Protein 7MVY (pdb70)

Nearest PDB structures (foldseek):
  7tbi-assembly1_F1  TM=1.000E+00  e=0.000E+00  Saccharomyces cerevisiae
  7mvz-assembly1_A  TM=1.000E+00  e=0.000E+00  Thermochaetoides thermophila DSM 1495
  7mvx-assembly1_A  TM=9.741E-01  e=0.000E+00  Thermochaetoides thermophila DSM 1495
  7mvw-assembly1_A  TM=9.801E-01  e=2.510E-97  Thermochaetoides thermophila DSM 1495
  4kf7-assembly1_A  TM=9.604E-01  e=2.585E-64  Thermothelomyces thermophilus

Structure (mmCIF, N/CA/C/O backbone):
data_7MVY
#
_entry.id   7MVY
#
_cell.length_a   1.00
_cell.length_b   1.00
_cell.length_c   1.00
_cell.angle_alpha   90.00
_cell.angle_beta   90.00
_cell.angle_gamma   90.00
#
_symmetry.space_group_name_H-M   'P 1'
#
loop_
_entity.id
_entity.type
_entity.pdbx_description
1 polymer 'Nucleoporin NUP188'
2 polymer 'Nucleoporin NIC96'
#
loop_
_atom_site.group_PDB
_atom_site.id
_atom_site.type_symbol
_atom_site.label_atom_id
_atom_site.label_alt_id
_atom_site.label_comp_id
_atom_site.label_asym_id
_atom_site.label_entity_id
_atom_site.label_seq_id
_atom_site.pdbx_PDB_ins_code
_atom_site.Cartn_x
_atom_site.Cartn_y
_atom_site.Cartn_z
_atom_site.occupancy
_atom_site.B_iso_or_equiv
_atom_site.auth_seq_id
_atom_site.auth_comp_id
_atom_site.auth_asym_id
_atom_site.auth_atom_id
_atom_site.pdbx_PDB_model_num
ATOM 1 N N . THR A 1 7 ? 186.17500 131.86900 153.15200 1.000 60.69000 3 THR A N 1
ATOM 2 C CA . THR A 1 7 ? 186.10800 132.20100 154.57100 1.000 60.69000 3 THR A CA 1
ATOM 3 C C . THR A 1 7 ? 185.09000 133.31000 154.81800 1.000 60.69000 3 THR A C 1
ATOM 4 O O . THR A 1 7 ? 185.28800 134.16600 155.68000 1.000 60.69000 3 THR A O 1
ATOM 14 N N . LEU A 1 8 ? 184.00000 133.28800 154.05500 1.000 58.65000 4 LEU A N 1
ATOM 15 C CA . LEU A 1 8 ? 182.92500 134.27300 154.15600 1.000 58.65000 4 LEU A CA 1
ATOM 16 C C . LEU A 1 8 ? 181.66000 133.53400 154.58500 1.000 58.65000 4 LEU A C 1
ATOM 17 O O . LEU A 1 8 ? 180.91700 133.01400 153.74900 1.000 58.65000 4 LEU A O 1
ATOM 33 N N . THR A 1 9 ? 181.42000 133.49100 155.89300 1.000 56.02000 5 THR A N 1
ATOM 34 C CA . THR A 1 9 ? 180.26700 132.81100 156.45700 1.000 56.02000 5 THR A CA 1
ATOM 35 C C . THR A 1 9 ? 179.18400 133.82600 156.81700 1.000 56.02000 5 THR A C 1
ATOM 36 O O . THR A 1 9 ? 179.34300 135.03700 156.64900 1.000 56.02000 5 THR A O 1
ATOM 47 N N . ASP A 1 10 ? 178.06600 133.31600 157.32000 1.000 56.41000 6 ASP A N 1
ATOM 48 C CA . ASP A 1 10 ? 176.92600 134.14100 157.72600 1.000 56.41000 6 ASP A CA 1
ATOM 49 C C . ASP A 1 10 ? 176.83600 134.24400 159.24400 1.000 56.41000 6 ASP A C 1
ATOM 50 O O . ASP A 1 10 ? 175.74900 134.26200 159.82100 1.000 56.41000 6 ASP A O 1
ATOM 59 N N . ARG A 1 11 ? 177.99200 134.30900 159.90800 1.000 57.50000 7 ARG A N 1
ATOM 60 C CA . ARG A 1 11 ? 178.00400 134.39900 161.36500 1.000 57.50000 7 ARG A CA 1
ATOM 61 C C . ARG A 1 11 ? 177.24500 135.62800 161.85000 1.000 57.50000 7 ARG A C 1
ATOM 62 O O . ARG A 1 11 ? 176.48200 135.55000 162.82000 1.000 57.50000 7 ARG A O 1
ATOM 83 N N . THR A 1 12 ? 177.44100 136.77100 161.19000 1.000 56.64000 8 THR A N 1
ATOM 84 C CA . THR A 1 12 ? 176.74100 137.99800 161.55000 1.000 56.64000 8 THR A CA 1
ATOM 85 C C . THR A 1 12 ? 175.49800 138.24500 160.70700 1.000 56.64000 8 THR A C 1
ATOM 86 O O . THR A 1 12 ? 174.58500 138.93900 161.16900 1.000 56.64000 8 THR A O 1
ATOM 97 N N . TYR A 1 13 ? 175.44100 137.69900 159.49200 1.000 53.69000 9 TYR A N 1
ATOM 98 C CA . TYR A 1 13 ? 174.26500 137.88100 158.64700 1.000 53.69000 9 TYR A CA 1
ATOM 99 C C . TYR A 1 13 ? 173.07600 137.10200 159.19500 1.000 53.69000 9 TYR A C 1
ATOM 100 O O . TYR A 1 13 ? 171.98100 137.65100 159.36700 1.000 53.69000 9 TYR A O 1
ATOM 118 N N . LEU A 1 14 ? 173.27400 135.81300 159.47400 1.000 54.04000 10 LEU A N 1
ATOM 119 C CA . LEU A 1 14 ? 172.24200 134.93900 160.03100 1.000 54.04000 10 LEU A CA 1
ATOM 120 C C . LEU A 1 14 ? 172.76100 134.37000 161.34500 1.000 54.04000 10 LEU A C 1
ATOM 121 O O . LEU A 1 14 ? 173.31700 133.26000 161.37300 1.000 54.04000 10 LEU A O 1
ATOM 137 N N . PRO A 1 15 ? 172.61000 135.09000 162.45300 1.000 54.97000 11 PRO A N 1
ATOM 138 C CA . PRO A 1 15 ? 173.10400 134.58800 163.74100 1.000 54.97000 11 PRO A CA 1
ATOM 139 C C . PRO A 1 15 ? 172.46000 133.26100 164.09600 1.000 54.97000 11 PRO A C 1
ATOM 140 O O . PRO A 1 15 ? 171.47600 132.84900 163.46400 1.000 54.97000 11 PRO A O 1
ATOM 151 N N . PRO A 1 16 ? 172.98700 132.55900 165.10000 1.000 55.92000 12 PRO A N 1
ATOM 152 C CA . PRO A 1 16 ? 172.39200 131.27600 165.48900 1.000 55.92000 12 PRO A CA 1
ATOM 153 C C . PRO A 1 16 ? 170.92500 131.42700 165.86100 1.000 55.92000 12 PRO A C 1
ATOM 154 O O . PRO A 1 16 ? 170.48200 132.48100 166.32300 1.000 55.92000 12 PRO A O 1
ATOM 165 N N . LEU A 1 17 ? 170.16800 130.34700 165.65300 1.000 56.21000 13 LEU A N 1
ATOM 166 C CA . LEU A 1 17 ? 168.74200 130.37600 165.96000 1.000 56.21000 13 LEU A CA 1
ATOM 167 C C . LEU A 1 17 ? 168.49000 130.55700 167.45200 1.000 56.21000 13 LEU A C 1
ATOM 168 O O . LEU A 1 17 ? 167.43700 131.07500 167.84100 1.000 56.21000 13 LEU A O 1
ATOM 184 N N . GLU A 1 18 ? 169.43500 130.14000 168.29800 1.000 58.01000 14 GLU A N 1
ATOM 185 C CA . GLU A 1 18 ? 169.24100 130.26900 169.73900 1.000 58.01000 14 GLU A CA 1
ATOM 186 C C . GLU A 1 18 ? 169.11200 131.73100 170.14800 1.000 58.01000 14 GLU A C 1
ATOM 187 O O . GLU A 1 18 ? 168.27600 132.07500 170.99200 1.000 58.01000 14 GLU A O 1
ATOM 199 N N . ASP A 1 19 ? 169.93000 132.60600 169.56100 1.000 58.79000 15 ASP A N 1
ATOM 200 C CA . ASP A 1 19 ? 169.85700 134.02300 169.90200 1.000 58.79000 15 ASP A CA 1
ATOM 201 C C . ASP A 1 19 ? 168.58800 134.65900 169.34800 1.000 58.79000 15 ASP A C 1
ATOM 202 O O . ASP A 1 19 ? 167.98800 135.52700 169.99300 1.000 58.79000 15 ASP A O 1
ATOM 211 N N . CYS A 1 20 ? 168.16400 134.24200 168.15300 1.000 55.08000 16 CYS A N 1
ATOM 212 C CA . CYS A 1 20 ? 166.96700 134.82000 167.55100 1.000 55.08000 16 CYS A CA 1
ATOM 213 C C . CYS A 1 20 ? 165.72200 134.47900 168.36100 1.000 55.08000 16 CYS A C 1
ATOM 214 O O . CYS A 1 20 ? 164.83100 135.32000 168.52600 1.000 55.08000 16 CYS A O 1
ATOM 222 N N . LEU A 1 21 ? 165.64300 133.25100 168.87400 1.000 56.16000 17 LEU A N 1
ATOM 223 C CA . LEU A 1 21 ? 164.48000 132.84500 169.65600 1.000 56.16000 17 LEU A CA 1
ATOM 224 C C . LEU A 1 21 ? 164.52900 133.43100 171.06300 1.000 56.16000 17 LEU A C 1
ATOM 225 O O . LEU A 1 21 ? 163.54300 134.00300 171.53900 1.000 56.16000 17 LEU A O 1
ATOM 241 N N . THR A 1 22 ? 165.67000 133.29800 171.74100 1.000 59.19000 18 THR A N 1
ATOM 242 C CA . THR A 1 22 ? 165.80100 133.83300 173.09100 1.000 59.19000 18 THR A CA 1
ATOM 243 C C . THR A 1 22 ? 165.79200 135.35500 173.11400 1.000 59.19000 18 THR A C 1
ATOM 244 O O . THR A 1 22 ? 165.50800 135.94400 174.16300 1.000 59.19000 18 THR A O 1
ATOM 255 N N . GLY A 1 23 ? 166.09300 136.00200 171.99200 1.000 58.78000 19 GLY A N 1
ATOM 256 C CA . GLY A 1 23 ? 166.10600 137.44800 171.92300 1.000 58.78000 19 GLY A CA 1
ATOM 257 C C . GLY A 1 23 ? 167.41100 138.09900 172.31800 1.000 58.78000 19 GLY A C 1
ATOM 258 O O . GLY A 1 23 ? 167.47000 139.33300 172.38400 1.000 58.78000 19 GLY A O 1
ATOM 262 N N . ARG A 1 24 ? 168.45900 137.31600 172.58400 1.000 61.33000 20 ARG A N 1
ATOM 263 C CA . ARG A 1 24 ? 169.73900 137.89600 172.97300 1.000 61.33000 20 ARG A CA 1
ATOM 264 C C . ARG A 1 24 ? 170.36300 138.71600 171.85200 1.000 61.33000 20 ARG A C 1
ATOM 265 O O . ARG A 1 24 ? 171.21800 139.56600 172.12400 1.000 61.33000 20 ARG A O 1
ATOM 286 N N . THR A 1 25 ? 169.95900 138.48400 170.60400 1.000 58.76000 21 THR A N 1
ATOM 287 C CA . THR A 1 25 ? 170.49400 139.23600 169.47100 1.000 58.76000 21 THR A CA 1
ATOM 288 C C . THR A 1 25 ? 169.43300 139.25300 168.38000 1.000 58.76000 21 THR A C 1
ATOM 289 O O . THR A 1 25 ? 169.23100 138.24600 167.69500 1.000 58.76000 21 THR A O 1
ATOM 300 N N . VAL A 1 26 ? 168.76200 140.38900 168.22100 1.000 55.10000 22 VAL A N 1
ATOM 301 C CA . VAL A 1 26 ? 167.72800 140.53200 167.20400 1.000 55.10000 22 VAL A CA 1
ATOM 302 C C . VAL A 1 26 ? 168.39000 140.67200 165.84000 1.000 55.10000 22 VAL A C 1
ATOM 303 O O . VAL A 1 26 ? 169.37200 141.40800 165.68500 1.000 55.10000 22 VAL A O 1
ATOM 316 N N . ILE A 1 27 ? 167.85400 139.96000 164.84700 1.000 51.29000 23 ILE A N 1
ATOM 317 C CA . ILE A 1 27 ? 168.40600 140.03000 163.50000 1.000 51.29000 23 ILE A CA 1
ATOM 318 C C . ILE A 1 27 ? 168.32900 141.46300 162.99700 1.000 51.29000 23 ILE A C 1
ATOM 319 O O . ILE A 1 27 ? 167.29200 142.12800 163.11800 1.000 51.29000 23 ILE A O 1
ATOM 335 N N . LEU A 1 28 ? 169.43200 141.94700 162.42700 1.000 52.05000 24 LEU A N 1
ATOM 336 C CA . LEU A 1 28 ? 169.47000 143.27500 161.81500 1.000 52.05000 24 LEU A CA 1
ATOM 337 C C . LEU A 1 28 ? 168.80000 143.18200 160.44700 1.000 52.05000 24 LEU A C 1
ATOM 338 O O . LEU A 1 28 ? 169.43900 143.23200 159.39300 1.000 52.05000 24 LEU A O 1
ATOM 354 N N . SER A 1 29 ? 167.47700 143.04100 160.47500 1.000 51.83000 25 SER A N 1
ATOM 355 C CA . SER A 1 29 ? 166.71300 142.90100 159.24600 1.000 51.83000 25 SER A CA 1
ATOM 356 C C . SER A 1 29 ? 166.89500 144.12900 158.35900 1.000 51.83000 25 SER A C 1
ATOM 357 O O . SER A 1 29 ? 167.28900 145.20800 158.81100 1.000 51.83000 25 SER A O 1
ATOM 365 N N . TRP A 1 30 ? 166.59500 143.95200 157.07100 1.000 49.99000 26 TRP A N 1
ATOM 366 C CA . TRP A 1 30 ? 166.75000 145.04000 156.11400 1.000 49.99000 26 TRP A CA 1
ATOM 367 C C . TRP A 1 30 ? 165.80600 146.19900 156.40300 1.000 49.99000 26 TRP A C 1
ATOM 368 O O . TRP A 1 30 ? 166.09500 147.33100 156.00000 1.000 49.99000 26 TRP A O 1
ATOM 389 N N . ARG A 1 31 ? 164.68700 145.94200 157.08200 1.000 52.65000 27 ARG A N 1
ATOM 390 C CA . ARG A 1 31 ? 163.77200 147.01500 157.45400 1.000 52.65000 27 ARG A CA 1
ATOM 391 C C . ARG A 1 31 ? 164.50000 148.10000 158.24000 1.000 52.65000 27 ARG A C 1
ATOM 392 O O . ARG A 1 31 ? 164.37900 149.29400 157.94400 1.000 52.65000 27 ARG A O 1
ATOM 413 N N . LEU A 1 32 ? 165.26800 147.69400 159.25200 1.000 52.03000 28 LEU A N 1
ATOM 414 C CA . LEU A 1 32 ? 166.01100 148.66200 160.05200 1.000 52.03000 28 LEU A CA 1
ATOM 415 C C . LEU A 1 32 ? 167.15100 149.27800 159.25100 1.000 52.03000 28 LEU A C 1
ATOM 416 O O . LEU A 1 32 ? 167.39900 150.48700 159.33700 1.000 52.03000 28 LEU A O 1
ATOM 432 N N . VAL A 1 33 ? 167.85700 148.46300 158.46400 1.000 50.80000 29 VAL A N 1
ATOM 433 C CA . VAL A 1 33 ? 168.97900 148.97500 157.68200 1.000 50.80000 29 VAL A CA 1
ATOM 434 C C . VAL A 1 33 ? 168.49400 150.00300 156.66800 1.000 50.80000 29 VAL A C 1
ATOM 435 O O . VAL A 1 33 ? 169.12500 151.04900 156.47100 1.000 50.80000 29 VAL A O 1
ATOM 448 N N . ALA A 1 34 ? 167.36800 149.72400 156.00800 1.000 50.62000 30 ALA A N 1
ATOM 449 C CA . ALA A 1 34 ? 166.83800 150.66600 155.02800 1.000 50.62000 30 ALA A CA 1
ATOM 450 C C . ALA A 1 34 ? 166.47500 151.99300 155.68200 1.000 50.62000 30 ALA A C 1
ATOM 451 O O . ALA A 1 34 ? 166.72900 153.06300 155.11600 1.000 50.62000 30 ALA A O 1
ATOM 458 N N . SER A 1 35 ? 165.88100 151.94500 156.87600 1.000 53.48000 31 SER A N 1
ATOM 459 C CA . SER A 1 35 ? 165.52500 153.17700 157.57200 1.000 53.48000 31 SER A CA 1
ATOM 460 C C . SER A 1 35 ? 166.76800 153.96200 157.97100 1.000 53.48000 31 SER A C 1
ATOM 461 O O . SER A 1 35 ? 166.80700 155.19000 157.83200 1.000 53.48000 31 SER A O 1
ATOM 469 N N . ALA A 1 36 ? 167.79500 153.27000 158.46900 1.000 54.66000 32 ALA A N 1
ATOM 470 C CA . ALA A 1 36 ? 169.01700 153.95600 158.87700 1.000 54.66000 32 ALA A CA 1
ATOM 471 C C . ALA A 1 36 ? 169.71000 154.60300 157.68500 1.000 54.66000 32 ALA A C 1
ATOM 472 O O . ALA A 1 36 ? 170.21400 155.72800 157.78500 1.000 54.66000 32 ALA A O 1
ATOM 479 N N . LEU A 1 37 ? 169.74800 153.90700 156.54700 1.000 51.82000 33 LEU A N 1
ATOM 480 C CA . LEU A 1 37 ? 170.38900 154.46600 155.36200 1.000 51.82000 33 LEU A CA 1
ATOM 481 C C . LEU A 1 37 ? 169.53600 155.55400 154.72200 1.000 51.82000 33 LEU A C 1
ATOM 482 O O . LEU A 1 37 ? 170.07200 156.45100 154.06100 1.000 51.82000 33 LEU A O 1
ATOM 498 N N . GLU A 1 38 ? 168.21600 155.49600 154.90500 1.000 55.03000 34 GLU A N 1
ATOM 499 C CA . GLU A 1 38 ? 167.34100 156.50400 154.31700 1.000 55.03000 34 GLU A CA 1
ATOM 500 C C . GLU A 1 38 ? 167.35000 157.79200 155.13100 1.000 55.03000 34 GLU A C 1
ATOM 501 O O . GLU A 1 38 ? 167.44500 158.88700 154.56400 1.000 55.03000 34 GLU A O 1
ATOM 513 N N . ASP A 1 39 ? 167.25200 157.68300 156.45700 1.000 57.02000 35 ASP A N 1
ATOM 514 C CA . ASP A 1 39 ? 167.26000 158.85500 157.32200 1.000 57.02000 35 ASP A CA 1
ATOM 515 C C . ASP A 1 39 ? 168.65800 159.41100 157.55800 1.000 57.02000 35 ASP A C 1
ATOM 516 O O . ASP A 1 39 ? 168.78200 160.54100 158.04200 1.000 57.02000 35 ASP A O 1
ATOM 525 N N . ALA A 1 40 ? 169.70500 158.65100 157.23300 1.000 56.10000 36 ALA A N 1
ATOM 526 C CA . ALA A 1 40 ? 171.08400 159.10100 157.41700 1.000 56.10000 36 ALA A CA 1
ATOM 527 C C . ALA A 1 40 ? 171.36800 159.42200 158.88200 1.000 56.10000 36 ALA A C 1
ATOM 528 O O . ALA A 1 40 ? 172.09300 160.36600 159.20200 1.000 56.10000 36 ALA A O 1
ATOM 535 N N . ASP A 1 41 ? 170.79200 158.62800 159.78100 1.000 57.62000 37 ASP A N 1
ATOM 536 C CA . ASP A 1 41 ? 171.01100 158.83100 161.20600 1.000 57.62000 37 ASP A CA 1
ATOM 537 C C . ASP A 1 41 ? 172.45900 158.52100 161.56700 1.000 5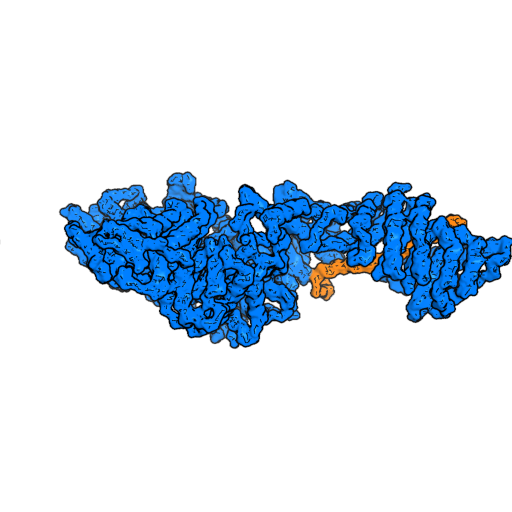7.62000 37 ASP A C 1
ATOM 538 O O . ASP A 1 41 ? 173.02400 157.51400 161.13200 1.000 57.62000 37 ASP A O 1
ATOM 547 N N . LEU A 1 42 ? 173.06000 159.39600 162.37400 1.000 58.15000 38 LEU A N 1
ATOM 548 C CA . LEU A 1 42 ? 174.45700 159.21300 162.75400 1.000 58.15000 38 LEU A CA 1
ATOM 549 C C . LEU A 1 42 ? 174.61000 158.07100 163.75200 1.000 58.15000 38 LEU A C 1
ATOM 550 O O . LEU A 1 42 ? 175.46200 157.19200 163.57900 1.000 58.15000 38 LEU A O 1
ATOM 566 N N . ALA A 1 43 ? 173.78900 158.06700 164.80400 1.000 57.16000 39 ALA A N 1
ATOM 567 C CA . ALA A 1 43 ? 173.93700 157.06900 165.85800 1.000 57.16000 39 ALA A CA 1
ATOM 568 C C . ALA A 1 43 ? 173.75400 155.65800 165.31300 1.000 57.16000 39 ALA A C 1
ATOM 569 O O . ALA A 1 43 ? 174.59200 154.77800 165.54100 1.000 57.16000 39 ALA A O 1
ATOM 576 N N . ARG A 1 44 ? 172.65800 155.42100 164.58900 1.000 55.28000 40 ARG A N 1
ATOM 577 C CA . ARG A 1 44 ? 172.38500 154.08100 164.07900 1.000 55.28000 40 ARG A CA 1
ATOM 578 C C . ARG A 1 44 ? 173.46300 153.63400 163.09900 1.000 55.28000 40 ARG A C 1
ATOM 579 O O . ARG A 1 44 ? 173.94300 152.49600 163.16100 1.000 55.28000 40 ARG A O 1
ATOM 600 N N . LEU A 1 45 ? 173.85900 154.52100 162.18200 1.000 55.62000 41 LEU A N 1
ATOM 601 C CA . LEU A 1 45 ? 174.87200 154.15500 161.19800 1.000 55.62000 41 LEU A CA 1
ATOM 602 C C . LEU A 1 45 ? 176.23300 153.93000 161.84500 1.000 55.62000 41 LEU A C 1
ATOM 603 O O . LEU A 1 45 ? 177.06700 153.20700 161.28800 1.000 55.62000 41 LEU A O 1
ATOM 619 N N . THR A 1 46 ? 176.47700 154.53200 163.00800 1.000 56.96000 42 THR A N 1
ATOM 620 C CA . THR A 1 46 ? 177.73500 154.37000 163.72300 1.000 56.96000 42 THR A CA 1
ATOM 621 C C . THR A 1 46 ? 177.61900 153.41400 164.90300 1.000 56.96000 42 THR A C 1
ATOM 622 O O . THR A 1 46 ? 178.48700 153.42200 165.78200 1.000 56.96000 42 THR A O 1
ATOM 633 N N . SER A 1 47 ? 176.57400 152.59300 164.94500 1.000 54.18000 43 SER A N 1
ATOM 634 C CA . SER A 1 47 ? 176.39700 151.65500 166.03900 1.000 54.18000 43 SER A CA 1
ATOM 635 C C . SER A 1 47 ? 177.28900 150.43100 165.84500 1.000 54.18000 43 SER A C 1
ATOM 636 O O . SER A 1 47 ? 177.63100 150.07200 164.71600 1.000 54.18000 43 SER A O 1
ATOM 644 N N . PRO A 1 48 ? 177.68500 149.76800 166.93800 1.000 53.14000 44 PRO A N 1
ATOM 645 C CA . PRO A 1 48 ? 178.54200 148.57900 166.78400 1.000 53.14000 44 PRO A CA 1
ATOM 646 C C . PRO A 1 48 ? 177.88900 147.46500 165.98600 1.000 53.14000 44 PRO A C 1
ATOM 647 O O . PRO A 1 48 ? 178.54400 146.85200 165.13400 1.000 53.14000 44 PRO A O 1
ATOM 658 N N . ALA A 1 49 ? 176.61000 147.18400 166.24000 1.000 53.77000 45 ALA A N 1
ATOM 659 C CA . ALA A 1 49 ? 175.94200 146.07400 165.56700 1.000 53.77000 45 ALA A CA 1
ATOM 660 C C . ALA A 1 49 ? 175.91100 146.28600 164.05800 1.000 53.77000 45 ALA A C 1
ATOM 661 O O . ALA A 1 49 ? 176.39700 145.45000 163.28700 1.000 53.77000 45 ALA A O 1
ATOM 668 N N . LEU A 1 50 ? 175.33100 147.40500 163.61500 1.000 52.87000 46 LEU A N 1
ATOM 669 C CA . LEU A 1 50 ? 175.24500 147.67100 162.18400 1.000 52.87000 46 LEU A CA 1
ATOM 670 C C . LEU A 1 50 ? 176.62300 147.86000 161.56700 1.000 52.87000 46 LEU A C 1
ATOM 671 O O . LEU A 1 50 ? 176.84000 147.49000 160.40700 1.000 52.87000 46 LEU A O 1
ATOM 687 N N . SER A 1 51 ? 177.56600 148.43100 162.31900 1.000 53.48000 47 SER A N 1
ATOM 688 C CA . SER A 1 51 ? 178.92300 148.58800 161.80700 1.000 53.48000 47 SER A CA 1
ATOM 689 C C . SER A 1 51 ? 179.54400 147.23200 161.49400 1.000 53.48000 47 SER A C 1
ATOM 690 O O . SER A 1 51 ? 180.08700 147.02000 160.40300 1.000 53.48000 47 SER A O 1
ATOM 698 N N . THR A 1 52 ? 179.46700 146.29600 162.44200 1.000 54.68000 48 THR A N 1
ATOM 699 C CA . THR A 1 52 ? 179.99700 144.95900 162.20000 1.000 54.68000 48 THR A CA 1
ATOM 700 C C . THR A 1 52 ? 179.22500 144.24400 161.09900 1.000 54.68000 48 THR A C 1
ATOM 701 O O . THR A 1 52 ? 179.81200 143.46800 160.33600 1.000 54.68000 48 THR A O 1
ATOM 712 N N . PHE A 1 53 ? 177.91700 144.48900 160.99900 1.000 54.13000 49 PHE A N 1
ATOM 713 C CA . PHE A 1 53 ? 177.12200 143.84200 159.96000 1.000 54.13000 49 PHE A CA 1
ATOM 714 C C . PHE A 1 53 ? 177.55400 144.30100 158.57200 1.000 54.13000 49 PHE A C 1
ATOM 715 O O . PHE A 1 53 ? 177.71300 143.48300 157.65800 1.000 54.13000 49 PHE A O 1
ATOM 732 N N . LEU A 1 54 ? 177.75000 145.60800 158.39600 1.000 53.57000 50 LEU A N 1
ATOM 733 C CA . LEU A 1 54 ? 178.12400 146.13500 157.08800 1.000 53.57000 50 LEU A CA 1
ATOM 734 C C . LEU A 1 54 ? 179.59300 145.89200 156.76800 1.000 53.57000 50 LEU A C 1
ATOM 735 O O . LEU A 1 54 ? 179.93800 145.66600 155.60300 1.000 53.57000 50 LEU A O 1
ATOM 751 N N . ARG A 1 55 ? 180.46800 145.93300 157.77400 1.000 53.97000 51 ARG A N 1
ATOM 752 C CA . ARG A 1 55 ? 181.89300 145.73100 157.54200 1.000 53.97000 51 ARG A CA 1
ATOM 753 C C . ARG A 1 55 ? 182.23700 144.29200 157.18000 1.000 53.97000 51 ARG A C 1
ATOM 754 O O . ARG A 1 55 ? 183.38200 144.02900 156.79600 1.000 53.97000 51 ARG A O 1
ATOM 775 N N . ASP A 1 56 ? 181.29100 143.36400 157.28900 1.000 54.34000 52 ASP A N 1
ATOM 776 C CA . ASP A 1 56 ? 181.55400 141.97200 156.95800 1.000 54.34000 52 ASP A CA 1
ATOM 777 C C . ASP A 1 56 ? 181.60500 141.78400 155.44700 1.000 54.34000 52 ASP A C 1
ATOM 778 O O . ASP A 1 56 ? 180.85000 142.41400 154.70100 1.000 54.34000 52 ASP A O 1
ATOM 787 N N . GLY A 1 57 ? 182.50800 140.90900 154.99900 1.000 55.29000 53 GLY A N 1
ATOM 788 C CA . GLY A 1 57 ? 182.62200 140.63900 153.57700 1.000 55.29000 53 GLY A CA 1
ATOM 789 C C . GLY A 1 57 ? 181.45500 139.84800 153.02400 1.000 55.29000 53 GLY A C 1
ATOM 790 O O . GLY A 1 57 ? 181.14500 139.94400 151.83300 1.000 55.29000 53 GLY A O 1
ATOM 794 N N . PHE A 1 58 ? 180.79600 139.05400 153.87000 1.000 54.02000 54 PHE A N 1
ATOM 795 C CA . PHE A 1 58 ? 179.64600 138.27900 153.41700 1.000 54.02000 54 PHE A CA 1
ATOM 796 C C . PHE A 1 58 ? 178.51600 139.19700 152.96600 1.000 54.02000 54 PHE A C 1
ATOM 797 O O . PHE A 1 58 ? 177.92200 138.99500 151.90000 1.000 54.02000 54 PHE A O 1
ATOM 814 N N . VAL A 1 59 ? 178.20400 140.21500 153.77000 1.000 53.07000 55 VAL A N 1
ATOM 815 C CA . VAL A 1 59 ? 177.15500 141.15900 153.39700 1.000 53.07000 55 VAL A CA 1
ATOM 816 C C . VAL A 1 59 ? 177.54500 141.91000 152.13100 1.000 53.07000 55 VAL A C 1
ATOM 817 O O . VAL A 1 59 ? 176.69300 142.22900 151.29300 1.000 53.07000 55 VAL A O 1
ATOM 830 N N . HIS A 1 60 ? 178.83700 142.20300 151.96900 1.000 53.51000 56 HIS A N 1
ATOM 831 C CA . HIS A 1 60 ? 179.29700 142.87100 150.75600 1.000 53.51000 56 HIS A CA 1
ATOM 832 C C . HIS A 1 60 ? 179.05900 141.99700 149.53100 1.000 53.51000 56 HIS A C 1
ATOM 833 O O . HIS A 1 60 ? 178.52200 142.45800 148.51700 1.000 53.51000 56 HIS A O 1
ATOM 847 N N . GLU A 1 61 ? 179.45700 140.72500 149.60600 1.000 55.61000 57 GLU A N 1
ATOM 848 C CA . GLU A 1 61 ? 179.23300 139.81800 148.48600 1.000 55.61000 57 GLU A CA 1
ATOM 849 C C . GLU A 1 61 ? 177.74800 139.63500 148.20700 1.000 55.61000 57 GLU A C 1
ATOM 850 O O . GLU A 1 61 ? 177.35000 139.47700 147.04700 1.000 55.61000 57 GLU A O 1
ATOM 862 N N . LEU A 1 62 ? 176.91500 139.65200 149.24900 1.000 53.10000 58 LEU A N 1
ATOM 863 C CA . LEU A 1 62 ? 175.47800 139.49200 149.04500 1.000 53.10000 58 LEU A CA 1
ATOM 864 C C . LEU A 1 62 ? 174.88000 140.71000 148.35100 1.000 53.10000 58 LEU A C 1
ATOM 865 O O . LEU A 1 62 ? 174.12100 140.57400 147.38400 1.000 53.10000 58 LEU A O 1
ATOM 881 N N . LEU A 1 63 ? 175.20900 141.91300 148.82900 1.000 53.00000 59 LEU A N 1
ATOM 882 C CA . LEU A 1 63 ? 174.66200 143.12100 148.22300 1.000 53.00000 59 LEU A CA 1
ATOM 883 C C . LEU A 1 63 ? 175.22900 143.37400 146.83300 1.000 53.00000 59 LEU A C 1
ATOM 884 O O . LEU A 1 63 ? 174.56700 144.02700 146.01900 1.000 53.00000 59 LEU A O 1
ATOM 900 N N . LYS A 1 64 ? 176.43100 142.87600 146.54000 1.000 55.20000 60 LYS A N 1
ATOM 901 C CA . LYS A 1 64 ? 176.97700 142.96600 145.19300 1.000 55.20000 60 LYS A CA 1
ATOM 902 C C . LYS A 1 64 ? 176.39100 141.92200 144.25300 1.000 55.20000 60 LYS A C 1
ATOM 903 O O . LYS A 1 64 ? 176.57300 142.03600 143.03600 1.000 55.20000 60 LYS A O 1
ATOM 922 N N . HIS A 1 65 ? 175.69900 140.91600 144.78300 1.000 56.72000 61 HIS A N 1
ATOM 923 C CA . HIS A 1 65 ? 175.06400 139.87200 143.97800 1.000 56.72000 61 HIS A CA 1
ATOM 924 C C . HIS A 1 65 ? 173.71800 139.53400 144.60300 1.000 56.72000 61 HIS A C 1
ATOM 925 O O . HIS A 1 65 ? 173.53100 138.45700 145.18000 1.000 56.72000 61 HIS A O 1
ATOM 939 N N . PRO A 1 66 ? 172.74700 140.44600 144.50600 1.000 54.61000 62 PRO A N 1
ATOM 940 C CA . PRO A 1 66 ? 171.43500 140.17300 145.11300 1.000 54.61000 62 PRO A CA 1
ATOM 941 C C . PRO A 1 66 ? 170.75000 138.94700 144.53900 1.000 54.61000 62 PRO A C 1
ATOM 942 O O . PRO A 1 66 ? 169.91300 138.34100 145.22000 1.000 54.61000 62 PRO A O 1
ATOM 953 N N . ALA A 1 67 ? 171.07800 138.56200 143.30400 1.000 57.35000 63 ALA A N 1
ATOM 954 C CA . ALA A 1 67 ? 170.49000 137.35700 142.73000 1.000 57.35000 63 ALA A CA 1
ATOM 955 C C . ALA A 1 67 ? 170.81900 136.12600 143.56200 1.000 57.35000 63 ALA A C 1
ATOM 956 O O . ALA A 1 67 ? 170.05100 135.15800 143.56700 1.000 57.35000 63 ALA A O 1
ATOM 963 N N . ARG A 1 68 ? 171.94900 136.14400 144.27400 1.000 57.59000 64 ARG A N 1
ATOM 964 C CA . ARG A 1 68 ? 172.33200 135.00400 145.09800 1.000 57.59000 64 ARG A CA 1
ATOM 965 C C . ARG A 1 68 ? 171.52800 134.93500 146.39000 1.000 57.59000 64 ARG A C 1
ATOM 966 O O . ARG A 1 68 ? 171.37400 133.85000 146.96100 1.000 57.59000 64 ARG A O 1
ATOM 987 N N . VAL A 1 69 ? 171.01300 136.07200 146.86400 1.000 54.50000 65 VAL A N 1
ATOM 988 C CA . VAL A 1 69 ? 170.27400 136.08300 148.12400 1.000 54.50000 65 VAL A CA 1
ATOM 989 C C . VAL A 1 69 ? 169.01300 135.23500 148.01000 1.000 54.50000 65 VAL A C 1
ATOM 990 O O . VAL A 1 69 ? 168.67800 134.47000 148.92200 1.000 54.50000 65 VAL A O 1
ATOM 1003 N N . PHE A 1 70 ? 168.29600 135.35600 146.89200 1.000 54.43000 66 PHE A N 1
ATOM 1004 C CA . PHE A 1 70 ? 167.03900 134.64700 146.67900 1.000 54.43000 66 PHE A CA 1
ATOM 1005 C C . PHE A 1 70 ? 167.11900 133.71600 145.47300 1.000 54.43000 66 PHE A C 1
ATOM 1006 O O . PHE A 1 70 ? 166.12700 133.51200 144.77100 1.000 54.43000 66 PHE A O 1
ATOM 1023 N N . GLU A 1 71 ? 168.29400 133.14200 145.22300 1.000 57.88000 67 GLU A N 1
ATOM 1024 C CA . GLU A 1 71 ? 168.47300 132.23400 144.10400 1.000 57.88000 67 GLU A CA 1
ATOM 1025 C C . GLU A 1 71 ? 167.99900 130.83500 144.48900 1.000 57.88000 67 GLU A C 1
ATOM 1026 O O . GLU A 1 71 ? 167.98700 130.47400 145.66700 1.000 57.88000 67 GLU A O 1
ATOM 1038 N N . PRO A 1 72 ? 167.59500 130.01300 143.50800 1.000 59.45000 68 PRO A N 1
ATOM 1039 C CA . PRO A 1 72 ? 167.27700 128.61400 143.82000 1.000 59.45000 68 PRO A CA 1
ATOM 1040 C C . PRO A 1 72 ? 168.51800 127.73500 143.80100 1.000 59.45000 68 PRO A C 1
ATOM 1041 O O . PRO A 1 72 ? 169.21000 127.65300 142.78200 1.000 59.45000 68 PRO A O 1
ATOM 1052 N N . LYS A 1 73 ? 168.80400 127.07000 144.91700 1.000 58.28000 69 LYS A N 1
ATOM 1053 C CA . LYS A 1 73 ? 169.96900 126.20200 145.02100 1.000 58.28000 69 LYS A CA 1
ATOM 1054 C C . LYS A 1 73 ? 169.71300 125.18400 146.12200 1.000 58.28000 69 LYS A C 1
ATOM 1055 O O . LYS A 1 73 ? 168.83300 125.36800 146.96800 1.000 58.28000 69 LYS A O 1
ATOM 1074 N N . ASP A 1 74 ? 170.49400 124.10600 146.09800 1.000 60.99000 70 ASP A N 1
ATOM 1075 C CA . ASP A 1 74 ? 170.35100 123.01500 147.06200 1.000 60.99000 70 ASP A CA 1
ATOM 1076 C C . ASP A 1 74 ? 171.15500 123.35800 148.31000 1.000 60.99000 70 ASP A C 1
ATOM 1077 O O . ASP A 1 74 ? 172.35700 123.10200 148.39500 1.000 60.99000 70 ASP A O 1
ATOM 1086 N N . LEU A 1 75 ? 170.47800 123.95100 149.29400 1.000 57.97000 71 LEU A N 1
ATOM 1087 C CA . LEU A 1 75 ? 171.07300 124.26900 150.58700 1.000 57.97000 71 LEU A CA 1
ATOM 1088 C C . LEU A 1 75 ? 170.46200 123.43200 151.70800 1.000 57.97000 71 LEU A C 1
ATOM 1089 O O . LEU A 1 75 ? 170.33000 123.90100 152.84100 1.000 57.97000 71 LEU A O 1
ATOM 1105 N N . LYS A 1 76 ? 170.08700 122.18800 151.40400 1.000 59.88000 72 LYS A N 1
ATOM 1106 C CA . LYS A 1 76 ? 169.47500 121.33500 152.41700 1.000 59.88000 72 LYS A CA 1
ATOM 1107 C C . LYS A 1 76 ? 170.43800 121.06700 153.56700 1.000 59.88000 72 LYS A C 1
ATOM 1108 O O . LYS A 1 76 ? 170.02900 121.04200 154.73400 1.000 59.88000 72 LYS A O 1
ATOM 1127 N N . GLN A 1 77 ? 171.71900 120.86100 153.25900 1.000 60.92000 73 GLN A N 1
ATOM 1128 C CA . GLN A 1 77 ? 172.72500 120.60600 154.28300 1.000 60.92000 73 GLN A CA 1
ATOM 1129 C C . GLN A 1 77 ? 172.79000 121.76300 155.27200 1.000 60.92000 73 GLN A C 1
ATOM 1130 O O . GLN A 1 77 ? 172.71600 121.55500 156.48800 1.000 60.92000 73 GLN A O 1
ATOM 1144 N N . GLU A 1 78 ? 172.93900 122.98600 154.75600 1.000 60.15000 74 GLU A N 1
ATOM 1145 C CA . GLU A 1 78 ? 173.04100 124.15000 155.63000 1.000 60.15000 74 GLU A CA 1
ATOM 1146 C C . GLU A 1 78 ? 171.76600 124.34600 156.43800 1.000 60.15000 74 GLU A C 1
ATOM 1147 O O . GLU A 1 78 ? 171.82000 124.68200 157.62700 1.000 60.15000 74 GLU A O 1
ATOM 1159 N N . PHE A 1 79 ? 170.60700 124.14100 155.81000 1.000 57.35000 75 PHE A N 1
ATOM 1160 C CA . PHE A 1 79 ? 169.34400 124.30000 156.52300 1.000 57.35000 75 PHE A CA 1
ATOM 1161 C C . PHE A 1 79 ? 169.23100 123.30300 157.66900 1.000 57.35000 75 PHE A C 1
ATOM 1162 O O . PHE A 1 79 ? 168.83500 123.66700 158.78300 1.000 57.35000 75 PHE A O 1
ATOM 1179 N N . GLU A 1 80 ? 169.57800 122.03800 157.41700 1.000 59.33000 76 GLU A N 1
ATOM 1180 C CA . GLU A 1 80 ? 169.49100 121.02700 158.46500 1.000 59.33000 76 GLU A CA 1
ATOM 1181 C C . GLU A 1 80 ? 170.51300 121.28100 159.56600 1.000 59.33000 76 GLU A C 1
ATOM 1182 O O . GLU A 1 80 ? 170.24200 121.01500 160.74300 1.000 59.33000 76 GLU A O 1
ATOM 1194 N N . THR A 1 81 ? 171.69200 121.79700 159.20900 1.000 60.06000 77 THR A N 1
ATOM 1195 C CA . THR A 1 81 ? 172.70100 122.07800 160.22400 1.000 60.06000 77 THR A CA 1
ATOM 1196 C C . THR A 1 81 ? 172.32200 123.28500 161.07400 1.000 60.06000 77 THR A C 1
ATOM 1197 O O . THR A 1 81 ? 172.65400 123.33100 162.26400 1.000 60.06000 77 THR A O 1
ATOM 1208 N N . LYS A 1 82 ? 171.63100 124.26500 160.48800 1.000 58.15000 78 LYS A N 1
ATOM 1209 C CA . LYS A 1 82 ? 171.22800 125.44300 161.24800 1.000 58.15000 78 LYS A CA 1
ATOM 1210 C C . LYS A 1 82 ? 170.00900 125.16100 162.11800 1.000 58.15000 78 LYS A C 1
ATOM 1211 O O . LYS A 1 82 ? 169.97400 125.55900 163.28700 1.000 58.15000 78 LYS A O 1
ATOM 1230 N N . THR A 1 83 ? 169.00200 124.47700 161.57000 1.000 58.41000 79 THR A N 1
ATOM 1231 C CA . THR A 1 83 ? 167.79800 124.17800 162.33500 1.000 58.41000 79 THR A CA 1
ATOM 1232 C C . THR A 1 83 ? 168.04000 123.17100 163.45100 1.000 58.41000 79 THR A C 1
ATOM 1233 O O . THR A 1 83 ? 167.15700 122.98800 164.29600 1.000 58.41000 79 THR A O 1
ATOM 1244 N N . SER A 1 84 ? 169.20000 122.51900 163.47700 1.000 60.88000 80 SER A N 1
ATOM 1245 C CA . SER A 1 84 ? 169.54200 121.54300 164.50500 1.000 60.88000 80 SER A CA 1
ATOM 1246 C C . SER A 1 84 ? 170.77200 122.03400 165.25200 1.000 60.88000 80 SER A C 1
ATOM 1247 O O . SER A 1 84 ? 171.81900 122.27200 164.64000 1.000 60.88000 80 SER A O 1
ATOM 1255 N N . SER A 1 85 ? 170.64500 122.18400 166.56700 1.000 61.27000 81 SER A N 1
ATOM 1256 C CA . SER A 1 85 ? 171.74700 122.65300 167.40000 1.000 61.27000 81 SER A CA 1
ATOM 1257 C C . SER A 1 85 ? 172.25900 124.00500 166.91400 1.000 61.27000 81 SER A C 1
ATOM 1258 O O . SER A 1 85 ? 173.21900 124.07700 166.14700 1.000 61.27000 81 SER A O 1
ATOM 1266 N N . GLY A 1 92 ? 160.21800 126.89000 170.37000 1.000 61.94000 88 GLY A N 1
ATOM 1267 C CA . GLY A 1 92 ? 159.38000 126.70100 169.20000 1.000 61.94000 88 GLY A CA 1
ATOM 1268 C C . GLY A 1 92 ? 160.17700 126.65600 167.91100 1.000 61.94000 88 GLY A C 1
ATOM 1269 O O . GLY A 1 92 ? 160.25200 127.64500 167.18200 1.000 61.94000 88 GLY A O 1
ATOM 1272 N N . VAL A 1 93 ? 160.77500 125.49800 167.63100 1.000 59.74000 89 VAL A N 1
ATOM 1273 C CA . VAL A 1 93 ? 161.57100 125.31500 166.43000 1.000 59.74000 89 VAL A CA 1
ATOM 1274 C C . VAL A 1 93 ? 160.84600 124.49100 165.37100 1.000 59.74000 89 VAL A C 1
ATOM 1275 O O . VAL A 1 93 ? 161.12000 124.66400 164.17700 1.000 59.74000 89 VAL A O 1
ATOM 1288 N N . ASP A 1 94 ? 159.93300 123.60200 165.76600 1.000 60.30000 90 ASP A N 1
ATOM 1289 C CA . ASP A 1 94 ? 159.22100 122.78700 164.78700 1.000 60.30000 90 ASP A CA 1
ATOM 1290 C C . ASP A 1 94 ? 158.37500 123.65500 163.86400 1.000 60.30000 90 ASP A C 1
ATOM 1291 O O . ASP A 1 94 ? 158.37200 123.46500 162.64200 1.000 60.30000 90 ASP A O 1
ATOM 1300 N N . THR A 1 95 ? 157.64700 124.61800 164.43400 1.000 57.49000 91 THR A N 1
ATOM 1301 C CA . THR A 1 95 ? 156.81700 125.49600 163.61600 1.000 57.49000 91 THR A CA 1
ATOM 1302 C C . THR A 1 95 ? 157.67000 126.35100 162.68700 1.000 57.49000 91 THR A C 1
ATOM 1303 O O . THR A 1 95 ? 157.31500 126.55300 161.51900 1.000 57.49000 91 THR A O 1
ATOM 1314 N N . ILE A 1 96 ? 158.79500 126.86600 163.18800 1.000 54.73000 92 ILE A N 1
ATOM 1315 C CA . ILE A 1 96 ? 159.68300 127.66500 162.34900 1.000 54.73000 92 ILE A CA 1
ATOM 1316 C C . ILE A 1 96 ? 160.21000 126.82800 161.19100 1.000 54.73000 92 ILE A C 1
ATOM 1317 O O . ILE A 1 96 ? 160.24400 127.28300 160.04100 1.000 54.73000 92 ILE A O 1
ATOM 1333 N N . LYS A 1 97 ? 160.63300 125.59400 161.47500 1.000 57.11000 93 LYS A N 1
ATOM 1334 C CA . LYS A 1 97 ? 161.14000 124.72500 160.41800 1.000 57.11000 93 LYS A CA 1
ATOM 1335 C C . LYS A 1 97 ? 160.05500 124.41800 159.39400 1.000 57.11000 93 LYS A C 1
ATOM 1336 O O . LYS A 1 97 ? 160.31200 124.42400 158.18400 1.000 57.11000 93 LYS A O 1
ATOM 1355 N N . LYS A 1 98 ? 158.83500 124.14200 159.85900 1.000 55.81000 94 LYS A N 1
ATOM 1356 C CA . LYS A 1 98 ? 157.74100 123.84700 158.94000 1.000 55.81000 94 LYS A CA 1
ATOM 1357 C C . LYS A 1 98 ? 157.44600 125.04400 158.04500 1.000 55.81000 94 LYS A C 1
ATOM 1358 O O . LYS A 1 98 ? 157.26300 124.89700 156.83000 1.000 55.81000 94 LYS A O 1
ATOM 1377 N N . ASP A 1 99 ? 157.39200 126.24200 158.63100 1.000 54.64000 95 ASP A N 1
ATOM 1378 C CA . ASP A 1 99 ? 157.13000 127.43900 157.83900 1.000 54.64000 95 ASP A CA 1
ATOM 1379 C C . ASP A 1 99 ? 158.24400 127.68300 156.82900 1.000 54.64000 95 ASP A C 1
ATOM 1380 O O . ASP A 1 99 ? 157.97900 128.04000 155.67500 1.000 54.64000 95 ASP A O 1
ATOM 1389 N N . ALA A 1 100 ? 159.49900 127.49300 157.24300 1.000 54.38000 96 ALA A N 1
ATOM 1390 C CA . ALA A 1 100 ? 160.61500 127.69100 156.32500 1.000 54.38000 96 ALA A CA 1
ATOM 1391 C C . ALA A 1 100 ? 160.55600 126.70200 155.17000 1.000 54.38000 96 ALA A C 1
ATOM 1392 O O . ALA A 1 100 ? 160.77200 127.07600 154.01100 1.000 54.38000 96 ALA A O 1
ATOM 1399 N N . LEU A 1 101 ? 160.26100 125.43400 155.46400 1.000 55.46000 97 LEU A N 1
ATOM 1400 C CA . LEU A 1 101 ? 160.16600 124.43600 154.40300 1.000 55.46000 97 LEU A CA 1
ATOM 1401 C C . LEU A 1 101 ? 159.01300 124.74900 153.45900 1.000 55.46000 97 LEU A C 1
ATOM 1402 O O . LEU A 1 101 ? 159.14800 124.61700 152.23700 1.000 55.46000 97 LEU A O 1
ATOM 1418 N N . TRP A 1 102 ? 157.86900 125.17000 154.00400 1.000 54.34000 98 TRP A N 1
ATOM 1419 C CA . TRP A 1 102 ? 156.73500 125.51300 153.15300 1.000 54.34000 98 TRP A CA 1
ATOM 1420 C C . TRP A 1 102 ? 157.06700 126.69400 152.24900 1.000 54.34000 98 TRP A C 1
ATOM 1421 O O . TRP A 1 102 ? 156.72700 126.69000 151.06000 1.000 54.34000 98 TRP A O 1
ATOM 1442 N N . LEU A 1 103 ? 157.73400 127.71400 152.79400 1.000 53.53000 99 LEU A N 1
ATOM 1443 C CA . LEU A 1 103 ? 158.09300 128.87100 151.98200 1.000 53.53000 99 LEU A CA 1
ATOM 1444 C C . LEU A 1 103 ? 159.11200 128.49800 150.91200 1.000 53.53000 99 LEU A C 1
ATOM 1445 O O . LEU A 1 103 ? 159.03000 128.97800 149.77500 1.000 53.53000 99 LEU A O 1
ATOM 1461 N N . ALA A 1 104 ? 160.07900 127.64300 151.25500 1.000 55.04000 100 ALA A N 1
ATOM 1462 C CA . ALA A 1 104 ? 161.06900 127.21800 150.27200 1.000 55.04000 100 ALA A CA 1
ATOM 1463 C C . ALA A 1 104 ? 160.44500 126.35600 149.18300 1.000 55.04000 100 ALA A C 1
ATOM 1464 O O . ALA A 1 104 ? 160.90800 126.37600 148.03700 1.000 55.04000 100 ALA A O 1
ATOM 1471 N N . ASP A 1 105 ? 159.40500 125.59100 149.51800 1.000 57.45000 101 ASP A N 1
ATOM 1472 C CA . ASP A 1 105 ? 158.72000 124.79300 148.50900 1.000 57.45000 101 ASP A CA 1
ATOM 1473 C C . ASP A 1 105 ? 157.83300 125.65900 147.62300 1.000 57.45000 101 ASP A C 1
ATOM 1474 O O . ASP A 1 105 ? 157.71700 125.40500 146.41900 1.000 57.45000 101 ASP A O 1
ATOM 1483 N N . ALA A 1 106 ? 157.20300 126.68500 148.19900 1.000 56.51000 102 ALA A N 1
ATOM 1484 C CA . ALA A 1 106 ? 156.34500 127.56600 147.41400 1.000 56.51000 102 ALA A CA 1
ATOM 1485 C C . ALA A 1 106 ? 157.17200 128.44900 146.48700 1.000 56.51000 102 ALA A C 1
ATOM 1486 O O . ALA A 1 106 ? 157.02600 128.39400 145.26000 1.000 56.51000 102 ALA A O 1
ATOM 1493 N N . VAL A 1 107 ? 158.04900 129.27200 147.05700 1.000 54.65000 103 VAL A N 1
ATOM 1494 C CA . VAL A 1 107 ? 158.89500 130.17000 146.28100 1.000 54.65000 103 VAL A CA 1
ATOM 1495 C C . VAL A 1 107 ? 160.21000 129.46600 145.97900 1.000 54.65000 103 VAL A C 1
ATOM 1496 O O . VAL A 1 107 ? 160.64100 128.56700 146.70700 1.000 54.65000 103 VAL A O 1
ATOM 1509 N N . ALA A 1 108 ? 160.85800 129.88100 144.89200 1.000 56.00000 104 ALA A N 1
ATOM 1510 C CA . ALA A 1 108 ? 162.10700 129.26900 144.45700 1.000 56.00000 104 ALA A CA 1
ATOM 1511 C C . ALA A 1 108 ? 163.30400 129.67800 145.30600 1.000 56.00000 104 ALA A C 1
ATOM 1512 O O . ALA A 1 108 ? 164.42800 129.26700 144.99600 1.000 56.00000 104 ALA A O 1
ATOM 1519 N N . ILE A 1 109 ? 163.10100 130.47000 146.36100 1.000 53.15000 105 ILE A N 1
ATOM 1520 C CA . ILE A 1 109 ? 164.22400 130.89100 147.19100 1.000 53.15000 105 ILE A CA 1
ATOM 1521 C C . ILE A 1 109 ? 164.83600 129.68600 147.89900 1.000 53.15000 105 ILE A C 1
ATOM 1522 O O . ILE A 1 109 ? 164.22500 128.61800 148.02800 1.000 53.15000 105 ILE A O 1
ATOM 1538 N N . ASN A 1 110 ? 166.06900 129.86600 148.36400 1.000 55.41000 106 ASN A N 1
ATOM 1539 C CA . ASN A 1 110 ? 166.74800 128.82300 149.11400 1.000 55.41000 106 ASN A CA 1
ATOM 1540 C C . ASN A 1 110 ? 166.08600 128.63300 150.47700 1.000 55.41000 106 ASN A C 1
ATOM 1541 O O . ASN A 1 110 ? 165.26400 129.43900 150.92400 1.000 55.41000 106 ASN A O 1
ATOM 1552 N N . GLN A 1 111 ? 166.45800 127.54000 151.14600 1.000 55.81000 107 GLN A N 1
ATOM 1553 C CA . GLN A 1 111 ? 165.90000 127.25800 152.46300 1.000 55.81000 107 GLN A CA 1
ATOM 1554 C C . GLN A 1 111 ? 166.46900 128.19200 153.52400 1.000 55.81000 107 GLN A C 1
ATOM 1555 O O . GLN A 1 111 ? 165.76800 128.53800 154.48200 1.000 55.81000 107 GLN A O 1
ATOM 1569 N N . VAL A 1 112 ? 167.72700 128.61100 153.37400 1.000 54.77000 108 VAL A N 1
ATOM 1570 C CA . VAL A 1 112 ? 168.32700 129.51700 154.34800 1.000 54.77000 108 VAL A CA 1
ATOM 1571 C C . VAL A 1 112 ? 167.61800 130.86600 154.32800 1.000 54.77000 108 VAL A C 1
ATOM 1572 O O . VAL A 1 112 ? 167.31300 131.43800 155.38200 1.000 54.77000 108 VAL A O 1
ATOM 1585 N N . ALA A 1 113 ? 167.35100 131.40000 153.13400 1.000 51.94000 109 ALA A N 1
ATOM 1586 C CA . ALA A 1 113 ? 166.64600 132.67300 153.03800 1.000 51.94000 109 ALA A CA 1
ATOM 1587 C C . ALA A 1 113 ? 165.23800 132.56400 153.60800 1.000 51.94000 109 ALA A C 1
ATOM 1588 O O . ALA A 1 113 ? 164.76500 133.47700 154.29500 1.000 51.94000 109 ALA A O 1
ATOM 1595 N N . ALA A 1 114 ? 164.55100 131.45400 153.33200 1.000 52.56000 110 ALA A N 1
ATOM 1596 C CA . ALA A 1 114 ? 163.21300 131.26200 153.87900 1.000 52.56000 110 ALA A CA 1
ATOM 1597 C C . ALA A 1 114 ? 163.24600 131.20500 155.40000 1.000 52.56000 110 ALA A C 1
ATOM 1598 O O . ALA A 1 114 ? 162.40000 131.80700 156.07100 1.000 52.56000 110 ALA A O 1
ATOM 1605 N N . LEU A 1 115 ? 164.22000 130.48600 155.96400 1.000 53.70000 111 LEU A N 1
ATOM 1606 C CA . LEU A 1 115 ? 164.33900 130.41800 157.41600 1.000 53.70000 111 LEU A CA 1
ATOM 1607 C C . LEU A 1 115 ? 164.62800 131.79200 158.00600 1.000 53.70000 111 LEU A C 1
ATOM 1608 O O . LEU A 1 115 ? 164.06600 132.16100 159.04400 1.000 53.70000 111 LEU A O 1
ATOM 1624 N N . ARG A 1 116 ? 165.50300 132.56400 157.35800 1.000 51.49000 112 ARG A N 1
ATOM 1625 C CA . ARG A 1 116 ? 165.80600 133.90400 157.85100 1.000 51.49000 112 ARG A CA 1
ATOM 1626 C C . ARG A 1 116 ? 164.56900 134.79100 157.82000 1.000 51.49000 112 ARG A C 1
ATOM 1627 O O . ARG A 1 116 ? 164.30600 135.53900 158.76900 1.000 51.49000 112 ARG A O 1
ATOM 1648 N N . ILE A 1 117 ? 163.79400 134.72200 156.73600 1.000 50.24000 113 ILE A N 1
ATOM 1649 C CA . ILE A 1 117 ? 162.58600 135.53600 156.63700 1.000 50.24000 113 ILE A CA 1
ATOM 1650 C C . ILE A 1 117 ? 161.57200 135.11500 157.69300 1.000 50.24000 113 ILE A C 1
ATOM 1651 O O . ILE A 1 117 ? 160.89700 135.95900 158.29500 1.000 50.24000 113 ILE A O 1
ATOM 1667 N N . VAL A 1 118 ? 161.44800 133.80900 157.94000 1.000 50.97000 114 VAL A N 1
ATOM 1668 C CA . VAL A 1 118 ? 160.51000 133.33700 158.95500 1.000 50.97000 114 VAL A CA 1
ATOM 1669 C C . VAL A 1 118 ? 160.93700 133.81800 160.33600 1.000 50.97000 114 VAL A C 1
ATOM 1670 O O . VAL A 1 118 ? 160.10300 134.23000 161.15100 1.000 50.97000 114 VAL A O 1
ATOM 1683 N N . LEU A 1 119 ? 162.24000 133.77700 160.62100 1.000 52.41000 115 LEU A N 1
ATOM 1684 C CA . LEU A 1 119 ? 162.72400 134.26200 161.91000 1.000 52.41000 115 LEU A CA 1
ATOM 1685 C C . LEU A 1 119 ? 162.48300 135.75900 162.05900 1.000 52.41000 115 LEU A C 1
ATOM 1686 O O . LEU A 1 119 ? 162.09200 136.22900 163.13400 1.000 52.41000 115 LEU A O 1
ATOM 1702 N N . ILE A 1 120 ? 162.71000 136.52500 160.99000 1.000 50.79000 116 ILE A N 1
ATOM 1703 C CA . ILE A 1 120 ? 162.46900 137.96400 161.04700 1.000 50.79000 116 ILE A CA 1
ATOM 1704 C C . ILE A 1 120 ? 160.99200 138.24400 161.29500 1.000 50.79000 116 ILE A C 1
ATOM 1705 O O . ILE A 1 120 ? 160.63600 139.12300 162.08900 1.000 50.79000 116 ILE A O 1
ATOM 1721 N N . GLU A 1 121 ? 160.11000 137.50300 160.62100 1.000 50.79000 117 GLU A N 1
ATOM 1722 C CA . GLU A 1 121 ? 158.67800 137.67800 160.84500 1.000 50.79000 117 GLU A CA 1
ATOM 1723 C C . GLU A 1 121 ? 158.30500 137.32900 162.28000 1.000 50.79000 117 GLU A C 1
ATOM 1724 O O . GLU A 1 121 ? 157.49300 138.02200 162.90600 1.000 50.79000 117 GLU A O 1
ATOM 1736 N N . TYR A 1 122 ? 158.88600 136.25400 162.81800 1.000 50.36000 118 TYR A N 1
ATOM 1737 C CA . TYR A 1 122 ? 158.62500 135.88900 164.20600 1.000 50.36000 118 TYR A CA 1
ATOM 1738 C C . TYR A 1 122 ? 159.06100 136.99900 165.15400 1.000 50.36000 118 TYR A C 1
ATOM 1739 O O . TYR A 1 122 ? 158.35100 137.32200 166.11300 1.000 50.36000 118 TYR A O 1
ATOM 1757 N N . GLN A 1 123 ? 160.22800 137.59400 164.90000 1.000 51.65000 119 GLN A N 1
ATOM 1758 C CA . GLN A 1 123 ? 160.71000 138.68000 165.74500 1.000 51.65000 119 GLN A CA 1
ATOM 1759 C C . GLN A 1 123 ? 159.91000 139.96200 165.55600 1.000 51.65000 119 GLN A C 1
ATOM 1760 O O . GLN A 1 123 ? 159.93800 140.82900 166.43700 1.000 51.65000 119 GLN A O 1
ATOM 1774 N N . THR A 1 124 ? 159.20000 140.10400 164.43600 1.000 49.97000 120 THR A N 1
ATOM 1775 C CA . THR A 1 124 ? 158.44000 141.30900 164.12700 1.000 49.97000 120 THR A CA 1
ATOM 1776 C C . THR A 1 124 ? 156.93500 141.05500 164.12900 1.000 49.97000 120 THR A C 1
ATOM 1777 O O . THR A 1 124 ? 156.18500 141.73000 163.42100 1.000 49.97000 120 THR A O 1
ATOM 1788 N N . ARG A 1 125 ? 156.47700 140.08300 164.92200 1.000 52.24000 121 ARG A N 1
ATOM 1789 C CA . ARG A 1 125 ? 155.04400 139.82700 165.01200 1.000 52.24000 121 ARG A CA 1
ATOM 1790 C C . ARG A 1 125 ? 154.31100 140.98000 165.68400 1.000 52.24000 121 ARG A C 1
ATOM 1791 O O . ARG A 1 125 ? 153.13200 141.21600 165.39400 1.000 52.24000 121 ARG A O 1
ATOM 1812 N N . ALA A 1 126 ? 154.98500 141.70500 166.58000 1.000 50.55000 122 ALA A N 1
ATOM 1813 C CA . ALA A 1 126 ? 154.34600 142.83100 167.25300 1.000 50.55000 122 ALA A CA 1
ATOM 1814 C C . ALA A 1 126 ? 153.86400 143.86600 166.24500 1.000 50.55000 122 ALA A C 1
ATOM 1815 O O . ALA A 1 126 ? 152.72500 144.34100 166.32000 1.000 50.55000 122 ALA A O 1
ATOM 1822 N N . HIS A 1 127 ? 154.72100 144.22900 165.28900 1.000 50.65000 123 HIS A N 1
ATOM 1823 C CA . HIS A 1 127 ? 154.33500 145.21400 164.28400 1.000 50.65000 123 HIS A CA 1
ATOM 1824 C C . HIS A 1 127 ? 153.21400 144.68000 163.40100 1.000 50.65000 123 HIS A C 1
ATOM 1825 O O . HIS A 1 127 ? 152.22900 145.37800 163.13400 1.000 50.65000 123 HIS A O 1
ATOM 1839 N N . SER A 1 128 ? 153.35200 143.43800 162.93000 1.000 52.25000 124 SER A N 1
ATOM 1840 C CA . SER A 1 128 ? 152.32600 142.85400 162.07300 1.000 52.25000 124 SER A CA 1
ATOM 1841 C C . SER A 1 128 ? 150.97700 142.79400 162.77600 1.000 52.25000 124 SER A C 1
ATOM 1842 O O . SER A 1 128 ? 149.93200 142.85800 162.11900 1.000 52.25000 124 SER A O 1
ATOM 1850 N N . HIS A 1 129 ? 150.97600 142.66900 164.10500 1.000 54.23000 125 HIS A N 1
ATOM 1851 C CA . HIS A 1 129 ? 149.71900 142.62600 164.84500 1.000 54.23000 125 HIS A CA 1
ATOM 1852 C C . HIS A 1 129 ? 149.18400 144.02600 165.11900 1.000 54.23000 125 HIS A C 1
ATOM 1853 O O . HIS A 1 129 ? 147.96600 144.23900 165.11600 1.000 54.23000 125 HIS A O 1
ATOM 1867 N N . LEU A 1 130 ? 150.07400 144.99100 165.35800 1.000 52.52000 126 LEU A N 1
ATOM 1868 C CA . LEU A 1 130 ? 149.64900 146.35600 165.63900 1.000 52.52000 126 LEU A CA 1
ATOM 1869 C C . LEU A 1 130 ? 149.22000 147.10900 164.38700 1.000 52.52000 126 LEU A C 1
ATOM 1870 O O . LEU A 1 130 ? 148.54100 148.13500 164.50200 1.000 52.52000 126 LEU A O 1
ATOM 1886 N N . VAL A 1 131 ? 149.59500 146.63000 163.20100 1.000 53.01000 127 VAL A N 1
ATOM 1887 C CA . VAL A 1 131 ? 149.20100 147.28300 161.95600 1.000 53.01000 127 VAL A CA 1
ATOM 1888 C C . VAL A 1 131 ? 147.87400 146.71000 161.47300 1.000 53.01000 127 VAL A C 1
ATOM 1889 O O . VAL A 1 131 ? 147.44200 146.98400 160.34700 1.000 53.01000 127 VAL A O 1
ATOM 1902 N N . LEU A 1 132 ? 147.21800 145.91200 162.31500 1.000 56.56000 128 LEU A N 1
ATOM 1903 C CA . LEU A 1 132 ? 145.93200 145.33000 161.96900 1.000 56.56000 128 LEU A CA 1
ATOM 1904 C C . LEU A 1 132 ? 144.80100 146.28400 162.32800 1.000 56.56000 128 LEU A C 1
ATOM 1905 O O . LEU A 1 132 ? 144.99600 147.24200 163.08200 1.000 56.56000 128 LEU A O 1
ATOM 1921 N N . PRO A 1 133 ? 143.60000 146.05500 161.79600 1.000 58.47000 129 PRO A N 1
ATOM 1922 C CA . PRO A 1 133 ? 142.46700 146.91300 162.15700 1.000 58.47000 129 PRO A CA 1
ATOM 1923 C C . PRO A 1 133 ? 142.23000 146.91700 163.65900 1.000 58.47000 129 PRO A C 1
ATOM 1924 O O . PRO A 1 133 ? 142.47500 145.92900 164.35500 1.000 58.47000 129 PRO A O 1
ATOM 1935 N N . LEU A 1 134 ? 141.74500 148.05200 164.15700 1.000 58.13000 130 LEU A N 1
ATOM 1936 C CA . LEU A 1 134 ? 141.50400 148.20100 165.58200 1.000 58.13000 130 LEU A CA 1
ATOM 1937 C C . LEU A 1 134 ? 140.23600 147.45000 165.98900 1.000 58.13000 130 LEU A C 1
ATOM 1938 O O . LEU A 1 134 ? 139.43500 147.01800 165.15500 1.000 58.13000 130 LEU A O 1
ATOM 1954 N N . SER A 1 135 ? 140.06100 147.29700 167.30000 1.000 61.08000 131 SER A N 1
ATOM 1955 C CA . SER A 1 135 ? 138.92300 146.57900 167.84800 1.000 61.08000 131 SER A CA 1
ATOM 1956 C C . SER A 1 135 ? 137.71500 147.50900 167.95900 1.000 61.08000 131 SER A C 1
ATOM 1957 O O . SER A 1 135 ? 137.74500 148.66700 167.53700 1.000 61.08000 131 SER A O 1
ATOM 1965 N N . THR A 1 136 ? 136.63200 146.99100 168.54300 1.000 61.67000 132 THR A N 1
ATOM 1966 C CA . THR A 1 136 ? 135.41300 147.77800 168.68600 1.000 61.67000 132 THR A CA 1
ATOM 1967 C C . THR A 1 136 ? 135.54100 148.83500 169.77500 1.000 61.67000 132 THR A C 1
ATOM 1968 O O . THR A 1 136 ? 134.94000 149.90900 169.66200 1.000 61.67000 132 THR A O 1
ATOM 1979 N N . GLN A 1 137 ? 136.30500 148.55200 170.83100 1.000 60.44000 133 GLN A N 1
ATOM 1980 C CA . GLN A 1 137 ? 136.50200 149.53100 171.89400 1.000 60.44000 133 GLN A CA 1
ATOM 1981 C C . GLN A 1 137 ? 137.17300 150.78800 171.35300 1.000 60.44000 133 GLN A C 1
ATOM 1982 O O . GLN A 1 137 ? 136.78400 151.91300 171.68300 1.000 60.44000 133 GLN A O 1
ATOM 1996 N N . ASP A 1 138 ? 138.19600 150.60700 170.51500 1.000 60.06000 134 ASP A N 1
ATOM 1997 C CA . ASP A 1 138 ? 138.87400 151.75400 169.92000 1.000 60.06000 134 ASP A CA 1
ATOM 1998 C C . ASP A 1 138 ? 137.93100 152.54500 169.02400 1.000 60.06000 134 ASP A C 1
ATOM 1999 O O . ASP A 1 138 ? 137.94900 153.78100 169.02800 1.000 60.06000 134 ASP A O 1
ATOM 2008 N N . VAL A 1 139 ? 137.10100 151.85100 168.24200 1.000 61.80000 135 VAL A N 1
ATOM 2009 C CA . VAL A 1 139 ? 136.15100 152.54500 167.37500 1.000 61.80000 135 VAL A CA 1
ATOM 2010 C C . VAL A 1 139 ? 135.16900 153.35600 168.21000 1.000 61.80000 135 VAL A C 1
ATOM 2011 O O . VAL A 1 139 ? 134.84500 154.50200 167.87600 1.000 61.80000 135 VAL A O 1
ATOM 2024 N N . ALA A 1 140 ? 134.68100 152.77600 169.30900 1.000 61.73000 136 ALA A N 1
ATOM 2025 C CA . ALA A 1 140 ? 133.76000 153.50400 170.17600 1.000 61.73000 136 ALA A CA 1
ATOM 2026 C C . ALA A 1 140 ? 134.43700 154.71800 170.79800 1.000 61.73000 136 ALA A C 1
ATOM 2027 O O . ALA A 1 140 ? 133.83600 155.79500 170.89000 1.000 61.73000 136 ALA A O 1
ATOM 2034 N N . ASN A 1 141 ? 135.69100 154.56600 171.22800 1.000 61.65000 137 ASN A N 1
ATOM 2035 C CA . ASN A 1 141 ? 136.41300 155.69600 171.80500 1.000 61.65000 137 ASN A CA 1
ATOM 2036 C C . ASN A 1 141 ? 136.59800 156.80700 170.78000 1.000 61.65000 137 ASN A C 1
ATOM 2037 O O . ASN A 1 141 ? 136.44700 157.99200 171.10200 1.000 61.65000 137 ASN A O 1
ATOM 2048 N N . ILE A 1 142 ? 136.91900 156.44500 169.53700 1.000 60.30000 138 ILE A N 1
ATOM 2049 C CA . ILE A 1 142 ? 137.10500 157.45500 168.49800 1.000 60.30000 138 ILE A CA 1
ATOM 2050 C C . ILE A 1 142 ? 135.78500 158.15300 168.19400 1.000 60.30000 138 ILE A C 1
ATOM 2051 O O . ILE A 1 142 ? 135.74000 159.37600 168.01500 1.000 60.30000 138 ILE A O 1
ATOM 2067 N N . GLN A 1 143 ? 134.69100 157.39000 168.13200 1.000 62.66000 139 GLN A N 1
ATOM 2068 C CA . GLN A 1 143 ? 133.38900 157.99500 167.87300 1.000 62.66000 139 GLN A CA 1
ATOM 2069 C C . GLN A 1 143 ? 132.96300 158.91600 169.00900 1.000 62.66000 139 GLN A C 1
ATOM 2070 O O . GLN A 1 143 ? 132.31000 159.93700 168.76500 1.000 62.66000 139 GLN A O 1
ATOM 2084 N N . GLU A 1 144 ? 133.32000 158.57800 170.24900 1.000 64.07000 140 GLU A N 1
ATOM 2085 C CA . GLU A 1 144 ? 133.00600 159.45000 171.37500 1.000 64.07000 140 GLU A CA 1
ATOM 2086 C C . GLU A 1 144 ? 133.87700 160.70000 171.38300 1.000 64.07000 140 GLU A C 1
ATOM 2087 O O . GLU A 1 144 ? 133.40200 161.77800 171.75700 1.000 64.07000 140 GLU A O 1
ATOM 2099 N N . ALA A 1 145 ? 135.14300 160.57800 170.97800 1.000 61.26000 141 ALA A N 1
ATOM 2100 C CA . ALA A 1 145 ? 136.00900 161.75000 170.90700 1.000 61.26000 141 ALA A CA 1
ATOM 2101 C C . ALA A 1 145 ? 135.57200 162.68900 169.79000 1.000 61.26000 141 ALA A C 1
ATOM 2102 O O . ALA A 1 145 ? 135.65900 163.91400 169.93200 1.000 61.26000 141 ALA A O 1
ATOM 2109 N N . ALA A 1 146 ? 135.10200 162.13400 168.67100 1.000 62.08000 142 ALA A N 1
ATOM 2110 C CA . ALA A 1 146 ? 134.65500 162.95600 167.55400 1.000 62.08000 142 ALA A CA 1
ATOM 2111 C C . ALA A 1 146 ? 133.38000 163.73000 167.86100 1.000 62.08000 142 ALA A C 1
ATOM 2112 O O . ALA A 1 146 ? 132.99700 164.59500 167.06600 1.000 62.08000 142 ALA A O 1
ATOM 2119 N N . GLY A 1 147 ? 132.72000 163.44700 168.98000 1.000 60.34000 143 GLY A N 1
ATOM 2120 C CA . GLY A 1 147 ? 131.50000 164.14400 169.34500 1.000 60.34000 143 GLY A CA 1
ATOM 2121 C C . GLY A 1 147 ? 130.25800 163.47800 168.78700 1.000 60.34000 143 GLY A C 1
ATOM 2122 O O . GLY A 1 147 ? 130.02400 162.29000 169.01300 1.000 60.34000 143 GLY A O 1
ATOM 2126 N N . ILE A 1 156 ? 134.89900 164.94400 157.64800 1.000 59.21000 152 ILE A N 1
ATOM 2127 C CA . ILE A 1 156 ? 136.18100 165.07000 158.32900 1.000 59.21000 152 ILE A CA 1
ATOM 2128 C C . ILE A 1 156 ? 136.25300 164.06300 159.47000 1.000 59.21000 152 ILE A C 1
ATOM 2129 O O . ILE A 1 156 ? 135.25600 163.80200 160.14400 1.000 59.21000 152 ILE A O 1
ATOM 2144 N N . LEU A 1 157 ? 137.44000 163.49700 159.68100 1.000 59.73000 153 LEU A N 1
ATOM 2145 C CA . LEU A 1 157 ? 137.70900 162.51900 160.73000 1.000 59.73000 153 LEU A CA 1
ATOM 2146 C C . LEU A 1 157 ? 136.97200 161.20600 160.50100 1.000 59.73000 153 LEU A C 1
ATOM 2147 O O . LEU A 1 157 ? 136.82800 160.41100 161.43800 1.000 59.73000 153 LEU A O 1
ATOM 2163 N N . SER A 1 158 ? 136.50100 160.95200 159.28000 1.000 64.34000 154 SER A N 1
ATOM 2164 C CA . SER A 1 158 ? 135.76200 159.73800 158.95700 1.000 64.34000 154 SER A CA 1
ATOM 2165 C C . SER A 1 158 ? 136.54900 158.79600 158.05600 1.000 64.34000 154 SER A C 1
ATOM 2166 O O . SER A 1 158 ? 135.97300 157.84500 157.51700 1.000 64.34000 154 SER A O 1
ATOM 2174 N N . LEU A 1 159 ? 137.85100 159.03200 157.87800 1.000 65.34000 155 LEU A N 1
ATOM 2175 C CA . LEU A 1 159 ? 138.66700 158.14500 157.05900 1.000 65.34000 155 LEU A CA 1
ATOM 2176 C C . LEU A 1 159 ? 138.78200 156.74500 157.64700 1.000 65.34000 155 LEU A C 1
ATOM 2177 O O . LEU A 1 159 ? 139.04600 155.79900 156.89800 1.000 65.34000 155 LEU A O 1
ATOM 2193 N N . LEU A 1 160 ? 138.59300 156.59100 158.95400 1.000 63.78000 156 LEU A N 1
ATOM 2194 C CA . LEU A 1 160 ? 138.62200 155.27100 159.56400 1.000 63.78000 156 LEU A CA 1
ATOM 2195 C C . LEU A 1 160 ? 137.35800 154.49800 159.20600 1.000 63.78000 156 LEU A C 1
ATOM 2196 O O . LEU A 1 160 ? 136.33900 155.07400 158.81500 1.000 63.78000 156 LEU A O 1
ATOM 2212 N N . ASN A 1 161 ? 137.43500 153.17400 159.33400 1.000 68.06000 157 ASN A N 1
ATOM 2213 C CA . ASN A 1 161 ? 136.30800 152.30500 159.01900 1.000 68.06000 157 ASN A CA 1
ATOM 2214 C C . ASN A 1 161 ? 135.65200 151.80500 160.30100 1.000 68.06000 157 ASN A C 1
ATOM 2215 O O . ASN A 1 161 ? 136.02300 150.74100 160.81300 1.000 68.06000 157 ASN A O 1
ATOM 2226 N N . PRO A 1 162 ? 134.67500 152.53500 160.85000 1.000 67.32000 158 PRO A N 1
ATOM 2227 C CA . PRO A 1 162 ? 134.00300 152.03200 162.05900 1.000 67.32000 158 PRO A CA 1
ATOM 2228 C C . PRO A 1 162 ? 133.01200 150.91900 161.77000 1.000 67.32000 158 PRO A C 1
ATOM 2229 O O . PRO A 1 162 ? 132.82100 150.03500 162.61400 1.000 67.32000 158 PRO A O 1
ATOM 2240 N N . ALA A 1 163 ? 132.36800 150.94100 160.60100 1.000 68.44000 159 ALA A N 1
ATOM 2241 C CA . ALA A 1 163 ? 131.39800 149.90200 160.26600 1.000 68.44000 159 ALA A CA 1
ATOM 2242 C C . ALA A 1 163 ? 132.02700 148.51700 160.35200 1.000 68.44000 159 ALA A C 1
ATOM 2243 O O . ALA A 1 163 ? 131.50400 147.62400 161.02900 1.000 68.44000 159 ALA A O 1
ATOM 2250 N N . SER A 1 164 ? 133.15200 148.31900 159.66900 1.000 69.43000 160 SER A N 1
ATOM 2251 C CA . SER A 1 164 ? 133.84700 147.03900 159.67000 1.000 69.43000 160 SER A CA 1
ATOM 2252 C C . SER A 1 164 ? 134.81600 146.99800 160.84600 1.000 69.43000 160 SER A C 1
ATOM 2253 O O . SER A 1 164 ? 135.86100 147.65700 160.82000 1.000 69.43000 160 SER A O 1
ATOM 2261 N N . ALA A 1 165 ? 134.46900 146.22600 161.87300 1.000 65.27000 161 ALA A N 1
ATOM 2262 C CA . ALA A 1 165 ? 135.30300 146.10500 163.05900 1.000 65.27000 161 ALA A CA 1
ATOM 2263 C C . ALA A 1 165 ? 134.77800 144.96300 163.91400 1.000 65.27000 161 ALA A C 1
ATOM 2264 O O . ALA A 1 165 ? 133.56700 144.74000 163.97900 1.000 65.27000 161 ALA A O 1
ATOM 2271 N N . VAL A 1 166 ? 135.69600 144.24600 164.56200 1.000 62.32000 162 VAL A N 1
ATOM 2272 C CA . VAL A 1 166 ? 135.36200 143.12300 165.42500 1.000 62.32000 162 VAL A CA 1
ATOM 2273 C C . VAL A 1 166 ? 136.06100 143.31700 166.76500 1.000 62.32000 162 VAL A C 1
ATOM 2274 O O . VAL A 1 166 ? 136.88700 144.21300 166.93900 1.000 62.32000 162 VAL A O 1
ATOM 2287 N N . ASP A 1 167 ? 135.71500 142.45600 167.71800 1.000 62.66000 163 ASP A N 1
ATOM 2288 C CA . ASP A 1 167 ? 136.30700 142.53000 169.04300 1.000 62.66000 163 ASP A CA 1
ATOM 2289 C C . ASP A 1 167 ? 137.76100 142.06300 169.00400 1.000 62.66000 163 ASP A C 1
ATOM 2290 O O . ASP A 1 167 ? 138.27100 141.59500 167.98100 1.000 62.66000 163 ASP A O 1
ATOM 2299 N N . ALA A 1 168 ? 138.43500 142.19600 170.14800 1.000 61.53000 164 ALA A N 1
ATOM 2300 C CA . ALA A 1 168 ? 139.83200 141.79200 170.23900 1.000 61.53000 164 ALA A CA 1
ATOM 2301 C C . ALA A 1 168 ? 139.98400 140.28000 170.33700 1.000 61.53000 164 ALA A C 1
ATOM 2302 O O . ALA A 1 168 ? 140.96800 139.72600 169.83300 1.000 61.53000 164 ALA A O 1
ATOM 2309 N N . GLU A 1 169 ? 139.03000 139.59800 170.97400 1.000 63.31000 165 GLU A N 1
ATOM 2310 C CA . GLU A 1 169 ? 139.11300 138.14600 171.09500 1.000 63.31000 165 GLU A CA 1
ATOM 2311 C C . GLU A 1 169 ? 139.06400 137.48100 169.72500 1.000 63.31000 165 GLU A C 1
ATOM 2312 O O . GLU A 1 169 ? 139.90600 136.63500 169.40100 1.000 63.31000 165 GLU A O 1
ATOM 2324 N N . THR A 1 170 ? 138.07600 137.85000 168.90600 1.000 62.00000 166 THR A N 1
ATOM 2325 C CA . THR A 1 170 ? 137.97200 137.27100 167.57100 1.000 62.00000 166 THR A CA 1
ATOM 2326 C C . THR A 1 170 ? 139.15400 137.66700 166.69500 1.000 62.00000 166 THR A C 1
ATOM 2327 O O . THR A 1 170 ? 139.53700 136.91100 165.79500 1.000 62.00000 166 THR A O 1
ATOM 2338 N N . MET A 1 171 ? 139.74100 138.84100 166.93900 1.000 61.07000 167 MET A N 1
ATOM 2339 C CA . MET A 1 171 ? 140.89100 139.26700 166.15000 1.000 61.07000 167 MET A CA 1
ATOM 2340 C C . MET A 1 171 ? 142.13600 138.46900 166.51800 1.000 61.07000 167 MET A C 1
ATOM 2341 O O . MET A 1 171 ? 142.95400 138.14900 165.64900 1.000 61.07000 167 MET A O 1
ATOM 2355 N N . TRP A 1 172 ? 142.29500 138.13900 167.80100 1.000 60.34000 168 TRP A N 1
ATOM 2356 C CA . TRP A 1 172 ? 143.45600 137.36600 168.22800 1.000 60.34000 168 TRP A CA 1
ATOM 2357 C C . TRP A 1 172 ? 143.30900 135.89300 167.86700 1.000 60.34000 168 TRP A C 1
ATOM 2358 O O . TRP A 1 172 ? 144.28500 135.25100 167.46300 1.000 60.34000 168 TRP A O 1
ATOM 2379 N N . CYS A 1 173 ? 142.10000 135.34100 168.00500 1.000 64.20000 169 CYS A N 1
ATOM 2380 C CA . CYS A 1 173 ? 141.88700 133.94500 167.63800 1.000 64.20000 169 CYS A CA 1
ATOM 2381 C C . CYS A 1 173 ? 142.12900 133.71700 166.15200 1.000 64.20000 169 CYS A C 1
ATOM 2382 O O . CYS A 1 173 ? 142.59500 132.64200 165.75700 1.000 64.20000 169 CYS A O 1
ATOM 2390 N N . ASP A 1 174 ? 141.82100 134.71000 165.31600 1.000 60.03000 170 ASP A N 1
ATOM 2391 C CA . ASP A 1 174 ? 142.07400 134.59800 163.88600 1.000 60.03000 170 ASP A CA 1
ATOM 2392 C C . ASP A 1 174 ? 143.52400 134.89300 163.52700 1.000 60.03000 170 ASP A C 1
ATOM 2393 O O . ASP A 1 174 ? 143.98200 134.47200 162.45900 1.000 60.03000 170 ASP A O 1
ATOM 2402 N N . PHE A 1 175 ? 144.25400 135.60000 164.39200 1.000 57.28000 171 PHE A N 1
ATOM 2403 C CA . PHE A 1 175 ? 145.64900 135.91500 164.10100 1.000 57.28000 171 PHE A CA 1
ATOM 2404 C C . PHE A 1 175 ? 146.52800 134.67500 164.19900 1.000 57.28000 171 PHE A C 1
ATOM 2405 O O . PHE A 1 175 ? 147.49400 134.53000 163.44100 1.000 57.28000 171 PHE A O 1
ATOM 2422 N N . GLU A 1 176 ? 146.21100 133.77000 165.12300 1.000 59.30000 172 GLU A N 1
ATOM 2423 C CA . GLU A 1 176 ? 146.99700 132.56100 165.33300 1.000 59.30000 172 GLU A CA 1
ATOM 2424 C C . GLU A 1 176 ? 146.63000 131.43700 164.37100 1.000 59.30000 172 GLU A C 1
ATOM 2425 O O . GLU A 1 176 ? 147.15900 130.32900 164.51000 1.000 59.30000 172 GLU A O 1
ATOM 2437 N N . THR A 1 177 ? 145.74700 131.68900 163.40700 1.000 59.15000 173 THR A N 1
ATOM 2438 C CA . THR A 1 177 ? 145.35600 130.65900 162.45800 1.000 59.15000 173 THR A CA 1
ATOM 2439 C C . THR A 1 177 ? 146.51000 130.35800 161.50200 1.000 59.15000 173 THR A C 1
ATOM 2440 O O . THR A 1 177 ? 147.57400 130.98300 161.54400 1.000 59.15000 173 THR A O 1
ATOM 2451 N N . GLU A 1 178 ? 146.29200 129.37900 160.62500 1.000 58.34000 174 GLU A N 1
ATOM 2452 C CA . GLU A 1 178 ? 147.31100 128.95800 159.67200 1.000 58.34000 174 GLU A CA 1
ATOM 2453 C C . GLU A 1 178 ? 147.29800 129.81200 158.40700 1.000 58.34000 174 GLU A C 1
ATOM 2454 O O . GLU A 1 178 ? 148.34800 130.28900 157.96700 1.000 58.34000 174 GLU A O 1
ATOM 2466 N N . ALA A 1 179 ? 146.12000 130.00800 157.81100 1.000 56.68000 175 ALA A N 1
ATOM 2467 C CA . ALA A 1 179 ? 146.03300 130.80100 156.58900 1.000 56.68000 175 ALA A CA 1
ATOM 2468 C C . ALA A 1 179 ? 146.49200 132.23300 156.83200 1.000 56.68000 175 ALA A C 1
ATOM 2469 O O . ALA A 1 179 ? 147.27100 132.79100 156.04900 1.000 56.68000 175 ALA A O 1
ATOM 2476 N N . ARG A 1 180 ? 146.01100 132.85000 157.91400 1.000 58.29000 176 ARG A N 1
ATOM 2477 C CA . ARG A 1 180 ? 146.41900 134.21500 158.22600 1.000 58.29000 176 ARG A CA 1
ATOM 2478 C C . ARG A 1 180 ? 147.91200 134.28700 158.51600 1.000 58.29000 176 ARG A C 1
ATOM 2479 O O . ARG A 1 180 ? 148.58500 135.24200 158.11200 1.000 58.29000 176 ARG A O 1
ATOM 2500 N N . ARG A 1 181 ? 148.44900 133.28600 159.21700 1.000 56.12000 177 ARG A N 1
ATOM 2501 C CA . ARG A 1 181 ? 149.87800 133.28000 159.50800 1.000 56.12000 177 ARG A CA 1
ATOM 2502 C C . ARG A 1 181 ? 150.69800 133.19100 158.22800 1.000 56.12000 177 ARG A C 1
ATOM 2503 O O . ARG A 1 181 ? 151.70100 133.89700 158.07800 1.000 56.12000 177 ARG A O 1
ATOM 2524 N N . ARG A 1 182 ? 150.28600 132.33700 157.28900 1.000 55.55000 178 ARG A N 1
ATOM 2525 C CA . ARG A 1 182 ? 151.01400 132.22400 156.02900 1.000 55.55000 178 ARG A CA 1
ATOM 2526 C C . ARG A 1 182 ? 150.90100 133.50600 155.21200 1.000 55.55000 178 ARG A C 1
ATOM 2527 O O . ARG A 1 182 ? 151.87500 133.93600 154.58100 1.000 55.55000 178 ARG A O 1
ATOM 2548 N N . GLU A 1 183 ? 149.72100 134.13000 155.20800 1.000 56.49000 179 GLU A N 1
ATOM 2549 C CA . GLU A 1 183 ? 149.56600 135.39800 154.50200 1.000 56.49000 179 GLU A CA 1
ATOM 2550 C C . GLU A 1 183 ? 150.47900 136.46500 155.09000 1.000 56.49000 179 GLU A C 1
ATOM 2551 O O . GLU A 1 183 ? 151.13000 137.21500 154.35200 1.000 56.49000 179 GLU A O 1
ATOM 2563 N N . ARG A 1 184 ? 150.54600 136.54500 156.42100 1.000 53.86000 180 ARG A N 1
ATOM 2564 C CA . ARG A 1 184 ? 151.43000 137.51500 157.05700 1.000 53.86000 180 ARG A CA 1
ATOM 2565 C C . ARG A 1 184 ? 152.89400 137.19600 156.78900 1.000 53.86000 180 ARG A C 1
ATOM 2566 O O . ARG A 1 184 ? 153.70600 138.11300 156.63500 1.000 53.86000 180 ARG A O 1
ATOM 2587 N N . ILE A 1 185 ? 153.25000 135.91200 156.71700 1.000 52.43000 181 ILE A N 1
ATOM 2588 C CA . ILE A 1 185 ? 154.62900 135.54600 156.41200 1.000 52.43000 181 ILE A CA 1
ATOM 2589 C C . ILE A 1 185 ? 154.99000 135.96900 154.99400 1.000 52.43000 181 ILE A C 1
ATOM 2590 O O . ILE A 1 185 ? 156.08900 136.47300 154.74400 1.000 52.43000 181 ILE A O 1
ATOM 2606 N N . LEU A 1 186 ? 154.07100 135.78000 154.04500 1.000 51.63000 182 LEU A N 1
ATOM 2607 C CA . LEU A 1 186 ? 154.33400 136.21500 152.67600 1.000 51.63000 182 LEU A CA 1
ATOM 2608 C C . LEU A 1 186 ? 154.43100 137.73500 152.59100 1.000 51.63000 182 LEU A C 1
ATOM 2609 O O . LEU A 1 186 ? 155.28700 138.27200 151.87400 1.000 51.63000 182 LEU A O 1
ATOM 2625 N N . ALA A 1 187 ? 153.56200 138.44400 153.31500 1.000 51.58000 183 ALA A N 1
ATOM 2626 C CA . ALA A 1 187 ? 153.64100 139.90100 153.33600 1.000 51.58000 183 ALA A CA 1
ATOM 2627 C C . ALA A 1 187 ? 154.96900 140.36800 153.91900 1.000 51.58000 183 ALA A C 1
ATOM 2628 O O . ALA A 1 187 ? 155.58500 141.30900 153.40600 1.000 51.58000 183 ALA A O 1
ATOM 2635 N N . THR A 1 188 ? 155.42900 139.71500 154.98900 1.000 51.30000 184 THR A N 1
ATOM 2636 C CA . THR A 1 188 ? 156.71300 140.07300 155.58000 1.000 51.30000 184 THR A CA 1
ATOM 2637 C C . THR A 1 188 ? 157.86100 139.74900 154.63300 1.000 51.30000 184 THR A C 1
ATOM 2638 O O . THR A 1 188 ? 158.85300 140.47900 154.58400 1.000 51.30000 184 THR A O 1
ATOM 2649 N N . TYR A 1 189 ? 157.74300 138.66000 153.87300 1.000 51.18000 185 TYR A N 1
ATOM 2650 C CA . TYR A 1 189 ? 158.76300 138.33000 152.88200 1.000 51.18000 185 TYR A CA 1
ATOM 2651 C C . TYR A 1 189 ? 158.85700 139.41700 151.81700 1.000 51.18000 185 TYR A C 1
ATOM 2652 O O . TYR A 1 189 ? 159.95400 139.86500 151.45900 1.000 51.18000 185 TYR A O 1
ATOM 2670 N N . LEU A 1 190 ? 157.70700 139.85400 151.30000 1.000 50.97000 186 LEU A N 1
ATOM 2671 C CA . LEU A 1 190 ? 157.70700 140.93200 150.31400 1.000 50.97000 186 LEU A CA 1
ATOM 2672 C C . LEU A 1 190 ? 158.27000 142.21900 150.90700 1.000 50.97000 186 LEU A C 1
ATOM 2673 O O . LEU A 1 190 ? 159.05000 142.92900 150.25500 1.000 50.97000 186 LEU A O 1
ATOM 2689 N N . SER A 1 191 ? 157.88200 142.54000 152.14400 1.000 51.12000 187 SER A N 1
ATOM 2690 C CA . SER A 1 191 ? 158.38400 143.74800 152.78800 1.000 51.12000 187 SER A CA 1
ATOM 2691 C C . SER A 1 191 ? 159.89100 143.67700 152.98800 1.000 51.12000 187 SER A C 1
ATOM 2692 O O . SER A 1 191 ? 160.59200 144.68100 152.83400 1.000 51.12000 187 SER A O 1
ATOM 2700 N N . GLU A 1 192 ? 160.41200 142.49400 153.32100 1.000 52.52000 188 GLU A N 1
ATOM 2701 C CA . GLU A 1 192 ? 161.84900 142.34900 153.51600 1.000 52.52000 188 GLU A CA 1
ATOM 2702 C C . GLU A 1 192 ? 162.59500 142.44900 152.19400 1.000 52.52000 188 GLU A C 1
ATOM 2703 O O . GLU A 1 192 ? 163.70000 142.99700 152.14300 1.000 52.52000 188 GLU A O 1
ATOM 2715 N N . ARG A 1 193 ? 162.01000 141.93300 151.11200 1.000 52.52000 189 ARG A N 1
ATOM 2716 C CA . ARG A 1 193 ? 162.61200 142.13300 149.79600 1.000 52.52000 189 ARG A CA 1
ATOM 2717 C C . ARG A 1 193 ? 162.68800 143.61700 149.45600 1.000 52.52000 189 ARG A C 1
ATOM 2718 O O . ARG A 1 193 ? 163.73700 144.12100 149.02600 1.000 52.52000 189 ARG A O 1
ATOM 2739 N N . ARG A 1 194 ? 161.57400 144.33300 149.63400 1.000 50.36000 190 ARG A N 1
ATOM 2740 C CA . ARG A 1 194 ? 161.57100 145.76800 149.36400 1.000 50.36000 190 ARG A CA 1
ATOM 2741 C C . ARG A 1 194 ? 162.58900 146.49300 150.23600 1.000 50.36000 190 ARG A C 1
ATOM 2742 O O . ARG A 1 194 ? 163.29000 147.39800 149.76700 1.000 50.36000 190 ARG A O 1
ATOM 2763 N N . SER A 1 195 ? 162.68700 146.10500 151.51000 1.000 51.58000 191 SER A N 1
ATOM 2764 C CA . SER A 1 195 ? 163.62100 146.76000 152.41700 1.000 51.58000 191 SER A CA 1
ATOM 2765 C C . SER A 1 195 ? 165.06300 146.48700 152.01500 1.000 51.58000 191 SER A C 1
ATOM 2766 O O . SER A 1 195 ? 165.90600 147.38500 152.07600 1.000 51.58000 191 SER A O 1
ATOM 2774 N N . PHE A 1 196 ? 165.36800 145.25400 151.60400 1.000 49.96000 192 PHE A N 1
ATOM 2775 C CA . PHE A 1 196 ? 166.71300 144.93900 151.13500 1.000 49.96000 192 PHE A CA 1
ATOM 2776 C C . PHE A 1 196 ? 167.06800 145.76800 149.90900 1.000 49.96000 192 PHE A C 1
ATOM 2777 O O . PHE A 1 196 ? 168.17200 146.31900 149.81400 1.000 49.96000 192 PHE A O 1
ATOM 2794 N N . THR A 1 197 ? 166.14200 145.86100 148.95200 1.000 49.75000 193 THR A N 1
ATOM 2795 C CA . THR A 1 197 ? 166.40700 146.65200 147.75400 1.000 49.75000 193 THR A CA 1
ATOM 2796 C C . THR A 1 197 ? 166.64500 148.11600 148.11000 1.000 49.75000 193 THR A C 1
ATOM 2797 O O . THR A 1 197 ? 167.61600 148.73200 147.65000 1.000 49.75000 193 THR A O 1
ATOM 2808 N N . ALA A 1 198 ? 165.76700 148.69100 148.93600 1.000 49.78000 194 ALA A N 1
ATOM 2809 C CA . ALA A 1 198 ? 165.92500 150.08800 149.32400 1.000 49.78000 194 ALA A CA 1
ATOM 2810 C C . ALA A 1 198 ? 167.22800 150.30500 150.08300 1.000 49.78000 194 ALA A C 1
ATOM 2811 O O . ALA A 1 198 ? 167.90200 151.32500 149.89600 1.000 49.78000 194 ALA A O 1
ATOM 2818 N N . ALA A 1 199 ? 167.60400 149.35300 150.93900 1.000 49.74000 195 ALA A N 1
ATOM 2819 C CA . ALA A 1 199 ? 168.81900 149.50000 151.72900 1.000 49.74000 195 ALA A CA 1
ATOM 2820 C C . ALA A 1 199 ? 170.05800 149.45300 150.84800 1.000 49.74000 195 ALA A C 1
ATOM 2821 O O . ALA A 1 199 ? 170.97100 150.26800 151.01500 1.000 49.74000 195 ALA A O 1
ATOM 2828 N N . VAL A 1 200 ? 170.11500 148.50900 149.90700 1.000 50.43000 196 VAL A N 1
ATOM 2829 C CA . VAL A 1 200 ? 171.27300 148.44700 149.02000 1.000 50.43000 196 VAL A CA 1
ATOM 2830 C C . VAL A 1 200 ? 171.33200 149.69100 148.14100 1.000 50.43000 196 VAL A C 1
ATOM 2831 O O . VAL A 1 200 ? 172.41600 150.22500 147.87100 1.000 50.43000 196 VAL A O 1
ATOM 2844 N N . ASP A 1 201 ? 170.17300 150.19100 147.70100 1.000 50.95000 197 ASP A N 1
ATOM 2845 C CA . ASP A 1 201 ? 170.15900 151.41200 146.90100 1.000 50.95000 197 ASP A CA 1
ATOM 2846 C C . ASP A 1 201 ? 170.70200 152.59200 147.69900 1.000 50.95000 197 ASP A C 1
ATOM 2847 O O . ASP A 1 201 ? 171.55500 153.34600 147.21400 1.000 50.95000 197 ASP A O 1
ATOM 2856 N N . ALA A 1 202 ? 170.21700 152.76600 148.93000 1.000 50.61000 198 ALA A N 1
ATOM 2857 C CA . ALA A 1 202 ? 170.68000 153.87400 149.75800 1.000 50.61000 198 ALA A CA 1
ATOM 2858 C C . ALA A 1 202 ? 172.15800 153.72900 150.09500 1.000 50.61000 198 ALA A C 1
ATOM 2859 O O . ALA A 1 202 ? 172.88500 154.72600 150.17500 1.000 50.61000 198 ALA A O 1
ATOM 2866 N N . LEU A 1 203 ? 172.62500 152.49400 150.28900 1.000 50.92000 199 LEU A N 1
ATOM 2867 C CA . LEU A 1 203 ? 174.03700 152.27500 150.57800 1.000 50.92000 199 LEU A CA 1
ATOM 2868 C C . LEU A 1 203 ? 174.90100 152.67100 149.38800 1.000 50.92000 199 LEU A C 1
ATOM 2869 O O . LEU A 1 203 ? 175.91500 153.36000 149.54700 1.000 50.92000 199 LEU A O 1
ATOM 2885 N N . VAL A 1 204 ? 174.51700 152.24000 148.18500 1.000 52.06000 200 VAL A N 1
ATOM 2886 C CA . VAL A 1 204 ? 175.26300 152.63300 146.99200 1.000 52.06000 200 VAL A CA 1
ATOM 2887 C C . VAL A 1 204 ? 175.24800 154.14800 146.83600 1.000 52.06000 200 VAL A C 1
ATOM 2888 O O . VAL A 1 204 ? 176.26600 154.76400 146.49600 1.000 52.06000 200 VAL A O 1
ATOM 2901 N N . THR A 1 205 ? 174.09600 154.77400 147.08800 1.000 52.43000 201 THR A N 1
ATOM 2902 C CA . THR A 1 205 ? 174.00000 156.22500 146.96300 1.000 52.43000 201 THR A CA 1
ATOM 2903 C C . THR A 1 205 ? 174.94600 156.92000 147.93400 1.000 52.43000 201 THR A C 1
ATOM 2904 O O . THR A 1 205 ? 175.67700 157.84200 147.55600 1.000 52.43000 201 THR A O 1
ATOM 2915 N N . PHE A 1 206 ? 174.94700 156.48700 149.19700 1.000 53.50000 202 PHE A N 1
ATOM 2916 C CA . PHE A 1 206 ? 175.79400 157.12400 150.19800 1.000 53.50000 202 PHE A CA 1
ATOM 2917 C C . PHE A 1 206 ? 177.27000 156.85400 149.94300 1.000 53.50000 202 PHE A C 1
ATOM 2918 O O . PHE A 1 206 ? 178.11800 157.68400 150.28900 1.000 53.50000 202 PHE A O 1
ATOM 2935 N N . LEU A 1 207 ? 177.60000 155.70800 149.34300 1.000 53.11000 203 LEU A N 1
ATOM 2936 C CA . LEU A 1 207 ? 178.99700 155.39200 149.07300 1.000 53.11000 203 LEU A CA 1
ATOM 2937 C C . LEU A 1 207 ? 179.52000 156.11100 147.83700 1.000 53.11000 203 LEU A C 1
ATOM 2938 O O . LEU A 1 207 ? 180.71800 156.40400 147.76000 1.000 53.11000 203 LEU A O 1
ATOM 2954 N N . LEU A 1 208 ? 178.65100 156.40600 146.86800 1.000 54.27000 204 LEU A N 1
ATOM 2955 C CA . LEU A 1 208 ? 179.09200 157.06200 145.64300 1.000 54.27000 204 LEU A CA 1
ATOM 2956 C C . LEU A 1 208 ? 179.02100 158.58200 145.73300 1.000 54.27000 204 LEU A C 1
ATOM 2957 O O . LEU A 1 208 ? 179.92600 159.27000 145.24600 1.000 54.27000 204 LEU A O 1
ATOM 2973 N N . HIS A 1 209 ? 177.97000 159.12400 146.34300 1.000 54.00000 205 HIS A N 1
ATOM 2974 C CA . HIS A 1 209 ? 177.75200 160.56300 146.43500 1.000 54.00000 205 HIS A CA 1
ATOM 2975 C C . HIS A 1 209 ? 177.77200 161.02600 147.88800 1.000 54.00000 205 HIS A C 1
ATOM 2976 O O . HIS A 1 209 ? 176.93000 161.81700 148.31900 1.000 54.00000 205 HIS A O 1
ATOM 2990 N N . SER A 1 210 ? 178.73500 160.52900 148.66200 1.000 56.08000 206 SER A N 1
ATOM 2991 C CA . SER A 1 210 ? 178.84100 160.91100 150.06400 1.000 56.08000 206 SER A CA 1
ATOM 2992 C C . SER A 1 210 ? 178.97500 162.42300 150.19700 1.000 56.08000 206 SER A C 1
ATOM 2993 O O . SER A 1 210 ? 179.73900 163.05900 149.46600 1.000 56.08000 206 SER A O 1
ATOM 3001 N N . ALA A 1 211 ? 178.22500 162.99700 151.13700 1.000 56.27000 207 ALA A N 1
ATOM 3002 C CA . ALA A 1 211 ? 178.26500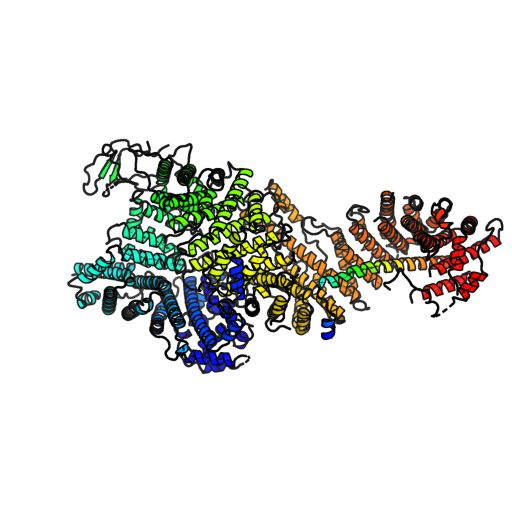 164.43300 151.35300 1.000 56.27000 207 ALA A CA 1
ATOM 3003 C C . ALA A 1 211 ? 179.46200 164.81200 152.22400 1.000 56.27000 207 ALA A C 1
ATOM 3004 O O . ALA A 1 211 ? 179.89900 164.02600 153.06900 1.000 56.27000 207 ALA A O 1
ATOM 3011 N N . PRO A 1 212 ? 180.01000 166.00800 152.04000 1.000 55.14000 208 PRO A N 1
ATOM 3012 C CA . PRO A 1 212 ? 181.16200 166.44000 152.83500 1.000 55.14000 208 PRO A CA 1
ATOM 3013 C C . PRO A 1 212 ? 180.72700 166.91600 154.21800 1.000 55.14000 208 PRO A C 1
ATOM 3014 O O . PRO A 1 212 ? 179.54200 166.99100 154.53700 1.000 55.14000 208 PRO A O 1
ATOM 3025 N N . GLY A 1 213 ? 181.72100 167.24100 155.04200 1.000 58.75000 209 GLY A N 1
ATOM 3026 C CA . GLY A 1 213 ? 181.45000 167.73900 156.37700 1.000 58.75000 209 GLY A CA 1
ATOM 3027 C C . GLY A 1 213 ? 180.73700 166.76100 157.27900 1.000 58.75000 209 GLY A C 1
ATOM 3028 O O . GLY A 1 213 ? 180.13600 167.17400 158.27400 1.000 58.75000 209 GLY A O 1
ATOM 3032 N N . GLN A 1 214 ? 180.78500 165.47000 156.96300 1.000 58.80000 210 GLN A N 1
ATOM 3033 C CA . GLN A 1 214 ? 180.14100 164.46600 157.79200 1.000 58.80000 210 GLN A CA 1
ATOM 3034 C C . GLN A 1 214 ? 181.03400 164.10200 158.97800 1.000 58.80000 210 GLN A C 1
ATOM 3035 O O . GLN A 1 214 ? 182.20200 164.49000 159.05800 1.000 58.80000 210 GLN A O 1
ATOM 3049 N N . HIS A 1 215 ? 180.46300 163.34400 159.91100 1.000 61.40000 211 HIS A N 1
ATOM 3050 C CA . HIS A 1 215 ? 181.20900 162.92800 161.08900 1.000 61.40000 211 HIS A CA 1
ATOM 3051 C C . HIS A 1 215 ? 182.37700 162.03400 160.68800 1.000 61.40000 211 HIS A C 1
ATOM 3052 O O . HIS A 1 215 ? 182.31500 161.29600 159.70100 1.000 61.40000 211 HIS A O 1
ATOM 3066 N N . LYS A 1 216 ? 183.45800 162.11100 161.46800 1.000 62.43000 212 LYS A N 1
ATOM 3067 C CA . LYS A 1 216 ? 184.63800 161.30300 161.17500 1.000 62.43000 212 LYS A CA 1
ATOM 3068 C C . LYS A 1 216 ? 184.29500 159.81900 161.14000 1.000 62.43000 212 LYS A C 1
ATOM 3069 O O . LYS A 1 216 ? 184.84000 159.06700 160.32400 1.000 62.43000 212 LYS A O 1
ATOM 3088 N N . ASP A 1 217 ? 183.39500 159.37800 162.02200 1.000 59.59000 213 ASP A N 1
ATOM 3089 C CA . ASP A 1 217 ? 183.01000 157.97100 162.03800 1.000 59.59000 213 ASP A CA 1
ATOM 3090 C C . ASP A 1 217 ? 182.34200 157.56900 160.73000 1.000 59.59000 213 ASP A C 1
ATOM 3091 O O . ASP A 1 217 ? 182.59600 156.47900 160.20300 1.000 59.59000 213 ASP A O 1
ATOM 3100 N N . LEU A 1 218 ? 181.48100 158.43500 160.18900 1.000 57.66000 214 LEU A N 1
ATOM 3101 C CA . LEU A 1 218 ? 180.81800 158.12200 158.92800 1.000 57.66000 214 LEU A CA 1
ATOM 3102 C C . LEU A 1 218 ? 181.82700 157.98500 157.79600 1.000 57.66000 214 LEU A C 1
ATOM 3103 O O . LEU A 1 218 ? 181.75100 157.04300 156.99800 1.000 57.66000 214 LEU A O 1
ATOM 3119 N N . ASP A 1 219 ? 182.78000 158.91600 157.70700 1.000 58.22000 215 ASP A N 1
ATOM 3120 C CA . ASP A 1 219 ? 183.79100 158.83900 156.65800 1.000 58.22000 215 ASP A CA 1
ATOM 3121 C C . ASP A 1 219 ? 184.65400 157.59400 156.81700 1.000 58.22000 215 ASP A C 1
ATOM 3122 O O . ASP A 1 219 ? 184.99200 156.93200 155.82800 1.000 58.22000 215 ASP A O 1
ATOM 3131 N N . SER A 1 220 ? 185.02700 157.26300 158.05500 1.000 57.19000 216 SER A N 1
ATOM 3132 C CA . SER A 1 220 ? 185.82800 156.06600 158.28700 1.000 57.19000 216 SER A CA 1
ATOM 3133 C C . SER A 1 220 ? 185.07400 154.81200 157.86600 1.000 57.19000 216 SER A C 1
ATOM 3134 O O . SER A 1 220 ? 185.63800 153.93100 157.20600 1.000 57.19000 216 SER A O 1
ATOM 3142 N N . LEU A 1 221 ? 183.79500 154.71400 158.23900 1.000 55.95000 217 LEU A N 1
ATOM 3143 C CA . LEU A 1 221 ? 182.99900 153.55600 157.84700 1.000 55.95000 217 LEU A CA 1
ATOM 3144 C C . LEU A 1 221 ? 182.85300 153.48000 156.33300 1.000 55.95000 217 LEU A C 1
ATOM 3145 O O . LEU A 1 221 ? 182.92900 152.39400 155.74800 1.000 55.95000 217 LEU A O 1
ATOM 3161 N N . ARG A 1 222 ? 182.64000 154.62500 155.68000 1.000 56.45000 218 ARG A N 1
ATOM 3162 C CA . ARG A 1 222 ? 182.52600 154.63900 154.22600 1.000 56.45000 218 ARG A CA 1
ATOM 3163 C C . ARG A 1 222 ? 183.80600 154.13100 153.57600 1.000 56.45000 218 ARG A C 1
ATOM 3164 O O . ARG A 1 222 ? 183.76800 153.27300 152.68700 1.000 56.45000 218 ARG A O 1
ATOM 3185 N N . ARG A 1 223 ? 184.95400 154.65900 154.00600 1.000 57.03000 219 ARG A N 1
ATOM 3186 C CA . ARG A 1 223 ? 186.22200 154.22900 153.43000 1.000 57.03000 219 ARG A CA 1
ATOM 3187 C C . ARG A 1 223 ? 186.48200 152.75100 153.69000 1.000 57.03000 219 ARG A C 1
ATOM 3188 O O . ARG A 1 223 ? 186.98400 152.04900 152.80500 1.000 57.03000 219 ARG A O 1
ATOM 3209 N N . ALA A 1 224 ? 186.14300 152.26000 154.88300 1.000 56.67000 220 ALA A N 1
ATOM 3210 C CA . ALA A 1 224 ? 186.34400 150.84600 155.18200 1.000 56.67000 220 ALA A CA 1
ATOM 3211 C C . ALA A 1 224 ? 185.47300 149.97100 154.28900 1.000 56.67000 220 ALA A C 1
ATOM 3212 O O . ALA A 1 224 ? 185.95500 148.99800 153.69500 1.000 56.67000 220 ALA A O 1
ATOM 3219 N N . LEU A 1 225 ? 184.18200 150.29900 154.18600 1.000 55.89000 221 LEU A N 1
ATOM 3220 C CA . LEU A 1 225 ? 183.29200 149.53100 153.32300 1.000 55.89000 221 LEU A CA 1
ATOM 3221 C C . LEU A 1 225 ? 183.77900 149.54200 151.88100 1.000 55.89000 221 LEU A C 1
ATOM 3222 O O . LEU A 1 225 ? 183.75000 148.51000 151.20100 1.000 55.89000 221 LEU A O 1
ATOM 3238 N N . LEU A 1 226 ? 184.22900 150.70000 151.39400 1.000 56.94000 222 LEU A N 1
ATOM 3239 C CA . LEU A 1 226 ? 184.72600 150.77700 150.02500 1.000 56.94000 222 LEU A CA 1
ATOM 3240 C C . LEU A 1 226 ? 185.95100 149.89000 149.84000 1.000 56.94000 222 LEU A C 1
ATOM 3241 O O . LEU A 1 226 ? 185.99400 149.05100 148.93200 1.000 56.94000 222 LEU A O 1
ATOM 3257 N N . LYS A 1 227 ? 186.95800 150.05700 150.70100 1.000 59.33000 223 LYS A N 1
ATOM 3258 C CA . LYS A 1 227 ? 188.17600 149.26300 150.58000 1.000 59.33000 223 LYS A CA 1
ATOM 3259 C C . LYS A 1 227 ? 187.89100 147.77200 150.69900 1.000 59.33000 223 LYS A C 1
ATOM 3260 O O . LYS A 1 227 ? 188.62300 146.95500 150.12900 1.000 59.33000 223 LYS A O 1
ATOM 3279 N N . ASP A 1 228 ? 186.83900 147.39500 151.42900 1.000 58.47000 224 ASP A N 1
ATOM 3280 C CA . ASP A 1 228 ? 186.55500 145.97800 151.62500 1.000 58.47000 224 ASP A CA 1
ATOM 3281 C C . ASP A 1 228 ? 185.75300 145.39200 150.46800 1.000 58.47000 224 ASP A C 1
ATOM 3282 O O . ASP A 1 228 ? 185.96000 144.23200 150.09500 1.000 58.47000 224 ASP A O 1
ATOM 3291 N N . ALA A 1 229 ? 184.84000 146.17000 149.88700 1.000 57.26000 225 ALA A N 1
ATOM 3292 C CA . ALA A 1 229 ? 183.95500 145.65600 148.84600 1.000 57.26000 225 ALA A CA 1
ATOM 3293 C C . ALA A 1 229 ? 184.50300 145.92200 147.44500 1.000 57.26000 225 ALA A C 1
ATOM 3294 O O . ALA A 1 229 ? 184.73600 144.98500 146.67600 1.000 57.26000 225 ALA A O 1
ATOM 3301 N N . PHE A 1 230 ? 184.71400 147.19300 147.10400 1.000 56.76000 226 PHE A N 1
ATOM 3302 C CA . PHE A 1 230 ? 185.09100 147.58400 145.75400 1.000 56.76000 226 PHE A CA 1
ATOM 3303 C C . PHE A 1 230 ? 186.51300 148.12000 145.65900 1.000 56.76000 226 PHE A C 1
ATOM 3304 O O . PHE A 1 230 ? 186.93500 148.52300 144.56900 1.000 56.76000 226 PHE A O 1
ATOM 3321 N N . ALA A 1 231 ? 187.26200 148.13600 146.76100 1.000 59.48000 227 ALA A N 1
ATOM 3322 C CA . ALA A 1 231 ? 188.63500 148.63800 146.76800 1.000 59.48000 227 ALA A CA 1
ATOM 3323 C C . ALA A 1 231 ? 188.70900 150.08300 146.28300 1.000 59.48000 227 ALA A C 1
ATOM 3324 O O . ALA A 1 231 ? 189.74500 150.53000 145.78500 1.000 59.48000 227 ALA A O 1
ATOM 3331 N N . PHE A 1 232 ? 187.61300 150.82400 146.42400 1.000 59.41000 228 PHE A N 1
ATOM 3332 C CA . PHE A 1 232 ? 187.55600 152.22000 145.99600 1.000 59.41000 228 PHE A CA 1
ATOM 3333 C C . PHE A 1 232 ? 188.19000 153.08100 147.08200 1.000 59.41000 228 PHE A C 1
ATOM 3334 O O . PHE A 1 232 ? 187.52100 153.50400 148.02700 1.000 59.41000 228 PHE A O 1
ATOM 3351 N N . ASP A 1 233 ? 189.48600 153.34200 146.94800 1.000 62.88000 229 ASP A N 1
ATOM 3352 C CA . ASP A 1 233 ? 190.23300 154.13800 147.91200 1.000 62.88000 229 ASP A CA 1
ATOM 3353 C C . ASP A 1 233 ? 190.35900 155.56600 147.39700 1.000 62.88000 229 ASP A C 1
ATOM 3354 O O . ASP A 1 233 ? 190.79900 155.78600 146.26400 1.000 62.88000 229 ASP A O 1
ATOM 3363 N N . GLU A 1 234 ? 189.97200 156.53200 148.23400 1.000 62.40000 230 GLU A N 1
ATOM 3364 C CA . GLU A 1 234 ? 190.05600 157.93400 147.84200 1.000 62.40000 230 GLU A CA 1
ATOM 3365 C C . GLU A 1 234 ? 191.49400 158.42700 147.76500 1.000 62.40000 230 GLU A C 1
ATOM 3366 O O . GLU A 1 234 ? 191.76700 159.39000 147.04200 1.000 62.40000 230 GLU A O 1
ATOM 3378 N N . ASP A 1 235 ? 192.41700 157.79200 148.49200 1.000 65.11000 231 ASP A N 1
ATOM 3379 C CA . ASP A 1 235 ? 193.81300 158.21100 148.45100 1.000 65.11000 231 ASP A CA 1
ATOM 3380 C C . ASP A 1 235 ? 194.47600 157.88100 147.12000 1.000 65.11000 231 ASP A C 1
ATOM 3381 O O . ASP A 1 235 ? 195.46700 158.52500 146.76000 1.000 65.11000 231 ASP A O 1
ATOM 3390 N N . LEU A 1 236 ? 193.95600 156.90100 146.38600 1.000 63.78000 232 LEU A N 1
ATOM 3391 C CA . LEU A 1 236 ? 194.52300 156.53500 145.09700 1.000 63.78000 232 LEU A CA 1
ATOM 3392 C C . LEU A 1 236 ? 194.03500 157.48600 144.01300 1.000 63.78000 232 LEU A C 1
ATOM 3393 O O . LEU A 1 236 ? 192.85400 157.84200 143.96200 1.000 63.78000 232 LEU A O 1
ATOM 3409 N N . ASP A 1 237 ? 194.95700 157.89800 143.14000 1.000 64.95000 233 ASP A N 1
ATOM 3410 C CA . ASP A 1 237 ? 194.59700 158.82000 142.06800 1.000 64.95000 233 ASP A CA 1
ATOM 3411 C C . ASP A 1 237 ? 193.62300 158.18500 141.08400 1.000 64.95000 233 ASP A C 1
ATOM 3412 O O . ASP A 1 237 ? 192.86500 158.89700 140.41600 1.000 64.95000 233 ASP A O 1
ATOM 3421 N N . VAL A 1 238 ? 193.62800 156.85900 140.97900 1.000 64.09000 234 VAL A N 1
ATOM 3422 C CA . VAL A 1 238 ? 192.74600 156.14800 140.05600 1.000 64.09000 234 VAL A CA 1
ATOM 3423 C C . VAL A 1 238 ? 192.16000 154.93800 140.77500 1.000 64.09000 234 VAL A C 1
ATOM 3424 O O . VAL A 1 238 ? 192.73900 153.84400 140.71300 1.000 64.09000 234 VAL A O 1
ATOM 3437 N N . PRO A 1 239 ? 191.02600 155.07500 141.45900 1.000 61.36000 235 PRO A N 1
ATOM 3438 C CA . PRO A 1 239 ? 190.44500 153.92500 142.16200 1.000 61.36000 235 PRO A CA 1
ATOM 3439 C C . PRO A 1 239 ? 189.92400 152.88100 141.18600 1.000 61.36000 235 PRO A C 1
ATOM 3440 O O . PRO A 1 239 ? 189.79400 153.11000 139.98200 1.000 61.36000 235 PRO A O 1
ATOM 3451 N N . ASP A 1 240 ? 189.62100 151.70600 141.73500 1.000 60.53000 236 ASP A N 1
ATOM 3452 C CA . ASP A 1 240 ? 189.14000 150.57200 140.94800 1.000 60.53000 236 ASP A CA 1
ATOM 3453 C C . ASP A 1 240 ? 187.63300 150.70900 140.77100 1.000 60.53000 236 ASP A C 1
ATOM 3454 O O . ASP A 1 240 ? 186.84300 150.34500 141.64300 1.000 60.53000 236 ASP A O 1
ATOM 3463 N N . ARG A 1 241 ? 187.22900 151.24500 139.61700 1.000 59.27000 237 ARG A N 1
ATOM 3464 C CA . ARG A 1 241 ? 185.80900 151.39800 139.32100 1.000 59.27000 237 ARG A CA 1
ATOM 3465 C C . ARG A 1 241 ? 185.20000 150.13500 138.72600 1.000 59.27000 237 ARG A C 1
ATOM 3466 O O . ARG A 1 241 ? 183.98200 150.08600 138.52900 1.000 59.27000 237 ARG A O 1
ATOM 3487 N N . SER A 1 242 ? 186.01600 149.12000 138.43400 1.000 56.61000 238 SER A N 1
ATOM 3488 C CA . SER A 1 242 ? 185.50900 147.90000 137.81600 1.000 56.61000 238 SER A CA 1
ATOM 3489 C C . SER A 1 242 ? 184.39200 147.28000 138.65000 1.000 56.61000 238 SER A C 1
ATOM 3490 O O . SER A 1 242 ? 183.29100 147.02100 138.15000 1.000 56.61000 238 SER A O 1
ATOM 3498 N N . LYS A 1 243 ? 184.66600 147.02600 139.93100 1.000 55.09000 239 LYS A N 1
ATOM 3499 C CA . LYS A 1 243 ? 183.66800 146.40900 140.79600 1.000 55.09000 239 LYS A CA 1
ATOM 3500 C C . LYS A 1 243 ? 182.46000 147.30900 141.02000 1.000 55.09000 239 LYS A C 1
ATOM 3501 O O . LYS A 1 243 ? 181.39900 146.81200 141.41300 1.000 55.09000 239 LYS A O 1
ATOM 3520 N N . LEU A 1 244 ? 182.59400 148.61300 140.78200 1.000 55.59000 240 LEU A N 1
ATOM 3521 C CA . LEU A 1 244 ? 181.47800 149.53800 140.93100 1.000 55.59000 240 LEU A CA 1
ATOM 3522 C C . LEU A 1 244 ? 180.64000 149.63700 139.66200 1.000 55.59000 240 LEU A C 1
ATOM 3523 O O . LEU A 1 244 ? 179.41700 149.79700 139.74100 1.000 55.59000 240 LEU A O 1
ATOM 3539 N N . LEU A 1 245 ? 181.27100 149.54400 138.49400 1.000 56.13000 241 LEU A N 1
ATOM 3540 C CA . LEU A 1 245 ? 180.56200 149.59800 137.22400 1.000 56.13000 241 LEU A CA 1
ATOM 3541 C C . LEU A 1 245 ? 180.01600 148.24200 136.79700 1.000 56.13000 241 LEU A C 1
ATOM 3542 O O . LEU A 1 245 ? 179.16800 148.18700 135.90100 1.000 56.13000 241 LEU A O 1
ATOM 3558 N N . THR A 1 246 ? 180.47600 147.15300 137.41100 1.000 55.78000 242 THR A N 1
ATOM 3559 C CA . THR A 1 246 ? 179.95100 145.82600 137.11300 1.000 55.78000 242 THR A CA 1
ATOM 3560 C C . THR A 1 246 ? 178.64100 145.53200 137.83200 1.000 55.78000 242 THR A C 1
ATOM 3561 O O . THR A 1 246 ? 178.12400 144.41600 137.70900 1.000 55.78000 242 THR A O 1
ATOM 3572 N N . MET A 1 247 ? 178.09300 146.49400 138.57400 1.000 54.78000 243 MET A N 1
ATOM 3573 C CA . MET A 1 247 ? 176.83400 146.30200 139.28000 1.000 54.78000 243 MET A CA 1
ATOM 3574 C C . MET A 1 247 ? 175.61600 146.55000 138.40000 1.000 54.78000 243 MET A C 1
ATOM 3575 O O . MET A 1 247 ? 174.51400 146.12500 138.76300 1.000 54.78000 243 MET A O 1
ATOM 3589 N N . ALA A 1 248 ? 175.78600 147.22400 137.25400 1.000 56.69000 244 ALA A N 1
ATOM 3590 C CA . ALA A 1 248 ? 174.64100 147.46900 136.37700 1.000 56.69000 244 ALA A CA 1
ATOM 3591 C C . ALA A 1 248 ? 174.05700 146.16800 135.84300 1.000 56.69000 244 ALA A C 1
ATOM 3592 O O . ALA A 1 248 ? 172.84900 145.93200 136.02000 1.000 56.69000 244 ALA A O 1
ATOM 3599 N N . PRO A 1 249 ? 174.82700 145.29000 135.19400 1.000 57.80000 245 PRO A N 1
ATOM 3600 C CA . PRO A 1 249 ? 174.22500 144.05000 134.67800 1.000 57.80000 245 PRO A CA 1
ATOM 3601 C C . PRO A 1 249 ? 173.66400 143.15600 135.76800 1.000 57.80000 245 PRO A C 1
ATOM 3602 O O . PRO A 1 249 ? 172.67700 142.44900 135.52800 1.000 57.80000 245 PRO A O 1
ATOM 3613 N N . THR A 1 250 ? 174.25600 143.17100 136.96400 1.000 56.86000 246 THR A N 1
ATOM 3614 C CA . THR A 1 250 ? 173.75700 142.32800 138.04600 1.000 56.86000 246 THR A CA 1
ATOM 3615 C C . THR A 1 250 ? 172.29100 142.62200 138.34000 1.000 56.86000 246 THR A C 1
ATOM 3616 O O . THR A 1 250 ? 171.52400 141.71300 138.68100 1.000 56.86000 246 THR A O 1
ATOM 3627 N N . TYR A 1 251 ? 171.88200 143.88400 138.21400 1.000 54.14000 247 TYR A N 1
ATOM 3628 C CA . TYR A 1 251 ? 170.49000 144.26100 138.42600 1.000 54.14000 247 TYR A CA 1
ATOM 3629 C C . TYR A 1 251 ? 169.67600 144.24100 137.14100 1.000 54.14000 247 TYR A C 1
ATOM 3630 O O . TYR A 1 251 ? 168.47100 143.96300 137.18400 1.000 54.14000 247 TYR A O 1
ATOM 3648 N N . MET A 1 252 ? 170.30100 144.52700 135.99600 1.000 59.24000 248 MET A N 1
ATOM 3649 C CA . MET A 1 252 ? 169.57600 144.45400 134.73300 1.000 59.24000 248 MET A CA 1
ATOM 3650 C C . MET A 1 252 ? 169.14300 143.02700 134.42500 1.000 59.24000 248 MET A C 1
ATOM 3651 O O 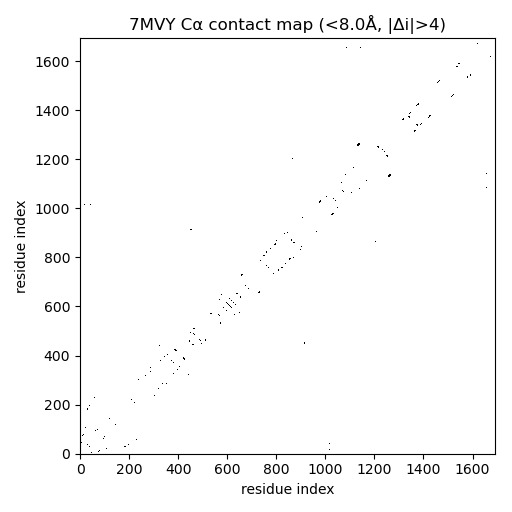. MET A 1 252 ? 168.15000 142.81900 133.71800 1.000 59.24000 248 MET A O 1
ATOM 3665 N N . ASN A 1 253 ? 169.87000 142.03500 134.94300 1.000 61.03000 249 ASN A N 1
ATOM 3666 C CA . ASN A 1 253 ? 169.46600 140.64500 134.77000 1.000 61.03000 249 ASN A CA 1
ATOM 3667 C C . ASN A 1 253 ? 168.41600 140.23100 135.79200 1.000 61.03000 249 ASN A C 1
ATOM 3668 O O . ASN A 1 253 ? 167.54400 139.41100 135.48000 1.000 61.03000 249 ASN A O 1
ATOM 3679 N N . LEU A 1 254 ? 168.47900 140.77900 137.00800 1.000 59.89000 250 LEU A N 1
ATOM 3680 C CA . LEU A 1 254 ? 167.46300 140.47400 138.00900 1.000 59.89000 250 LEU A CA 1
ATOM 3681 C C . LEU A 1 254 ? 166.12700 141.11600 137.65900 1.000 59.89000 250 LEU A C 1
ATOM 3682 O O . LEU A 1 254 ? 165.07200 140.61400 138.06700 1.000 59.89000 250 LEU A O 1
ATOM 3698 N N . VAL A 1 255 ? 166.15100 142.22700 136.91900 1.000 59.91000 251 VAL A N 1
ATOM 3699 C CA . VAL A 1 255 ? 164.90700 142.83300 136.45300 1.000 59.91000 251 VAL A CA 1
ATOM 3700 C C . VAL A 1 255 ? 164.12400 141.85000 135.59700 1.000 59.91000 251 VAL A C 1
ATOM 3701 O O . VAL A 1 255 ? 162.88800 141.88900 135.56400 1.000 59.91000 251 VAL A O 1
ATOM 3714 N N . GLU A 1 256 ? 164.82000 140.95200 134.89400 1.000 62.14000 252 GLU A N 1
ATOM 3715 C CA . GLU A 1 256 ? 164.13200 139.93500 134.10500 1.000 62.14000 252 GLU A CA 1
ATOM 3716 C C . GLU A 1 256 ? 163.26300 139.05500 134.99500 1.000 62.14000 252 GLU A C 1
ATOM 3717 O O . GLU A 1 256 ? 162.06500 138.88100 134.74000 1.000 62.14000 252 GLU A O 1
ATOM 3729 N N . ASP A 1 257 ? 163.85500 138.48500 136.04700 1.000 62.01000 253 ASP A N 1
ATOM 3730 C CA . ASP A 1 257 ? 163.08000 137.66800 136.97500 1.000 62.01000 253 ASP A CA 1
ATOM 3731 C C . ASP A 1 257 ? 162.00500 138.48900 137.67200 1.000 62.01000 253 ASP A C 1
ATOM 3732 O O . ASP A 1 257 ? 160.91700 137.97500 137.95500 1.000 62.01000 253 ASP A O 1
ATOM 3741 N N . CYS A 1 258 ? 162.28600 139.76300 137.95400 1.000 61.52000 254 CYS A N 1
ATOM 3742 C CA . CYS A 1 258 ? 161.28400 140.61500 138.58800 1.000 61.52000 254 CYS A CA 1
ATOM 3743 C C . CYS A 1 258 ? 160.04600 140.74600 137.70900 1.000 61.52000 254 CYS A C 1
ATOM 3744 O O . CYS A 1 258 ? 158.91700 140.53600 138.16900 1.000 61.52000 254 CYS A O 1
ATOM 3752 N N . ILE A 1 259 ? 160.23800 141.09000 136.43400 1.000 61.20000 255 ILE A N 1
ATOM 3753 C CA . ILE A 1 259 ? 159.09400 141.24500 135.54000 1.000 61.20000 255 ILE A CA 1
ATOM 3754 C C . ILE A 1 259 ? 158.43300 139.89800 135.27600 1.000 61.20000 255 ILE A C 1
ATOM 3755 O O . ILE A 1 259 ? 157.21400 139.82800 135.07500 1.000 61.20000 255 ILE A O 1
ATOM 3771 N N . ALA A 1 260 ? 159.20800 138.81000 135.27800 1.000 60.67000 256 ALA A N 1
ATOM 3772 C CA . ALA A 1 260 ? 158.61400 137.49000 135.09400 1.000 60.67000 256 ALA A CA 1
ATOM 3773 C C . ALA A 1 260 ? 157.68000 137.14600 136.24700 1.000 60.67000 256 ALA A C 1
ATOM 3774 O O . ALA A 1 260 ? 156.56800 136.65100 136.03000 1.000 60.67000 256 ALA A O 1
ATOM 3781 N N . ARG A 1 261 ? 158.11700 137.40300 137.48200 1.000 58.23000 257 ARG A N 1
ATOM 3782 C CA . ARG A 1 261 ? 157.25100 137.17400 138.63300 1.000 58.23000 257 ARG A CA 1
ATOM 3783 C C . ARG A 1 261 ? 156.06300 138.12800 138.63500 1.000 58.23000 257 ARG A C 1
ATOM 3784 O O . ARG A 1 261 ? 154.96700 137.74800 139.06000 1.000 58.23000 257 ARG A O 1
ATOM 3805 N N . ALA A 1 262 ? 156.25900 139.36300 138.16800 1.000 58.32000 258 ALA A N 1
ATOM 3806 C CA . ALA A 1 262 ? 155.15100 140.31000 138.10600 1.000 58.32000 258 ALA A CA 1
ATOM 3807 C C . ALA A 1 262 ? 154.08400 139.84700 137.12300 1.000 58.32000 258 ALA A C 1
ATOM 3808 O O . ALA A 1 262 ? 152.88400 139.96100 137.40100 1.000 58.32000 258 ALA A O 1
ATOM 3815 N N . GLN A 1 263 ? 154.49900 139.32300 135.96900 1.000 60.96000 259 GLN A N 1
ATOM 3816 C CA . GLN A 1 263 ? 153.55700 138.85100 134.96300 1.000 60.96000 259 GLN A CA 1
ATOM 3817 C C . GLN A 1 263 ? 153.05200 137.44000 135.23500 1.000 60.96000 259 GLN A C 1
ATOM 3818 O O . GLN A 1 263 ? 152.17800 136.96300 134.50300 1.000 60.96000 259 GLN A O 1
ATOM 3832 N N . ALA A 1 264 ? 153.57200 136.76500 136.25800 1.000 58.41000 260 ALA A N 1
ATOM 3833 C CA . ALA A 1 264 ? 153.13500 135.40900 136.57900 1.000 58.41000 260 ALA A CA 1
ATOM 3834 C C . ALA A 1 264 ? 153.49000 135.11800 138.02700 1.000 58.41000 260 ALA A C 1
ATOM 3835 O O . ALA A 1 264 ? 154.66800 135.16500 138.39500 1.000 58.41000 260 ALA A O 1
ATOM 3842 N N . LEU A 1 265 ? 152.48300 134.81900 138.84000 1.000 55.41000 261 LEU A N 1
ATOM 3843 C CA . LEU A 1 265 ? 152.70200 134.51300 140.24200 1.000 55.41000 261 LEU A CA 1
ATOM 3844 C C . LEU A 1 265 ? 153.23100 133.09100 140.40300 1.000 55.41000 261 LEU A C 1
ATOM 3845 O O . LEU A 1 265 ? 153.16600 132.28400 139.47200 1.000 55.41000 261 LEU A O 1
ATOM 3861 N N . PRO A 1 266 ? 153.76800 132.75900 141.57700 1.000 53.95000 262 PRO A N 1
ATOM 3862 C CA . PRO A 1 266 ? 154.26500 131.39400 141.79600 1.000 53.95000 262 PRO A CA 1
ATOM 3863 C C . PRO A 1 266 ? 153.17300 130.36200 141.55100 1.000 53.95000 262 PRO A C 1
ATOM 3864 O O . PRO A 1 266 ? 152.03400 130.51700 141.99500 1.000 53.95000 262 PRO A O 1
ATOM 3875 N N . ALA A 1 267 ? 153.53500 129.29600 140.83300 1.000 55.60000 263 ALA A N 1
ATOM 3876 C CA . ALA A 1 267 ? 152.56700 128.25500 140.50800 1.000 55.60000 263 ALA A CA 1
ATOM 3877 C C . ALA A 1 267 ? 152.33300 127.31700 141.68600 1.000 55.60000 263 ALA A C 1
ATOM 3878 O O . ALA A 1 267 ? 151.19300 126.91300 141.94200 1.000 55.60000 263 ALA A O 1
ATOM 3885 N N . LYS A 1 268 ? 153.39400 126.96000 142.41100 1.000 57.22000 264 LYS A N 1
ATOM 3886 C CA . LYS A 1 268 ? 153.26300 126.04500 143.53900 1.000 57.22000 264 LYS A CA 1
ATOM 3887 C C . LYS A 1 268 ? 152.54600 126.67100 144.72800 1.000 57.22000 264 LYS A C 1
ATOM 3888 O O . LYS A 1 268 ? 152.21800 125.95000 145.67700 1.000 57.22000 264 LYS A O 1
ATOM 3907 N N . LEU A 1 269 ? 152.29500 127.97700 144.70300 1.000 54.43000 265 LEU A N 1
ATOM 3908 C CA . LEU A 1 269 ? 151.60200 128.62400 145.80800 1.000 54.43000 265 LEU A CA 1
ATOM 3909 C C . LEU A 1 269 ? 150.13800 128.20400 145.83300 1.000 54.43000 265 LEU A C 1
ATOM 3910 O O . LEU A 1 269 ? 149.52000 127.97900 144.78800 1.000 54.43000 265 LEU A O 1
ATOM 3926 N N . GLY A 1 270 ? 149.58400 128.09700 147.03800 1.000 55.85000 266 GLY A N 1
ATOM 3927 C CA . GLY A 1 270 ? 148.19600 127.69500 147.16900 1.000 55.85000 266 GLY A CA 1
ATOM 3928 C C . GLY A 1 270 ? 147.25600 128.68800 146.51400 1.000 55.85000 266 GLY A C 1
ATOM 3929 O O . GLY A 1 270 ? 147.46900 129.90200 146.54800 1.000 55.85000 266 GLY A O 1
ATOM 3933 N N . GLU A 1 271 ? 146.19300 128.15400 145.90800 1.000 59.29000 267 GLU A N 1
ATOM 3934 C CA . GLU A 1 271 ? 145.22400 129.00800 145.22900 1.000 59.29000 267 GLU A CA 1
ATOM 3935 C C . GLU A 1 271 ? 144.40700 129.82600 146.22100 1.000 59.29000 267 GLU A C 1
ATOM 3936 O O . GLU A 1 271 ? 143.95100 130.92600 145.88800 1.000 59.29000 267 GLU A O 1
ATOM 3948 N N . SER A 1 272 ? 144.21100 129.31200 147.43900 1.000 58.14000 268 SER A N 1
ATOM 3949 C CA . SER A 1 272 ? 143.42900 130.04300 148.42900 1.000 58.14000 268 SER A CA 1
ATOM 3950 C C . SER A 1 272 ? 144.07500 131.37600 148.78100 1.000 58.14000 268 SER A C 1
ATOM 3951 O O . SER A 1 272 ? 143.37000 132.35000 149.06900 1.000 58.14000 268 SER A O 1
ATOM 3959 N N . PHE A 1 273 ? 145.40700 131.44200 148.76500 1.000 54.29000 269 PHE A N 1
ATOM 3960 C CA . PHE A 1 273 ? 146.10400 132.68100 149.08400 1.000 54.29000 269 PHE A CA 1
ATOM 3961 C C . PHE A 1 273 ? 146.16600 133.64100 147.90400 1.000 54.29000 269 PHE A C 1
ATOM 3962 O O . PHE A 1 273 ? 146.36800 134.84300 148.11100 1.000 54.29000 269 PHE A O 1
ATOM 3979 N N . LYS A 1 274 ? 145.99900 133.14400 146.67700 1.000 55.68000 270 LYS A N 1
ATOM 3980 C CA . LYS A 1 274 ? 146.04900 133.98500 145.48200 1.000 55.68000 270 LYS A CA 1
ATOM 3981 C C . LYS A 1 274 ? 144.73200 134.75000 145.36800 1.000 55.68000 270 LYS A C 1
ATOM 3982 O O . LYS A 1 274 ? 143.86200 134.45000 144.54700 1.000 55.68000 270 LYS A O 1
ATOM 4001 N N . THR A 1 275 ? 144.59200 135.76100 146.21800 1.000 55.39000 271 THR A N 1
ATOM 4002 C CA . THR A 1 275 ? 143.42300 136.62900 146.23600 1.000 55.39000 271 THR A CA 1
ATOM 4003 C C . THR A 1 275 ? 143.78300 137.99500 145.66500 1.000 55.39000 271 THR A C 1
ATOM 4004 O O . THR A 1 275 ? 144.95100 138.30500 145.41300 1.000 55.39000 271 THR A O 1
ATOM 4015 N N . GLU A 1 276 ? 142.75200 138.81700 145.46000 1.000 55.81000 272 GLU A N 1
ATOM 4016 C CA . GLU A 1 276 ? 142.96200 140.14400 144.89100 1.000 55.81000 272 GLU A CA 1
ATOM 4017 C C . GLU A 1 276 ? 143.97100 140.93800 145.71200 1.000 55.81000 272 GLU A C 1
ATOM 4018 O O . GLU A 1 276 ? 144.87400 141.57900 145.16000 1.000 55.81000 272 GLU A O 1
ATOM 4030 N N . ALA A 1 277 ? 143.83200 140.90800 147.03900 1.000 54.59000 273 ALA A N 1
ATOM 4031 C CA . ALA A 1 277 ? 144.76200 141.63400 147.89700 1.000 54.59000 273 ALA A CA 1
ATOM 4032 C C . ALA A 1 277 ? 146.18400 141.11500 147.72200 1.000 54.59000 273 ALA A C 1
ATOM 4033 O O . ALA A 1 277 ? 147.13400 141.89800 147.60100 1.000 54.59000 273 ALA A O 1
ATOM 4040 N N . PHE A 1 278 ? 146.35000 139.79000 147.70300 1.000 53.87000 274 PHE A N 1
ATOM 4041 C CA . PHE A 1 278 ? 147.68200 139.21800 147.54200 1.000 53.87000 274 PHE A CA 1
ATOM 4042 C C . PHE A 1 278 ? 148.26400 139.52800 146.17000 1.000 53.87000 274 PHE A C 1
ATOM 4043 O O . PHE A 1 278 ? 149.46100 139.81600 146.05900 1.000 53.87000 274 PHE A O 1
ATOM 4060 N N . GLU A 1 279 ? 147.44300 139.47700 145.11900 1.000 54.54000 275 GLU A N 1
ATOM 4061 C CA . GLU A 1 279 ? 147.93200 139.81100 143.78600 1.000 54.54000 275 GLU A CA 1
ATOM 4062 C C . GLU A 1 279 ? 148.37800 141.26700 143.72100 1.000 54.54000 275 GLU A C 1
ATOM 4063 O O . GLU A 1 279 ? 149.42800 141.58400 143.14900 1.000 54.54000 275 GLU A O 1
ATOM 4075 N N . LEU A 1 280 ? 147.58800 142.17000 144.30700 1.000 53.29000 276 LEU A N 1
ATOM 4076 C CA . LEU A 1 280 ? 147.96400 143.58000 144.31700 1.000 53.29000 276 LEU A CA 1
ATOM 4077 C C . LEU A 1 280 ? 149.25100 143.79800 145.10200 1.000 53.29000 276 LEU A C 1
ATOM 4078 O O . LEU A 1 280 ? 150.11900 144.57400 144.68400 1.000 53.29000 276 LEU A O 1
ATOM 4094 N N . ASP A 1 281 ? 149.39300 143.12300 146.24600 1.000 51.06000 277 ASP A N 1
ATOM 4095 C CA . ASP A 1 281 ? 150.61200 143.26100 147.03500 1.000 51.06000 277 ASP A CA 1
ATOM 4096 C C . ASP A 1 281 ? 151.82300 142.75400 146.26200 1.000 51.06000 277 ASP A C 1
ATOM 4097 O O . ASP A 1 281 ? 152.88300 143.39000 146.26700 1.000 51.06000 277 ASP A O 1
ATOM 4106 N N . TRP A 1 282 ? 151.68400 141.60800 145.59100 1.000 51.76000 278 TRP A N 1
ATOM 4107 C CA . TRP A 1 282 ? 152.79000 141.07300 144.80500 1.000 51.76000 278 TRP A CA 1
ATOM 4108 C C . TRP A 1 282 ? 153.15800 142.01500 143.66600 1.000 51.76000 278 TRP A C 1
ATOM 4109 O O . TRP A 1 282 ? 154.34300 142.23500 143.38900 1.000 51.76000 278 TRP A O 1
ATOM 4130 N N . LEU A 1 283 ? 152.15400 142.58300 142.99300 1.000 54.01000 279 LEU A N 1
ATOM 4131 C CA . LEU A 1 283 ? 152.43100 143.51700 141.90800 1.000 54.01000 279 LEU A CA 1
ATOM 4132 C C . LEU A 1 283 ? 153.15300 144.75600 142.42200 1.000 54.01000 279 LEU A C 1
ATOM 4133 O O . LEU A 1 283 ? 154.12300 145.21800 141.81000 1.000 54.01000 279 LEU A O 1
ATOM 4149 N N . ARG A 1 284 ? 152.69200 145.31000 143.54700 1.000 51.96000 280 ARG A N 1
ATOM 4150 C CA . ARG A 1 284 ? 153.34800 146.48600 144.11000 1.000 51.96000 280 ARG A CA 1
ATOM 4151 C C . ARG A 1 284 ? 154.78000 146.17100 144.52100 1.000 51.96000 280 ARG A C 1
ATOM 4152 O O . ARG A 1 284 ? 155.68900 146.98100 144.30300 1.000 51.96000 280 ARG A O 1
ATOM 4173 N N . THR A 1 285 ? 155.00400 144.99500 145.11300 1.000 50.74000 281 THR A N 1
ATOM 4174 C CA . THR A 1 285 ? 156.35600 144.62000 145.51200 1.000 50.74000 281 THR A CA 1
ATOM 4175 C C . THR A 1 285 ? 157.26300 144.46600 144.29900 1.000 50.74000 281 THR A C 1
ATOM 4176 O O . THR A 1 285 ? 158.41700 144.90900 144.31600 1.000 50.74000 281 THR A O 1
ATOM 4187 N N . ALA A 1 286 ? 156.76100 143.83400 143.23500 1.000 52.53000 282 ALA A N 1
ATOM 4188 C CA . ALA A 1 286 ? 157.56000 143.68900 142.02400 1.000 52.53000 282 ALA A CA 1
ATOM 4189 C C . ALA A 1 286 ? 157.88300 145.04700 141.41600 1.000 52.53000 282 ALA A C 1
ATOM 4190 O O . ALA A 1 286 ? 159.00900 145.28100 140.96100 1.000 52.53000 282 ALA A O 1
ATOM 4197 N N . ILE A 1 287 ? 156.90800 145.95900 141.40300 1.000 54.17000 283 ILE A N 1
ATOM 4198 C CA . ILE A 1 287 ? 157.14900 147.29300 140.86000 1.000 54.17000 283 ILE A CA 1
ATOM 4199 C C . ILE A 1 287 ? 158.20200 148.01900 141.68700 1.000 54.17000 283 ILE A C 1
ATOM 4200 O O . ILE A 1 287 ? 159.09400 148.67900 141.14100 1.000 54.17000 283 ILE A O 1
ATOM 4216 N N . THR A 1 288 ? 158.11800 147.91100 143.01500 1.000 51.47000 284 THR A N 1
ATOM 4217 C CA . THR A 1 288 ? 159.09700 148.57300 143.87100 1.000 51.47000 284 THR A CA 1
ATOM 4218 C C . THR A 1 288 ? 160.49100 147.99500 143.66000 1.000 51.47000 284 THR A C 1
ATOM 4219 O O . THR A 1 288 ? 161.47900 148.73800 143.60000 1.000 51.47000 284 THR A O 1
ATOM 4230 N N . GLU A 1 289 ? 160.59200 146.66800 143.55100 1.000 52.53000 285 GLU A N 1
ATOM 4231 C CA . GLU A 1 289 ? 161.88800 146.04400 143.30600 1.000 52.53000 285 GLU A CA 1
ATOM 4232 C C . GLU A 1 289 ? 162.46200 146.48200 141.96600 1.000 52.53000 285 GLU A C 1
ATOM 4233 O O . GLU A 1 289 ? 163.66100 146.76200 141.85700 1.000 52.53000 285 GLU A O 1
ATOM 4245 N N . ALA A 1 290 ? 161.62100 146.54400 140.93100 1.000 52.47000 286 ALA A N 1
ATOM 4246 C CA . ALA A 1 290 ? 162.09200 146.99900 139.62700 1.000 52.47000 286 ALA A CA 1
ATOM 4247 C C . ALA A 1 290 ? 162.56100 148.44600 139.69000 1.000 52.47000 286 ALA A C 1
ATOM 4248 O O . ALA A 1 290 ? 163.58600 148.80000 139.09800 1.000 52.47000 286 ALA A O 1
ATOM 4255 N N . VAL A 1 291 ? 161.82500 149.29800 140.40700 1.000 52.20000 287 VAL A N 1
ATOM 4256 C CA . VAL A 1 291 ? 162.21900 150.69800 140.53200 1.000 52.20000 287 VAL A CA 1
ATOM 4257 C C . VAL A 1 291 ? 163.56200 150.81100 141.24000 1.000 52.20000 287 VAL A C 1
ATOM 4258 O O . VAL A 1 291 ? 164.43600 151.58400 140.82900 1.000 52.20000 287 VAL A O 1
ATOM 4271 N N . HIS A 1 292 ? 163.75100 150.04200 142.31400 1.000 51.14000 288 HIS A N 1
ATOM 4272 C CA . HIS A 1 292 ? 165.01200 150.10600 143.04600 1.000 51.14000 288 HIS A CA 1
ATOM 4273 C C . HIS A 1 292 ? 166.16800 149.57900 142.20300 1.000 51.14000 288 HIS A C 1
ATOM 4274 O O . HIS A 1 292 ? 167.27300 150.13500 142.23700 1.000 51.14000 288 HIS A O 1
ATOM 4288 N N . SER A 1 293 ? 165.93400 148.51100 141.43700 1.000 52.68000 289 SER A N 1
ATOM 4289 C CA . SER A 1 293 ? 166.97500 148.00100 140.55100 1.000 52.68000 289 SER A CA 1
ATOM 4290 C C . SER A 1 293 ? 167.33800 149.02800 139.48700 1.000 52.68000 289 SER A C 1
ATOM 4291 O O . SER A 1 293 ? 168.52000 149.23300 139.18600 1.000 52.68000 289 SER A O 1
ATOM 4299 N N . LEU A 1 294 ? 166.33200 149.68600 138.90500 1.000 53.74000 290 LEU A N 1
ATOM 4300 C CA . LEU A 1 294 ? 166.60000 150.72100 137.91300 1.000 53.74000 290 LEU A CA 1
ATOM 4301 C C . LEU A 1 294 ? 167.37700 151.87800 138.52500 1.000 53.74000 290 LEU A C 1
ATOM 4302 O O . LEU A 1 294 ? 168.26900 152.44400 137.88500 1.000 53.74000 290 LEU A O 1
ATOM 4318 N N . SER A 1 295 ? 167.05500 152.24400 139.76800 1.000 50.88000 291 SER A N 1
ATOM 4319 C CA . SER A 1 295 ? 167.77800 153.32900 140.42300 1.000 50.88000 291 SER A CA 1
ATOM 4320 C C . SER A 1 295 ? 169.23000 152.94500 140.67800 1.000 50.88000 291 SER A C 1
ATOM 4321 O O . SER A 1 295 ? 170.14100 153.75400 140.46200 1.000 50.88000 291 SER A O 1
ATOM 4329 N N . ILE A 1 296 ? 169.46400 151.71500 141.13900 1.000 50.56000 292 ILE A N 1
ATOM 4330 C CA . ILE A 1 296 ? 170.83300 151.25900 141.36700 1.000 50.56000 292 ILE A CA 1
ATOM 4331 C C . ILE A 1 296 ? 171.60800 151.23600 140.05700 1.000 50.56000 292 ILE A C 1
ATOM 4332 O O . ILE A 1 296 ? 172.78700 151.61000 140.00700 1.000 50.56000 292 ILE A O 1
ATOM 4348 N N . ALA A 1 297 ? 170.96000 150.80000 138.97400 1.000 52.55000 293 ALA A N 1
ATOM 4349 C CA . ALA A 1 297 ? 171.62200 150.79100 137.67300 1.000 52.55000 293 ALA A CA 1
ATOM 4350 C C . ALA A 1 297 ? 171.94700 152.20700 137.21400 1.000 52.55000 293 ALA A C 1
ATOM 4351 O O . ALA A 1 297 ? 173.03800 152.46400 136.69200 1.000 52.55000 293 ALA A O 1
ATOM 4358 N N . PHE A 1 298 ? 171.01200 153.14100 137.40100 1.000 53.16000 294 PHE A N 1
ATOM 4359 C CA . PHE A 1 298 ? 171.26300 154.52500 137.01500 1.000 53.16000 294 PHE A CA 1
ATOM 4360 C C . PHE A 1 298 ? 172.41800 155.11200 137.81400 1.000 53.16000 294 PHE A C 1
ATOM 4361 O O . PHE A 1 298 ? 173.22500 155.87900 137.27800 1.000 53.16000 294 PHE A O 1
ATOM 4378 N N . GLN A 1 299 ? 172.50800 154.77100 139.10000 1.000 51.16000 295 GLN A N 1
ATOM 4379 C CA . GLN A 1 299 ? 173.62200 155.25000 139.91300 1.000 51.16000 295 GLN A CA 1
ATOM 4380 C C . GLN A 1 299 ? 174.94200 154.66500 139.42500 1.000 51.16000 295 GLN A C 1
ATOM 4381 O O . GLN A 1 299 ? 175.93700 155.38400 139.26800 1.000 51.16000 295 GLN A O 1
ATOM 4395 N N . ALA A 1 300 ? 174.97100 153.35200 139.18400 1.000 53.22000 296 ALA A N 1
ATOM 4396 C CA . ALA A 1 300 ? 176.18900 152.72400 138.68300 1.000 53.22000 296 ALA A CA 1
ATOM 4397 C C . ALA A 1 300 ? 176.59800 153.29900 137.33400 1.000 53.22000 296 ALA A C 1
ATOM 4398 O O . ALA A 1 300 ? 177.79100 153.33900 137.01100 1.000 53.22000 296 ALA A O 1
ATOM 4405 N N . LEU A 1 301 ? 175.62800 153.74900 136.53600 1.000 54.77000 297 LEU A N 1
ATOM 4406 C CA . LEU A 1 301 ? 175.94800 154.32800 135.23500 1.000 54.77000 297 LEU A CA 1
ATOM 4407 C C . LEU A 1 301 ? 176.47800 155.74900 135.38000 1.000 54.77000 297 LEU A C 1
ATOM 4408 O O . LEU A 1 301 ? 177.53600 156.08600 134.83600 1.000 54.77000 297 LEU A O 1
ATOM 4424 N N . ASP A 1 302 ? 175.75700 156.60000 136.11300 1.000 55.90000 298 ASP A N 1
ATOM 4425 C CA . ASP A 1 302 ? 176.17200 157.98800 136.27300 1.000 55.90000 298 ASP A CA 1
ATOM 4426 C C . ASP A 1 302 ? 177.44000 158.12700 137.10500 1.000 55.90000 298 ASP A C 1
ATOM 4427 O O . ASP A 1 302 ? 178.05300 159.20000 137.08700 1.000 55.90000 298 ASP A O 1
ATOM 4436 N N . LEU A 1 303 ? 177.84400 157.08200 137.83300 1.000 55.83000 299 LEU A N 1
ATOM 4437 C CA . LEU A 1 303 ? 179.14500 157.11500 138.49100 1.000 55.83000 299 LEU A CA 1
ATOM 4438 C C . LEU A 1 303 ? 180.25600 157.39500 137.48700 1.000 55.83000 299 LEU A C 1
ATOM 4439 O O . LEU A 1 303 ? 181.23800 158.07500 137.80600 1.000 55.83000 299 LEU A O 1
ATOM 4455 N N . ASP A 1 304 ? 180.11600 156.87900 136.26800 1.000 60.46000 300 ASP A N 1
ATOM 4456 C CA . ASP A 1 304 ? 181.05600 157.11500 135.17400 1.000 60.46000 300 ASP A CA 1
ATOM 4457 C C . ASP A 1 304 ? 180.26100 157.74600 134.03400 1.000 60.46000 300 ASP A C 1
ATOM 4458 O O . ASP A 1 304 ? 179.76700 157.05000 133.14300 1.000 60.46000 300 ASP A O 1
ATOM 4467 N N . THR A 1 305 ? 180.13900 159.07100 134.06800 1.000 60.72000 301 THR A N 1
ATOM 4468 C CA . THR A 1 305 ? 179.31800 159.80500 133.11300 1.000 60.72000 301 THR A CA 1
ATOM 4469 C C . THR A 1 305 ? 179.99900 159.92900 131.75300 1.000 60.72000 301 THR A C 1
ATOM 4470 O O . THR A 1 305 ? 179.40300 159.55800 130.73400 1.000 60.72000 301 THR A O 1
ATOM 4481 N N . PRO A 1 306 ? 181.23400 160.44100 131.68100 1.000 61.97000 302 PRO A N 1
ATOM 4482 C CA . PRO A 1 306 ? 181.81200 160.70400 130.35100 1.000 61.97000 302 PRO A CA 1
ATOM 4483 C C . PRO A 1 306 ? 182.03300 159.44700 129.52900 1.000 61.97000 302 PRO A C 1
ATOM 4484 O O . PRO A 1 306 ? 181.79400 159.46100 128.31500 1.000 61.97000 302 PRO A O 1
ATOM 4495 N N . TYR A 1 307 ? 182.48200 158.36000 130.14900 1.000 65.48000 303 TYR A N 1
ATOM 4496 C CA . TYR A 1 307 ? 182.73800 157.13400 129.41200 1.000 65.48000 303 TYR A CA 1
ATOM 4497 C C . TYR A 1 307 ? 181.43100 156.40800 129.10700 1.000 65.48000 303 TYR A C 1
ATOM 4498 O O . TYR A 1 307 ? 180.41500 156.58200 129.78600 1.000 65.48000 303 TYR A O 1
ATOM 4516 N N . PHE A 1 308 ? 181.46900 155.58400 128.06500 1.000 64.21000 304 PHE A N 1
ATOM 4517 C CA . PHE A 1 308 ? 180.30400 154.83100 127.62900 1.000 64.21000 304 PHE A CA 1
ATOM 4518 C C . PHE A 1 308 ? 180.19800 153.51100 128.38500 1.000 64.21000 304 PHE A C 1
ATOM 4519 O O . PHE A 1 308 ? 181.13300 153.07100 129.05900 1.000 64.21000 304 PHE A O 1
ATOM 4536 N N . ALA A 1 309 ? 179.03500 152.88000 128.26000 1.000 60.12000 305 ALA A N 1
ATOM 4537 C CA . ALA A 1 309 ? 178.76600 151.59000 128.87000 1.000 60.12000 305 ALA A CA 1
ATOM 4538 C C . ALA A 1 309 ? 178.96900 150.47000 127.85900 1.000 60.12000 305 ALA A C 1
ATOM 4539 O O . ALA A 1 309 ? 178.90200 150.69400 126.64600 1.000 60.12000 305 ALA A O 1
ATOM 4546 N N . PRO A 1 310 ? 179.22300 149.24600 128.32200 1.000 60.89000 306 PRO A N 1
ATOM 4547 C CA . PRO A 1 310 ? 179.41800 148.13100 127.38200 1.000 60.89000 306 PRO A CA 1
ATOM 4548 C C . PRO A 1 310 ? 178.15900 147.86900 126.57000 1.000 60.89000 306 PRO A C 1
ATOM 4549 O O . PRO A 1 310 ? 177.08500 147.61200 127.11900 1.000 60.89000 306 PRO A O 1
ATOM 4560 N N . HIS A 1 311 ? 178.30100 147.93300 125.24400 1.000 62.87000 307 HIS A N 1
ATOM 4561 C CA . HIS A 1 311 ? 177.15200 147.73600 124.36600 1.000 62.87000 307 HIS A CA 1
ATOM 4562 C C . HIS A 1 311 ? 176.56800 146.33700 124.50800 1.000 62.87000 307 HIS A C 1
ATOM 4563 O O . HIS A 1 311 ? 175.38100 146.13000 124.23100 1.000 62.87000 307 HIS A O 1
ATOM 4577 N N . GLU A 1 312 ? 177.38100 145.36600 124.93200 1.000 63.75000 308 GLU A N 1
ATOM 4578 C CA . GLU A 1 312 ? 176.87700 144.00800 125.10800 1.000 63.75000 308 GLU A CA 1
ATOM 4579 C C . GLU A 1 312 ? 175.72900 143.96400 126.10800 1.000 63.75000 308 GLU A C 1
ATOM 4580 O O . GLU A 1 312 ? 174.83300 143.12000 125.98900 1.000 63.75000 308 GLU A O 1
ATOM 4592 N N . LEU A 1 313 ? 175.73700 144.86000 127.09400 1.000 60.62000 309 LEU A N 1
ATOM 4593 C CA . LEU A 1 313 ? 174.66100 144.93200 128.07400 1.000 60.62000 309 LEU A CA 1
ATOM 4594 C C . LEU A 1 313 ? 173.52300 145.83500 127.62300 1.000 60.62000 309 LEU A C 1
ATOM 4595 O O . LEU A 1 313 ? 172.35500 145.53300 127.89800 1.000 60.62000 309 LEU A O 1
ATOM 4611 N N . LEU A 1 314 ? 173.83700 146.93900 126.94000 1.000 60.86000 310 LEU A N 1
ATOM 4612 C CA . LEU A 1 314 ? 172.78700 147.82400 126.44700 1.000 60.86000 310 LEU A CA 1
ATOM 4613 C C . LEU A 1 314 ? 171.90200 147.11300 125.43200 1.000 60.86000 310 LEU A C 1
ATOM 4614 O O . LEU A 1 314 ? 170.68200 147.30700 125.41900 1.000 60.86000 310 LEU A O 1
ATOM 4630 N N . SER A 1 315 ? 172.49800 146.28800 124.56900 1.000 64.27000 311 SER A N 1
ATOM 4631 C CA . SER A 1 315 ? 171.70500 145.54500 123.59400 1.000 64.27000 311 SER A CA 1
ATOM 4632 C C . SER A 1 315 ? 170.72700 144.60700 124.29100 1.000 64.27000 311 SER A C 1
ATOM 4633 O O . SER A 1 315 ? 169.54300 144.54500 123.93600 1.000 64.27000 311 SER A O 1
ATOM 4641 N N . GLU A 1 316 ? 171.20900 143.86300 125.29000 1.000 63.98000 312 GLU A N 1
ATOM 4642 C CA . GLU A 1 316 ? 170.33400 142.95500 126.02400 1.000 63.98000 312 GLU A CA 1
ATOM 4643 C C . GLU A 1 316 ? 169.23600 143.72000 126.75200 1.000 63.98000 312 GLU A C 1
ATOM 4644 O O . GLU A 1 316 ? 168.08100 143.28000 126.78700 1.000 63.98000 312 GLU A O 1
ATOM 4656 N N . TRP A 1 317 ? 169.57600 144.87000 127.34000 1.000 60.12000 313 TRP A N 1
ATOM 4657 C CA . TRP A 1 317 ? 168.56500 145.65200 128.04400 1.000 60.12000 313 TRP A CA 1
ATOM 4658 C C . TRP A 1 317 ? 167.50600 146.17700 127.08400 1.000 60.12000 313 TRP A C 1
ATOM 4659 O O . TRP A 1 317 ? 166.31300 146.17200 127.40500 1.000 60.12000 313 TRP A O 1
ATOM 4680 N N . PHE A 1 318 ? 167.92000 146.63800 125.90200 1.000 63.89000 314 PHE A N 1
ATOM 4681 C CA . PHE A 1 318 ? 166.95000 147.12200 124.92600 1.000 63.89000 314 PHE A CA 1
ATOM 4682 C C . PHE A 1 318 ? 166.07400 145.98600 124.41500 1.000 63.89000 314 PHE A C 1
ATOM 4683 O O . PHE A 1 318 ? 164.87400 146.17400 124.18500 1.000 63.89000 314 PHE A O 1
ATOM 4700 N N . GLU A 1 319 ? 166.65000 144.79500 124.23800 1.000 66.42000 315 GLU A N 1
ATOM 4701 C CA . GLU A 1 319 ? 165.84000 143.64400 123.85400 1.000 66.42000 315 GLU A CA 1
ATOM 4702 C C . GLU A 1 319 ? 164.81700 143.31400 124.93400 1.000 66.42000 315 GLU A C 1
ATOM 4703 O O . GLU A 1 319 ? 163.65000 143.03300 124.63100 1.000 66.42000 315 GLU A O 1
ATOM 4715 N N . LEU A 1 320 ? 165.23600 143.34800 126.20100 1.000 64.39000 316 LEU A N 1
ATOM 4716 C CA . LEU A 1 320 ? 164.30900 143.08500 127.29600 1.000 64.39000 316 LEU A CA 1
ATOM 4717 C C . LEU A 1 320 ? 163.19500 144.12400 127.33100 1.000 64.39000 316 LEU A C 1
ATOM 4718 O O . LEU A 1 320 ? 162.02500 143.78500 127.54500 1.000 64.39000 316 LEU A O 1
ATOM 4734 N N . MET A 1 321 ? 163.54200 145.39700 127.13300 1.000 63.31000 317 MET A N 1
ATOM 4735 C CA . MET A 1 321 ? 162.52700 146.44600 127.11900 1.000 63.31000 317 MET A CA 1
ATOM 4736 C C . MET A 1 321 ? 161.55500 146.25000 125.96300 1.000 63.31000 317 MET A C 1
ATOM 4737 O O . MET A 1 321 ? 160.34300 146.42200 126.12700 1.000 63.31000 317 MET A O 1
ATOM 4751 N N . ASN A 1 322 ? 162.06800 145.89900 124.78200 1.000 66.25000 318 ASN A N 1
ATOM 4752 C CA . ASN A 1 322 ? 161.19000 145.63800 123.64700 1.000 66.25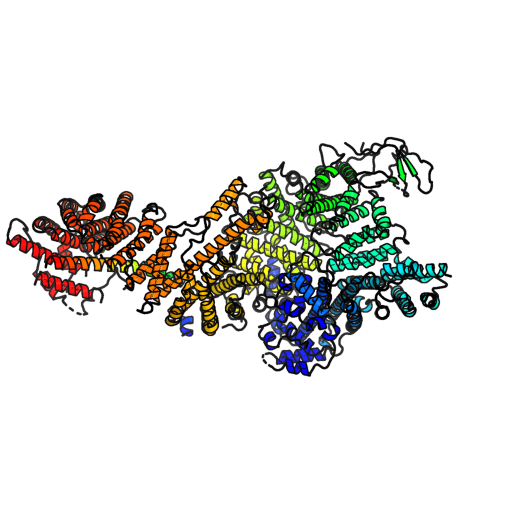000 318 ASN A CA 1
ATOM 4753 C C . ASN A 1 322 ? 160.24800 144.47900 123.94300 1.000 66.25000 318 ASN A C 1
ATOM 4754 O O . ASN A 1 322 ? 159.06300 144.52300 123.59100 1.000 66.25000 318 ASN A O 1
ATOM 4765 N N . SER A 1 323 ? 160.75700 143.43100 124.59500 1.000 64.45000 319 SER A N 1
ATOM 4766 C CA . SER A 1 323 ? 159.92100 142.27300 124.89200 1.000 64.45000 319 SER A CA 1
ATOM 4767 C C . SER A 1 323 ? 158.86600 142.60000 125.94400 1.000 64.45000 319 SER A C 1
ATOM 4768 O O . SER A 1 323 ? 157.73500 142.10700 125.86800 1.000 64.45000 319 SER A O 1
ATOM 4776 N N . SER A 1 324 ? 159.21400 143.42700 126.92900 1.000 62.53000 320 SER A N 1
ATOM 4777 C CA . SER A 1 324 ? 158.32300 143.71200 128.04600 1.000 62.53000 320 SER A CA 1
ATOM 4778 C C . SER A 1 324 ? 157.42900 144.92500 127.81900 1.000 62.53000 320 SER A C 1
ATOM 4779 O O . SER A 1 324 ? 156.54700 145.18300 128.64600 1.000 62.53000 320 SER A O 1
ATOM 4787 N N . LEU A 1 325 ? 157.63200 145.67700 126.73700 1.000 63.35000 321 LEU A N 1
ATOM 4788 C CA . LEU A 1 325 ? 156.82300 146.86100 126.44700 1.000 63.35000 321 LEU A CA 1
ATOM 4789 C C . LEU A 1 325 ? 157.05800 147.93900 127.50500 1.000 63.35000 321 LEU A C 1
ATOM 4790 O O . LEU A 1 325 ? 156.12500 148.57100 128.00500 1.000 63.35000 321 LEU A O 1
ATOM 4806 N N . PHE A 1 326 ? 158.33000 148.14400 127.84400 1.000 61.18000 322 PHE A N 1
ATOM 4807 C CA . PHE A 1 326 ? 158.73400 149.13200 128.84500 1.000 61.18000 322 PHE A CA 1
ATOM 4808 C C . PHE A 1 326 ? 157.91600 148.97900 130.12600 1.000 61.18000 322 PHE A C 1
ATOM 4809 O O . PHE A 1 326 ? 157.45000 149.95400 130.72000 1.000 61.18000 322 PHE A O 1
ATOM 4826 N N . LEU A 1 327 ? 157.74200 147.72900 130.55100 1.000 61.17000 323 LEU A N 1
ATOM 4827 C CA . LEU A 1 327 ? 157.02400 147.39100 131.77700 1.000 61.17000 323 LEU A CA 1
ATOM 4828 C C . LEU A 1 327 ? 155.58700 147.90500 131.76900 1.000 61.17000 323 LEU A C 1
ATOM 4829 O O . LEU A 1 327 ? 154.94800 147.98500 132.82300 1.000 61.17000 323 LEU A O 1
ATOM 4845 N N . GLU A 1 328 ? 155.05800 148.25800 130.59500 1.000 62.80000 324 GLU A N 1
ATOM 4846 C CA . GLU A 1 328 ? 153.68600 148.74400 130.51800 1.000 62.80000 324 GLU A CA 1
ATOM 4847 C C . GLU A 1 328 ? 152.66700 147.62700 130.69900 1.000 62.80000 324 GLU A C 1
ATOM 4848 O O . GLU A 1 328 ? 151.51600 147.90700 131.04900 1.000 62.80000 324 GLU A O 1
ATOM 4860 N N . SER A 1 329 ? 153.06200 146.37300 130.47000 1.000 63.71000 325 SER A N 1
ATOM 4861 C CA . SER A 1 329 ? 152.13600 145.26300 130.67200 1.000 63.71000 325 SER A CA 1
ATOM 4862 C C . SER A 1 329 ? 151.78700 145.10000 132.14600 1.000 63.71000 325 SER A C 1
ATOM 4863 O O . SER A 1 329 ? 150.62600 144.85000 132.49100 1.000 63.71000 325 SER A O 1
ATOM 4871 N N . ILE A 1 330 ? 152.77400 145.23900 133.02800 1.000 59.86000 326 ILE A N 1
ATOM 4872 C CA . ILE A 1 330 ? 152.52000 145.12900 134.45900 1.000 59.86000 326 ILE A CA 1
ATOM 4873 C C . ILE A 1 330 ? 152.05400 146.45600 135.05300 1.000 59.86000 326 ILE A C 1
ATOM 4874 O O . ILE A 1 330 ? 151.30100 146.46300 136.03100 1.000 59.86000 326 ILE A O 1
ATOM 4890 N N . LEU A 1 331 ? 152.48400 147.58000 134.48400 1.000 58.46000 327 LEU A N 1
ATOM 4891 C CA . LEU A 1 331 ? 152.07700 148.89900 134.94900 1.000 58.46000 327 LEU A CA 1
ATOM 4892 C C . LEU A 1 331 ? 150.81600 149.40500 134.26200 1.000 58.46000 327 LEU A C 1
ATOM 4893 O O . LEU A 1 331 ? 150.33100 150.48700 134.60900 1.000 58.46000 327 LEU A O 1
ATOM 4909 N N . GLY A 1 332 ? 150.27400 148.65500 133.30000 1.000 62.68000 328 GLY A N 1
ATOM 4910 C CA . GLY A 1 332 ? 149.07600 149.08900 132.60500 1.000 62.68000 328 GLY A CA 1
ATOM 4911 C C . GLY A 1 332 ? 147.86200 149.21700 133.50100 1.000 62.68000 328 GLY A C 1
ATOM 4912 O O . GLY A 1 332 ? 146.92700 149.95000 133.16200 1.000 62.68000 328 GLY A O 1
ATOM 4916 N N . PHE A 1 333 ? 147.85100 148.52100 134.63500 1.000 59.69000 329 PHE A N 1
ATOM 4917 C CA . PHE A 1 333 ? 146.71700 148.59900 135.54400 1.000 59.69000 329 PHE A CA 1
ATOM 4918 C C . PHE A 1 333 ? 146.56200 150.01700 136.08300 1.000 59.69000 329 PHE A C 1
ATOM 4919 O O . PHE A 1 333 ? 147.52600 150.78000 136.18100 1.000 59.69000 329 PHE A O 1
ATOM 4936 N N . GLU A 1 334 ? 145.32700 150.36600 136.43400 1.000 60.96000 330 GLU A N 1
ATOM 4937 C CA . GLU A 1 334 ? 145.00800 151.68500 136.96400 1.000 60.96000 330 GLU A CA 1
ATOM 4938 C C . GLU A 1 334 ? 145.14500 151.76400 138.47800 1.000 60.96000 330 GLU A C 1
ATOM 4939 O O . GLU A 1 334 ? 144.97900 152.85100 139.04300 1.000 60.96000 330 GLU A O 1
ATOM 4951 N N . VAL A 1 335 ? 145.44100 150.64500 139.15000 1.000 56.53000 331 VAL A N 1
ATOM 4952 C CA . VAL A 1 335 ? 145.57700 150.63900 140.60300 1.000 56.53000 331 VAL A CA 1
ATOM 4953 C C . VAL A 1 335 ? 147.02100 150.80800 141.05300 1.000 56.53000 331 VAL A C 1
ATOM 4954 O O . VAL A 1 335 ? 147.27500 150.92100 142.26000 1.000 56.53000 331 VAL A O 1
ATOM 4967 N N . VAL A 1 336 ? 147.97600 150.84000 140.12300 1.000 57.13000 332 VAL A N 1
ATOM 4968 C CA . VAL A 1 336 ? 149.38600 150.99000 140.46400 1.000 57.13000 332 VAL A CA 1
ATOM 4969 C C . VAL A 1 336 ? 149.93600 152.24200 139.79300 1.000 57.13000 332 VAL A C 1
ATOM 4970 O O . VAL A 1 336 ? 151.12800 152.31700 139.47500 1.000 57.13000 332 VAL A O 1
ATOM 4983 N N . ALA A 1 337 ? 149.07000 153.23500 139.57500 1.000 58.89000 333 ALA A N 1
ATOM 4984 C CA . ALA A 1 337 ? 149.51500 154.47500 138.94900 1.000 58.89000 333 ALA A CA 1
ATOM 4985 C C . ALA A 1 337 ? 150.53700 155.19600 139.82000 1.000 58.89000 333 ALA A C 1
ATOM 4986 O O . ALA A 1 337 ? 151.54600 155.70300 139.31400 1.000 58.89000 333 ALA A O 1
ATOM 4993 N N . ASP A 1 338 ? 150.29200 155.25400 141.13200 1.000 56.40000 334 ASP A N 1
ATOM 4994 C CA . ASP A 1 338 ? 151.23000 155.89300 142.04800 1.000 56.40000 334 ASP A CA 1
ATOM 4995 C C . ASP A 1 338 ? 152.62900 155.30900 141.90200 1.000 56.40000 334 ASP A C 1
ATOM 4996 O O . ASP A 1 338 ? 153.62900 156.03300 141.95700 1.000 56.40000 334 ASP A O 1
ATOM 5005 N N . LEU A 1 339 ? 152.71700 153.99200 141.72200 1.000 55.21000 335 LEU A N 1
ATOM 5006 C CA . LEU A 1 339 ? 153.99300 153.32000 141.52300 1.000 55.21000 335 LEU A CA 1
ATOM 5007 C C . LEU A 1 339 ? 154.38400 153.21200 140.05500 1.000 55.21000 335 LEU A C 1
ATOM 5008 O O . LEU A 1 339 ? 155.55900 152.96500 139.76100 1.000 55.21000 335 LEU A O 1
ATOM 5024 N N . ALA A 1 340 ? 153.43800 153.39000 139.13200 1.000 58.13000 336 ALA A N 1
ATOM 5025 C CA . ALA A 1 340 ? 153.75600 153.29500 137.71100 1.000 58.13000 336 ALA A CA 1
ATOM 5026 C C . ALA A 1 340 ? 154.42900 154.56700 137.21000 1.000 58.13000 336 ALA A C 1
ATOM 5027 O O . ALA A 1 340 ? 155.44000 154.50500 136.50300 1.000 58.13000 336 ALA A O 1
ATOM 5034 N N . MET A 1 341 ? 153.87900 155.72800 137.56400 1.000 59.75000 337 MET A N 1
ATOM 5035 C CA . MET A 1 341 ? 154.47100 156.99800 137.14700 1.000 59.75000 337 MET A CA 1
ATOM 5036 C C . MET A 1 341 ? 155.94800 157.10500 137.50400 1.000 59.75000 337 MET A C 1
ATOM 5037 O O . MET A 1 341 ? 156.76200 157.35700 136.59900 1.000 59.75000 337 MET A O 1
ATOM 5051 N N . PRO A 1 342 ? 156.36500 156.93000 138.76100 1.000 56.28000 338 PRO A N 1
ATOM 5052 C CA . PRO A 1 342 ? 157.80700 156.96200 139.05000 1.000 56.28000 338 PRO A CA 1
ATOM 5053 C C . PRO A 1 342 ? 158.57300 155.85200 138.35800 1.000 56.28000 338 PRO A C 1
ATOM 5054 O O . PRO A 1 342 ? 159.72800 156.05900 137.96700 1.000 56.28000 338 PRO A O 1
ATOM 5065 N N . ALA A 1 343 ? 157.96200 154.67900 138.18500 1.000 56.84000 339 ALA A N 1
ATOM 5066 C CA . ALA A 1 343 ? 158.62300 153.60400 137.45400 1.000 56.84000 339 ALA A CA 1
ATOM 5067 C C . ALA A 1 343 ? 158.91400 154.02400 136.01900 1.000 56.84000 339 ALA A C 1
ATOM 5068 O O . ALA A 1 343 ? 160.03000 153.84200 135.52000 1.000 56.84000 339 ALA A O 1
ATOM 5075 N N . ARG A 1 344 ? 157.91500 154.59000 135.33700 1.000 60.32000 340 ARG A N 1
ATOM 5076 C CA . ARG A 1 344 ? 158.12300 155.04800 133.96700 1.000 60.32000 340 ARG A CA 1
ATOM 5077 C C . ARG A 1 344 ? 159.15800 156.16500 133.91300 1.000 60.32000 340 ARG A C 1
ATOM 5078 O O . ARG A 1 344 ? 159.99800 156.20100 133.00500 1.000 60.32000 340 ARG A O 1
ATOM 5099 N N . SER A 1 345 ? 159.11200 157.09000 134.87600 1.000 56.21000 341 SER A N 1
ATOM 5100 C CA . SER A 1 345 ? 160.09000 158.17200 134.89600 1.000 56.21000 341 SER A CA 1
ATOM 5101 C C . SER A 1 345 ? 161.50600 157.62800 135.03900 1.000 56.21000 341 SER A C 1
ATOM 5102 O O . SER A 1 345 ? 162.42300 158.06300 134.33300 1.000 56.21000 341 SER A O 1
ATOM 5110 N N . LEU A 1 346 ? 161.70100 156.66700 135.94300 1.000 54.29000 342 LEU A N 1
ATOM 5111 C CA . LEU A 1 346 ? 163.03300 156.11200 136.15600 1.000 54.29000 342 LEU A CA 1
ATOM 5112 C C . LEU A 1 346 ? 163.48500 155.28700 134.95700 1.000 54.29000 342 LEU A C 1
ATOM 5113 O O . LEU A 1 346 ? 164.67500 155.27400 134.61800 1.000 54.29000 342 LEU A O 1
ATOM 5129 N N . VAL A 1 347 ? 162.55300 154.59100 134.30200 1.000 56.03000 343 VAL A N 1
ATOM 5130 C CA . VAL A 1 347 ? 162.89300 153.86300 133.08200 1.000 56.03000 343 VAL A CA 1
ATOM 5131 C C . VAL A 1 347 ? 163.38200 154.83100 132.01400 1.000 56.03000 343 VAL A C 1
ATOM 5132 O O . VAL A 1 347 ? 164.40400 154.59900 131.35700 1.000 56.03000 343 VAL A O 1
ATOM 5145 N N . SER A 1 348 ? 162.65400 155.93400 131.82100 1.000 58.89000 344 SER A N 1
ATOM 5146 C CA . SER A 1 348 ? 163.08400 156.93900 130.85500 1.000 58.89000 344 SER A CA 1
ATOM 5147 C C . SER A 1 348 ? 164.44100 157.51900 131.23500 1.000 58.89000 344 SER A C 1
ATOM 5148 O O . SER A 1 348 ? 165.28900 157.76100 130.36700 1.000 58.89000 344 SER A O 1
ATOM 5156 N N . ALA A 1 349 ? 164.66500 157.74400 132.53000 1.000 55.99000 345 ALA A N 1
ATOM 5157 C CA . ALA A 1 349 ? 165.93600 158.30600 132.97700 1.000 55.99000 345 ALA A CA 1
ATOM 5158 C C . ALA A 1 349 ? 167.09200 157.36700 132.65400 1.000 55.99000 345 ALA A C 1
ATOM 5159 O O . ALA A 1 349 ? 168.11700 157.79100 132.10800 1.000 55.99000 345 ALA A O 1
ATOM 5166 N N . ILE A 1 350 ? 166.94600 156.08300 132.98700 1.000 55.44000 346 ILE A N 1
ATOM 5167 C CA . ILE A 1 350 ? 168.02400 155.13500 132.72200 1.000 55.44000 346 ILE A CA 1
ATOM 5168 C C . ILE A 1 350 ? 168.21800 154.94300 131.22200 1.000 55.44000 346 ILE A C 1
ATOM 5169 O O . ILE A 1 350 ? 169.34800 154.74900 130.75700 1.000 55.44000 346 ILE A O 1
ATOM 5185 N N . CYS A 1 351 ? 167.13700 155.00200 130.43900 1.000 58.61000 347 CYS A N 1
ATOM 5186 C CA . CYS A 1 351 ? 167.27800 154.90200 128.99000 1.000 58.61000 347 CYS A CA 1
ATOM 5187 C C . CYS A 1 351 ? 168.08000 156.07500 128.44100 1.000 58.61000 347 CYS A C 1
ATOM 5188 O O . CYS A 1 351 ? 169.01000 155.89000 127.64700 1.000 58.61000 347 CYS A O 1
ATOM 5196 N N . LEU A 1 352 ? 167.73400 157.29600 128.85700 1.000 57.05000 348 LEU A N 1
ATOM 5197 C CA . LEU A 1 352 ? 168.48400 158.46400 128.40700 1.000 57.05000 348 LEU A CA 1
ATOM 5198 C C . LEU A 1 352 ? 169.92900 158.41400 128.88300 1.000 57.05000 348 LEU A C 1
ATOM 5199 O O . LEU A 1 352 ? 170.83100 158.88700 128.18200 1.000 57.05000 348 LEU A O 1
ATOM 5215 N N . LYS A 1 353 ? 170.17000 157.85000 130.06800 1.000 54.81000 349 LYS A N 1
ATOM 5216 C CA . LYS A 1 353 ? 171.53700 157.71800 130.56100 1.000 54.81000 349 LYS A CA 1
ATOM 5217 C C . LYS A 1 353 ? 172.34300 156.76700 129.68500 1.000 54.81000 349 LYS A C 1
ATOM 5218 O O . LYS A 1 353 ? 173.44700 157.10200 129.23900 1.000 54.81000 349 LYS A O 1
ATOM 5237 N N . MET A 1 354 ? 171.80600 155.57200 129.42800 1.000 56.98000 350 MET A N 1
ATOM 5238 C CA . MET A 1 354 ? 172.52900 154.61000 128.60300 1.000 56.98000 350 MET A CA 1
ATOM 5239 C C . MET A 1 354 ? 172.70400 155.11600 127.17800 1.000 56.98000 350 MET A C 1
ATOM 5240 O O . MET A 1 354 ? 173.70700 154.80000 126.52700 1.000 56.98000 350 MET A O 1
ATOM 5254 N N . LEU A 1 355 ? 171.74600 155.89700 126.67300 1.000 61.21000 351 LEU A N 1
ATOM 5255 C CA . LEU A 1 355 ? 171.90400 156.48200 125.34600 1.000 61.21000 351 LEU A CA 1
ATOM 5256 C C . LEU A 1 355 ? 173.06800 157.46500 125.32000 1.000 61.21000 351 LEU A C 1
ATOM 5257 O O . LEU A 1 355 ? 173.85000 157.48900 124.36300 1.000 61.21000 351 LEU A O 1
ATOM 5273 N N . ASN A 1 356 ? 173.20000 158.28000 126.36600 1.000 61.76000 352 ASN A N 1
ATOM 5274 C CA . ASN A 1 356 ? 174.29600 159.23900 126.48100 1.000 61.76000 352 ASN A CA 1
ATOM 5275 C C . ASN A 1 356 ? 174.34900 160.14600 125.25400 1.000 61.76000 352 ASN A C 1
ATOM 5276 O O . ASN A 1 356 ? 175.32200 160.16100 124.49600 1.000 61.76000 352 ASN A O 1
ATOM 5287 N N . ILE A 1 357 ? 173.27400 160.91400 125.06000 1.000 62.70000 353 ILE A N 1
ATOM 5288 C CA . ILE A 1 357 ? 173.18200 161.78800 123.89400 1.000 62.70000 353 ILE A CA 1
ATOM 5289 C C . ILE A 1 357 ? 174.34500 162.77300 123.87200 1.000 62.70000 353 ILE A C 1
ATOM 5290 O O . ILE A 1 357 ? 174.89900 163.07800 122.80800 1.000 62.70000 353 ILE A O 1
ATOM 5306 N N . ASP A 1 358 ? 174.73700 163.27800 125.04400 1.000 62.98000 354 ASP A N 1
ATOM 5307 C CA . ASP A 1 358 ? 175.81600 164.25900 125.10700 1.000 62.98000 354 ASP A CA 1
ATOM 5308 C C . ASP A 1 358 ? 177.09000 163.71400 124.47200 1.000 62.98000 354 ASP A C 1
ATOM 5309 O O . ASP A 1 358 ? 177.64800 164.32100 123.55100 1.000 62.98000 354 ASP A O 1
ATOM 5318 N N . ARG A 1 359 ? 177.56500 162.56400 124.95200 1.000 64.78000 355 ARG A N 1
ATOM 5319 C CA . ARG A 1 359 ? 178.76000 161.95300 124.38600 1.000 64.78000 355 ARG A CA 1
ATOM 5320 C C . ARG A 1 359 ? 178.50000 161.31700 123.02800 1.000 64.78000 355 ARG A C 1
ATOM 5321 O O . ARG A 1 359 ? 179.41900 161.24800 122.20500 1.000 64.78000 355 ARG A O 1
ATOM 5342 N N . THR A 1 360 ? 177.27400 160.85500 122.77500 1.000 65.65000 356 THR A N 1
ATOM 5343 C CA . THR A 1 360 ? 176.96400 160.24000 121.48900 1.000 65.65000 356 THR A CA 1
ATOM 5344 C C . THR A 1 360 ? 177.12600 161.24000 120.35200 1.000 65.65000 356 THR A C 1
ATOM 5345 O O . THR A 1 360 ? 177.73900 160.93400 119.32300 1.000 65.65000 356 THR A O 1
ATOM 5356 N N . ILE A 1 361 ? 176.58000 162.44700 120.51800 1.000 65.12000 357 ILE A N 1
ATOM 5357 C CA . ILE A 1 361 ? 176.69300 163.45700 119.47100 1.000 65.12000 357 ILE A CA 1
ATOM 5358 C C . ILE A 1 361 ? 178.14500 163.88400 119.29700 1.000 65.12000 357 ILE A C 1
ATOM 5359 O O . ILE A 1 361 ? 178.60700 164.12300 118.17500 1.000 65.12000 357 ILE A O 1
ATOM 5375 N N . GLN A 1 362 ? 178.88700 163.99400 120.40200 1.000 66.13000 358 GLN A N 1
ATOM 5376 C CA . GLN A 1 362 ? 180.30200 164.33700 120.30400 1.000 66.13000 358 GLN A CA 1
ATOM 5377 C C . GLN A 1 362 ? 181.06500 163.28900 119.50500 1.000 66.13000 358 GLN A C 1
ATOM 5378 O O . GLN A 1 362 ? 181.88300 163.62800 118.64200 1.000 66.13000 358 GLN A O 1
ATOM 5392 N N . PHE A 1 363 ? 180.80900 162.00800 119.77600 1.000 69.83000 359 PHE A N 1
ATOM 5393 C CA . PHE A 1 363 ? 181.49000 160.94800 119.04000 1.000 69.83000 359 PHE A CA 1
ATOM 5394 C C . PHE A 1 363 ? 181.07500 160.94300 117.57400 1.000 69.83000 359 PHE A C 1
ATOM 5395 O O . PHE A 1 363 ? 181.90800 160.71600 116.68900 1.000 69.83000 359 PHE A O 1
ATOM 5412 N N . LEU A 1 364 ? 179.79600 161.19000 117.29700 1.000 69.13000 360 LEU A N 1
ATOM 5413 C CA . LEU A 1 364 ? 179.30600 161.22000 115.92400 1.000 69.13000 360 LEU A CA 1
ATOM 5414 C C . LEU A 1 364 ? 179.97800 162.33400 115.13100 1.000 69.13000 360 LEU A C 1
ATOM 5415 O O . LEU A 1 364 ? 180.57800 162.08100 114.08200 1.000 69.13000 360 LEU A O 1
ATOM 5431 N N . HIS A 1 365 ? 179.88100 163.57000 115.62300 1.000 71.27000 361 HIS A N 1
ATOM 5432 C CA . HIS A 1 365 ? 180.41700 164.70600 114.88000 1.000 71.27000 361 HIS A CA 1
ATOM 5433 C C . HIS A 1 365 ? 181.94000 164.73700 114.93800 1.000 71.27000 361 HIS A C 1
ATOM 5434 O O . HIS A 1 365 ? 182.61200 164.77300 113.90100 1.000 71.27000 361 HIS A O 1
ATOM 5448 N N . ASP A 1 366 ? 182.50400 164.72800 116.14800 1.000 73.19000 362 ASP A N 1
ATOM 5449 C CA . ASP A 1 366 ? 183.95100 164.87000 116.28700 1.000 73.19000 362 ASP A CA 1
ATOM 5450 C C . ASP A 1 366 ? 184.68300 163.62400 115.80200 1.000 73.19000 362 ASP A C 1
ATOM 5451 O O . ASP A 1 366 ? 185.83700 163.70800 115.36400 1.000 73.19000 362 ASP A O 1
ATOM 5460 N N . PHE A 1 367 ? 184.03500 162.46100 115.87200 1.000 74.21000 363 PHE A N 1
ATOM 5461 C CA . PHE A 1 367 ? 184.66700 161.19300 115.50500 1.000 74.21000 363 PHE A CA 1
ATOM 5462 C C . PHE A 1 367 ? 185.90600 160.93600 116.35900 1.000 74.21000 363 PHE A C 1
ATOM 5463 O O . PHE A 1 367 ? 186.91200 160.40400 115.88500 1.000 74.21000 363 PHE A O 1
ATOM 5480 N N . ASP A 1 368 ? 185.83200 161.31700 117.63100 1.000 75.36000 364 ASP A N 1
ATOM 5481 C CA . ASP A 1 368 ? 186.91900 161.13400 118.58400 1.000 75.36000 364 ASP A CA 1
ATOM 5482 C C . ASP A 1 368 ? 186.54500 160.00800 119.53800 1.000 75.36000 364 ASP A C 1
ATOM 5483 O O . ASP A 1 368 ? 185.47800 160.04500 120.16000 1.000 75.36000 364 ASP A O 1
ATOM 5492 N N . TYR A 1 369 ? 187.42100 159.01300 119.65100 1.000 75.29000 365 TYR A N 1
ATOM 5493 C CA . TYR A 1 369 ? 187.14100 157.87600 120.51000 1.000 75.29000 365 TYR A CA 1
ATOM 5494 C C . TYR A 1 369 ? 187.11900 158.30800 121.97600 1.000 75.29000 365 TYR A C 1
ATOM 5495 O O . TYR A 1 369 ? 187.85000 159.21900 122.37500 1.000 75.29000 365 TYR A O 1
ATOM 5513 N N . PRO A 1 370 ? 186.28500 157.66900 122.80300 1.000 71.39000 366 PRO A N 1
ATOM 5514 C CA . PRO A 1 370 ? 186.25500 158.03100 124.22800 1.000 71.39000 366 PRO A CA 1
ATOM 5515 C C . PRO A 1 370 ? 187.43300 157.48700 125.01500 1.000 71.39000 366 PRO A C 1
ATOM 5516 O O . PRO A 1 370 ? 187.75900 158.04500 126.07100 1.000 71.39000 366 PRO A O 1
ATOM 5527 N N . ASP A 1 371 ? 188.07800 156.42100 124.54100 1.000 75.16000 367 ASP A N 1
ATOM 5528 C CA . ASP A 1 371 ? 189.22600 155.82800 125.22700 1.000 75.16000 367 ASP A CA 1
ATOM 5529 C C . ASP A 1 371 ? 188.82300 155.25500 126.58500 1.000 75.16000 367 ASP A C 1
ATOM 5530 O O . ASP A 1 371 ? 189.66500 155.00900 127.45100 1.000 75.16000 367 ASP A O 1
ATOM 5539 N N . GLY A 1 372 ? 187.52200 155.04300 126.77600 1.000 71.44000 368 GLY A N 1
ATOM 5540 C CA . GLY A 1 372 ? 187.02000 154.49400 128.02000 1.000 71.44000 368 GLY A CA 1
ATOM 5541 C C . GLY A 1 372 ? 186.20500 153.23400 127.81500 1.000 71.44000 368 GLY A C 1
ATOM 5542 O O . GLY A 1 372 ? 186.14400 152.37500 128.69900 1.000 71.44000 368 GLY A O 1
ATOM 5546 N N . GLU A 1 373 ? 185.58300 153.11100 126.64500 1.000 67.35000 369 GLU A N 1
ATOM 5547 C CA . GLU A 1 373 ? 184.76500 151.95000 126.32900 1.000 67.35000 369 GLU A CA 1
ATOM 5548 C C . GLU A 1 373 ? 184.31500 152.05200 124.88000 1.000 67.35000 369 GLU A C 1
ATOM 5549 O O . GLU A 1 373 ? 184.20200 153.14900 124.32800 1.000 67.35000 369 GLU A O 1
ATOM 5561 N N . GLU A 1 374 ? 184.06100 150.90000 124.27600 1.000 68.43000 370 GLU A N 1
ATOM 5562 C CA . GLU A 1 374 ? 183.58200 150.85800 122.89900 1.000 68.43000 370 GLU A CA 1
ATOM 5563 C C . GLU A 1 374 ? 182.09300 151.17900 122.86500 1.000 68.43000 370 GLU A C 1
ATOM 5564 O O . GLU A 1 374 ? 181.30200 150.45500 123.48400 1.000 68.43000 370 GLU A O 1
ATOM 5576 N N . PRO A 1 375 ? 181.66200 152.22900 122.17100 1.000 69.14000 371 PRO A N 1
ATOM 5577 C CA . PRO A 1 375 ? 180.23500 152.56400 122.15200 1.000 69.14000 371 PRO A CA 1
ATOM 5578 C C . PRO A 1 375 ? 179.43300 151.60200 121.28700 1.000 69.14000 371 PRO A C 1
ATOM 5579 O O . PRO A 1 375 ? 179.96800 150.86400 120.45800 1.000 69.14000 371 PRO A O 1
ATOM 5590 N N . TYR A 1 376 ? 178.11600 151.62600 121.50200 1.000 67.51000 372 TYR A N 1
ATOM 5591 C CA . TYR A 1 376 ? 177.21000 150.77200 120.74300 1.000 67.51000 372 TYR A CA 1
ATOM 5592 C C . TYR A 1 376 ? 177.05700 151.21300 119.29400 1.000 67.51000 372 TYR A C 1
ATOM 5593 O O . TYR A 1 376 ? 176.41000 150.50400 118.51600 1.000 67.51000 372 TYR A O 1
ATOM 5611 N N . LEU A 1 377 ? 177.63000 152.35700 118.91200 1.000 69.83000 373 LEU A N 1
ATOM 5612 C CA . LEU A 1 377 ? 177.52200 152.82100 117.53400 1.000 69.83000 373 LEU A CA 1
ATOM 5613 C C . LEU A 1 377 ? 178.30200 151.94200 116.56600 1.000 69.83000 373 LEU A C 1
ATOM 5614 O O . LEU A 1 377 ? 178.06600 152.01500 115.35600 1.000 69.83000 373 LEU A O 1
ATOM 5630 N N . LEU A 1 378 ? 179.22100 151.11900 117.06600 1.000 71.55000 374 LEU A N 1
ATOM 5631 C CA . LEU A 1 378 ? 180.02400 150.24200 116.22500 1.000 71.55000 374 LEU A CA 1
ATOM 5632 C C . LEU A 1 378 ? 179.34100 148.91200 115.93200 1.000 71.55000 374 LEU A C 1
ATOM 5633 O O . LEU A 1 378 ? 179.93300 148.06700 115.25200 1.000 71.55000 374 LEU A O 1
ATOM 5649 N N . SER A 1 379 ? 178.12100 148.70500 116.42400 1.000 69.34000 375 SER A N 1
ATOM 5650 C CA . SER A 1 379 ? 177.37100 147.47100 116.20700 1.000 69.34000 375 SER A CA 1
ATOM 5651 C C . SER A 1 379 ? 176.03900 147.82700 115.55900 1.000 69.34000 375 SER A C 1
ATOM 5652 O O . SER A 1 379 ? 175.20400 148.49900 116.17500 1.000 69.34000 375 SER A O 1
ATOM 5660 N N . SER A 1 380 ? 175.84200 147.37600 114.31800 1.000 73.54000 376 SER A N 1
ATOM 5661 C CA . SER A 1 380 ? 174.59400 147.66300 113.61900 1.000 73.54000 376 SER A CA 1
ATOM 5662 C C . SER A 1 380 ? 173.42700 146.88200 114.21000 1.000 73.54000 376 SER A C 1
ATOM 5663 O O . SER A 1 380 ? 172.28100 147.34200 114.14700 1.000 73.54000 376 SER A O 1
ATOM 5671 N N . GLN A 1 381 ? 173.69300 145.70500 114.78200 1.000 71.24000 377 GLN A N 1
ATOM 5672 C CA . GLN A 1 381 ? 172.62000 144.92000 115.38300 1.000 71.24000 377 GLN A CA 1
ATOM 5673 C C . GLN A 1 381 ? 171.98600 145.66300 116.55200 1.000 71.24000 377 GLN A C 1
ATOM 5674 O O . GLN A 1 381 ? 170.75800 145.67700 116.69700 1.000 71.24000 377 GLN A O 1
ATOM 5688 N N . THR A 1 382 ? 172.80900 146.28400 117.40000 1.000 68.01000 378 THR A N 1
ATOM 5689 C CA . THR A 1 382 ? 172.27200 147.04000 118.52600 1.000 68.01000 378 THR A CA 1
ATOM 5690 C C . THR A 1 382 ? 171.42400 148.21000 118.04400 1.000 68.01000 378 THR A C 1
ATOM 5691 O O . THR A 1 382 ? 170.36400 148.49600 118.61300 1.000 68.01000 378 THR A O 1
ATOM 5702 N N . LEU A 1 383 ? 171.87400 148.90000 116.99400 1.000 69.97000 379 LEU A N 1
ATOM 5703 C CA . LEU A 1 383 ? 171.10100 150.01700 116.46100 1.000 69.97000 379 LEU A CA 1
ATOM 5704 C C . LEU A 1 383 ? 169.77000 149.53900 115.89500 1.000 69.97000 379 LEU A C 1
ATOM 5705 O O . LEU A 1 383 ? 168.73000 150.16900 116.12000 1.000 69.97000 379 LEU A O 1
ATOM 5721 N N . ASN A 1 384 ? 169.78200 148.42900 115.15300 1.000 73.61000 380 ASN A N 1
ATOM 5722 C CA . ASN A 1 384 ? 168.53600 147.87900 114.62900 1.000 73.61000 380 ASN A CA 1
ATOM 5723 C C . ASN A 1 384 ? 167.58700 147.50000 115.75800 1.000 73.61000 380 ASN A C 1
ATOM 5724 O O . ASN A 1 384 ? 166.37900 147.76100 115.68000 1.000 73.61000 380 ASN A O 1
ATOM 5735 N N . LYS A 1 385 ? 168.11400 146.87700 116.81400 1.000 69.59000 381 LYS A N 1
ATOM 5736 C CA . LYS A 1 385 ? 167.27300 146.49300 117.94300 1.000 69.59000 381 LYS A CA 1
ATOM 5737 C C . LYS A 1 385 ? 166.66900 147.71800 118.61800 1.000 69.59000 381 LYS A C 1
ATOM 5738 O O . LYS A 1 385 ? 165.47300 147.73700 118.93100 1.000 69.59000 381 LYS A O 1
ATOM 5757 N N . ILE A 1 386 ? 167.48000 148.75300 118.84800 1.000 68.13000 382 ILE A N 1
ATOM 5758 C CA . ILE A 1 386 ? 166.96700 149.97200 119.46700 1.000 68.13000 382 ILE A CA 1
ATOM 5759 C C . ILE A 1 386 ? 165.88600 150.59500 118.59400 1.000 68.13000 382 ILE A C 1
ATOM 5760 O O . ILE A 1 386 ? 164.84400 151.04100 119.09200 1.000 68.13000 382 ILE A O 1
ATOM 5776 N N . HIS A 1 387 ? 166.11300 150.63700 117.27900 1.000 71.62000 383 HIS A N 1
ATOM 5777 C CA . HIS A 1 387 ? 165.14300 151.25800 116.38500 1.000 71.62000 383 HIS A CA 1
ATOM 5778 C C . HIS A 1 387 ? 163.82700 150.49100 116.37800 1.000 71.62000 383 HIS A C 1
ATOM 5779 O O . HIS A 1 387 ? 162.75200 151.09700 116.45600 1.000 71.62000 383 HIS A O 1
ATOM 5793 N N . THR A 1 388 ? 163.88500 149.16000 116.28200 1.000 71.19000 384 THR A N 1
ATOM 5794 C CA . THR A 1 388 ? 162.64900 148.38400 116.27100 1.000 71.19000 384 THR A CA 1
ATOM 5795 C C . THR A 1 388 ? 161.93500 148.47400 117.61400 1.000 71.19000 384 THR A C 1
ATOM 5796 O O . THR A 1 388 ? 160.69900 148.49400 117.66400 1.000 71.19000 384 THR A O 1
ATOM 5807 N N . ALA A 1 389 ? 162.68900 148.55200 118.71400 1.000 69.39000 385 ALA A N 1
ATOM 5808 C CA . ALA A 1 389 ? 162.06500 148.71200 120.02200 1.000 69.39000 385 ALA A CA 1
ATOM 5809 C C . ALA A 1 389 ? 161.33700 150.04600 120.11700 1.000 69.39000 385 ALA A C 1
ATOM 5810 O O . ALA A 1 389 ? 160.19800 150.11400 120.59500 1.000 69.39000 385 ALA A O 1
ATOM 5817 N N . VAL A 1 390 ? 161.98200 151.12300 119.66200 1.000 68.28000 386 VAL A N 1
ATOM 5818 C CA . VAL A 1 390 ? 161.33900 152.43400 119.68800 1.000 68.28000 386 VAL A CA 1
ATOM 5819 C C . VAL A 1 390 ? 160.10800 152.43900 118.79100 1.000 68.28000 386 VAL A C 1
ATOM 5820 O O . VAL A 1 390 ? 159.07400 153.02600 119.13300 1.000 68.28000 386 VAL A O 1
ATOM 5833 N N . THR A 1 391 ? 160.19500 151.78300 117.63200 1.000 69.45000 387 THR A N 1
ATOM 5834 C CA . THR A 1 391 ? 159.05300 151.72900 116.72500 1.000 69.45000 387 THR A CA 1
ATOM 5835 C C . THR A 1 391 ? 157.88400 150.99300 117.36800 1.000 69.45000 387 THR A C 1
ATOM 5836 O O . THR A 1 391 ? 156.73600 151.44900 117.30300 1.000 69.45000 387 THR A O 1
ATOM 5847 N N . ASN A 1 392 ? 158.15700 149.84700 117.99500 1.000 69.34000 388 ASN A N 1
ATOM 5848 C CA . ASN A 1 392 ? 157.09600 149.09900 118.66000 1.000 69.34000 388 ASN A CA 1
ATOM 5849 C C . ASN A 1 392 ? 156.49600 149.90200 119.80700 1.000 69.34000 388 ASN A C 1
ATOM 5850 O O . ASN A 1 392 ? 155.27700 149.88600 120.01600 1.000 69.34000 388 ASN A O 1
ATOM 5861 N N . ALA A 1 393 ? 157.33600 150.61700 120.55900 1.000 67.32000 389 ALA A N 1
ATOM 5862 C CA . ALA A 1 393 ? 156.82900 151.42100 121.66600 1.000 67.32000 389 ALA A CA 1
ATOM 5863 C C . ALA A 1 393 ? 155.93600 152.54800 121.16500 1.000 67.32000 389 ALA A C 1
ATOM 5864 O O . ALA A 1 393 ? 154.89300 152.83500 121.76500 1.000 67.32000 389 ALA A O 1
ATOM 5871 N N . VAL A 1 394 ? 156.32600 153.19900 120.06700 1.000 68.56000 390 VAL A N 1
ATOM 5872 C CA . VAL A 1 394 ? 155.51300 154.28700 119.53300 1.000 68.56000 390 VAL A CA 1
ATOM 5873 C C . VAL A 1 394 ? 154.22400 153.75000 118.92500 1.000 68.56000 390 VAL A C 1
ATOM 5874 O O . VAL A 1 394 ? 153.18400 154.41700 118.97200 1.000 68.56000 390 VAL A O 1
ATOM 5887 N N . ASN A 1 395 ? 154.26200 152.54700 118.34600 1.000 68.18000 391 ASN A N 1
ATOM 5888 C CA . ASN A 1 395 ? 153.05400 151.97900 117.75800 1.000 68.18000 391 ASN A CA 1
ATOM 5889 C C . ASN A 1 395 ? 152.09300 151.47500 118.82700 1.000 68.18000 391 ASN A C 1
ATOM 5890 O O . ASN A 1 395 ? 150.87500 151.48100 118.61400 1.000 68.18000 391 ASN A O 1
ATOM 5901 N N . SER A 1 396 ? 152.61400 151.03800 119.97600 1.000 67.00000 392 SER A N 1
ATOM 5902 C CA . SER A 1 396 ? 151.75100 150.55600 121.04700 1.000 67.00000 392 SER A CA 1
ATOM 5903 C C . SER A 1 396 ? 150.94700 151.67600 121.69200 1.000 67.00000 392 SER A C 1
ATOM 5904 O O . SER A 1 396 ? 149.93200 151.39900 122.34000 1.000 67.00000 392 SER A O 1
ATOM 5912 N N . GLY A 1 397 ? 151.37200 152.92700 121.53300 1.000 66.65000 393 GLY A N 1
ATOM 5913 C CA . GLY A 1 397 ? 150.65800 154.04600 122.11500 1.000 66.65000 393 GLY A CA 1
ATOM 5914 C C . GLY A 1 397 ? 150.90600 154.19300 123.60100 1.000 66.65000 393 GLY A C 1
ATOM 5915 O O . GLY A 1 397 ? 149.97500 154.08900 124.40600 1.000 66.65000 393 GLY A O 1
ATOM 5919 N N . VAL A 1 398 ? 152.16000 154.43500 123.97800 1.000 65.29000 394 VAL A N 1
ATOM 5920 C CA . VAL A 1 398 ? 152.55600 154.59700 125.37100 1.000 65.29000 394 VAL A CA 1
ATOM 5921 C C . VAL A 1 398 ? 153.25800 155.93800 125.52100 1.000 65.29000 394 VAL A C 1
ATOM 5922 O O . VAL A 1 398 ? 154.00500 156.36300 124.63300 1.000 65.29000 394 VAL A O 1
ATOM 5935 N N . ALA A 1 399 ? 153.01600 156.60500 126.65200 1.000 64.08000 395 ALA A N 1
ATOM 5936 C CA . ALA A 1 399 ? 153.61200 157.91000 126.90100 1.000 64.08000 395 ALA A CA 1
ATOM 5937 C C . ALA A 1 399 ? 155.01000 157.81600 127.49800 1.000 64.08000 395 ALA A C 1
ATOM 5938 O O . ALA A 1 399 ? 155.77400 158.78200 127.40400 1.000 64.08000 395 ALA A O 1
ATOM 5945 N N . ALA A 1 400 ? 155.36000 156.68100 128.10800 1.000 65.10000 396 ALA A N 1
ATOM 5946 C CA . ALA A 1 400 ? 156.68000 156.54900 128.71500 1.000 65.10000 396 ALA A CA 1
ATOM 5947 C C . ALA A 1 400 ? 157.78900 156.63100 127.67500 1.000 65.10000 396 ALA A C 1
ATOM 5948 O O . ALA A 1 400 ? 158.89100 157.10100 127.98000 1.000 65.10000 396 ALA A O 1
ATOM 5955 N N . SER A 1 401 ? 157.52300 156.18300 126.45000 1.000 65.22000 397 SER A N 1
ATOM 5956 C CA . SER A 1 401 ? 158.52400 156.17100 125.39100 1.000 65.22000 397 SER A CA 1
ATOM 5957 C C . SER A 1 401 ? 158.65100 157.51000 124.67400 1.000 65.22000 397 SER A C 1
ATOM 5958 O O . SER A 1 401 ? 159.40200 157.60000 123.69700 1.000 65.22000 397 SER A O 1
ATOM 5966 N N . LEU A 1 402 ? 157.94600 158.54800 125.13100 1.000 63.68000 398 LEU A N 1
ATOM 5967 C CA . LEU A 1 402 ? 158.02400 159.84700 124.46300 1.000 63.68000 398 LEU A CA 1
ATOM 5968 C C . LEU A 1 402 ? 159.42900 160.43200 124.51000 1.000 63.68000 398 LEU A C 1
ATOM 5969 O O . LEU A 1 402 ? 159.99200 160.73500 123.44300 1.000 63.68000 398 LEU A O 1
ATOM 5985 N N . PRO A 1 403 ? 160.05100 160.62100 125.67800 1.000 60.87000 399 PRO A N 1
ATOM 5986 C CA . PRO A 1 403 ? 161.40900 161.19200 125.68200 1.000 60.87000 399 PRO A CA 1
ATOM 5987 C C . PRO A 1 403 ? 162.43800 160.29000 125.02300 1.000 60.87000 399 PRO A C 1
ATOM 5988 O O . PRO A 1 403 ? 163.31000 160.77900 124.29400 1.000 60.87000 399 PRO A O 1
ATOM 5999 N N . VAL A 1 404 ? 162.36200 158.97900 125.26100 1.000 61.62000 400 VAL A N 1
ATOM 6000 C CA . VAL A 1 404 ? 163.30400 158.05800 124.63200 1.000 61.62000 400 VAL A CA 1
ATOM 6001 C C . VAL A 1 404 ? 163.12400 158.06900 123.12000 1.000 61.62000 400 VAL A C 1
ATOM 6002 O O . VAL A 1 404 ? 164.10200 158.06700 122.36200 1.000 61.62000 400 VAL A O 1
ATOM 6015 N N . ALA A 1 405 ? 161.87100 158.08100 122.65700 1.000 65.29000 401 ALA A N 1
ATOM 6016 C CA . ALA A 1 405 ? 161.62000 158.12600 121.22100 1.000 65.29000 401 ALA A CA 1
ATOM 6017 C C . ALA A 1 405 ? 162.13200 159.42600 120.61500 1.000 65.29000 401 ALA A C 1
ATOM 6018 O O . ALA A 1 405 ? 162.69200 159.42400 119.51400 1.000 65.29000 401 ALA A O 1
ATOM 6025 N N . PHE A 1 406 ? 161.95900 160.54500 121.32100 1.000 64.10000 402 PHE A N 1
ATOM 6026 C CA . PHE A 1 406 ? 162.45400 161.82300 120.81900 1.000 64.10000 402 PHE A CA 1
ATOM 6027 C C . PHE A 1 406 ? 163.97600 161.82300 120.73300 1.000 64.10000 402 PHE A C 1
ATOM 6028 O O . PHE A 1 406 ? 164.55800 162.29900 119.75000 1.000 64.10000 402 PHE A O 1
ATOM 6045 N N . ALA A 1 407 ? 164.64000 161.28700 121.76000 1.000 63.29000 403 ALA A N 1
ATOM 6046 C CA . ALA A 1 407 ? 166.09700 161.20900 121.73500 1.000 63.29000 403 ALA A CA 1
ATOM 6047 C C . ALA A 1 407 ? 166.57900 160.32400 120.59300 1.000 63.29000 403 ALA A C 1
ATOM 6048 O O . ALA A 1 407 ? 167.54100 160.66600 119.89400 1.000 63.29000 403 ALA A O 1
ATOM 6055 N N . TRP A 1 408 ? 165.92200 159.18000 120.38500 1.000 68.31000 404 TRP A N 1
ATOM 6056 C CA . TRP A 1 408 ? 166.31700 158.29700 119.29400 1.000 68.31000 404 TRP A CA 1
ATOM 6057 C C . TRP A 1 408 ? 166.07400 158.95400 117.94100 1.000 68.31000 404 TRP A C 1
ATOM 6058 O O . TRP A 1 408 ? 166.86400 158.77900 117.00700 1.000 68.31000 404 TRP A O 1
ATOM 6079 N N . SER A 1 409 ? 164.98600 159.71600 117.81700 1.000 68.57000 405 SER A N 1
ATOM 6080 C CA . SER A 1 409 ? 164.72600 160.43300 116.57400 1.000 68.57000 405 SER A CA 1
ATOM 6081 C C . SER A 1 409 ? 165.80900 161.46800 116.30500 1.000 68.57000 405 SER A C 1
ATOM 6082 O O . SER A 1 409 ? 166.27700 161.60700 115.17000 1.000 68.57000 405 SER A O 1
ATOM 6090 N N . LEU A 1 410 ? 166.22000 162.20600 117.33900 1.000 66.73000 406 LEU A N 1
ATOM 6091 C CA . LEU A 1 410 ? 167.30400 163.16900 117.16400 1.000 66.73000 406 LEU A CA 1
ATOM 6092 C C . LEU A 1 410 ? 168.60000 162.47000 116.77200 1.000 66.73000 406 LEU A C 1
ATOM 6093 O O . LEU A 1 410 ? 169.34200 162.95600 115.90800 1.000 66.73000 406 LEU A O 1
ATOM 6109 N N . ILE A 1 411 ? 168.89200 161.32800 117.39800 1.000 67.45000 407 ILE A N 1
ATOM 6110 C CA . ILE A 1 411 ? 170.11100 160.59300 117.06700 1.000 67.45000 407 ILE A CA 1
ATOM 6111 C C . ILE A 1 411 ? 170.07600 160.13100 115.61600 1.000 67.45000 407 ILE A C 1
ATOM 6112 O O . ILE A 1 411 ? 171.07300 160.23400 114.89100 1.000 67.45000 407 ILE A O 1
ATOM 6128 N N . VAL A 1 412 ? 168.93000 159.61500 115.16900 1.000 72.33000 408 VAL A N 1
ATOM 6129 C CA . VAL A 1 412 ? 168.81700 159.14400 113.79200 1.000 72.33000 408 VAL A CA 1
ATOM 6130 C C . VAL A 1 412 ? 168.92800 160.31000 112.81900 1.000 72.33000 408 VAL A C 1
ATOM 6131 O O . VAL A 1 412 ? 169.52600 160.18300 111.74500 1.000 72.33000 408 VAL A O 1
ATOM 6144 N N . HIS A 1 413 ? 168.35800 161.46300 113.17500 1.000 73.54000 409 HIS A N 1
ATOM 6145 C CA . HIS A 1 413 ? 168.47400 162.63700 112.31600 1.000 73.54000 409 HIS A CA 1
ATOM 6146 C C . HIS A 1 413 ? 169.92600 163.07800 112.19100 1.000 73.54000 409 HIS A C 1
ATOM 6147 O O . HIS A 1 413 ? 170.39400 163.40200 111.09200 1.000 73.54000 409 HIS A O 1
ATOM 6161 N N . GLN A 1 414 ? 170.65800 163.09600 113.30700 1.000 73.40000 410 GLN A N 1
ATOM 6162 C CA . GLN A 1 414 ? 172.06700 163.47100 113.25400 1.000 73.40000 410 GLN A CA 1
ATOM 6163 C C . GLN A 1 414 ? 172.87200 162.46800 112.43700 1.000 73.40000 410 GLN A C 1
ATOM 6164 O O . GLN A 1 414 ? 173.75800 162.85500 111.66500 1.000 73.40000 410 GLN A O 1
ATOM 6178 N N . MET A 1 415 ? 172.57500 161.17500 112.58700 1.000 72.28000 411 MET A N 1
ATOM 6179 C CA . MET A 1 415 ? 173.28000 160.16400 111.80600 1.000 72.28000 411 MET A CA 1
ATOM 6180 C C . MET A 1 415 ? 172.99900 160.32600 110.31700 1.000 72.28000 411 MET A C 1
ATOM 6181 O O . MET A 1 415 ? 173.90600 160.19400 109.48800 1.000 72.28000 411 MET A O 1
ATOM 6195 N N . HIS A 1 416 ? 171.74700 160.61600 109.95800 1.000 79.04000 412 HIS A N 1
ATOM 6196 C CA . HIS A 1 416 ? 171.41200 160.82200 108.55300 1.000 79.04000 412 HIS A CA 1
ATOM 6197 C C . HIS A 1 416 ? 172.10600 162.06000 108.00000 1.000 79.04000 412 HIS A C 1
ATOM 6198 O O . HIS A 1 416 ? 172.61000 162.04400 106.87100 1.000 79.04000 412 HIS A O 1
ATOM 6212 N N . LEU A 1 417 ? 172.13800 163.14400 108.77800 1.000 78.90000 413 LEU A N 1
ATOM 6213 C CA . LEU A 1 417 ? 172.85400 164.34100 108.34700 1.000 78.90000 413 LEU A CA 1
ATOM 6214 C C . LEU A 1 417 ? 174.33000 164.03900 108.12100 1.000 78.90000 413 LEU A C 1
ATOM 6215 O O . LEU A 1 417 ? 174.91800 164.46700 107.12200 1.000 78.90000 413 LEU A O 1
ATOM 6231 N N . GLY A 1 418 ? 174.94600 163.29800 109.04400 1.000 81.39000 414 GLY A N 1
ATOM 6232 C CA . GLY A 1 418 ? 176.34300 162.93300 108.86700 1.000 81.39000 414 GLY A CA 1
ATOM 6233 C C . GLY A 1 418 ? 176.56600 162.06600 107.64300 1.000 81.39000 414 GLY A C 1
ATOM 6234 O O . GLY A 1 418 ? 177.56300 162.21900 106.93300 1.000 81.39000 414 GLY A O 1
ATOM 6238 N N . TYR A 1 419 ? 175.64000 161.14100 107.37900 1.000 82.84000 415 TYR A N 1
ATOM 6239 C CA . TYR A 1 419 ? 175.76700 160.27100 106.21400 1.000 82.84000 415 TYR A CA 1
ATOM 6240 C C . TYR A 1 419 ? 175.66400 161.06900 104.92000 1.000 82.84000 415 TYR A C 1
ATOM 6241 O O . TYR A 1 419 ? 176.44900 160.86500 103.98700 1.000 82.84000 415 TYR A O 1
ATOM 6259 N N . GLN A 1 420 ? 174.69500 161.98400 104.84500 1.000 82.77000 416 GLN A N 1
ATOM 6260 C CA . GLN A 1 420 ? 174.52700 162.77500 103.63000 1.000 82.77000 416 GLN A CA 1
ATOM 6261 C C . GLN A 1 420 ? 175.76000 163.62700 103.35300 1.000 82.77000 416 GLN A C 1
ATOM 6262 O O . GLN A 1 420 ? 176.19500 163.74700 102.20100 1.000 82.77000 416 GLN A O 1
ATOM 6276 N N . GLU A 1 421 ? 176.33700 164.22900 104.39500 1.000 84.46000 417 GLU A N 1
ATOM 6277 C CA . GLU A 1 421 ? 177.55600 165.00900 104.20900 1.000 84.46000 417 GLU A CA 1
ATOM 6278 C C . GLU A 1 421 ? 178.70300 164.12700 103.73400 1.000 84.46000 417 GLU A C 1
ATOM 6279 O O . GLU A 1 421 ? 179.48500 164.52600 102.86300 1.000 84.46000 417 GLU A O 1
ATOM 6291 N N . ARG A 1 422 ? 178.82000 162.92100 104.29400 1.000 84.93000 418 ARG A N 1
ATOM 6292 C CA . ARG A 1 422 ? 179.87200 162.00500 103.86500 1.000 84.93000 418 ARG A CA 1
ATOM 6293 C C . ARG A 1 422 ? 179.58700 161.44900 102.47600 1.000 84.93000 418 ARG A C 1
ATOM 6294 O O . ARG A 1 422 ? 180.50500 161.29900 101.66100 1.000 84.93000 418 ARG A O 1
ATOM 6315 N N . ALA A 1 423 ? 178.32700 161.13800 102.18900 1.000 85.03000 419 ALA A N 1
ATOM 6316 C CA . ALA A 1 423 ? 177.94700 160.59700 100.89000 1.000 85.03000 419 ALA A CA 1
ATOM 6317 C C . ALA A 1 423 ? 178.04500 161.66900 99.81000 1.000 85.03000 419 ALA A C 1
ATOM 6318 O O . ALA A 1 423 ? 178.52900 161.41200 98.70800 1.000 85.03000 419 ALA A O 1
ATOM 6325 N N . SER A 1 466 ? 181.30700 154.62400 110.57800 1.000 82.63000 462 SER A N 1
ATOM 6326 C CA . SER A 1 466 ? 181.05900 153.91400 109.32800 1.000 82.63000 462 SER A CA 1
ATOM 6327 C C . SER A 1 466 ? 180.09300 152.73700 109.50500 1.000 82.63000 462 SER A C 1
ATOM 6328 O O . SER A 1 466 ? 179.20300 152.54800 108.67800 1.000 82.63000 462 SER A O 1
ATOM 6335 N N . PRO A 1 467 ? 180.25800 151.94600 110.57200 1.000 80.21000 463 PRO A N 1
ATOM 6336 C CA . PRO A 1 467 ? 179.34900 150.80200 110.76200 1.000 80.21000 463 PRO A CA 1
ATOM 6337 C C . PRO A 1 467 ? 177.88200 151.19300 110.82400 1.000 80.21000 463 PRO A C 1
ATOM 6338 O O . PRO A 1 467 ? 177.01400 150.34000 110.59900 1.000 80.21000 463 PRO A O 1
ATOM 6349 N N . TYR A 1 468 ? 177.57600 152.45700 111.12400 1.000 81.84000 464 TYR A N 1
ATOM 6350 C CA . TYR A 1 468 ? 176.18000 152.87300 111.22300 1.000 81.84000 464 TYR A CA 1
ATOM 6351 C C . TYR A 1 468 ? 175.48500 152.84800 109.86700 1.000 81.84000 464 TYR A C 1
ATOM 6352 O O . TYR A 1 468 ? 174.25000 152.88500 109.80300 1.000 81.84000 464 TYR A O 1
ATOM 6370 N N . ASP A 1 469 ? 176.25400 152.79500 108.77600 1.000 83.54000 465 ASP A N 1
ATOM 6371 C CA . ASP A 1 469 ? 175.64400 152.73000 107.45300 1.000 83.54000 465 ASP A CA 1
ATOM 6372 C C . ASP A 1 469 ? 174.84600 151.44700 107.27100 1.000 83.54000 465 ASP A C 1
ATOM 6373 O O . ASP A 1 469 ? 173.78700 151.45900 106.63300 1.000 83.54000 465 ASP A O 1
ATOM 6382 N N . ASP A 1 470 ? 175.33500 150.33200 107.81700 1.000 80.74000 466 ASP A N 1
ATOM 6383 C CA . ASP A 1 470 ? 174.59200 149.08000 107.72900 1.000 80.74000 466 ASP A CA 1
ATOM 6384 C C . ASP A 1 470 ? 173.22000 149.21900 108.37800 1.000 80.74000 466 ASP A C 1
ATOM 6385 O O . ASP A 1 470 ? 172.20600 148.79600 107.81200 1.000 80.74000 466 ASP A O 1
ATOM 6394 N N . PHE A 1 471 ? 173.17300 149.80900 109.57400 1.000 75.69000 467 PHE A N 1
ATOM 6395 C CA . PHE A 1 471 ? 171.89500 150.03400 110.24100 1.000 75.69000 467 PHE A CA 1
ATOM 6396 C C . PHE A 1 471 ? 171.01400 150.97500 109.43000 1.000 75.69000 467 PHE A C 1
ATOM 6397 O O . PHE A 1 471 ? 169.81700 150.72400 109.24700 1.000 75.69000 467 PHE A O 1
ATOM 6414 N N . LEU A 1 472 ? 171.59300 152.07200 108.93500 1.000 81.08000 468 LEU A N 1
ATOM 6415 C CA . LEU A 1 472 ? 170.80900 153.04600 108.18400 1.000 81.08000 468 LEU A CA 1
ATOM 6416 C C . LEU A 1 472 ? 170.22500 152.44100 106.91300 1.000 81.08000 468 LEU A C 1
ATOM 6417 O O . LEU A 1 472 ? 169.14900 152.85700 106.46700 1.000 81.08000 468 LEU A O 1
ATOM 6433 N N . ARG A 1 473 ? 170.91100 151.46600 106.32000 1.000 83.27000 469 ARG A N 1
ATOM 6434 C CA . ARG A 1 473 ? 170.47800 150.89500 105.05000 1.000 83.27000 469 ARG A CA 1
ATOM 6435 C C . ARG A 1 473 ? 169.59100 149.66700 105.21400 1.000 83.27000 469 ARG A C 1
ATOM 6436 O O . ARG A 1 473 ? 168.77700 149.38300 104.32800 1.000 83.27000 469 ARG A O 1
ATOM 6457 N N . GLU A 1 474 ? 169.72400 148.93100 106.32000 1.000 82.13000 470 GLU A N 1
ATOM 6458 C CA . GLU A 1 474 ? 168.95300 147.70100 106.47700 1.000 82.13000 470 GLU A CA 1
ATOM 6459 C C . GLU A 1 474 ? 167.47100 147.99300 106.67500 1.000 82.13000 470 GLU A C 1
ATOM 6460 O O . GLU A 1 474 ? 166.61600 147.25800 106.16800 1.000 82.13000 470 GLU A O 1
ATOM 6472 N N . GLN A 1 475 ? 167.14600 149.05900 107.40500 1.000 77.49000 471 GLN A N 1
ATOM 6473 C CA . GLN A 1 475 ? 165.76800 149.38400 107.74600 1.000 77.49000 471 GLN A CA 1
ATOM 6474 C C . GLN A 1 475 ? 165.14600 150.40100 106.79600 1.000 77.49000 471 GLN A C 1
ATOM 6475 O O . GLN A 1 475 ? 164.07800 150.94200 107.09800 1.000 77.49000 471 GLN A O 1
ATOM 6489 N N . ARG A 1 476 ? 165.78500 150.67300 105.66000 1.000 82.32000 472 ARG A N 1
ATOM 6490 C CA . ARG A 1 476 ? 165.31800 151.53900 104.58500 1.000 82.32000 472 ARG A CA 1
ATOM 6491 C C . ARG A 1 476 ? 165.36500 153.01700 104.96900 1.000 82.32000 472 ARG A C 1
ATOM 6492 O O . ARG A 1 476 ? 165.01700 153.85800 104.14000 1.000 82.32000 472 ARG A O 1
ATOM 6513 N N . LEU A 1 477 ? 165.78400 153.36900 106.18700 1.000 80.13000 473 LEU A N 1
ATOM 6514 C CA . LEU A 1 477 ? 165.84100 154.77200 106.58200 1.000 80.13000 473 LEU A CA 1
ATOM 6515 C C . LEU A 1 477 ? 166.85900 155.57200 105.78100 1.000 80.13000 473 LEU A C 1
ATOM 6516 O O . LEU A 1 477 ? 166.85500 156.80500 105.86900 1.000 80.13000 473 LEU A O 1
ATOM 6532 N N . ASP A 1 478 ? 167.72600 154.91200 105.01200 1.000 83.24000 474 ASP A N 1
ATOM 6533 C CA . ASP A 1 478 ? 168.70900 155.63400 104.21200 1.000 83.24000 474 ASP A CA 1
ATOM 6534 C C . ASP A 1 478 ? 168.02300 156.53100 103.18700 1.000 83.24000 474 ASP A C 1
ATOM 6535 O O . ASP A 1 478 ? 168.36800 157.70900 103.04000 1.000 83.24000 474 ASP A O 1
ATOM 6544 N N . ASN A 1 479 ? 167.04300 155.98500 102.46600 1.000 86.84000 475 ASN A N 1
ATOM 6545 C CA . ASN A 1 479 ? 166.38300 156.73100 101.40200 1.000 86.84000 475 ASN A CA 1
ATOM 6546 C C . ASN A 1 479 ? 165.32100 157.69400 101.91700 1.000 86.84000 475 ASN A C 1
ATOM 6547 O O . ASN A 1 479 ? 165.06700 158.71400 101.26800 1.000 86.84000 475 ASN A O 1
ATOM 6558 N N . ASP A 1 480 ? 164.69800 157.40100 103.05800 1.000 84.05000 476 ASP A N 1
ATOM 6559 C CA . ASP A 1 480 ? 163.63000 158.23400 103.58900 1.000 84.05000 476 ASP A CA 1
ATOM 6560 C C . ASP A 1 480 ? 163.83500 158.44300 105.08200 1.000 84.05000 476 ASP A C 1
ATOM 6561 O O . ASP A 1 480 ? 164.37500 157.58000 105.77900 1.000 84.05000 476 ASP A O 1
ATOM 6570 N N . ILE A 1 481 ? 163.39100 159.60400 105.56300 1.000 77.92000 477 ILE A N 1
ATOM 6571 C CA . ILE A 1 481 ? 163.49000 159.95900 106.97500 1.000 77.92000 477 ILE A CA 1
ATOM 6572 C C . ILE A 1 481 ? 162.08200 160.20600 107.50200 1.000 77.92000 477 ILE A C 1
ATOM 6573 O O . ILE A 1 481 ? 161.87500 161.01000 108.41800 1.000 77.92000 477 ILE A O 1
ATOM 6589 N N . ALA A 1 482 ? 161.10100 159.50500 106.92300 1.000 78.25000 478 ALA A N 1
ATOM 6590 C CA . ALA A 1 482 ? 159.70800 159.74000 107.30000 1.000 78.25000 478 ALA A CA 1
ATOM 6591 C C . ALA A 1 482 ? 159.38300 159.22900 108.69800 1.000 78.25000 478 ALA A C 1
ATOM 6592 O O . ALA A 1 482 ? 158.71600 159.95500 109.45600 1.000 78.25000 478 ALA A O 1
ATOM 6599 N N . PRO A 1 483 ? 159.78900 158.02100 109.10600 1.000 76.16000 479 PRO A N 1
ATOM 6600 C CA . PRO A 1 483 ? 159.29800 157.50600 110.39900 1.000 76.16000 479 PRO A CA 1
ATOM 6601 C C . PRO A 1 483 ? 159.78000 158.30900 111.59600 1.000 76.16000 479 PRO A C 1
ATOM 6602 O O . PRO A 1 483 ? 158.96900 158.68900 112.45100 1.000 76.16000 479 PRO A O 1
ATOM 6613 N N . VAL A 1 484 ? 161.08500 158.57400 111.69000 1.000 73.53000 480 VAL A N 1
ATOM 6614 C CA . VAL A 1 484 ? 161.59800 159.32900 112.82900 1.000 73.53000 480 VAL A CA 1
ATOM 6615 C C . VAL A 1 484 ? 161.05400 160.75200 112.81100 1.000 73.53000 480 VAL A C 1
ATOM 6616 O O . VAL A 1 484 ? 160.78300 161.34100 113.86500 1.000 73.53000 480 VAL A O 1
ATOM 6629 N N . GLU A 1 485 ? 160.88000 161.32700 111.61900 1.000 74.71000 481 GLU A N 1
ATOM 6630 C CA . GLU A 1 485 ? 160.31000 162.66600 111.52600 1.000 74.71000 481 GLU A CA 1
ATOM 6631 C C . GLU A 1 485 ? 158.88500 162.69100 112.06200 1.000 74.71000 481 GLU A C 1
ATOM 6632 O O . GLU A 1 485 ? 158.51900 163.58600 112.83300 1.000 74.71000 481 GLU A O 1
ATOM 6644 N N . GLN A 1 486 ? 158.06600 161.71200 111.67000 1.000 74.16000 482 GLN A N 1
ATOM 6645 C CA . GLN A 1 486 ? 156.69800 161.64900 112.17200 1.000 74.16000 482 GLN A CA 1
ATOM 6646 C C . GLN A 1 486 ? 156.67600 161.40800 113.67600 1.000 74.16000 482 GLN A C 1
ATOM 6647 O O . GLN A 1 486 ? 155.82600 161.95700 114.38700 1.000 74.16000 482 GLN A O 1
ATOM 6661 N N . ILE A 1 487 ? 157.60200 160.58800 114.17800 1.000 71.63000 483 ILE A N 1
ATOM 6662 C CA . ILE A 1 487 ? 157.66900 160.33600 115.61600 1.000 71.63000 483 ILE A CA 1
ATOM 6663 C C . ILE A 1 487 ? 157.97400 161.62900 116.36200 1.000 71.63000 483 ILE A C 1
ATOM 6664 O O . ILE A 1 487 ? 157.31700 161.96800 117.35300 1.000 71.63000 483 ILE A O 1
ATOM 6680 N N . ALA A 1 488 ? 158.98100 162.37100 115.89500 1.000 71.22000 484 ALA A N 1
ATOM 6681 C CA . ALA A 1 488 ? 159.31700 163.64100 116.53000 1.000 71.22000 484 ALA A CA 1
ATOM 6682 C C . ALA A 1 488 ? 158.15300 164.62000 116.44700 1.000 71.22000 484 ALA A C 1
ATOM 6683 O O . ALA A 1 488 ? 157.88200 165.35800 117.40200 1.000 71.22000 484 ALA A O 1
ATOM 6690 N N . MET A 1 489 ? 157.45100 164.64000 115.31200 1.000 73.70000 485 MET A N 1
ATOM 6691 C CA . MET A 1 489 ? 156.32600 165.55500 115.15200 1.000 73.70000 485 MET A CA 1
ATOM 6692 C C . MET A 1 489 ? 155.21700 165.23800 116.14800 1.000 73.70000 485 MET A C 1
ATOM 6693 O O . MET A 1 489 ? 154.70400 166.13300 116.83000 1.000 73.70000 485 MET A O 1
ATOM 6707 N N . LEU A 1 490 ? 154.82500 163.96500 116.23800 1.000 71.82000 486 LEU A N 1
ATOM 6708 C CA . LEU A 1 490 ? 153.77200 163.57600 117.16600 1.000 71.82000 486 LEU A CA 1
ATOM 6709 C C . LEU A 1 490 ? 154.21300 163.67800 118.61900 1.000 71.82000 486 LEU A C 1
ATOM 6710 O O . LEU A 1 490 ? 153.35800 163.77300 119.50600 1.000 71.82000 486 LEU A O 1
ATOM 6726 N N . ALA A 1 491 ? 155.52200 163.66400 118.88400 1.000 69.10000 487 ALA A N 1
ATOM 6727 C CA . ALA A 1 491 ? 155.99400 163.84800 120.25100 1.000 69.10000 487 ALA A CA 1
ATOM 6728 C C . ALA A 1 491 ? 155.97600 165.31900 120.64600 1.000 69.10000 487 ALA A C 1
ATOM 6729 O O . ALA A 1 491 ? 155.61400 165.65900 121.77900 1.000 69.10000 487 ALA A O 1
ATOM 6736 N N . THR A 1 492 ? 156.36100 166.20700 119.72900 1.000 70.29000 488 THR A N 1
ATOM 6737 C CA . THR A 1 492 ? 156.39000 167.63400 120.02100 1.000 70.29000 488 THR A CA 1
ATOM 6738 C C . THR A 1 492 ? 155.02400 168.29600 119.90300 1.000 70.29000 488 THR A C 1
ATOM 6739 O O . THR A 1 492 ? 154.83800 169.39400 120.44000 1.000 70.29000 488 THR A O 1
ATOM 6750 N N . SER A 1 493 ? 154.07100 167.66600 119.21700 1.000 68.83000 489 SER A N 1
ATOM 6751 C CA . SER A 1 493 ? 152.73700 168.23800 119.09300 1.000 68.83000 489 SER A CA 1
ATOM 6752 C C . SER A 1 493 ? 152.12000 168.47100 120.46500 1.000 68.83000 489 SER A C 1
ATOM 6753 O O . SER A 1 493 ? 152.05400 167.56100 121.29600 1.000 68.83000 489 SER A O 1
ATOM 6761 N N . ARG A 1 494 ? 151.66600 169.70300 120.69600 1.000 68.89000 490 ARG A N 1
ATOM 6762 C CA . ARG A 1 494 ? 151.03700 170.08300 121.96100 1.000 68.89000 490 ARG A CA 1
ATOM 6763 C C . ARG A 1 494 ? 151.95800 169.79300 123.14300 1.000 68.89000 490 ARG A C 1
ATOM 6764 O O . ARG A 1 494 ? 151.50800 169.54400 124.26400 1.000 68.89000 490 ARG A O 1
ATOM 6785 N N . GLY A 1 495 ? 153.26500 169.83300 122.88800 1.000 65.19000 491 GLY A N 1
ATOM 6786 C CA . GLY A 1 495 ? 154.26200 169.63900 123.92300 1.000 65.19000 491 GLY A CA 1
ATOM 6787 C C . GLY A 1 495 ? 153.99700 168.46100 124.83900 1.000 65.19000 491 GLY A C 1
ATOM 6788 O O . GLY A 1 495 ? 154.20200 168.55700 126.05200 1.000 65.19000 491 GLY A O 1
ATOM 6792 N N . GLN A 1 496 ? 153.54200 167.34100 124.27500 1.000 63.25000 492 GLN A N 1
ATOM 6793 C CA . GLN A 1 496 ? 153.32000 166.14600 125.08400 1.000 63.25000 492 GLN A CA 1
ATOM 6794 C C . GLN A 1 496 ? 154.63000 165.64300 125.67900 1.000 63.25000 492 GLN A C 1
ATOM 6795 O O . GLN A 1 496 ? 154.68600 165.25200 126.85300 1.000 63.25000 492 GLN A O 1
ATOM 6809 N N . VAL A 1 497 ? 155.69700 165.63900 124.87600 1.000 61.86000 493 VAL A N 1
ATOM 6810 C CA . VAL A 1 497 ? 156.99900 165.20500 125.37200 1.000 61.86000 493 VAL A CA 1
ATOM 6811 C C . VAL A 1 497 ? 157.46500 166.11300 126.50200 1.000 61.86000 493 VAL A C 1
ATOM 6812 O O . VAL A 1 497 ? 157.97300 165.64400 127.52800 1.000 61.86000 493 VAL A O 1
ATOM 6825 N N . TYR A 1 498 ? 157.28900 167.42600 126.34000 1.000 59.86000 494 TYR A N 1
ATOM 6826 C CA . TYR A 1 498 ? 157.69800 168.35800 127.38500 1.000 59.86000 494 TYR A CA 1
ATOM 6827 C C . TYR A 1 498 ? 156.88100 168.15500 128.65500 1.000 59.86000 494 TYR A C 1
ATOM 6828 O O . TYR A 1 498 ? 157.42400 168.20300 129.76400 1.000 59.86000 494 TYR A O 1
ATOM 6846 N N . GLN A 1 499 ? 155.57500 167.91700 128.51300 1.000 59.79000 495 GLN A N 1
ATOM 6847 C CA . GLN A 1 499 ? 154.73000 167.70600 129.68400 1.000 59.79000 495 GLN A CA 1
ATOM 6848 C C . GLN A 1 499 ? 155.13800 166.44200 130.43000 1.000 59.79000 495 GLN A C 1
ATOM 6849 O O . GLN A 1 499 ? 155.24100 166.43900 131.66300 1.000 59.79000 495 GLN A O 1
ATOM 6863 N N . VAL A 1 500 ? 155.37400 165.35000 129.69800 1.000 58.65000 496 VAL A N 1
ATOM 6864 C CA . VAL A 1 500 ? 155.75700 164.10900 130.36400 1.000 58.65000 496 VAL A CA 1
ATOM 6865 C C . VAL A 1 500 ? 157.13800 164.24300 130.99400 1.000 58.65000 496 VAL A C 1
ATOM 6866 O O . VAL A 1 500 ? 157.38900 163.69100 132.07100 1.000 58.65000 496 VAL A O 1
ATOM 6879 N N . MET A 1 501 ? 158.05100 164.98100 130.35600 1.000 57.08000 497 MET A N 1
ATOM 6880 C CA . MET A 1 501 ? 159.36100 165.20200 130.95900 1.000 57.08000 497 MET A CA 1
ATOM 6881 C C . MET A 1 501 ? 159.24300 166.01900 132.23900 1.000 57.08000 497 MET A C 1
ATOM 6882 O O . MET A 1 501 ? 159.92000 165.73200 133.23300 1.000 57.08000 497 MET A O 1
ATOM 6896 N N . SER A 1 502 ? 158.38600 167.04300 132.23500 1.000 55.90000 498 SER A N 1
ATOM 6897 C CA . SER A 1 502 ? 158.17200 167.82900 133.44400 1.000 55.90000 498 SER A CA 1
ATOM 6898 C C . SER A 1 502 ? 157.57700 166.97200 134.55400 1.000 55.90000 498 SER A C 1
ATOM 6899 O O . SER A 1 502 ? 157.97000 167.09200 135.72000 1.000 55.90000 498 SER A O 1
ATOM 6907 N N . GLU A 1 503 ? 156.62800 166.09900 134.21000 1.000 57.29000 499 GLU A N 1
ATOM 6908 C CA . GLU A 1 503 ? 156.05400 165.20700 135.21400 1.000 57.29000 499 GLU A CA 1
ATOM 6909 C C . GLU A 1 503 ? 157.11100 164.26700 135.78100 1.000 57.29000 499 GLU A C 1
ATOM 6910 O O . GLU A 1 503 ? 157.18200 164.06100 137.00000 1.000 57.29000 499 GLU A O 1
ATOM 6922 N N . MET A 1 504 ? 157.94200 163.68600 134.91300 1.000 56.63000 500 MET A N 1
ATOM 6923 C CA . MET A 1 504 ? 159.00400 162.80300 135.38300 1.000 56.63000 500 MET A CA 1
ATOM 6924 C C . MET A 1 504 ? 159.96500 163.54300 136.30400 1.000 56.63000 500 MET A C 1
ATOM 6925 O O . MET A 1 504 ? 160.37300 163.01300 137.34400 1.000 56.63000 500 MET A O 1
ATOM 6939 N N . ALA A 1 505 ? 160.33900 164.77100 135.93900 1.000 54.22000 501 ALA A N 1
ATOM 6940 C CA . ALA A 1 505 ? 161.23300 165.55200 136.78800 1.000 54.22000 501 ALA A CA 1
ATOM 6941 C C . ALA A 1 505 ? 160.58700 165.85400 138.13300 1.000 54.22000 501 ALA A C 1
ATOM 6942 O O . ALA A 1 505 ? 161.24700 165.78700 139.17700 1.000 54.22000 501 ALA A O 1
ATOM 6949 N N . LEU A 1 506 ? 159.29500 166.19300 138.12900 1.000 57.21000 502 LEU A N 1
ATOM 6950 C CA . LEU A 1 506 ? 158.58500 166.39500 139.38700 1.000 57.21000 502 LEU A CA 1
ATOM 6951 C C . LEU A 1 506 ? 158.62900 165.13400 140.24000 1.000 57.21000 502 LEU A C 1
ATOM 6952 O O . LEU A 1 506 ? 158.80600 165.20500 141.46100 1.000 57.21000 502 LEU A O 1
ATOM 6968 N N . CYS A 1 507 ? 158.47400 163.96800 139.61100 1.000 57.72000 503 CYS A N 1
ATOM 6969 C CA . CYS A 1 507 ? 158.59300 162.70100 140.32000 1.000 57.72000 503 CYS A CA 1
ATOM 6970 C C . CYS A 1 507 ? 160.04200 162.29800 140.56600 1.000 57.72000 503 CYS A C 1
ATOM 6971 O O . CYS A 1 507 ? 160.28500 161.38800 141.36500 1.000 57.72000 503 CYS A O 1
ATOM 6979 N N . LEU A 1 508 ? 160.99900 162.94700 139.90600 1.000 55.16000 504 LEU A N 1
ATOM 6980 C CA . LEU A 1 508 ? 162.42200 162.67900 140.07700 1.000 55.16000 504 LEU A CA 1
ATOM 6981 C C . LEU A 1 508 ? 163.17200 163.95800 140.43100 1.000 55.16000 504 LEU A C 1
ATOM 6982 O O . LEU A 1 508 ? 164.26400 164.22200 139.92400 1.000 55.16000 504 LEU A O 1
ATOM 6998 N N . GLY A 1 509 ? 162.58700 164.77100 141.31400 1.000 53.77000 505 GLY A N 1
ATOM 6999 C CA . GLY A 1 509 ? 163.15400 166.03300 141.70900 1.000 53.77000 505 GLY A CA 1
ATOM 7000 C C . GLY A 1 509 ? 163.72700 166.00600 143.11100 1.000 53.77000 505 GLY A C 1
ATOM 7001 O O . GLY A 1 509 ? 163.95700 164.94400 143.70400 1.000 53.77000 505 GLY A O 1
ATOM 7005 N N . THR A 1 510 ? 163.96500 167.20200 143.65100 1.000 54.51000 506 THR A N 1
ATOM 7006 C CA . THR A 1 510 ? 164.49600 167.34800 145.00100 1.000 54.51000 506 THR A CA 1
ATOM 7007 C C . THR A 1 510 ? 163.42200 167.76500 145.99900 1.000 54.51000 506 THR A C 1
ATOM 7008 O O . THR A 1 510 ? 163.54600 167.48100 147.19500 1.000 54.51000 506 THR A O 1
ATOM 7019 N N . THR A 1 511 ? 162.37200 168.43600 145.53100 1.000 54.69000 507 THR A N 1
ATOM 7020 C CA . THR A 1 511 ? 161.30300 168.87000 146.41400 1.000 54.69000 507 THR A CA 1
ATOM 7021 C C . THR A 1 511 ? 160.64400 167.66500 147.08700 1.000 54.69000 507 THR A C 1
ATOM 7022 O O . THR A 1 511 ? 160.85800 166.50900 146.71500 1.000 54.69000 507 THR A O 1
ATOM 7033 N N . HIS A 1 512 ? 159.82600 167.95600 148.10100 1.000 52.56000 508 HIS A N 1
ATOM 7034 C CA . HIS A 1 512 ? 159.14500 166.89500 148.83500 1.000 52.56000 508 HIS A CA 1
ATOM 7035 C C . HIS A 1 512 ? 158.21500 166.08100 147.94500 1.000 52.56000 508 HIS A C 1
ATOM 7036 O O . HIS A 1 512 ? 157.90800 164.93100 148.27900 1.000 52.56000 508 HIS A O 1
ATOM 7050 N N . GLU A 1 513 ? 157.76000 166.64600 146.82600 1.000 54.79000 509 GLU A N 1
ATOM 7051 C CA . GLU A 1 513 ? 156.90600 165.90500 145.90500 1.000 54.79000 509 GLU A CA 1
ATOM 7052 C C . GLU A 1 513 ? 157.66000 164.81700 145.15200 1.000 54.79000 509 GLU A C 1
ATOM 7053 O O . GLU A 1 513 ? 157.01900 163.97000 144.52100 1.000 54.79000 509 GLU A O 1
ATOM 7065 N N . ALA A 1 514 ? 158.98900 164.81900 145.20100 1.000 53.26000 510 ALA A N 1
ATOM 7066 C CA . ALA A 1 514 ? 159.76600 163.82200 144.48300 1.000 53.26000 510 ALA A CA 1
ATOM 7067 C C . ALA A 1 514 ? 159.55600 162.43700 145.08500 1.000 53.26000 510 ALA A C 1
ATOM 7068 O O . ALA A 1 514 ? 159.21000 162.28900 146.26100 1.000 53.26000 510 ALA A O 1
ATOM 7075 N N . ALA A 1 515 ? 159.77100 161.41400 144.25900 1.000 51.94000 511 ALA A N 1
ATOM 7076 C CA . ALA A 1 515 ? 159.60800 160.03300 144.69000 1.000 51.94000 511 ALA A CA 1
ATOM 7077 C C . ALA A 1 515 ? 160.87300 159.44200 145.29400 1.000 51.94000 511 ALA A C 1
ATOM 7078 O O . ALA A 1 515 ? 160.79300 158.41300 145.97500 1.000 51.94000 511 ALA A O 1
ATOM 7085 N N . PHE A 1 516 ? 162.02700 160.05900 145.06700 1.000 51.84000 512 PHE A N 1
ATOM 7086 C CA . PHE A 1 516 ? 163.30700 159.57200 145.56400 1.000 51.84000 512 PHE A CA 1
ATOM 7087 C C . PHE A 1 516 ? 163.97900 160.65300 146.40600 1.000 51.84000 512 PHE A C 1
ATOM 7088 O O . PHE A 1 516 ? 163.45400 161.75500 146.58400 1.000 51.84000 512 PHE A O 1
ATOM 7105 N N . ARG A 1 517 ? 165.15800 160.32200 146.92600 1.000 51.59000 513 ARG A N 1
ATOM 7106 C CA . ARG A 1 517 ? 165.90100 161.24900 147.76000 1.000 51.59000 513 ARG A CA 1
ATOM 7107 C C . ARG A 1 517 ? 166.36400 162.45100 146.93800 1.000 51.59000 513 ARG A C 1
ATOM 7108 O O . ARG A 1 517 ? 166.35000 162.41600 145.70600 1.000 51.59000 513 ARG A O 1
ATOM 7129 N N . PRO A 1 518 ? 166.77700 163.53400 147.60400 1.000 50.47000 514 PRO A N 1
ATOM 7130 C CA . PRO A 1 518 ? 167.23800 164.71200 146.84600 1.000 50.47000 514 PRO A CA 1
ATOM 7131 C C . PRO A 1 518 ? 168.38600 164.40500 145.89900 1.000 50.47000 514 PRO A C 1
ATOM 7132 O O . PRO A 1 518 ? 168.38300 164.87000 144.75200 1.000 50.47000 514 PRO A O 1
ATOM 7143 N N . ALA A 1 519 ? 169.37600 163.63100 146.35000 1.000 51.81000 515 ALA A N 1
ATOM 7144 C CA . ALA A 1 519 ? 170.50700 163.30700 145.48700 1.000 51.81000 515 ALA A CA 1
ATOM 7145 C C . ALA A 1 519 ? 170.06600 162.47100 144.29300 1.000 51.81000 515 ALA A C 1
ATOM 7146 O O . ALA A 1 519 ? 170.58500 162.63700 143.18100 1.000 51.81000 515 ALA A O 1
ATOM 7153 N N . VAL A 1 520 ? 169.10700 161.56600 144.50100 1.000 52.28000 516 VAL A N 1
ATOM 7154 C CA . VAL A 1 520 ? 168.61700 160.74300 143.40000 1.000 52.28000 516 VAL A CA 1
ATOM 7155 C C . VAL A 1 520 ? 168.02900 161.62200 142.30500 1.000 52.28000 516 VAL A C 1
ATOM 7156 O O . VAL A 1 520 ? 168.35100 161.46300 141.12100 1.000 52.28000 516 VAL A O 1
ATOM 7169 N N . GLY A 1 521 ? 167.16600 162.56700 142.67900 1.000 53.94000 517 GLY A N 1
ATOM 7170 C CA . GLY A 1 521 ? 166.59300 163.46100 141.68600 1.000 53.94000 517 GLY A CA 1
ATOM 7171 C C . GLY A 1 521 ? 167.62700 164.37900 141.06200 1.000 53.94000 517 GLY A C 1
ATOM 7172 O O . GLY A 1 521 ? 167.56300 164.67900 139.86600 1.000 53.94000 517 GLY A O 1
ATOM 7176 N N . ALA A 1 522 ? 168.59300 164.83900 141.86000 1.000 52.96000 518 ALA A N 1
ATOM 7177 C CA . ALA A 1 522 ? 169.63500 165.70900 141.32600 1.000 52.96000 518 ALA A CA 1
ATOM 7178 C C . ALA A 1 522 ? 170.45500 164.99300 140.26100 1.000 52.96000 518 ALA A C 1
ATOM 7179 O O . ALA A 1 522 ? 170.82400 165.59100 139.24400 1.000 52.96000 518 ALA A O 1
ATOM 7186 N N . ARG A 1 523 ? 170.74900 163.71000 140.47600 1.000 53.30000 519 ARG A N 1
ATOM 7187 C CA . ARG A 1 523 ? 171.48400 162.93500 139.48500 1.000 53.30000 519 ARG A CA 1
ATOM 7188 C C . ARG A 1 523 ? 170.60200 162.47000 138.33400 1.000 53.30000 519 ARG A C 1
ATOM 7189 O O . ARG A 1 523 ? 171.12000 162.20300 137.24400 1.000 53.30000 519 ARG A O 1
ATOM 7210 N N . ALA A 1 524 ? 169.28800 162.37000 138.54800 1.000 53.84000 520 ALA A N 1
ATOM 7211 C CA . ALA A 1 524 ? 168.38900 161.96000 137.47700 1.000 53.84000 520 ALA A CA 1
ATOM 7212 C C . ALA A 1 524 ? 168.08700 163.10000 136.51400 1.000 53.84000 520 ALA A C 1
ATOM 7213 O O . ALA A 1 524 ? 167.89700 162.85900 135.31700 1.000 53.84000 520 ALA A O 1
ATOM 7220 N N . ARG A 1 525 ? 168.03500 164.33800 137.00900 1.000 53.03000 521 ARG A N 1
ATOM 7221 C CA . ARG A 1 525 ? 167.78100 165.47800 136.13400 1.000 53.03000 521 ARG A CA 1
ATOM 7222 C C . ARG A 1 525 ? 168.89900 165.70500 135.12300 1.000 53.03000 521 ARG A C 1
ATOM 7223 O O . ARG A 1 525 ? 168.70800 166.48300 134.18100 1.000 53.03000 521 ARG A O 1
ATOM 7244 N N . LEU A 1 526 ? 170.05100 165.05300 135.29400 1.000 53.95000 522 LEU A N 1
ATOM 7245 C CA . LEU A 1 526 ? 171.17400 165.28300 134.39100 1.000 53.95000 522 LEU A CA 1
ATOM 7246 C C . LEU A 1 526 ? 170.84600 164.83700 132.97200 1.000 53.95000 522 LEU A C 1
ATOM 7247 O O . LEU A 1 526 ? 171.17500 165.53300 132.00400 1.000 53.95000 522 LEU A O 1
ATOM 7263 N N . VAL A 1 527 ? 170.20200 163.67700 132.82500 1.000 53.86000 523 VAL A N 1
ATOM 7264 C CA . VAL A 1 527 ? 169.88400 163.17700 131.49000 1.000 53.86000 523 VAL A CA 1
ATOM 7265 C C . VAL A 1 527 ? 168.90000 164.10900 130.79500 1.000 53.86000 523 VAL A C 1
ATOM 7266 O O . VAL A 1 527 ? 169.04600 164.41500 129.60600 1.000 53.86000 523 VAL A O 1
ATOM 7279 N N . PHE A 1 528 ? 167.88700 164.58000 131.52500 1.000 54.94000 524 PHE A N 1
ATOM 7280 C CA . PHE A 1 528 ? 166.91800 165.49600 130.93400 1.000 54.94000 524 PHE A CA 1
ATOM 7281 C C . PHE A 1 528 ? 167.57500 166.81600 130.55000 1.000 54.94000 524 PHE A C 1
ATOM 7282 O O . PHE A 1 528 ? 167.28600 167.37300 129.48300 1.000 54.94000 524 PHE A O 1
ATOM 7299 N N . GLN A 1 529 ? 168.46400 167.33100 131.40300 1.000 56.09000 525 GLN A N 1
ATOM 7300 C CA . GLN A 1 529 ? 169.13800 168.58400 131.08400 1.000 56.09000 525 GLN A CA 1
ATOM 7301 C C . GLN A 1 529 ? 170.03300 168.42800 129.86100 1.000 56.09000 525 GLN A C 1
ATOM 7302 O O . GLN A 1 529 ? 170.08900 169.32200 129.01100 1.000 56.09000 525 GLN A O 1
ATOM 7316 N N . ASP A 1 530 ? 170.72700 167.29400 129.74500 1.000 58.06000 526 ASP A N 1
ATOM 7317 C CA . ASP A 1 530 ? 171.56500 167.06300 128.57300 1.000 58.06000 526 ASP A CA 1
ATOM 7318 C C . ASP A 1 530 ? 170.72000 166.92200 127.31300 1.000 58.06000 526 ASP A C 1
ATOM 7319 O O . ASP A 1 530 ? 171.09500 167.42300 126.24600 1.000 58.06000 526 ASP A O 1
ATOM 7328 N N . LEU A 1 531 ? 169.57600 166.23900 127.41500 1.000 57.86000 527 LEU A N 1
ATOM 7329 C CA . LEU A 1 531 ? 168.68300 166.12200 126.26800 1.000 57.86000 527 LEU A CA 1
ATOM 7330 C C . LEU A 1 531 ? 168.19100 167.49100 125.81900 1.000 57.86000 527 LEU A C 1
ATOM 7331 O O . LEU A 1 531 ? 168.17100 167.78900 124.61900 1.000 57.86000 527 LEU A O 1
ATOM 7347 N N . LEU A 1 532 ? 167.79000 168.33900 126.76900 1.000 56.18000 528 LEU A N 1
ATOM 7348 C CA . LEU A 1 532 ? 167.36200 169.68800 126.41300 1.000 56.18000 528 LEU A CA 1
ATOM 7349 C C . LEU A 1 532 ? 168.50800 170.50000 125.82300 1.000 56.18000 528 LEU A C 1
ATOM 7350 O O . LEU A 1 532 ? 168.29100 171.29900 124.90500 1.000 56.18000 528 LEU A O 1
ATOM 7366 N N . LYS A 1 533 ? 169.72600 170.31200 126.33300 1.000 59.04000 529 LYS A N 1
ATOM 7367 C CA . LYS A 1 533 ? 170.88400 171.01000 125.78400 1.000 59.04000 529 LYS A CA 1
ATOM 7368 C C . LYS A 1 533 ? 171.10000 170.63500 124.32400 1.000 59.04000 529 LYS A C 1
ATOM 7369 O O . LYS A 1 533 ? 171.18100 171.50400 123.44800 1.000 59.04000 529 LYS A O 1
ATOM 7388 N N . ARG A 1 534 ? 171.05800 169.33100 124.01700 1.000 61.25000 530 ARG A N 1
ATOM 7389 C CA . ARG A 1 534 ? 171.30200 168.81500 122.63500 1.000 61.25000 530 ARG A CA 1
ATOM 7390 C C . ARG A 1 534 ? 170.05200 169.00200 121.75900 1.000 61.25000 530 ARG A C 1
ATOM 7391 O O . ARG A 1 534 ? 170.20200 168.89900 120.52000 1.000 61.25000 530 ARG A O 1
ATOM 7412 N N . SER A 1 535 ? 168.87500 169.26000 122.34300 1.000 60.67000 531 SER A N 1
ATOM 7413 C CA . SER A 1 535 ? 167.60700 169.51000 121.59800 1.000 60.67000 531 SER A CA 1
ATOM 7414 C C . SER A 1 535 ? 167.25000 170.99900 121.66600 1.000 60.67000 531 SER A C 1
ATOM 7415 O O . SER A 1 535 ? 166.11000 171.32000 121.31200 1.000 60.67000 531 SER A O 1
ATOM 7420 N N . ALA A 1 536 ? 168.15900 171.87200 122.12400 1.000 62.32000 532 ALA A N 1
ATOM 7421 C CA . ALA A 1 536 ? 167.94300 173.34300 122.18500 1.000 62.32000 532 ALA A CA 1
ATOM 7422 C C . ALA A 1 536 ? 168.46800 173.95500 120.88400 1.000 62.32000 532 ALA A C 1
ATOM 7423 O O . ALA A 1 536 ? 167.86900 174.93800 120.39900 1.000 62.32000 532 ALA A O 1
ATOM 7430 N N . TYR A 1 537 ? 169.57800 173.43200 120.35600 1.000 70.77000 533 TYR A N 1
ATOM 7431 C CA . TYR A 1 537 ? 170.17300 173.96700 119.13600 1.000 70.77000 533 TYR A CA 1
ATOM 7432 C C . TYR A 1 537 ? 169.28200 173.72600 117.92400 1.000 70.77000 533 TYR A C 1
ATOM 7433 O O . TYR A 1 537 ? 169.22900 174.56600 117.01800 1.000 70.77000 533 TYR A O 1
ATOM 7451 N N . LEU A 1 538 ? 168.57900 172.59500 117.88700 1.000 66.68000 534 LEU A N 1
ATOM 7452 C CA . LEU A 1 538 ? 167.70900 172.27500 116.76200 1.000 66.68000 534 LEU A CA 1
ATOM 7453 C C . LEU A 1 538 ? 166.30200 172.82800 116.93600 1.000 66.68000 534 LEU A C 1
ATOM 7454 O O . LEU A 1 538 ? 165.72700 173.34700 115.97200 1.000 66.68000 534 LEU A O 1
ATOM 7470 N N . ILE A 1 539 ? 165.73700 172.73400 118.13500 1.000 62.98000 535 ILE A N 1
ATOM 7471 C CA . ILE A 1 539 ? 164.39000 173.23300 118.40100 1.000 62.98000 535 ILE A CA 1
ATOM 7472 C C . ILE A 1 539 ? 164.47300 174.73300 118.66700 1.000 62.98000 535 ILE A C 1
ATOM 7473 O O . ILE A 1 539 ? 165.23700 175.15800 119.54600 1.000 62.98000 535 ILE A O 1
ATOM 7489 N N . PRO A 1 540 ? 163.71900 175.56900 117.95200 1.000 61.77000 536 PRO A N 1
ATOM 7490 C CA . PRO A 1 540 ? 163.80600 177.01300 118.19200 1.000 61.77000 536 PRO A CA 1
ATOM 7491 C C . PRO A 1 540 ? 163.30100 177.38100 119.57900 1.000 61.77000 536 PRO A C 1
ATOM 7492 O O . PRO A 1 540 ? 162.55600 176.63800 120.22100 1.000 61.77000 536 PRO A O 1
ATOM 7503 N N . TYR A 1 541 ? 163.72500 178.55600 120.04100 1.000 60.28000 537 TYR A N 1
ATOM 7504 C CA . TYR A 1 541 ? 163.31900 179.03100 121.35600 1.000 60.28000 537 TYR A CA 1
ATOM 7505 C C . TYR A 1 541 ? 161.80500 179.18800 121.41600 1.000 60.28000 537 TYR A C 1
ATOM 7506 O O . TYR A 1 541 ? 161.20400 179.85900 120.57200 1.000 60.28000 537 TYR A O 1
ATOM 7524 N N . GLN A 1 542 ? 161.19100 178.56500 122.41900 1.000 58.12000 538 GLN A N 1
ATOM 7525 C CA . GLN A 1 542 ? 159.74500 178.60600 122.57400 1.000 58.12000 538 GLN A CA 1
ATOM 7526 C C . GLN A 1 542 ? 159.40600 178.48400 124.05300 1.000 58.12000 538 GLN A C 1
ATOM 7527 O O . GLN A 1 542 ? 160.20100 177.98500 124.85300 1.000 58.12000 538 GLN A O 1
ATOM 7541 N N . ASP A 1 543 ? 158.20600 178.94900 124.40700 1.000 57.98000 539 ASP A N 1
ATOM 7542 C CA . ASP A 1 543 ? 157.79800 178.95300 125.80900 1.000 57.98000 539 ASP A CA 1
ATOM 7543 C C . ASP A 1 543 ? 157.65700 177.54100 126.36500 1.000 57.98000 539 ASP A C 1
ATOM 7544 O O . ASP A 1 543 ? 157.86500 177.32900 127.56500 1.000 57.98000 539 ASP A O 1
ATOM 7553 N N . GLU A 1 544 ? 157.30700 176.56900 125.52000 1.000 58.60000 540 GLU A N 1
ATOM 7554 C CA . GLU A 1 544 ? 157.11900 175.20000 126.00100 1.000 58.60000 540 GLU A CA 1
ATOM 7555 C C . GLU A 1 544 ? 158.40600 174.60400 126.55500 1.000 58.60000 540 GLU A C 1
ATOM 7556 O O . GLU A 1 544 ? 158.41500 174.16500 127.72000 1.000 58.60000 540 GLU A O 1
ATOM 7568 N N . PRO A 1 545 ? 159.50500 174.53400 125.79900 1.000 56.92000 541 PRO A N 1
ATOM 7569 C CA . PRO A 1 545 ? 160.74700 173.99700 126.37800 1.000 56.92000 541 PRO A CA 1
ATOM 7570 C C . PRO A 1 545 ? 161.28000 174.83200 127.52600 1.000 56.92000 541 PRO A C 1
ATOM 7571 O O . PRO A 1 545 ? 161.90600 174.28300 128.44100 1.000 56.92000 541 PRO A O 1
ATOM 7582 N N . VAL A 1 546 ? 161.04700 176.14600 127.51300 1.000 57.01000 542 VAL A N 1
ATOM 7583 C CA . VAL A 1 546 ? 161.47200 176.98300 128.63200 1.000 57.01000 542 VAL A CA 1
ATOM 7584 C C . VAL A 1 546 ? 160.75400 176.55800 129.90700 1.000 57.01000 542 VAL A C 1
ATOM 7585 O O . VAL A 1 546 ? 161.38200 176.32700 130.94700 1.000 57.01000 542 VAL A O 1
ATOM 7598 N N . PHE A 1 547 ? 159.42400 176.45500 129.84500 1.000 55.83000 543 PHE A N 1
ATOM 7599 C CA . PHE A 1 547 ? 158.66600 176.00300 131.00600 1.000 55.83000 543 PHE A CA 1
ATOM 7600 C C . PHE A 1 547 ? 159.05900 174.59000 131.41000 1.000 55.83000 543 PHE A C 1
ATOM 7601 O O . PHE A 1 547 ? 159.07400 174.26700 132.60300 1.000 55.83000 543 PHE A O 1
ATOM 7618 N N . SER A 1 548 ? 159.38000 173.73400 130.43800 1.000 55.59000 544 SER A N 1
ATOM 7619 C CA . SER A 1 548 ? 159.81200 172.37900 130.76500 1.000 55.59000 544 SER A CA 1
ATOM 7620 C C . SER A 1 548 ? 161.10500 172.40200 131.57200 1.000 55.59000 544 SER A C 1
ATOM 7621 O O . SER A 1 548 ? 161.21000 171.75700 132.62200 1.000 55.59000 544 SER A O 1
ATOM 7629 N N . LEU A 1 549 ? 162.10400 173.14600 131.09200 1.000 54.54000 545 LEU A N 1
ATOM 7630 C CA . LEU A 1 549 ? 163.36500 173.24800 131.81700 1.000 54.54000 545 LEU A CA 1
ATOM 7631 C C . LEU A 1 549 ? 163.16800 173.88100 133.18800 1.000 54.54000 545 LEU A C 1
ATOM 7632 O O . LEU A 1 549 ? 163.84000 173.49700 134.15100 1.000 54.54000 545 LEU A O 1
ATOM 7648 N N . LEU A 1 550 ? 162.25300 174.84600 133.29800 1.000 55.18000 546 LEU A N 1
ATOM 7649 C CA . LEU A 1 550 ? 161.98500 175.46300 134.59300 1.000 55.18000 546 LEU A CA 1
ATOM 7650 C C . LEU A 1 550 ? 161.39100 174.45300 135.56600 1.000 55.18000 546 LEU A C 1
ATOM 7651 O O . LEU A 1 550 ? 161.84000 174.33900 136.71200 1.000 55.18000 546 LEU A O 1
ATOM 7667 N N . ALA A 1 551 ? 160.37000 173.71200 135.12700 1.000 55.28000 547 ALA A N 1
ATOM 7668 C CA . ALA A 1 551 ? 159.77100 172.69800 135.98800 1.000 55.28000 547 ALA A CA 1
ATOM 7669 C C . ALA A 1 551 ? 160.77000 171.60500 136.33700 1.000 55.28000 547 ALA A C 1
ATOM 7670 O O . ALA A 1 551 ? 160.66900 170.99000 137.40500 1.000 55.28000 547 ALA A O 1
ATOM 7677 N N . ILE A 1 552 ? 161.73600 171.34600 135.45600 1.000 54.56000 548 ILE A N 1
ATOM 7678 C CA . ILE A 1 552 ? 162.74800 170.33100 135.73900 1.000 54.56000 548 ILE A CA 1
ATOM 7679 C C . ILE A 1 552 ? 163.71200 170.82900 136.81000 1.000 54.56000 548 ILE A C 1
ATOM 7680 O O . ILE A 1 552 ? 163.94800 170.15700 137.82000 1.000 54.56000 548 ILE A O 1
ATOM 7696 N N . LEU A 1 553 ? 164.27900 172.01900 136.60500 1.000 53.45000 549 LEU A N 1
ATOM 7697 C CA . LEU A 1 553 ? 165.27600 172.53600 137.53800 1.000 53.45000 549 LEU A CA 1
ATOM 7698 C C . LEU A 1 553 ? 164.64900 172.88400 138.88300 1.000 53.45000 549 LEU A C 1
ATOM 7699 O O . LEU A 1 553 ? 165.03600 172.33300 139.92000 1.000 53.45000 549 LEU A O 1
ATOM 7715 N N . ALA A 1 554 ? 163.67700 173.79800 138.88600 1.000 52.63000 550 ALA A N 1
ATOM 7716 C CA . ALA A 1 554 ? 163.08800 174.25300 140.14100 1.000 52.63000 550 ALA A CA 1
ATOM 7717 C C . ALA A 1 554 ? 162.26400 173.15500 140.80200 1.000 52.63000 550 ALA A C 1
ATOM 7718 O O . ALA A 1 554 ? 162.33500 172.96400 142.02100 1.000 52.63000 550 ALA A O 1
ATOM 7725 N N . THR A 1 555 ? 161.47500 172.42300 140.01500 1.000 54.91000 551 THR A N 1
ATOM 7726 C CA . THR A 1 555 ? 160.60400 171.36900 140.53500 1.000 54.91000 551 THR A CA 1
ATOM 7727 C C . THR A 1 555 ? 159.54400 171.93300 141.47700 1.000 54.91000 551 THR A C 1
ATOM 7728 O O . THR A 1 555 ? 159.02000 171.22000 142.33700 1.000 54.91000 551 THR A O 1
ATOM 7739 N N . GLY A 1 556 ? 159.21600 173.21000 141.32000 1.000 54.48000 552 GLY A N 1
ATOM 7740 C CA . GLY A 1 556 ? 158.21700 173.82300 142.18700 1.000 54.48000 552 GLY A CA 1
ATOM 7741 C C . GLY A 1 556 ? 158.56700 173.74100 143.65500 1.000 54.48000 552 GLY A C 1
ATOM 7742 O O . GLY A 1 556 ? 157.68500 173.51900 144.49500 1.000 54.48000 552 GLY A O 1
ATOM 7746 N N . ARG A 1 557 ? 159.84300 173.91600 143.98700 1.000 54.32000 553 ARG A N 1
ATOM 7747 C CA . ARG A 1 557 ? 160.26800 173.84500 145.37800 1.000 54.32000 553 ARG A CA 1
ATOM 7748 C C . ARG A 1 557 ? 159.62100 174.96000 146.19100 1.000 54.32000 553 ARG A C 1
ATOM 7749 O O . ARG A 1 557 ? 159.27000 176.02100 145.66700 1.000 54.32000 553 ARG A O 1
ATOM 7770 N N . GLN A 1 558 ? 159.46500 174.71000 147.48800 1.000 52.83000 554 GLN A N 1
ATOM 7771 C CA . GLN A 1 558 ? 158.88300 175.70300 148.37600 1.000 52.83000 554 GLN A CA 1
ATOM 7772 C C . GLN A 1 558 ? 159.93200 176.73000 148.79300 1.000 52.83000 554 GLN A C 1
ATOM 7773 O O . GLN A 1 558 ? 161.14100 176.49100 148.72300 1.000 52.83000 554 GLN A O 1
ATOM 7787 N N . TYR A 1 559 ? 159.44900 177.89400 149.23200 1.000 48.05000 555 TYR A N 1
ATOM 7788 C CA . TYR A 1 559 ? 160.35800 178.94700 149.67300 1.000 48.05000 555 TYR A CA 1
ATOM 7789 C C . TYR A 1 559 ? 161.17100 178.51500 150.88600 1.000 48.05000 555 TYR A C 1
ATOM 7790 O O . TYR A 1 559 ? 162.35300 178.86300 150.99200 1.000 48.05000 555 TYR A O 1
ATOM 7808 N N . TRP A 1 560 ? 160.56600 177.76500 151.80500 1.000 47.95000 556 TRP A N 1
ATOM 7809 C CA . TRP A 1 560 ? 161.26700 177.28500 152.98800 1.000 47.95000 556 TRP A CA 1
ATOM 7810 C C . TRP A 1 560 ? 162.03700 175.99500 152.74000 1.000 47.95000 556 TRP A C 1
ATOM 7811 O O . TRP A 1 560 ? 162.56600 175.41700 153.69600 1.000 47.95000 556 TRP A O 1
ATOM 7832 N N . ASP A 1 561 ? 162.11700 175.53200 151.49200 1.000 53.47000 557 ASP A N 1
ATOM 7833 C CA . ASP A 1 561 ? 162.89500 174.35200 151.13600 1.000 53.47000 557 ASP A CA 1
ATOM 7834 C C . ASP A 1 561 ? 164.30600 174.71600 150.68600 1.000 53.47000 557 ASP A C 1
ATOM 7835 O O . ASP A 1 561 ? 164.92500 173.97800 149.91200 1.000 53.47000 557 ASP A O 1
ATOM 7844 N N . VAL A 1 562 ? 164.82300 175.84700 151.15800 1.000 52.11000 558 VAL A N 1
ATOM 7845 C CA . VAL A 1 562 ? 166.15400 176.32800 150.80600 1.000 52.11000 558 VAL A CA 1
ATOM 7846 C C . VAL A 1 562 ? 166.97000 176.41700 152.08700 1.000 52.11000 558 VAL A C 1
ATOM 7847 O O . VAL A 1 562 ? 166.59600 177.13700 153.02200 1.000 52.11000 558 VAL A O 1
ATOM 7860 N N . THR A 1 563 ? 168.08100 175.68500 152.13300 1.000 55.32000 559 THR A N 1
ATOM 7861 C CA . THR A 1 563 ? 168.95100 175.66500 153.29800 1.000 55.32000 559 THR A CA 1
ATOM 7862 C C . THR A 1 563 ? 170.39900 175.77200 152.84400 1.000 55.32000 559 THR A C 1
ATOM 7863 O O . THR A 1 563 ? 170.74000 175.45700 151.70100 1.000 55.32000 559 THR A O 1
ATOM 7874 N N . ASP A 1 564 ? 171.25300 176.22300 153.76200 1.000 54.38000 560 ASP A N 1
ATOM 7875 C CA . ASP A 1 564 ? 172.67800 176.37500 153.50200 1.000 54.38000 560 ASP A CA 1
ATOM 7876 C C . ASP A 1 564 ? 173.46800 175.10800 153.81000 1.000 54.38000 560 ASP A C 1
ATOM 7877 O O . ASP A 1 564 ? 174.69100 175.17600 153.98100 1.000 54.38000 560 ASP A O 1
ATOM 7886 N N . ALA A 1 565 ? 172.80100 173.95900 153.88600 1.000 54.40000 561 ALA A N 1
ATOM 7887 C CA . ALA A 1 565 ? 173.48500 172.70300 154.16700 1.000 54.40000 561 ALA A CA 1
ATOM 7888 C C . ALA A 1 565 ? 174.42200 172.35600 153.01700 1.000 54.40000 561 ALA A C 1
ATOM 7889 O O . ALA A 1 565 ? 173.97200 172.10800 151.89300 1.000 54.40000 561 ALA A O 1
ATOM 7896 N N . LEU A 1 566 ? 175.72200 172.33800 153.29600 1.000 55.73000 562 LEU A N 1
ATOM 7897 C CA . LEU A 1 566 ? 176.70400 172.01600 152.27100 1.000 55.73000 562 LEU A CA 1
ATOM 7898 C C . LEU A 1 566 ? 176.58500 170.55000 151.87200 1.000 55.73000 562 LEU A C 1
ATOM 7899 O O . LEU A 1 566 ? 176.53300 169.66300 152.73000 1.000 55.73000 562 LEU A O 1
ATOM 7915 N N . SER A 1 567 ? 176.54200 170.29800 150.56900 1.000 55.59000 563 SER A N 1
ATOM 7916 C CA . SER A 1 567 ? 176.42700 168.95700 150.01500 1.000 55.59000 563 SER A CA 1
ATOM 7917 C C . SER A 1 567 ? 177.57400 168.70500 149.04100 1.000 55.59000 563 SER A C 1
ATOM 7918 O O . SER A 1 567 ? 178.37500 169.59400 148.74200 1.000 55.59000 563 SER A O 1
ATOM 7926 N N . ALA A 1 568 ? 177.64500 167.47400 148.54400 1.000 53.95000 564 ALA A N 1
ATOM 7927 C CA . ALA A 1 568 ? 178.69700 167.10100 147.61100 1.000 53.95000 564 ALA A CA 1
ATOM 7928 C C . ALA A 1 568 ? 178.52600 167.83300 146.28500 1.000 53.95000 564 ALA A C 1
ATOM 7929 O O . ALA A 1 568 ? 177.42100 168.22600 145.90100 1.000 53.95000 564 ALA A O 1
ATOM 7936 N N . SER A 1 569 ? 179.64600 168.01600 145.58100 1.000 56.93000 565 SER A N 1
ATOM 7937 C CA . SER A 1 569 ? 179.60800 168.68500 144.28600 1.000 56.93000 565 SER A CA 1
ATOM 7938 C C . SER A 1 569 ? 178.75400 167.93200 143.27500 1.000 56.93000 565 SER A C 1
ATOM 7939 O O . SER A 1 569 ? 178.28400 168.53700 142.30600 1.000 56.93000 565 SER A O 1
ATOM 7947 N N . SER A 1 570 ? 178.54500 166.62900 143.47500 1.000 56.35000 566 SER A N 1
ATOM 7948 C CA . SER A 1 570 ? 177.71500 165.86600 142.54900 1.000 56.35000 566 SER A CA 1
ATOM 7949 C C . SER A 1 570 ? 176.28900 166.40300 142.51700 1.000 56.35000 566 SER A C 1
ATOM 7950 O O . SER A 1 570 ? 175.69800 166.55300 141.44100 1.000 56.35000 566 SER A O 1
ATOM 7958 N N . LEU A 1 571 ? 175.71900 166.69800 143.68700 1.000 54.04000 567 LEU A N 1
ATOM 7959 C CA . LEU A 1 571 ? 174.35000 167.20300 143.73400 1.000 54.04000 567 LEU A CA 1
ATOM 7960 C C . LEU A 1 571 ? 174.24600 168.57900 143.08700 1.000 54.04000 567 LEU A C 1
ATOM 7961 O O . LEU A 1 571 ? 173.25200 168.88100 142.41700 1.000 54.04000 567 LEU A O 1
ATOM 7977 N N . ASN A 1 572 ? 175.25600 169.42500 143.27800 1.000 55.64000 568 ASN A N 1
ATOM 7978 C CA . ASN A 1 572 ? 175.25400 170.76800 142.71000 1.000 55.64000 568 ASN A CA 1
ATOM 7979 C C . ASN A 1 572 ? 175.73400 170.80400 141.26500 1.000 55.64000 568 ASN A C 1
ATOM 7980 O O . ASN A 1 572 ? 175.73400 171.88100 140.65800 1.000 55.64000 568 ASN A O 1
ATOM 7991 N N . GLN A 1 573 ? 176.15300 169.66700 140.70600 1.000 56.25000 569 GLN A N 1
ATOM 7992 C CA . GLN A 1 573 ? 176.60100 169.64700 139.31800 1.000 56.25000 569 GLN A CA 1
ATOM 7993 C C . GLN A 1 573 ? 175.44900 169.95600 138.36900 1.000 56.25000 569 GLN A C 1
ATOM 7994 O O . GLN A 1 573 ? 175.62600 170.65900 137.36700 1.000 56.25000 569 GLN A O 1
ATOM 8008 N N . VAL A 1 574 ? 174.25700 169.43300 138.66600 1.000 53.51000 570 VAL A N 1
ATOM 8009 C CA . VAL A 1 574 ? 173.10500 169.67400 137.80200 1.000 53.51000 570 VAL A CA 1
ATOM 8010 C C . VAL A 1 574 ? 172.79200 171.16100 137.72500 1.000 53.51000 570 VAL A C 1
ATOM 8011 O O . VAL A 1 574 ? 172.29500 171.64700 136.70200 1.000 53.51000 570 VAL A O 1
ATOM 8024 N N . TYR A 1 575 ? 173.07100 171.90500 138.79500 1.000 52.94000 571 TYR A N 1
ATOM 8025 C CA . TYR A 1 575 ? 172.82400 173.34100 138.81500 1.000 52.94000 571 TYR A CA 1
ATOM 8026 C C . TYR A 1 575 ? 173.97700 174.13200 138.20800 1.000 52.94000 571 TYR A C 1
ATOM 8027 O O . TYR A 1 575 ? 173.74500 175.12600 137.51200 1.000 52.94000 571 TYR A O 1
ATOM 8045 N N . THR A 1 576 ? 175.21900 173.71000 138.45800 1.000 53.64000 572 THR A N 1
ATOM 8046 C CA . THR A 1 576 ? 176.36800 174.42100 137.91000 1.000 53.64000 572 THR A CA 1
ATOM 8047 C C . THR A 1 576 ? 176.53000 174.19400 136.41300 1.000 53.64000 572 THR A C 1
ATOM 8048 O O . THR A 1 576 ? 177.18600 175.00100 135.74500 1.000 53.64000 572 THR A O 1
ATOM 8059 N N . ASP A 1 577 ? 175.95300 173.11800 135.87100 1.000 55.38000 573 ASP A N 1
ATOM 8060 C CA . ASP A 1 577 ? 176.05400 172.87200 134.43700 1.000 55.38000 573 ASP A CA 1
ATOM 8061 C C . ASP A 1 577 ? 175.45600 174.01700 133.62900 1.000 55.38000 573 ASP A C 1
ATOM 8062 O O . ASP A 1 577 ? 175.90500 174.28700 132.50900 1.000 55.38000 573 ASP A O 1
ATOM 8071 N N . MET A 1 578 ? 174.44800 174.70100 134.17700 1.000 54.93000 574 MET A N 1
ATOM 8072 C CA . MET A 1 578 ? 173.84100 175.81800 133.46200 1.000 54.93000 574 MET A CA 1
ATOM 8073 C C . MET A 1 578 ? 174.86400 176.90000 133.14000 1.000 54.93000 574 MET A C 1
ATOM 8074 O O . MET A 1 578 ? 174.75300 177.56900 132.10600 1.000 54.93000 574 MET A O 1
ATOM 8088 N N . LEU A 1 579 ? 175.86200 177.08500 134.00400 1.000 53.88000 575 LEU A N 1
ATOM 8089 C CA . LEU A 1 579 ? 176.89600 178.08800 133.79800 1.000 53.88000 575 LEU A CA 1
ATOM 8090 C C . LEU A 1 579 ? 178.21000 177.50000 133.30000 1.000 53.88000 575 LEU A C 1
ATOM 8091 O O . LEU A 1 579 ? 179.07200 178.25700 132.84000 1.000 53.88000 575 LEU A O 1
ATOM 8107 N N . ASP A 1 580 ? 178.38400 176.18100 133.37600 1.000 55.30000 576 ASP A N 1
ATOM 8108 C CA . ASP A 1 580 ? 179.61700 175.54700 132.92500 1.000 55.30000 576 ASP A CA 1
ATOM 8109 C C . ASP A 1 580 ? 179.64300 175.36500 131.41000 1.000 55.30000 576 ASP A C 1
ATOM 8110 O O . ASP A 1 580 ? 180.59400 175.79200 130.74800 1.000 55.30000 576 ASP A O 1
ATOM 8119 N N . ASP A 1 581 ? 178.61300 174.73600 130.85100 1.000 56.41000 577 ASP A N 1
ATOM 8120 C CA . ASP A 1 581 ? 178.55500 174.50800 129.41400 1.000 56.41000 577 ASP A CA 1
ATOM 8121 C C . ASP A 1 581 ? 178.12400 175.77600 128.68900 1.000 56.41000 577 ASP A C 1
ATOM 8122 O O . ASP A 1 581 ? 177.26500 176.52300 129.16600 1.000 56.41000 577 ASP A O 1
ATOM 8131 N N . GLU A 1 582 ? 178.73000 176.01400 127.52400 1.000 59.34000 578 GLU A N 1
ATOM 8132 C CA . GLU A 1 582 ? 178.41200 177.21300 126.75700 1.000 59.34000 578 GLU A CA 1
ATOM 8133 C C . GLU A 1 582 ? 177.02200 177.13500 126.13900 1.000 59.34000 578 GLU A C 1
ATOM 8134 O O . GLU A 1 582 ? 176.37400 178.16900 125.94500 1.000 59.34000 578 GLU A O 1
ATOM 8146 N N . THR A 1 583 ? 176.54600 175.92800 125.82700 1.000 57.91000 579 THR A N 1
ATOM 8147 C CA . THR A 1 583 ? 175.23500 175.79000 125.20000 1.000 57.91000 579 THR A CA 1
ATOM 8148 C C . THR A 1 583 ? 174.12800 176.25200 126.14100 1.000 57.91000 579 THR A C 1
ATOM 8149 O O . THR A 1 583 ? 173.34300 177.14700 125.80400 1.000 57.91000 579 THR A O 1
ATOM 8160 N N . LEU A 1 584 ? 174.04800 175.64900 127.32700 1.000 56.41000 580 LEU A N 1
ATOM 8161 C CA . LEU A 1 584 ? 173.02800 176.00600 128.30500 1.000 56.41000 580 LEU A CA 1
ATOM 8162 C C . LEU A 1 584 ? 173.22100 177.40300 128.88000 1.000 56.41000 580 LEU A C 1
ATOM 8163 O O . LEU A 1 584 ? 172.34200 177.88100 129.60500 1.000 56.41000 580 LEU A O 1
ATOM 8179 N N . PHE A 1 585 ? 174.33700 178.06500 128.57900 1.000 55.26000 581 PHE A N 1
ATOM 8180 C CA . PHE A 1 585 ? 174.59800 179.42300 129.04000 1.000 55.26000 581 PHE A CA 1
ATOM 8181 C C . PHE A 1 585 ? 174.20800 180.46600 128.00100 1.000 55.26000 581 PHE A C 1
ATOM 8182 O O . PHE A 1 585 ? 173.69400 181.53100 128.35400 1.000 55.26000 581 PHE A O 1
ATOM 8199 N N . THR A 1 586 ? 174.44200 180.17900 126.72200 1.000 57.59000 582 THR A N 1
ATOM 8200 C CA . THR A 1 586 ? 174.11600 181.10500 125.64600 1.000 57.59000 582 THR A CA 1
ATOM 8201 C C . THR A 1 586 ? 172.74200 180.85700 125.03800 1.000 57.59000 582 THR A C 1
ATOM 8202 O O . THR A 1 586 ? 172.26600 181.69800 124.26600 1.000 57.59000 582 THR A O 1
ATOM 8213 N N . GLN A 1 587 ? 172.09400 179.73900 125.36000 1.000 56.71000 583 GLN A N 1
ATOM 8214 C CA . GLN A 1 587 ? 170.78000 179.41200 124.81800 1.000 56.71000 583 GLN A CA 1
ATOM 8215 C C . GLN A 1 587 ? 169.64400 179.65400 125.79900 1.000 56.71000 583 GLN A C 1
ATOM 8216 O O . GLN A 1 587 ? 168.55000 180.03800 125.38100 1.000 56.71000 583 GLN A O 1
ATOM 8230 N N . PHE A 1 588 ? 169.87200 179.44000 127.09400 1.000 56.59000 584 PHE A N 1
ATOM 8231 C CA . PHE A 1 588 ? 168.84600 179.61200 128.11500 1.000 56.59000 584 PHE A CA 1
ATOM 8232 C C . PHE A 1 588 ? 169.14200 180.76600 129.06000 1.000 56.59000 584 PHE A C 1
ATOM 8233 O O . PHE A 1 588 ? 168.28100 181.62500 129.27500 1.000 56.59000 584 PHE A O 1
ATOM 8250 N N . THR A 1 589 ? 170.34400 180.80900 129.63600 1.000 56.18000 585 THR A N 1
ATOM 8251 C CA . THR A 1 589 ? 170.67200 181.85800 130.59600 1.000 56.18000 585 THR A CA 1
ATOM 8252 C C . THR A 1 589 ? 170.64500 183.23200 129.93500 1.000 56.18000 585 THR A C 1
ATOM 8253 O O . THR A 1 589 ? 169.92900 184.13700 130.37800 1.000 56.18000 585 THR A O 1
ATOM 8264 N N . MET A 1 590 ? 171.43100 183.40800 128.87000 1.000 58.36000 586 MET A N 1
ATOM 8265 C CA . MET A 1 590 ? 171.47100 184.70000 128.19200 1.000 58.36000 586 MET A CA 1
ATOM 8266 C C . MET A 1 590 ? 170.10400 185.07300 127.63300 1.000 58.36000 586 MET A C 1
ATOM 8267 O O . MET A 1 590 ? 169.67100 186.22500 127.74900 1.000 58.36000 586 MET A O 1
ATOM 8281 N N . GLN A 1 591 ? 169.40700 184.11200 127.02100 1.000 58.88000 587 GLN A N 1
ATOM 8282 C CA . GLN A 1 591 ? 168.08700 184.40000 126.47200 1.000 58.88000 587 GLN A CA 1
ATOM 8283 C C . GLN A 1 591 ? 167.09600 184.75400 127.57400 1.000 58.88000 587 GLN A C 1
ATOM 8284 O O . GLN A 1 591 ? 166.28800 185.67700 127.41700 1.000 58.88000 587 GLN A O 1
ATOM 8298 N N . ALA A 1 592 ? 167.14100 184.03100 128.69600 1.000 56.09000 588 ALA A N 1
ATOM 8299 C CA . ALA A 1 592 ? 166.24400 184.33800 129.80500 1.000 56.09000 588 ALA A CA 1
ATOM 8300 C C . ALA A 1 592 ? 166.52200 185.72600 130.36700 1.000 56.09000 588 ALA A C 1
ATOM 8301 O O . ALA A 1 592 ? 165.59200 186.45800 130.72300 1.000 56.09000 588 ALA A O 1
ATOM 8308 N N . ILE A 1 593 ? 167.79800 186.10500 130.45600 1.000 56.50000 589 ILE A N 1
ATOM 8309 C CA . ILE A 1 593 ? 168.14200 187.43200 130.95700 1.000 56.50000 589 ILE A CA 1
ATOM 8310 C C . ILE A 1 593 ? 167.67300 188.50600 129.98500 1.000 56.50000 589 ILE A C 1
ATOM 8311 O O . ILE A 1 593 ? 167.16900 189.55800 130.39600 1.000 56.50000 589 ILE A O 1
ATOM 8327 N N . ASN A 1 594 ? 167.82900 188.26100 128.68100 1.000 60.94000 590 ASN A N 1
ATOM 8328 C CA . ASN A 1 594 ? 167.40300 189.24400 127.69100 1.000 60.94000 590 ASN A CA 1
ATOM 8329 C C . ASN A 1 594 ? 165.88900 189.41100 127.68200 1.000 60.94000 590 ASN A C 1
ATOM 8330 O O . ASN A 1 594 ? 165.39300 190.53600 127.54900 1.000 60.94000 590 ASN A O 1
ATOM 8341 N N . ARG A 1 595 ? 165.14300 188.31600 127.82100 1.000 59.79000 591 ARG A N 1
ATOM 8342 C CA . ARG A 1 595 ? 163.68000 188.37200 127.84400 1.000 59.79000 591 ARG A CA 1
ATOM 8343 C C . ARG A 1 595 ? 163.21300 188.69100 129.26500 1.000 59.79000 591 ARG A C 1
ATOM 8344 O O . ARG A 1 595 ? 162.68400 187.85100 129.99600 1.000 59.79000 591 ARG A O 1
ATOM 8365 N N . PHE A 1 596 ? 163.42400 189.95300 129.65000 1.000 58.97000 592 PHE A N 1
ATOM 8366 C CA . PHE A 1 596 ? 163.10400 190.41000 130.99400 1.000 58.97000 592 PHE A CA 1
ATOM 8367 C C . PHE A 1 596 ? 162.91500 191.91600 130.96200 1.000 58.97000 592 PHE A C 1
ATOM 8368 O O . PHE A 1 596 ? 163.70900 192.60500 130.30700 1.000 58.97000 592 PHE A O 1
ATOM 8385 N N . PRO A 1 597 ? 161.89400 192.46800 131.64300 1.000 61.20000 593 PRO A N 1
ATOM 8386 C CA . PRO A 1 597 ? 160.85800 191.76900 132.41400 1.000 61.20000 593 PRO A CA 1
ATOM 8387 C C . PRO A 1 597 ? 159.74100 191.19600 131.54300 1.000 61.20000 593 PRO A C 1
ATOM 8388 O O . PRO A 1 597 ? 158.72500 190.75300 132.08000 1.000 61.20000 593 PRO A O 1
ATOM 8399 N N . TYR A 1 598 ? 159.92400 191.21400 130.22100 1.000 63.43000 594 TYR A N 1
ATOM 8400 C CA . TYR A 1 598 ? 158.90400 190.68900 129.31900 1.000 63.43000 594 TYR A CA 1
ATOM 8401 C C . TYR A 1 598 ? 158.52300 189.26500 129.70600 1.000 63.43000 594 TYR A C 1
ATOM 8402 O O . TYR A 1 598 ? 157.36000 188.97400 130.00700 1.000 63.43000 594 TYR A O 1
ATOM 8420 N N . GLU A 1 599 ? 159.50000 188.36100 129.70300 1.000 60.86000 595 GLU A N 1
ATOM 8421 C CA . GLU A 1 599 ? 159.32300 186.99900 130.20700 1.000 60.86000 595 GLU A CA 1
ATOM 8422 C C . GLU A 1 599 ? 159.92000 186.97000 131.60900 1.000 60.86000 595 GLU A C 1
ATOM 8423 O O . GLU A 1 599 ? 161.09700 186.66300 131.80000 1.000 60.86000 595 GLU A O 1
ATOM 8435 N N . PHE A 1 600 ? 159.09100 187.29900 132.60100 1.000 57.13000 596 PHE A N 1
ATOM 8436 C CA . PHE A 1 600 ? 159.58100 187.43200 133.96800 1.000 57.13000 596 PHE A CA 1
ATOM 8437 C C . PHE A 1 600 ? 159.71700 186.08500 134.66500 1.000 57.13000 596 PHE A C 1
ATOM 8438 O O . PHE A 1 600 ? 160.63400 185.90500 135.47400 1.000 57.13000 596 PHE A O 1
ATOM 8455 N N . ASN A 1 601 ? 158.82700 185.13700 134.37400 1.000 57.28000 597 ASN A N 1
ATOM 8456 C CA . ASN A 1 601 ? 158.85200 183.86000 135.08500 1.000 57.28000 597 ASN A CA 1
ATOM 8457 C C . ASN A 1 601 ? 160.14400 183.08900 134.85300 1.000 57.28000 597 ASN A C 1
ATOM 8458 O O . ASN A 1 601 ? 160.71300 182.57400 135.83100 1.000 57.28000 597 ASN A O 1
ATOM 8469 N N . PRO A 1 602 ? 160.65400 182.95200 133.62400 1.000 56.50000 598 PRO A N 1
ATOM 8470 C CA . PRO A 1 602 ? 161.90400 182.18900 133.45000 1.000 56.50000 598 PRO A CA 1
ATOM 8471 C C . PRO A 1 602 ? 163.07800 182.78800 134.20400 1.000 56.50000 598 PRO A C 1
ATOM 8472 O O . PRO A 1 602 ? 163.75700 182.07900 134.95700 1.000 56.50000 598 PRO A O 1
ATOM 8483 N N . PHE A 1 603 ? 163.34400 184.08100 134.00800 1.000 54.34000 599 PHE A N 1
ATOM 8484 C CA . PHE A 1 603 ? 164.4520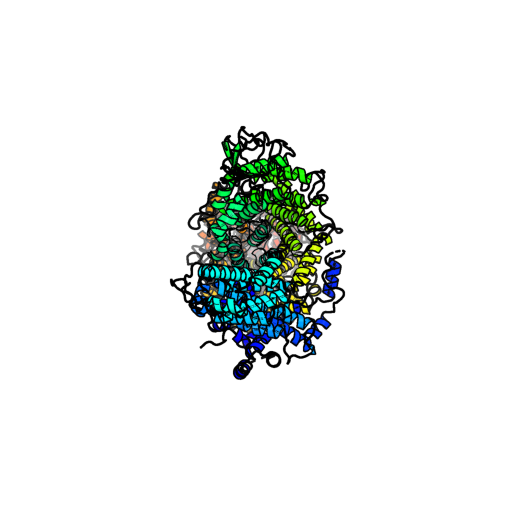0 184.73000 134.70100 1.000 54.34000 599 PHE A CA 1
ATOM 8485 C C . PHE A 1 603 ? 164.27300 184.65000 136.21200 1.000 54.34000 599 PHE A C 1
ATOM 8486 O O . PHE A 1 603 ? 165.23300 184.40500 136.95300 1.000 54.34000 599 PHE A O 1
ATOM 8503 N N . SER A 1 604 ? 163.04100 184.84800 136.68800 1.000 53.80000 600 SER A N 1
ATOM 8504 C CA . SER A 1 604 ? 162.78700 184.80700 138.12300 1.000 53.80000 600 SER A CA 1
ATOM 8505 C C . SER A 1 604 ? 163.08800 183.43000 138.69600 1.000 53.80000 600 SER A C 1
ATOM 8506 O O . SER A 1 604 ? 163.79600 183.30900 139.70200 1.000 53.80000 600 SER A O 1
ATOM 8514 N N . VAL A 1 605 ? 162.55900 182.37700 138.06800 1.000 53.03000 601 VAL A N 1
ATOM 8515 C CA . VAL A 1 605 ? 162.78300 181.02500 138.57100 1.000 53.03000 601 VAL A CA 1
ATOM 8516 C C . VAL A 1 605 ? 164.25900 180.66400 138.48500 1.000 53.03000 601 VAL A C 1
ATOM 8517 O O . VAL A 1 605 ? 164.80100 179.98800 139.36900 1.000 53.03000 601 VAL A O 1
ATOM 8530 N N . LEU A 1 606 ? 164.93700 181.11000 137.42500 1.000 52.97000 602 LEU A N 1
ATOM 8531 C CA . LEU A 1 606 ? 166.36000 180.81900 137.28500 1.000 52.97000 602 LEU A CA 1
ATOM 8532 C C . LEU A 1 606 ? 167.15700 181.45600 138.41500 1.000 52.97000 602 LEU A C 1
ATOM 8533 O O . LEU A 1 606 ? 167.97000 180.79100 139.07000 1.000 52.97000 602 LEU A O 1
ATOM 8549 N N . CYS A 1 607 ? 166.94600 182.75300 138.65200 1.000 52.15000 603 CYS A N 1
ATOM 8550 C CA . CYS A 1 607 ? 167.63900 183.41800 139.75000 1.000 52.15000 603 CYS A CA 1
ATOM 8551 C C . CYS A 1 607 ? 167.30700 182.76200 141.08300 1.000 52.15000 603 CYS A C 1
ATOM 8552 O O . CYS A 1 607 ? 168.18500 182.59500 141.93700 1.000 52.15000 603 CYS A O 1
ATOM 8560 N N . ARG A 1 608 ? 166.04500 182.37200 141.27500 1.000 52.35000 604 ARG A N 1
ATOM 8561 C CA . ARG A 1 608 ? 165.64500 181.75800 142.53600 1.000 52.35000 604 ARG A CA 1
ATOM 8562 C C . ARG A 1 608 ? 166.38600 180.44800 142.77000 1.000 52.35000 604 ARG A C 1
ATOM 8563 O O . ARG A 1 608 ? 166.97100 180.23900 143.84000 1.000 52.35000 604 ARG A O 1
ATOM 8584 N N . VAL A 1 609 ? 166.37400 179.55300 141.77900 1.000 52.69000 605 VAL A N 1
ATOM 8585 C CA . VAL A 1 609 ? 167.03100 178.26000 141.95000 1.000 52.69000 605 VAL A CA 1
ATOM 8586 C C . VAL A 1 609 ? 168.53500 178.44500 142.10700 1.000 52.69000 605 VAL A C 1
ATOM 8587 O O . VAL A 1 609 ? 169.17600 177.76100 142.91400 1.000 52.69000 605 VAL A O 1
ATOM 8600 N N . LEU A 1 610 ? 169.12500 179.37700 141.35300 1.000 51.84000 606 LEU A N 1
ATOM 8601 C CA . LEU A 1 610 ? 170.56200 179.59600 141.46700 1.000 51.84000 606 LEU A CA 1
ATOM 8602 C C . LEU A 1 610 ? 170.94000 180.12600 142.84300 1.000 51.84000 606 LEU A C 1
ATOM 8603 O O . LEU A 1 610 ? 171.94500 179.69000 143.41700 1.000 51.84000 606 LEU A O 1
ATOM 8619 N N . ALA A 1 611 ? 170.15700 181.05900 143.38900 1.000 50.78000 607 ALA A N 1
ATOM 8620 C CA . ALA A 1 611 ? 170.44600 181.57700 144.72100 1.000 50.78000 607 ALA A CA 1
ATOM 8621 C C . ALA A 1 611 ? 170.25100 180.49600 145.77600 1.000 50.78000 607 ALA A C 1
ATOM 8622 O O . ALA A 1 611 ? 171.01200 180.41400 146.74700 1.000 50.78000 607 ALA A O 1
ATOM 8629 N N . ALA A 1 612 ? 169.23000 179.65300 145.60200 1.000 51.14000 608 ALA A N 1
ATOM 8630 C CA . ALA A 1 612 ? 168.99100 178.58400 146.56600 1.000 51.14000 608 ALA A CA 1
ATOM 8631 C C . ALA A 1 612 ? 170.09400 177.53400 146.51500 1.000 51.14000 608 ALA A C 1
ATOM 8632 O O . ALA A 1 612 ? 170.40400 176.90200 147.53200 1.000 51.14000 608 ALA A O 1
ATOM 8639 N N . ALA A 1 613 ? 170.69900 177.33400 145.34400 1.000 52.23000 609 ALA A N 1
ATOM 8640 C CA . ALA A 1 613 ? 171.69900 176.28700 145.17700 1.000 52.23000 609 ALA A CA 1
ATOM 8641 C C . ALA A 1 613 ? 173.11400 176.74300 145.50900 1.000 52.23000 609 ALA A C 1
ATOM 8642 O O . ALA A 1 613 ? 173.90200 175.94600 146.03000 1.000 52.23000 609 ALA A O 1
ATOM 8649 N N . LEU A 1 614 ? 173.46000 178.00100 145.22600 1.000 51.73000 610 LEU A N 1
ATOM 8650 C CA . LEU A 1 614 ? 174.82300 178.49200 145.38500 1.000 51.73000 610 LEU A CA 1
ATOM 8651 C C . LEU A 1 614 ? 175.01200 179.27500 146.68100 1.000 51.73000 610 LEU A C 1
ATOM 8652 O O . LEU A 1 614 ? 175.77400 180.24800 146.71200 1.000 51.73000 610 LEU A O 1
ATOM 8668 N N . ILE A 1 615 ? 174.33300 178.87000 147.75500 1.000 51.56000 611 ILE A N 1
ATOM 8669 C CA . ILE A 1 615 ? 174.50300 179.55400 149.03400 1.000 51.56000 611 ILE A CA 1
ATOM 8670 C C . ILE A 1 615 ? 175.88000 179.26000 149.61500 1.000 51.56000 611 ILE A C 1
ATOM 8671 O O . ILE A 1 615 ? 176.57200 180.16500 150.09500 1.000 51.56000 611 ILE A O 1
ATOM 8687 N N . THR A 1 616 ? 176.30000 177.99500 149.58100 1.000 53.80000 612 THR A N 1
ATOM 8688 C CA . THR A 1 616 ? 177.59300 177.60200 150.12600 1.000 53.80000 612 THR A CA 1
ATOM 8689 C C . THR A 1 616 ? 178.71400 177.65000 149.09800 1.000 53.80000 612 THR A C 1
ATOM 8690 O O . THR A 1 616 ? 179.88800 177.68600 149.48500 1.000 53.80000 612 THR A O 1
ATOM 8701 N N . ASN A 1 617 ? 178.38800 177.65200 147.80800 1.000 53.13000 613 ASN A N 1
ATOM 8702 C CA . ASN A 1 617 ? 179.39900 177.68200 146.75400 1.000 53.13000 613 ASN A CA 1
ATOM 8703 C C . ASN A 1 617 ? 179.99400 179.08300 146.68800 1.000 53.13000 613 ASN A C 1
ATOM 8704 O O . ASN A 1 617 ? 179.43900 179.98000 146.05100 1.000 53.13000 613 ASN A O 1
ATOM 8715 N N . LYS A 1 618 ? 181.13700 179.27400 147.35000 1.000 56.13000 614 LYS A N 1
ATOM 8716 C CA . LYS A 1 618 ? 181.78700 180.58000 147.35500 1.000 56.13000 614 LYS A CA 1
ATOM 8717 C C . LYS A 1 618 ? 182.34600 180.95400 145.98900 1.000 56.13000 614 LYS A C 1
ATOM 8718 O O . LYS A 1 618 ? 182.57400 182.14000 145.73100 1.000 56.13000 614 LYS A O 1
ATOM 8737 N N . ASP A 1 619 ? 182.57100 179.97400 145.11000 1.000 55.69000 615 ASP A N 1
ATOM 8738 C CA . ASP A 1 619 ? 183.11200 180.27800 143.79000 1.000 55.69000 615 ASP A CA 1
ATOM 8739 C C . ASP A 1 619 ? 182.09100 181.00400 142.92200 1.000 55.69000 615 ASP A C 1
ATOM 8740 O O . ASP A 1 619 ? 182.46400 181.87300 142.12600 1.000 55.69000 615 ASP A O 1
ATOM 8749 N N . LYS A 1 620 ? 180.81100 180.67000 143.06400 1.000 53.61000 616 LYS A N 1
ATOM 8750 C CA . LYS A 1 620 ? 179.73500 181.28000 142.29100 1.000 53.61000 616 LYS A CA 1
ATOM 8751 C C . LYS A 1 620 ? 178.66200 181.83400 143.21600 1.000 53.61000 616 LYS A C 1
ATOM 8752 O O . LYS A 1 620 ? 177.46200 181.66900 142.97900 1.000 53.61000 616 LYS A O 1
ATOM 8771 N N . ALA A 1 621 ? 179.08100 182.50400 144.28900 1.000 52.12000 617 ALA A N 1
ATOM 8772 C CA . ALA A 1 621 ? 178.14600 183.07500 145.24800 1.000 52.12000 617 ALA A CA 1
ATOM 8773 C C . ALA A 1 621 ? 177.66300 184.46400 144.85600 1.000 52.12000 617 ALA A C 1
ATOM 8774 O O . ALA A 1 621 ? 176.61000 184.89600 145.33800 1.000 52.12000 617 ALA A O 1
ATOM 8781 N N . ASP A 1 622 ? 178.40100 185.16900 143.99800 1.000 54.18000 618 ASP A N 1
ATOM 8782 C CA . ASP A 1 622 ? 178.04400 186.51400 143.57000 1.000 54.18000 618 ASP A CA 1
ATOM 8783 C C . ASP A 1 622 ? 177.49700 186.54800 142.14700 1.000 54.18000 618 ASP A C 1
ATOM 8784 O O . ASP A 1 622 ? 177.44900 187.61900 141.53400 1.000 54.18000 618 ASP A O 1
ATOM 8793 N N . VAL A 1 623 ? 177.08400 185.39900 141.61000 1.000 52.37000 619 VAL A N 1
ATOM 8794 C CA . VAL A 1 623 ? 176.54900 185.37000 140.25200 1.000 52.37000 619 VAL A CA 1
ATOM 8795 C C . VAL A 1 623 ? 175.13900 185.94800 140.21600 1.000 52.37000 619 VAL A C 1
ATOM 8796 O O . VAL A 1 623 ? 174.80300 186.73700 139.32600 1.000 52.37000 619 VAL A O 1
ATOM 8809 N N . VAL A 1 624 ? 174.29700 185.57700 141.18200 1.000 52.25000 620 VAL A N 1
ATOM 8810 C CA . VAL A 1 624 ? 172.93400 186.09800 141.21900 1.000 52.25000 620 VAL A CA 1
ATOM 8811 C C . VAL A 1 624 ? 172.94800 187.59300 141.51500 1.000 52.25000 620 VAL A C 1
ATOM 8812 O O . VAL A 1 624 ? 172.24200 188.37700 140.87000 1.000 52.25000 620 VAL A O 1
ATOM 8825 N N . THR A 1 625 ? 173.74800 188.00700 142.50000 1.000 52.46000 621 THR A N 1
ATOM 8826 C CA . THR A 1 625 ? 173.85600 189.42800 142.81300 1.000 52.46000 621 THR A CA 1
ATOM 8827 C C . THR A 1 625 ? 174.35100 190.21600 141.60800 1.000 52.46000 621 THR A C 1
ATOM 8828 O O . THR A 1 625 ? 173.84100 191.30400 141.31500 1.000 52.46000 621 THR A O 1
ATOM 8839 N N . GLY A 1 626 ? 175.34800 189.68500 140.89900 1.000 54.66000 622 GLY A N 1
ATOM 8840 C CA . GLY A 1 626 ? 175.84300 190.37000 139.71700 1.000 54.66000 622 GLY A CA 1
ATOM 8841 C C . GLY A 1 626 ? 174.78800 190.48300 138.63400 1.000 54.66000 622 GLY A C 1
ATOM 8842 O O . GLY A 1 626 ? 174.59300 191.55000 138.04700 1.000 54.66000 622 GLY A O 1
ATOM 8846 N N . TRP A 1 627 ? 174.08900 189.38000 138.35600 1.000 53.24000 623 TRP A N 1
ATOM 8847 C CA . TRP A 1 627 ? 173.05500 189.40500 137.32700 1.000 53.24000 623 TRP A CA 1
ATOM 8848 C C . TRP A 1 627 ? 171.92200 190.35500 137.69400 1.000 53.24000 623 TRP A C 1
ATOM 8849 O O . TRP A 1 627 ? 171.29700 190.94500 136.80500 1.000 53.24000 623 TRP A O 1
ATOM 8870 N N . LEU A 1 628 ? 171.64200 190.51600 138.98700 1.000 51.75000 624 LEU A N 1
ATOM 8871 C CA . LEU A 1 628 ? 170.55600 191.38600 139.41900 1.000 51.75000 624 LEU A CA 1
ATOM 8872 C C . LEU A 1 628 ? 170.95800 192.85300 139.48500 1.000 51.75000 624 LEU A C 1
ATOM 8873 O O . LEU A 1 628 ? 170.10800 193.72700 139.28100 1.000 51.75000 624 LEU A O 1
ATOM 8889 N N . TRP A 1 629 ? 172.22900 193.14800 139.76400 1.000 51.63000 625 TRP A N 1
ATOM 8890 C CA . TRP A 1 629 ? 172.66600 194.53100 139.91700 1.000 51.63000 625 TRP A CA 1
ATOM 8891 C C . TRP A 1 629 ? 173.25500 195.11900 138.64200 1.000 51.63000 625 TRP A C 1
ATOM 8892 O O . TRP A 1 629 ? 173.31100 196.34700 138.50800 1.000 51.63000 625 TRP A O 1
ATOM 8913 N N . ARG A 1 630 ? 173.69500 194.28200 137.70500 1.000 55.39000 626 ARG A N 1
ATOM 8914 C CA . ARG A 1 630 ? 174.34000 194.73000 136.47300 1.000 55.39000 626 ARG A CA 1
ATOM 8915 C C . ARG A 1 630 ? 173.75400 194.00100 135.27200 1.000 55.39000 626 ARG A C 1
ATOM 8916 O O . ARG A 1 630 ? 174.47200 193.49700 134.40600 1.000 55.39000 626 ARG A O 1
ATOM 8937 N N . THR A 1 631 ? 172.42900 193.93100 135.21600 1.000 55.67000 627 THR A N 1
ATOM 8938 C CA . THR A 1 631 ? 171.76300 193.27400 134.10000 1.000 55.67000 627 THR A CA 1
ATOM 8939 C C . THR A 1 631 ? 172.27200 193.85500 132.78300 1.000 55.67000 627 THR A C 1
ATOM 8940 O O . THR A 1 631 ? 172.35000 195.08400 132.64400 1.000 55.67000 627 THR A O 1
ATOM 8951 N N . PRO A 1 632 ? 172.62500 193.02100 131.79800 1.000 58.78000 628 PRO A N 1
ATOM 8952 C CA . PRO A 1 632 ? 173.24600 193.55100 130.57600 1.000 58.78000 628 PRO A CA 1
ATOM 8953 C C . PRO A 1 632 ? 172.26200 194.23200 129.63800 1.000 58.78000 628 PRO A C 1
ATOM 8954 O O . PRO A 1 632 ? 172.60000 195.23900 129.00700 1.000 58.78000 628 PRO A O 1
ATOM 8965 N N . THR A 1 633 ? 171.04700 193.69600 129.53500 1.000 61.49000 629 THR A N 1
ATOM 8966 C CA . THR A 1 633 ? 170.06000 194.19800 128.59000 1.000 61.49000 629 THR A CA 1
ATOM 8967 C C . THR A 1 633 ? 168.70900 194.31900 129.28100 1.000 61.49000 629 THR A C 1
ATOM 8968 O O . THR A 1 633 ? 168.50900 193.84000 130.40100 1.000 61.49000 629 THR A O 1
ATOM 8979 N N . LEU A 1 634 ? 167.77500 194.97200 128.59200 1.000 63.42000 630 LEU A N 1
ATOM 8980 C CA . LEU A 1 634 ? 166.42000 195.16800 129.08100 1.000 63.42000 630 LEU A CA 1
ATOM 8981 C C . LEU A 1 634 ? 165.43700 194.89000 127.95300 1.000 63.42000 630 LEU A C 1
ATOM 8982 O O . LEU A 1 634 ? 165.72400 195.14700 126.78100 1.000 63.42000 630 LEU A O 1
ATOM 8998 N N . THR A 1 635 ? 164.27100 194.36000 128.31800 1.000 65.81000 631 THR A N 1
ATOM 8999 C CA . THR A 1 635 ? 163.24100 194.03000 127.33800 1.000 65.81000 631 THR A CA 1
ATOM 9000 C C . THR A 1 635 ? 161.87900 194.20500 127.98900 1.000 65.81000 631 THR A C 1
ATOM 9001 O O . THR A 1 635 ? 161.55500 193.50000 128.94800 1.000 65.81000 631 THR A O 1
ATOM 9012 N N . VAL A 1 636 ? 161.08300 195.13700 127.46100 1.000 68.60000 632 VAL A N 1
ATOM 9013 C CA . VAL A 1 636 ? 159.75500 195.42400 127.98900 1.000 68.60000 632 VAL A CA 1
ATOM 9014 C C . VAL A 1 636 ? 158.83800 195.75000 126.81900 1.000 68.60000 632 VAL A C 1
ATOM 9015 O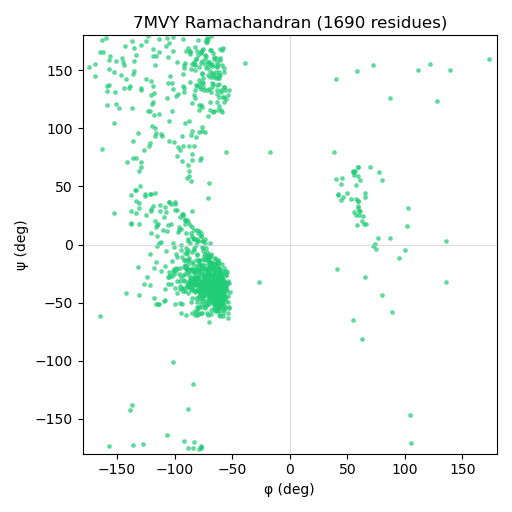 O . VAL A 1 636 ? 159.28300 196.19600 125.75900 1.000 68.60000 632 VAL A O 1
ATOM 9028 N N . ASP A 1 637 ? 157.54200 195.51900 127.01700 1.000 72.80000 633 ASP A N 1
ATOM 9029 C CA . ASP A 1 637 ? 156.57200 195.77000 125.96000 1.000 72.80000 633 ASP A CA 1
ATOM 9030 C C . ASP A 1 637 ? 156.61800 197.23200 125.52900 1.000 72.80000 633 ASP A C 1
ATOM 9031 O O . ASP A 1 637 ? 157.01400 198.11800 126.29200 1.000 72.80000 633 ASP A O 1
ATOM 9040 N N . TRP A 1 638 ? 156.20600 197.47800 124.28900 1.000 78.75000 634 TRP A N 1
ATOM 9041 C CA . TRP A 1 638 ? 156.23400 198.81500 123.71600 1.000 78.75000 634 TRP A CA 1
ATOM 9042 C C . TRP A 1 638 ? 154.90100 199.51500 123.94100 1.000 78.75000 634 TRP A C 1
ATOM 9043 O O . TRP A 1 638 ? 153.83400 198.91900 123.77000 1.000 78.75000 634 TRP A O 1
ATOM 9064 N N . ASN A 1 639 ? 154.97200 200.79200 124.32700 1.000 78.07000 635 ASN A N 1
ATOM 9065 C CA . ASN A 1 639 ? 153.78100 201.59600 124.57200 1.000 78.07000 635 ASN A CA 1
ATOM 9066 C C . ASN A 1 639 ? 153.46600 202.43500 123.34300 1.000 78.07000 635 ASN A C 1
ATOM 9067 O O . ASN A 1 639 ? 154.36300 203.11800 122.82800 1.000 78.07000 635 ASN A O 1
ATOM 9078 N N . PRO A 1 640 ? 152.23000 202.41800 122.83300 1.000 80.51000 636 PRO A N 1
ATOM 9079 C CA . PRO A 1 640 ? 151.91900 203.26100 121.66700 1.000 80.51000 636 PRO A CA 1
ATOM 9080 C C . PRO A 1 640 ? 152.23700 204.73100 121.88100 1.000 80.51000 636 PRO A C 1
ATOM 9081 O O . PRO A 1 640 ? 152.49300 205.44800 120.90600 1.000 80.51000 636 PRO A O 1
ATOM 9092 N N . ALA A 1 641 ? 152.22400 205.20500 123.12900 1.000 80.66000 637 ALA A N 1
ATOM 9093 C CA . ALA A 1 641 ? 152.53300 206.60700 123.38600 1.000 80.66000 637 ALA A CA 1
ATOM 9094 C C . ALA A 1 641 ? 153.96700 206.94500 123.00200 1.000 80.66000 637 ALA A C 1
ATOM 9095 O O . ALA A 1 641 ? 154.27200 208.10600 122.70500 1.000 80.66000 637 ALA A O 1
ATOM 9102 N N . TRP A 1 642 ? 154.85800 205.95500 123.00100 1.000 77.19000 638 TRP A N 1
ATOM 9103 C CA . TRP A 1 642 ? 156.26100 206.16300 122.67100 1.000 77.19000 638 TRP A CA 1
ATOM 9104 C C . TRP A 1 642 ? 156.53300 206.10300 121.17300 1.000 77.19000 638 TRP A C 1
ATOM 9105 O O . TRP A 1 642 ? 157.70000 206.07600 120.76900 1.000 77.19000 638 TRP A O 1
ATOM 9126 N N . ASP A 1 643 ? 155.48900 206.08200 120.34000 1.000 83.02000 639 ASP A N 1
ATOM 9127 C CA . ASP A 1 643 ? 155.70200 206.02700 118.89800 1.000 83.02000 639 ASP A CA 1
ATOM 9128 C C . ASP A 1 643 ? 156.41800 207.27100 118.38900 1.000 83.02000 639 ASP A C 1
ATOM 9129 O O . ASP A 1 643 ? 157.16800 207.19700 117.40900 1.000 83.02000 639 ASP A O 1
ATOM 9138 N N . ARG A 1 644 ? 156.20400 208.41700 119.03600 1.000 87.08000 640 ARG A N 1
ATOM 9139 C CA . ARG A 1 644 ? 156.82400 209.67400 118.64000 1.000 87.08000 640 ARG A CA 1
ATOM 9140 C C . ARG A 1 644 ? 158.09900 209.96600 119.42500 1.000 87.08000 640 ARG A C 1
ATOM 9141 O O . ARG A 1 644 ? 158.49600 211.13100 119.53700 1.000 87.08000 640 ARG A O 1
ATOM 9162 N N . SER A 1 645 ? 158.74500 208.93800 119.96800 1.000 84.71000 641 SER A N 1
ATOM 9163 C CA . SER A 1 645 ? 159.95500 209.09100 120.76800 1.000 84.71000 641 SER A CA 1
ATOM 9164 C C . SER A 1 645 ? 161.01400 208.08600 120.33800 1.000 84.71000 641 SER A C 1
ATOM 9165 O O . SER A 1 645 ? 161.75400 207.54300 121.16400 1.000 84.71000 641 SER A O 1
ATOM 9173 N N . TYR A 1 646 ? 161.10200 207.82200 119.03800 1.000 84.63000 642 TYR A N 1
ATOM 9174 C CA . TYR A 1 646 ? 162.09700 206.89800 118.50800 1.000 84.63000 642 TYR A CA 1
ATOM 9175 C C . TYR A 1 646 ? 162.18300 207.10700 117.00300 1.000 84.63000 642 TYR A C 1
ATOM 9176 O O . TYR A 1 646 ? 161.32200 207.74800 116.39400 1.000 84.63000 642 TYR A O 1
ATOM 9194 N N . GLU A 1 647 ? 163.24000 206.55600 116.41000 1.000 86.19000 643 GLU A N 1
ATOM 9195 C CA . GLU A 1 647 ? 163.44300 206.64200 114.97200 1.000 86.19000 643 GLU A CA 1
ATOM 9196 C C . GLU A 1 647 ? 164.37800 205.52100 114.54700 1.000 86.19000 643 GLU A C 1
ATOM 9197 O O . GLU A 1 647 ? 165.38300 205.25900 115.21200 1.000 86.19000 643 GLU A O 1
ATOM 9209 N N . LEU A 1 648 ? 164.03900 204.86500 113.44000 1.000 86.27000 644 LEU A N 1
ATOM 9210 C CA . LEU A 1 648 ? 164.83700 203.75500 112.94300 1.000 86.27000 644 LEU A CA 1
ATOM 9211 C C . LEU A 1 648 ? 166.11800 204.26700 112.29600 1.000 86.27000 644 LEU A C 1
ATOM 9212 O O . LEU A 1 648 ? 166.09600 205.20900 111.49900 1.000 86.27000 644 LEU A O 1
ATOM 9228 N N . CYS A 1 649 ? 167.23900 203.63700 112.64800 1.000 86.08000 645 CYS A N 1
ATOM 9229 C CA . CYS A 1 649 ? 168.53200 204.01300 112.09100 1.000 86.08000 645 CYS A CA 1
ATOM 9230 C C . CYS A 1 649 ? 168.77800 203.42000 110.71000 1.000 86.08000 645 CYS A C 1
ATOM 9231 O O . CYS A 1 649 ? 169.75900 203.79700 110.06000 1.000 86.08000 645 CYS A O 1
ATOM 9239 N N . PHE A 1 650 ? 167.92200 202.50800 110.24900 1.000 88.68000 646 PHE A N 1
ATOM 9240 C CA . PHE A 1 650 ? 168.06500 201.88800 108.93300 1.000 88.68000 646 PHE A CA 1
ATOM 9241 C C . PHE A 1 650 ? 169.39700 201.15600 108.79800 1.000 88.68000 646 PHE A C 1
ATOM 9242 O O . PHE A 1 650 ? 169.96400 201.07100 107.70500 1.000 88.68000 646 PHE A O 1
ATOM 9259 N N . GLU A 1 651 ? 169.90800 200.62200 109.90800 1.000 88.58000 647 GLU A N 1
ATOM 9260 C CA . GLU A 1 651 ? 171.16800 199.88600 109.87300 1.000 88.58000 647 GLU A CA 1
ATOM 9261 C C . GLU A 1 651 ? 170.96000 198.47100 109.34500 1.000 88.58000 647 GLU A C 1
ATOM 9262 O O . GLU A 1 651 ? 171.54900 198.08000 108.33100 1.000 88.58000 647 GLU A O 1
ATOM 9274 N N . ASP A 1 652 ? 170.12000 197.69000 110.02200 1.000 88.89000 648 ASP A N 1
ATOM 9275 C CA . ASP A 1 652 ? 169.82600 196.31900 109.62100 1.000 88.89000 648 ASP A CA 1
ATOM 9276 C C . ASP A 1 652 ? 168.32800 196.09200 109.74700 1.000 88.89000 648 ASP A C 1
ATOM 9277 O O . ASP A 1 652 ? 167.77800 196.17800 110.84900 1.000 88.89000 648 ASP A O 1
ATOM 9286 N N . GLU A 1 653 ? 167.67200 195.80400 108.62100 1.000 90.94000 649 GLU A N 1
ATOM 9287 C CA . GLU A 1 653 ? 166.22900 195.59100 108.64500 1.000 90.94000 649 GLU A CA 1
ATOM 9288 C C . GLU A 1 653 ? 165.87200 194.31200 109.39100 1.000 90.94000 649 GLU A C 1
ATOM 9289 O O . GLU A 1 653 ? 164.86200 194.26300 110.10200 1.000 90.94000 649 GLU A O 1
ATOM 9301 N N . ASN A 1 654 ? 166.68700 193.26600 109.24200 1.000 88.14000 650 ASN A N 1
ATOM 9302 C CA . ASN A 1 654 ? 166.41100 192.01400 109.93900 1.000 88.14000 650 ASN A CA 1
ATOM 9303 C C . ASN A 1 654 ? 166.52000 192.18800 111.44800 1.000 88.14000 650 ASN A C 1
ATOM 9304 O O . ASN A 1 654 ? 165.71700 191.62800 112.20400 1.000 88.14000 650 ASN A O 1
ATOM 9315 N N . THR A 1 655 ? 167.50700 192.96000 111.90700 1.000 84.32000 651 THR A N 1
ATOM 9316 C CA . THR A 1 655 ? 167.66700 193.19400 113.33700 1.000 84.32000 651 THR A CA 1
ATOM 9317 C C . THR A 1 655 ? 166.70000 194.25100 113.85300 1.000 84.32000 651 THR A C 1
ATOM 9318 O O . THR A 1 655 ? 166.31300 194.21000 115.02700 1.000 84.32000 651 THR A O 1
ATOM 9329 N N . ASN A 1 656 ? 166.30300 195.19800 113.00400 1.000 83.57000 652 ASN A N 1
ATOM 9330 C CA . ASN A 1 656 ? 165.37900 196.26400 113.38500 1.000 83.57000 652 ASN A CA 1
ATOM 9331 C C . ASN A 1 656 ? 165.97400 197.11300 114.51000 1.000 83.57000 652 ASN A C 1
ATOM 9332 O O . ASN A 1 656 ? 165.38700 197.28600 115.58100 1.000 83.57000 652 ASN A O 1
ATOM 9343 N N . SER A 1 657 ? 167.16500 197.64300 114.24500 1.000 84.00000 653 SER A N 1
ATOM 9344 C CA . SER A 1 657 ? 167.85500 198.47600 115.21500 1.000 84.00000 653 SER A CA 1
ATOM 9345 C C . SER A 1 657 ? 167.34200 199.91200 115.14700 1.000 84.00000 653 SER A C 1
ATOM 9346 O O . SER A 1 657 ? 166.80400 200.36400 114.13200 1.000 84.00000 653 SER A O 1
ATOM 9354 N N . PHE A 1 658 ? 167.51700 200.63200 116.25100 1.000 81.65000 654 PHE A N 1
ATOM 9355 C CA . PHE A 1 658 ? 167.07500 202.01600 116.35000 1.000 81.65000 654 PHE A CA 1
ATOM 9356 C C . PHE A 1 658 ? 167.77900 202.66000 117.53800 1.000 81.65000 654 PHE A C 1
ATOM 9357 O O . PHE A 1 658 ? 168.51200 202.00300 118.28200 1.000 81.65000 654 PHE A O 1
ATOM 9374 N N . ARG A 1 659 ? 167.54900 203.96000 117.70900 1.000 80.29000 655 ARG A N 1
ATOM 9375 C CA . ARG A 1 659 ? 168.11600 204.70500 118.82300 1.000 80.29000 655 ARG A CA 1
ATOM 9376 C C . ARG A 1 659 ? 167.13000 205.78400 119.24200 1.000 80.29000 655 ARG A C 1
ATOM 9377 O O . ARG A 1 659 ? 166.42200 206.34700 118.40300 1.000 80.29000 655 ARG A O 1
ATOM 9398 N N . LEU A 1 660 ? 167.09100 206.06500 120.54100 1.000 80.76000 656 LEU A N 1
ATOM 9399 C CA . LEU A 1 660 ? 166.15400 207.04800 121.06500 1.000 80.76000 656 LEU A CA 1
ATOM 9400 C C . LEU A 1 660 ? 166.55400 208.45300 120.63100 1.000 80.76000 656 LEU A C 1
ATOM 9401 O O . LEU A 1 660 ? 167.72300 208.83900 120.71300 1.000 80.76000 656 LEU A O 1
ATOM 9417 N N . THR A 1 661 ? 165.56900 209.21900 120.16400 1.000 84.63000 657 THR A N 1
ATOM 9418 C CA . THR A 1 661 ? 165.78900 210.59500 119.73700 1.000 84.63000 657 THR A CA 1
ATOM 9419 C C . THR A 1 661 ? 165.48100 211.61400 120.82200 1.000 84.63000 657 THR A C 1
ATOM 9420 O O . THR A 1 661 ? 166.11700 212.67300 120.86000 1.000 84.63000 657 THR A O 1
ATOM 9431 N N . ARG A 1 662 ? 164.52500 211.32500 121.70000 1.000 85.15000 658 ARG A N 1
ATOM 9432 C CA . ARG A 1 662 ? 164.15500 212.20900 122.79300 1.000 85.15000 658 ARG A CA 1
ATOM 9433 C C . ARG A 1 662 ? 164.69000 211.66400 124.11100 1.000 85.15000 658 ARG A C 1
ATOM 9434 O O . ARG A 1 662 ? 165.02600 210.48300 124.23400 1.000 85.15000 658 ARG A O 1
ATOM 9455 N N . ASP A 1 663 ? 164.76500 212.55000 125.10600 1.000 84.77000 659 ASP A N 1
ATOM 9456 C CA . ASP A 1 663 ? 165.23000 212.18400 126.44300 1.000 84.77000 659 ASP A CA 1
ATOM 9457 C C . ASP A 1 663 ? 164.05400 211.58200 127.20800 1.000 84.77000 659 ASP A C 1
ATOM 9458 O O . ASP A 1 663 ? 163.34200 212.25200 127.96100 1.000 84.77000 659 ASP A O 1
ATOM 9467 N N . VAL A 1 664 ? 163.85100 210.27900 127.00300 1.000 79.06000 660 VAL A N 1
ATOM 9468 C CA . VAL A 1 664 ? 162.74800 209.58600 127.65600 1.000 79.06000 660 VAL A CA 1
ATOM 9469 C C . VAL A 1 664 ? 162.95000 209.62100 129.16300 1.000 79.06000 660 VAL A C 1
ATOM 9470 O O . VAL A 1 664 ? 164.04500 209.34500 129.66900 1.000 79.06000 660 VAL A O 1
ATOM 9483 N N . ASP A 1 665 ? 161.88900 209.96400 129.88800 1.000 77.68000 661 ASP A N 1
ATOM 9484 C CA . ASP A 1 665 ? 161.90200 210.02500 131.34900 1.000 77.68000 661 ASP A CA 1
ATOM 9485 C C . ASP A 1 665 ? 160.90000 208.99400 131.85900 1.000 77.68000 661 ASP A C 1
ATOM 9486 O O . ASP A 1 665 ? 159.69000 209.24000 131.86100 1.000 77.68000 661 ASP A O 1
ATOM 9495 N N . LEU A 1 666 ? 161.40500 207.84200 132.29100 1.000 73.02000 662 LEU A N 1
ATOM 9496 C CA . LEU A 1 666 ? 160.54600 206.77800 132.78500 1.000 73.02000 662 LEU A CA 1
ATOM 9497 C C . LEU A 1 666 ? 160.05300 207.09600 134.19100 1.000 73.02000 662 LEU A C 1
ATOM 9498 O O . LEU A 1 666 ? 160.75400 207.71800 134.99500 1.000 73.02000 662 LEU A O 1
ATOM 9514 N N . PHE A 1 667 ? 158.82800 206.65900 134.48200 1.000 69.35000 663 PHE A N 1
ATOM 9515 C CA . PHE A 1 667 ? 158.20500 206.87800 135.78600 1.000 69.35000 663 PHE A CA 1
ATOM 9516 C C . PHE A 1 667 ? 158.09000 208.36500 136.10900 1.000 69.35000 663 PHE A C 1
ATOM 9517 O O . PHE A 1 667 ? 158.18300 208.76800 137.27100 1.000 69.35000 663 PHE A O 1
ATOM 9534 N N . GLY A 1 668 ? 157.88800 209.18900 135.08700 1.000 76.39000 664 GLY A N 1
ATOM 9535 C CA . GLY A 1 668 ? 157.76400 210.62300 135.27500 1.000 76.39000 664 GLY A CA 1
ATOM 9536 C C . GLY A 1 668 ? 156.41200 211.02600 135.83000 1.000 76.39000 664 GLY A C 1
ATOM 9537 O O . GLY A 1 668 ? 155.63500 211.70900 135.16300 1.000 76.39000 664 GLY A O 1
ATOM 9541 N N . GLU A 1 682 ? 166.11700 210.47600 143.83400 1.000 72.81000 678 GLU A N 1
ATOM 9542 C CA . GLU A 1 682 ? 166.57700 209.96900 142.54600 1.000 72.81000 678 GLU A CA 1
ATOM 9543 C C . GLU A 1 682 ? 165.49200 209.13000 141.88100 1.000 72.81000 678 GLU A C 1
ATOM 9544 O O . GLU A 1 682 ? 164.61200 208.59100 142.55200 1.000 72.81000 678 GLU A O 1
ATOM 9555 N N . ARG A 1 683 ? 165.56000 209.02400 140.55500 1.000 71.12000 679 ARG A N 1
ATOM 9556 C CA . ARG A 1 683 ? 164.60100 208.24400 139.78900 1.000 71.12000 679 ARG A CA 1
ATOM 9557 C C . ARG A 1 683 ? 165.31200 207.59700 138.60900 1.000 71.12000 679 ARG A C 1
ATOM 9558 O O . ARG A 1 683 ? 166.36000 208.06300 138.15500 1.000 71.12000 679 ARG A O 1
ATOM 9579 N N . PHE A 1 684 ? 164.72300 206.51000 138.11500 1.000 68.04000 680 PHE A N 1
ATOM 9580 C CA . PHE A 1 684 ? 165.29700 205.76700 136.99800 1.000 68.04000 680 PHE A CA 1
ATOM 9581 C C . PHE A 1 684 ? 165.19000 206.60200 135.72700 1.000 68.04000 680 PHE A C 1
ATOM 9582 O O . PHE A 1 684 ? 164.08600 206.89100 135.25500 1.000 68.04000 680 PHE A O 1
ATOM 9599 N N . ILE A 1 685 ? 166.33600 206.99000 135.17200 1.000 74.94000 681 ILE A N 1
ATOM 9600 C CA . ILE A 1 685 ? 166.40000 207.78300 133.95000 1.000 74.94000 681 ILE A CA 1
ATOM 9601 C C . ILE A 1 685 ? 167.35800 207.09700 132.98800 1.000 74.94000 681 ILE A C 1
ATOM 9602 O O . ILE A 1 685 ? 168.44600 206.66900 133.38800 1.000 74.94000 681 ILE A O 1
ATOM 9618 N N . ILE A 1 686 ? 166.95500 206.99200 131.73000 1.000 72.33000 682 ILE A N 1
ATOM 9619 C CA . ILE A 1 686 ? 167.75800 206.35800 130.68600 1.000 72.33000 682 ILE A CA 1
ATOM 9620 C C . ILE A 1 686 ? 168.40600 207.45800 129.85300 1.000 72.33000 682 ILE A C 1
ATOM 9621 O O . ILE A 1 686 ? 167.71500 208.41200 129.46900 1.000 72.33000 682 ILE A O 1
ATOM 9637 N N . PRO A 1 687 ? 169.70100 207.37200 129.55400 1.000 73.79000 683 PRO A N 1
ATOM 9638 C CA . PRO A 1 687 ? 170.33800 208.41900 128.74900 1.000 73.79000 683 PRO A CA 1
ATOM 9639 C C . PRO A 1 687 ? 169.92600 208.33400 127.28700 1.000 73.79000 683 PRO A C 1
ATOM 9640 O O . PRO A 1 687 ? 169.53400 207.28300 126.77600 1.000 73.79000 683 PRO A O 1
ATOM 9651 N N . GLU A 1 688 ? 170.02300 209.47600 126.61200 1.000 78.76000 684 GLU A N 1
ATOM 9652 C CA . GLU A 1 688 ? 169.67900 209.55600 125.20000 1.000 78.76000 684 GLU A CA 1
ATOM 9653 C C . GLU A 1 688 ? 170.77400 208.92200 124.35100 1.000 78.76000 684 GLU A C 1
ATOM 9654 O O . GLU A 1 688 ? 171.96700 209.09600 124.61700 1.000 78.76000 684 GLU A O 1
ATOM 9666 N N . GLY A 1 689 ? 170.36000 208.18500 123.32800 1.000 78.23000 685 GLY A N 1
ATOM 9667 C CA . GLY A 1 689 ? 171.28500 207.52700 122.43100 1.000 78.23000 685 GLY A CA 1
ATOM 9668 C C . GLY A 1 689 ? 171.46900 206.04400 122.66300 1.000 78.23000 685 GLY A C 1
ATOM 9669 O O . GLY A 1 689 ? 172.44000 205.47500 122.15000 1.000 78.23000 685 GLY A O 1
ATOM 9673 N N . THR A 1 690 ? 170.57800 205.40300 123.41300 1.000 74.31000 686 THR A N 1
ATOM 9674 C CA . THR A 1 690 ? 170.70500 203.98100 123.69600 1.000 74.31000 686 THR A CA 1
ATOM 9675 C C . THR A 1 690 ? 170.23000 203.15600 122.50700 1.000 74.31000 686 THR A C 1
ATOM 9676 O O . THR A 1 690 ? 169.21400 203.46900 121.88000 1.000 74.31000 686 THR A O 1
ATOM 9687 N N . LEU A 1 691 ? 170.97400 202.09800 122.20000 1.000 74.32000 687 LEU A N 1
ATOM 9688 C CA . LEU A 1 691 ? 170.61200 201.20600 121.11100 1.000 74.32000 687 LEU A CA 1
ATOM 9689 C C . LEU A 1 691 ? 169.55700 200.20400 121.57200 1.000 74.32000 687 LEU A C 1
ATOM 9690 O O . LEU A 1 691 ? 169.38400 199.94700 122.76700 1.000 74.32000 687 LEU A O 1
ATOM 9706 N N . GLY A 1 692 ? 168.84800 199.63600 120.60200 1.000 75.74000 688 GLY A N 1
ATOM 9707 C CA . GLY A 1 692 ? 167.80700 198.67300 120.90500 1.000 75.74000 688 GLY A CA 1
ATOM 9708 C C . GLY A 1 692 ? 167.53900 197.76500 119.73000 1.000 75.74000 688 GLY A C 1
ATOM 9709 O O . GLY A 1 692 ? 167.85400 198.08900 118.58000 1.000 75.74000 688 GLY A O 1
ATOM 9713 N N . ARG A 1 693 ? 166.94800 196.61100 120.03500 1.000 75.23000 689 ARG A N 1
ATOM 9714 C CA . ARG A 1 693 ? 166.59700 195.61100 119.03600 1.000 75.23000 689 ARG A CA 1
ATOM 9715 C C . ARG A 1 693 ? 165.14300 195.21200 119.22900 1.000 75.23000 689 ARG A C 1
ATOM 9716 O O . ARG A 1 693 ? 164.71500 194.94300 120.35500 1.000 75.23000 689 ARG A O 1
ATOM 9737 N N . PHE A 1 694 ? 164.38800 195.17600 118.13300 1.000 77.33000 690 PHE A N 1
ATOM 9738 C CA . PHE A 1 694 ? 162.97900 194.79900 118.16800 1.000 77.33000 690 PHE A CA 1
ATOM 9739 C C . PHE A 1 694 ? 162.87600 193.29500 117.94000 1.000 77.33000 690 PHE A C 1
ATOM 9740 O O . PHE A 1 694 ? 163.02700 192.81800 116.81000 1.000 77.33000 690 PHE A O 1
ATOM 9757 N N . VAL A 1 695 ? 162.61800 192.54700 119.01600 1.000 73.86000 691 VAL A N 1
ATOM 9758 C CA . VAL A 1 695 ? 162.55800 191.09200 118.93100 1.000 73.86000 691 VAL A CA 1
ATOM 9759 C C . VAL A 1 695 ? 161.32900 190.59000 118.19000 1.000 73.86000 691 VAL A C 1
ATOM 9760 O O . VAL A 1 695 ? 161.27800 189.40700 117.83600 1.000 73.86000 691 VAL A O 1
ATOM 9773 N N . THR A 1 696 ? 160.35000 191.45700 117.94000 1.000 76.05000 692 THR A N 1
ATOM 9774 C CA . THR A 1 696 ? 159.10000 191.08400 117.27200 1.000 76.05000 692 THR A CA 1
ATOM 9775 C C . THR A 1 696 ? 158.60400 189.70600 117.70500 1.000 76.05000 692 THR A C 1
ATOM 9776 O O . THR A 1 696 ? 158.37900 189.46100 118.89000 1.000 76.05000 692 THR A O 1
ATOM 9787 N N . THR A 1 701 ? 157.28100 194.87000 122.01000 1.000 70.48000 697 THR A N 1
ATOM 9788 C CA . THR A 1 701 ? 158.43800 194.68100 122.87700 1.000 70.48000 697 THR A CA 1
ATOM 9789 C C . THR A 1 701 ? 159.73400 194.77600 122.07800 1.000 70.48000 697 THR A C 1
ATOM 9790 O O . THR A 1 701 ? 159.77300 194.42900 120.89700 1.000 70.48000 697 THR A O 1
ATOM 9800 N N . ALA A 1 702 ? 160.79400 195.24900 122.73000 1.000 72.12000 698 ALA A N 1
ATOM 9801 C CA . ALA A 1 702 ? 162.08900 195.39500 122.08400 1.000 72.12000 698 ALA A CA 1
ATOM 9802 C C . ALA A 1 702 ? 163.18400 195.29200 123.13400 1.000 72.12000 698 ALA A C 1
ATOM 9803 O O . ALA A 1 702 ? 162.99500 195.68200 124.29000 1.000 72.12000 698 ALA A O 1
ATOM 9810 N N . ARG A 1 703 ? 164.33100 194.76300 122.71800 1.000 69.26000 699 ARG A N 1
ATOM 9811 C CA . ARG A 1 703 ? 165.47000 194.61800 123.61100 1.000 69.26000 699 ARG A CA 1
ATOM 9812 C C . ARG A 1 703 ? 166.30000 195.89500 123.62300 1.000 69.26000 699 ARG A C 1
ATOM 9813 O O . ARG A 1 703 ? 166.50300 196.53100 122.58400 1.000 69.26000 699 ARG A O 1
ATOM 9834 N N . LEU A 1 704 ? 166.77900 196.26800 124.80700 1.000 67.96000 700 LEU A N 1
ATOM 9835 C CA . LEU A 1 704 ? 167.60400 197.45300 124.99500 1.000 67.96000 700 LEU A CA 1
ATOM 9836 C C . LEU A 1 704 ? 168.95100 197.03700 125.56600 1.000 67.96000 700 LEU A C 1
ATOM 9837 O O . LEU A 1 704 ? 169.00800 196.31400 126.56700 1.000 67.96000 700 LEU A O 1
ATOM 9853 N N . GLU A 1 705 ? 170.03100 197.49500 124.93000 1.000 69.63000 701 GLU A N 1
ATOM 9854 C CA . GLU A 1 705 ? 171.39000 197.17700 125.37000 1.000 69.63000 701 GLU A CA 1
ATOM 9855 C C . GLU A 1 705 ? 171.89200 198.31700 126.25100 1.000 69.63000 701 GLU A C 1
ATOM 9856 O O . GLU A 1 705 ? 172.62800 199.20800 125.82100 1.000 69.63000 701 GLU A O 1
ATOM 9868 N N . PHE A 1 706 ? 171.47900 198.27900 127.51600 1.000 66.44000 702 PHE A N 1
ATOM 9869 C CA . PHE A 1 706 ? 171.85400 199.28800 128.49500 1.000 66.44000 702 PHE A CA 1
ATOM 9870 C C . PHE A 1 706 ? 172.14800 198.61800 129.82900 1.000 66.44000 702 PHE A C 1
ATOM 9871 O O . PHE A 1 706 ? 171.39600 197.74800 130.27700 1.000 66.44000 702 PHE A O 1
ATOM 9888 N N . GLU A 1 707 ? 173.24600 199.03000 130.45800 1.000 63.96000 703 GLU A N 1
ATOM 9889 C CA . GLU A 1 707 ? 173.63300 198.48100 131.75000 1.000 63.96000 703 GLU A CA 1
ATOM 9890 C C . GLU A 1 707 ? 172.87200 199.18900 132.86300 1.000 63.96000 703 GLU A C 1
ATOM 9891 O O . GLU A 1 707 ? 172.85000 200.42200 132.92700 1.000 63.96000 703 GLU A O 1
ATOM 9903 N N . HIS A 1 708 ? 172.24400 198.40800 133.73600 1.000 59.59000 704 HIS A N 1
ATOM 9904 C CA . HIS A 1 708 ? 171.46100 198.95500 134.83600 1.000 59.59000 704 HIS A CA 1
ATOM 9905 C C . HIS A 1 708 ? 171.31100 197.87600 135.90100 1.000 59.59000 704 HIS A C 1
ATOM 9906 O O . HIS A 1 708 ? 171.77300 196.74400 135.73700 1.000 59.59000 704 HIS A O 1
ATOM 9920 N N . SER A 1 709 ? 170.65600 198.24100 137.00000 1.000 53.97000 705 SER A N 1
ATOM 9921 C CA . SER A 1 709 ? 170.37400 197.32200 138.09700 1.000 53.97000 705 SER A CA 1
ATOM 9922 C C . SER A 1 709 ? 168.89900 196.94400 138.03400 1.000 53.97000 705 SER A C 1
ATOM 9923 O O . SER A 1 709 ? 168.02800 197.75500 138.36500 1.000 53.97000 705 SER A O 1
ATOM 9931 N N . ALA A 1 710 ? 168.62000 195.71000 137.60600 1.000 53.60000 706 ALA A N 1
ATOM 9932 C CA . ALA A 1 710 ? 167.23900 195.26000 137.48800 1.000 53.60000 706 ALA A CA 1
ATOM 9933 C C . ALA A 1 710 ? 166.50900 195.28500 138.82300 1.000 53.60000 706 ALA A C 1
ATOM 9934 O O . ALA A 1 710 ? 165.27900 195.40200 138.84100 1.000 53.60000 706 ALA A O 1
ATOM 9941 N N . LEU A 1 711 ? 167.23300 195.18100 139.93900 1.000 52.04000 707 LEU A N 1
ATOM 9942 C CA . LEU A 1 711 ? 166.58400 195.20600 141.24500 1.000 52.04000 707 LEU A CA 1
ATOM 9943 C C . LEU A 1 711 ? 165.89600 196.54400 141.49200 1.000 52.04000 707 LEU A C 1
ATOM 9944 O O . LEU A 1 711 ? 164.75100 196.58600 141.95900 1.000 52.04000 707 LEU A O 1
ATOM 9960 N N . ALA A 1 712 ? 166.57900 197.64800 141.18300 1.000 56.38000 708 ALA A N 1
ATOM 9961 C CA . ALA A 1 712 ? 165.99000 198.96600 141.40000 1.000 56.38000 708 ALA A CA 1
ATOM 9962 C C . ALA A 1 712 ? 164.77400 199.18300 140.50800 1.000 56.38000 708 ALA A C 1
ATOM 9963 O O . ALA A 1 712 ? 163.75300 199.71600 140.95800 1.000 56.38000 708 ALA A O 1
ATOM 9970 N N . LEU A 1 713 ? 164.86500 198.78200 139.23800 1.000 59.58000 709 LEU A N 1
ATOM 9971 C CA . LEU A 1 713 ? 163.72800 198.93700 138.33600 1.000 59.58000 709 LEU A CA 1
ATOM 9972 C C . LEU A 1 713 ? 162.55000 198.08600 138.79200 1.000 59.58000 709 LEU A C 1
ATOM 9973 O O . LEU A 1 713 ? 161.39500 198.52400 138.72800 1.000 59.58000 709 LEU A O 1
ATOM 9989 N N . LEU A 1 714 ? 162.82300 196.86700 139.26200 1.000 55.04000 710 LEU A N 1
ATOM 9990 C CA . LEU A 1 714 ? 161.75200 196.01500 139.76400 1.000 55.04000 710 LEU A CA 1
ATOM 9991 C C . LEU A 1 714 ? 161.09800 196.63000 140.99400 1.000 55.04000 710 LEU A C 1
ATOM 9992 O O . LEU A 1 714 ? 159.86900 196.61300 141.12700 1.000 55.04000 710 LEU A O 1
ATOM 10008 N N . GLY A 1 715 ? 161.90400 197.17800 141.90500 1.000 54.83000 711 GLY A N 1
ATOM 10009 C CA . GLY A 1 715 ? 161.33900 197.84200 143.06700 1.000 54.83000 711 GLY A CA 1
ATOM 10010 C C . GLY A 1 715 ? 160.49100 199.04200 142.69100 1.000 54.83000 711 GLY A C 1
ATOM 10011 O O . GLY A 1 715 ? 159.42600 199.27000 143.27000 1.000 54.83000 711 GLY A O 1
ATOM 10015 N N . LYS A 1 716 ? 160.94900 199.82200 141.70900 1.000 61.29000 712 LYS A N 1
ATOM 10016 C CA . LYS A 1 716 ? 160.17500 200.97700 141.26500 1.000 61.29000 712 LYS A CA 1
ATOM 10017 C C . LYS A 1 716 ? 158.85400 200.54300 140.64200 1.000 61.29000 712 LYS A C 1
ATOM 10018 O O . LYS A 1 716 ? 157.80900 201.15900 140.88800 1.000 61.29000 712 LYS A O 1
ATOM 10037 N N . ARG A 1 717 ? 158.87900 199.48600 139.82800 1.000 60.07000 713 ARG A N 1
ATOM 10038 C CA . ARG A 1 717 ? 157.64300 198.98400 139.23700 1.000 60.07000 713 ARG A CA 1
ATOM 10039 C C . ARG A 1 717 ? 156.68900 198.47700 140.31100 1.000 60.07000 713 ARG A C 1
ATOM 10040 O O . ARG A 1 717 ? 155.47800 198.72000 140.24400 1.000 60.07000 713 ARG A O 1
ATOM 10061 N N . LEU A 1 718 ? 157.21700 197.77200 141.31500 1.000 55.89000 714 LEU A N 1
ATOM 10062 C CA . LEU A 1 718 ? 156.37300 197.30000 142.40700 1.000 55.89000 714 LEU A CA 1
ATOM 10063 C C . LEU A 1 718 ? 155.75800 198.46800 143.16700 1.000 55.89000 714 LEU A C 1
ATOM 10064 O O . LEU A 1 718 ? 154.58100 198.42400 143.54200 1.000 55.89000 714 LEU A O 1
ATOM 10080 N N . GLU A 1 719 ? 156.54100 199.52200 143.40600 1.000 59.88000 715 GLU A N 1
ATOM 10081 C CA . GLU A 1 719 ? 156.01100 200.69700 144.09000 1.000 59.88000 715 GLU A CA 1
ATOM 10082 C C . GLU A 1 719 ? 154.90400 201.34900 143.27000 1.000 59.88000 715 GLU A C 1
ATOM 10083 O O . GLU A 1 719 ? 153.85200 201.71800 143.80600 1.000 59.88000 715 GLU A O 1
ATOM 10095 N N . VAL A 1 720 ? 155.12700 201.50000 141.96300 1.000 62.23000 716 VAL A N 1
ATOM 10096 C CA . VAL A 1 720 ? 154.12300 202.12700 141.10800 1.000 62.23000 716 VAL A CA 1
ATOM 10097 C C . VAL A 1 720 ? 152.85100 201.28900 141.07700 1.000 62.23000 716 VAL A C 1
ATOM 10098 O O . VAL A 1 720 ? 151.73700 201.82500 141.03300 1.000 62.23000 716 VAL A O 1
ATOM 10111 N N . LYS A 1 721 ? 152.99300 199.96100 141.10000 1.000 58.83000 717 LYS A N 1
ATOM 10112 C CA . LYS A 1 721 ? 151.81500 199.10100 141.08000 1.000 58.83000 717 LYS A CA 1
ATOM 10113 C C . LYS A 1 721 ? 151.07300 199.13700 142.41100 1.000 58.83000 717 LYS A C 1
ATOM 10114 O O . LYS A 1 721 ? 149.83800 199.08900 142.43100 1.000 58.83000 717 LYS A O 1
ATOM 10133 N N . ALA A 1 722 ? 151.80300 199.22200 143.52600 1.000 59.19000 718 ALA A N 1
ATOM 10134 C CA . ALA A 1 722 ? 151.15400 199.27700 144.83000 1.000 59.19000 718 ALA A CA 1
ATOM 10135 C C . ALA A 1 722 ? 150.49400 200.62700 145.07200 1.000 59.19000 718 ALA A C 1
ATOM 10136 O O . ALA A 1 722 ? 149.50200 200.70800 145.80600 1.000 59.19000 718 ALA A O 1
ATOM 10143 N N . ALA A 1 723 ? 151.02300 201.69300 144.46900 1.000 63.90000 719 ALA A N 1
ATOM 10144 C CA . ALA A 1 723 ? 150.44000 203.02000 144.62600 1.000 63.90000 719 ALA A CA 1
ATOM 10145 C C . ALA A 1 723 ? 149.12500 203.18400 143.87600 1.000 63.90000 719 ALA A C 1
ATOM 10146 O O . ALA A 1 723 ? 148.50900 204.25100 143.97600 1.000 63.90000 719 ALA A O 1
ATOM 10153 N N . GLU A 1 724 ? 148.68100 202.16900 143.13400 1.000 67.76000 720 GLU A N 1
ATOM 10154 C CA . GLU A 1 724 ? 147.42900 202.23200 142.38000 1.000 67.76000 720 GLU A CA 1
ATOM 10155 C C . GLU A 1 724 ? 147.44700 203.36100 141.35400 1.000 67.76000 720 GLU A C 1
ATOM 10156 O O . GLU A 1 724 ? 146.39600 203.87600 140.96400 1.000 67.76000 720 GLU A O 1
ATOM 10168 N N . GLU A 1 725 ? 148.63700 203.75300 140.91000 1.000 71.06000 721 GLU A N 1
ATOM 10169 C CA . GLU A 1 725 ? 148.80100 204.80100 139.91300 1.000 71.06000 721 GLU A CA 1
ATOM 10170 C C . GLU A 1 725 ? 149.18400 204.18600 138.57400 1.000 71.06000 721 GLU A C 1
ATOM 10171 O O . GLU A 1 725 ? 149.99100 203.25400 138.51400 1.000 71.06000 721 GLU A O 1
ATOM 10183 N N . ILE A 1 726 ? 148.60000 204.71400 137.50100 1.000 73.14000 722 ILE A N 1
ATOM 10184 C CA . ILE A 1 726 ? 148.85600 204.24800 136.14400 1.000 73.14000 722 ILE A CA 1
ATOM 10185 C C . ILE A 1 726 ? 149.39600 205.41500 135.33000 1.000 73.14000 722 ILE A C 1
ATOM 10186 O O . ILE A 1 726 ? 148.93100 206.55100 135.47300 1.000 73.14000 722 ILE A O 1
ATOM 10202 N N . CYS A 1 727 ? 150.37700 205.13000 134.47700 1.000 78.41000 723 CYS A N 1
ATOM 10203 C CA . CYS A 1 727 ? 151.01400 206.13500 133.63100 1.000 78.41000 723 CYS A CA 1
ATOM 10204 C C . CYS A 1 727 ? 150.83100 205.72200 132.17600 1.000 78.41000 723 CYS A C 1
ATOM 10205 O O . CYS A 1 727 ? 151.36200 204.69200 131.74600 1.000 78.41000 723 CYS A O 1
ATOM 10213 N N . ASP A 1 728 ? 150.07800 206.52500 131.42100 1.000 80.43000 724 ASP A N 1
ATOM 10214 C CA . ASP A 1 728 ? 149.86100 206.21900 130.01100 1.000 80.43000 724 ASP A CA 1
ATOM 10215 C C . ASP A 1 728 ? 151.15500 206.34800 129.21700 1.000 80.43000 724 ASP A C 1
ATOM 10216 O O . ASP A 1 728 ? 151.41000 205.55600 128.30200 1.000 80.43000 724 ASP A O 1
ATOM 10225 N N . SER A 1 729 ? 151.98400 207.33400 129.55300 1.000 78.42000 725 SER A N 1
ATOM 10226 C CA . SER A 1 729 ? 153.25500 207.55100 128.87500 1.000 78.42000 725 SER A CA 1
ATOM 10227 C C . SER A 1 729 ? 154.37900 206.68600 129.43300 1.000 78.42000 725 SER A C 1
ATOM 10228 O O . SER A 1 729 ? 155.53000 206.85000 129.01300 1.000 78.42000 725 SER A O 1
ATOM 10236 N N . GLY A 1 730 ? 154.07800 205.78000 130.36300 1.000 75.58000 726 GLY A N 1
ATOM 10237 C CA . GLY A 1 730 ? 155.06300 204.90400 130.95200 1.000 75.58000 726 GLY A CA 1
ATOM 10238 C C . GLY A 1 730 ? 154.84100 203.44600 130.57700 1.000 75.58000 726 GLY A C 1
ATOM 10239 O O . GLY A 1 730 ? 153.88500 203.07600 129.89900 1.000 75.58000 726 GLY A O 1
ATOM 10243 N N . MET A 1 731 ? 155.76700 202.61400 131.04400 1.000 69.83000 727 MET A N 1
ATOM 10244 C CA . MET A 1 731 ? 155.69200 201.18600 130.77900 1.000 69.83000 727 MET A CA 1
ATOM 10245 C C . MET A 1 731 ? 154.44400 200.58800 131.42200 1.000 69.83000 727 MET A C 1
ATOM 10246 O O . MET A 1 731 ? 153.84000 201.16300 132.33200 1.000 69.83000 727 MET A O 1
ATOM 10260 N N . ALA A 1 732 ? 154.05900 199.41200 130.93400 1.000 65.34000 728 ALA A N 1
ATOM 10261 C CA . ALA A 1 732 ? 152.88600 198.74000 131.46200 1.000 65.34000 728 ALA A CA 1
ATOM 10262 C C . ALA A 1 732 ? 153.18100 198.16800 132.84800 1.000 65.34000 728 ALA A C 1
ATOM 10263 O O . ALA A 1 732 ? 154.32800 197.83500 133.16000 1.000 65.34000 728 ALA A O 1
ATOM 10270 N N . PRO A 1 733 ? 152.16700 198.04200 133.69900 1.000 62.33000 729 PRO A N 1
ATOM 10271 C CA . PRO A 1 733 ? 152.39100 197.50700 135.04400 1.000 62.33000 729 PRO A CA 1
ATOM 10272 C C . PRO A 1 733 ? 152.56800 195.99600 135.03300 1.000 62.33000 729 PRO A C 1
ATOM 10273 O O . PRO A 1 733 ? 152.14700 195.29300 134.11300 1.000 62.33000 729 PRO A O 1
ATOM 10284 N N . LEU A 1 734 ? 153.20900 195.50400 136.08900 1.000 59.38000 730 LEU A N 1
ATOM 10285 C CA . LEU A 1 734 ? 153.43500 194.07400 136.22900 1.000 59.38000 730 LEU A CA 1
ATOM 10286 C C . LEU A 1 734 ? 152.11800 193.34100 136.45700 1.000 59.38000 730 LEU A C 1
ATOM 10287 O O . LEU A 1 734 ? 151.19100 193.85900 137.08600 1.000 59.38000 730 LEU A O 1
ATOM 10303 N N . ASP A 1 735 ? 152.04300 192.12100 135.93500 1.000 59.12000 731 ASP A N 1
ATOM 10304 C CA . ASP A 1 735 ? 150.87200 191.28500 136.13900 1.000 59.12000 731 ASP A CA 1
ATOM 10305 C C . ASP A 1 735 ? 150.84200 190.76400 137.57400 1.000 59.12000 731 ASP A C 1
ATOM 10306 O O . ASP A 1 735 ? 151.84600 190.77900 138.29100 1.000 59.12000 731 ASP A O 1
ATOM 10315 N N . VAL A 1 736 ? 149.66200 190.30100 137.99100 1.000 57.91000 732 VAL A N 1
ATOM 10316 C CA . VAL A 1 736 ? 149.50400 189.80300 139.35400 1.000 57.91000 732 VAL A CA 1
ATOM 10317 C C . VAL A 1 736 ? 150.42100 188.60800 139.59000 1.000 57.91000 732 VAL A C 1
ATOM 10318 O O . VAL A 1 736 ? 151.15200 188.55100 140.58500 1.000 57.91000 732 VAL A O 1
ATOM 10331 N N . ASP A 1 737 ? 150.39600 187.63400 138.67700 1.000 59.65000 733 ASP A N 1
ATOM 10332 C CA . ASP A 1 737 ? 151.29100 186.48800 138.77700 1.000 59.65000 733 ASP A CA 1
ATOM 10333 C C . ASP A 1 737 ? 152.74800 186.92600 138.67100 1.000 59.65000 733 ASP A C 1
ATOM 10334 O O . ASP A 1 737 ? 153.62200 186.41800 139.38400 1.000 59.65000 733 ASP A O 1
ATOM 10343 N N . GLU A 1 738 ? 153.02300 187.87500 137.77300 1.000 58.04000 734 GLU A N 1
ATOM 10344 C CA . GLU A 1 738 ? 154.38000 188.39600 137.64800 1.000 58.04000 734 GLU A CA 1
ATOM 10345 C C . GLU A 1 738 ? 154.82300 189.08000 138.93400 1.000 58.04000 734 GLU A C 1
ATOM 10346 O O . GLU A 1 738 ? 155.96700 188.91500 139.36900 1.000 58.04000 734 GLU A O 1
ATOM 10358 N N . GLN A 1 739 ? 153.92700 189.84500 139.56200 1.000 56.08000 735 GLN A N 1
ATOM 10359 C CA . GLN A 1 739 ? 154.26300 190.48400 140.83100 1.000 56.08000 735 GLN A CA 1
ATOM 10360 C C . GLN A 1 739 ? 154.52500 189.44500 141.91400 1.000 56.08000 735 GLN A C 1
ATOM 10361 O O . GLN A 1 739 ? 155.46200 189.58600 142.71000 1.000 56.08000 735 GLN A O 1
ATOM 10375 N N . ALA A 1 740 ? 153.69900 188.39800 141.96700 1.000 54.92000 736 ALA A N 1
ATOM 10376 C CA . ALA A 1 740 ? 153.90400 187.34400 142.95400 1.000 54.92000 736 ALA A CA 1
ATOM 10377 C C . ALA A 1 740 ? 155.26300 186.68300 142.76900 1.000 54.92000 736 ALA A C 1
ATOM 10378 O O . ALA A 1 740 ? 156.01100 186.49300 143.73400 1.000 54.92000 736 ALA A O 1
ATOM 10385 N N . GLU A 1 741 ? 155.60100 186.32900 141.52700 1.000 56.09000 737 GLU A N 1
ATOM 10386 C CA . GLU A 1 741 ? 156.89300 185.70400 141.26300 1.000 56.09000 737 GLU A CA 1
ATOM 10387 C C . GLU A 1 741 ? 158.04700 186.64900 141.57300 1.000 56.09000 737 GLU A C 1
ATOM 10388 O O . GLU A 1 741 ? 159.08600 186.21100 142.08000 1.000 56.09000 737 GLU A O 1
ATOM 10400 N N . ALA A 1 742 ? 157.88400 187.94200 141.28400 1.000 53.57000 738 ALA A N 1
ATOM 10401 C CA . ALA A 1 742 ? 158.92800 188.91200 141.59400 1.000 53.57000 738 ALA A CA 1
ATOM 10402 C C . ALA A 1 742 ? 159.17600 188.98000 143.09400 1.000 53.57000 738 ALA A C 1
ATOM 10403 O O . ALA A 1 742 ? 160.32300 188.91500 143.55400 1.000 53.57000 738 ALA A O 1
ATOM 10410 N N . VAL A 1 743 ? 158.10400 189.11500 143.87700 1.000 50.52000 739 VAL A N 1
ATOM 10411 C CA . VAL A 1 743 ? 158.26100 189.19800 145.32500 1.000 50.52000 739 VAL A CA 1
ATOM 10412 C C . VAL A 1 743 ? 158.83200 187.89800 145.87400 1.000 50.52000 739 VAL A C 1
ATOM 10413 O O . VAL A 1 743 ? 159.65100 187.91500 146.80100 1.000 50.52000 739 VAL A O 1
ATOM 10426 N N . ALA A 1 744 ? 158.43200 186.75600 145.30900 1.000 51.53000 740 ALA A N 1
ATOM 10427 C CA . ALA A 1 744 ? 158.96300 185.47400 145.75300 1.000 51.53000 740 ALA A CA 1
ATOM 10428 C C . ALA A 1 744 ? 160.45500 185.33500 145.48300 1.000 51.53000 740 ALA A C 1
ATOM 10429 O O . ALA A 1 744 ? 161.19500 184.90300 146.37600 1.000 51.53000 740 ALA A O 1
ATOM 10436 N N . MET A 1 745 ? 160.91500 185.68700 144.28200 1.000 52.23000 741 MET A N 1
ATOM 10437 C CA . MET A 1 745 ? 162.34200 185.63400 143.99400 1.000 52.23000 741 MET A CA 1
ATOM 10438 C C . MET A 1 745 ? 163.12300 186.63000 144.84100 1.000 52.23000 741 MET A C 1
ATOM 10439 O O . MET A 1 745 ? 164.23600 186.32400 145.28100 1.000 52.23000 741 MET A O 1
ATOM 10453 N N . LEU A 1 746 ? 162.56100 187.81600 145.09200 1.000 49.55000 742 LEU A N 1
ATOM 10454 C CA . LEU A 1 746 ? 163.23200 188.76700 145.97200 1.000 49.55000 742 LEU A CA 1
ATOM 10455 C C . LEU A 1 746 ? 163.37300 188.20200 147.37900 1.000 49.55000 742 LEU A C 1
ATOM 10456 O O . LEU A 1 746 ? 164.43500 188.32000 148.00200 1.000 49.55000 742 LEU A O 1
ATOM 10472 N N . ALA A 1 747 ? 162.31100 187.57700 147.89500 1.000 48.28000 743 ALA A N 1
ATOM 10473 C CA . ALA A 1 747 ? 162.37900 186.97700 149.22200 1.000 48.28000 743 ALA A CA 1
ATOM 10474 C C . ALA A 1 747 ? 163.41200 185.86000 149.26500 1.000 48.28000 743 ALA A C 1
ATOM 10475 O O . ALA A 1 747 ? 164.17900 185.74900 150.23000 1.000 48.28000 743 ALA A O 1
ATOM 10482 N N . THR A 1 748 ? 163.44700 185.01800 148.23000 1.000 48.93000 744 THR A N 1
ATOM 10483 C CA . THR A 1 748 ? 164.41900 183.93000 148.20000 1.000 48.93000 744 THR A CA 1
ATOM 10484 C C . THR A 1 748 ? 165.84500 184.46500 148.15600 1.000 48.93000 744 THR A C 1
ATOM 10485 O O . THR A 1 748 ? 166.73000 183.95000 148.85100 1.000 48.93000 744 THR A O 1
ATOM 10496 N N . VAL A 1 749 ? 166.08900 185.49800 147.34600 1.000 47.88000 745 VAL A N 1
ATOM 10497 C CA . VAL A 1 749 ? 167.42700 186.07200 147.26300 1.000 47.88000 745 VAL A CA 1
ATOM 10498 C C . VAL A 1 749 ? 167.82400 186.69200 148.59600 1.000 47.88000 745 VAL A C 1
ATOM 10499 O O . VAL A 1 749 ? 168.96700 186.54800 149.04500 1.000 47.88000 745 VAL A O 1
ATOM 10512 N N . LEU A 1 750 ? 166.89300 187.38700 149.25200 1.000 46.63000 746 LEU A N 1
ATOM 10513 C CA . LEU A 1 750 ? 167.20400 187.98800 150.54500 1.000 46.63000 746 LEU A CA 1
ATOM 10514 C C . LEU A 1 750 ? 167.51000 186.91800 151.58500 1.000 46.63000 746 LEU A C 1
ATOM 10515 O O . LEU A 1 750 ? 168.43500 187.07000 152.39100 1.000 46.63000 746 LEU A O 1
ATOM 10531 N N . ARG A 1 751 ? 166.74400 185.82400 151.58000 1.000 49.11000 747 ARG A N 1
ATOM 10532 C CA . ARG A 1 751 ? 167.01100 184.73400 152.51100 1.000 49.11000 747 ARG A CA 1
ATOM 10533 C C . ARG A 1 751 ? 168.37600 184.11100 152.24800 1.000 49.11000 747 ARG A C 1
ATOM 10534 O O . ARG A 1 751 ? 169.12700 183.82300 153.18700 1.000 49.11000 747 ARG A O 1
ATOM 10555 N N . ALA A 1 752 ? 168.71300 183.89000 150.97500 1.000 49.03000 748 ALA A N 1
ATOM 10556 C CA . ALA A 1 752 ? 170.02200 183.33400 150.64800 1.000 49.03000 748 ALA A CA 1
ATOM 10557 C C . ALA A 1 752 ? 171.14000 184.25900 151.10800 1.000 49.03000 748 ALA A C 1
ATOM 10558 O O . ALA A 1 752 ? 172.15200 183.80100 151.65400 1.000 49.03000 748 ALA A O 1
ATOM 10565 N N . GLU A 1 753 ? 170.97800 185.56600 150.89400 1.000 48.10000 749 GLU A N 1
ATOM 10566 C CA . GLU A 1 753 ? 171.99200 186.52000 151.32900 1.000 48.10000 749 GLU A CA 1
ATOM 10567 C C . GLU A 1 753 ? 172.14900 186.49400 152.84500 1.000 48.10000 749 GLU A C 1
ATOM 10568 O O . GLU A 1 753 ? 173.27000 186.48500 153.36600 1.000 48.10000 749 GLU A O 1
ATOM 10580 N N . SER A 1 754 ? 171.02800 186.48300 153.57100 1.000 48.02000 750 SER A N 1
ATOM 10581 C CA . SER A 1 754 ? 171.09500 186.46100 155.02800 1.000 48.02000 750 SER A CA 1
ATOM 10582 C C . SER A 1 754 ? 171.71600 185.16900 155.54000 1.000 48.02000 750 SER A C 1
ATOM 10583 O O . SER A 1 754 ? 172.40400 185.17700 156.56800 1.000 48.02000 750 SER A O 1
ATOM 10591 N N . LEU A 1 755 ? 171.48900 184.05400 154.84400 1.000 49.63000 751 LEU A N 1
ATOM 10592 C CA . LEU A 1 755 ? 172.05500 182.78200 155.28000 1.000 49.63000 751 LEU A CA 1
ATOM 10593 C C . LEU A 1 755 ? 173.54700 182.70000 154.98200 1.000 49.63000 751 LEU A C 1
ATOM 10594 O O . LEU A 1 755 ? 174.30600 182.12100 155.76800 1.000 49.63000 751 LEU A O 1
ATOM 10610 N N . LYS A 1 756 ? 173.98800 183.26800 153.85800 1.000 48.68000 752 LYS A N 1
ATOM 10611 C CA . LYS A 1 756 ? 175.40400 183.22400 153.51600 1.000 48.68000 752 LYS A CA 1
ATOM 10612 C C . LYS A 1 756 ? 176.21800 184.28300 154.24700 1.000 48.68000 752 LYS A C 1
ATOM 10613 O O . LYS A 1 756 ? 177.43600 184.12500 154.37800 1.000 48.68000 752 LYS A O 1
ATOM 10632 N N . SER A 1 757 ? 175.58000 185.35500 154.72600 1.000 49.98000 753 SER A N 1
ATOM 10633 C CA . SER A 1 757 ? 176.31700 186.37300 155.46700 1.000 49.98000 753 SER A CA 1
ATOM 10634 C C . SER A 1 757 ? 176.75000 185.85500 156.83300 1.000 49.98000 753 SER A C 1
ATOM 10635 O O . SER A 1 757 ? 177.86800 186.13400 157.28300 1.000 49.98000 753 SER A O 1
ATOM 10643 N N . THR A 1 758 ? 175.88000 185.10100 157.50800 1.000 50.60000 754 THR A N 1
ATOM 10644 C CA . THR A 1 758 ? 176.23100 184.56800 158.82100 1.000 50.60000 754 THR A CA 1
ATOM 10645 C C . THR A 1 758 ? 177.39300 183.58800 158.72400 1.000 50.60000 754 THR A C 1
ATOM 10646 O O . THR A 1 758 ? 178.24600 183.53400 159.61700 1.000 50.60000 754 THR A O 1
ATOM 10657 N N . ALA A 1 759 ? 177.44200 182.80400 157.64900 1.000 51.76000 755 ALA A N 1
ATOM 10658 C CA . ALA A 1 759 ? 178.52400 181.84700 157.47400 1.000 51.76000 755 ALA A CA 1
ATOM 10659 C C . ALA A 1 759 ? 179.86600 182.56500 157.39400 1.000 51.76000 755 ALA A C 1
ATOM 10660 O O . ALA A 1 759 ? 179.96400 183.70000 156.91900 1.000 51.76000 755 ALA A O 1
ATOM 10667 N N . LYS A 1 760 ? 180.90900 181.88900 157.86900 1.000 55.34000 756 LYS A N 1
ATOM 10668 C CA . LYS A 1 760 ? 182.24400 182.47000 157.85200 1.000 55.34000 756 LYS A CA 1
ATOM 10669 C C . LYS A 1 760 ? 182.70400 182.70700 156.41900 1.000 55.34000 756 LYS A C 1
ATOM 10670 O O . LYS A 1 760 ? 182.41900 181.91500 155.51700 1.000 55.34000 756 LYS A O 1
ATOM 10689 N N . GLY A 1 761 ? 183.42300 183.81100 156.21400 1.000 55.71000 757 GLY A N 1
ATOM 10690 C CA . GLY A 1 761 ? 183.93300 184.16900 154.91000 1.000 55.71000 757 GLY A CA 1
ATOM 10691 C C . GLY A 1 761 ? 183.06200 185.12200 154.12100 1.000 55.71000 757 GLY A C 1
ATOM 10692 O O . GLY A 1 761 ? 183.52000 185.65000 153.09900 1.000 55.71000 757 GLY A O 1
ATOM 10696 N N . GLY A 1 762 ? 181.82600 185.36100 154.55600 1.000 54.64000 758 GLY A N 1
ATOM 10697 C CA . GLY A 1 762 ? 180.92600 186.26000 153.86900 1.000 54.64000 758 GLY A CA 1
ATOM 10698 C C . GLY A 1 762 ? 181.02000 187.68000 154.39400 1.000 54.64000 758 GLY A C 1
ATOM 10699 O O . GLY A 1 762 ? 181.91200 188.03900 155.16400 1.000 54.64000 758 GLY A O 1
ATOM 10703 N N . ASP A 1 763 ? 180.06600 188.50100 153.95800 1.000 51.74000 759 ASP A N 1
ATOM 10704 C CA . ASP A 1 763 ? 179.98500 189.89500 154.35200 1.000 51.74000 759 ASP A CA 1
ATOM 10705 C C . ASP A 1 763 ? 178.68200 190.14200 155.10100 1.000 51.74000 759 ASP A C 1
ATOM 10706 O O . ASP A 1 763 ? 177.61200 189.75300 154.61100 1.000 51.74000 759 ASP A O 1
ATOM 10715 N N . PRO A 1 764 ? 178.71600 190.77700 156.27800 1.000 51.18000 760 PRO A N 1
ATOM 10716 C CA . PRO A 1 764 ? 177.46600 191.01600 157.01700 1.000 51.18000 760 PRO A CA 1
ATOM 10717 C C . PRO A 1 764 ? 176.58500 192.09100 156.40400 1.000 51.18000 760 PRO A C 1
ATOM 10718 O O . PRO A 1 764 ? 175.42800 192.22500 156.82300 1.000 51.18000 760 PRO A O 1
ATOM 10729 N N . GLU A 1 765 ? 177.08500 192.85500 155.43500 1.000 50.88000 761 GLU A N 1
ATOM 10730 C CA . GLU A 1 765 ? 176.32000 193.91800 154.79700 1.000 50.88000 761 GLU A CA 1
ATOM 10731 C C . GLU A 1 765 ? 175.63100 193.45700 153.51800 1.000 50.88000 761 GLU A C 1
ATOM 10732 O O . GLU A 1 765 ? 175.16400 194.29700 152.74200 1.000 50.88000 761 GLU A O 1
ATOM 10744 N N . ALA A 1 766 ? 175.55600 192.14000 153.28100 1.000 49.18000 762 ALA A N 1
ATOM 10745 C CA . ALA A 1 766 ? 174.90800 191.65600 152.06000 1.000 49.18000 762 ALA A CA 1
ATOM 10746 C C . ALA A 1 766 ? 173.42000 191.97500 152.05400 1.000 49.18000 762 ALA A C 1
ATOM 10747 O O . ALA A 1 766 ? 172.94400 192.61600 151.09900 1.000 49.18000 762 ALA A O 1
ATOM 10754 N N . PRO A 1 767 ? 172.63000 191.57300 153.05500 1.000 48.36000 763 PRO A N 1
ATOM 10755 C CA . PRO A 1 767 ? 171.19500 191.89300 152.99900 1.000 48.36000 763 PRO A CA 1
ATOM 10756 C C . PRO A 1 767 ? 170.91500 193.37900 153.11600 1.000 48.36000 763 PRO A C 1
ATOM 10757 O O . PRO A 1 767 ? 169.99200 193.88300 152.46300 1.000 48.36000 763 PRO A O 1
ATOM 10768 N N . LEU A 1 768 ? 171.68500 194.10000 153.93300 1.000 49.00000 764 LEU A N 1
ATOM 10769 C CA . LEU A 1 768 ? 171.51000 195.54600 154.02000 1.000 49.00000 764 LEU A CA 1
ATOM 10770 C C . LEU A 1 768 ? 171.77100 196.20900 152.67300 1.000 49.00000 764 LEU A C 1
ATOM 10771 O O . LEU A 1 768 ? 170.99800 197.07100 152.23600 1.000 49.00000 764 LEU A O 1
ATOM 10787 N N . LYS A 1 769 ? 172.85500 195.81700 151.99900 1.000 50.06000 765 LYS A N 1
ATOM 10788 C CA . LYS A 1 769 ? 173.15200 196.38600 150.68900 1.000 50.06000 765 LYS A CA 1
ATOM 10789 C C . LYS A 1 769 ? 172.07600 196.01700 149.67600 1.000 50.06000 765 LYS A C 1
ATOM 10790 O O . LYS A 1 769 ? 171.70000 196.83900 148.83200 1.000 50.06000 765 LYS A O 1
ATOM 10809 N N . PHE A 1 770 ? 171.56600 194.78600 149.74500 1.000 49.58000 766 PHE A N 1
ATOM 10810 C CA . PHE A 1 770 ? 170.50600 194.37500 148.83100 1.000 49.58000 766 PHE A CA 1
ATOM 10811 C C . PHE A 1 770 ? 169.25600 195.22400 149.03200 1.000 49.58000 766 PHE A C 1
ATOM 10812 O O . PHE A 1 770 ? 168.63900 195.68400 148.06500 1.000 49.58000 766 PHE A O 1
ATOM 10829 N N . LEU A 1 771 ? 168.87000 195.44500 150.29100 1.000 47.98000 767 LEU A N 1
ATOM 10830 C CA . LEU A 1 771 ? 167.69700 196.26700 150.56700 1.000 47.98000 767 LEU A CA 1
ATOM 10831 C C . LEU A 1 771 ? 167.91900 197.70900 150.12800 1.000 47.98000 767 LEU A C 1
ATOM 10832 O O . LEU A 1 771 ? 167.00700 198.35100 149.59400 1.000 47.98000 767 LEU A O 1
ATOM 10848 N N . LYS A 1 772 ? 169.12700 198.23700 150.34100 1.000 49.66000 768 LYS A N 1
ATOM 10849 C CA . LYS A 1 772 ? 169.41300 199.60500 149.91900 1.000 49.66000 768 LYS A CA 1
ATOM 10850 C C . LYS A 1 772 ? 169.34400 199.73800 148.40300 1.000 49.66000 768 LYS A C 1
ATOM 10851 O O . LYS A 1 772 ? 168.84800 200.74500 147.88400 1.000 49.66000 768 LYS A O 1
ATOM 10870 N N . GLU A 1 773 ? 169.83600 198.73300 147.67500 1.000 52.32000 769 GLU A N 1
ATOM 10871 C CA . GLU A 1 773 ? 169.75100 198.77000 146.21900 1.000 52.32000 769 GLU A CA 1
ATOM 10872 C C . GLU A 1 773 ? 168.30800 198.63100 145.75000 1.000 52.32000 769 GLU A C 1
ATOM 10873 O O . GLU A 1 773 ? 167.90700 199.25900 144.76400 1.000 52.32000 769 GLU A O 1
ATOM 10885 N N . ALA A 1 774 ? 167.51400 197.81100 146.44300 1.000 51.67000 770 ALA A N 1
ATOM 10886 C CA . ALA A 1 774 ? 166.11100 197.66000 146.07300 1.000 51.67000 770 ALA A CA 1
ATOM 10887 C C . ALA A 1 774 ? 165.33500 198.94800 146.31900 1.000 51.67000 770 ALA A C 1
ATOM 10888 O O . ALA A 1 774 ? 164.42300 199.28600 145.55600 1.000 51.67000 770 ALA A O 1
ATOM 10895 N N . SER A 1 775 ? 165.68100 199.67900 147.37900 1.000 54.94000 771 SER A N 1
ATOM 10896 C CA . SER A 1 775 ? 165.04300 200.94600 147.70200 1.000 54.94000 771 SER A CA 1
ATOM 10897 C C . SER A 1 775 ? 165.69700 202.12800 146.99400 1.000 54.94000 771 SER A C 1
ATOM 10898 O O . SER A 1 775 ? 165.48600 203.27700 147.39900 1.000 54.94000 771 SER A O 1
ATOM 10906 N N . ARG A 1 776 ? 166.48200 201.87300 145.95100 1.000 56.76000 772 ARG A N 1
ATOM 10907 C CA . ARG A 1 776 ? 167.15300 202.94000 145.22600 1.000 56.76000 772 ARG A CA 1
ATOM 10908 C C . ARG A 1 776 ? 166.22700 203.53100 144.16900 1.000 56.76000 772 ARG A C 1
ATOM 10909 O O . ARG A 1 776 ? 165.29900 202.87500 143.68900 1.000 56.76000 772 ARG A O 1
ATOM 10930 N N . LEU A 1 777 ? 166.49600 204.78600 143.80900 1.000 61.84000 773 LEU A N 1
ATOM 10931 C CA . LEU A 1 777 ? 165.69900 205.53300 142.83300 1.000 61.84000 773 LEU A CA 1
ATOM 10932 C C . LEU A 1 777 ? 164.20100 205.34400 143.07700 1.000 61.84000 773 LEU A C 1
ATOM 10933 O O . LEU A 1 777 ? 163.39600 205.25000 142.14900 1.000 61.84000 773 LEU A O 1
ATOM 10949 N N . LEU A 1 778 ? 163.83100 205.30600 144.35000 1.000 59.65000 774 LEU A N 1
ATOM 10950 C CA . LEU A 1 778 ? 162.44800 205.24100 144.79900 1.000 59.65000 774 LEU A CA 1
ATOM 10951 C C . LEU A 1 778 ? 162.14000 206.47300 145.62600 1.000 59.65000 774 LEU A C 1
ATOM 10952 O O . LEU A 1 778 ? 163.04400 207.23100 145.99500 1.000 59.65000 774 LEU A O 1
ATOM 10968 N N . PRO A 1 779 ? 160.86700 206.71300 145.93300 1.000 61.16000 775 PRO A N 1
ATOM 10969 C CA . PRO A 1 779 ? 160.52300 207.85200 146.79200 1.000 61.16000 775 PRO A CA 1
ATOM 10970 C C . PRO A 1 779 ? 161.26400 207.78200 148.12000 1.000 61.16000 775 PRO A C 1
ATOM 10971 O O . PRO A 1 779 ? 161.31600 206.73600 148.77100 1.000 61.16000 775 PRO A O 1
ATOM 10982 N N . HIS A 1 780 ? 161.84500 208.91500 148.51800 1.000 65.59000 776 HIS A N 1
ATOM 10983 C CA . HIS A 1 780 ? 162.64400 208.94500 149.74000 1.000 65.59000 776 HIS A CA 1
ATOM 10984 C C . HIS A 1 780 ? 161.81500 208.55300 150.95600 1.000 65.59000 776 HIS A C 1
ATOM 10985 O O . HIS A 1 780 ? 162.34000 207.97500 151.91500 1.000 65.59000 776 HIS A O 1
ATOM 10999 N N . ASN A 1 781 ? 160.51500 208.85800 150.93800 1.000 62.39000 777 ASN A N 1
ATOM 11000 C CA . ASN A 1 781 ? 159.68000 208.59400 152.10500 1.000 62.39000 777 ASN A CA 1
ATOM 11001 C C . ASN A 1 781 ? 159.45200 207.10300 152.31700 1.000 62.39000 777 ASN A C 1
ATOM 11002 O O . ASN A 1 781 ? 159.42300 206.63900 153.46300 1.000 62.39000 777 ASN A O 1
ATOM 11013 N N . LYS A 1 782 ? 159.29100 206.33900 151.24000 1.000 60.51000 778 LYS A N 1
ATOM 11014 C CA . LYS A 1 782 ? 158.96500 204.92300 151.31900 1.000 60.51000 778 LYS A CA 1
ATOM 11015 C C . LYS A 1 782 ? 160.12500 204.07900 150.80200 1.000 60.51000 778 LYS A C 1
ATOM 11016 O O . LYS A 1 782 ? 161.05300 204.57500 150.15800 1.000 60.51000 778 LYS A O 1
ATOM 11035 N N . ASP A 1 783 ? 160.05300 202.78300 151.09600 1.000 56.99000 779 ASP A N 1
ATOM 11036 C CA . ASP A 1 783 ? 161.03900 201.81100 150.64200 1.000 56.99000 779 ASP A CA 1
ATOM 11037 C C . ASP A 1 783 ? 160.28900 200.57300 150.15900 1.000 56.99000 779 ASP A C 1
ATOM 11038 O O . ASP A 1 783 ? 159.05800 200.56400 150.07400 1.000 56.99000 779 ASP A O 1
ATOM 11047 N N . ILE A 1 784 ? 161.03900 199.51400 149.84400 1.000 53.34000 780 ILE A N 1
ATOM 11048 C CA . ILE A 1 784 ? 160.41800 198.28800 149.35100 1.000 53.34000 780 ILE A CA 1
ATOM 11049 C C . ILE A 1 784 ? 159.49100 197.70000 150.40700 1.000 53.34000 780 ILE A C 1
ATOM 11050 O O . ILE A 1 784 ? 158.43200 197.14400 150.08700 1.000 53.34000 780 ILE A O 1
ATOM 11066 N N . LEU A 1 785 ? 159.87400 197.80500 151.68200 1.000 52.74000 781 LEU A N 1
ATOM 11067 C CA . LEU A 1 785 ? 159.00300 197.32600 152.75000 1.000 52.74000 781 LEU A CA 1
ATOM 11068 C C . LEU A 1 785 ? 157.68500 198.08700 152.75600 1.000 52.74000 781 LEU A C 1
ATOM 11069 O O . LEU A 1 785 ? 156.61700 197.49600 152.95800 1.000 52.74000 781 LEU A O 1
ATOM 11085 N N . THR A 1 786 ? 157.73600 199.40000 152.52200 1.000 56.72000 782 THR A N 1
ATOM 11086 C CA . THR A 1 786 ? 156.50600 200.18000 152.44200 1.000 56.72000 782 THR A CA 1
ATOM 11087 C C . THR A 1 786 ? 155.68500 199.78400 151.22100 1.000 56.72000 782 THR A C 1
ATOM 11088 O O . THR A 1 786 ? 154.45000 199.80300 151.26100 1.000 56.72000 782 THR A O 1
ATOM 11099 N N . VAL A 1 787 ? 156.35300 199.41900 150.12500 1.000 55.51000 783 VAL A N 1
ATOM 11100 C CA . VAL A 1 787 ? 155.63500 198.94000 148.94700 1.000 55.51000 783 VAL A CA 1
ATOM 11101 C C . VAL A 1 787 ? 154.88800 197.65400 149.27200 1.000 55.51000 783 VAL A C 1
ATOM 11102 O O . VAL A 1 787 ? 153.72100 197.48300 148.89800 1.000 55.51000 783 VAL A O 1
ATOM 11115 N N . ILE A 1 788 ? 155.55000 196.72600 149.96600 1.000 52.43000 784 ILE A N 1
ATOM 11116 C CA . ILE A 1 788 ? 154.89000 195.48400 150.35800 1.000 52.43000 784 ILE A CA 1
ATOM 11117 C C . ILE A 1 788 ? 153.73600 195.77600 151.30800 1.000 52.43000 784 ILE A C 1
ATOM 11118 O O . ILE A 1 788 ? 152.67200 195.14800 151.23100 1.000 52.43000 784 ILE A O 1
ATOM 11134 N N . SER A 1 789 ? 153.92700 196.73000 152.22100 1.000 55.14000 785 SER A N 1
ATOM 11135 C CA . SER A 1 789 ? 152.86000 197.09900 153.14600 1.000 55.14000 785 SER A CA 1
ATOM 11136 C C . SER A 1 789 ? 151.64600 197.62900 152.39400 1.000 55.14000 785 SER A C 1
ATOM 11137 O O . SER A 1 789 ? 150.50500 197.25300 152.68600 1.000 55.14000 785 SER A O 1
ATOM 11145 N N . ASP A 1 790 ? 151.87600 198.51100 151.41900 1.000 57.36000 786 ASP A N 1
ATOM 11146 C CA . ASP A 1 790 ? 150.77500 199.05100 150.63100 1.000 57.36000 786 ASP A CA 1
ATOM 11147 C C . ASP A 1 790 ? 150.09200 197.96700 149.80900 1.000 57.36000 786 ASP A C 1
ATOM 11148 O O . ASP A 1 790 ? 148.86100 197.95900 149.69700 1.000 57.36000 786 ASP A O 1
ATOM 11157 N N . THR A 1 791 ? 150.86600 197.04500 149.23300 1.000 55.55000 787 THR A N 1
ATOM 11158 C CA . THR A 1 791 ? 150.27000 195.94400 148.48300 1.000 55.55000 787 THR A CA 1
ATOM 11159 C C . THR A 1 791 ? 149.38000 195.09600 149.38200 1.000 55.55000 787 THR A C 1
ATOM 11160 O O . THR A 1 791 ? 148.25800 194.73500 149.00700 1.000 55.55000 787 THR A O 1
ATOM 11171 N N . ILE A 1 792 ? 149.86700 194.76800 150.58100 1.000 53.70000 788 ILE A N 1
ATOM 11172 C CA . ILE A 1 792 ? 149.06900 193.98200 151.51800 1.000 53.70000 788 ILE A CA 1
ATOM 11173 C C . ILE A 1 792 ? 147.79400 194.73300 151.88300 1.000 53.70000 788 ILE A C 1
ATOM 11174 O O . ILE A 1 792 ? 146.69400 194.16900 151.86700 1.000 53.70000 788 ILE A O 1
ATOM 11190 N N . ASP A 1 793 ? 147.92400 196.02000 152.21400 1.000 57.65000 789 ASP A N 1
ATOM 11191 C CA . ASP A 1 793 ? 146.75200 196.81300 152.57000 1.000 57.65000 789 ASP A CA 1
ATOM 11192 C C . ASP A 1 793 ? 145.73600 196.83100 151.43500 1.000 57.65000 789 ASP A C 1
ATOM 11193 O O . ASP A 1 793 ? 144.52400 196.77500 151.67400 1.000 57.65000 789 ASP A O 1
ATOM 11202 N N . GLY A 1 794 ? 146.21200 196.91000 150.19200 1.000 57.18000 790 GLY A N 1
ATOM 11203 C CA . GLY A 1 794 ? 145.29700 196.89500 149.06200 1.000 57.18000 790 GLY A CA 1
ATOM 11204 C C . GLY A 1 794 ? 144.59600 195.56000 148.90500 1.000 57.18000 790 GLY A C 1
ATOM 11205 O O . GLY A 1 794 ? 143.37900 195.50100 148.71200 1.000 57.18000 790 GLY A O 1
ATOM 11209 N N . LEU A 1 795 ? 145.35800 194.46600 148.98700 1.000 56.32000 791 LEU A N 1
ATOM 11210 C CA . LEU A 1 795 ? 144.76000 193.14300 148.83900 1.000 56.32000 791 LEU A CA 1
ATOM 11211 C C . LEU A 1 795 ? 143.79500 192.83900 149.97900 1.000 56.32000 791 LEU A C 1
ATOM 11212 O O . LEU A 1 795 ? 142.71500 192.28000 149.75400 1.000 56.32000 791 LEU A O 1
ATOM 11228 N N . VAL A 1 796 ? 144.16500 193.19700 151.21000 1.000 60.14000 792 VAL A N 1
ATOM 11229 C CA . VAL A 1 796 ? 143.30600 192.90700 152.35400 1.000 60.14000 792 VAL A CA 1
ATOM 11230 C C . VAL A 1 796 ? 142.18800 193.92800 152.51200 1.000 60.14000 792 VAL A C 1
ATOM 11231 O O . VAL A 1 796 ? 141.38500 193.81100 153.44700 1.000 60.14000 792 VAL A O 1
ATOM 11244 N N . GLU A 1 797 ? 142.11500 194.93200 151.63400 1.000 62.47000 793 GLU A N 1
ATOM 11245 C CA . GLU A 1 797 ? 141.03600 195.91100 151.71400 1.000 62.47000 793 GLU A CA 1
ATOM 11246 C C . GLU A 1 797 ? 139.67700 195.22200 151.74300 1.000 62.47000 793 GLU A C 1
ATOM 11247 O O . GLU A 1 797 ? 138.85900 195.46500 152.63800 1.000 62.47000 793 GLU A O 1
ATOM 11259 N N . LYS A 1 798 ? 139.42100 194.35500 150.76600 1.000 63.34000 794 LYS A N 1
ATOM 11260 C CA . LYS A 1 798 ? 138.19500 193.57400 150.73500 1.000 63.34000 794 LYS A CA 1
ATOM 11261 C C . LYS A 1 798 ? 138.38600 192.27800 151.52100 1.000 63.34000 794 LYS A C 1
ATOM 11262 O O . LYS A 1 798 ? 139.49900 191.91000 151.90800 1.000 63.34000 794 LYS A O 1
ATOM 11281 N N . GLU A 1 799 ? 137.28400 191.57200 151.76500 1.000 65.61000 795 GLU A N 1
ATOM 11282 C CA . GLU A 1 799 ? 137.35800 190.32700 152.51500 1.000 65.61000 795 GLU A CA 1
ATOM 11283 C C . GLU A 1 799 ? 138.16900 189.29100 151.74200 1.000 65.61000 795 GLU A C 1
ATOM 11284 O O . GLU A 1 799 ? 138.13200 189.23000 150.51000 1.000 65.61000 795 GLU A O 1
ATOM 11296 N N . LEU A 1 800 ? 138.91000 188.46800 152.48700 1.000 63.43000 796 LEU A N 1
ATOM 11297 C CA . LEU A 1 800 ? 139.81700 187.51400 151.85600 1.000 63.43000 796 LEU A CA 1
ATOM 11298 C C . LEU A 1 800 ? 139.06800 186.47100 151.03800 1.000 63.43000 796 LEU A C 1
ATOM 11299 O O . LEU A 1 800 ? 139.65300 185.85300 150.14000 1.000 63.43000 796 LEU A O 1
ATOM 11315 N N . LEU A 1 801 ? 137.78300 186.25700 151.32800 1.000 63.52000 797 LEU A N 1
ATOM 11316 C CA . LEU A 1 801 ? 137.03700 185.21400 150.63100 1.000 63.52000 797 LEU A CA 1
ATOM 11317 C C . LEU A 1 801 ? 136.94300 185.49900 149.13700 1.000 63.52000 797 LEU A C 1
ATOM 11318 O O . LEU A 1 801 ? 137.02500 184.57600 148.31700 1.000 63.52000 797 LEU A O 1
ATOM 11334 N N . GLU A 1 802 ? 136.77500 186.76500 148.76100 1.000 64.88000 798 GLU A N 1
ATOM 11335 C CA . GLU A 1 802 ? 136.62300 187.16300 147.36300 1.000 64.88000 798 GLU A CA 1
ATOM 11336 C C . GLU A 1 802 ? 137.97900 187.64400 146.84900 1.000 64.88000 798 GLU A C 1
ATOM 11337 O O . GLU A 1 802 ? 138.22700 188.84000 146.69900 1.000 64.88000 798 GLU A O 1
ATOM 11349 N N . LEU A 1 803 ? 138.86100 186.68700 146.56900 1.000 61.73000 799 LEU A N 1
ATOM 11350 C CA . LEU A 1 803 ? 140.17900 186.97400 146.02400 1.000 61.73000 799 LEU A CA 1
ATOM 11351 C C . LEU A 1 803 ? 140.55800 185.87900 145.04000 1.000 61.73000 799 LEU A C 1
ATOM 11352 O O . LEU A 1 803 ? 140.38000 184.69100 145.32200 1.000 61.73000 799 LEU A O 1
ATOM 11368 N N . ASP A 1 804 ? 141.08100 186.28500 143.88800 1.000 60.36000 800 ASP A N 1
ATOM 11369 C CA . ASP A 1 804 ? 141.47500 185.34700 142.84900 1.000 60.36000 800 ASP A CA 1
ATOM 11370 C C . ASP A 1 804 ? 142.80600 184.68700 143.20100 1.000 60.36000 800 ASP A C 1
ATOM 11371 O O . ASP A 1 804 ? 143.53800 185.12800 144.09000 1.000 60.36000 800 ASP A O 1
ATOM 11380 N N . GLY A 1 805 ? 143.11400 183.60900 142.48400 1.000 58.38000 801 GLY A N 1
ATOM 11381 C CA . GLY A 1 805 ? 144.33700 182.87100 142.69000 1.000 58.38000 801 GLY A CA 1
ATOM 11382 C C . GLY A 1 805 ? 145.57200 183.74800 142.62900 1.000 58.38000 801 GLY A C 1
ATOM 11383 O O . GLY A 1 805 ? 146.44300 183.69200 143.50200 1.000 58.38000 801 GLY A O 1
ATOM 11387 N N . PRO A 1 806 ? 145.68100 184.56700 141.57800 1.000 58.20000 802 PRO A N 1
ATOM 11388 C CA . PRO A 1 806 ? 146.83700 185.47500 141.48900 1.000 58.20000 802 PRO A CA 1
ATOM 11389 C C . PRO A 1 806 ? 146.97700 186.39600 142.68900 1.000 58.20000 802 PRO A C 1
ATOM 11390 O O . PRO A 1 806 ? 148.09800 186.62500 143.16000 1.000 58.20000 802 PRO A O 1
ATOM 11401 N N . GLN A 1 807 ? 145.86900 186.93400 143.20100 1.000 57.79000 803 GLN A N 1
ATOM 11402 C CA . GLN A 1 807 ? 145.95100 187.82300 144.35600 1.000 57.79000 803 GLN A CA 1
ATOM 11403 C C . GLN A 1 807 ? 146.41900 187.07200 145.59700 1.000 57.79000 803 GLN A C 1
ATOM 11404 O O . GLN A 1 807 ? 147.22400 187.59200 146.38000 1.000 57.79000 803 GLN A O 1
ATOM 11418 N N . ILE A 1 808 ? 145.93000 185.84600 145.79100 1.000 56.63000 804 ILE A N 1
ATOM 11419 C CA . ILE A 1 808 ? 146.36900 185.04700 146.93100 1.000 56.63000 804 ILE A CA 1
ATOM 11420 C C . ILE A 1 808 ? 147.85200 184.72200 146.80500 1.000 56.63000 804 ILE A C 1
ATOM 11421 O O . ILE A 1 808 ? 148.58900 184.71300 147.79900 1.000 56.63000 804 ILE A O 1
ATOM 11437 N N . ALA A 1 809 ? 148.31600 184.46000 145.58100 1.000 54.89000 805 ALA A N 1
ATOM 11438 C CA . ALA A 1 809 ? 149.73600 184.19400 145.37600 1.000 54.89000 805 ALA A CA 1
ATOM 11439 C C . ALA A 1 809 ? 150.57300 185.43300 145.66600 1.000 54.89000 805 ALA A C 1
ATOM 11440 O O . ALA A 1 809 ? 151.65700 185.33400 146.25300 1.000 54.89000 805 ALA A O 1
ATOM 11447 N N . VAL A 1 810 ? 150.08700 186.60900 145.26400 1.000 54.75000 806 VAL A N 1
ATOM 11448 C CA . VAL A 1 810 ? 150.80100 187.84700 145.56300 1.000 54.75000 806 VAL A CA 1
ATOM 11449 C C . VAL A 1 810 ? 150.87300 188.06600 147.06800 1.000 54.75000 806 VAL A C 1
ATOM 11450 O O . VAL A 1 810 ? 151.90500 188.48900 147.60100 1.000 54.75000 806 VAL A O 1
ATOM 11463 N N . LEU A 1 811 ? 149.77900 187.78300 147.77800 1.000 53.22000 807 LEU A N 1
ATOM 11464 C CA . LEU A 1 811 ? 149.78800 187.93900 149.23000 1.000 53.22000 807 LEU A CA 1
ATOM 11465 C C . LEU A 1 811 ? 150.76300 186.96400 149.87900 1.000 53.22000 807 LEU A C 1
ATOM 11466 O O . LEU A 1 811 ? 151.49500 187.32900 150.80900 1.000 53.22000 807 LEU A O 1
ATOM 11482 N N . ALA A 1 812 ? 150.78800 185.71700 149.40300 1.000 52.63000 808 ALA A N 1
ATOM 11483 C CA . ALA A 1 812 ? 151.74000 184.74500 149.93000 1.000 52.63000 808 ALA A CA 1
ATOM 11484 C C . ALA A 1 812 ? 153.17500 185.19300 149.68200 1.000 52.63000 808 ALA A C 1
ATOM 11485 O O . ALA A 1 812 ? 154.03900 185.05400 150.55600 1.000 52.63000 808 ALA A O 1
ATOM 11492 N N . SER A 1 813 ? 153.44800 185.73300 148.49300 1.000 51.09000 809 SER A N 1
ATOM 11493 C CA . SER A 1 813 ? 154.79200 186.21600 148.19700 1.000 51.09000 809 SER A CA 1
ATOM 11494 C C . SER A 1 813 ? 155.15600 187.40200 149.08100 1.000 51.09000 809 SER A C 1
ATOM 11495 O O . SER A 1 813 ? 156.30500 187.52600 149.52100 1.000 51.09000 809 SER A O 1
ATOM 11503 N N . CYS A 1 814 ? 154.19300 188.28300 149.35500 1.000 50.13000 810 CYS A N 1
ATOM 11504 C CA . CYS A 1 814 ? 154.44900 189.40100 150.25800 1.000 50.13000 810 CYS A CA 1
ATOM 11505 C C . CYS A 1 814 ? 154.77500 188.90100 151.66000 1.000 50.13000 810 CYS A C 1
ATOM 11506 O O . CYS A 1 814 ? 155.67300 189.42700 152.33000 1.000 50.13000 810 CYS A O 1
ATOM 11514 N N . LEU A 1 815 ? 154.04900 187.88200 152.12400 1.000 49.55000 811 LEU A N 1
ATOM 11515 C CA . LEU A 1 815 ? 154.35100 187.30200 153.42900 1.000 49.55000 811 LEU A CA 1
ATOM 11516 C C . LEU A 1 815 ? 155.74200 186.67900 153.44000 1.000 49.55000 811 LEU A C 1
ATOM 11517 O O . LEU A 1 815 ? 156.48100 186.80600 154.42400 1.000 49.55000 811 LEU A O 1
ATOM 11533 N N . GLN A 1 816 ? 156.11700 186.00100 152.35400 1.000 48.17000 812 GLN A N 1
ATOM 11534 C CA . GLN A 1 816 ? 157.45800 185.42900 152.26500 1.000 48.17000 812 GLN A CA 1
ATOM 11535 C C . GLN A 1 816 ? 158.52400 186.51800 152.29100 1.000 48.17000 812 GLN A C 1
ATOM 11536 O O . GLN A 1 816 ? 159.58100 186.34800 152.91000 1.000 48.17000 812 GLN A O 1
ATOM 11550 N N . PHE A 1 817 ? 158.26600 187.64400 151.62400 1.000 48.33000 813 PHE A N 1
ATOM 11551 C CA . PHE A 1 817 ? 159.22900 188.74100 151.62600 1.000 48.33000 813 PHE A CA 1
ATOM 11552 C C . PHE A 1 817 ? 159.35100 189.36000 153.01200 1.000 48.33000 813 PHE A C 1
ATOM 11553 O O . PHE A 1 817 ? 160.45100 189.72800 153.43900 1.000 48.33000 813 PHE A O 1
ATOM 11570 N N . LEU A 1 818 ? 158.23000 189.49400 153.72400 1.000 47.40000 814 LEU A N 1
ATOM 11571 C CA . LEU A 1 818 ? 158.29300 189.96000 155.10600 1.000 47.40000 814 LEU A CA 1
ATOM 11572 C C . LEU A 1 818 ? 159.10000 188.99700 155.96700 1.000 47.40000 814 LEU A C 1
ATOM 11573 O O . LEU A 1 818 ? 159.91400 189.42200 156.79600 1.000 47.40000 814 LEU A O 1
ATOM 11589 N N . HIS A 1 819 ? 158.88800 187.69200 155.78200 1.000 45.97000 815 HIS A N 1
ATOM 11590 C CA . HIS A 1 819 ? 159.67600 186.69800 156.50400 1.000 45.97000 815 HIS A CA 1
ATOM 11591 C C . HIS A 1 819 ? 161.16300 186.87200 156.21900 1.000 45.97000 815 HIS A C 1
ATOM 11592 O O . HIS A 1 819 ? 161.99400 186.83400 157.13300 1.000 45.97000 815 HIS A O 1
ATOM 11606 N N . ALA A 1 820 ? 161.51400 187.06300 154.94600 1.000 45.55000 816 ALA A N 1
ATOM 11607 C CA . ALA A 1 820 ? 162.91700 187.23800 154.58300 1.000 45.55000 816 ALA A CA 1
ATOM 11608 C C . ALA A 1 820 ? 163.50100 188.48900 155.22800 1.000 45.55000 816 ALA A C 1
ATOM 11609 O O . ALA A 1 820 ? 164.61100 188.45700 155.77200 1.000 45.55000 816 ALA A O 1
ATOM 11616 N N . ALA A 1 821 ? 162.76600 189.60200 155.17700 1.000 46.14000 817 ALA A N 1
ATOM 11617 C CA . ALA A 1 821 ? 163.25600 190.85000 155.75100 1.000 46.14000 817 ALA A CA 1
ATOM 11618 C C . ALA A 1 821 ? 163.28100 190.81800 157.27300 1.000 46.14000 817 ALA A C 1
ATOM 11619 O O . ALA A 1 821 ? 163.94900 191.65700 157.88600 1.000 46.14000 817 ALA A O 1
ATOM 11626 N N . LEU A 1 822 ? 162.56800 189.87600 157.89500 1.000 45.56000 818 LEU A N 1
ATOM 11627 C CA . LEU A 1 822 ? 162.57200 189.78800 159.35100 1.000 45.56000 818 LEU A CA 1
ATOM 11628 C C . LEU A 1 822 ? 163.97700 189.57600 159.90000 1.000 45.56000 818 LEU A C 1
ATOM 11629 O O . LEU A 1 822 ? 164.26900 189.98400 161.03000 1.000 45.56000 818 LEU A O 1
ATOM 11645 N N . ALA A 1 823 ? 164.85800 188.94300 159.12300 1.000 45.81000 819 ALA A N 1
ATOM 11646 C CA . ALA A 1 823 ? 166.19200 188.63000 159.62300 1.000 45.81000 819 ALA A CA 1
ATOM 11647 C C . ALA A 1 823 ? 167.06400 189.87900 159.69700 1.000 45.81000 819 ALA A C 1
ATOM 11648 O O . ALA A 1 823 ? 167.64700 190.18000 160.74500 1.000 45.81000 819 ALA A O 1
ATOM 11655 N N . VAL A 1 824 ? 167.16500 190.61900 158.59200 1.000 47.36000 820 VAL A N 1
ATOM 11656 C CA . VAL A 1 824 ? 168.09200 191.74600 158.54700 1.000 47.36000 820 VAL A CA 1
ATOM 11657 C C . VAL A 1 824 ? 167.47700 193.00400 159.15300 1.000 47.36000 820 VAL A C 1
ATOM 11658 O O . VAL A 1 824 ? 168.20300 193.86500 159.66200 1.000 47.36000 820 VAL A O 1
ATOM 11671 N N . CYS A 1 825 ? 166.15300 193.14000 159.11400 1.000 46.65000 821 CYS A N 1
ATOM 11672 C CA . CYS A 1 825 ? 165.46700 194.33800 159.60500 1.000 46.65000 821 CYS A CA 1
ATOM 11673 C C . CYS A 1 825 ? 164.24900 193.92300 160.41800 1.000 46.65000 821 CYS A C 1
ATOM 11674 O O . CYS A 1 825 ? 163.10500 194.03600 159.96200 1.000 46.65000 821 CYS A O 1
ATOM 11682 N N . PRO A 1 826 ? 164.46200 193.43100 161.64200 1.000 46.77000 822 PRO A N 1
ATOM 11683 C CA . PRO A 1 826 ? 163.30900 193.08300 162.48800 1.000 46.77000 822 PRO A CA 1
ATOM 11684 C C . PRO A 1 826 ? 162.50400 194.29200 162.93000 1.000 46.77000 822 PRO A C 1
ATOM 11685 O O . PRO A 1 826 ? 161.28200 194.18300 163.08600 1.000 46.77000 822 PRO A O 1
ATOM 11696 N N . GLY A 1 827 ? 163.15200 195.44100 163.13800 1.000 48.94000 823 GLY A N 1
ATOM 11697 C CA . GLY A 1 827 ? 162.44200 196.59300 163.67300 1.000 48.94000 823 GLY A CA 1
ATOM 11698 C C . GLY A 1 827 ? 161.27600 197.02100 162.80300 1.000 48.94000 823 GLY A C 1
ATOM 11699 O O . GLY A 1 827 ? 160.15000 197.17400 163.28200 1.000 48.94000 823 GLY A O 1
ATOM 11703 N N . ARG A 1 828 ? 161.53300 197.22800 161.50900 1.000 50.13000 824 ARG A N 1
ATOM 11704 C CA . ARG A 1 828 ? 160.47200 197.67600 160.61400 1.000 50.13000 824 ARG A CA 1
ATOM 11705 C C . ARG A 1 828 ? 159.39900 196.60800 160.45300 1.000 50.13000 824 ARG A C 1
ATOM 11706 O O . ARG A 1 828 ? 158.20900 196.92700 160.34200 1.000 50.13000 824 ARG A O 1
ATOM 11727 N N . VAL A 1 829 ? 159.79500 195.33400 160.44700 1.000 47.04000 825 VAL A N 1
ATOM 11728 C CA . VAL A 1 829 ? 158.81700 194.25600 160.32200 1.000 47.04000 825 VAL A CA 1
ATOM 11729 C C . VAL A 1 829 ? 157.86700 194.26500 161.51300 1.000 47.04000 825 VAL A C 1
ATOM 11730 O O . VAL A 1 829 ? 156.64700 194.13400 161.35800 1.000 47.04000 825 VAL A O 1
ATOM 11743 N N . TRP A 1 830 ? 158.41200 194.42200 162.72200 1.000 48.74000 826 TRP A N 1
ATOM 11744 C CA . TRP A 1 830 ? 157.55900 194.48800 163.90500 1.000 48.74000 826 TRP A CA 1
ATOM 11745 C C . TRP A 1 830 ? 156.69600 195.74400 163.89100 1.000 48.74000 826 TRP A C 1
ATOM 11746 O O . TRP A 1 830 ? 155.51600 195.69700 164.26000 1.000 48.74000 826 TRP A O 1
ATOM 11767 N N . ALA A 1 831 ? 157.26600 196.87700 163.47300 1.000 51.27000 827 ALA A N 1
ATOM 11768 C CA . ALA A 1 831 ? 156.49100 198.11200 163.41400 1.000 51.27000 827 ALA A CA 1
ATOM 11769 C C . ALA A 1 831 ? 155.31900 197.97800 162.45100 1.000 51.27000 827 ALA A C 1
ATOM 11770 O O . ALA A 1 831 ? 154.24100 198.53500 162.69000 1.000 51.27000 827 ALA A O 1
ATOM 11777 N N . TYR A 1 832 ? 155.51000 197.24400 161.35400 1.000 51.77000 828 TYR A N 1
ATOM 11778 C CA . TYR A 1 832 ? 154.42100 197.03200 160.40700 1.000 51.77000 828 TYR A CA 1
ATOM 11779 C C . TYR A 1 832 ? 153.40200 196.03300 160.94300 1.000 51.77000 828 TYR A C 1
ATOM 11780 O O . TYR A 1 832 ? 152.19200 196.25500 160.82200 1.000 51.77000 828 TYR A O 1
ATOM 11798 N N . MET A 1 833 ? 153.86800 194.93100 161.53500 1.000 50.05000 829 MET A N 1
ATOM 11799 C CA . MET A 1 833 ? 152.94400 193.94900 162.09300 1.000 50.05000 829 MET A CA 1
ATOM 11800 C C . MET A 1 833 ? 152.09700 194.55200 163.20500 1.000 50.05000 829 MET A C 1
ATOM 11801 O O . MET A 1 833 ? 150.96000 194.11700 163.42400 1.000 50.05000 829 MET A O 1
ATOM 11815 N N . SER A 1 834 ? 152.62800 195.54800 163.91700 1.000 50.89000 830 SER A N 1
ATOM 11816 C CA . SER A 1 834 ? 151.84900 196.20400 164.96100 1.000 50.89000 830 SER A CA 1
ATOM 11817 C C . SER A 1 834 ? 150.60600 196.88700 164.40600 1.000 50.89000 830 SER A C 1
ATOM 11818 O O . SER A 1 834 ? 149.64200 197.09500 165.15200 1.000 50.89000 830 SER A O 1
ATOM 11826 N N . ARG A 1 835 ? 150.60500 197.24000 163.11900 1.000 52.33000 831 ARG A N 1
ATOM 11827 C CA . ARG A 1 835 ? 149.47200 197.90200 162.48300 1.000 52.33000 831 ARG A CA 1
ATOM 11828 C C . ARG A 1 835 ? 149.14000 197.25600 161.14300 1.000 52.33000 831 ARG A C 1
ATOM 11829 O O . ARG A 1 835 ? 148.59600 197.91100 160.25000 1.000 52.33000 831 ARG A O 1
ATOM 11850 N N . CYS A 1 836 ? 149.46200 195.97000 160.98700 1.000 56.27000 832 CYS A N 1
ATOM 11851 C CA . CYS A 1 836 ? 149.17700 195.28000 159.73400 1.000 56.27000 832 CYS A CA 1
ATOM 11852 C C . CYS A 1 836 ? 147.68400 195.20100 159.44700 1.000 56.27000 832 CYS A C 1
ATOM 11853 O O . CYS A 1 836 ? 147.29400 195.09500 158.27900 1.000 56.27000 832 CYS A O 1
ATOM 11861 N N . ALA A 1 837 ? 146.84300 195.24900 160.48000 1.000 63.38000 833 ALA A N 1
ATOM 11862 C CA . ALA A 1 837 ? 145.39200 195.18600 160.31600 1.000 63.38000 833 ALA A CA 1
ATOM 11863 C C . ALA A 1 837 ? 144.95700 193.88100 159.65500 1.000 63.38000 833 ALA A C 1
ATOM 11864 O O . ALA A 1 837 ? 143.93400 193.83200 158.96600 1.000 63.38000 833 ALA A O 1
ATOM 11871 N N . LEU A 1 838 ? 145.73100 192.81200 159.86100 1.000 59.94000 834 LEU A N 1
ATOM 11872 C CA . LEU A 1 838 ? 145.42600 191.50900 159.28800 1.000 59.94000 834 LEU A CA 1
ATOM 11873 C C . LEU A 1 838 ? 145.16700 190.43100 160.32900 1.000 59.94000 834 LEU A C 1
ATOM 11874 O O . LEU A 1 838 ? 144.54800 189.41500 159.99700 1.000 59.94000 834 LEU A O 1
ATOM 11890 N N . ILE A 1 839 ? 145.61400 190.62300 161.56900 1.000 56.30000 835 ILE A N 1
ATOM 11891 C CA . ILE A 1 839 ? 145.44200 189.63900 162.63800 1.000 56.30000 835 ILE A CA 1
ATOM 11892 C C . ILE A 1 839 ? 144.89700 190.39400 163.84800 1.000 56.30000 835 ILE A C 1
ATOM 11893 O O . ILE A 1 839 ? 145.65200 190.98200 164.62900 1.000 56.30000 835 ILE A O 1
ATOM 11909 N N . ALA A 1 840 ? 143.57400 190.37800 164.01200 1.000 61.88000 836 ALA A N 1
ATOM 11910 C CA . ALA A 1 840 ? 142.91900 191.02500 165.14800 1.000 61.88000 836 ALA A CA 1
ATOM 11911 C C . ALA A 1 840 ? 143.35100 192.48400 165.27400 1.000 61.88000 836 ALA A C 1
ATOM 11912 O O . ALA A 1 840 ? 143.56100 193.00200 166.37300 1.000 61.88000 836 ALA A O 1
ATOM 11919 N N . GLY A 1 841 ? 143.48400 193.15500 164.13300 1.000 65.87000 837 GLY A N 1
ATOM 11920 C CA . GLY A 1 841 ? 143.90200 194.54200 164.12000 1.000 65.87000 837 GLY A CA 1
ATOM 11921 C C . GLY A 1 841 ? 142.79000 195.49900 164.49600 1.000 65.87000 837 GLY A C 1
ATOM 11922 O O . GLY A 1 841 ? 142.91300 196.25300 165.46600 1.000 65.87000 837 GLY A O 1
ATOM 11926 N N . ASP A 1 842 ? 141.70100 195.47800 163.73700 1.000 70.93000 838 ASP A N 1
ATOM 11927 C CA . ASP A 1 842 ? 140.56500 196.35800 163.98100 1.000 70.93000 838 ASP A CA 1
ATOM 11928 C C . ASP A 1 842 ? 139.32700 195.71800 163.36000 1.000 70.93000 838 ASP A C 1
ATOM 11929 O O . ASP A 1 842 ? 139.37100 194.57900 162.88200 1.000 70.93000 838 ASP A O 1
ATOM 11938 N N . ALA A 1 843 ? 138.21800 196.45400 163.36700 1.000 74.15000 839 ALA A N 1
ATOM 11939 C CA . ALA A 1 843 ? 136.95800 195.97100 162.81600 1.000 74.15000 839 ALA A CA 1
ATOM 11940 C C . ALA A 1 843 ? 136.85600 196.16400 161.30800 1.000 74.15000 839 ALA A C 1
ATOM 11941 O O . ALA A 1 843 ? 135.76200 196.01400 160.75400 1.000 74.15000 839 ALA A O 1
ATOM 11948 N N . ARG A 1 844 ? 137.95800 196.49000 160.63600 1.000 69.37000 840 ARG A N 1
ATOM 11949 C CA . ARG A 1 844 ? 137.91800 196.67500 159.19200 1.000 69.37000 840 ARG A CA 1
ATOM 11950 C C . ARG A 1 844 ? 137.97100 195.31700 158.49100 1.000 69.37000 840 ARG A C 1
ATOM 11951 O O . ARG A 1 844 ? 138.75400 194.44800 158.88300 1.000 69.37000 840 ARG A O 1
ATOM 11972 N N . PRO A 1 845 ? 137.15500 195.10300 157.45700 1.000 68.08000 841 PRO A N 1
ATOM 11973 C CA . PRO A 1 845 ? 137.17000 193.80200 156.77800 1.000 68.08000 841 PRO A CA 1
ATOM 11974 C C . PRO A 1 845 ? 138.52000 193.52600 156.13200 1.000 68.08000 841 PRO A C 1
ATOM 11975 O O . PRO A 1 845 ? 139.12600 194.40400 155.51300 1.000 68.08000 841 PRO A O 1
ATOM 11986 N N . GLY A 1 846 ? 138.98600 192.28900 156.28300 1.000 66.04000 842 GLY A N 1
ATOM 11987 C CA . GLY A 1 846 ? 140.27000 191.88700 155.74500 1.000 66.04000 842 GLY A CA 1
ATOM 11988 C C . GLY A 1 846 ? 141.09300 191.06900 156.71900 1.000 66.04000 842 GLY A C 1
ATOM 11989 O O . GLY A 1 846 ? 142.23500 190.70600 156.42300 1.000 66.04000 842 GLY A O 1
ATOM 11993 N N . ARG A 1 847 ? 140.52500 190.77500 157.88700 1.000 65.45000 843 ARG A N 1
ATOM 11994 C CA . ARG A 1 847 ? 141.23700 189.99600 158.88800 1.000 65.45000 843 ARG A CA 1
ATOM 11995 C C . ARG A 1 847 ? 141.53400 188.59400 158.36200 1.000 65.45000 843 ARG A C 1
ATOM 11996 O O . ARG A 1 847 ? 140.86800 188.08100 157.45900 1.000 65.45000 843 ARG A O 1
ATOM 12017 N N . LEU A 1 848 ? 142.55900 187.97100 158.94700 1.000 60.33000 844 LEU A N 1
ATOM 12018 C CA . LEU A 1 848 ? 142.94700 186.62400 158.55200 1.000 60.33000 844 LEU A CA 1
ATOM 12019 C C . LEU A 1 848 ? 142.04600 185.55500 159.15800 1.000 60.33000 844 LEU A C 1
ATOM 12020 O O . LEU A 1 848 ? 142.03700 184.42200 158.66700 1.000 60.33000 844 LEU A O 1
ATOM 12036 N N . SER A 1 849 ? 141.29000 185.88900 160.20400 1.000 63.95000 845 SER A N 1
ATOM 12037 C CA . SER A 1 849 ? 140.41000 184.92400 160.85000 1.000 63.95000 845 SER A CA 1
ATOM 12038 C C . SER A 1 849 ? 139.09200 184.73100 160.11100 1.000 63.95000 845 SER A C 1
ATOM 12039 O O . SER A 1 849 ? 138.33000 183.82700 160.46900 1.000 63.95000 845 SER A O 1
ATOM 12047 N N . ARG A 1 850 ? 138.80400 185.54800 159.10000 1.000 65.32000 846 ARG A N 1
ATOM 12048 C CA . ARG A 1 850 ? 137.57000 185.43800 158.33500 1.000 65.32000 846 ARG A CA 1
ATOM 12049 C C . ARG A 1 850 ? 137.69100 184.48400 157.15300 1.000 65.32000 846 ARG A C 1
ATOM 12050 O O . ARG A 1 850 ? 136.74700 184.37200 156.36500 1.000 65.32000 846 ARG A O 1
ATOM 12071 N N . ILE A 1 851 ? 138.82300 183.80000 157.01100 1.000 61.41000 847 ILE A N 1
ATOM 12072 C CA . ILE A 1 851 ? 139.02000 182.83600 155.93900 1.000 61.41000 847 ILE A CA 1
ATOM 12073 C C . ILE A 1 851 ? 138.71000 181.41200 156.40900 1.000 61.41000 847 ILE A C 1
ATOM 12074 O O . ILE A 1 851 ? 139.06900 180.44600 155.73800 1.000 61.41000 847 ILE A O 1
ATOM 12090 N N . THR A 1 852 ? 138.04500 181.27100 157.55200 1.000 62.24000 848 THR A N 1
ATOM 12091 C CA . THR A 1 852 ? 137.71800 179.96100 158.09900 1.000 62.24000 848 THR A CA 1
ATOM 12092 C C . THR A 1 852 ? 136.44000 179.44100 157.44200 1.000 62.24000 848 THR A C 1
ATOM 12093 O O . THR A 1 852 ? 135.93900 180.00300 156.46400 1.000 62.24000 848 THR A O 1
ATOM 12104 N N . GLY A 1 853 ? 135.89900 178.35300 157.97700 1.000 61.86000 849 GLY A N 1
ATOM 12105 C CA . GLY A 1 853 ? 134.68500 177.75700 157.45600 1.000 61.86000 849 GLY A CA 1
ATOM 12106 C C . GLY A 1 853 ? 134.95800 176.48400 156.68000 1.000 61.86000 849 GLY A C 1
ATOM 12107 O O . GLY A 1 853 ? 136.06600 175.94100 156.66200 1.000 61.86000 849 GLY A O 1
ATOM 12111 N N . SER A 1 854 ? 133.90200 176.00200 156.02500 1.000 62.44000 850 SER A N 1
ATOM 12112 C CA . SER A 1 854 ? 133.97800 174.78300 155.21800 1.000 62.44000 850 SER A CA 1
ATOM 12113 C C . SER A 1 854 ? 134.27800 175.15400 153.76500 1.000 62.44000 850 SER A C 1
ATOM 12114 O O . SER A 1 854 ? 133.43900 175.05800 152.86800 1.000 62.44000 850 SER A O 1
ATOM 12122 N N . LEU A 1 855 ? 135.51500 175.58800 153.54900 1.000 60.78000 851 LEU A N 1
ATOM 12123 C CA . LEU A 1 855 ? 136.00000 176.00400 152.24200 1.000 60.78000 851 LEU A CA 1
ATOM 12124 C C . LEU A 1 855 ? 136.94400 174.94500 151.68000 1.000 60.78000 851 LEU A C 1
ATOM 12125 O O . LEU A 1 855 ? 137.23400 173.93000 152.31900 1.000 60.78000 851 LEU A O 1
ATOM 12141 N N . ASP A 1 856 ? 137.42500 175.19600 150.46400 1.000 60.62000 852 ASP A N 1
ATOM 12142 C CA . ASP A 1 856 ? 138.34800 174.30400 149.77000 1.000 60.62000 852 ASP A CA 1
ATOM 12143 C C . ASP A 1 856 ? 139.68600 175.02000 149.63000 1.000 60.62000 852 ASP A C 1
ATOM 12144 O O . ASP A 1 856 ? 139.79300 176.01100 148.90000 1.000 60.62000 852 ASP A O 1
ATOM 12153 N N . MET A 1 857 ? 140.70400 174.51400 150.32700 1.000 58.82000 853 MET A N 1
ATOM 12154 C CA . MET A 1 857 ? 142.03700 175.11500 150.31700 1.000 58.82000 853 MET A CA 1
ATOM 12155 C C . MET A 1 857 ? 142.89100 174.37200 149.29400 1.000 58.82000 853 MET A C 1
ATOM 12156 O O . MET A 1 857 ? 143.65200 173.45900 149.61500 1.000 58.82000 853 MET A O 1
ATOM 12170 N N . TYR A 1 858 ? 142.75400 174.78000 148.03500 1.000 60.40000 854 TYR A N 1
ATOM 12171 C CA . TYR A 1 858 ? 143.53500 174.20100 146.95100 1.000 60.40000 854 TYR A CA 1
ATOM 12172 C C . TYR A 1 858 ? 144.95200 174.77400 146.98800 1.000 60.40000 854 TYR A C 1
ATOM 12173 O O . TYR A 1 858 ? 145.32400 175.52400 147.89500 1.000 60.40000 854 TYR A O 1
ATOM 12191 N N . ALA A 1 859 ? 145.76500 174.42000 145.98900 1.000 58.78000 855 ALA A N 1
ATOM 12192 C CA . ALA A 1 859 ? 147.13300 174.92400 145.93900 1.000 58.78000 855 ALA A CA 1
ATOM 12193 C C . ALA A 1 859 ? 147.16900 176.44500 145.87100 1.000 58.78000 855 ALA A C 1
ATOM 12194 O O . ALA A 1 859 ? 148.09500 177.06800 146.40200 1.000 58.78000 855 ALA A O 1
ATOM 12201 N N . GLU A 1 860 ? 146.17600 177.05900 145.22500 1.000 59.90000 856 GLU A N 1
ATOM 12202 C CA . GLU A 1 860 ? 146.15000 178.51500 145.13000 1.000 59.90000 856 GLU A CA 1
ATOM 12203 C C . GLU A 1 860 ? 145.82700 179.15000 146.47700 1.000 59.90000 856 GLU A C 1
ATOM 12204 O O . GLU A 1 860 ? 146.38900 180.19400 146.82900 1.000 59.90000 856 GLU A O 1
ATOM 12216 N N . ARG A 1 861 ? 144.92700 178.53600 147.24400 1.000 57.89000 857 ARG A N 1
ATOM 12217 C CA . ARG A 1 861 ? 144.53400 179.05700 148.54600 1.000 57.89000 857 ARG A CA 1
ATOM 12218 C C . ARG A 1 861 ? 145.36200 178.49100 149.69100 1.000 57.89000 857 ARG A C 1
ATOM 12219 O O . ARG A 1 861 ? 145.29600 179.02600 150.80400 1.000 57.89000 857 ARG A O 1
ATOM 12240 N N . PHE A 1 862 ? 146.13400 177.43100 149.45300 1.000 53.59000 858 PHE A N 1
ATOM 12241 C CA . PHE A 1 862 ? 146.96700 176.84600 150.49600 1.000 53.59000 858 PHE A CA 1
ATOM 12242 C C . PHE A 1 862 ? 148.33100 177.51200 150.60100 1.000 53.59000 858 PHE A C 1
ATOM 12243 O O . PHE A 1 862 ? 148.90500 177.56100 151.69500 1.000 53.59000 858 PHE A O 1
ATOM 12260 N N . ASP A 1 863 ? 148.86400 178.02700 149.49100 1.000 53.97000 859 ASP A N 1
ATOM 12261 C CA . ASP A 1 863 ? 150.16500 178.68500 149.52700 1.000 53.97000 859 ASP A CA 1
ATOM 12262 C C . ASP A 1 863 ? 150.15600 179.92600 150.40900 1.000 53.97000 859 ASP A C 1
ATOM 12263 O O . ASP A 1 863 ? 151.22700 180.39800 150.80700 1.000 53.97000 859 ASP A O 1
ATOM 12272 N N . LEU A 1 864 ? 148.97700 180.46400 150.72600 1.000 53.90000 860 LEU A N 1
ATOM 12273 C CA . LEU A 1 864 ? 148.89900 181.64900 151.57300 1.000 53.90000 860 LEU A CA 1
ATOM 12274 C C . LEU A 1 864 ? 149.07600 181.29200 153.04400 1.000 53.90000 860 LEU A C 1
ATOM 12275 O O . LEU A 1 864 ? 149.92800 181.86500 153.73100 1.000 53.90000 860 LEU A O 1
ATOM 12291 N N . LEU A 1 865 ? 148.27800 180.34700 153.54400 1.000 52.58000 861 LEU A N 1
ATOM 12292 C CA . LEU A 1 865 ? 148.35700 179.99000 154.95700 1.000 52.58000 861 LEU A CA 1
ATOM 12293 C C . LEU A 1 865 ? 149.64300 179.23400 155.26700 1.000 52.58000 861 LEU A C 1
ATOM 12294 O O . LEU A 1 865 ? 150.23300 179.41300 156.34000 1.000 52.58000 861 LEU A O 1
ATOM 12310 N N . SER A 1 866 ? 150.08700 178.37600 154.34400 1.000 53.29000 862 SER A N 1
ATOM 12311 C CA . SER A 1 866 ? 151.33200 177.64600 154.55800 1.000 53.29000 862 SER A CA 1
ATOM 12312 C C . SER A 1 866 ? 152.50500 178.59600 154.75300 1.000 53.29000 862 SER A C 1
ATOM 12313 O O . SER A 1 866 ? 153.46800 178.25900 155.45200 1.000 53.29000 862 SER A O 1
ATOM 12321 N N . SER A 1 867 ? 152.44500 179.78100 154.14700 1.000 49.43000 863 SER A N 1
ATOM 12322 C CA . SER A 1 867 ? 153.48100 180.78700 154.33100 1.000 49.43000 863 SER A CA 1
ATOM 12323 C C . SER A 1 867 ? 153.20700 181.69200 155.52300 1.000 49.43000 863 SER A C 1
ATOM 12324 O O . SER A 1 867 ? 154.15200 182.11900 156.19600 1.000 49.43000 863 SER A O 1
ATOM 12332 N N . ALA A 1 868 ? 151.93600 181.99100 155.80100 1.000 50.45000 864 ALA A N 1
ATOM 12333 C CA . ALA A 1 868 ? 151.60800 182.84700 156.93600 1.000 50.45000 864 ALA A CA 1
ATOM 12334 C C . ALA A 1 868 ? 151.98100 182.18300 158.25500 1.000 50.45000 864 ALA A C 1
ATOM 12335 O O . ALA A 1 868 ? 152.49800 182.84400 159.16500 1.000 50.45000 864 ALA A O 1
ATOM 12342 N N . VAL A 1 869 ? 151.72500 180.88000 158.38300 1.000 48.67000 865 VAL A N 1
ATOM 12343 C CA . VAL A 1 869 ? 152.06300 180.18100 159.62100 1.000 48.67000 865 VAL A CA 1
ATOM 12344 C C . VAL A 1 869 ? 153.57000 180.19700 159.84300 1.000 48.67000 865 VAL A C 1
ATOM 12345 O O . VAL A 1 869 ? 154.04600 180.40400 160.96700 1.000 48.67000 865 VAL A O 1
ATOM 12358 N N . LYS A 1 870 ? 154.34600 179.98800 158.77800 1.000 47.91000 866 LYS A N 1
ATOM 12359 C CA . LYS A 1 870 ? 155.79900 179.99300 158.91800 1.000 47.91000 866 LYS A CA 1
ATOM 12360 C C . LYS A 1 870 ? 156.32200 181.39600 159.20300 1.000 47.91000 866 LYS A C 1
ATOM 12361 O O . LYS A 1 870 ? 157.28500 181.56300 159.96000 1.000 47.91000 866 LYS A O 1
ATOM 12380 N N . LEU A 1 871 ? 155.69800 182.41900 158.61300 1.000 47.44000 867 LEU A N 1
ATOM 12381 C CA . LEU A 1 871 ? 156.05900 183.79200 158.94800 1.000 47.44000 867 LEU A CA 1
ATOM 12382 C C . LEU A 1 871 ? 155.80100 184.07700 160.42100 1.000 47.44000 867 LEU A C 1
ATOM 12383 O O . LEU A 1 871 ? 156.61900 184.71600 161.09200 1.000 47.44000 867 LEU A O 1
ATOM 12399 N N . PHE A 1 872 ? 154.66200 183.61400 160.94000 1.000 49.08000 868 PHE A N 1
ATOM 12400 C CA . PHE A 1 872 ? 154.36800 183.79600 162.35700 1.000 49.08000 868 PHE A CA 1
ATOM 12401 C C . PHE A 1 872 ? 155.37900 183.05800 163.22600 1.000 49.08000 868 PHE A C 1
ATOM 12402 O O . PHE A 1 872 ? 155.82200 183.57700 164.25800 1.000 49.08000 868 PHE A O 1
ATOM 12419 N N . ALA A 1 873 ? 155.75200 181.84000 162.82700 1.000 47.98000 869 ALA A N 1
ATOM 12420 C CA . ALA A 1 873 ? 156.75400 181.09200 163.58000 1.000 47.98000 869 ALA A CA 1
ATOM 12421 C C . ALA A 1 873 ? 158.08600 181.83100 163.60200 1.000 47.98000 869 ALA A C 1
ATOM 12422 O O . ALA A 1 873 ? 158.75000 181.90000 164.64300 1.000 47.98000 869 ALA A O 1
ATOM 12429 N N . ALA A 1 874 ? 158.49400 182.38900 162.46100 1.000 46.92000 870 ALA A N 1
ATOM 12430 C CA . ALA A 1 874 ? 159.74300 183.14400 162.41300 1.000 46.92000 870 ALA A CA 1
ATOM 12431 C C . ALA A 1 874 ? 159.65700 184.40600 163.26200 1.000 46.92000 870 ALA A C 1
ATOM 12432 O O . ALA A 1 874 ? 160.63200 184.78500 163.92100 1.000 46.92000 870 ALA A O 1
ATOM 12439 N N . LEU A 1 875 ? 158.50200 185.07500 163.25300 1.000 47.59000 871 LEU A N 1
ATOM 12440 C CA . LEU A 1 875 ? 158.32100 186.24400 164.10800 1.000 47.59000 871 LEU A CA 1
ATOM 12441 C C . LEU A 1 875 ? 158.45900 185.87100 165.57800 1.000 47.59000 871 LEU A C 1
ATOM 12442 O O . LEU A 1 875 ? 159.09900 186.59200 166.35300 1.000 47.59000 871 LEU A O 1
ATOM 12458 N N . ILE A 1 876 ? 157.86500 184.74600 165.97900 1.000 47.72000 872 ILE A N 1
ATOM 12459 C CA . ILE A 1 876 ? 157.97600 184.30500 167.36700 1.000 47.72000 872 ILE A CA 1
ATOM 12460 C C . ILE A 1 876 ? 159.42200 183.96400 167.70200 1.000 47.72000 872 ILE A C 1
ATOM 12461 O O . ILE A 1 876 ? 159.91800 184.29200 168.78700 1.000 47.72000 872 ILE A O 1
ATOM 12477 N N . ASP A 1 877 ? 160.12100 183.29900 166.77900 1.000 49.97000 873 ASP A N 1
ATOM 12478 C CA . ASP A 1 877 ? 161.52200 182.96600 167.01600 1.000 49.97000 873 ASP A CA 1
ATOM 12479 C C . ASP A 1 877 ? 162.36300 184.22600 167.18300 1.000 49.97000 873 ASP A C 1
ATOM 12480 O O . ASP A 1 877 ? 163.24800 184.28200 168.04500 1.000 49.97000 873 ASP A O 1
ATOM 12489 N N . SER A 1 878 ? 162.10200 185.24700 166.36500 1.000 48.92000 874 SER A N 1
ATOM 12490 C CA . SER A 1 878 ? 162.84900 186.49500 166.47900 1.000 48.92000 874 SER A CA 1
ATOM 12491 C C . SER A 1 878 ? 162.53300 187.20800 167.78700 1.000 48.92000 874 SER A C 1
ATOM 12492 O O . SER A 1 878 ? 163.43300 187.75400 168.43600 1.000 48.92000 874 SER A O 1
ATOM 12500 N N . ALA A 1 879 ? 161.26000 187.21500 168.19200 1.000 49.01000 875 ALA A N 1
ATOM 12501 C CA . ALA A 1 879 ? 160.89400 187.84800 169.45400 1.000 49.01000 875 ALA A CA 1
ATOM 12502 C C . ALA A 1 879 ? 161.49200 187.10900 170.64300 1.000 49.01000 875 ALA A C 1
ATOM 12503 O O . ALA A 1 879 ? 161.76400 187.72400 171.68100 1.000 49.01000 875 ALA A O 1
ATOM 12510 N N . ALA A 1 880 ? 161.70000 185.79600 170.51500 1.000 50.55000 876 ALA A N 1
ATOM 12511 C CA . ALA A 1 880 ? 162.29700 185.03300 171.60600 1.000 50.55000 876 ALA A CA 1
ATOM 12512 C C . ALA A 1 880 ? 163.66100 185.58600 171.99700 1.000 50.55000 876 ALA A C 1
ATOM 12513 O O . ALA A 1 880 ? 164.06100 185.48100 173.16200 1.000 50.55000 876 ALA A O 1
ATOM 12520 N N . CYS A 1 881 ? 164.38700 186.17500 171.04600 1.000 53.40000 877 CYS A N 1
ATOM 12521 C CA . CYS A 1 881 ? 165.70700 186.74700 171.31500 1.000 53.40000 877 CYS A CA 1
ATOM 12522 C C . CYS A 1 881 ? 165.51800 188.16900 171.83500 1.000 53.40000 877 CYS A C 1
ATOM 12523 O O . CYS A 1 881 ? 165.69300 189.16100 171.12300 1.000 53.40000 877 CYS A O 1
ATOM 12531 N N . SER A 1 882 ? 165.15300 188.26100 173.11500 1.000 55.07000 878 SER A N 1
ATOM 12532 C CA . SER A 1 882 ? 164.92100 189.53500 173.78300 1.000 55.07000 878 SER A CA 1
ATOM 12533 C C . SER A 1 882 ? 166.13300 189.99200 174.59000 1.000 55.07000 878 SER A C 1
ATOM 12534 O O . SER A 1 882 ? 165.97900 190.68200 175.60400 1.000 55.07000 878 SER A O 1
ATOM 12542 N N . ALA A 1 883 ? 167.33900 189.61900 174.15700 1.000 56.42000 879 ALA A N 1
ATOM 12543 C CA . ALA A 1 883 ? 168.57100 189.98300 174.84900 1.000 56.42000 879 ALA A CA 1
ATOM 12544 C C . ALA A 1 883 ? 169.46200 190.88100 173.99800 1.000 56.42000 879 ALA A C 1
ATOM 12545 O O . ALA A 1 883 ? 170.64600 191.04800 174.30900 1.000 56.42000 879 ALA A O 1
ATOM 12552 N N . VAL A 1 884 ? 168.92100 191.46100 172.93100 1.000 57.05000 880 VAL A N 1
ATOM 12553 C CA . VAL A 1 884 ? 169.69400 192.33800 172.06200 1.000 57.05000 880 VAL A CA 1
ATOM 12554 C C . VAL A 1 884 ? 169.62100 193.77100 172.57600 1.000 57.05000 880 VAL A C 1
ATOM 12555 O O . VAL A 1 884 ? 168.64800 194.48200 172.32400 1.000 57.05000 880 VAL A O 1
ATOM 12568 N N . PRO A 1 903 ? 169.11800 197.93800 164.53100 1.000 54.93000 899 PRO A N 1
ATOM 12569 C CA . PRO A 1 903 ? 168.61100 196.56500 164.43500 1.000 54.93000 899 PRO A CA 1
ATOM 12570 C C . PRO A 1 903 ? 167.17700 196.42700 164.93900 1.000 54.93000 899 PRO A C 1
ATOM 12571 O O . PRO A 1 903 ? 166.36400 195.75700 164.30400 1.000 54.93000 899 PRO A O 1
ATOM 12582 N N . TRP A 1 904 ? 166.87900 197.06100 166.07300 1.000 53.34000 900 TRP A N 1
ATOM 12583 C CA . TRP A 1 904 ? 165.55200 197.02200 166.67700 1.000 53.34000 900 TRP A CA 1
ATOM 12584 C C . TRP A 1 904 ? 165.00500 198.42800 166.90400 1.000 53.34000 900 TRP A C 1
ATOM 12585 O O . TRP A 1 904 ? 164.16600 198.64200 167.78200 1.000 53.34000 900 TRP A O 1
ATOM 12606 N N . LEU A 1 905 ? 165.47200 199.39400 166.11700 1.000 54.89000 901 LEU A N 1
ATOM 12607 C CA . LEU A 1 905 ? 165.01400 200.77100 166.25700 1.000 54.89000 901 LEU A CA 1
ATOM 12608 C C . LEU A 1 905 ? 163.56200 200.87600 165.80600 1.000 54.89000 901 LEU A C 1
ATOM 12609 O O . LEU A 1 905 ? 163.23200 200.53700 164.66500 1.000 54.89000 901 LEU A O 1
ATOM 12625 N N . GLY A 1 906 ? 162.69800 201.34200 166.69900 1.000 54.63000 902 GLY A N 1
ATOM 12626 C CA . GLY A 1 906 ? 161.29500 201.50700 166.40400 1.000 54.63000 902 GLY A CA 1
ATOM 12627 C C . GLY A 1 906 ? 160.38400 200.44300 166.97100 1.000 54.63000 902 GLY A C 1
ATOM 12628 O O . GLY A 1 906 ? 159.35500 200.14500 166.35400 1.000 54.63000 902 GLY A O 1
ATOM 12632 N N . THR A 1 907 ? 160.72300 199.86100 168.11900 1.000 52.86000 903 THR A N 1
ATOM 12633 C CA . THR A 1 907 ? 159.91000 198.82600 168.74000 1.000 52.86000 903 THR A CA 1
ATOM 12634 C C . THR A 1 907 ? 159.83100 199.08700 170.23800 1.000 52.86000 903 THR A C 1
ATOM 12635 O O . THR A 1 907 ? 160.47500 199.99600 170.76900 1.000 52.86000 903 THR A O 1
ATOM 12646 N N . SER A 1 908 ? 159.02800 198.27400 170.91900 1.000 52.40000 904 SER A N 1
ATOM 12647 C CA . SER A 1 908 ? 158.85400 198.39500 172.35900 1.000 52.40000 904 SER A CA 1
ATOM 12648 C C . SER A 1 908 ? 158.25200 197.09800 172.88200 1.000 52.40000 904 SER A C 1
ATOM 12649 O O . SER A 1 908 ? 157.74200 196.27400 172.11900 1.000 52.40000 904 SER A O 1
ATOM 12657 N N . GLU A 1 909 ? 158.31500 196.93100 174.20400 1.000 55.04000 905 GLU A N 1
ATOM 12658 C CA . GLU A 1 909 ? 157.81900 195.70200 174.81500 1.000 55.04000 905 GLU A CA 1
ATOM 12659 C C . GLU A 1 909 ? 156.32200 195.53500 174.58600 1.000 55.04000 905 GLU A C 1
ATOM 12660 O O . GLU A 1 909 ? 155.85400 194.43600 174.26800 1.000 55.04000 905 GLU A O 1
ATOM 12672 N N . LYS A 1 910 ? 155.55400 196.61600 174.74200 1.000 51.83000 906 LYS A N 1
ATOM 12673 C CA . LYS A 1 910 ? 154.10800 196.52300 174.56800 1.000 51.83000 906 LYS A CA 1
ATOM 12674 C C . LYS A 1 910 ? 153.74700 196.17400 173.13000 1.000 51.83000 906 LYS A C 1
ATOM 12675 O O . LYS A 1 910 ? 152.83400 195.37500 172.88600 1.000 51.83000 906 LYS A O 1
ATOM 12694 N N . ILE A 1 911 ? 154.45000 196.76400 172.16200 1.000 49.86000 907 ILE A N 1
ATOM 12695 C CA . ILE A 1 911 ? 154.16200 196.48600 170.75700 1.000 49.86000 907 ILE A CA 1
ATOM 12696 C C . ILE A 1 911 ? 154.41400 195.01600 170.44700 1.000 49.86000 907 ILE A C 1
ATOM 12697 O O . ILE A 1 911 ? 153.58300 194.34100 169.82500 1.000 49.86000 907 ILE A O 1
ATOM 12713 N N . LEU A 1 912 ? 155.57200 194.50100 170.86600 1.000 49.52000 908 LEU A N 1
ATOM 12714 C CA . LEU A 1 912 ? 155.88400 193.09700 170.62100 1.000 49.52000 908 LEU A CA 1
ATOM 12715 C C . LEU A 1 912 ? 154.89500 192.18200 171.33000 1.000 49.52000 908 LEU A C 1
ATOM 12716 O O . LEU A 1 912 ? 154.48800 191.15400 170.78000 1.000 49.52000 908 LEU A O 1
ATOM 12732 N N . SER A 1 913 ? 154.49000 192.54100 172.55000 1.000 50.04000 909 SER A N 1
ATOM 12733 C CA . SER A 1 913 ? 153.52400 191.72200 173.27400 1.000 50.04000 909 SER A CA 1
ATOM 12734 C C . SER A 1 913 ? 152.18800 191.67300 172.54300 1.000 50.04000 909 SER A C 1
ATOM 12735 O O . SER A 1 913 ? 151.58300 190.60300 172.40800 1.000 50.04000 909 SER A O 1
ATOM 12743 N N . ARG A 1 914 ? 151.71100 192.82400 172.06400 1.000 49.51000 910 ARG A N 1
ATOM 12744 C CA . ARG A 1 914 ? 150.44400 192.85000 171.34000 1.000 49.51000 910 ARG A CA 1
ATOM 12745 C C . ARG A 1 914 ? 150.54000 192.06600 170.03800 1.000 49.51000 910 ARG A C 1
ATOM 12746 O O . ARG A 1 914 ? 149.61000 191.33700 169.67100 1.000 49.51000 910 ARG A O 1
ATOM 12767 N N . VAL A 1 915 ? 151.65900 192.20400 169.32200 1.000 48.95000 911 VAL A N 1
ATOM 12768 C CA . VAL A 1 915 ? 151.82900 191.46400 168.07400 1.000 48.95000 911 VAL A CA 1
ATOM 12769 C C . VAL A 1 915 ? 151.84800 189.96600 168.34700 1.000 48.95000 911 VAL A C 1
ATOM 12770 O O . VAL A 1 915 ? 151.26000 189.17700 167.59800 1.000 48.95000 911 VAL A O 1
ATOM 12783 N N . ALA A 1 916 ? 152.51600 189.54900 169.42500 1.000 50.56000 912 ALA A N 1
ATOM 12784 C CA . ALA A 1 916 ? 152.56200 188.13100 169.76100 1.000 50.56000 912 ALA A CA 1
ATOM 12785 C C . ALA A 1 916 ? 151.18500 187.61400 170.15200 1.000 50.56000 912 ALA A C 1
ATOM 12786 O O . ALA A 1 916 ? 150.81000 186.49400 169.78900 1.000 50.56000 912 ALA A O 1
ATOM 12793 N N . LEU A 1 917 ? 150.41500 188.41400 170.89400 1.000 51.06000 913 LEU A N 1
ATOM 12794 C CA . LEU A 1 917 ? 149.06100 188.00300 171.25000 1.000 51.06000 913 LEU A CA 1
ATOM 12795 C C . LEU A 1 917 ? 148.19300 187.84800 170.00700 1.000 51.06000 913 LEU A C 1
ATOM 12796 O O . LEU A 1 917 ? 147.43500 186.87800 169.88400 1.000 51.06000 913 LEU A O 1
ATOM 12812 N N . ALA A 1 918 ? 148.29200 188.79700 169.07200 1.000 51.90000 914 ALA A N 1
ATOM 12813 C CA . ALA A 1 918 ? 147.52500 188.69200 167.83500 1.000 51.90000 914 ALA A CA 1
ATOM 12814 C C . ALA A 1 918 ? 147.94600 187.46900 167.03000 1.000 51.90000 914 ALA A C 1
ATOM 12815 O O . ALA A 1 918 ? 147.10000 186.76600 166.46300 1.000 51.90000 914 ALA A O 1
ATOM 12822 N N . ILE A 1 919 ? 149.25100 187.20000 166.96700 1.000 49.25000 915 ILE A N 1
ATOM 12823 C CA . ILE A 1 919 ? 149.73900 186.03500 166.23600 1.000 49.25000 915 ILE A CA 1
ATOM 12824 C C . ILE A 1 919 ? 149.22100 184.75300 166.87100 1.000 49.25000 915 ILE A C 1
ATOM 12825 O O . ILE A 1 919 ? 148.83300 183.80900 166.17300 1.000 49.25000 915 ILE A O 1
ATOM 12841 N N . ALA A 1 920 ? 149.21000 184.69400 168.20400 1.000 51.87000 916 ALA A N 1
ATOM 12842 C CA . ALA A 1 920 ? 148.70300 183.50900 168.88600 1.000 51.87000 916 ALA A CA 1
ATOM 12843 C C . ALA A 1 920 ? 147.21300 183.32300 168.63200 1.000 51.87000 916 ALA A C 1
ATOM 12844 O O . ALA A 1 920 ? 146.75200 182.19900 168.40300 1.000 51.87000 916 ALA A O 1
ATOM 12851 N N . GLN A 1 921 ? 146.44300 184.41300 168.67200 1.000 53.24000 917 GLN A N 1
ATOM 12852 C CA . GLN A 1 921 ? 145.01800 184.31400 168.37500 1.000 53.24000 917 GLN A CA 1
ATOM 12853 C C . GLN A 1 921 ? 144.78800 183.82000 166.95200 1.000 53.24000 917 GLN A C 1
ATOM 12854 O O . GLN A 1 921 ? 143.92100 182.97000 166.71100 1.000 53.24000 917 GLN A O 1
ATOM 12868 N N . ALA A 1 922 ? 145.56100 184.33700 165.99300 1.000 53.19000 918 ALA A N 1
ATOM 12869 C CA . ALA A 1 922 ? 145.41200 183.89700 164.61000 1.000 53.19000 918 ALA A CA 1
ATOM 12870 C C . ALA A 1 922 ? 145.77700 182.42600 164.45700 1.000 53.19000 918 ALA A C 1
ATOM 12871 O O . ALA A 1 922 ? 145.08800 181.67600 163.75500 1.000 53.19000 918 ALA A O 1
ATOM 12878 N N . ALA A 1 923 ? 146.86100 181.99400 165.10500 1.000 52.48000 919 ALA A N 1
ATOM 12879 C CA . ALA A 1 923 ? 147.25900 180.59300 165.02900 1.000 52.48000 919 ALA A CA 1
ATOM 12880 C C . ALA A 1 923 ? 146.20000 179.68900 165.64600 1.000 52.48000 919 ALA A C 1
ATOM 12881 O O . ALA A 1 923 ? 145.91800 178.60500 165.12500 1.000 52.48000 919 ALA A O 1
ATOM 12888 N N . LEU A 1 924 ? 145.59700 180.12100 166.75600 1.000 54.66000 920 LEU A N 1
ATOM 12889 C CA . LEU A 1 924 ? 144.54500 179.32600 167.37900 1.000 54.66000 920 LEU A CA 1
ATOM 12890 C C . LEU A 1 924 ? 143.31600 179.24600 166.48100 1.000 54.66000 920 LEU A C 1
ATOM 12891 O O . LEU A 1 924 ? 142.70400 178.17800 166.35000 1.000 54.66000 920 LEU A O 1
ATOM 12907 N N . ASP A 1 925 ? 142.94100 180.36200 165.85400 1.000 55.49000 921 ASP A N 1
ATOM 12908 C CA . ASP A 1 925 ? 141.81800 180.33700 164.92200 1.000 55.49000 921 ASP A CA 1
ATOM 12909 C C . ASP A 1 925 ? 142.09900 179.39600 163.75700 1.000 55.49000 921 ASP A C 1
ATOM 12910 O O . ASP A 1 925 ? 141.21700 178.64100 163.33100 1.000 55.49000 921 ASP A O 1
ATOM 12919 N N . VAL A 1 926 ? 143.32600 179.42100 163.23400 1.000 54.53000 922 VAL A N 1
ATOM 12920 C CA . VAL A 1 926 ? 143.68300 178.53400 162.13000 1.000 54.53000 922 VAL A CA 1
ATOM 12921 C C . VAL A 1 926 ? 143.62500 177.07800 162.57700 1.000 54.53000 922 VAL A C 1
ATOM 12922 O O . VAL A 1 926 ? 143.13700 176.20700 161.84600 1.000 54.53000 922 VAL A O 1
ATOM 12935 N N . TYR A 1 927 ? 144.13400 176.79000 163.77600 1.000 55.80000 923 TYR A N 1
ATOM 12936 C CA . TYR A 1 927 ? 144.11900 175.42100 164.28000 1.000 55.80000 923 TYR A CA 1
ATOM 12937 C C . TYR A 1 927 ? 142.69900 174.92800 164.51900 1.000 55.80000 923 TYR A C 1
ATOM 12938 O O . TYR A 1 927 ? 142.42600 173.73200 164.36400 1.000 55.80000 923 TYR A O 1
ATOM 12956 N N . GLU A 1 928 ? 141.78700 175.82300 164.90100 1.000 58.48000 924 GLU A N 1
ATOM 12957 C CA . GLU A 1 928 ? 140.40100 175.42100 165.10900 1.000 58.48000 924 GLU A CA 1
ATOM 12958 C C . GLU A 1 928 ? 139.63600 175.29600 163.79600 1.000 58.48000 924 GLU A C 1
ATOM 12959 O O . GLU A 1 928 ? 138.68800 174.50800 163.71200 1.000 58.48000 924 GLU A O 1
ATOM 12971 N N . SER A 1 929 ? 140.02600 176.05500 162.77200 1.000 59.88000 925 SER A N 1
ATOM 12972 C CA . SER A 1 929 ? 139.31800 176.03300 161.49800 1.000 59.88000 925 SER A CA 1
ATOM 12973 C C . SER A 1 929 ? 139.84100 174.97700 160.53300 1.000 59.88000 925 SER A C 1
ATOM 12974 O O . SER A 1 929 ? 139.11300 174.59000 159.61200 1.000 59.88000 925 SER A O 1
ATOM 12982 N N . THR A 1 930 ? 141.07600 174.50400 160.71500 1.000 57.40000 926 THR A N 1
ATOM 12983 C CA . THR A 1 930 ? 141.63000 173.51800 159.79300 1.000 57.40000 926 THR A CA 1
ATOM 12984 C C . THR A 1 930 ? 140.84900 172.20900 159.80300 1.000 57.40000 926 THR A C 1
ATOM 12985 O O . THR A 1 930 ? 141.00600 171.40200 158.88000 1.000 57.40000 926 THR A O 1
ATOM 12996 N N . THR A 1 931 ? 140.01700 171.97900 160.81700 1.000 59.85000 927 THR A N 1
ATOM 12997 C CA . THR A 1 931 ? 139.24200 170.74800 160.92200 1.000 59.85000 927 THR A CA 1
ATOM 12998 C C . THR A 1 931 ? 138.00600 170.74300 160.02800 1.000 59.85000 927 THR A C 1
ATOM 12999 O O . THR A 1 931 ? 137.15200 169.86400 160.18800 1.000 59.85000 927 THR A O 1
ATOM 13010 N N . THR A 1 932 ? 137.88500 171.69600 159.10200 1.000 60.79000 928 THR A N 1
ATOM 13011 C CA . THR A 1 932 ? 136.74600 171.75700 158.19400 1.000 60.79000 928 THR A CA 1
ATOM 13012 C C . THR A 1 932 ? 137.12500 171.94400 156.73300 1.000 60.79000 928 THR A C 1
ATOM 13013 O O . THR A 1 932 ? 136.29500 171.65300 155.86400 1.000 60.79000 928 THR A O 1
ATOM 13024 N N . TRP A 1 933 ? 138.33300 172.41300 156.43000 1.000 58.57000 929 TRP A N 1
ATOM 13025 C CA . TRP A 1 933 ? 138.73300 172.62100 155.04800 1.000 58.57000 929 TRP A CA 1
ATOM 13026 C C . TRP A 1 933 ? 138.91500 171.28500 154.33100 1.000 58.57000 929 TRP A C 1
ATOM 13027 O O . TRP A 1 933 ? 139.15100 170.24200 154.94700 1.000 58.57000 929 TRP A O 1
ATOM 13048 N N . ARG A 1 934 ? 138.79900 171.33200 153.00600 1.000 60.14000 930 ARG A N 1
ATOM 13049 C CA . ARG A 1 934 ? 138.95400 170.16200 152.14500 1.000 60.14000 930 ARG A CA 1
ATOM 13050 C C . ARG A 1 934 ? 140.11600 170.43200 151.19400 1.000 60.14000 930 ARG A C 1
ATOM 13051 O O . ARG A 1 934 ? 139.96300 171.15400 150.20400 1.000 60.14000 930 ARG A O 1
ATOM 13072 N N . PHE A 1 935 ? 141.27300 169.85100 151.49400 1.000 57.55000 931 PHE A N 1
ATOM 13073 C CA . PHE A 1 935 ? 142.46600 170.03400 150.68200 1.000 57.55000 931 PHE A CA 1
ATOM 13074 C C . PHE A 1 935 ? 142.48900 169.02900 149.53800 1.000 57.55000 931 PHE A C 1
ATOM 13075 O O . PHE A 1 935 ? 141.94500 167.92600 149.64000 1.000 57.55000 931 PHE A O 1
ATOM 13092 N N . ARG A 1 936 ? 143.13100 169.42500 148.43500 1.000 60.46000 932 ARG A N 1
ATOM 13093 C CA . ARG A 1 936 ? 143.24800 168.52900 147.29100 1.000 60.46000 932 ARG A CA 1
ATOM 13094 C C . ARG A 1 936 ? 144.00800 167.26000 147.65100 1.000 60.46000 932 ARG A C 1
ATOM 13095 O O . ARG A 1 936 ? 143.75000 166.19700 147.07500 1.000 60.46000 932 ARG A O 1
ATOM 13116 N N . SER A 1 937 ? 144.94300 167.34800 148.59500 1.000 57.82000 933 SER A N 1
ATOM 13117 C CA . SER A 1 937 ? 145.72800 166.20200 149.02700 1.000 57.82000 933 SER A CA 1
ATOM 13118 C C . SER A 1 937 ? 145.95600 166.29700 150.52900 1.000 57.82000 933 SER A C 1
ATOM 13119 O O . SER A 1 937 ? 145.65200 167.30900 151.16500 1.000 57.82000 933 SER A O 1
ATOM 13127 N N . GLU A 1 938 ? 146.50000 165.21900 151.09500 1.000 54.40000 934 GLU A N 1
ATOM 13128 C CA . GLU A 1 938 ? 146.76300 165.17000 152.52800 1.000 54.40000 934 GLU A CA 1
ATOM 13129 C C . GLU A 1 938 ? 148.07700 165.84000 152.90600 1.000 54.40000 934 GLU A C 1
ATOM 13130 O O . GLU A 1 938 ? 148.23600 166.24900 154.06100 1.000 54.40000 934 GLU A O 1
ATOM 13142 N N . LEU A 1 939 ? 149.01500 165.96600 151.96400 1.000 52.27000 935 LEU A N 1
ATOM 13143 C CA . LEU A 1 939 ? 150.31100 166.55100 152.28900 1.000 52.27000 935 LEU A CA 1
ATOM 13144 C C . LEU A 1 939 ? 150.17200 168.01200 152.69700 1.000 52.27000 935 LEU A C 1
ATOM 13145 O O . LEU A 1 939 ? 150.87700 168.48200 153.59700 1.000 52.27000 935 LEU A O 1
ATOM 13161 N N . ASP A 1 940 ? 149.26700 168.74700 152.04900 1.000 54.05000 936 ASP A N 1
ATOM 13162 C CA . ASP A 1 940 ? 149.07400 170.15300 152.39100 1.000 54.05000 936 ASP A CA 1
ATOM 13163 C C . ASP A 1 940 ? 148.58300 170.30400 153.82600 1.000 54.05000 936 ASP A C 1
ATOM 13164 O O . ASP A 1 940 ? 149.13800 171.08700 154.60800 1.000 54.05000 936 ASP A O 1
ATOM 13173 N N . ARG A 1 941 ? 147.53200 169.56400 154.18700 1.000 54.13000 937 ARG A N 1
ATOM 13174 C CA . ARG A 1 941 ? 147.01800 169.63200 155.55000 1.000 54.13000 937 ARG A CA 1
ATOM 13175 C C . ARG A 1 941 ? 148.06100 169.15300 156.55000 1.000 54.13000 937 ARG A C 1
ATOM 13176 O O . ARG A 1 941 ? 148.16600 169.69400 157.65600 1.000 54.13000 937 ARG A O 1
ATOM 13197 N N . SER A 1 942 ? 148.84500 168.13900 156.17800 1.000 52.07000 938 SER A N 1
ATOM 13198 C CA . SER A 1 942 ? 149.88900 167.64900 157.07100 1.000 52.07000 938 SER A CA 1
ATOM 13199 C C . SER A 1 942 ? 150.92600 168.73200 157.34000 1.000 52.07000 938 SER A C 1
ATOM 13200 O O . SER A 1 942 ? 151.32900 168.95200 158.48700 1.000 52.07000 938 SER A O 1
ATOM 13208 N N . ILE A 1 943 ? 151.36600 169.42500 156.28800 1.000 50.36000 939 ILE A N 1
ATOM 13209 C CA . ILE A 1 943 ? 152.35400 170.48700 156.45700 1.000 50.36000 939 ILE A CA 1
ATOM 13210 C C . ILE A 1 943 ? 151.77400 171.62400 157.28700 1.000 50.36000 939 ILE A C 1
ATOM 13211 O O . ILE A 1 943 ? 152.45800 172.20100 158.14100 1.000 50.36000 939 ILE A O 1
ATOM 13227 N N . LEU A 1 944 ? 150.50600 171.96800 157.05000 1.000 51.83000 940 LEU A N 1
ATOM 13228 C CA . LEU A 1 944 ? 149.87900 173.03800 157.82000 1.000 51.83000 940 LEU A CA 1
ATOM 13229 C C . LEU A 1 944 ? 149.81300 172.68000 159.30100 1.000 51.83000 940 LEU A C 1
ATOM 13230 O O . LEU A 1 944 ? 150.14400 173.49900 160.17000 1.000 51.83000 940 LEU A O 1
ATOM 13246 N N . VAL A 1 945 ? 149.37200 171.45700 159.60600 1.000 49.88000 941 VAL A N 1
ATOM 13247 C CA . VAL A 1 945 ? 149.30100 171.01500 160.99500 1.000 49.88000 941 VAL A CA 1
ATOM 13248 C C . VAL A 1 945 ? 150.68800 171.01600 161.62100 1.000 49.88000 941 VAL A C 1
ATOM 13249 O O . VAL A 1 945 ? 150.86900 171.45500 162.76200 1.000 49.88000 941 VAL A O 1
ATOM 13262 N N . ARG A 1 946 ? 151.68900 170.52700 160.88600 1.000 50.04000 942 ARG A N 1
ATOM 13263 C CA . ARG A 1 946 ? 153.05300 170.52000 161.40300 1.000 50.04000 942 ARG A CA 1
ATOM 13264 C C . ARG A 1 946 ? 153.51100 171.93100 161.74500 1.000 50.04000 942 ARG A C 1
ATOM 13265 O O . ARG A 1 946 ? 154.07600 172.17200 162.81800 1.000 50.04000 942 ARG A O 1
ATOM 13286 N N . ASP A 1 947 ? 153.27000 172.88200 160.84100 1.000 49.01000 943 ASP A N 1
ATOM 13287 C CA . ASP A 1 947 ? 153.73200 174.24900 161.06100 1.000 49.01000 943 ASP A CA 1
ATOM 13288 C C . ASP A 1 947 ? 153.03900 174.87600 162.26500 1.000 49.01000 943 ASP A C 1
ATOM 13289 O O . ASP A 1 947 ? 153.69100 175.48200 163.12600 1.000 49.01000 943 ASP A O 1
ATOM 13298 N N . VAL A 1 948 ? 151.71200 174.74600 162.34300 1.000 49.20000 944 VAL A N 1
ATOM 13299 C CA . VAL A 1 948 ? 150.98900 175.36300 163.45200 1.000 49.20000 944 VAL A CA 1
ATOM 13300 C C . VAL A 1 948 ? 151.38600 174.71600 164.77400 1.000 49.20000 944 VAL A C 1
ATOM 13301 O O . VAL A 1 948 ? 151.52900 175.39900 165.79700 1.000 49.20000 944 VAL A O 1
ATOM 13314 N N . VAL A 1 949 ? 151.58500 173.39600 164.77800 1.000 48.75000 945 VAL A N 1
ATOM 13315 C CA . VAL A 1 949 ? 151.96800 172.71200 166.00700 1.000 48.75000 945 VAL A CA 1
ATOM 13316 C C . VAL A 1 949 ? 153.36500 173.13400 166.43900 1.000 48.75000 945 VAL A C 1
ATOM 13317 O O . VAL A 1 949 ? 153.62300 173.33800 167.63000 1.000 48.75000 945 VAL A O 1
ATOM 13330 N N . GLY A 1 950 ? 154.29100 173.26700 165.48700 1.000 46.99000 946 GLY A N 1
ATOM 13331 C CA . GLY A 1 950 ? 155.61800 173.74700 165.83100 1.000 46.99000 946 GLY A CA 1
ATOM 13332 C C . GLY A 1 950 ? 155.59100 175.15600 166.38700 1.000 46.99000 946 GLY A C 1
ATOM 13333 O O . GLY A 1 950 ? 156.30100 175.47200 167.34500 1.000 46.99000 946 GLY A O 1
ATOM 13337 N N . LEU A 1 951 ? 154.76600 176.02300 165.79500 1.000 47.10000 947 LEU A N 1
ATOM 13338 C CA . LEU A 1 951 ? 154.63000 177.38200 166.31000 1.000 47.10000 947 LEU A CA 1
ATOM 13339 C C . LEU A 1 951 ? 154.11300 177.36700 167.74400 1.000 47.10000 947 LEU A C 1
ATOM 13340 O O . LEU A 1 951 ? 154.66900 178.03300 168.62700 1.000 47.10000 947 LEU A O 1
ATOM 13356 N N . MET A 1 952 ? 153.04500 176.60600 167.99600 1.000 49.84000 948 MET A N 1
ATOM 13357 C CA . MET A 1 952 ? 152.48200 176.55100 169.34100 1.000 49.84000 948 MET A CA 1
ATOM 13358 C C . MET A 1 952 ? 153.48000 175.96600 170.33400 1.000 49.84000 948 MET A C 1
ATOM 13359 O O . MET A 1 952 ? 153.56500 176.42000 171.48100 1.000 49.84000 948 MET A O 1
ATOM 13373 N N . HIS A 1 953 ? 154.25300 174.96400 169.91000 1.000 48.18000 949 HIS A N 1
ATOM 13374 C CA . HIS A 1 953 ? 155.23800 174.36200 170.80200 1.000 48.18000 949 HIS A CA 1
ATOM 13375 C C . HIS A 1 953 ? 156.34900 175.34700 171.13900 1.000 48.18000 949 HIS A C 1
ATOM 13376 O O . HIS A 1 953 ? 156.75000 175.46400 172.30300 1.000 48.18000 949 HIS A O 1
ATOM 13390 N N . LYS A 1 954 ? 156.86200 176.06100 170.13400 1.000 47.85000 950 LYS A N 1
ATOM 13391 C CA . LYS A 1 954 ? 157.88600 177.06600 170.39600 1.000 47.85000 950 LYS A CA 1
ATOM 13392 C C . LYS A 1 954 ? 157.35300 178.18300 171.28100 1.000 47.85000 950 LYS A C 1
ATOM 13393 O O . LYS A 1 954 ? 158.10400 178.75500 172.07900 1.000 47.85000 950 LYS A O 1
ATOM 13412 N N . LEU A 1 955 ? 156.06400 178.51000 171.15700 1.000 48.53000 951 LEU A N 1
ATOM 13413 C CA . LEU A 1 955 ? 155.47700 179.51700 172.03700 1.000 48.53000 951 LEU A CA 1
ATOM 13414 C C . LEU A 1 955 ? 155.37500 179.00800 173.47000 1.000 48.53000 951 LEU A C 1
ATOM 13415 O O . LEU A 1 955 ? 155.67400 179.74300 174.41800 1.000 48.53000 951 LEU A O 1
ATOM 13431 N N . VAL A 1 956 ? 154.95400 177.75600 173.64700 1.000 50.03000 952 VAL A N 1
ATOM 13432 C CA . VAL A 1 956 ? 154.74700 177.22300 174.99100 1.000 50.03000 952 VAL A CA 1
ATOM 13433 C C . VAL A 1 956 ? 156.08100 177.03800 175.70600 1.000 50.03000 952 VAL A C 1
ATOM 13434 O O . VAL A 1 956 ? 156.25500 177.47500 176.85000 1.000 50.03000 952 VAL A O 1
ATOM 13447 N N . VAL A 1 957 ? 157.04200 176.38700 175.04700 1.000 50.00000 953 VAL A N 1
ATOM 13448 C CA . VAL A 1 957 ? 158.31000 176.07900 175.70600 1.000 50.00000 953 VAL A CA 1
ATOM 13449 C C . VAL A 1 957 ? 159.04600 177.35900 176.08000 1.000 50.00000 953 VAL A C 1
ATOM 13450 O O . VAL A 1 957 ? 159.65900 177.45000 177.15100 1.000 50.00000 953 VAL A O 1
ATOM 13463 N N . HIS A 1 958 ? 158.99800 178.36900 175.20900 1.000 51.35000 954 HIS A N 1
ATOM 13464 C CA . HIS A 1 958 ? 159.72200 179.60800 175.47200 1.000 51.35000 954 HIS A CA 1
ATOM 13465 C C . HIS A 1 958 ? 159.18500 180.34500 176.69200 1.000 51.35000 954 HIS A C 1
ATOM 13466 O O . HIS A 1 958 ? 159.90500 181.16600 177.27100 1.000 51.35000 954 HIS A O 1
ATOM 13480 N N . ALA A 1 959 ? 157.94500 180.07100 177.09800 1.000 51.67000 955 ALA A N 1
ATOM 13481 C CA . ALA A 1 959 ? 157.35900 180.78700 178.22500 1.000 51.67000 955 ALA A CA 1
ATOM 13482 C C . ALA A 1 959 ? 157.80100 180.20000 179.56000 1.000 51.67000 955 ALA A C 1
ATOM 13483 O O . ALA A 1 959 ? 158.09500 180.94600 180.50100 1.000 51.67000 955 ALA A O 1
ATOM 13490 N N . HIS A 1 960 ? 157.85700 178.87200 179.66200 1.000 53.27000 956 HIS A N 1
ATOM 13491 C CA . HIS A 1 960 ? 158.20000 178.20300 180.90900 1.000 53.27000 956 HIS A CA 1
ATOM 13492 C C . HIS A 1 960 ? 159.66000 177.77800 180.98400 1.000 53.27000 956 HIS A C 1
ATOM 13493 O O . HIS A 1 960 ? 160.11500 177.37800 182.06200 1.000 53.27000 956 HIS A O 1
ATOM 13507 N N . THR A 1 961 ? 160.40300 177.84800 179.87700 1.000 53.80000 957 THR A N 1
ATOM 13508 C CA . THR A 1 961 ? 161.81600 177.48400 179.92000 1.000 53.80000 957 THR A CA 1
ATOM 13509 C C . THR A 1 961 ? 162.59000 178.37100 180.88600 1.000 53.80000 957 THR A C 1
ATOM 13510 O O . THR A 1 961 ? 163.56800 177.92000 181.49300 1.000 53.80000 957 THR A O 1
ATOM 13521 N N . LEU A 1 962 ? 162.17100 179.62500 181.04300 1.000 55.88000 958 LEU A N 1
ATOM 13522 C CA . LEU A 1 962 ? 162.79900 180.55700 181.96500 1.000 55.88000 958 LEU A CA 1
ATOM 13523 C C . LEU A 1 962 ? 161.72300 181.27300 182.76900 1.000 55.88000 958 LEU A C 1
ATOM 13524 O O . LEU A 1 962 ? 160.54500 181.27900 182.40400 1.000 55.88000 958 LEU A O 1
ATOM 13540 N N . SER A 1 963 ? 162.14800 181.88200 183.87700 1.000 57.01000 959 SER A N 1
ATOM 13541 C CA . SER A 1 963 ? 161.24900 182.61100 184.76400 1.000 57.01000 959 SER A CA 1
ATOM 13542 C C . SER A 1 963 ? 161.64300 184.07400 184.92100 1.000 57.01000 959 SER A C 1
ATOM 13543 O O . SER A 1 963 ? 161.07900 184.76800 185.77600 1.000 57.01000 959 SER A O 1
ATOM 13551 N N . SER A 1 964 ? 162.59000 184.56200 184.12400 1.000 57.28000 960 SER A N 1
ATOM 13552 C CA . SER A 1 964 ? 163.03100 185.94300 184.20600 1.000 57.28000 960 SER A CA 1
ATOM 13553 C C . SER A 1 964 ? 162.16900 186.82300 183.30100 1.000 57.28000 960 SER A C 1
ATOM 13554 O O . SER A 1 964 ? 161.19700 186.37300 182.69000 1.000 57.28000 960 SER A O 1
ATOM 13562 N N . HIS A 1 965 ? 162.53300 188.10300 183.21400 1.000 55.47000 961 HIS A N 1
ATOM 13563 C CA . HIS A 1 965 ? 161.80300 189.04900 182.38100 1.000 55.47000 961 HIS A CA 1
ATOM 13564 C C . HIS A 1 965 ? 162.08700 188.87300 180.89500 1.000 55.47000 961 HIS A C 1
ATOM 13565 O O . HIS A 1 965 ? 161.36600 189.44900 180.07300 1.000 55.47000 961 HIS A O 1
ATOM 13579 N N . LEU A 1 966 ? 163.11300 188.09900 180.53100 1.000 56.59000 962 LEU A N 1
ATOM 13580 C CA . LEU A 1 966 ? 163.42700 187.90800 179.11900 1.000 56.59000 962 LEU A CA 1
ATOM 13581 C C . LEU A 1 966 ? 162.27800 187.24300 178.37300 1.000 56.59000 962 LEU A C 1
ATOM 13582 O O . LEU A 1 966 ? 162.10300 187.47600 177.17100 1.000 56.59000 962 LEU A O 1
ATOM 13598 N N . THR A 1 967 ? 161.48800 186.41700 179.06100 1.000 54.71000 963 THR A N 1
ATOM 13599 C CA . THR A 1 967 ? 160.36500 185.71100 178.45600 1.000 54.71000 963 THR A CA 1
ATOM 13600 C C . THR A 1 967 ? 159.03300 186.40000 178.73700 1.000 54.71000 963 THR A C 1
ATOM 13601 O O . THR A 1 967 ? 157.99300 185.73600 178.80900 1.000 54.71000 963 THR A O 1
ATOM 13612 N N . SER A 1 968 ? 159.04400 187.72400 178.89400 1.000 53.26000 964 SER A N 1
ATOM 13613 C CA . SER A 1 968 ? 157.82500 188.47200 179.17100 1.000 53.26000 964 SER A CA 1
ATOM 13614 C C . SER A 1 968 ? 157.14400 188.98900 177.91200 1.000 53.26000 964 SER A C 1
ATOM 13615 O O . SER A 1 968 ? 155.95400 189.32000 177.96100 1.000 53.26000 964 SER A O 1
ATOM 13623 N N . THR A 1 969 ? 157.86500 189.06800 176.79100 1.000 51.65000 965 THR A N 1
ATOM 13624 C CA . THR A 1 969 ? 157.25700 189.56200 175.55900 1.000 51.65000 965 THR A CA 1
ATOM 13625 C C . THR A 1 969 ? 156.16500 188.62100 175.06600 1.000 51.65000 965 THR A C 1
ATOM 13626 O O . THR A 1 969 ? 155.09000 189.07200 174.65300 1.000 51.65000 965 THR A O 1
ATOM 13637 N N . LEU A 1 970 ? 156.41900 187.31400 175.10100 1.000 50.55000 966 LEU A N 1
ATOM 13638 C CA . LEU A 1 970 ? 155.46600 186.31300 174.64500 1.000 50.55000 966 LEU A CA 1
ATOM 13639 C C . LEU A 1 970 ? 154.65500 185.71300 175.78800 1.000 50.55000 966 LEU A C 1
ATOM 13640 O O . LEU A 1 970 ? 153.95100 184.71900 175.57800 1.000 50.55000 966 LEU A O 1
ATOM 13656 N N . SER A 1 971 ? 154.73800 186.29100 176.98600 1.000 52.78000 967 SER A N 1
ATOM 13657 C CA . SER A 1 971 ? 154.05400 185.74900 178.15300 1.000 52.78000 967 SER A CA 1
ATOM 13658 C C . SER A 1 971 ? 152.54000 185.84300 177.99400 1.000 52.78000 967 SER A C 1
ATOM 13659 O O . SER A 1 971 ? 151.83000 184.88700 178.33000 1.000 52.78000 967 SER A O 1
ATOM 13667 N N . PRO A 1 972 ? 151.99800 186.96500 177.50400 1.000 51.92000 968 PRO A N 1
ATOM 13668 C CA . PRO A 1 972 ? 150.54200 187.01400 177.28900 1.000 51.92000 968 PRO A CA 1
ATOM 13669 C C . PRO A 1 972 ? 150.05900 185.97900 176.29000 1.000 51.92000 968 PRO A C 1
ATOM 13670 O O . PRO A 1 972 ? 149.04300 185.31200 176.52800 1.000 51.92000 968 PRO A O 1
ATOM 13681 N N . ALA A 1 973 ? 150.76600 185.82800 175.16800 1.000 51.58000 969 ALA A N 1
ATOM 13682 C CA . ALA A 1 973 ? 150.37900 184.83100 174.17700 1.000 51.58000 969 ALA A CA 1
ATOM 13683 C C . ALA A 1 973 ? 150.45200 183.42500 174.75500 1.000 51.58000 969 ALA A C 1
ATOM 13684 O O . ALA A 1 973 ? 149.55900 182.60100 174.52100 1.000 51.58000 969 ALA A O 1
ATOM 13691 N N . ALA A 1 974 ? 151.51200 183.12800 175.51200 1.000 52.89000 970 ALA A N 1
ATOM 13692 C CA . ALA A 1 974 ? 151.63600 181.80700 176.11500 1.000 52.89000 970 ALA A CA 1
ATOM 13693 C C . ALA A 1 974 ? 150.50900 181.54800 177.10500 1.000 52.89000 970 ALA A C 1
ATOM 13694 O O . ALA A 1 974 ? 149.93000 180.45600 177.12500 1.000 52.89000 970 ALA A O 1
ATOM 13701 N N . ALA A 1 975 ? 150.18400 182.54100 177.93500 1.000 54.19000 971 ALA A N 1
ATOM 13702 C CA . ALA A 1 975 ? 149.09800 182.37300 178.89400 1.000 54.19000 971 ALA A CA 1
ATOM 13703 C C . ALA A 1 975 ? 147.77100 182.14600 178.18400 1.000 54.19000 971 ALA A C 1
ATOM 13704 O O . ALA A 1 975 ? 146.97400 181.29700 178.59800 1.000 54.19000 971 ALA A O 1
ATOM 13711 N N . HIS A 1 976 ? 147.51500 182.89900 177.11300 1.000 54.54000 972 HIS A N 1
ATOM 13712 C CA . HIS A 1 976 ? 146.28000 182.71200 176.35700 1.000 54.54000 972 HIS A CA 1
ATOM 13713 C C . HIS A 1 976 ? 146.21200 181.30900 175.76400 1.000 54.54000 972 HIS A C 1
ATOM 13714 O O . HIS A 1 976 ? 145.18600 180.62600 175.86800 1.000 54.54000 972 HIS A O 1
ATOM 13728 N N . ILE A 1 977 ? 147.30200 180.86300 175.13500 1.000 53.33000 973 ILE A N 1
ATOM 13729 C CA . ILE A 1 977 ? 147.31500 179.53700 174.52300 1.000 53.33000 973 ILE A CA 1
ATOM 13730 C C . ILE A 1 977 ? 147.10000 178.46100 175.57900 1.000 53.33000 973 ILE A C 1
ATOM 13731 O O . ILE A 1 977 ? 146.37900 177.48200 175.35100 1.000 53.33000 973 ILE A O 1
ATOM 13747 N N . ILE A 1 978 ? 147.71700 178.62300 176.75000 1.000 55.41000 974 ILE A N 1
ATOM 13748 C CA . ILE A 1 978 ? 147.56700 177.62900 177.80800 1.000 55.41000 974 ILE A CA 1
ATOM 13749 C C . ILE A 1 978 ? 146.12800 177.60000 178.30700 1.000 55.41000 974 ILE A C 1
ATOM 13750 O O . ILE A 1 978 ? 145.52600 176.53100 178.45600 1.000 55.41000 974 ILE A O 1
ATOM 13766 N N . SER A 1 979 ? 145.55100 178.77500 178.57000 1.000 56.47000 975 SER A N 1
ATOM 13767 C CA . SER A 1 979 ? 144.17800 178.82600 179.05800 1.000 56.47000 975 SER A CA 1
ATOM 13768 C C . SER A 1 979 ? 143.19700 178.29700 178.02100 1.000 56.47000 975 SER A C 1
ATOM 13769 O O . SER A 1 979 ? 142.11400 177.81900 178.37900 1.000 56.47000 975 SER A O 1
ATOM 13777 N N . SER A 1 980 ? 143.55200 178.37200 176.73800 1.000 56.06000 976 SER A N 1
ATOM 13778 C CA . SER A 1 980 ? 142.66700 177.88900 175.68600 1.000 56.06000 976 SER A CA 1
ATOM 13779 C C . SER A 1 980 ? 142.81800 176.39700 175.42000 1.000 56.06000 976 SER A C 1
ATOM 13780 O O . SER A 1 980 ? 141.84400 175.74900 175.02000 1.000 56.06000 976 SER A O 1
ATOM 13788 N N . PHE A 1 981 ? 144.00700 175.83400 175.63100 1.000 54.29000 977 PHE A N 1
ATOM 13789 C CA . PHE A 1 981 ? 144.25900 174.42800 175.34500 1.000 54.29000 977 PHE A CA 1
ATOM 13790 C C . PHE A 1 981 ? 144.18500 173.53600 176.57900 1.000 54.29000 977 PHE A C 1
ATOM 13791 O O . PHE A 1 981 ? 144.22900 172.31000 176.43700 1.000 54.29000 977 PHE A O 1
ATOM 13808 N N . LEU A 1 982 ? 144.07600 174.10800 177.77600 1.000 56.10000 978 LEU A N 1
ATOM 13809 C CA . LEU A 1 982 ? 143.94500 173.33000 179.00300 1.000 56.10000 978 LEU A CA 1
ATOM 13810 C C . LEU A 1 982 ? 142.55500 173.39800 179.61500 1.000 56.10000 978 LEU A C 1
ATOM 13811 O O . LEU A 1 982 ? 142.06600 172.39100 180.13000 1.000 56.10000 978 LEU A O 1
ATOM 13827 N N . THR A 1 983 ? 141.90600 174.56000 179.57400 1.000 59.87000 979 THR A N 1
ATOM 13828 C CA . THR A 1 983 ? 140.56400 174.73800 180.13200 1.000 59.87000 979 THR A CA 1
ATOM 13829 C C . THR A 1 983 ? 139.66700 175.42800 179.11000 1.000 59.87000 979 THR A C 1
ATOM 13830 O O . THR A 1 983 ? 139.18400 176.54200 179.33500 1.000 59.87000 979 THR A O 1
ATOM 13841 N N . PRO A 1 984 ? 139.42400 174.79000 177.96900 1.000 59.55000 980 PRO A N 1
ATOM 13842 C CA . PRO A 1 984 ? 138.53400 175.37900 176.96600 1.000 59.55000 980 PRO A CA 1
ATOM 13843 C C . PRO A 1 984 ? 137.08200 175.25200 177.38800 1.000 59.55000 980 PRO A C 1
ATOM 13844 O O . PRO A 1 984 ? 136.76500 174.52600 178.34300 1.000 59.55000 980 PRO A O 1
ATOM 13855 N N . PRO A 1 985 ? 136.17000 175.93900 176.70700 1.000 62.25000 981 PRO A N 1
ATOM 13856 C CA . PRO A 1 985 ? 134.74900 175.82200 177.04400 1.000 62.25000 981 PRO A CA 1
ATOM 13857 C C . PRO A 1 985 ? 134.21000 174.46000 176.64800 1.000 62.25000 981 PRO A C 1
ATOM 13858 O O . PRO A 1 985 ? 134.77400 173.79200 175.76700 1.000 62.25000 981 PRO A O 1
ATOM 13869 N N . PRO A 1 986 ? 133.11900 174.00800 177.27300 1.000 62.82000 982 PRO A N 1
ATOM 13870 C CA . PRO A 1 986 ? 132.57700 172.68500 176.92700 1.000 62.82000 982 PRO A CA 1
ATOM 13871 C C . PRO A 1 986 ? 131.96400 172.62200 175.53900 1.000 62.82000 982 PRO A C 1
ATOM 13872 O O . PRO A 1 986 ? 131.73900 171.51600 175.03200 1.000 62.82000 982 PRO A O 1
ATOM 13883 N N . SER A 1 987 ? 131.68800 173.76500 174.90900 1.000 64.23000 983 SER A N 1
ATOM 13884 C CA . SER A 1 987 ? 131.08500 173.75600 173.58100 1.000 64.23000 983 SER A CA 1
ATOM 13885 C C . SER A 1 987 ? 132.13400 173.59000 172.48900 1.000 64.23000 983 SER A C 1
ATOM 13886 O O . SER A 1 987 ? 131.90000 172.88200 171.50300 1.000 64.23000 983 SER A O 1
ATOM 13894 N N . ALA A 1 988 ? 133.29300 174.23100 172.64600 1.000 62.31000 984 ALA A N 1
ATOM 13895 C CA . ALA A 1 988 ? 134.36700 174.18100 171.66200 1.000 62.31000 984 ALA A CA 1
ATOM 13896 C C . ALA A 1 988 ? 135.55000 173.35100 172.15300 1.000 62.31000 984 ALA A C 1
ATOM 13897 O O . ALA A 1 988 ? 136.70000 173.63600 171.81100 1.000 62.31000 984 ALA A O 1
ATOM 13904 N N . SER A 1 989 ? 135.28100 172.32100 172.95600 1.000 60.55000 985 SER A N 1
ATOM 13905 C CA . SER A 1 989 ? 136.35700 171.48600 173.47900 1.000 60.55000 985 SER A CA 1
ATOM 13906 C C . SER A 1 989 ? 136.84000 170.47900 172.44200 1.000 60.55000 985 SER A C 1
ATOM 13907 O O . SER A 1 989 ? 138.04800 170.25100 172.31000 1.000 60.55000 985 SER A O 1
ATOM 13915 N N . SER A 1 990 ? 135.91600 169.87000 171.69600 1.000 60.78000 986 SER A N 1
ATOM 13916 C CA . SER A 1 990 ? 136.28800 168.87000 170.70300 1.000 60.78000 986 SER A CA 1
ATOM 13917 C C . SER A 1 990 ? 136.83500 169.48600 169.42300 1.000 60.78000 986 SER A C 1
ATOM 13918 O O . SER A 1 990 ? 137.53800 168.79900 168.67300 1.000 60.78000 986 SER A O 1
ATOM 13926 N N . LEU A 1 991 ? 136.52700 170.75600 169.15000 1.000 61.36000 987 LEU A N 1
ATOM 13927 C CA . LEU A 1 991 ? 137.05300 171.39600 167.95000 1.000 61.36000 987 LEU A CA 1
ATOM 13928 C C . LEU A 1 991 ? 138.56800 171.53100 168.00700 1.000 61.36000 987 LEU A C 1
ATOM 13929 O O . LEU A 1 991 ? 139.23000 171.52100 166.96300 1.000 61.36000 987 LEU A O 1
ATOM 13945 N N . ARG A 1 992 ? 139.13300 171.65600 169.20700 1.000 59.52000 988 ARG A N 1
ATOM 13946 C CA . ARG A 1 992 ? 140.57400 171.75900 169.38000 1.000 59.52000 988 ARG A CA 1
ATOM 13947 C C . ARG A 1 992 ? 141.25700 170.40300 169.50400 1.000 59.52000 988 ARG A C 1
ATOM 13948 O O . ARG A 1 992 ? 142.49000 170.34200 169.44400 1.000 59.52000 988 ARG A O 1
ATOM 13969 N N . PHE A 1 993 ? 140.49500 169.32400 169.67400 1.000 59.83000 989 PHE A N 1
ATOM 13970 C CA . PHE A 1 993 ? 141.06200 167.99200 169.85200 1.000 59.83000 989 PHE A CA 1
ATOM 13971 C C . PHE A 1 993 ? 140.91700 167.11000 168.62100 1.000 59.83000 989 PHE A C 1
ATOM 13972 O O . PHE A 1 993 ? 141.74000 166.21000 168.42100 1.000 59.83000 989 PHE A O 1
ATOM 13989 N N . GLN A 1 994 ? 139.89600 167.34000 167.79700 1.000 59.02000 990 GLN A N 1
ATOM 13990 C CA . GLN A 1 994 ? 139.72800 166.53000 166.59400 1.000 59.02000 990 GLN A CA 1
ATOM 13991 C C . GLN A 1 994 ? 140.92100 166.60900 165.64900 1.000 59.02000 990 GLN A C 1
ATOM 13992 O O . GLN A 1 994 ? 141.24000 165.58500 165.01900 1.000 59.02000 990 GLN A O 1
ATOM 14006 N N . PRO A 1 995 ? 141.59600 167.75100 165.48000 1.000 56.76000 991 PRO A N 1
ATOM 14007 C CA . PRO A 1 995 ? 142.75600 167.76900 164.57000 1.000 56.76000 991 PRO A CA 1
ATOM 14008 C C . PRO A 1 995 ? 143.82900 166.75900 164.94100 1.000 56.76000 991 PRO A C 1
ATOM 14009 O O . PRO A 1 995 ? 144.32200 166.03300 164.06900 1.000 56.76000 991 PRO A O 1
ATOM 14020 N N . LEU A 1 996 ? 144.20800 166.69200 166.22000 1.000 53.99000 992 LEU A N 1
ATOM 14021 C CA . LEU A 1 996 ? 145.24900 165.75500 166.63000 1.000 53.99000 992 LEU A CA 1
ATOM 14022 C C . LEU A 1 996 ? 144.79900 164.31300 166.43600 1.000 53.99000 992 LEU A C 1
ATOM 14023 O O . LEU A 1 996 ? 145.58500 163.46000 166.00500 1.000 53.99000 992 LEU A O 1
ATOM 14039 N N . LEU A 1 997 ? 143.53800 164.01800 166.75500 1.000 56.63000 993 LEU A N 1
ATOM 14040 C CA . LEU A 1 997 ? 143.03100 162.66100 166.58000 1.000 56.63000 993 LEU A CA 1
ATOM 14041 C C . LEU A 1 997 ? 143.06000 162.25900 165.11100 1.000 56.63000 993 LEU A C 1
ATOM 14042 O O . LEU A 1 997 ? 143.48400 161.15000 164.76500 1.000 56.63000 993 LEU A O 1
ATOM 14058 N N . GLY A 1 998 ? 142.61100 163.15400 164.22800 1.000 56.67000 994 GLY A N 1
ATOM 14059 C CA . GLY A 1 998 ? 142.66200 162.86100 162.80600 1.000 56.67000 994 GLY A CA 1
ATOM 14060 C C . GLY A 1 998 ? 144.08100 162.69400 162.30000 1.000 56.67000 994 GLY A C 1
ATOM 14061 O O . GLY A 1 998 ? 144.35400 161.83400 161.45900 1.000 56.67000 994 GLY A O 1
ATOM 14065 N N . THR A 1 999 ? 145.00400 163.51600 162.80200 1.000 53.09000 995 THR A N 1
ATOM 14066 C CA . THR A 1 999 ? 146.40500 163.37800 162.42000 1.000 53.09000 995 THR A CA 1
ATOM 14067 C C . THR A 1 999 ? 146.94200 162.01000 162.81800 1.000 53.09000 995 THR A C 1
ATOM 14068 O O . THR A 1 999 ? 147.58800 161.32500 162.01700 1.000 53.09000 995 THR A O 1
ATOM 14079 N N . LEU A 1 1000 ? 146.67900 161.59400 164.05800 1.000 53.99000 996 LEU A N 1
ATOM 14080 C CA . LEU A 1 1000 ? 147.14700 160.28800 164.51100 1.000 53.99000 996 LEU A CA 1
ATOM 14081 C C . LEU A 1 1000 ? 146.52300 159.16600 163.69100 1.000 53.99000 996 LEU A C 1
ATOM 14082 O O . LEU A 1 1000 ? 147.20000 158.19300 163.33900 1.000 53.99000 996 LEU A O 1
ATOM 14098 N N . LEU A 1 1001 ? 145.23100 159.28200 163.37700 1.000 55.85000 997 LEU A N 1
ATOM 14099 C CA . LEU A 1 1001 ? 144.57600 158.26200 162.56400 1.000 55.85000 997 LEU A CA 1
ATOM 14100 C C . LEU A 1 1001 ? 145.23000 158.15800 161.19200 1.000 55.85000 997 LEU A C 1
ATOM 14101 O O . LEU A 1 1001 ? 145.58300 157.06200 160.74100 1.000 55.85000 997 LEU A O 1
ATOM 14117 N N . VAL A 1 1002 ? 145.39900 159.29400 160.51100 1.000 55.95000 998 VAL A N 1
ATOM 14118 C CA . VAL A 1 1002 ? 146.01500 159.28400 159.18800 1.000 55.95000 998 VAL A CA 1
ATOM 14119 C C . VAL A 1 1002 ? 147.44200 158.76100 159.26100 1.000 55.95000 998 VAL A C 1
ATOM 14120 O O . VAL A 1 1002 ? 147.93200 158.13700 158.31200 1.000 55.95000 998 VAL A O 1
ATOM 14133 N N . ALA A 1 1003 ? 148.13300 159.00200 160.37800 1.000 53.82000 999 ALA A N 1
ATOM 14134 C CA . ALA A 1 1003 ? 149.50700 158.53100 160.50700 1.000 53.82000 999 ALA A CA 1
ATOM 14135 C C . ALA A 1 1003 ? 149.56000 157.02400 160.72200 1.000 53.82000 999 ALA A C 1
ATOM 14136 O O . ALA A 1 1003 ? 150.47500 156.35400 160.22800 1.000 53.82000 999 ALA A O 1
ATOM 14143 N N . LEU A 1 1004 ? 148.59500 156.47200 161.45700 1.000 55.09000 1000 LEU A N 1
ATOM 14144 C CA . LEU A 1 1004 ? 148.58300 155.05100 161.77600 1.000 55.09000 1000 LEU A CA 1
ATOM 14145 C C . LEU A 1 1004 ? 147.84600 154.21700 160.73400 1.000 55.09000 1000 LEU A C 1
ATOM 14146 O O . LEU A 1 1004 ? 147.86400 152.98500 160.82100 1.000 55.09000 1000 LEU A O 1
ATOM 14162 N N . ILE A 1 1005 ? 147.20300 154.85200 159.75300 1.000 56.07000 1001 ILE A N 1
ATOM 14163 C CA . ILE A 1 1005 ? 146.50200 154.12000 158.70200 1.000 56.07000 1001 ILE A CA 1
ATOM 14164 C C . ILE A 1 1005 ? 147.16800 154.38400 157.35700 1.000 56.07000 1001 ILE A C 1
ATOM 14165 O O . ILE A 1 1005 ? 146.58400 154.11800 156.30100 1.000 56.07000 1001 ILE A O 1
ATOM 14181 N N . THR A 1 1006 ? 148.40700 154.89600 157.38400 1.000 53.99000 1002 THR A N 1
ATOM 14182 C CA . THR A 1 1006 ? 149.11500 155.19600 156.14500 1.000 53.99000 1002 THR A CA 1
ATOM 14183 C C . THR A 1 1006 ? 149.95200 153.99900 155.72300 1.000 53.99000 1002 THR A C 1
ATOM 14184 O O . THR A 1 1006 ? 150.63500 153.40400 156.57000 1.000 53.99000 1002 THR A O 1
ATOM 14195 N N . PRO A 1 1007 ? 149.93300 153.60400 154.45300 1.000 53.39000 1003 PRO A N 1
ATOM 14196 C CA . PRO A 1 1007 ? 150.75700 152.47100 154.02400 1.000 53.39000 1003 PRO A CA 1
ATOM 14197 C C . PRO A 1 1007 ? 152.22000 152.85700 153.88000 1.000 53.39000 1003 PRO A C 1
ATOM 14198 O O . PRO A 1 1007 ? 152.56300 153.94000 153.40100 1.000 53.39000 1003 PRO A O 1
ATOM 14209 N N . ARG A 1 1008 ? 153.08700 151.94300 154.30600 1.000 53.41000 1004 ARG A N 1
ATOM 14210 C CA . ARG A 1 1008 ? 154.52300 152.16100 154.20800 1.000 53.41000 1004 ARG A CA 1
ATOM 14211 C C . ARG A 1 1008 ? 154.99300 151.93700 152.77700 1.000 53.41000 1004 ARG A C 1
ATOM 14212 O O . ARG A 1 1008 ? 154.61800 150.95600 152.12900 1.000 53.41000 1004 ARG A O 1
ATOM 14233 N N . ALA A 1 1009 ? 155.81700 152.86000 152.28500 1.000 53.31000 1005 ALA A N 1
ATOM 14234 C CA . ALA A 1 1009 ? 156.34700 152.78900 150.93200 1.000 53.31000 1005 ALA A CA 1
ATOM 14235 C C . ALA A 1 1009 ? 157.79100 153.26200 150.93200 1.000 53.31000 1005 ALA A C 1
ATOM 14236 O O . ALA A 1 1009 ? 158.14500 154.20100 151.65000 1.000 53.31000 1005 ALA A O 1
ATOM 14243 N N . THR A 1 1010 ? 158.62200 152.60400 150.12100 1.000 51.49000 1006 THR A N 1
ATOM 14244 C CA . THR A 1 1010 ? 160.02700 152.97500 150.02100 1.000 51.49000 1006 THR A CA 1
ATOM 14245 C C . THR A 1 1010 ? 160.24200 154.24400 149.20800 1.000 51.49000 1006 THR A C 1
ATOM 14246 O O . THR A 1 1010 ? 161.29500 154.87700 149.34000 1.000 51.49000 1006 THR A O 1
ATOM 14257 N N . LEU A 1 1011 ? 159.27500 154.62900 148.37800 1.000 51.90000 1007 LEU A N 1
ATOM 14258 C CA . LEU A 1 1011 ? 159.38900 155.82300 147.56000 1.000 51.90000 1007 LEU A CA 1
ATOM 14259 C C . LEU A 1 1011 ? 158.77300 157.01800 148.28500 1.000 51.90000 1007 LEU A C 1
ATOM 14260 O O . LEU A 1 1011 ? 158.21700 156.89900 149.38000 1.000 51.90000 1007 LEU A O 1
ATOM 14276 N N . TYR A 1 1012 ? 158.87300 158.19100 147.66100 1.000 52.06000 1008 TYR A N 1
ATOM 14277 C CA . TYR A 1 1012 ? 158.34300 159.42600 148.22400 1.000 52.06000 1008 TYR A CA 1
ATOM 14278 C C . TYR A 1 1012 ? 158.92000 159.66600 149.61400 1.000 52.06000 1008 TYR A C 1
ATOM 14279 O O . TYR A 1 1012 ? 158.17300 159.69200 150.60100 1.000 52.06000 1008 TYR A O 1
ATOM 14297 N N . PRO A 1 1013 ? 160.23800 159.84400 149.73600 1.000 50.84000 1009 PRO A N 1
ATOM 14298 C CA . PRO A 1 1013 ? 160.81100 160.10500 151.06500 1.000 50.84000 1009 PRO A CA 1
ATOM 14299 C C . PRO A 1 1013 ? 160.43800 161.46800 151.61800 1.000 50.84000 1009 PRO A C 1
ATOM 14300 O O . PRO A 1 1013 ? 160.42400 161.64300 152.84300 1.000 50.84000 1009 PRO A O 1
ATOM 14311 N N . GLY A 1 1014 ? 160.13800 162.43900 150.75400 1.000 50.95000 1010 GLY A N 1
ATOM 14312 C CA . GLY A 1 1014 ? 159.75000 163.75300 151.24300 1.000 50.95000 1010 GLY A CA 1
ATOM 14313 C C . GLY A 1 1014 ? 158.48700 163.70600 152.08000 1.000 50.95000 1010 GLY A C 1
ATOM 14314 O O . GLY A 1 1014 ? 158.43600 164.25200 153.18500 1.000 50.95000 1010 GLY A O 1
ATOM 14318 N N . GLN A 1 1015 ? 157.44600 163.05200 151.56000 1.000 51.08000 1011 GLN A N 1
ATOM 14319 C CA . GLN A 1 1015 ? 156.20600 162.92300 152.31800 1.000 51.08000 1011 GLN A CA 1
ATOM 14320 C C . GLN A 1 1015 ? 156.42900 162.13300 153.60000 1.000 51.08000 1011 GLN A C 1
ATOM 14321 O O . GLN A 1 1015 ? 155.84000 162.44400 154.64100 1.000 51.08000 1011 GLN A O 1
ATOM 14335 N N . SER A 1 1016 ? 157.28600 161.11100 153.54700 1.000 50.71000 1012 SER A N 1
ATOM 14336 C CA . SER A 1 1016 ? 157.56400 160.31500 154.73800 1.000 50.71000 1012 SER A CA 1
ATOM 14337 C C . SER A 1 1016 ? 158.19600 161.17100 155.82900 1.000 50.71000 1012 SER A C 1
ATOM 14338 O O . SER A 1 1016 ? 157.75900 161.14700 156.98500 1.000 50.71000 1012 SER A O 1
ATOM 14346 N N . ARG A 1 1017 ? 159.23200 161.93800 155.47800 1.000 51.06000 1013 ARG A N 1
ATOM 14347 C CA . ARG A 1 1017 ? 159.88000 162.78500 156.47300 1.000 51.06000 1013 ARG A CA 1
ATOM 14348 C C . ARG A 1 1017 ? 158.95300 163.89400 156.95300 1.000 51.06000 1013 ARG A C 1
ATOM 14349 O O . ARG A 1 1017 ? 158.99900 164.26900 158.13000 1.000 51.06000 1013 ARG A O 1
ATOM 14370 N N . ILE A 1 1018 ? 158.09900 164.42100 156.07200 1.000 49.78000 1014 ILE A N 1
ATOM 14371 C CA . ILE A 1 1018 ? 157.15200 165.45000 156.49300 1.000 49.78000 1014 ILE A CA 1
ATOM 14372 C C . ILE A 1 1018 ? 156.17400 164.88200 157.51200 1.000 49.78000 1014 ILE A C 1
ATOM 14373 O O . ILE A 1 1018 ? 155.88800 165.51200 158.53700 1.000 49.78000 1014 ILE A O 1
ATOM 14389 N N . LEU A 1 1019 ? 155.64800 163.68300 157.25200 1.000 49.10000 1015 LEU A N 1
ATOM 14390 C CA . LEU A 1 1019 ? 154.73500 163.05700 158.20300 1.000 49.10000 1015 LEU A CA 1
ATOM 14391 C C . LEU A 1 1019 ? 155.44300 162.73800 159.51300 1.000 49.10000 1015 LEU A C 1
ATOM 14392 O O . LEU A 1 1019 ? 154.86300 162.88700 160.59500 1.000 49.10000 1015 LEU A O 1
ATOM 14408 N N . ALA A 1 1020 ? 156.70100 162.29800 159.43700 1.000 50.43000 1016 ALA A N 1
ATOM 14409 C CA . ALA A 1 1020 ? 157.45500 162.00800 160.65200 1.000 50.43000 1016 ALA A CA 1
ATOM 14410 C C . ALA A 1 1020 ? 157.63600 163.26500 161.49200 1.000 50.43000 1016 ALA A C 1
ATOM 14411 O O . ALA A 1 1020 ? 157.44500 163.24500 162.71400 1.000 50.43000 1016 ALA A O 1
ATOM 14418 N N . GLU A 1 1021 ? 158.00300 164.37600 160.85000 1.000 52.45000 1017 GLU A N 1
ATOM 14419 C CA . GLU A 1 1021 ? 158.17700 165.62600 161.58200 1.000 52.45000 1017 GLU A CA 1
ATOM 14420 C C . GLU A 1 1021 ? 156.84800 166.12500 162.13500 1.000 52.45000 1017 GLU A C 1
ATOM 14421 O O . GLU A 1 1021 ? 156.80000 166.68700 163.23500 1.000 52.45000 1017 GLU A O 1
ATOM 14433 N N . ARG A 1 1022 ? 155.75600 165.92000 161.39500 1.000 51.04000 1018 ARG A N 1
ATOM 14434 C CA . ARG A 1 1022 ? 154.44000 166.30600 161.89400 1.000 51.04000 1018 ARG A CA 1
ATOM 14435 C C . ARG A 1 1022 ? 154.08800 165.52300 163.15300 1.000 51.04000 1018 ARG A C 1
ATOM 14436 O O . ARG A 1 1022 ? 153.60500 166.09100 164.13900 1.000 51.04000 1018 ARG A O 1
ATOM 14457 N N . VAL A 1 1023 ? 154.31600 164.20800 163.13200 1.000 49.47000 1019 VAL A N 1
ATOM 14458 C CA . VAL A 1 1023 ? 154.02800 163.38700 164.30500 1.000 49.47000 1019 VAL A CA 1
ATOM 14459 C C . VAL A 1 1023 ? 154.90700 163.80800 165.47500 1.000 49.47000 1019 VAL A C 1
ATOM 14460 O O . VAL A 1 1023 ? 154.44500 163.89800 166.62000 1.000 49.47000 1019 VAL A O 1
ATOM 14473 N N . THR A 1 1024 ? 156.19000 164.06600 165.21000 1.000 50.94000 1020 THR A N 1
ATOM 14474 C CA . THR A 1 1024 ? 157.08800 164.49900 166.27500 1.000 50.94000 1020 THR A CA 1
ATOM 14475 C C . THR A 1 1024 ? 156.61700 165.81100 166.88800 1.000 50.94000 1020 THR A C 1
ATOM 14476 O O . THR A 1 1024 ? 156.62800 165.97200 168.11400 1.000 50.94000 1020 THR A O 1
ATOM 14487 N N . SER A 1 1025 ? 156.19200 166.75900 166.05100 1.000 48.75000 1021 SER A N 1
ATOM 14488 C CA . SER A 1 1025 ? 155.72000 168.04100 166.56100 1.000 48.75000 1021 SER A CA 1
ATOM 14489 C C . SER A 1 1025 ? 154.43300 167.87600 167.36000 1.000 48.75000 1021 SER A C 1
ATOM 14490 O O . SER A 1 1025 ? 154.26000 168.51400 168.40400 1.000 48.75000 1021 SER A O 1
ATOM 14498 N N . VAL A 1 1026 ? 153.51700 167.02900 166.88400 1.000 49.37000 1022 VAL A N 1
ATOM 14499 C CA . VAL A 1 1026 ? 152.28100 166.78400 167.62300 1.000 49.37000 1022 VAL A CA 1
ATOM 14500 C C . VAL A 1 1026 ? 152.58900 166.19700 168.99300 1.000 49.37000 1022 VAL A C 1
ATOM 14501 O O . VAL A 1 1026 ? 152.01800 166.61400 170.00900 1.000 49.37000 1022 VAL A O 1
ATOM 14514 N N . LEU A 1 1027 ? 153.50100 165.22500 169.04600 1.000 50.31000 1023 LEU A N 1
ATOM 14515 C CA . LEU A 1 1027 ? 153.83200 164.60100 170.32200 1.000 50.31000 1023 LEU A CA 1
ATOM 14516 C C . LEU A 1 1027 ? 154.53500 165.58500 171.25200 1.000 50.31000 1023 LEU A C 1
ATOM 14517 O O . LEU A 1 1027 ? 154.27100 165.60400 172.46000 1.000 50.31000 1023 LEU A O 1
ATOM 14533 N N . ALA A 1 1028 ? 155.42200 166.42200 170.70700 1.000 49.62000 1024 ALA A N 1
ATOM 14534 C CA . ALA A 1 1028 ? 156.09300 167.42100 171.53200 1.000 49.62000 1024 ALA A CA 1
ATOM 14535 C C . ALA A 1 1028 ? 155.09900 168.43800 172.07900 1.000 49.62000 1024 ALA A C 1
ATOM 14536 O O . ALA A 1 1028 ? 155.20400 168.85900 173.23600 1.000 49.62000 1024 ALA A O 1
ATOM 14543 N N . PHE A 1 1029 ? 154.12100 168.83900 171.26500 1.000 49.76000 1025 PHE A N 1
ATOM 14544 C CA . PHE A 1 1029 ? 153.11200 169.78300 171.73100 1.000 49.76000 1025 PHE A CA 1
ATOM 14545 C C . PHE A 1 1029 ? 152.22700 169.15600 172.80000 1.000 49.76000 1025 PHE A C 1
ATOM 14546 O O . PHE A 1 1029 ? 151.86300 169.81700 173.78100 1.000 49.76000 1025 PHE A O 1
ATOM 14563 N N . CYS A 1 1030 ? 151.87200 167.88000 172.63300 1.000 50.36000 1026 CYS A N 1
ATOM 14564 C CA . CYS A 1 1030 ? 151.11400 167.18900 173.67000 1.000 50.36000 1026 CYS A CA 1
ATOM 14565 C C . CYS A 1 1030 ? 151.90500 167.12400 174.97100 1.000 50.36000 1026 CYS A C 1
ATOM 14566 O O . CYS A 1 1030 ? 151.35300 167.34500 176.05600 1.000 50.36000 1026 CYS A O 1
ATOM 14574 N N . THR A 1 1031 ? 153.20300 166.82300 174.88200 1.000 51.76000 1027 THR A N 1
ATOM 14575 C CA . THR A 1 1031 ? 154.03500 166.78400 176.08000 1.000 51.76000 1027 THR A CA 1
ATOM 14576 C C . THR A 1 1031 ? 154.11800 168.15600 176.73900 1.000 51.76000 1027 THR A C 1
ATOM 14577 O O . THR A 1 1031 ? 154.07700 168.26700 177.97000 1.000 51.76000 1027 THR A O 1
ATOM 14588 N N . SER A 1 1032 ? 154.24100 169.21400 175.93400 1.000 51.50000 1028 SER A N 1
ATOM 14589 C CA . SER A 1 1032 ? 154.30800 170.55900 176.49500 1.000 51.50000 1028 SER A CA 1
ATOM 14590 C C . SER A 1 1032 ? 153.00500 170.92500 177.19200 1.000 51.50000 1028 SER A C 1
ATOM 14591 O O . SER A 1 1032 ? 153.01900 171.52900 178.27100 1.000 51.50000 1028 SER A O 1
ATOM 14599 N N . LEU A 1 1033 ? 151.86600 170.57000 176.59200 1.000 52.39000 1029 LEU A N 1
ATOM 14600 C CA . LEU A 1 1033 ? 150.58500 170.82000 177.24400 1.000 52.39000 1029 LEU A CA 1
ATOM 14601 C C . LEU A 1 1033 ? 150.47100 170.03700 178.54600 1.000 52.39000 1029 LEU A C 1
ATOM 14602 O O . LEU A 1 1033 ? 149.96900 170.55600 179.55000 1.000 52.39000 1029 LEU A O 1
ATOM 14618 N N . LEU A 1 1034 ? 150.92700 168.78300 178.54600 1.000 54.12000 1030 LEU A N 1
ATOM 14619 C CA . LEU A 1 1034 ? 150.89700 167.98500 179.76700 1.000 54.12000 1030 LEU A CA 1
ATOM 14620 C C . LEU A 1 1034 ? 151.73600 168.62700 180.86500 1.000 54.12000 1030 LEU A C 1
ATOM 14621 O O . LEU A 1 1034 ? 151.30500 168.70700 182.02200 1.000 54.12000 1030 LEU A O 1
ATOM 14637 N N . ARG A 1 1035 ? 152.93800 169.09200 180.52100 1.000 52.89000 1031 ARG A N 1
ATOM 14638 C CA . ARG A 1 1035 ? 153.79700 169.71800 181.52200 1.000 52.89000 1031 ARG A CA 1
ATOM 14639 C C . ARG A 1 1035 ? 153.20300 171.03400 182.01400 1.000 52.89000 1031 ARG A C 1
ATOM 14640 O O . ARG A 1 1035 ? 153.28600 171.35200 183.20600 1.000 52.89000 1031 ARG A O 1
ATOM 14661 N N . ALA A 1 1036 ? 152.59500 171.81000 181.11300 1.000 54.11000 1032 ALA A N 1
ATOM 14662 C CA . ALA A 1 1036 ? 151.95000 173.05000 181.52900 1.000 54.11000 1032 ALA A CA 1
ATOM 14663 C C . ALA A 1 1036 ? 150.79400 172.77200 182.48000 1.000 54.11000 1032 ALA A C 1
ATOM 14664 O O . ALA A 1 1036 ? 150.60200 173.49500 183.46500 1.000 54.11000 1032 ALA A O 1
ATOM 14671 N N . ALA A 1 1037 ? 150.01200 171.72700 182.20200 1.000 56.74000 1033 ALA A N 1
ATOM 14672 C CA . ALA A 1 1037 ? 148.92400 171.36300 183.10200 1.000 56.74000 1033 ALA A CA 1
ATOM 14673 C C . ALA A 1 1037 ? 149.46000 170.90400 184.45200 1.000 56.74000 1033 ALA A C 1
ATOM 14674 O O . ALA A 1 1037 ? 148.90800 171.26000 185.50000 1.000 56.74000 1033 ALA A O 1
ATOM 14681 N N . ASP A 1 1038 ? 150.53600 170.11400 184.44800 1.000 58.19000 1034 ASP A N 1
ATOM 14682 C CA . ASP A 1 1038 ? 151.15600 169.71100 185.70600 1.000 58.19000 1034 ASP A CA 1
ATOM 14683 C C . ASP A 1 1038 ? 151.60300 170.92800 186.50600 1.000 58.19000 1034 ASP A C 1
ATOM 14684 O O . ASP A 1 1038 ? 151.43200 170.97600 187.72900 1.000 58.19000 1034 ASP A O 1
ATOM 14693 N N . PHE A 1 1039 ? 152.17500 171.91900 185.83000 1.000 60.03000 1035 PHE A N 1
ATOM 14694 C CA . PHE A 1 1039 ? 152.59100 173.14600 186.48900 1.000 60.03000 1035 PHE A CA 1
ATOM 14695 C C . PHE A 1 1039 ? 151.39000 174.06600 186.69600 1.000 60.03000 1035 PHE A C 1
ATOM 14696 O O . PHE A 1 1039 ? 150.32900 173.89400 186.08800 1.000 60.03000 1035 PHE A O 1
ATOM 14713 N N . LEU A 1 1040 ? 151.56700 175.04800 187.57800 1.000 63.52000 1036 LEU A N 1
ATOM 14714 C CA . LEU A 1 1040 ? 150.56100 176.03500 187.96300 1.000 63.52000 1036 LEU A CA 1
ATOM 14715 C C . LEU A 1 1040 ? 149.48200 175.45100 188.86700 1.000 63.52000 1036 LEU A C 1
ATOM 14716 O O . LEU A 1 1040 ? 148.56000 176.18000 189.25300 1.000 63.52000 1036 LEU A O 1
ATOM 14732 N N . GLY A 1 1041 ? 149.55900 174.17000 189.21900 1.000 64.38000 1037 GLY A N 1
ATOM 14733 C CA . GLY A 1 1041 ? 148.59000 173.57400 190.11800 1.000 64.38000 1037 GLY A CA 1
ATOM 14734 C C . GLY A 1 1041 ? 147.20900 173.43000 189.51100 1.000 64.38000 1037 GLY A C 1
ATOM 14735 O O . GLY A 1 1041 ? 146.26200 174.09100 189.94700 1.000 64.38000 1037 GLY A O 1
ATOM 14739 N N . GLN A 1 1042 ? 147.08200 172.56900 188.50400 1.000 64.44000 1038 GLN A N 1
ATOM 14740 C CA . GLN A 1 1042 ? 145.80600 172.29500 187.85100 1.000 64.44000 1038 GLN A CA 1
ATOM 14741 C C . GLN A 1 1042 ? 145.27700 170.96400 188.37400 1.000 64.44000 1038 GLN A C 1
ATOM 14742 O O . GLN A 1 1042 ? 145.88700 169.91400 188.14700 1.000 64.44000 1038 GLN A O 1
ATOM 14756 N N . THR A 1 1043 ? 144.14300 171.01000 189.07300 1.000 70.61000 1039 THR A N 1
ATOM 14757 C CA . THR A 1 1043 ? 143.56100 169.81100 189.66300 1.000 70.61000 1039 THR A CA 1
ATOM 14758 C C . THR A 1 1043 ? 142.65200 169.06100 188.70000 1.000 70.61000 1039 THR A C 1
ATOM 14759 O O . THR A 1 1043 ? 142.55400 167.83100 188.78600 1.000 70.61000 1039 THR A O 1
ATOM 14770 N N . HIS A 1 1044 ? 141.98600 169.76800 187.78800 1.000 68.36000 1040 HIS A N 1
ATOM 14771 C CA . HIS A 1 1044 ? 141.07000 169.16500 186.82400 1.000 68.36000 1040 HIS A CA 1
ATOM 14772 C C . HIS A 1 1044 ? 141.60300 169.43100 185.42300 1.000 68.36000 1040 HIS A C 1
ATOM 14773 O O . HIS A 1 1044 ? 141.60700 170.57700 184.96200 1.000 68.36000 1040 HIS A O 1
ATOM 14787 N N . ILE A 1 1045 ? 142.05000 168.37400 184.75200 1.000 60.77000 1041 ILE A N 1
ATOM 14788 C CA . ILE A 1 1045 ? 142.60900 168.47900 183.40600 1.000 60.77000 1041 ILE A CA 1
ATOM 14789 C C . ILE A 1 1045 ? 141.65300 167.80500 182.42800 1.000 60.77000 1041 ILE A C 1
ATOM 14790 O O . ILE A 1 1045 ? 141.72500 166.58200 182.24100 1.000 60.77000 1041 ILE A O 1
ATOM 14806 N N . PRO A 1 1046 ? 140.74600 168.54600 181.78200 1.000 62.74000 1042 PRO A N 1
ATOM 14807 C CA . PRO A 1 1046 ? 139.83400 167.90200 180.82300 1.000 62.74000 1042 PRO A CA 1
ATOM 14808 C C . PRO A 1 1046 ? 140.53500 167.35600 179.59200 1.000 62.74000 1042 PRO A C 1
ATOM 14809 O O . PRO A 1 1046 ? 139.94200 166.54000 178.87600 1.000 62.74000 1042 PRO A O 1
ATOM 14820 N N . LEU A 1 1047 ? 141.77300 167.77700 179.32400 1.000 59.51000 1043 LEU A N 1
ATOM 14821 C CA . LEU A 1 1047 ? 142.50300 167.26800 178.16900 1.000 59.51000 1043 LEU A CA 1
ATOM 14822 C C . LEU A 1 1047 ? 143.00600 165.84600 178.38600 1.000 59.51000 1043 LEU A C 1
ATOM 14823 O O . LEU A 1 1047 ? 143.34500 165.16800 177.41000 1.000 59.51000 1043 LEU A O 1
ATOM 14839 N N . GLN A 1 1048 ? 143.05700 165.38000 179.63600 1.000 60.25000 1044 GLN A N 1
ATOM 14840 C CA . GLN A 1 1048 ? 143.54000 164.02900 179.90300 1.000 60.25000 1044 GLN A CA 1
ATOM 14841 C C . GLN A 1 1048 ? 142.59400 162.97400 179.34400 1.000 60.25000 1044 GLN A C 1
ATOM 14842 O O . GLN A 1 1048 ? 143.04600 161.91300 178.89400 1.000 60.25000 1044 GLN A O 1
ATOM 14856 N N . THR A 1 1049 ? 141.28600 163.24100 179.36100 1.000 60.20000 1045 THR A N 1
ATOM 14857 C CA . THR A 1 1049 ? 140.33100 162.28100 178.81800 1.000 60.20000 1045 THR A CA 1
ATOM 14858 C C . THR A 1 1049 ? 140.59300 162.02500 177.34000 1.000 60.20000 1045 THR A C 1
ATOM 14859 O O . THR A 1 1049 ? 140.45300 160.89200 176.86300 1.000 60.20000 1045 THR A O 1
ATOM 14870 N N . HIS A 1 1050 ? 140.97600 163.06500 176.59600 1.000 58.06000 1046 HIS A N 1
ATOM 14871 C CA . HIS A 1 1050 ? 141.29700 162.89100 175.18500 1.000 58.06000 1046 HIS A CA 1
ATOM 14872 C C . HIS A 1 1050 ? 142.71000 162.36200 174.98500 1.000 58.06000 1046 HIS A C 1
ATOM 14873 O O . HIS A 1 1050 ? 142.95900 161.61600 174.03100 1.000 58.06000 1046 HIS A O 1
ATOM 14887 N N . LEU A 1 1051 ? 143.64600 162.73000 175.86300 1.000 58.55000 1047 LEU A N 1
ATOM 14888 C CA . LEU A 1 1051 ? 145.00400 162.21400 175.73600 1.000 58.55000 1047 LEU A CA 1
ATOM 14889 C C . LEU A 1 1051 ? 145.05700 160.71400 175.99300 1.000 58.55000 1047 LEU A C 1
ATOM 14890 O O . LEU A 1 1051 ? 145.91300 160.02400 175.43200 1.000 58.55000 1047 LEU A O 1
ATOM 14906 N N . PHE A 1 1052 ? 144.15200 160.18800 176.81900 1.000 59.90000 1048 PHE A N 1
ATOM 14907 C CA . PHE A 1 1052 ? 144.08600 158.74000 177.00200 1.000 59.90000 1048 PHE A CA 1
ATOM 14908 C C . PHE A 1 1052 ? 143.72400 158.04100 175.69600 1.000 59.90000 1048 PHE A C 1
ATOM 14909 O O . PHE A 1 1052 ? 144.38600 157.08000 175.28400 1.000 59.90000 1048 PHE A O 1
ATOM 14926 N N . GLN A 1 1053 ? 142.67500 158.51700 175.02200 1.000 60.59000 1049 GLN A N 1
ATOM 14927 C CA . GLN A 1 1053 ? 142.28200 157.91800 173.75300 1.000 60.59000 1049 GLN A CA 1
ATOM 14928 C C . GLN A 1 1053 ? 143.28000 158.21700 172.64200 1.000 60.59000 1049 GLN A C 1
ATOM 14929 O O . GLN A 1 1053 ? 143.29400 157.50700 171.63000 1.000 60.59000 1049 GLN A O 1
ATOM 14943 N N . SER A 1 1054 ? 144.10700 159.25200 172.80200 1.000 59.63000 1050 SER A N 1
ATOM 14944 C CA . SER A 1 1054 ? 145.18500 159.49100 171.84800 1.000 59.63000 1050 SER A CA 1
ATOM 14945 C C . SER A 1 1054 ? 146.33700 158.51600 172.06700 1.000 59.63000 1050 SER A C 1
ATOM 14946 O O . SER A 1 1054 ? 146.93500 158.02600 171.10300 1.000 59.63000 1050 SER A O 1
ATOM 14954 N N . ALA A 1 1055 ? 146.66500 158.22800 173.32800 1.000 58.68000 1051 ALA A N 1
ATOM 14955 C CA . ALA A 1 1055 ? 147.64400 157.18800 173.61800 1.000 58.68000 1051 ALA A CA 1
ATOM 14956 C C . ALA A 1 1055 ? 147.14000 155.82400 173.17100 1.000 58.68000 1051 ALA A C 1
ATOM 14957 O O . ALA A 1 1055 ? 147.93800 154.95600 172.80200 1.000 58.68000 1051 ALA A O 1
ATOM 14964 N N . CYS A 1 1056 ? 145.82200 155.61700 173.20200 1.000 58.32000 1052 CYS A N 1
ATOM 14965 C CA . CYS A 1 1056 ? 145.25900 154.37800 172.67300 1.000 58.32000 1052 CYS A CA 1
ATOM 14966 C C . CYS A 1 1056 ? 145.69100 154.13800 171.23200 1.000 58.32000 1052 CYS A C 1
ATOM 14967 O O . CYS A 1 1056 ? 145.87400 152.98600 170.82200 1.000 58.32000 1052 CYS A O 1
ATOM 14975 N N . LEU A 1 1057 ? 145.85900 155.20600 170.45000 1.000 56.51000 1053 LEU A N 1
ATOM 14976 C CA . LEU A 1 1057 ? 146.32900 155.09100 169.07400 1.000 56.51000 1053 LEU A CA 1
ATOM 14977 C C . LEU A 1 1057 ? 147.85000 155.12700 168.98300 1.000 56.51000 1053 LEU A C 1
ATOM 14978 O O . LEU A 1 1057 ? 148.43900 154.43300 168.14600 1.000 56.51000 1053 LEU A O 1
ATOM 14994 N N . LEU A 1 1058 ? 148.49400 155.93800 169.82500 1.000 54.56000 1054 LEU A N 1
ATOM 14995 C CA . LEU A 1 1058 ? 149.95100 155.99300 169.83900 1.000 54.56000 1054 LEU A CA 1
ATOM 14996 C C . LEU A 1 1058 ? 150.56900 154.67500 170.28700 1.000 54.56000 1054 LEU A C 1
ATOM 14997 O O . LEU A 1 1058 ? 151.76800 154.46400 170.08300 1.000 54.56000 1054 LEU A O 1
ATOM 15013 N N . ALA A 1 1059 ? 149.78400 153.79500 170.91200 1.000 55.10000 1055 ALA A N 1
ATOM 15014 C CA . ALA A 1 1059 ? 150.29600 152.47400 171.25700 1.000 55.10000 1055 ALA A CA 1
ATOM 15015 C C . ALA A 1 1059 ? 150.57600 151.64300 170.01200 1.000 55.10000 1055 ALA A C 1
ATOM 15016 O O . ALA A 1 1059 ? 151.48400 150.80400 170.01900 1.000 55.10000 1055 ALA A O 1
ATOM 15023 N N . ARG A 1 1060 ? 149.81200 151.86000 168.93900 1.000 54.21000 1056 ARG A N 1
ATOM 15024 C CA . ARG A 1 1060 ? 150.00700 151.14500 167.68600 1.000 54.21000 1056 ARG A CA 1
ATOM 15025 C C . ARG A 1 1060 ? 150.74900 151.96200 166.63800 1.000 54.21000 1056 ARG A C 1
ATOM 15026 O O . ARG A 1 1060 ? 151.34300 151.37600 165.72600 1.000 54.21000 1056 ARG A O 1
ATOM 15047 N N . LEU A 1 1061 ? 150.72200 153.28800 166.74200 1.000 53.69000 1057 LEU A N 1
ATOM 15048 C CA . LEU A 1 1061 ? 151.35300 154.13000 165.72900 1.000 53.69000 1057 LEU A CA 1
ATOM 15049 C C . LEU A 1 1061 ? 152.81200 153.77500 165.46400 1.000 53.69000 1057 LEU A C 1
ATOM 15050 O O . LEU A 1 1061 ? 153.19800 153.72100 164.28400 1.000 53.69000 1057 LEU A O 1
ATOM 15066 N N . PRO A 1 1062 ? 153.66000 153.53300 166.46800 1.000 51.91000 1058 PRO A N 1
ATOM 15067 C CA . PRO A 1 1062 ? 155.06200 153.18700 166.17300 1.000 51.91000 1058 PRO A CA 1
ATOM 15068 C C . PRO A 1 1062 ? 155.21800 151.99400 165.24800 1.000 51.91000 1058 PRO A C 1
ATOM 15069 O O . PRO A 1 1062 ? 156.26700 151.86400 164.60500 1.000 51.91000 1058 PRO A O 1
ATOM 15080 N N . ALA A 1 1063 ? 154.21600 151.11600 165.16000 1.000 52.11000 1059 ALA A N 1
ATOM 15081 C CA . ALA A 1 1063 ? 154.32900 149.95700 164.28100 1.000 52.11000 1059 ALA A CA 1
ATOM 15082 C C . ALA A 1 1063 ? 154.54800 150.37200 162.83200 1.000 52.11000 1059 ALA A C 1
ATOM 15083 O O . ALA A 1 1063 ? 155.14200 149.61600 162.05400 1.000 52.11000 1059 ALA A O 1
ATOM 15090 N N . ALA A 1 1064 ? 154.08000 151.56200 162.45100 1.000 52.53000 1060 ALA A N 1
ATOM 15091 C CA . ALA A 1 1064 ? 154.26500 152.03200 161.08300 1.000 52.53000 1060 ALA A CA 1
ATOM 15092 C C . ALA A 1 1064 ? 155.64800 152.63000 160.86500 1.000 52.53000 1060 ALA A C 1
ATOM 15093 O O . ALA A 1 1064 ? 156.17200 152.57400 159.74700 1.000 52.53000 1060 ALA A O 1
ATOM 15100 N N . ASN A 1 1065 ? 156.25100 153.20200 161.90600 1.000 50.10000 1061 ASN A N 1
ATOM 15101 C CA . ASN A 1 1065 ? 157.57100 153.80800 161.79200 1.000 50.10000 1061 ASN A CA 1
ATOM 15102 C C . ASN A 1 1065 ? 158.26800 153.72100 163.14100 1.000 50.10000 1061 ASN A C 1
ATOM 15103 O O . ASN A 1 1065 ? 157.68200 154.07600 164.16700 1.000 50.10000 1061 ASN A O 1
ATOM 15114 N N . ALA A 1 1066 ? 159.51700 153.25100 163.13100 1.000 50.88000 1062 ALA A N 1
ATOM 15115 C CA . ALA A 1 1066 ? 160.27400 153.11500 164.37000 1.000 50.88000 1062 ALA A CA 1
ATOM 15116 C C . ALA A 1 1066 ? 160.68900 154.46200 164.94800 1.000 50.88000 1062 ALA A C 1
ATOM 15117 O O . ALA A 1 1066 ? 160.95900 154.54700 166.15000 1.000 50.88000 1062 ALA A O 1
ATOM 15124 N N . VAL A 1 1067 ? 160.74700 155.51100 164.12400 1.000 50.59000 1063 VAL A N 1
ATOM 15125 C CA . VAL A 1 1067 ? 161.14800 156.82500 164.62100 1.000 50.59000 1063 VAL A CA 1
ATOM 15126 C C . VAL A 1 1067 ? 160.17900 157.32000 165.68500 1.000 50.59000 1063 VAL A C 1
ATOM 15127 O O . VAL A 1 1067 ? 160.55200 158.12100 166.55200 1.000 50.59000 1063 VAL A O 1
ATOM 15140 N N . TYR A 1 1068 ? 158.92900 156.86000 165.64500 1.000 49.88000 1064 TYR A N 1
ATOM 15141 C CA . TYR A 1 1068 ? 157.92200 157.27800 166.61200 1.000 49.88000 1064 TYR A CA 1
ATOM 15142 C C . TYR A 1 1068 ? 158.07200 156.59500 167.96400 1.000 49.88000 1064 TYR A C 1
ATOM 15143 O O . TYR A 1 1068 ? 157.19700 156.75900 168.82000 1.000 49.88000 1064 TYR A O 1
ATOM 15161 N N . ARG A 1 1069 ? 159.14800 155.83600 168.18200 1.000 52.60000 1065 ARG A N 1
ATOM 15162 C CA . ARG A 1 1069 ? 159.30100 155.12400 169.44600 1.000 52.60000 1065 ARG A CA 1
ATOM 15163 C C . ARG A 1 1069 ? 159.60900 156.08800 170.58600 1.000 52.60000 1065 ARG A C 1
ATOM 15164 O O . ARG A 1 1069 ? 158.86000 156.16400 171.56700 1.000 52.60000 1065 ARG A O 1
ATOM 15185 N N . ALA A 1 1070 ? 160.70600 156.84400 170.47200 1.000 52.75000 1066 ALA A N 1
ATOM 15186 C CA . ALA A 1 1070 ? 161.10500 157.71300 171.57800 1.000 52.75000 1066 ALA A CA 1
ATOM 15187 C C . ALA A 1 1070 ? 160.10100 158.83300 171.81800 1.000 52.75000 1066 ALA A C 1
ATOM 15188 O O . ALA A 1 1070 ? 159.76000 159.08600 172.98700 1.000 52.75000 1066 ALA A O 1
ATOM 15195 N N . PRO A 1 1071 ? 159.59900 159.54000 170.80000 1.000 51.50000 1067 PRO A N 1
ATOM 15196 C CA . PRO A 1 1071 ? 158.63500 160.61800 171.08400 1.000 51.50000 1067 PRO A CA 1
ATOM 15197 C C . PRO A 1 1071 ? 157.34500 160.12300 171.71800 1.000 51.50000 1067 PRO A C 1
ATOM 15198 O O . PRO A 1 1071 ? 156.82400 160.76400 172.64000 1.000 51.50000 1067 PRO A O 1
ATOM 15209 N N . VAL A 1 1072 ? 156.80800 158.99800 171.24200 1.000 51.43000 1068 VAL A N 1
ATOM 15210 C CA . VAL A 1 1072 ? 155.58500 158.45700 171.83000 1.000 51.43000 1068 VAL A CA 1
ATOM 15211 C C . VAL A 1 1072 ? 155.82600 158.05100 173.27800 1.000 51.43000 1068 VAL A C 1
ATOM 15212 O O . VAL A 1 1072 ? 154.97700 158.27000 174.15000 1.000 51.43000 1068 VAL A O 1
ATOM 15225 N N . LEU A 1 1073 ? 156.98400 157.45000 173.55700 1.000 53.41000 1069 LEU A N 1
ATOM 15226 C CA . LEU A 1 1073 ? 157.29700 157.06900 174.93000 1.000 53.41000 1069 LEU A CA 1
ATOM 15227 C C . LEU A 1 1073 ? 157.45100 158.29700 175.81900 1.000 53.41000 1069 LEU A C 1
ATOM 15228 O O . LEU A 1 1073 ? 157.04200 158.28000 176.98400 1.000 53.41000 1069 LEU A O 1
ATOM 15244 N N . GLU A 1 1074 ? 158.02700 159.37700 175.28600 1.000 52.92000 1070 GLU A N 1
ATOM 15245 C CA . GLU A 1 1074 ? 158.12900 160.61100 176.06000 1.000 52.92000 1070 GLU A CA 1
ATOM 15246 C C . GLU A 1 1074 ? 156.75000 161.19100 176.35000 1.000 52.92000 1070 GLU A C 1
ATOM 15247 O O . GLU A 1 1074 ? 156.49100 161.68000 177.45600 1.000 52.92000 1070 GLU A O 1
ATOM 15259 N N . LEU A 1 1075 ? 155.85100 161.15000 175.36400 1.000 51.59000 1071 LEU A N 1
ATOM 15260 C CA . LEU A 1 1075 ? 154.49000 161.62500 175.59600 1.000 51.59000 1071 LEU A CA 1
ATOM 15261 C C . LEU A 1 1075 ? 153.79500 160.78400 176.65900 1.000 51.59000 1071 LEU A C 1
ATOM 15262 O O . LEU A 1 1075 ? 153.10000 161.32000 177.53000 1.000 51.59000 1071 LEU A O 1
ATOM 15278 N N . LEU A 1 1076 ? 153.96100 159.46100 176.59700 1.000 53.06000 1072 LEU A N 1
ATOM 15279 C CA . LEU A 1 1076 ? 153.35800 158.59600 177.60600 1.000 53.06000 1072 LEU A CA 1
ATOM 15280 C C . LEU A 1 1076 ? 153.93900 158.87800 178.98600 1.000 53.06000 1072 LEU A C 1
ATOM 15281 O O . LEU A 1 1076 ? 153.21500 158.86300 179.98800 1.000 53.06000 1072 LEU A O 1
ATOM 15297 N N . ARG A 1 1077 ? 155.24500 159.13800 179.05800 1.000 54.19000 1073 ARG A N 1
ATOM 15298 C CA . ARG A 1 1077 ? 155.86400 159.48900 180.33200 1.000 54.19000 1073 ARG A CA 1
ATOM 15299 C C . ARG A 1 1077 ? 155.28300 160.78500 180.88200 1.000 54.19000 1073 ARG A C 1
ATOM 15300 O O . ARG A 1 1077 ? 154.98200 160.88200 182.07800 1.000 54.19000 1073 ARG A O 1
ATOM 15321 N N . ALA A 1 1078 ? 155.12300 161.79400 180.02400 1.000 52.46000 1074 ALA A N 1
ATOM 15322 C CA . ALA A 1 1078 ? 154.53400 163.05300 180.47000 1.000 52.46000 1074 ALA A CA 1
ATOM 15323 C C . ALA A 1 1078 ? 153.10100 162.84800 180.94600 1.000 52.46000 1074 ALA A C 1
ATOM 15324 O O . ALA A 1 1078 ? 152.68200 163.43100 181.95300 1.000 52.46000 1074 ALA A O 1
ATOM 15331 N N . LEU A 1 1079 ? 152.33400 162.02000 180.23400 1.000 56.01000 1075 LEU A N 1
ATOM 15332 C CA . LEU A 1 1079 ? 150.95700 161.75600 180.64100 1.000 56.01000 1075 LEU A CA 1
ATOM 15333 C C . LEU A 1 1079 ? 150.91300 161.04600 181.98800 1.000 56.01000 1075 LEU A C 1
ATOM 15334 O O . LEU A 1 1079 ? 150.07400 161.36200 182.84000 1.000 56.01000 1075 LEU A O 1
ATOM 15350 N N . VAL A 1 1080 ? 151.81200 160.08300 182.20000 1.000 56.70000 1076 VAL A N 1
ATOM 15351 C CA . VAL A 1 1080 ? 151.86600 159.38300 183.48000 1.000 56.70000 1076 VAL A CA 1
ATOM 15352 C C . VAL A 1 1080 ? 152.24000 160.34900 184.59600 1.000 56.70000 1076 VAL A C 1
ATOM 15353 O O . VAL A 1 1080 ? 151.68500 160.29100 185.70100 1.000 56.70000 1076 VAL A O 1
ATOM 15366 N N . GLU A 1 1081 ? 153.18900 161.24900 184.33100 1.000 56.48000 1077 GLU A N 1
ATOM 15367 C CA . GLU A 1 1081 ? 153.57000 162.23400 185.33800 1.000 56.48000 1077 GLU A CA 1
ATOM 15368 C C . GLU A 1 1081 ? 152.40200 163.15100 185.67700 1.000 56.48000 1077 GLU A C 1
ATOM 15369 O O . GLU A 1 1081 ? 152.18400 163.48700 186.84700 1.000 56.48000 1077 GLU A O 1
ATOM 15381 N N . VAL A 1 1082 ? 151.63900 163.56900 184.66400 1.000 57.02000 1078 VAL A N 1
ATOM 15382 C CA . VAL A 1 1082 ? 150.47600 164.41700 184.91600 1.000 57.02000 1078 VAL A CA 1
ATOM 15383 C C . VAL A 1 1082 ? 149.43300 163.65900 185.72700 1.000 57.02000 1078 VAL A C 1
ATOM 15384 O O . VAL A 1 1082 ? 148.79800 164.21900 186.62900 1.000 57.02000 1078 VAL A O 1
ATOM 15397 N N . ALA A 1 1083 ? 149.23800 162.37500 185.42000 1.000 59.31000 1079 ALA A N 1
ATOM 15398 C CA . ALA A 1 1083 ? 148.26200 161.57500 186.15000 1.000 59.31000 1079 ALA A CA 1
ATOM 15399 C C . ALA A 1 1083 ? 148.70400 161.28800 187.57800 1.000 59.31000 1079 ALA A C 1
ATOM 15400 O O . ALA A 1 1083 ? 147.85100 161.06100 188.44300 1.000 59.31000 1079 ALA A O 1
ATOM 15407 N N . GLY A 1 1084 ? 150.00700 161.29100 187.84400 1.000 62.54000 1080 GLY A N 1
ATOM 15408 C CA . GLY A 1 1084 ? 150.50500 161.04500 189.18200 1.000 62.54000 1080 GLY A CA 1
ATOM 15409 C C . GLY A 1 1084 ? 150.16300 162.16200 190.14600 1.000 62.54000 1080 GLY A C 1
ATOM 15410 O O . GLY A 1 1084 ? 149.53800 161.92600 191.18400 1.000 62.54000 1080 GLY A O 1
ATOM 15414 N N . ARG A 1 1085 ? 150.56800 163.38600 189.81100 1.000 66.10000 1081 ARG A N 1
ATOM 15415 C CA . ARG A 1 1085 ? 150.29200 164.55300 190.65000 1.000 66.10000 1081 ARG A CA 1
ATOM 15416 C C . ARG A 1 1085 ? 148.93900 165.15000 190.25700 1.000 66.10000 1081 ARG A C 1
ATOM 15417 O O . ARG A 1 1085 ? 148.83200 166.24400 189.70200 1.000 66.10000 1081 ARG A O 1
ATOM 15438 N N . ALA A 1 1086 ? 147.89000 164.39300 190.56300 1.000 65.70000 1082 ALA A N 1
ATOM 15439 C CA . ALA A 1 1086 ? 146.52800 164.81200 190.25700 1.000 65.70000 1082 ALA A CA 1
ATOM 15440 C C . ALA A 1 1086 ? 145.51900 163.96600 191.02600 1.000 65.70000 1082 ALA A C 1
ATOM 15441 O O . ALA A 1 1086 ? 145.18500 162.85500 190.61500 1.000 65.70000 1082 ALA A O 1
ATOM 15448 N N . GLU A 1 1092 ? 142.45600 156.10900 192.28600 1.000 66.49000 1088 GLU A N 1
ATOM 15449 C CA . GLU A 1 1092 ? 143.40100 155.81200 191.21700 1.000 66.49000 1088 GLU A CA 1
ATOM 15450 C C . GLU A 1 1092 ? 143.02200 156.56300 189.94200 1.000 66.49000 1088 GLU A C 1
ATOM 15451 O O . GLU A 1 1092 ? 141.85500 156.90400 189.74600 1.000 66.49000 1088 GLU A O 1
ATOM 15462 N N . PRO A 1 1093 ? 143.99900 156.82400 189.07800 1.000 63.46000 1089 PRO A N 1
ATOM 15463 C CA . PRO A 1 1093 ? 143.71000 157.52900 187.82500 1.000 63.46000 1089 PRO A CA 1
ATOM 15464 C C . PRO A 1 1093 ? 142.97000 156.62900 186.85300 1.000 63.46000 1089 PRO A C 1
ATOM 15465 O O . PRO A 1 1093 ? 142.77300 155.43500 187.12600 1.000 63.46000 1089 PRO A O 1
ATOM 15476 N N . PRO A 1 1094 ? 142.53800 157.16300 185.71200 1.000 64.42000 1090 PRO A N 1
ATOM 15477 C CA . PRO A 1 1094 ? 141.83900 156.32600 184.72800 1.000 64.42000 1090 PRO A CA 1
ATOM 15478 C C . PRO A 1 1094 ? 142.69800 155.14500 184.29900 1.000 64.42000 1090 PRO A C 1
ATOM 15479 O O . PRO A 1 1094 ? 143.84800 155.30800 183.88600 1.000 64.42000 1090 PRO A O 1
ATOM 15490 N N . SER A 1 1095 ? 142.12700 153.94700 184.40400 1.000 65.24000 1091 SER A N 1
ATOM 15491 C CA . SER A 1 1095 ? 142.84800 152.73600 184.03800 1.000 65.24000 1091 SER A CA 1
ATOM 15492 C C . SER A 1 1095 ? 143.27000 152.79400 182.57600 1.000 65.24000 1091 SER A C 1
ATOM 15493 O O . SER A 1 1095 ? 142.42500 152.82700 181.67600 1.000 65.24000 1091 SER A O 1
ATOM 15501 N N . LEU A 1 1096 ? 144.58400 152.80800 182.34100 1.000 61.39000 1092 LEU A N 1
ATOM 15502 C CA . LEU A 1 1096 ? 145.09700 152.85600 180.97800 1.000 61.39000 1092 LEU A CA 1
ATOM 15503 C C . LEU A 1 1096 ? 144.88700 151.54200 180.23600 1.000 61.39000 1092 LEU A C 1
ATOM 15504 O O . LEU A 1 1096 ? 144.83100 151.54500 179.00100 1.000 61.39000 1092 LEU A O 1
ATOM 15520 N N . LEU A 1 1097 ? 144.77400 150.42400 180.95700 1.000 64.62000 1093 LEU A N 1
ATOM 15521 C CA . LEU A 1 1097 ? 144.53400 149.14500 180.29900 1.000 64.62000 1093 LEU A CA 1
ATOM 15522 C C . LEU A 1 1097 ? 143.15900 149.10400 179.64700 1.000 64.62000 1093 LEU A C 1
ATOM 15523 O O . LEU A 1 1097 ? 142.97000 148.40500 178.64500 1.000 64.62000 1093 LEU A O 1
ATOM 15539 N N . GLY A 1 1098 ? 142.19000 149.84100 180.19500 1.000 62.52000 1094 GLY A N 1
ATOM 15540 C CA . GLY A 1 1098 ? 140.87700 149.89600 179.57900 1.000 62.52000 1094 GLY A CA 1
ATOM 15541 C C . GLY A 1 1098 ? 140.88300 150.60100 178.23900 1.000 62.52000 1094 GLY A C 1
ATOM 15542 O O . GLY A 1 1098 ? 140.07900 150.27600 177.35900 1.000 62.52000 1094 GLY A O 1
ATOM 15546 N N . TYR A 1 1099 ? 141.78200 151.56900 178.06100 1.000 60.66000 1095 TYR A N 1
ATOM 15547 C CA . TYR A 1 1099 ? 141.90000 152.28500 176.79800 1.000 60.66000 1095 TYR A CA 1
ATOM 15548 C C . TYR A 1 1099 ? 142.81700 151.56600 175.81600 1.000 60.66000 1095 TYR A C 1
ATOM 15549 O O . TYR A 1 1099 ? 142.55000 151.56400 174.61000 1.000 60.66000 1095 TYR A O 1
ATOM 15567 N N . LEU A 1 1100 ? 143.89400 150.95200 176.30900 1.000 59.38000 1096 LEU A N 1
ATOM 15568 C CA . LEU A 1 1100 ? 144.81300 150.23800 175.42700 1.000 59.38000 1096 LEU A CA 1
ATOM 15569 C C . LEU A 1 1100 ? 144.23000 148.89700 174.99400 1.000 59.38000 1096 LEU A C 1
ATOM 15570 O O . LEU A 1 1100 ? 144.05300 148.64100 173.79800 1.000 59.38000 1096 LEU A O 1
ATOM 15586 N N . GLY A 1 1101 ? 143.92700 148.03800 175.95100 1.000 57.96000 1097 GLY A N 1
ATOM 15587 C CA . GLY A 1 1101 ? 143.41000 146.71500 175.67200 1.000 57.96000 1097 GLY A CA 1
ATOM 15588 C C . GLY A 1 1101 ? 144.42000 145.63800 176.03000 1.000 57.96000 1097 GLY A C 1
ATOM 15589 O O . GLY A 1 1101 ? 145.64000 145.84300 175.97200 1.000 57.96000 1097 GLY A O 1
ATOM 15593 N N . SER A 1 1102 ? 143.90300 144.46700 176.40500 1.000 58.81000 1098 SER A N 1
ATOM 15594 C CA . SER A 1 1102 ? 144.76900 143.36700 176.81600 1.000 58.81000 1098 SER A CA 1
ATOM 15595 C C . SER A 1 1102 ? 145.75300 143.00200 175.71000 1.000 58.81000 1098 SER A C 1
ATOM 15596 O O . SER A 1 1102 ? 146.97300 143.05600 175.89900 1.000 58.81000 1098 SER A O 1
ATOM 15604 N N . HIS A 1 1103 ? 145.23300 142.62400 174.54000 1.000 59.48000 1099 HIS A N 1
ATOM 15605 C CA . HIS A 1 1103 ? 146.10200 142.21200 173.44200 1.000 59.48000 1099 HIS A CA 1
ATOM 15606 C C . HIS A 1 1103 ? 146.99900 143.35900 172.99300 1.000 59.48000 1099 HIS A C 1
ATOM 15607 O O . HIS A 1 1103 ? 148.20700 143.17900 172.79800 1.000 59.48000 1099 HIS A O 1
ATOM 15621 N N . ALA A 1 1104 ? 146.42100 144.55000 172.81800 1.000 57.49000 1100 ALA A N 1
ATOM 15622 C CA . ALA A 1 1104 ? 147.21000 145.69500 172.37900 1.000 57.49000 1100 ALA A CA 1
ATOM 15623 C C . ALA A 1 1104 ? 148.27300 146.05800 173.40700 1.000 57.49000 1100 ALA A C 1
ATOM 15624 O O . ALA A 1 1104 ? 149.41300 146.37500 173.04700 1.000 57.49000 1100 ALA A O 1
ATOM 15631 N N . ALA A 1 1105 ? 147.92100 146.01900 174.69400 1.000 59.03000 1101 ALA A N 1
ATOM 15632 C CA . ALA A 1 1105 ? 148.89400 146.34300 175.73100 1.000 59.03000 1101 ALA A CA 1
ATOM 15633 C C . ALA A 1 1105 ? 150.02700 145.32600 175.75900 1.000 59.03000 1101 ALA A C 1
ATOM 15634 O O . ALA A 1 1105 ? 151.20000 145.69500 175.88300 1.000 59.03000 1101 ALA A O 1
ATOM 15641 N N . ARG A 1 1106 ? 149.69600 144.03700 175.64700 1.000 59.07000 1102 ARG A N 1
ATOM 15642 C CA . ARG A 1 1106 ? 150.73700 143.01400 175.62900 1.000 59.07000 1102 ARG A CA 1
ATOM 15643 C C . ARG A 1 1106 ? 151.64000 143.17300 174.41400 1.000 59.07000 1102 ARG A C 1
ATOM 15644 O O . ARG A 1 1106 ? 152.86100 143.00400 174.51200 1.000 59.07000 1102 ARG A O 1
ATOM 15665 N N . SER A 1 1107 ? 151.06100 143.50700 173.25800 1.000 54.97000 1103 SER A N 1
ATOM 15666 C CA . SER A 1 1107 ? 151.87500 143.71600 172.06400 1.000 54.97000 1103 SER A CA 1
ATOM 15667 C C . SER A 1 1107 ? 152.79800 144.91500 172.23500 1.000 54.97000 1103 SER A C 1
ATOM 15668 O O . SER A 1 1107 ? 153.98000 144.85600 171.87600 1.000 54.97000 1103 SER A O 1
ATOM 15676 N N . PHE A 1 1108 ? 152.27800 146.01300 172.78800 1.000 54.90000 1104 PHE A N 1
ATOM 15677 C CA . PHE A 1 1108 ? 153.11100 147.18900 173.01700 1.000 54.90000 1104 PHE A CA 1
ATOM 15678 C C . PHE A 1 1108 ? 154.24000 146.87800 173.99000 1.000 54.90000 1104 PHE A C 1
ATOM 15679 O O . PHE A 1 1108 ? 155.37600 147.32900 173.80100 1.000 54.90000 1104 PHE A O 1
ATOM 15696 N N . ILE A 1 1109 ? 153.94800 146.10600 175.03900 1.000 57.27000 1105 ILE A N 1
ATOM 15697 C CA . ILE A 1 1109 ? 154.98100 145.74600 176.00300 1.000 57.27000 1105 ILE A CA 1
ATOM 15698 C C . ILE A 1 1109 ? 156.04300 144.87200 175.34700 1.000 57.27000 1105 ILE A C 1
ATOM 15699 O O . ILE A 1 1109 ? 157.24600 145.07700 175.54800 1.000 57.27000 1105 ILE A O 1
ATOM 15715 N N . SER A 1 1110 ? 155.62000 143.88000 174.56000 1.000 56.66000 1106 SER A N 1
ATOM 15716 C CA . SER A 1 1110 ? 156.57900 143.01000 173.88900 1.000 56.66000 1106 SER A CA 1
ATOM 15717 C C . SER A 1 1110 ? 157.39900 143.77100 172.85600 1.000 56.66000 1106 SER A C 1
ATOM 15718 O O . SER A 1 1110 ? 158.52600 143.37000 172.54300 1.000 56.66000 1106 SER A O 1
ATOM 15726 N N . LEU A 1 1111 ? 156.85200 144.85700 172.30900 1.000 53.54000 1107 LEU A N 1
ATOM 15727 C CA . LEU A 1 1111 ? 157.59900 145.65300 171.34300 1.000 53.54000 1107 LEU A CA 1
ATOM 15728 C C . LEU A 1 1111 ? 158.59700 146.57600 172.03300 1.000 53.54000 1107 LEU A C 1
ATOM 15729 O O . LEU A 1 1111 ? 159.72200 146.74800 171.55000 1.000 53.54000 1107 LEU A O 1
ATOM 15745 N N . VAL A 1 1112 ? 158.21100 147.16900 173.16800 1.000 56.11000 1108 VAL A N 1
ATOM 15746 C CA . VAL A 1 1112 ? 159.07000 148.14200 173.84200 1.000 56.11000 1108 VAL A CA 1
ATOM 15747 C C . VAL A 1 1112 ? 160.02300 147.51200 174.84800 1.000 56.11000 1108 VAL A C 1
ATOM 15748 O O . VAL A 1 1112 ? 160.90500 148.21400 175.36700 1.000 56.11000 1108 VAL A O 1
ATOM 15761 N N . GLU A 1 1113 ? 159.88000 146.21700 175.14700 1.000 58.96000 1109 GLU A N 1
ATOM 15762 C CA . GLU A 1 1113 ? 160.80500 145.58300 176.08200 1.000 58.96000 1109 GLU A CA 1
ATOM 15763 C C . GLU A 1 1113 ? 162.24600 145.68800 175.60200 1.000 58.96000 1109 GLU A C 1
ATOM 15764 O O . GLU A 1 1113 ? 163.16700 145.77900 176.42200 1.000 58.96000 1109 GLU A O 1
ATOM 15776 N N . GLY A 1 1114 ? 162.46300 145.67400 174.28900 1.000 58.93000 1110 GLY A N 1
ATOM 15777 C CA . GLY A 1 1114 ? 163.79700 145.82200 173.74400 1.000 58.93000 1110 GLY A CA 1
ATOM 15778 C C . GLY A 1 1114 ? 164.25600 147.26500 173.73800 1.000 58.93000 1110 GLY A C 1
ATOM 15779 O O . GLY A 1 1114 ? 163.67000 148.10600 173.05000 1.000 58.93000 1110 GLY A O 1
ATOM 15783 N N . ILE A 1 1115 ? 165.30500 147.56500 174.50200 1.000 59.82000 1111 ILE A N 1
ATOM 15784 C CA . ILE A 1 1115 ? 165.81400 148.93200 174.62300 1.000 59.82000 1111 ILE A CA 1
ATOM 15785 C C . ILE A 1 1115 ? 166.81900 149.11900 173.49100 1.000 59.82000 1111 ILE A C 1
ATOM 15786 O O . ILE A 1 1115 ? 168.02800 148.95800 173.66600 1.000 59.82000 1111 ILE A O 1
ATOM 15802 N N . ASP A 1 1116 ? 166.30800 149.47400 172.31700 1.000 57.91000 1112 ASP A N 1
ATOM 15803 C CA . ASP A 1 1116 ? 167.11800 149.69000 171.12100 1.000 57.91000 1112 ASP A CA 1
ATOM 15804 C C . ASP A 1 1116 ? 168.13500 148.56200 170.94900 1.000 57.91000 1112 ASP A C 1
ATOM 15805 O O . ASP A 1 1116 ? 169.34600 148.77200 170.87600 1.000 57.91000 1112 ASP A O 1
ATOM 15814 N N . LYS A 1 1117 ? 167.60700 147.34100 170.88300 1.000 57.08000 1113 LYS A N 1
ATOM 15815 C CA . LYS A 1 1117 ? 168.46900 146.16600 170.78800 1.000 57.08000 1113 LYS A CA 1
ATOM 15816 C C . LYS A 1 1117 ? 169.28000 146.13400 169.49900 1.000 57.08000 1113 LYS A C 1
ATOM 15817 O O . LYS A 1 1117 ? 170.50700 145.94900 169.57300 1.000 57.08000 1113 LYS A O 1
ATOM 15836 N N . PRO A 1 1118 ? 168.69200 146.29800 168.31000 1.000 53.54000 1114 PRO A N 1
ATOM 15837 C CA . PRO A 1 1118 ? 169.48600 146.13500 167.08100 1.000 53.54000 1114 PRO A CA 1
ATOM 15838 C C . PRO A 1 1118 ? 170.58500 147.17000 166.91400 1.000 53.54000 1114 PRO A C 1
ATOM 15839 O O . PRO A 1 1118 ? 171.55600 146.90300 166.19400 1.000 53.54000 1114 PRO A O 1
ATOM 15850 N N . PHE A 1 1119 ? 170.47100 148.33600 167.54800 1.000 55.20000 1115 PHE A N 1
ATOM 15851 C CA . PHE A 1 1119 ? 171.48500 149.38000 167.44600 1.000 55.20000 1115 PHE A CA 1
ATOM 15852 C C . PHE A 1 1119 ? 172.15700 149.67000 168.77800 1.000 55.20000 1115 PHE A C 1
ATOM 15853 O O . PHE A 1 1119 ? 173.39100 149.67500 168.85600 1.000 55.20000 1115 PHE A O 1
ATOM 15870 N N . GLY A 1 1120 ? 171.38100 149.91200 169.83200 1.000 55.99000 1116 GLY A N 1
ATOM 15871 C CA . GLY A 1 1120 ? 171.94700 150.19000 171.13700 1.000 55.99000 1116 GLY A CA 1
ATOM 15872 C C . GLY A 1 1120 ? 172.42200 151.62000 171.28900 1.000 55.99000 1116 GLY A C 1
ATOM 15873 O O . GLY A 1 1120 ? 173.58700 151.86300 171.61700 1.000 55.99000 1116 GLY A O 1
ATOM 15877 N N . ARG A 1 1121 ? 171.52900 152.57500 171.05300 1.000 57.23000 1117 ARG A N 1
ATOM 15878 C CA . ARG A 1 1121 ? 171.84800 153.98500 171.20100 1.000 57.23000 1117 ARG A CA 1
ATOM 15879 C C . ARG A 1 1121 ? 171.62400 154.43100 172.64500 1.000 57.23000 1117 ARG A C 1
ATOM 15880 O O . ARG A 1 1121 ? 170.98900 153.74300 173.44600 1.000 57.23000 1117 ARG A O 1
ATOM 15901 N N . VAL A 1 1122 ? 172.15700 155.60600 172.97100 1.000 59.47000 1118 VAL A N 1
ATOM 15902 C CA . VAL A 1 1122 ? 172.09100 156.11200 174.34000 1.000 59.47000 1118 VAL A CA 1
ATOM 15903 C C . VAL A 1 1122 ? 170.86800 156.99700 174.55000 1.000 59.47000 1118 VAL A C 1
ATOM 15904 O O . VAL A 1 1122 ? 170.22100 156.92600 175.59700 1.000 59.47000 1118 VAL A O 1
ATOM 15917 N N . GLU A 1 1123 ? 170.52700 157.83400 173.57000 1.000 58.19000 1119 GLU A N 1
ATOM 15918 C CA . GLU A 1 1123 ? 169.38900 158.73500 173.72500 1.000 58.19000 1119 GLU A CA 1
ATOM 15919 C C . GLU A 1 1123 ? 168.09100 157.95100 173.88100 1.000 58.19000 1119 GLU A C 1
ATOM 15920 O O . GLU A 1 1123 ? 167.35600 158.12400 174.86100 1.000 58.19000 1119 GLU A O 1
ATOM 15932 N N . HIS A 1 1124 ? 167.78800 157.08900 172.90700 1.000 56.16000 1120 HIS A N 1
ATOM 15933 C CA . HIS A 1 1124 ? 166.57400 156.28500 172.98600 1.000 56.16000 1120 HIS A CA 1
ATOM 15934 C C . HIS A 1 1124 ? 166.59200 155.36700 174.19900 1.000 56.16000 1120 HIS A C 1
ATOM 15935 O O . HIS A 1 1124 ? 165.54100 155.10700 174.79500 1.000 56.16000 1120 HIS A O 1
ATOM 15949 N N . ALA A 1 1125 ? 167.76900 154.87300 174.58700 1.000 56.90000 1121 ALA A N 1
ATOM 15950 C CA . ALA A 1 1125 ? 167.85700 154.02100 175.76800 1.000 56.90000 1121 ALA A CA 1
ATOM 15951 C C . ALA A 1 1125 ? 167.44800 154.78500 177.02100 1.000 56.90000 1121 ALA A C 1
ATOM 15952 O O . ALA A 1 1125 ? 166.64100 154.30100 177.82300 1.000 56.90000 1121 ALA A O 1
ATOM 15959 N N . VAL A 1 1126 ? 168.00300 155.98500 177.20800 1.000 58.40000 1122 VAL A N 1
ATOM 15960 C CA . VAL A 1 1126 ? 167.64500 156.79400 178.36800 1.000 58.40000 1122 VAL A CA 1
ATOM 15961 C C . VAL A 1 1126 ? 166.16600 157.15300 178.32600 1.000 58.40000 1122 VAL A C 1
ATOM 15962 O O . VAL A 1 1126 ? 165.48800 157.17800 179.36100 1.000 58.40000 1122 VAL A O 1
ATOM 15975 N N . VAL A 1 1127 ? 165.64000 157.43800 177.13300 1.000 53.99000 1123 VAL A N 1
ATOM 15976 C CA . VAL A 1 1127 ? 164.22100 157.76600 177.01000 1.000 53.99000 1123 VAL A CA 1
ATOM 15977 C C . VAL A 1 1127 ? 163.36600 156.59100 177.46900 1.000 53.99000 1123 VAL A C 1
ATOM 15978 O O . VAL A 1 1127 ? 162.41300 156.75500 178.24100 1.000 53.99000 1123 VAL A O 1
ATOM 15991 N N . THR A 1 1128 ? 163.69500 155.38600 176.99800 1.000 56.21000 1124 THR A N 1
ATOM 15992 C CA . THR A 1 1128 ? 162.93000 154.20400 177.38200 1.000 56.21000 1124 THR A CA 1
ATOM 15993 C C . THR A 1 1128 ? 163.03600 153.94100 178.87800 1.000 56.21000 1124 THR A C 1
ATOM 15994 O O . THR A 1 1128 ? 162.04500 153.57600 179.52400 1.000 56.21000 1124 THR A O 1
ATOM 16005 N N . TRP A 1 1129 ? 164.23000 154.11300 179.44900 1.000 59.25000 1125 TRP A N 1
ATOM 16006 C CA . TRP A 1 1129 ? 164.39500 153.87400 180.88000 1.000 59.25000 1125 TRP A CA 1
ATOM 16007 C C . TRP A 1 1129 ? 163.58900 154.87400 181.70000 1.000 59.25000 1125 TRP A C 1
ATOM 16008 O O . TRP A 1 1129 ? 162.95400 154.50100 182.69300 1.000 59.25000 1125 TRP A O 1
ATOM 16029 N N . ARG A 1 1130 ? 163.59600 156.14800 181.29900 1.000 57.31000 1126 ARG A N 1
ATOM 16030 C CA . ARG A 1 1130 ? 162.80100 157.14500 182.00800 1.000 57.31000 1126 ARG A CA 1
ATOM 16031 C C . ARG A 1 1130 ? 161.31200 156.85300 181.87500 1.000 57.31000 1126 ARG A C 1
ATOM 16032 O O . ARG A 1 1130 ? 160.55000 157.01900 182.83500 1.000 57.31000 1126 ARG A O 1
ATOM 16053 N N . PHE A 1 1131 ? 160.87800 156.41600 180.69000 1.000 55.84000 1127 PHE A N 1
ATOM 16054 C CA . PHE A 1 1131 ? 159.47700 156.05200 180.50600 1.000 55.84000 1127 PHE A CA 1
ATOM 16055 C C . PHE A 1 1131 ? 159.08800 154.90200 181.42700 1.000 55.84000 1127 PHE A C 1
ATOM 16056 O O . PHE A 1 1131 ? 158.03600 154.93900 182.07600 1.000 55.84000 1127 PHE A O 1
ATOM 16073 N N . PHE A 1 1132 ? 159.92500 153.86400 181.48800 1.000 58.80000 1128 PHE A N 1
ATOM 16074 C CA . PHE A 1 1132 ? 159.64100 152.73800 182.37200 1.000 58.80000 1128 PHE A CA 1
ATOM 16075 C C . PHE A 1 1132 ? 159.59200 153.18500 183.82800 1.000 58.80000 1128 PHE A C 1
ATOM 16076 O O . PHE A 1 1132 ? 158.70100 152.77500 184.58300 1.000 58.80000 1128 PHE A O 1
ATOM 16093 N N . ALA A 1 1133 ? 160.54500 154.02300 184.24200 1.000 62.04000 1129 ALA A N 1
ATOM 16094 C CA . ALA A 1 1133 ? 160.56100 154.49600 185.62200 1.000 62.04000 1129 ALA A CA 1
ATOM 16095 C C . ALA A 1 1133 ? 159.29700 155.28100 185.94800 1.000 62.04000 1129 ALA A C 1
ATOM 16096 O O . ALA A 1 1133 ? 158.70400 155.10000 187.01800 1.000 62.04000 1129 ALA A O 1
ATOM 16103 N N . ALA A 1 1134 ? 158.86600 156.15500 185.03700 1.000 59.08000 1130 ALA A N 1
ATOM 16104 C CA . ALA A 1 1134 ? 157.66400 156.94300 185.28600 1.000 59.08000 1130 ALA A CA 1
ATOM 16105 C C . ALA A 1 1134 ? 156.42400 156.05900 185.32500 1.000 59.08000 1130 ALA A C 1
ATOM 16106 O O . ALA A 1 1134 ? 155.52600 156.27600 186.14700 1.000 59.08000 1130 ALA A O 1
ATOM 16113 N N . VAL A 1 1135 ? 156.35400 155.05700 184.44500 1.000 59.55000 1131 VAL A N 1
ATOM 16114 C CA . VAL A 1 1135 ? 155.19900 154.16600 184.43900 1.000 59.55000 1131 VAL A CA 1
ATOM 16115 C C . VAL A 1 1135 ? 155.15900 153.32800 185.70900 1.000 59.55000 1131 VAL A C 1
ATOM 16116 O O . VAL A 1 1135 ? 154.07600 152.99700 186.20800 1.000 59.55000 1131 VAL A O 1
ATOM 16129 N N . ILE A 1 1136 ? 156.32200 152.97200 186.25400 1.000 63.71000 1132 ILE A N 1
ATOM 16130 C CA . ILE A 1 1136 ? 156.34100 152.14800 187.45800 1.000 63.71000 1132 ILE A CA 1
ATOM 16131 C C . ILE A 1 1136 ? 156.06600 152.98400 188.70400 1.000 63.71000 1132 ILE A C 1
ATOM 16132 O O . ILE A 1 1136 ? 155.42500 152.50400 189.64600 1.000 63.71000 1132 ILE A O 1
ATOM 16148 N N . ARG A 1 1137 ? 156.53600 154.23400 188.73900 1.000 64.17000 1133 ARG A N 1
ATOM 16149 C CA . ARG A 1 1137 ? 156.33100 155.06300 189.92100 1.000 64.17000 1133 ARG A CA 1
ATOM 16150 C C . ARG A 1 1137 ? 154.86300 155.41600 190.12000 1.000 64.17000 1133 ARG A C 1
ATOM 16151 O O . ARG A 1 1137 ? 154.41400 155.57200 191.26100 1.000 64.17000 1133 ARG A O 1
ATOM 16172 N N . ASN A 1 1138 ? 154.10400 155.54400 189.03500 1.000 61.30000 1134 ASN A N 1
ATOM 16173 C CA . ASN A 1 1138 ? 152.70200 155.91700 189.12600 1.000 61.30000 1134 ASN A CA 1
ATOM 16174 C C . ASN A 1 1138 ? 151.88200 154.74200 189.66100 1.000 61.30000 1134 ASN A C 1
ATOM 16175 O O . ASN A 1 1138 ? 152.39200 153.64100 189.88400 1.000 61.30000 1134 ASN A O 1
ATOM 16186 N N . ARG A 1 1139 ? 150.58700 154.98100 189.87200 1.000 63.58000 1135 ARG A N 1
ATOM 16187 C CA . ARG A 1 1139 ? 149.68700 153.95600 190.38900 1.000 63.58000 1135 ARG A CA 1
ATOM 16188 C C . ARG A 1 1139 ? 149.42200 152.83300 189.39500 1.000 63.58000 1135 ARG A C 1
ATOM 16189 O O . ARG A 1 1139 ? 148.65100 151.92300 189.71900 1.000 63.58000 1135 ARG A O 1
ATOM 16210 N N . GLN A 1 1140 ? 150.02200 152.86700 188.20700 1.000 61.56000 1136 GLN A N 1
ATOM 16211 C CA . GLN A 1 1140 ? 149.82700 151.79600 187.23900 1.000 61.56000 1136 GLN A CA 1
ATOM 16212 C C . GLN A 1 1140 ? 150.32600 150.47500 187.81100 1.000 61.56000 1136 GLN A C 1
ATOM 16213 O O . GLN A 1 1140 ? 151.51100 150.33500 188.13000 1.000 61.56000 1136 GLN A O 1
ATOM 16227 N N . GLN A 1 1141 ? 149.42000 149.50700 187.94000 1.000 64.96000 1137 GLN A N 1
ATOM 16228 C CA . GLN A 1 1141 ? 149.73600 148.19700 188.49400 1.000 64.96000 1137 GLN A CA 1
ATOM 16229 C C . GLN A 1 1141 ? 149.74000 147.09800 187.44300 1.000 64.96000 1137 GLN A C 1
ATOM 16230 O O . GLN A 1 1141 ? 150.67900 146.29900 187.38800 1.000 64.96000 1137 GLN A O 1
ATOM 16244 N N . TRP A 1 1142 ? 148.70800 147.03600 186.60000 1.000 64.45000 1138 TRP A N 1
ATOM 16245 C CA . TRP A 1 1142 ? 148.63500 145.97900 185.59600 1.000 64.45000 1138 TRP A CA 1
ATOM 16246 C C . TRP A 1 1142 ? 149.77700 146.09700 184.59400 1.000 64.45000 1138 TRP A C 1
ATOM 16247 O O . TRP A 1 1142 ? 150.45800 145.11000 184.29000 1.000 64.45000 1138 TRP A O 1
ATOM 16268 N N . MET A 1 1143 ? 149.99600 147.30100 184.06200 1.000 62.10000 1139 MET A N 1
ATOM 16269 C CA . MET A 1 1143 ? 151.07500 147.49400 183.09900 1.000 62.10000 1139 MET A CA 1
ATOM 16270 C C . MET A 1 1143 ? 152.43300 147.25700 183.74500 1.000 62.10000 1139 MET A C 1
ATOM 16271 O O . MET A 1 1143 ? 153.32000 146.64800 183.13700 1.000 62.10000 1139 MET A O 1
ATOM 16285 N N . ALA A 1 1144 ? 152.61700 147.73200 184.98000 1.000 64.51000 1140 ALA A N 1
ATOM 16286 C CA . ALA A 1 1144 ? 153.88000 147.50400 185.67300 1.000 64.51000 1140 ALA A CA 1
ATOM 16287 C C . ALA A 1 1144 ? 154.14600 146.01500 185.85200 1.000 64.51000 1140 ALA A C 1
ATOM 16288 O O . ALA A 1 1144 ? 155.27000 145.54600 185.64000 1.000 64.51000 1140 ALA A O 1
ATOM 16295 N N . GLY A 1 1145 ? 153.12100 145.25400 186.24000 1.000 65.91000 1141 GLY A N 1
ATOM 16296 C CA . GLY A 1 1145 ? 153.29800 143.81900 186.39000 1.000 65.91000 1141 GLY A CA 1
ATOM 16297 C C . GLY A 1 1145 ? 153.60200 143.13200 185.07300 1.000 65.91000 1141 GLY A C 1
ATOM 16298 O O . GLY A 1 1145 ? 154.49300 142.28400 184.99600 1.000 65.91000 1141 GLY A O 1
ATOM 16302 N N . CYS A 1 1146 ? 152.86700 143.49100 184.01800 1.000 65.31000 1142 CYS A N 1
ATOM 16303 C CA . CYS A 1 1146 ? 153.10800 142.88000 182.71500 1.000 65.31000 1142 CYS A CA 1
ATOM 16304 C C . CYS A 1 1146 ? 154.48700 143.23700 182.17500 1.000 65.31000 1142 CYS A C 1
ATOM 16305 O O . CYS A 1 1146 ? 155.06200 142.47300 181.39100 1.000 65.31000 1142 CYS A O 1
ATOM 16313 N N . LEU A 1 1147 ? 155.03300 144.38600 182.57900 1.000 61.91000 1143 LEU A N 1
ATOM 16314 C CA . LEU A 1 1147 ? 156.34800 144.79200 182.10000 1.000 61.91000 1143 LEU A CA 1
ATOM 16315 C C . LEU A 1 1147 ? 157.47200 144.17700 182.92300 1.000 61.91000 1143 LEU A C 1
ATOM 16316 O O . LEU A 1 1147 ? 158.54600 143.89300 182.37900 1.000 61.91000 1143 LEU A O 1
ATOM 16332 N N . LEU A 1 1148 ? 157.25300 143.96700 184.22200 1.000 66.16000 1144 LEU A N 1
ATOM 16333 C CA . LEU A 1 1148 ? 158.29100 143.38000 185.06300 1.000 66.16000 1144 LEU A CA 1
ATOM 16334 C C . LEU A 1 1148 ? 158.30600 141.86000 184.94900 1.000 66.16000 1144 LEU A C 1
ATOM 16335 O O . LEU A 1 1148 ? 159.33500 141.26700 184.60500 1.000 66.16000 1144 LEU A O 1
ATOM 16351 N N . THR A 1 1149 ? 157.17500 141.21100 185.23400 1.000 67.10000 1145 THR A N 1
ATOM 16352 C CA . THR A 1 1149 ? 157.12700 139.75400 185.16500 1.000 67.10000 1145 THR A CA 1
ATOM 16353 C C . THR A 1 1149 ? 157.31300 139.25400 183.73800 1.000 67.10000 1145 THR A C 1
ATOM 16354 O O . THR A 1 1149 ? 157.88100 138.17600 183.53100 1.000 67.10000 1145 THR A O 1
ATOM 16365 N N . GLY A 1 1150 ? 156.84500 140.01300 182.74900 1.000 66.73000 1146 GLY A N 1
ATOM 16366 C CA . GLY A 1 1150 ? 156.97500 139.63900 181.35700 1.000 66.73000 1146 GLY A CA 1
ATOM 16367 C C . GLY A 1 1150 ? 155.73300 139.03700 180.73700 1.000 66.73000 1146 GLY A C 1
ATOM 16368 O O . GLY A 1 1150 ? 155.73500 138.77000 179.52900 1.000 66.73000 1146 GLY A O 1
ATOM 16372 N N . ARG A 1 1151 ? 154.68000 138.81500 181.51700 1.000 67.79000 1147 ARG A N 1
ATOM 16373 C CA . ARG A 1 1151 ? 153.44700 138.23700 180.99600 1.000 67.79000 1147 ARG A CA 1
ATOM 16374 C C . ARG A 1 1151 ? 152.23300 138.87600 181.66300 1.000 67.79000 1147 ARG A C 1
ATOM 16375 O O . ARG A 1 1151 ? 152.30300 139.31200 182.81200 1.000 67.79000 1147 ARG A O 1
ATOM 16396 N N . VAL A 1 1169 ? 159.46600 137.05400 188.63300 1.000 71.12000 1165 VAL A N 1
ATOM 16397 C CA . VAL A 1 1169 ? 160.48400 136.17900 188.06800 1.000 71.12000 1165 VAL A CA 1
ATOM 16398 C C . VAL A 1 1169 ? 161.16200 136.87000 186.89000 1.000 71.12000 1165 VAL A C 1
ATOM 16399 O O . VAL A 1 1169 ? 162.24600 137.43500 187.03200 1.000 71.12000 1165 VAL A O 1
ATOM 16411 N N . GLY A 1 1170 ? 160.51800 136.82200 185.72600 1.000 69.80000 1166 GLY A N 1
ATOM 16412 C CA . GLY A 1 1170 ? 161.04900 137.46700 184.54100 1.000 69.80000 1166 GLY A CA 1
ATOM 16413 C C . GLY A 1 1170 ? 162.00400 136.58800 183.76000 1.000 69.80000 1166 GLY A C 1
ATOM 16414 O O . GLY A 1 1170 ? 162.97400 136.06400 184.31500 1.000 69.80000 1166 GLY A O 1
ATOM 16418 N N . GLU A 1 1171 ? 161.73700 136.42100 182.47100 1.000 70.97000 1167 GLU A N 1
ATOM 16419 C CA . GLU A 1 1171 ? 162.59800 135.65100 181.57800 1.000 70.97000 1167 GLU A CA 1
ATOM 16420 C C . GLU A 1 1171 ? 163.01500 136.44000 180.34700 1.000 70.97000 1167 GLU A C 1
ATOM 16421 O O . GLU A 1 1171 ? 164.13400 136.26100 179.86000 1.000 70.97000 1167 GLU A O 1
ATOM 16433 N N . GLY A 1 1172 ? 162.14400 137.30500 179.83300 1.000 68.49000 1168 GLY A N 1
ATOM 16434 C CA . GLY A 1 1172 ? 162.47600 138.15100 178.70400 1.000 68.49000 1168 GLY A CA 1
ATOM 16435 C C . GLY A 1 1172 ? 161.96900 139.56600 178.89100 1.000 68.49000 1168 GLY A C 1
ATOM 16436 O O . GLY A 1 1172 ? 161.86400 140.33200 177.92900 1.000 68.49000 1168 GLY A O 1
ATOM 16440 N N . SER A 1 1173 ? 161.65100 139.92000 180.13400 1.000 67.19000 1169 SER A N 1
ATOM 16441 C CA . SER A 1 1173 ? 161.10900 141.23100 180.44900 1.000 67.19000 1169 SER A CA 1
ATOM 16442 C C . SER A 1 1173 ? 162.22100 142.27900 180.44700 1.000 67.19000 1169 SER A C 1
ATOM 16443 O O . SER A 1 1173 ? 163.37000 142.01000 180.08600 1.000 67.19000 1169 SER A O 1
ATOM 16451 N N . VAL A 1 1174 ? 161.86800 143.50000 180.85600 1.000 64.14000 1170 VAL A N 1
ATOM 16452 C CA . VAL A 1 1174 ? 162.83100 144.59900 180.83800 1.000 64.14000 1170 VAL A CA 1
ATOM 16453 C C . VAL A 1 1174 ? 163.99300 144.30900 181.77900 1.000 64.14000 1170 VAL A C 1
ATOM 16454 O O . VAL A 1 1174 ? 165.14600 144.64900 181.48700 1.000 64.14000 1170 VAL A O 1
ATOM 16467 N N . LEU A 1 1175 ? 163.71300 143.68000 182.92400 1.000 68.99000 1171 LEU A N 1
ATOM 16468 C CA . LEU A 1 1175 ? 164.77600 143.40000 183.88300 1.000 68.99000 1171 LEU A CA 1
ATOM 16469 C C . LEU A 1 1175 ? 165.79800 142.42400 183.31400 1.000 68.99000 1171 LEU A C 1
ATOM 16470 O O . LEU A 1 1175 ? 166.97600 142.47100 183.69000 1.000 68.99000 1171 LEU A O 1
ATOM 16486 N N . ALA A 1 1176 ? 165.37400 141.54500 182.40300 1.000 69.35000 1172 ALA A N 1
ATOM 16487 C CA . ALA A 1 1176 ? 166.30800 140.60000 181.80000 1.000 69.35000 1172 ALA A CA 1
ATOM 16488 C C . ALA A 1 1176 ? 167.45000 141.32600 181.10200 1.000 69.35000 1172 ALA A C 1
ATOM 16489 O O . ALA A 1 1176 ? 168.60600 140.89200 181.16900 1.000 69.35000 1172 ALA A O 1
ATOM 16496 N N . ALA A 1 1177 ? 167.14700 142.43500 180.42700 1.000 67.17000 1173 ALA A N 1
ATOM 16497 C CA . ALA A 1 1177 ? 168.17600 143.24100 179.78300 1.000 67.17000 1173 ALA A CA 1
ATOM 16498 C C . ALA A 1 1177 ? 168.79400 144.25800 180.73000 1.000 67.17000 1173 ALA A C 1
ATOM 16499 O O . ALA A 1 1177 ? 169.96500 144.62300 180.56200 1.000 67.17000 1173 ALA A O 1
ATOM 16506 N N . ALA A 1 1178 ? 168.03300 144.72700 181.72200 1.000 66.71000 1174 ALA A N 1
ATOM 16507 C CA . ALA A 1 1178 ? 168.59900 145.63200 182.71500 1.000 66.71000 1174 ALA A CA 1
ATOM 16508 C C . ALA A 1 1178 ? 169.75800 144.97500 183.45100 1.000 66.71000 1174 ALA A C 1
ATOM 16509 O O . ALA A 1 1178 ? 170.79000 145.60900 183.69100 1.000 66.71000 1174 ALA A O 1
ATOM 16516 N N . MET A 1 1179 ? 169.61100 143.69700 183.80800 1.000 70.91000 1175 MET A N 1
ATOM 16517 C CA . MET A 1 1179 ? 170.70100 142.98900 184.47400 1.000 70.91000 1175 MET A CA 1
ATOM 16518 C C . MET A 1 1179 ? 171.88800 142.80000 183.53600 1.000 70.91000 1175 MET A C 1
ATOM 16519 O O . MET A 1 1179 ? 173.04500 142.96400 183.94600 1.000 70.91000 1175 MET A O 1
ATOM 16533 N N . GLU A 1 1180 ? 171.62300 142.45200 182.27300 1.000 70.22000 1176 GLU A N 1
ATOM 16534 C CA . GLU A 1 1180 ? 172.70500 142.28900 181.30800 1.000 70.22000 1176 GLU A CA 1
ATOM 16535 C C . GLU A 1 1180 ? 173.48200 143.58500 181.12000 1.000 70.22000 1176 GLU A C 1
ATOM 16536 O O . GLU A 1 1180 ? 174.69500 143.55300 180.88400 1.000 70.22000 1176 GLU A O 1
ATOM 16548 N N . ARG A 1 1181 ? 172.80400 144.73000 181.21400 1.000 65.19000 1177 ARG A N 1
ATOM 16549 C CA . ARG A 1 1181 ? 173.49600 146.00900 181.11200 1.000 65.19000 1177 ARG A CA 1
ATOM 16550 C C . ARG A 1 1181 ? 174.20500 146.37900 182.40900 1.000 65.19000 1177 ARG A C 1
ATOM 16551 O O . ARG A 1 1181 ? 175.27500 146.99700 182.37000 1.000 65.19000 1177 ARG A O 1
ATOM 16572 N N . LEU A 1 1182 ? 173.63200 146.01300 183.55800 1.000 67.29000 1178 LEU A N 1
ATOM 16573 C CA . LEU A 1 1182 ? 174.26800 146.31800 184.83500 1.000 67.29000 1178 LEU A CA 1
ATOM 16574 C C . LEU A 1 1182 ? 175.53700 145.50400 185.04100 1.000 67.29000 1178 LEU A C 1
ATOM 16575 O O . LEU A 1 1182 ? 176.47300 145.97600 185.69700 1.000 67.29000 1178 LEU A O 1
ATOM 16591 N N . ARG A 1 1183 ? 175.59300 144.28800 184.50100 1.000 73.50000 1179 ARG A N 1
ATOM 16592 C CA . ARG A 1 1183 ? 176.77400 143.44600 184.65000 1.000 73.50000 1179 ARG A CA 1
ATOM 16593 C C . ARG A 1 1183 ? 177.92000 143.86400 183.73300 1.000 73.50000 1179 ARG A C 1
ATOM 16594 O O . ARG A 1 1183 ? 178.92700 143.15100 183.66500 1.000 73.50000 1179 ARG A O 1
ATOM 16615 N N . GLU A 1 1184 ? 177.79300 144.99500 183.03000 1.000 73.19000 1180 GLU A N 1
ATOM 16616 C CA . GLU A 1 1184 ? 178.85600 145.49300 182.16500 1.000 73.19000 1180 GLU A CA 1
ATOM 16617 C C . GLU A 1 1184 ? 179.02000 147.00300 182.30100 1.000 73.19000 1180 GLU A C 1
ATOM 16618 O O . GLU A 1 1184 ? 179.43100 147.67400 181.34900 1.000 73.19000 1180 GLU A O 1
ATOM 16630 N N . VAL A 1 1185 ? 178.70300 147.55400 183.47600 1.000 71.25000 1181 VAL A N 1
ATOM 16631 C CA . VAL A 1 1185 ? 178.82300 148.99300 183.67900 1.000 71.25000 1181 VAL A CA 1
ATOM 16632 C C . VAL A 1 1185 ? 180.27100 149.45700 183.59800 1.000 71.25000 1181 VAL A C 1
ATOM 16633 O O . VAL A 1 1185 ? 180.52300 150.64500 183.36200 1.000 71.25000 1181 VAL A O 1
ATOM 16646 N N . LYS A 1 1186 ? 181.23500 148.55300 183.78900 1.000 76.10000 1182 LYS A N 1
ATOM 16647 C CA . LYS A 1 1186 ? 182.63700 148.94800 183.72300 1.000 76.10000 1182 LYS A CA 1
ATOM 16648 C C . LYS A 1 1186 ? 182.99800 149.50800 182.35300 1.000 76.10000 1182 LYS A C 1
ATOM 16649 O O . LYS A 1 1186 ? 183.89500 150.35200 182.24500 1.000 76.10000 1182 LYS A O 1
ATOM 16668 N N . SER A 1 1187 ? 182.31400 149.05400 181.30000 1.000 74.22000 1183 SER A N 1
ATOM 16669 C CA . SER A 1 1187 ? 182.55100 149.53600 179.94800 1.000 74.22000 1183 SER A CA 1
ATOM 16670 C C . SER A 1 1187 ? 181.36300 150.26200 179.33500 1.000 74.22000 1183 SER A C 1
ATOM 16671 O O . SER A 1 1187 ? 181.54100 150.94800 178.32300 1.000 74.22000 1183 SER A O 1
ATOM 16679 N N . LEU A 1 1188 ? 180.16900 150.13500 179.90900 1.000 69.03000 1184 LEU A N 1
ATOM 16680 C CA . LEU A 1 1188 ? 178.99800 150.79900 179.35700 1.000 69.03000 1184 LEU A CA 1
ATOM 16681 C C . LEU A 1 1188 ? 179.07800 152.30500 179.58400 1.000 69.03000 1184 LEU A C 1
ATOM 16682 O O . LEU A 1 1188 ? 179.70600 152.78300 180.53200 1.000 69.03000 1184 LEU A O 1
ATOM 16698 N N . ASP A 1 1189 ? 178.43000 153.05400 178.69400 1.000 65.60000 1185 ASP A N 1
ATOM 16699 C CA . ASP A 1 1189 ? 178.41500 154.50600 178.80900 1.000 65.60000 1185 ASP A CA 1
ATOM 16700 C C . ASP A 1 1189 ? 177.79000 154.92300 180.13500 1.000 65.60000 1185 ASP A C 1
ATOM 16701 O O . ASP A 1 1189 ? 176.71800 154.44000 180.51100 1.000 65.60000 1185 ASP A O 1
ATOM 16710 N N . VAL A 1 1190 ? 178.47000 155.82600 180.84500 1.000 67.02000 1186 VAL A N 1
ATOM 16711 C CA . VAL A 1 1190 ? 177.96800 156.28400 182.13700 1.000 67.02000 1186 VAL A CA 1
ATOM 16712 C C . VAL A 1 1190 ? 176.63700 157.00400 181.97800 1.000 67.02000 1186 VAL A C 1
ATOM 16713 O O . VAL A 1 1190 ? 175.82100 157.03000 182.90700 1.000 67.02000 1186 VAL A O 1
ATOM 16726 N N . GLN A 1 1191 ? 176.39100 157.59800 180.80800 1.000 64.63000 1187 GLN A N 1
ATOM 16727 C CA . GLN A 1 1191 ? 175.14100 158.32100 180.59500 1.000 64.63000 1187 GLN A CA 1
ATOM 16728 C C . GLN A 1 1191 ? 173.94400 157.38400 180.69400 1.000 64.63000 1187 GLN A C 1
ATOM 16729 O O . GLN A 1 1191 ? 172.94400 157.69900 181.35000 1.000 64.63000 1187 GLN A O 1
ATOM 16743 N N . GLU A 1 1192 ? 174.02800 156.22000 180.04600 1.000 63.29000 1188 GLU A N 1
ATOM 16744 C CA . GLU A 1 1192 ? 172.92900 155.26200 180.10600 1.000 63.29000 1188 GLU A CA 1
ATOM 16745 C C . GLU A 1 1192 ? 172.87900 154.55200 181.45200 1.000 63.29000 1188 GLU A C 1
ATOM 16746 O O . GLU A 1 1192 ? 171.80600 154.10700 181.87700 1.000 63.29000 1188 GLU A O 1
ATOM 16758 N N . ALA A 1 1193 ? 174.02100 154.43100 182.13200 1.000 64.85000 1189 ALA A N 1
ATOM 16759 C CA . ALA A 1 1193 ? 174.03900 153.77100 183.43200 1.000 64.85000 1189 ALA A CA 1
ATOM 16760 C C . ALA A 1 1193 ? 173.16300 154.50900 184.43600 1.000 64.85000 1189 ALA A C 1
ATOM 16761 O O . ALA A 1 1193 ? 172.49500 153.88200 185.26600 1.000 64.85000 1189 ALA A O 1
ATOM 16768 N N . VAL A 1 1194 ? 173.15200 155.84200 184.37600 1.000 65.70000 1190 VAL A N 1
ATOM 16769 C CA . VAL A 1 1194 ? 172.32100 156.61900 185.29200 1.000 65.70000 1190 VAL A CA 1
ATOM 16770 C C . VAL A 1 1194 ? 170.85000 156.27900 185.08500 1.000 65.70000 1190 VAL A C 1
ATOM 16771 O O . VAL A 1 1194 ? 170.10200 156.06200 186.04600 1.000 65.70000 1190 VAL A O 1
ATOM 16784 N N . ALA A 1 1195 ? 170.41400 156.22100 183.82500 1.000 62.27000 1191 ALA A N 1
ATOM 16785 C CA . ALA A 1 1195 ? 169.01800 155.90700 183.54200 1.000 62.27000 1191 ALA A CA 1
ATOM 16786 C C . ALA A 1 1195 ? 168.68400 154.47300 183.93700 1.000 62.27000 1191 ALA A C 1
ATOM 16787 O O . ALA A 1 1195 ? 167.59200 154.20200 184.45100 1.000 62.27000 1191 ALA A O 1
ATOM 16794 N N . VAL A 1 1196 ? 169.61000 153.54000 183.70400 1.000 63.39000 1192 VAL A N 1
ATOM 16795 C CA . VAL A 1 1196 ? 169.37400 152.15300 184.09600 1.000 63.39000 1192 VAL A CA 1
ATOM 16796 C C . VAL A 1 1196 ? 169.20700 152.05300 185.60600 1.000 63.39000 1192 VAL A C 1
ATOM 16797 O O . VAL A 1 1196 ? 168.30200 151.37000 186.10400 1.000 63.39000 1192 VAL A O 1
ATOM 16810 N N . MET A 1 1197 ? 170.07100 152.73400 186.36100 1.000 67.33000 1193 MET A N 1
ATOM 16811 C CA . MET A 1 1197 ? 169.97000 152.69100 187.81600 1.000 67.33000 1193 MET A CA 1
ATOM 16812 C C . MET A 1 1197 ? 168.70200 153.38300 188.30200 1.000 67.33000 1193 MET A C 1
ATOM 16813 O O . MET A 1 1197 ? 168.09200 152.95100 189.28700 1.000 67.33000 1193 MET A O 1
ATOM 16827 N N . ASP A 1 1198 ? 168.28700 154.45700 187.62700 1.000 66.64000 1194 ASP A N 1
ATOM 16828 C CA . ASP A 1 1198 ? 167.03300 155.10900 187.98900 1.000 66.64000 1194 ASP A CA 1
ATOM 16829 C C . ASP A 1 1198 ? 165.85300 154.16900 187.77900 1.000 66.64000 1194 ASP A C 1
ATOM 16830 O O . ASP A 1 1198 ? 164.95700 154.08400 188.62700 1.000 66.64000 1194 ASP A O 1
ATOM 16839 N N . PHE A 1 1199 ? 165.83800 153.45400 186.65100 1.000 63.94000 1195 PHE A N 1
ATOM 16840 C CA . PHE A 1 1199 ? 164.79200 152.46300 186.42000 1.000 63.94000 1195 PHE A CA 1
ATOM 16841 C C . PHE A 1 1199 ? 164.82500 151.37300 187.48400 1.000 63.94000 1195 PHE A C 1
ATOM 16842 O O . PHE A 1 1199 ? 163.77500 150.93300 187.96900 1.000 63.94000 1195 PHE A O 1
ATOM 16859 N N . VAL A 1 1200 ? 166.02400 150.92100 187.85500 1.000 67.40000 1196 VAL A N 1
ATOM 16860 C CA . VAL A 1 1200 ? 166.14300 149.88500 188.87800 1.000 67.40000 1196 VAL A CA 1
ATOM 16861 C C . VAL A 1 1200 ? 165.56000 150.37300 190.19800 1.000 67.40000 1196 VAL A C 1
ATOM 16862 O O . VAL A 1 1200 ? 164.81800 149.64800 190.87200 1.000 67.40000 1196 VAL A O 1
ATOM 16875 N N . VAL A 1 1201 ? 165.88300 151.60700 190.58800 1.000 69.78000 1197 VAL A N 1
ATOM 16876 C CA . VAL A 1 1201 ? 165.38400 152.13600 191.85400 1.000 69.78000 1197 VAL A CA 1
ATOM 16877 C C . VAL A 1 1201 ? 163.87200 152.31900 191.79900 1.000 69.78000 1197 VAL A C 1
ATOM 16878 O O . VAL A 1 1201 ? 163.16700 152.06700 192.78500 1.000 69.78000 1197 VAL A O 1
ATOM 16891 N N . SER A 1 1202 ? 163.34800 152.76700 190.65500 1.000 67.91000 1198 SER A N 1
ATOM 16892 C CA . SER A 1 1202 ? 161.90500 152.94700 190.52900 1.000 67.91000 1198 SER A CA 1
ATOM 16893 C C . SER A 1 1202 ? 161.17000 151.61400 190.56900 1.000 67.91000 1198 SER A C 1
ATOM 16894 O O . SER A 1 1202 ? 160.03500 151.54900 191.05400 1.000 67.91000 1198 SER A O 1
ATOM 16902 N N . ALA A 1 1203 ? 161.79100 150.54900 190.06100 1.000 69.33000 1199 ALA A N 1
ATOM 16903 C CA . ALA A 1 1203 ? 161.17300 149.23000 190.13000 1.000 69.33000 1199 ALA A CA 1
ATOM 16904 C C . ALA A 1 1203 ? 161.33500 148.59700 191.50600 1.000 69.33000 1199 ALA A C 1
ATOM 16905 O O . ALA A 1 1203 ? 160.52300 147.75100 191.89400 1.000 69.33000 1199 ALA A O 1
ATOM 16912 N N . GLN A 1 1204 ? 162.36900 148.99100 192.25100 1.000 74.06000 1200 GLN A N 1
ATOM 16913 C CA . GLN A 1 1204 ? 162.59700 148.42200 193.57400 1.000 74.06000 1200 GLN A CA 1
ATOM 16914 C C . GLN A 1 1204 ? 161.70800 149.07300 194.62600 1.000 74.06000 1200 GLN A C 1
ATOM 16915 O O . GLN A 1 1204 ? 161.04800 148.37800 195.40700 1.000 74.06000 1200 GLN A O 1
ATOM 16929 N N . ASN A 1 1205 ? 161.67500 150.40800 194.66300 1.000 74.68000 1201 ASN A N 1
ATOM 16930 C CA . ASN A 1 1205 ? 160.94200 151.09200 195.72400 1.000 74.68000 1201 ASN A CA 1
ATOM 16931 C C . ASN A 1 1205 ? 159.44800 150.80500 195.65500 1.000 74.68000 1201 ASN A C 1
ATOM 16932 O O . ASN A 1 1205 ? 158.77900 150.75600 196.69400 1.000 74.68000 1201 ASN A O 1
ATOM 16943 N N . TYR A 1 1206 ? 158.90600 150.60900 194.45300 1.000 71.26000 1202 TYR A N 1
ATOM 16944 C CA . TYR A 1 1206 ? 157.48600 150.32200 194.28500 1.000 71.26000 1202 TYR A CA 1
ATOM 16945 C C . TYR A 1 1206 ? 157.18300 148.83900 194.13500 1.000 71.26000 1202 TYR A C 1
ATOM 16946 O O . TYR A 1 1206 ? 156.10900 148.39500 194.55400 1.000 71.26000 1202 TYR A O 1
ATOM 16964 N N . TRP A 1 1207 ? 158.09500 148.06300 193.55200 1.000 70.40000 1203 TRP A N 1
ATOM 16965 C CA . TRP A 1 1207 ? 157.92400 146.62100 193.37700 1.000 70.40000 1203 TRP A CA 1
ATOM 16966 C C . TRP A 1 1207 ? 159.16700 145.91300 193.90000 1.000 70.40000 1203 TRP A C 1
ATOM 16967 O O . TRP A 1 1207 ? 159.92800 145.30900 193.13400 1.000 70.40000 1203 TRP A O 1
ATOM 16988 N N . PRO A 1 1208 ? 159.40300 145.96700 195.21400 1.000 78.19000 1204 PRO A N 1
ATOM 16989 C CA . PRO A 1 1208 ? 160.62000 145.33800 195.75200 1.000 78.19000 1204 PRO A CA 1
ATOM 16990 C C . PRO A 1 1208 ? 160.56400 143.82100 195.75600 1.000 78.19000 1204 PRO A C 1
ATOM 16991 O O . PRO A 1 1208 ? 161.56400 143.17100 195.42800 1.000 78.19000 1204 PRO A O 1
ATOM 17002 N N . TRP A 1 1209 ? 159.41700 143.23700 196.11300 1.000 81.21000 1205 TRP A N 1
ATOM 17003 C CA . TRP A 1 1209 ? 159.32600 141.78900 196.26900 1.000 81.21000 1205 TRP A CA 1
ATOM 17004 C C . TRP A 1 1209 ? 159.78000 141.03400 195.02600 1.000 81.21000 1205 TRP A C 1
ATOM 17005 O O . TRP A 1 1209 ? 160.17900 139.86900 195.13300 1.000 81.21000 1205 TRP A O 1
ATOM 17026 N N . THR A 1 1210 ? 159.73200 141.66500 193.85400 1.000 77.13000 1206 THR A N 1
ATOM 17027 C CA . THR A 1 1210 ? 160.15800 141.03700 192.60900 1.000 77.13000 1206 THR A CA 1
ATOM 17028 C C . THR A 1 1210 ? 161.59800 141.38100 192.24700 1.000 77.13000 1206 THR A C 1
ATOM 17029 O O . THR A 1 1210 ? 162.39800 140.48400 191.96400 1.000 77.13000 1206 THR A O 1
ATOM 17040 N N . ILE A 1 1211 ? 161.94500 142.66900 192.25400 1.000 75.26000 1207 ILE A N 1
ATOM 17041 C CA . ILE A 1 1211 ? 163.28200 143.08000 191.83700 1.000 75.26000 1207 ILE A CA 1
ATOM 17042 C C . ILE A 1 1211 ? 164.33000 142.54300 192.80300 1.000 75.26000 1207 ILE A C 1
ATOM 17043 O O . ILE A 1 1211 ? 165.34200 141.96600 192.38600 1.000 75.26000 1207 ILE A O 1
ATOM 17059 N N . PHE A 1 1212 ? 164.11200 142.72900 194.10800 1.000 80.05000 1208 PHE A N 1
ATOM 17060 C CA . PHE A 1 1212 ? 165.07900 142.24300 195.08600 1.000 80.05000 1208 PHE A CA 1
ATOM 17061 C C . PHE A 1 1212 ? 165.17600 140.72400 195.05300 1.000 80.05000 1208 PHE A C 1
ATOM 17062 O O . PHE A 1 1212 ? 166.26400 140.16100 195.22100 1.000 80.05000 1208 PHE A O 1
ATOM 17079 N N . ALA A 1 1213 ? 164.05200 140.04100 194.83400 1.000 79.80000 1209 ALA A N 1
ATOM 17080 C CA . ALA A 1 1213 ? 164.08300 138.58500 194.73700 1.000 79.80000 1209 ALA A CA 1
ATOM 17081 C C . ALA A 1 1213 ? 164.92900 138.13800 193.55100 1.000 79.80000 1209 ALA A C 1
ATOM 17082 O O . ALA A 1 1213 ? 165.79900 137.26800 193.68400 1.000 79.80000 1209 ALA A O 1
ATOM 17089 N N . VAL A 1 1214 ? 164.68900 138.73000 192.37800 1.000 79.36000 1210 VAL A N 1
ATOM 17090 C CA . VAL A 1 1214 ? 165.45100 138.35500 191.19000 1.000 79.36000 1210 VAL A CA 1
ATOM 17091 C C . VAL A 1 1214 ? 166.92300 138.70400 191.36100 1.000 79.36000 1210 VAL A C 1
ATOM 17092 O O . VAL A 1 1214 ? 167.79800 138.00500 190.83600 1.000 79.36000 1210 VAL A O 1
ATOM 17105 N N . ARG A 1 1215 ? 167.22400 139.78000 192.09100 1.000 80.52000 1211 ARG A N 1
ATOM 17106 C CA . ARG A 1 1215 ? 168.61900 140.16300 192.28600 1.000 80.52000 1211 ARG A CA 1
ATOM 17107 C C . ARG A 1 1215 ? 169.32100 139.21300 193.24800 1.000 80.52000 1211 ARG A C 1
ATOM 17108 O O . ARG A 1 1215 ? 170.48500 138.85600 193.03600 1.000 80.52000 1211 ARG A O 1
ATOM 17129 N N . LYS A 1 1216 ? 168.63100 138.79300 194.31100 1.000 83.73000 1212 LYS A N 1
ATOM 17130 C CA . LYS A 1 1216 ? 169.21600 137.82400 195.23100 1.000 83.73000 1212 LYS A CA 1
ATOM 17131 C C . LYS A 1 1216 ? 169.41100 136.47500 194.55200 1.000 83.73000 1212 LYS A C 1
ATOM 17132 O O . LYS A 1 1216 ? 170.41300 135.79100 194.79300 1.000 83.73000 1212 LYS A O 1
ATOM 17151 N N . GLU A 1 1217 ? 168.46400 136.07400 193.70000 1.000 82.49000 1213 GLU A N 1
ATOM 17152 C CA . GLU A 1 1217 ? 168.63200 134.84200 192.93900 1.000 82.49000 1213 GLU A CA 1
ATOM 17153 C C . GLU A 1 1217 ? 169.79300 134.92800 191.95700 1.000 82.49000 1213 GLU A C 1
ATOM 17154 O O . GLU A 1 1217 ? 170.30300 133.88700 191.52900 1.000 82.49000 1213 GLU A O 1
ATOM 17166 N N . LYS A 1 1218 ? 170.22200 136.13900 191.59500 1.000 83.47000 1214 LYS A N 1
ATOM 17167 C CA . LYS A 1 1218 ? 171.33400 136.34400 190.67300 1.000 83.47000 1214 LYS A CA 1
ATOM 17168 C C . LYS A 1 1218 ? 172.32900 137.35400 191.23300 1.000 83.47000 1214 LYS A C 1
ATOM 17169 O O . LYS A 1 1218 ? 172.97100 138.08700 190.47700 1.000 83.47000 1214 LYS A O 1
ATOM 17188 N N . GLU A 1 1219 ? 172.46800 137.40400 192.56000 1.000 85.16000 1215 GLU A N 1
ATOM 17189 C CA . GLU A 1 1219 ? 173.36600 138.37100 193.18100 1.000 85.16000 1215 GLU A CA 1
ATOM 17190 C C . GLU A 1 1219 ? 174.82900 138.09700 192.86200 1.000 85.16000 1215 GLU A C 1
ATOM 17191 O O . GLU A 1 1219 ? 175.65400 139.01100 192.96900 1.000 85.16000 1215 GLU A O 1
ATOM 17203 N N . VAL A 1 1220 ? 175.17200 136.86600 192.47200 1.000 83.11000 1216 VAL A N 1
ATOM 17204 C CA . VAL A 1 1220 ? 176.55900 136.53500 192.17200 1.000 83.11000 1216 VAL A CA 1
ATOM 17205 C C . VAL A 1 1220 ? 177.09800 137.37300 191.02100 1.000 83.11000 1216 VAL A C 1
ATOM 17206 O O . VAL A 1 1220 ? 178.31600 137.52600 190.88600 1.000 83.11000 1216 VAL A O 1
ATOM 17219 N N . VAL A 1 1221 ? 176.21800 137.92300 190.18500 1.000 79.72000 1217 VAL A N 1
ATOM 17220 C CA . VAL A 1 1221 ? 176.64300 138.73100 189.04800 1.000 79.72000 1217 VAL A CA 1
ATOM 17221 C C . VAL A 1 1221 ? 176.56300 140.22900 189.32800 1.000 79.72000 1217 VAL A C 1
ATOM 17222 O O . VAL A 1 1221 ? 177.23200 141.01100 188.63500 1.000 79.72000 1217 VAL A O 1
ATOM 17235 N N . ASP A 1 1222 ? 175.77700 140.65100 190.31800 1.000 81.52000 1218 ASP A N 1
ATOM 17236 C CA . ASP A 1 1222 ? 175.59400 142.06500 190.62400 1.000 81.52000 1218 ASP A CA 1
ATOM 17237 C C . ASP A 1 1222 ? 176.46800 142.54600 191.77400 1.000 81.52000 1218 ASP A C 1
ATOM 17238 O O . ASP A 1 1222 ? 177.02600 143.64500 191.70100 1.000 81.52000 1218 ASP A O 1
ATOM 17247 N N . ALA A 1 1223 ? 176.60000 141.75100 192.83900 1.000 82.99000 1219 ALA A N 1
ATOM 17248 C CA . ALA A 1 1223 ? 177.40600 142.17500 193.97900 1.000 82.99000 1219 ALA A CA 1
ATOM 17249 C C . ALA A 1 1223 ? 178.87500 142.30700 193.59900 1.000 82.99000 1219 ALA A C 1
ATOM 17250 O O . ALA A 1 1223 ? 179.55400 143.24400 194.03600 1.000 82.99000 1219 ALA A O 1
ATOM 17257 N N . LEU A 1 1224 ? 179.38400 141.37800 192.78700 1.000 83.85000 1220 LEU A N 1
ATOM 17258 C CA . LEU A 1 1224 ? 180.77700 141.46000 192.35800 1.000 83.85000 1220 LEU A CA 1
ATOM 17259 C C . LEU A 1 1224 ? 181.02400 142.72000 191.54000 1.000 83.85000 1220 LEU A C 1
ATOM 17260 O O . LEU A 1 1224 ? 182.02500 143.41600 191.74300 1.000 83.85000 1220 LEU A O 1
ATOM 17276 N N . ARG A 1 1225 ? 180.11900 143.03200 190.61000 1.000 81.79000 1221 ARG A N 1
ATOM 17277 C CA . ARG A 1 1225 ? 180.28200 144.23300 189.79800 1.000 81.79000 1221 ARG A CA 1
ATOM 17278 C C . ARG A 1 1225 ? 180.16800 145.49100 190.64900 1.000 81.79000 1221 ARG A C 1
ATOM 17279 O O . ARG A 1 1225 ? 180.89300 146.46700 190.42300 1.000 81.79000 1221 ARG A O 1
ATOM 17300 N N . GLY A 1 1226 ? 179.27000 145.48900 191.63500 1.000 80.34000 1222 GLY A N 1
ATOM 17301 C CA . GLY A 1 1226 ? 179.17600 146.62900 192.53200 1.000 80.34000 1222 GLY A CA 1
ATOM 17302 C C . GLY A 1 1226 ? 180.44700 146.83700 193.33200 1.000 80.34000 1222 GLY A C 1
ATOM 17303 O O . GLY A 1 1226 ? 180.92100 147.96600 193.48300 1.000 80.34000 1222 GLY A O 1
ATOM 17307 N N . TYR A 1 1227 ? 181.02000 145.74900 193.85200 1.000 84.89000 1223 TYR A N 1
ATOM 17308 C CA . TYR A 1 1227 ? 182.27800 145.85700 194.58300 1.000 84.89000 1223 TYR A CA 1
ATOM 17309 C C . TYR A 1 1227 ? 183.39800 146.34800 193.67400 1.000 84.89000 1223 TYR A C 1
ATOM 17310 O O . TYR A 1 1227 ? 184.23000 147.16500 194.08600 1.000 84.89000 1223 TYR A O 1
ATOM 17328 N N . VAL A 1 1228 ? 183.43800 145.85800 192.43300 1.000 83.61000 1224 VAL A N 1
ATOM 17329 C CA . VAL A 1 1228 ? 184.45300 146.31200 191.48600 1.000 83.61000 1224 VAL A CA 1
ATOM 17330 C C . VAL A 1 1228 ? 184.31500 147.80900 191.24200 1.000 83.61000 1224 VAL A C 1
ATOM 17331 O O . VAL A 1 1228 ? 185.30100 148.55500 191.26100 1.000 83.61000 1224 VAL A O 1
ATOM 17344 N N . ARG A 1 1229 ? 183.08500 148.27100 191.00700 1.000 78.77000 1225 ARG A N 1
ATOM 17345 C CA . ARG A 1 1229 ? 182.85900 149.69600 190.79000 1.000 78.77000 1225 ARG A CA 1
ATOM 17346 C C . ARG A 1 1229 ? 183.27300 150.51000 192.00900 1.000 78.77000 1225 ARG A C 1
ATOM 17347 O O . ARG A 1 1229 ? 183.87200 151.58300 191.87500 1.000 78.77000 1225 ARG A O 1
ATOM 17368 N N . GLY A 1 1230 ? 182.96500 150.01500 193.20900 1.000 81.64000 1226 GLY A N 1
ATOM 17369 C CA . GLY A 1 1230 ? 183.28000 150.77000 194.41000 1.000 81.64000 1226 GLY A CA 1
ATOM 17370 C C . GLY A 1 1230 ? 184.77000 150.85800 194.68000 1.000 81.64000 1226 GLY A C 1
ATOM 17371 O O . GLY A 1 1230 ? 185.28000 151.91900 195.05100 1.000 81.64000 1226 GLY A O 1
ATOM 17375 N N . LEU A 1 1231 ? 185.49000 149.74800 194.50100 1.000 84.60000 1227 LEU A N 1
ATOM 17376 C CA . LEU A 1 1231 ? 186.91400 149.73400 194.82200 1.000 84.60000 1227 LEU A CA 1
ATOM 17377 C C . LEU A 1 1231 ? 187.70800 150.63600 193.88400 1.000 84.60000 1227 LEU A C 1
ATOM 17378 O O . LEU A 1 1231 ? 188.62100 151.34500 194.32300 1.000 84.60000 1227 LEU A O 1
ATOM 17394 N N . LYS A 1 1232 ? 187.37800 150.62700 192.59400 1.000 83.25000 1228 LYS A N 1
ATOM 17395 C CA . LYS A 1 1232 ? 188.10600 151.39200 191.58300 1.000 83.25000 1228 LYS A CA 1
ATOM 17396 C C . LYS A 1 1232 ? 187.39200 152.68900 191.22300 1.000 83.25000 1228 LYS A C 1
ATOM 17397 O O . LYS A 1 1232 ? 187.40000 153.11200 190.06300 1.000 83.25000 1228 LYS A O 1
ATOM 17416 N N . ALA A 1 1233 ? 186.76100 153.33900 192.20200 1.000 78.12000 1229 ALA A N 1
ATOM 17417 C CA . ALA A 1 1233 ? 186.09900 154.62700 192.01300 1.000 78.12000 1229 ALA A CA 1
ATOM 17418 C C . ALA A 1 1233 ? 186.87800 155.69900 192.76500 1.000 78.12000 1229 ALA A C 1
ATOM 17419 O O . ALA A 1 1233 ? 186.65500 155.90800 193.96600 1.000 78.12000 1229 ALA A O 1
ATOM 17426 N N . PRO A 1 1234 ? 187.80800 156.39900 192.11500 1.000 78.56000 1230 PRO A N 1
ATOM 17427 C CA . PRO A 1 1234 ? 188.54700 157.45900 192.81000 1.000 78.56000 1230 PRO A CA 1
ATOM 17428 C C . PRO A 1 1234 ? 187.61600 158.55100 193.31700 1.000 78.56000 1230 PRO A C 1
ATOM 17429 O O . PRO A 1 1234 ? 186.49400 158.72700 192.83800 1.000 78.56000 1230 PRO A O 1
ATOM 17440 N N . GLY A 1 1235 ? 188.10500 159.29300 194.30800 1.000 80.87000 1231 GLY A N 1
ATOM 17441 C CA . GLY A 1 1235 ? 187.33400 160.37000 194.89600 1.000 80.87000 1231 GLY A CA 1
ATOM 17442 C C . GLY A 1 1235 ? 187.36500 161.64000 194.07100 1.000 80.87000 1231 GLY A C 1
ATOM 17443 O O . GLY A 1 1235 ? 186.32100 162.12000 193.61800 1.000 80.87000 1231 GLY A O 1
ATOM 17447 N N . MET A 1 1236 ? 188.56000 162.19300 193.86700 1.000 81.70000 1232 MET A N 1
ATOM 17448 C CA . MET A 1 1236 ? 188.73000 163.42700 193.09900 1.000 81.70000 1232 MET A CA 1
ATOM 17449 C C . MET A 1 1236 ? 189.01800 163.04600 191.65300 1.000 81.70000 1232 MET A C 1
ATOM 17450 O O . MET A 1 1236 ? 190.16300 162.80900 191.26400 1.000 81.70000 1232 MET A O 1
ATOM 17464 N N . VAL A 1 1237 ? 187.95700 162.98700 190.84300 1.000 76.39000 1233 VAL A N 1
ATOM 17465 C CA . VAL A 1 1237 ? 188.09200 162.62400 189.43400 1.000 76.39000 1233 VAL A CA 1
ATOM 17466 C C . VAL A 1 1237 ? 188.31000 163.83400 188.53600 1.000 76.39000 1233 VAL A C 1
ATOM 17467 O O . VAL A 1 1237 ? 188.69100 163.66600 187.36700 1.000 76.39000 1233 VAL A O 1
ATOM 17480 N N . MET A 1 1238 ? 188.08900 165.05000 189.04200 1.000 78.44000 1234 MET A N 1
ATOM 17481 C CA . MET A 1 1238 ? 188.26100 166.23700 188.21100 1.000 78.44000 1234 MET A CA 1
ATOM 17482 C C . MET A 1 1238 ? 189.71900 166.42700 187.81000 1.000 78.44000 1234 MET A C 1
ATOM 17483 O O . MET A 1 1238 ? 190.00900 166.81900 186.67400 1.000 78.44000 1234 MET A O 1
ATOM 17497 N N . LYS A 1 1239 ? 190.65000 166.15500 188.72700 1.000 79.50000 1235 LYS A N 1
ATOM 17498 C CA . LYS A 1 1239 ? 192.06200 166.38100 188.43100 1.000 79.50000 1235 LYS A CA 1
ATOM 17499 C C . LYS A 1 1239 ? 192.55300 165.45300 187.32600 1.000 79.50000 1235 LYS A C 1
ATOM 17500 O O . LYS A 1 1239 ? 193.33900 165.86500 186.46400 1.000 79.50000 1235 LYS A O 1
ATOM 17519 N N . THR A 1 1240 ? 192.10400 164.20200 187.33100 1.000 78.61000 1236 THR A N 1
ATOM 17520 C CA . THR A 1 1240 ? 192.52900 163.23300 186.33000 1.000 78.61000 1236 THR A CA 1
ATOM 17521 C C . THR A 1 1240 ? 191.78800 163.49700 185.01900 1.000 78.61000 1236 THR A C 1
ATOM 17522 O O . THR A 1 1240 ? 191.04500 164.47200 184.87900 1.000 78.61000 1236 THR A O 1
ATOM 17533 N N . ASP A 1 1241 ? 191.98800 162.62000 184.03800 1.000 78.95000 1237 ASP A N 1
ATOM 17534 C CA . ASP A 1 1241 ? 191.35600 162.77300 182.73100 1.000 78.95000 1237 ASP A CA 1
ATOM 17535 C C . ASP A 1 1241 ? 189.84800 162.60500 182.87500 1.000 78.95000 1237 ASP A C 1
ATOM 17536 O O . ASP A 1 1241 ? 189.36500 161.51500 183.19800 1.000 78.95000 1237 ASP A O 1
ATOM 17545 N N . GLY A 1 1242 ? 189.10500 163.68300 182.63400 1.000 75.94000 1238 GLY A N 1
ATOM 17546 C CA . GLY A 1 1242 ? 187.65800 163.64800 182.72400 1.000 75.94000 1238 GLY A CA 1
ATOM 17547 C C . GLY A 1 1242 ? 187.10000 164.73700 183.61600 1.000 75.94000 1238 GLY A C 1
ATOM 17548 O O . GLY A 1 1242 ? 187.47400 164.84200 184.78800 1.000 75.94000 1238 GLY A O 1
ATOM 17552 N N . ALA A 1 1243 ? 186.20400 165.55400 183.07000 1.000 69.97000 1239 ALA A N 1
ATOM 17553 C CA . ALA A 1 1243 ? 185.57200 166.64100 183.80800 1.000 69.97000 1239 ALA A CA 1
ATOM 17554 C C . ALA A 1 1243 ? 184.06600 166.48600 183.92700 1.000 69.97000 1239 ALA A C 1
ATOM 17555 O O . ALA A 1 1243 ? 183.51700 166.67000 185.01600 1.000 69.97000 1239 ALA A O 1
ATOM 17562 N N . ALA A 1 1244 ? 183.37900 166.15200 182.83300 1.000 67.66000 1240 ALA A N 1
ATOM 17563 C CA . ALA A 1 1244 ? 181.93300 165.97800 182.87500 1.000 67.66000 1240 ALA A CA 1
ATOM 17564 C C . ALA A 1 1244 ? 181.52100 164.61000 183.39900 1.000 67.66000 1240 ALA A C 1
ATOM 17565 O O . ALA A 1 1244 ? 180.40000 164.46600 183.90000 1.000 67.66000 1240 ALA A O 1
ATOM 17572 N N . ALA A 1 1245 ? 182.39400 163.60700 183.29700 1.000 68.43000 1241 ALA A N 1
ATOM 17573 C CA . ALA A 1 1245 ? 182.07200 162.27200 183.78500 1.000 68.43000 1241 ALA A CA 1
ATOM 17574 C C . ALA A 1 1245 ? 182.04300 162.19100 185.30500 1.000 68.43000 1241 ALA A C 1
ATOM 17575 O O . ALA A 1 1245 ? 181.54600 161.19500 185.84300 1.000 68.43000 1241 ALA A O 1
ATOM 17582 N N . ALA A 1 1246 ? 182.55900 163.20200 186.00600 1.000 69.93000 1242 ALA A N 1
ATOM 17583 C CA . ALA A 1 1246 ? 182.55600 163.16800 187.46500 1.000 69.93000 1242 ALA A CA 1
ATOM 17584 C C . ALA A 1 1246 ? 181.13300 163.15700 188.00900 1.000 69.93000 1242 ALA A C 1
ATOM 17585 O O . ALA A 1 1246 ? 180.80800 162.38300 188.91700 1.000 69.93000 1242 ALA A O 1
ATOM 17592 N N . ALA A 1 1247 ? 180.26600 164.01200 187.46200 1.000 68.14000 1243 ALA A N 1
ATOM 17593 C CA . ALA A 1 1247 ? 178.88300 164.05500 187.92400 1.000 68.14000 1243 ALA A CA 1
ATOM 17594 C C . ALA A 1 1247 ? 178.16300 162.74700 187.62200 1.000 68.14000 1243 ALA A C 1
ATOM 17595 O O . ALA A 1 1247 ? 177.38900 162.24900 188.44900 1.000 68.14000 1243 ALA A O 1
ATOM 17602 N N . PHE A 1 1248 ? 178.40400 162.17400 186.44100 1.000 66.90000 1244 PHE A N 1
ATOM 17603 C CA . PHE A 1 1248 ? 177.78000 160.90100 186.09800 1.000 66.90000 1244 PHE A CA 1
ATOM 17604 C C . PHE A 1 1248 ? 178.23300 159.79700 187.04600 1.000 66.90000 1244 PHE A C 1
ATOM 17605 O O . PHE A 1 1248 ? 177.41700 158.99300 187.51200 1.000 66.90000 1244 PHE A O 1
ATOM 17622 N N . GLN A 1 1249 ? 179.53400 159.74100 187.34100 1.000 70.46000 1245 GLN A N 1
ATOM 17623 C CA . GLN A 1 1249 ? 180.03700 158.72600 188.26000 1.000 70.46000 1245 GLN A CA 1
ATOM 17624 C C . GLN A 1 1249 ? 179.46400 158.92200 189.65800 1.000 70.46000 1245 GLN A C 1
ATOM 17625 O O . GLN A 1 1249 ? 179.12000 157.94800 190.33700 1.000 70.46000 1245 GLN A O 1
ATOM 17639 N N . ALA A 1 1250 ? 179.34500 160.17500 190.10200 1.000 70.47000 1246 ALA A N 1
ATOM 17640 C CA . ALA A 1 1250 ? 178.77200 160.43600 191.41800 1.000 70.47000 1246 ALA A CA 1
ATOM 17641 C C . ALA A 1 1250 ? 177.31200 160.00700 191.47300 1.000 70.47000 1246 ALA A C 1
ATOM 17642 O O . ALA A 1 1250 ? 176.86500 159.42600 192.46800 1.000 70.47000 1246 ALA A O 1
ATOM 17649 N N . ARG A 1 1251 ? 176.55200 160.28100 190.41000 1.000 68.36000 1247 ARG A N 1
ATOM 17650 C CA . ARG A 1 1251 ? 175.15300 159.86600 190.37300 1.000 68.36000 1247 ARG A CA 1
ATOM 17651 C C . ARG A 1 1251 ? 175.03000 158.34700 190.37000 1.000 68.36000 1247 ARG A C 1
ATOM 17652 O O . ARG A 1 1251 ? 174.16600 157.78500 191.05500 1.000 68.36000 1247 ARG A O 1
ATOM 17673 N N . ILE A 1 1252 ? 175.88700 157.66700 189.60500 1.000 67.63000 1248 ILE A N 1
ATOM 17674 C CA . ILE A 1 1252 ? 175.86000 156.20700 189.58200 1.000 67.63000 1248 ILE A CA 1
ATOM 17675 C C . ILE A 1 1252 ? 176.18600 155.65100 190.96100 1.000 67.63000 1248 ILE A C 1
ATOM 17676 O O . ILE A 1 1252 ? 175.54500 154.70500 191.43300 1.000 67.63000 1248 ILE A O 1
ATOM 17692 N N . ALA A 1 1253 ? 177.18500 156.23000 191.63200 1.000 71.09000 1249 ALA A N 1
ATOM 17693 C CA . ALA A 1 1253 ? 177.54400 155.76500 192.96700 1.000 71.09000 1249 ALA A CA 1
ATOM 17694 C C . ALA A 1 1253 ? 176.41300 156.01100 193.95600 1.000 71.09000 1249 ALA A C 1
ATOM 17695 O O . ALA A 1 1253 ? 176.14700 155.17600 194.82700 1.000 71.09000 1249 ALA A O 1
ATOM 17702 N N . ALA A 1 1254 ? 175.73400 157.15400 193.83900 1.000 73.01000 1250 ALA A N 1
ATOM 17703 C CA . ALA A 1 1254 ? 174.60800 157.44100 194.72000 1.000 73.01000 1250 ALA A CA 1
ATOM 17704 C C . ALA A 1 1254 ? 173.48600 156.43100 194.51600 1.000 73.01000 1250 ALA A C 1
ATOM 17705 O O . ALA A 1 1254 ? 172.90500 155.92300 195.48300 1.000 73.01000 1250 ALA A O 1
ATOM 17712 N N . TYR A 1 1255 ? 173.16200 156.13100 193.25600 1.000 69.39000 1251 TYR A N 1
ATOM 17713 C CA . TYR A 1 1255 ? 172.12800 155.13700 192.98600 1.000 69.39000 1251 TYR A CA 1
ATOM 17714 C C . TYR A 1 1255 ? 172.53100 153.76500 193.51200 1.000 69.39000 1251 TYR A C 1
ATOM 17715 O O . TYR A 1 1255 ? 171.70100 153.03800 194.07100 1.000 69.39000 1251 TYR A O 1
ATOM 17733 N N . VAL A 1 1256 ? 173.79900 153.38900 193.33400 1.000 71.94000 1252 VAL A N 1
ATOM 17734 C CA . VAL A 1 1256 ? 174.26200 152.09200 193.82000 1.000 71.94000 1252 VAL A CA 1
ATOM 17735 C C . VAL A 1 1256 ? 174.16000 152.02800 195.33700 1.000 71.94000 1252 VAL A C 1
ATOM 17736 O O . VAL A 1 1256 ? 173.75200 151.00700 195.90500 1.000 71.94000 1252 VAL A O 1
ATOM 17749 N N . ALA A 1 1257 ? 174.52600 153.11600 196.01800 1.000 77.66000 1253 ALA A N 1
ATOM 17750 C CA . ALA A 1 1257 ? 174.42500 153.14600 197.47300 1.000 77.66000 1253 ALA A CA 1
ATOM 17751 C C . ALA A 1 1257 ? 172.97400 153.05100 197.92300 1.000 77.66000 1253 ALA A C 1
ATOM 17752 O O . ALA A 1 1257 ? 172.66400 152.34800 198.89100 1.000 77.66000 1253 ALA A O 1
ATOM 17759 N N . GLU A 1 1258 ? 172.06800 153.74700 197.23200 1.000 76.11000 1254 GLU A N 1
ATOM 17760 C CA . GLU A 1 1258 ? 170.65400 153.66700 197.58600 1.000 76.11000 1254 GLU A CA 1
ATOM 17761 C C . GLU A 1 1258 ? 170.12100 152.25200 197.39700 1.000 76.11000 1254 GLU A C 1
ATOM 17762 O O . GLU A 1 1258 ? 169.37200 151.74200 198.24000 1.000 76.11000 1254 GLU A O 1
ATOM 17774 N N . THR A 1 1259 ? 170.49400 151.60200 196.29200 1.000 74.82000 1255 THR A N 1
ATOM 17775 C CA . THR A 1 1259 ? 170.03500 150.23800 196.05200 1.000 74.82000 1255 THR A CA 1
ATOM 17776 C C . THR A 1 1259 ? 170.59200 149.27900 197.09600 1.000 74.82000 1255 THR A C 1
ATOM 17777 O O . THR A 1 1259 ? 169.87400 148.40100 197.58800 1.000 74.82000 1255 THR A O 1
ATOM 17788 N N . PHE A 1 1260 ? 171.87100 149.43000 197.44900 1.000 79.62000 1256 PHE A N 1
ATOM 17789 C CA . PHE A 1 1260 ? 172.44700 148.59100 198.49400 1.000 79.62000 1256 PHE A CA 1
ATOM 17790 C C . PHE A 1 1260 ? 171.74700 148.82000 199.82600 1.000 79.62000 1256 PHE A C 1
ATOM 17791 O O . PHE A 1 1260 ? 171.50600 147.87100 200.58000 1.000 79.62000 1256 PHE A O 1
ATOM 17808 N N . ALA A 1 1261 ? 171.40600 150.07400 200.13200 1.000 84.17000 1257 ALA A N 1
ATOM 17809 C CA . ALA A 1 1261 ? 170.71700 150.36300 201.38300 1.000 84.17000 1257 ALA A CA 1
ATOM 17810 C C . ALA A 1 1261 ? 169.33800 149.71900 201.41000 1.000 84.17000 1257 ALA A C 1
ATOM 17811 O O . ALA A 1 1261 ? 168.93800 149.13100 202.42100 1.000 84.17000 1257 ALA A O 1
ATOM 17818 N N . MET A 1 1262 ? 168.59800 149.81500 200.30400 1.000 80.81000 1258 MET A N 1
ATOM 17819 C CA . MET A 1 1262 ? 167.28300 149.18200 200.24300 1.000 80.81000 1258 MET A CA 1
ATOM 17820 C C . MET A 1 1262 ? 167.39700 147.66600 200.36100 1.000 80.81000 1258 MET A C 1
ATOM 17821 O O . MET A 1 1262 ? 166.59200 147.02600 201.05100 1.000 80.81000 1258 MET A O 1
ATOM 17835 N N . GLN A 1 1263 ? 168.39300 147.07300 199.69800 1.000 83.94000 1259 GLN A N 1
ATOM 17836 C CA . GLN A 1 1263 ? 168.58200 145.62900 199.77700 1.000 83.94000 1259 GLN A CA 1
ATOM 17837 C C . GLN A 1 1263 ? 168.90900 145.20000 201.20100 1.000 83.94000 1259 GLN A C 1
ATOM 17838 O O . GLN A 1 1263 ? 168.38100 144.20000 201.70100 1.000 83.94000 1259 GLN A O 1
ATOM 17852 N N . LEU A 1 1264 ? 169.78400 145.95100 201.87400 1.000 86.06000 1260 LEU A N 1
ATOM 17853 C CA . LEU A 1 1264 ? 170.13000 145.62400 203.25300 1.000 86.06000 1260 LEU A CA 1
ATOM 17854 C C . LEU A 1 1264 ? 168.93200 145.79600 204.17700 1.000 86.06000 1260 LEU A C 1
ATOM 17855 O O . LEU A 1 1264 ? 168.75300 145.02000 205.12100 1.000 86.06000 1260 LEU A O 1
ATOM 17871 N N . TYR A 1 1265 ? 168.09700 146.80600 203.92300 1.000 86.00000 1261 TYR A N 1
ATOM 17872 C CA . TYR A 1 1265 ? 166.89000 146.97700 204.72400 1.000 86.00000 1261 TYR A CA 1
ATOM 17873 C C . TYR A 1 1265 ? 165.94800 145.79300 204.55100 1.000 86.00000 1261 TYR A C 1
ATOM 17874 O O . TYR A 1 1265 ? 165.40800 145.26800 205.53200 1.000 86.00000 1261 TYR A O 1
ATOM 17892 N N . HIS A 1 1266 ? 165.73800 145.35900 203.30600 1.000 84.33000 1262 HIS A N 1
ATOM 17893 C CA . HIS A 1 1266 ? 164.89100 144.19300 203.07000 1.000 84.33000 1262 HIS A CA 1
ATOM 17894 C C . HIS A 1 1266 ? 165.47000 142.95000 203.73600 1.000 84.33000 1262 HIS A C 1
ATOM 17895 O O . HIS A 1 1266 ? 164.73300 142.15000 204.32500 1.000 84.33000 1262 HIS A O 1
ATOM 17909 N N . MET A 1 1267 ? 166.79100 142.77200 203.65800 1.000 86.29000 1263 MET A N 1
ATOM 17910 C CA . MET A 1 1267 ? 167.41400 141.60600 204.27500 1.000 86.29000 1263 MET A CA 1
ATOM 17911 C C . MET A 1 1267 ? 167.26300 141.63800 205.79100 1.000 86.29000 1263 MET A C 1
ATOM 17912 O O . MET A 1 1267 ? 166.98700 140.60800 206.41700 1.000 86.29000 1263 MET A O 1
ATOM 17926 N N . ARG A 1 1268 ? 167.44100 142.81300 206.40100 1.000 89.19000 1264 ARG A N 1
ATOM 17927 C CA . ARG A 1 1268 ? 167.24000 142.93500 207.84000 1.000 89.19000 1264 ARG A CA 1
ATOM 17928 C C . ARG A 1 1268 ? 165.79600 142.63100 208.21200 1.000 89.19000 1264 ARG A C 1
ATOM 17929 O O . ARG A 1 1268 ? 165.53200 141.97200 209.22500 1.000 89.19000 1264 ARG A O 1
ATOM 17950 N N . GLN A 1 1269 ? 164.84400 143.10500 207.40400 1.000 91.37000 1265 GLN A N 1
ATOM 17951 C CA . GLN A 1 1269 ? 163.45300 142.71700 207.60900 1.000 91.37000 1265 GLN A CA 1
ATOM 17952 C C . GLN A 1 1269 ? 163.28600 141.20700 207.50500 1.000 91.37000 1265 GLN A C 1
ATOM 17953 O O . GLN A 1 1269 ? 162.42400 140.62800 208.17700 1.000 91.37000 1265 GLN A O 1
ATOM 17967 N N . MET A 1 1270 ? 164.09700 140.55800 206.67300 1.000 89.13000 1266 MET A N 1
ATOM 17968 C CA . MET A 1 1270 ? 164.10800 139.10600 206.55400 1.000 89.13000 1266 MET A CA 1
ATOM 17969 C C . MET A 1 1270 ? 165.17000 138.45100 207.43000 1.000 89.13000 1266 MET A C 1
ATOM 17970 O O . MET A 1 1270 ? 165.28000 137.22100 207.42800 1.000 89.13000 1266 MET A O 1
ATOM 17984 N N . ARG A 1 1271 ? 165.95200 139.24000 208.16900 1.000 89.45000 1267 ARG A N 1
ATOM 17985 C CA . ARG A 1 1271 ? 166.95600 138.72000 209.09800 1.000 89.45000 1267 ARG A CA 1
ATOM 17986 C C . ARG A 1 1271 ? 168.07000 137.97600 208.36200 1.000 89.45000 1267 ARG A C 1
ATOM 17987 O O . ARG A 1 1271 ? 168.53300 136.92600 208.80800 1.000 89.45000 1267 ARG A O 1
ATOM 18008 N N . GLN A 1 1272 ? 168.50300 138.52300 207.22700 1.000 88.00000 1268 GLN A N 1
ATOM 18009 C CA . GLN A 1 1272 ? 169.59900 137.95100 206.44900 1.000 88.00000 1268 GLN A CA 1
ATOM 18010 C C . GLN A 1 1272 ? 170.52300 139.05200 205.94800 1.000 88.00000 1268 GLN A C 1
ATOM 18011 O O . GLN A 1 1272 ? 170.96600 139.03800 204.79400 1.000 88.00000 1268 GLN A O 1
ATOM 18025 N N . ALA A 1 1273 ? 170.82900 140.02300 206.81000 1.000 86.18000 1269 ALA A N 1
ATOM 18026 C CA . ALA A 1 1273 ? 171.63100 141.18300 206.43900 1.000 86.18000 1269 ALA A CA 1
ATOM 18027 C C . ALA A 1 1273 ? 172.97000 141.22600 207.17000 1.000 86.18000 1269 ALA A C 1
ATOM 18028 O O . ALA A 1 1273 ? 173.60900 142.28200 207.22000 1.000 86.18000 1269 ALA A O 1
ATOM 18035 N N . GLU A 1 1274 ? 173.40800 140.10200 207.73700 1.000 89.18000 1270 GLU A N 1
ATOM 18036 C CA . GLU A 1 1274 ? 174.66500 140.08400 208.47900 1.000 89.18000 1270 GLU A CA 1
ATOM 18037 C C . GLU A 1 1274 ? 175.85900 139.92900 207.54300 1.000 89.18000 1270 GLU A C 1
ATOM 18038 O O . GLU A 1 1274 ? 176.73600 140.79900 207.48500 1.000 89.18000 1270 GLU A O 1
ATOM 18050 N N . LYS A 1 1275 ? 175.90600 138.82200 206.79700 1.000 86.51000 1271 LYS A N 1
ATOM 18051 C CA . LYS A 1 1275 ? 177.05500 138.56100 205.93600 1.000 86.51000 1271 LYS A CA 1
ATOM 18052 C C . LYS A 1 1275 ? 177.13900 139.57500 204.80200 1.000 86.51000 1271 LYS A C 1
ATOM 18053 O O . LYS A 1 1275 ? 178.23300 140.03700 204.45500 1.000 86.51000 1271 LYS A O 1
ATOM 18072 N N . PHE A 1 1276 ? 175.99800 139.93200 204.20800 1.000 85.69000 1272 PHE A N 1
ATOM 18073 C CA . PHE A 1 1276 ? 176.01400 140.90300 203.11900 1.000 85.69000 1272 PHE A CA 1
ATOM 18074 C C . PHE A 1 1276 ? 176.52700 142.25400 203.60000 1.000 85.69000 1272 PHE A C 1
ATOM 18075 O O . PHE A 1 1276 ? 177.34200 142.89400 202.92500 1.000 85.69000 1272 PHE A O 1
ATOM 18092 N N . ALA A 1 1277 ? 176.06800 142.70200 204.77000 1.000 87.47000 1273 ALA A N 1
ATOM 18093 C CA . ALA A 1 1277 ? 176.54800 143.96900 205.31300 1.000 87.47000 1273 ALA A CA 1
ATOM 18094 C C . ALA A 1 1277 ? 178.02900 143.89300 205.66000 1.000 87.47000 1273 ALA A C 1
ATOM 18095 O O . ALA A 1 1277 ? 178.77900 144.84800 205.42000 1.000 87.47000 1273 ALA A O 1
ATOM 18102 N N . GLY A 1 1278 ? 178.46800 142.77200 206.23600 1.000 87.76000 1274 GLY A N 1
ATOM 18103 C CA . GLY A 1 1278 ? 179.87700 142.62000 206.55700 1.000 87.76000 1274 GLY A CA 1
ATOM 18104 C C . GLY A 1 1278 ? 180.76400 142.62700 205.33000 1.000 87.76000 1274 GLY A C 1
ATOM 18105 O O . GLY A 1 1278 ? 181.90400 143.09900 205.38500 1.000 87.76000 1274 GLY A O 1
ATOM 18109 N N . GLU A 1 1279 ? 180.26300 142.10300 204.21000 1.000 86.92000 1275 GLU A N 1
ATOM 18110 C CA . GLU A 1 1279 ? 181.03200 142.12700 202.97100 1.000 86.92000 1275 GLU A CA 1
ATOM 18111 C C . GLU A 1 1279 ? 180.96800 143.48500 202.28500 1.000 86.92000 1275 GLU A C 1
ATOM 18112 O O . GLU A 1 1279 ? 181.91300 143.86500 201.58500 1.000 86.92000 1275 GLU A O 1
ATOM 18124 N N . LEU A 1 1280 ? 179.87300 144.22700 202.47000 1.000 84.94000 1276 LEU A N 1
ATOM 18125 C CA . LEU A 1 1280 ? 179.73200 145.51900 201.80900 1.000 84.94000 1276 LEU A CA 1
ATOM 18126 C C . LEU A 1 1280 ? 180.47900 146.62700 202.54100 1.000 84.94000 1276 LEU A C 1
ATOM 18127 O O . LEU A 1 1280 ? 180.97300 147.55900 201.89600 1.000 84.94000 1276 LEU A O 1
ATOM 18143 N N . VAL A 1 1281 ? 180.56900 146.55400 203.87200 1.000 86.97000 1277 VAL A N 1
ATOM 18144 C CA . VAL A 1 1281 ? 181.25400 147.59900 204.62600 1.000 86.97000 1277 VAL A CA 1
ATOM 18145 C C . VAL A 1 1281 ? 182.69400 147.77600 204.16400 1.000 86.97000 1277 VAL A C 1
ATOM 18146 O O . VAL A 1 1281 ? 183.27300 148.85300 204.34300 1.000 86.97000 1277 VAL A O 1
ATOM 18159 N N . ALA A 1 1282 ? 183.29300 146.74300 203.57400 1.000 84.92000 1278 ALA A N 1
ATOM 18160 C CA . ALA A 1 1282 ? 184.65500 146.83100 203.06500 1.000 84.92000 1278 ALA A CA 1
ATOM 18161 C C . ALA A 1 1282 ? 184.74100 147.52300 201.71000 1.000 84.92000 1278 ALA A C 1
ATOM 18162 O O . ALA A 1 1282 ? 185.83700 147.60400 201.14600 1.000 84.92000 1278 ALA A O 1
ATOM 18169 N N . ASP A 1 1283 ? 183.62300 148.01900 201.17800 1.000 85.66000 1279 ASP A N 1
ATOM 18170 C CA . ASP A 1 1283 ? 183.59500 148.67100 199.87400 1.000 85.66000 1279 ASP A CA 1
ATOM 18171 C C . ASP A 1 1283 ? 183.17400 150.13300 199.96500 1.000 85.66000 1279 ASP A C 1
ATOM 18172 O O . ASP A 1 1283 ? 182.74700 150.71000 198.95800 1.000 85.66000 1279 ASP A O 1
ATOM 18181 N N . LEU A 1 1284 ? 183.28500 150.75000 201.14200 1.000 86.30000 1280 LEU A N 1
ATOM 18182 C CA . LEU A 1 1284 ? 182.87300 152.13000 201.34900 1.000 86.30000 1280 LEU A CA 1
ATOM 18183 C C . LEU A 1 1284 ? 184.00500 153.12500 201.10800 1.000 86.30000 1280 LEU A C 1
ATOM 18184 O O . LEU A 1 1284 ? 183.94200 154.25400 201.60700 1.000 86.30000 1280 LEU A O 1
ATOM 18200 N N . ASP A 1 1285 ? 185.03300 152.73400 200.35200 1.000 83.91000 1281 ASP A N 1
ATOM 18201 C CA . ASP A 1 1285 ? 186.17200 153.62100 200.13200 1.000 83.91000 1281 ASP A CA 1
ATOM 18202 C C . ASP A 1 1285 ? 185.75100 154.88300 199.38700 1.000 83.91000 1281 ASP A C 1
ATOM 18203 O O . ASP A 1 1285 ? 186.02900 156.00400 199.83100 1.000 83.91000 1281 ASP A O 1
ATOM 18212 N N . TYR A 1 1286 ? 185.08500 154.71800 198.24000 1.000 78.88000 1282 TYR A N 1
ATOM 18213 C CA . TYR A 1 1286 ? 184.61300 155.87900 197.49400 1.000 78.88000 1282 TYR A CA 1
ATOM 18214 C C . TYR A 1 1286 ? 183.70900 156.75800 198.34600 1.000 78.88000 1282 TYR A C 1
ATOM 18215 O O . TYR A 1 1286 ? 183.69400 157.98200 198.17700 1.000 78.88000 1282 TYR A O 1
ATOM 18233 N N . PHE A 1 1287 ? 182.95100 156.15600 199.26400 1.000 83.19000 1283 PHE A N 1
ATOM 18234 C CA . PHE A 1 1287 ? 182.11300 156.94500 200.15900 1.000 83.19000 1283 PHE A CA 1
ATOM 18235 C C . PHE A 1 1287 ? 182.96900 157.79000 201.09400 1.000 83.19000 1283 PHE A C 1
ATOM 18236 O O . PHE A 1 1287 ? 182.80400 159.01200 201.16700 1.000 83.19000 1283 PHE A O 1
ATOM 18253 N N . LEU A 1 1288 ? 183.90500 157.15700 201.80700 1.000 86.96000 1284 LEU A N 1
ATOM 18254 C CA . LEU A 1 1288 ? 184.80800 157.91200 202.66900 1.000 86.96000 1284 LEU A CA 1
ATOM 18255 C C . LEU A 1 1288 ? 185.54500 158.99800 201.89800 1.000 86.96000 1284 LEU A C 1
ATOM 18256 O O . LEU A 1 1288 ? 185.95000 160.00900 202.48200 1.000 86.96000 1284 LEU A O 1
ATOM 18272 N N . ARG A 1 1289 ? 185.73000 158.81100 200.59000 1.000 84.60000 1285 ARG A N 1
ATOM 18273 C CA . ARG A 1 1289 ? 186.46800 159.78900 199.79700 1.000 84.60000 1285 ARG A CA 1
ATOM 18274 C C . ARG A 1 1289 ? 185.59200 160.97800 199.40700 1.000 84.60000 1285 ARG A C 1
ATOM 18275 O O . ARG A 1 1289 ? 185.91700 162.12800 199.71800 1.000 84.60000 1285 ARG A O 1
ATOM 18296 N N . GLU A 1 1290 ? 184.47700 160.71800 198.72700 1.000 82.53000 1286 GLU A N 1
ATOM 18297 C CA . GLU A 1 1290 ? 183.64500 161.76300 198.13100 1.000 82.53000 1286 GLU A CA 1
ATOM 18298 C C . GLU A 1 1290 ? 182.18200 161.56900 198.51200 1.000 82.53000 1286 GLU A C 1
ATOM 18299 O O . GLU A 1 1290 ? 181.28600 161.57300 197.66500 1.000 82.53000 1286 GLU A O 1
ATOM 18311 N N . GLY A 1 1291 ? 181.92200 161.39100 199.80500 1.000 83.62000 1287 GLY A N 1
ATOM 18312 C CA . GLY A 1 1291 ? 180.56400 161.22000 200.28200 1.000 83.62000 1287 GLY A CA 1
ATOM 18313 C C . GLY A 1 1291 ? 179.98600 162.47200 200.90800 1.000 83.62000 1287 GLY A C 1
ATOM 18314 O O . GLY A 1 1291 ? 179.55400 163.38800 200.20200 1.000 83.62000 1287 GLY A O 1
ATOM 18318 N N . VAL A 1 1292 ? 179.97400 162.52100 202.24300 1.000 88.58000 1288 VAL A N 1
ATOM 18319 C CA . VAL A 1 1292 ? 179.38300 163.65100 202.95000 1.000 88.58000 1288 VAL A CA 1
ATOM 18320 C C . VAL A 1 1292 ? 180.08600 164.95900 202.61700 1.000 88.58000 1288 VAL A C 1
ATOM 18321 O O . VAL A 1 1292 ? 179.51200 166.03500 202.81400 1.000 88.58000 1288 VAL A O 1
ATOM 18334 N N . MET A 1 1293 ? 181.31900 164.89800 202.12000 1.000 86.13000 1289 MET A N 1
ATOM 18335 C CA . MET A 1 1293 ? 182.06300 166.10400 201.77100 1.000 86.13000 1289 MET A CA 1
ATOM 18336 C C . MET A 1 1293 ? 181.44900 166.73600 200.52800 1.000 86.13000 1289 MET A C 1
ATOM 18337 O O . MET A 1 1293 ? 181.54400 166.18200 199.42800 1.000 86.13000 1289 MET A O 1
ATOM 18351 N N . VAL A 1 1294 ? 180.81900 167.89500 200.69900 1.000 81.13000 1290 VAL A N 1
ATOM 18352 C CA . VAL A 1 1294 ? 180.21200 168.63200 199.59900 1.000 81.13000 1290 VAL A CA 1
ATOM 18353 C C . VAL A 1 1294 ? 181.00800 169.89900 199.28300 1.000 81.13000 1290 VAL A C 1
ATOM 18354 O O . VAL A 1 1294 ? 180.46900 170.84700 198.71700 1.000 81.13000 1290 VAL A O 1
ATOM 18367 N N . TRP A 1 1295 ? 182.29000 169.92600 199.64300 1.000 84.29000 1291 TRP A N 1
ATOM 18368 C CA . TRP A 1 1295 ? 183.13600 171.08900 199.40200 1.000 84.29000 1291 TRP A CA 1
ATOM 18369 C C . TRP A 1 1295 ? 183.56800 171.21600 197.94600 1.000 84.29000 1291 TRP A C 1
ATOM 18370 O O . TRP A 1 1295 ? 184.32200 172.13900 197.62000 1.000 84.29000 1291 TRP A O 1
ATOM 18391 N N . GLY A 1 1296 ? 183.10700 170.33100 197.06600 1.000 74.94000 1292 GLY A N 1
ATOM 18392 C CA . GLY A 1 1296 ? 183.46100 170.40700 195.66200 1.000 74.94000 1292 GLY A CA 1
ATOM 18393 C C . GLY A 1 1296 ? 182.57400 171.35100 194.87600 1.000 74.94000 1292 GLY A C 1
ATOM 18394 O O . GLY A 1 1296 ? 182.36100 171.15700 193.67600 1.000 74.94000 1292 GLY A O 1
ATOM 18398 N N . TYR A 1 1297 ? 182.05100 172.38200 195.54300 1.000 70.70000 1293 TYR A N 1
ATOM 18399 C CA . TYR A 1 1297 ? 181.18800 173.34600 194.87000 1.000 70.70000 1293 TYR A CA 1
ATOM 18400 C C . TYR A 1 1297 ? 181.98700 174.35200 194.05100 1.000 70.70000 1293 TYR A C 1
ATOM 18401 O O . TYR A 1 1297 ? 181.51900 174.79500 192.99600 1.000 70.70000 1293 TYR A O 1
ATOM 18419 N N . ASN A 1 1298 ? 183.18300 174.71900 194.51100 1.000 69.80000 1294 ASN A N 1
ATOM 18420 C CA . ASN A 1 1298 ? 184.05300 175.65100 193.79700 1.000 69.80000 1294 ASN A CA 1
ATOM 18421 C C . ASN A 1 1298 ? 183.32400 176.96600 193.51300 1.000 69.80000 1294 ASN A C 1
ATOM 18422 O O . ASN A 1 1298 ? 183.10000 177.35500 192.36500 1.000 69.80000 1294 ASN A O 1
ATOM 18433 N N . ALA A 1 1299 ? 182.95100 177.65200 194.59600 1.000 67.65000 1295 ALA A N 1
ATOM 18434 C CA . ALA A 1 1299 ? 182.24700 178.92100 194.46400 1.000 67.65000 1295 ALA A CA 1
ATOM 18435 C C . ALA A 1 1299 ? 183.10600 179.99500 193.81000 1.000 67.65000 1295 ALA A C 1
ATOM 18436 O O . ALA A 1 1299 ? 182.56500 180.99900 193.33400 1.000 67.65000 1295 ALA A O 1
ATOM 18443 N N . SER A 1 1300 ? 184.42700 179.80800 193.77100 1.000 67.64000 1296 SER A N 1
ATOM 18444 C CA . SER A 1 1300 ? 185.30200 180.82500 193.19600 1.000 67.64000 1296 SER A CA 1
ATOM 18445 C C . SER A 1 1300 ? 185.00900 181.03100 191.71500 1.000 67.64000 1296 SER A C 1
ATOM 18446 O O . SER A 1 1300 ? 184.79000 182.16200 191.26400 1.000 67.64000 1296 SER A O 1
ATOM 18454 N N . LEU A 1 1301 ? 185.00900 179.94500 190.93800 1.000 67.21000 1297 LEU A N 1
ATOM 18455 C CA . LEU A 1 1301 ? 184.77200 180.07000 189.50300 1.000 67.21000 1297 LEU A CA 1
ATOM 18456 C C . LEU A 1 1301 ? 183.35000 180.53600 189.21900 1.000 67.21000 1297 LEU A C 1
ATOM 18457 O O . LEU A 1 1301 ? 183.11700 181.29100 188.26900 1.000 67.21000 1297 LEU A O 1
ATOM 18473 N N . HIS A 1 1302 ? 182.38500 180.10400 190.03400 1.000 67.57000 1298 HIS A N 1
ATOM 18474 C CA . HIS A 1 1302 ? 181.01100 180.56300 189.85800 1.000 67.57000 1298 HIS A CA 1
ATOM 18475 C C . HIS A 1 1302 ? 180.91000 182.06900 190.06900 1.000 67.57000 1298 HIS A C 1
ATOM 18476 O O . HIS A 1 1302 ? 180.27900 182.77900 189.27600 1.000 67.57000 1298 HIS A O 1
ATOM 18490 N N . GLY A 1 1303 ? 181.52500 182.57600 191.13900 1.000 67.87000 1299 GLY A N 1
ATOM 18491 C CA . GLY A 1 1303 ? 181.51900 184.01100 191.36900 1.000 67.87000 1299 GLY A CA 1
ATOM 18492 C C . GLY A 1 1303 ? 182.24200 184.77500 190.27800 1.000 67.87000 1299 GLY A C 1
ATOM 18493 O O . GLY A 1 1303 ? 181.80800 185.85500 189.86900 1.000 67.87000 1299 GLY A O 1
ATOM 18497 N N . ASN A 1 1304 ? 183.35600 184.22500 189.78900 1.000 69.54000 1300 ASN A N 1
ATOM 18498 C CA . ASN A 1 1304 ? 184.07800 184.87400 188.70000 1.000 69.54000 1300 ASN A CA 1
ATOM 18499 C C . ASN A 1 1304 ? 183.21600 184.96100 187.44800 1.000 69.54000 1300 ASN A C 1
ATOM 18500 O O . ASN A 1 1304 ? 183.16900 186.00500 186.78700 1.000 69.54000 1300 ASN A O 1
ATOM 18511 N N . PHE A 1 1305 ? 182.52700 183.87000 187.10500 1.000 67.02000 1301 PHE A N 1
ATOM 18512 C CA . PHE A 1 1305 ? 181.64100 183.88700 185.94600 1.000 67.02000 1301 PHE A CA 1
ATOM 18513 C C . PHE A 1 1305 ? 180.50000 184.87600 186.14200 1.000 67.02000 1301 PHE A C 1
ATOM 18514 O O . PHE A 1 1305 ? 180.12900 185.59900 185.21100 1.000 67.02000 1301 PHE A O 1
ATOM 18531 N N . ALA A 1 1306 ? 179.92700 184.91900 187.34700 1.000 68.73000 1302 ALA A N 1
ATOM 18532 C CA . ALA A 1 1306 ? 178.84800 185.86200 187.61400 1.000 68.73000 1302 ALA A CA 1
ATOM 18533 C C . ALA A 1 1306 ? 179.32000 187.29900 187.43700 1.000 68.73000 1302 ALA A C 1
ATOM 18534 O O . ALA A 1 1306 ? 178.62700 188.11800 186.82000 1.000 68.73000 1302 ALA A O 1
ATOM 18541 N N . ARG A 1 1307 ? 180.50000 187.62400 187.96800 1.000 70.73000 1303 ARG A N 1
ATOM 18542 C CA . ARG A 1 1307 ? 181.02600 188.97800 187.82200 1.000 70.73000 1303 ARG A CA 1
ATOM 18543 C C . ARG A 1 1307 ? 181.32200 189.30100 186.36300 1.000 70.73000 1303 ARG A C 1
ATOM 18544 O O . ARG A 1 1307 ? 181.00900 190.40000 185.88900 1.000 70.73000 1303 ARG A O 1
ATOM 18565 N N . ASN A 1 1308 ? 181.92200 188.35800 185.63200 1.000 70.31000 1304 ASN A N 1
ATOM 18566 C CA . ASN A 1 1308 ? 182.23700 188.60300 184.22900 1.000 70.31000 1304 ASN A CA 1
ATOM 18567 C C . ASN A 1 1308 ? 180.97700 188.78200 183.39400 1.000 70.31000 1304 ASN A C 1
ATOM 18568 O O . ASN A 1 1308 ? 180.97900 189.55500 182.42900 1.000 70.31000 1304 ASN A O 1
ATOM 18579 N N . PHE A 1 1309 ? 179.89500 188.08300 183.74500 1.000 67.00000 1305 PHE A N 1
ATOM 18580 C CA . PHE A 1 1309 ? 178.64600 188.22900 183.00800 1.000 67.00000 1305 PHE A CA 1
ATOM 18581 C C . PHE A 1 1309 ? 177.91500 189.51200 183.38000 1.000 67.00000 1305 PHE A C 1
ATOM 18582 O O . PHE A 1 1309 ? 177.26900 190.12300 182.52100 1.000 67.00000 1305 PHE A O 1
ATOM 18599 N N . ALA A 1 1310 ? 178.00100 189.93500 184.64400 1.000 68.96000 1306 ALA A N 1
ATOM 18600 C CA . ALA A 1 1310 ? 177.36000 191.18000 185.04800 1.000 68.96000 1306 ALA A CA 1
ATOM 18601 C C . ALA A 1 1310 ? 178.12600 192.39400 184.54000 1.000 68.96000 1306 ALA A C 1
ATOM 18602 O O . ALA A 1 1310 ? 177.53800 193.46800 184.36700 1.000 68.96000 1306 ALA A O 1
ATOM 18609 N N . LYS A 1 1311 ? 179.43000 192.24800 184.29800 1.000 69.49000 1307 LYS A N 1
ATOM 18610 C CA . LYS A 1 1311 ? 180.21900 193.35900 183.77800 1.000 69.49000 1307 LYS A CA 1
ATOM 18611 C C . LYS A 1 1311 ? 180.00600 193.55700 182.28300 1.000 69.49000 1307 LYS A C 1
ATOM 18612 O O . LYS A 1 1311 ? 180.02100 194.69700 181.80600 1.000 69.49000 1307 LYS A O 1
ATOM 18631 N N . ARG A 1 1312 ? 179.80800 192.47200 181.53400 1.000 68.16000 1308 ARG A N 1
ATOM 18632 C CA . ARG A 1 1312 ? 179.58900 192.56500 180.09600 1.000 68.16000 1308 ARG A CA 1
ATOM 18633 C C . ARG A 1 1312 ? 178.11500 192.68600 179.73500 1.000 68.16000 1308 ARG A C 1
ATOM 18634 O O . ARG A 1 1312 ? 177.78900 193.22700 178.67200 1.000 68.16000 1308 ARG A O 1
ATOM 18655 N N . PHE A 1 1313 ? 177.22000 192.19800 180.59300 1.000 66.94000 1309 PHE A N 1
ATOM 18656 C CA . PHE A 1 1313 ? 175.77600 192.25800 180.36700 1.000 66.94000 1309 PHE A CA 1
ATOM 18657 C C . PHE A 1 1313 ? 175.12900 192.91200 181.58000 1.000 66.94000 1309 PHE A C 1
ATOM 18658 O O . PHE A 1 1313 ? 174.60900 192.22400 182.46900 1.000 66.94000 1309 PHE A O 1
ATOM 18675 N N . PRO A 1 1314 ? 175.14800 194.24700 181.65500 1.000 67.08000 1310 PRO A N 1
ATOM 18676 C CA . PRO A 1 1314 ? 174.52100 194.91100 182.81000 1.000 67.08000 1310 PRO A CA 1
ATOM 18677 C C . PRO A 1 1314 ? 173.03700 194.61500 182.94100 1.000 67.08000 1310 PRO A C 1
ATOM 18678 O O . PRO A 1 1314 ? 172.53100 194.48600 184.06300 1.000 67.08000 1310 PRO A O 1
ATOM 18689 N N . GLY A 1 1315 ? 172.32400 194.50400 181.82300 1.000 63.92000 1311 GLY A N 1
ATOM 18690 C CA . GLY A 1 1315 ? 170.89400 194.26900 181.85800 1.000 63.92000 1311 GLY A CA 1
ATOM 18691 C C . GLY A 1 1315 ? 170.52700 192.84600 182.22600 1.000 63.92000 1311 GLY A C 1
ATOM 18692 O O . GLY A 1 1315 ? 169.65800 192.62300 183.07500 1.000 63.92000 1311 GLY A O 1
ATOM 18696 N N . VAL A 1 1316 ? 171.18100 191.87600 181.59600 1.000 60.80000 1312 VAL A N 1
ATOM 18697 C CA . VAL A 1 1316 ? 170.89500 190.46500 181.82800 1.000 60.80000 1312 VAL A CA 1
ATOM 18698 C C . VAL A 1 1316 ? 171.81500 189.95100 182.92700 1.000 60.80000 1312 VAL A C 1
ATOM 18699 O O . VAL A 1 1316 ? 173.03200 190.17000 182.88600 1.000 60.80000 1312 VAL A O 1
ATOM 18712 N N . GLU A 1 1317 ? 171.23600 189.26800 183.90800 1.000 63.13000 1313 GLU A N 1
ATOM 18713 C CA . GLU A 1 1317 ? 171.98200 188.70100 185.02000 1.000 63.13000 1313 GLU A CA 1
ATOM 18714 C C . GLU A 1 1317 ? 172.19200 187.20500 184.81000 1.000 63.13000 1313 GLU A C 1
ATOM 18715 O O . GLU A 1 1317 ? 171.57200 186.57300 183.95200 1.000 63.13000 1313 GLU A O 1
ATOM 18727 N N . VAL A 1 1318 ? 173.09000 186.63700 185.61900 1.000 64.22000 1314 VAL A N 1
ATOM 18728 C CA . VAL A 1 1318 ? 173.38200 185.21100 185.51000 1.000 64.22000 1314 VAL A CA 1
ATOM 18729 C C . VAL A 1 1318 ? 172.23200 184.38100 186.06600 1.000 64.22000 1314 VAL A C 1
ATOM 18730 O O . VAL A 1 1318 ? 171.95900 183.28000 185.57400 1.000 64.22000 1314 VAL A O 1
ATOM 18743 N N . ASP A 1 1319 ? 171.54300 184.88500 187.09100 1.000 63.41000 1315 ASP A N 1
ATOM 18744 C CA . ASP A 1 1319 ? 170.43300 184.15200 187.68800 1.000 63.41000 1315 ASP A CA 1
ATOM 18745 C C . ASP A 1 1319 ? 169.17900 184.17500 186.82300 1.000 63.41000 1315 ASP A C 1
ATOM 18746 O O . ASP A 1 1319 ? 168.25700 183.39400 187.08000 1.000 63.41000 1315 ASP A O 1
ATOM 18755 N N . ASP A 1 1320 ? 169.12300 185.04000 185.80800 1.000 60.79000 1316 ASP A N 1
ATOM 18756 C CA . ASP A 1 1320 ? 167.94200 185.11700 184.95700 1.000 60.79000 1316 ASP A CA 1
ATOM 18757 C C . ASP A 1 1320 ? 167.73900 183.85400 184.12900 1.000 60.79000 1316 ASP A C 1
ATOM 18758 O O . ASP A 1 1320 ? 166.62900 183.62500 183.63600 1.000 60.79000 1316 ASP A O 1
ATOM 18767 N N . PHE A 1 1321 ? 168.77700 183.03500 183.96400 1.000 58.19000 1317 PHE A N 1
ATOM 18768 C CA . PHE A 1 1321 ? 168.69500 181.81200 183.17700 1.000 58.19000 1317 PHE A CA 1
ATOM 18769 C C . PHE A 1 1321 ? 168.29400 180.60100 184.01300 1.000 58.19000 1317 PHE A C 1
ATOM 18770 O O . PHE A 1 1321 ? 168.55700 179.46400 183.60600 1.000 58.19000 1317 PHE A O 1
ATOM 18787 N N . LYS A 1 1322 ? 167.66500 180.81700 185.16500 1.000 59.50000 1318 LYS A N 1
ATOM 18788 C CA . LYS A 1 1322 ? 167.24700 179.71500 186.01900 1.000 59.50000 1318 LYS A CA 1
ATOM 18789 C C . LYS A 1 1322 ? 165.98300 179.06500 185.47000 1.000 59.50000 1318 LYS A C 1
ATOM 18790 O O . LYS A 1 1322 ? 165.03700 179.75000 185.07000 1.000 59.50000 1318 LYS A O 1
ATOM 18809 N N . ARG A 1 1323 ? 165.97500 177.73500 185.45200 1.000 57.56000 1319 ARG A N 1
ATOM 18810 C CA . ARG A 1 1323 ? 164.82300 177.00000 184.95200 1.000 57.56000 1319 ARG A CA 1
ATOM 18811 C C . ARG A 1 1323 ? 163.63700 177.14800 185.89900 1.000 57.56000 1319 ARG A C 1
ATOM 18812 O O . ARG A 1 1323 ? 163.79400 177.30100 187.11300 1.000 57.56000 1319 ARG A O 1
ATOM 18833 N N . THR A 1 1324 ? 162.43500 177.10000 185.32500 1.000 55.88000 1320 THR A N 1
ATOM 18834 C CA . THR A 1 1324 ? 161.19600 177.23000 186.07800 1.000 55.88000 1320 THR A CA 1
ATOM 18835 C C . THR A 1 1324 ? 160.65000 175.88100 186.54100 1.000 55.88000 1320 THR A C 1
ATOM 18836 O O . THR A 1 1324 ? 159.46900 175.78800 186.89600 1.000 55.88000 1320 THR A O 1
ATOM 18847 N N . MET A 1 1325 ? 161.48000 174.83800 186.54300 1.000 55.84000 1321 MET A N 1
ATOM 18848 C CA . MET A 1 1325 ? 161.05900 173.49900 186.95600 1.000 55.84000 1321 MET A CA 1
ATOM 18849 C C . MET A 1 1325 ? 159.93300 172.96900 186.07300 1.000 55.84000 1321 MET A C 1
ATOM 18850 O O . MET A 1 1325 ? 159.10700 172.16700 186.51600 1.000 55.84000 1321 MET A O 1
ATOM 18864 N N . TRP A 1 1326 ? 159.89100 173.41400 184.81600 1.000 53.15000 1322 TRP A N 1
ATOM 18865 C CA . TRP A 1 1326 ? 158.85000 172.95800 183.90100 1.000 53.15000 1322 TRP A CA 1
ATOM 18866 C C . TRP A 1 1326 ? 159.17500 171.58300 183.33000 1.000 53.15000 1322 TRP A C 1
ATOM 18867 O O . TRP A 1 1326 ? 158.27100 170.76600 183.12200 1.000 53.15000 1322 TRP A O 1
ATOM 18888 N N . LEU A 1 1327 ? 160.45300 171.31200 183.07400 1.000 52.62000 1323 LEU A N 1
ATOM 18889 C CA . LEU A 1 1327 ? 160.91000 170.02700 182.57600 1.000 52.62000 1323 LEU A CA 1
ATOM 18890 C C . LEU A 1 1327 ? 161.83700 169.37300 183.59500 1.000 52.62000 1323 LEU A C 1
ATOM 18891 O O . LEU A 1 1327 ? 162.46100 170.06800 184.40400 1.000 52.62000 1323 LEU A O 1
ATOM 18907 N N . PRO A 1 1328 ? 161.94800 168.04500 183.58700 1.000 54.25000 1324 PRO A N 1
ATOM 18908 C CA . PRO A 1 1328 ? 162.86900 167.38200 184.52400 1.000 54.25000 1324 PRO A CA 1
ATOM 18909 C C . PRO A 1 1328 ? 164.30500 167.81100 184.26700 1.000 54.25000 1324 PRO A C 1
ATOM 18910 O O . PRO A 1 1328 ? 164.87100 167.54900 183.20200 1.000 54.25000 1324 PRO A O 1
ATOM 18921 N N . ARG A 1 1329 ? 164.89300 168.48000 185.25500 1.000 59.49000 1325 ARG A N 1
ATOM 18922 C CA . ARG A 1 1329 ? 166.25100 168.98800 185.11600 1.000 59.49000 1325 ARG A CA 1
ATOM 18923 C C . ARG A 1 1329 ? 167.21700 167.84600 184.83000 1.000 59.49000 1325 ARG A C 1
ATOM 18924 O O . ARG A 1 1329 ? 167.43700 166.97800 185.68000 1.000 59.49000 1325 ARG A O 1
ATOM 18945 N N . GLU A 1 1330 ? 167.79400 167.85100 183.63200 1.000 61.66000 1326 GLU A N 1
ATOM 18946 C CA . GLU A 1 1330 ? 168.77100 166.83800 183.26100 1.000 61.66000 1326 GLU A CA 1
ATOM 18947 C C . GLU A 1 1330 ? 170.05500 167.03600 184.05500 1.000 61.66000 1326 GLU A C 1
ATOM 18948 O O . GLU A 1 1330 ? 170.45800 168.16700 184.34200 1.000 61.66000 1326 GLU A O 1
ATOM 18960 N N . LEU A 1 1331 ? 170.69700 165.92500 184.41100 1.000 62.45000 1327 LEU A N 1
ATOM 18961 C CA . LEU A 1 1331 ? 171.91600 165.96100 185.21700 1.000 62.45000 1327 LEU A CA 1
ATOM 18962 C C . LEU A 1 1331 ? 173.14700 166.07300 184.31400 1.000 62.45000 1327 LEU A C 1
ATOM 18963 O O . LEU A 1 1331 ? 174.05900 165.24700 184.33700 1.000 62.45000 1327 LEU A O 1
ATOM 18979 N N . GLY A 1 1332 ? 173.15100 167.13000 183.50600 1.000 60.59000 1328 GLY A N 1
ATOM 18980 C CA . GLY A 1 1332 ? 174.24300 167.38100 182.58600 1.000 60.59000 1328 GLY A CA 1
ATOM 18981 C C . GLY A 1 1332 ? 174.65100 168.83900 182.54900 1.000 60.59000 1328 GLY A C 1
ATOM 18982 O O . GLY A 1 1332 ? 174.72700 169.49600 183.59100 1.000 60.59000 1328 GLY A O 1
ATOM 18986 N N . LYS A 1 1333 ? 174.91700 169.35600 181.35100 1.000 62.42000 1329 LYS A N 1
ATOM 18987 C CA . LYS A 1 1333 ? 175.32300 170.74500 181.17600 1.000 62.42000 1329 LYS A CA 1
ATOM 18988 C C . LYS A 1 1333 ? 174.14700 171.71400 181.19000 1.000 62.42000 1329 LYS A C 1
ATOM 18989 O O . LYS A 1 1333 ? 174.35000 172.91100 180.95700 1.000 62.42000 1329 LYS A O 1
ATOM 19008 N N . GLY A 1 1334 ? 172.93400 171.23200 181.45200 1.000 59.82000 1330 GLY A N 1
ATOM 19009 C CA . GLY A 1 1334 ? 171.76700 172.09100 181.50900 1.000 59.82000 1330 GLY A CA 1
ATOM 19010 C C . GLY A 1 1334 ? 170.93900 171.86300 182.75600 1.000 59.82000 1330 GLY A C 1
ATOM 19011 O O . GLY A 1 1334 ? 169.70700 171.94800 182.71700 1.000 59.82000 1330 GLY A O 1
ATOM 19015 N N . TYR A 1 1335 ? 171.60600 171.57100 183.87300 1.000 60.97000 1331 TYR A N 1
ATOM 19016 C CA . TYR A 1 1335 ? 170.88900 171.29600 185.11400 1.000 60.97000 1331 TYR A CA 1
ATOM 19017 C C . TYR A 1 1335 ? 170.17500 172.54300 185.62300 1.000 60.97000 1331 TYR A C 1
ATOM 19018 O O . TYR A 1 1335 ? 168.98500 172.49600 185.95800 1.000 60.97000 1331 TYR A O 1
ATOM 19036 N N . TYR A 1 1336 ? 170.88500 173.66800 185.68900 1.000 61.42000 1332 TYR A N 1
ATOM 19037 C CA . TYR A 1 1336 ? 170.32800 174.92000 186.18700 1.000 61.42000 1332 TYR A CA 1
ATOM 19038 C C . TYR A 1 1336 ? 170.25100 175.99000 185.11100 1.000 61.42000 1332 TYR A C 1
ATOM 19039 O O . TYR A 1 1336 ? 169.19100 176.60000 184.92500 1.000 61.42000 1332 TYR A O 1
ATOM 19057 N N . TYR A 1 1337 ? 171.34500 176.24100 184.39700 1.000 60.27000 1333 TYR A N 1
ATOM 19058 C CA . TYR A 1 1337 ? 171.34200 177.22600 183.32400 1.000 60.27000 1333 TYR A CA 1
ATOM 19059 C C . TYR A 1 1337 ? 170.78700 176.60200 182.05000 1.000 60.27000 1333 TYR A C 1
ATOM 19060 O O . TYR A 1 1337 ? 171.18300 175.49800 181.66400 1.000 60.27000 1333 TYR A O 1
ATOM 19078 N N . ALA A 1 1338 ? 169.86900 177.31200 181.39800 1.000 59.10000 1334 ALA A N 1
ATOM 19079 C CA . ALA A 1 1338 ? 169.25200 176.83700 180.16200 1.000 59.10000 1334 ALA A CA 1
ATOM 19080 C C . ALA A 1 1338 ? 170.22500 177.07500 179.01500 1.000 59.10000 1334 ALA A C 1
ATOM 19081 O O . ALA A 1 1338 ? 170.30100 178.17500 178.46400 1.000 59.10000 1334 ALA A O 1
ATOM 19088 N N . LEU A 1 1339 ? 170.97900 176.03500 178.65300 1.000 61.11000 1335 LEU A N 1
ATOM 19089 C CA . LEU A 1 1339 ? 171.96300 176.16500 177.58300 1.000 61.11000 1335 LEU A CA 1
ATOM 19090 C C . LEU A 1 1339 ? 171.31200 176.04600 176.21100 1.000 61.11000 1335 LEU A C 1
ATOM 19091 O O . LEU A 1 1339 ? 171.68600 176.76800 175.28000 1.000 61.11000 1335 LEU A O 1
ATOM 19107 N N . GLU A 1 1340 ? 170.33700 175.14500 176.06700 1.000 60.04000 1336 GLU A N 1
ATOM 19108 C CA . GLU A 1 1340 ? 169.68700 174.95700 174.77300 1.000 60.04000 1336 GLU A CA 1
ATOM 19109 C C . GLU A 1 1340 ? 169.12100 176.26900 174.24200 1.000 60.04000 1336 GLU A C 1
ATOM 19110 O O . GLU A 1 1340 ? 169.12700 176.50900 173.02800 1.000 60.04000 1336 GLU A O 1
ATOM 19122 N N . VAL A 1 1341 ? 168.63000 177.12900 175.13100 1.000 59.80000 1337 VAL A N 1
ATOM 19123 C CA . VAL A 1 1341 ? 168.10000 178.42000 174.70600 1.000 59.80000 1337 VAL A CA 1
ATOM 19124 C C . VAL A 1 1341 ? 169.18700 179.49100 174.66600 1.000 59.80000 1337 VAL A C 1
ATOM 19125 O O . VAL A 1 1341 ? 169.14800 180.37700 173.80500 1.000 59.80000 1337 VAL A O 1
ATOM 19138 N N . ALA A 1 1342 ? 170.15900 179.43100 175.57900 1.000 60.94000 1338 ALA A N 1
ATOM 19139 C CA . ALA A 1 1342 ? 171.21700 180.43500 175.59900 1.000 60.94000 1338 ALA A CA 1
ATOM 19140 C C . ALA A 1 1342 ? 172.04000 180.39400 174.31900 1.000 60.94000 1338 ALA A C 1
ATOM 19141 O O . ALA A 1 1342 ? 172.45700 181.44000 173.80700 1.000 60.94000 1338 ALA A O 1
ATOM 19148 N N . GLU A 1 1343 ? 172.27800 179.19300 173.78200 1.000 64.04000 1339 GLU A N 1
ATOM 19149 C CA . GLU A 1 1343 ? 173.07600 179.06100 172.56800 1.000 64.04000 1339 GLU A CA 1
ATOM 19150 C C . GLU A 1 1343 ? 172.55100 179.94900 171.44800 1.000 64.04000 1339 GLU A C 1
ATOM 19151 O O . GLU A 1 1343 ? 173.33400 180.45000 170.63300 1.000 64.04000 1339 GLU A O 1
ATOM 19163 N N . GLN A 1 1344 ? 171.23500 180.15800 171.39200 1.000 60.70000 1340 GLN A N 1
ATOM 19164 C CA . GLN A 1 1344 ? 170.63100 181.00800 170.37500 1.000 60.70000 1340 GLN A CA 1
ATOM 19165 C C . GLN A 1 1344 ? 170.28400 182.39900 170.88500 1.000 60.70000 1340 GLN A C 1
ATOM 19166 O O . GLN A 1 1344 ? 170.13700 183.31800 170.07200 1.000 60.70000 1340 GLN A O 1
ATOM 19180 N N . MET A 1 1345 ? 170.15200 182.57700 172.19900 1.000 58.42000 1341 MET A N 1
ATOM 19181 C CA . MET A 1 1345 ? 169.80600 183.87800 172.75500 1.000 58.42000 1341 MET A CA 1
ATOM 19182 C C . MET A 1 1345 ? 171.01000 184.79800 172.90300 1.000 58.42000 1341 MET A C 1
ATOM 19183 O O . MET A 1 1345 ? 170.85300 186.02200 172.83200 1.000 58.42000 1341 MET A O 1
ATOM 19197 N N . LEU A 1 1346 ? 172.20400 184.24300 173.10800 1.000 60.40000 1342 LEU A N 1
ATOM 19198 C CA . LEU A 1 1346 ? 173.41200 185.03400 173.29700 1.000 60.40000 1342 LEU A CA 1
ATOM 19199 C C . LEU A 1 1346 ? 174.42000 184.86400 172.16900 1.000 60.40000 1342 LEU A C 1
ATOM 19200 O O . LEU A 1 1346 ? 175.50200 185.45900 172.23000 1.000 60.40000 1342 LEU A O 1
ATOM 19216 N N . GLY A 1 1347 ? 174.10200 184.07400 171.14600 1.000 62.83000 1343 GLY A N 1
ATOM 19217 C CA . GLY A 1 1347 ? 175.02300 183.85500 170.04900 1.000 62.83000 1343 GLY A CA 1
ATOM 19218 C C . GLY A 1 1347 ? 174.87400 184.86400 168.92900 1.000 62.83000 1343 GLY A C 1
ATOM 19219 O O . GLY A 1 1347 ? 175.28400 184.60300 167.79400 1.000 62.83000 1343 GLY A O 1
ATOM 19223 N N . PHE A 1 1348 ? 174.29100 186.02400 169.23300 1.000 65.91000 1344 PHE A N 1
ATOM 19224 C CA . PHE A 1 1348 ? 174.08300 187.05500 168.22300 1.000 65.91000 1344 PHE A CA 1
ATOM 19225 C C . PHE A 1 1348 ? 175.23300 188.05000 168.15100 1.000 65.91000 1344 PHE A C 1
ATOM 19226 O O . PHE A 1 1348 ? 175.50400 188.59100 167.07200 1.000 65.91000 1344 PHE A O 1
ATOM 19243 N N . ASP A 1 1349 ? 175.91500 188.30400 169.26400 1.000 68.44000 1345 ASP A N 1
ATOM 19244 C CA . ASP A 1 1349 ? 177.07700 189.17800 169.29900 1.000 68.44000 1345 ASP A CA 1
ATOM 19245 C C . ASP A 1 1349 ? 178.32000 188.38700 169.68500 1.000 68.44000 1345 ASP A C 1
ATOM 19246 O O . ASP A 1 1349 ? 178.24100 187.28200 170.23100 1.000 68.44000 1345 ASP A O 1
ATOM 19255 N N . ALA A 1 1350 ? 179.47800 188.97200 169.39200 1.000 68.35000 1346 ALA A N 1
ATOM 19256 C CA . ALA A 1 1350 ? 180.74400 188.32700 169.70700 1.000 68.35000 1346 ALA A CA 1
ATOM 19257 C C . ALA A 1 1350 ? 180.93500 188.23400 171.21600 1.000 68.35000 1346 ALA A C 1
ATOM 19258 O O . ALA A 1 1350 ? 180.64500 189.17900 171.95500 1.000 68.35000 1346 ALA A O 1
ATOM 19265 N N . GLY A 1 1351 ? 181.42900 187.08500 171.66900 1.000 66.59000 1347 GLY A N 1
ATOM 19266 C CA . GLY A 1 1351 ? 181.65600 186.85700 173.08200 1.000 66.59000 1347 GLY A CA 1
ATOM 19267 C C . GLY A 1 1351 ? 181.19100 185.48800 173.53200 1.000 66.59000 1347 GLY A C 1
ATOM 19268 O O . GLY A 1 1351 ? 181.77500 184.89500 174.44400 1.000 66.59000 1347 GLY A O 1
ATOM 19272 N N . TRP A 1 1352 ? 180.13600 184.97600 172.89700 1.000 64.74000 1348 TRP A N 1
ATOM 19273 C CA . TRP A 1 1352 ? 179.63000 183.65200 173.24200 1.000 64.74000 1348 TRP A CA 1
ATOM 19274 C C . TRP A 1 1352 ? 180.44200 182.55700 172.56100 1.000 64.74000 1348 TRP A C 1
ATOM 19275 O O . TRP A 1 1352 ? 180.82500 181.57000 173.19900 1.000 64.74000 1348 TRP A O 1
ATOM 19296 N N . GLY A 1 1353 ? 180.71200 182.71400 171.26700 1.000 68.69000 1349 GLY A N 1
ATOM 19297 C CA . GLY A 1 1353 ? 181.49400 181.73800 170.53500 1.000 68.69000 1349 GLY A CA 1
ATOM 19298 C C . GLY A 1 1353 ? 182.89200 181.57600 171.09600 1.000 68.69000 1349 GLY A C 1
ATOM 19299 O O . GLY A 1 1353 ? 183.26800 180.48800 171.54300 1.000 68.69000 1349 GLY A O 1
ATOM 19303 N N . GLY A 1 1354 ? 183.67200 182.65300 171.07600 1.000 71.64000 1350 GLY A N 1
ATOM 19304 C CA . GLY A 1 1354 ? 185.01800 182.62400 171.61200 1.000 71.64000 1350 GLY A CA 1
ATOM 19305 C C . GLY A 1 1354 ? 185.98500 181.84300 170.74700 1.000 71.64000 1350 GLY A C 1
ATOM 19306 O O . GLY A 1 1354 ? 185.57900 180.95000 169.99700 1.000 71.64000 1350 GLY A O 1
ATOM 19310 N N . VAL A 1 1355 ? 187.26900 182.17200 170.84400 1.000 74.56000 1351 VAL A N 1
ATOM 19311 C CA . VAL A 1 1355 ? 188.29600 181.48400 170.07100 1.000 74.56000 1351 VAL A CA 1
ATOM 19312 C C . VAL A 1 1355 ? 188.70300 180.20700 170.79300 1.000 74.56000 1351 VAL A C 1
ATOM 19313 O O . VAL A 1 1355 ? 188.56400 180.08400 172.01500 1.000 74.56000 1351 VAL A O 1
ATOM 19326 N N . LYS A 1 1356 ? 189.21600 179.24500 170.02200 1.000 74.83000 1352 LYS A N 1
ATOM 19327 C CA . LYS A 1 1356 ? 189.64300 177.94800 170.53800 1.000 74.83000 1352 LYS A CA 1
ATOM 19328 C C . LYS A 1 1356 ? 188.65500 177.39600 171.55900 1.000 74.83000 1352 LYS A C 1
ATOM 19329 O O . LYS A 1 1356 ? 189.05900 176.85600 172.59500 1.000 74.83000 1352 LYS A O 1
ATOM 19348 N N . GLN A 1 1357 ? 187.35900 177.52100 171.27200 1.000 74.85000 1353 GLN A N 1
ATOM 19349 C CA . GLN A 1 1357 ? 186.30800 177.02600 172.16000 1.000 74.85000 1353 GLN A CA 1
ATOM 19350 C C . GLN A 1 1357 ? 186.45900 177.61800 173.56200 1.000 74.85000 1353 GLN A C 1
ATOM 19351 O O . GLN A 1 1357 ? 186.63200 176.90300 174.55100 1.000 74.85000 1353 GLN A O 1
ATOM 19365 N N . SER A 1 1358 ? 186.39900 178.94200 173.63800 1.000 72.33000 1354 SER A N 1
ATOM 19366 C CA . SER A 1 1358 ? 186.50700 179.67500 174.89200 1.000 72.33000 1354 SER A CA 1
ATOM 19367 C C . SER A 1 1358 ? 185.32400 180.63500 175.02000 1.000 72.33000 1354 SER A C 1
ATOM 19368 O O . SER A 1 1358 ? 184.37700 180.59900 174.22800 1.000 72.33000 1354 SER A O 1
ATOM 19376 N N . GLY A 1 1359 ? 185.38300 181.49400 176.03500 1.000 70.21000 1355 GLY A N 1
ATOM 19377 C CA . GLY A 1 1359 ? 184.33900 182.47500 176.26000 1.000 70.21000 1355 GLY A CA 1
ATOM 19378 C C . GLY A 1 1359 ? 183.43200 182.11700 177.41900 1.000 70.21000 1355 GLY A C 1
ATOM 19379 O O . GLY A 1 1359 ? 183.87600 181.52200 178.40500 1.000 70.21000 1355 GLY A O 1
ATOM 19383 N N . PHE A 1 1360 ? 182.15400 182.47800 177.30800 1.000 67.94000 1356 PHE A N 1
ATOM 19384 C CA . PHE A 1 1360 ? 181.18500 182.20500 178.36100 1.000 67.94000 1356 PHE A CA 1
ATOM 19385 C C . PHE A 1 1360 ? 180.54000 180.83300 178.23700 1.000 67.94000 1356 PHE A C 1
ATOM 19386 O O . PHE A 1 1360 ? 180.04300 180.30700 179.23900 1.000 67.94000 1356 PHE A O 1
ATOM 19403 N N . ARG A 1 1361 ? 180.53600 180.24100 177.04100 1.000 67.56000 1357 ARG A N 1
ATOM 19404 C CA . ARG A 1 1361 ? 179.89100 178.94400 176.85800 1.000 67.56000 1357 ARG A CA 1
ATOM 19405 C C . ARG A 1 1361 ? 180.59300 177.86400 177.67100 1.000 67.56000 1357 ARG A C 1
ATOM 19406 O O . ARG A 1 1361 ? 179.94600 177.08200 178.37900 1.000 67.56000 1357 ARG A O 1
ATOM 19427 N N . LYS A 1 1362 ? 181.92300 177.79900 177.57700 1.000 67.60000 1358 LYS A N 1
ATOM 19428 C CA . LYS A 1 1362 ? 182.66400 176.78000 178.31200 1.000 67.60000 1358 LYS A CA 1
ATOM 19429 C C . LYS A 1 1362 ? 182.52000 176.97400 179.81600 1.000 67.60000 1358 LYS A C 1
ATOM 19430 O O . LYS A 1 1362 ? 182.37400 176.00100 180.56400 1.000 67.60000 1358 LYS A O 1
ATOM 19449 N N . GLU A 1 1363 ? 182.55800 178.22500 180.27800 1.000 67.43000 1359 GLU A N 1
ATOM 19450 C CA . GLU A 1 1363 ? 182.41300 178.48300 181.70600 1.000 67.43000 1359 GLU A CA 1
ATOM 19451 C C . GLU A 1 1363 ? 181.02300 178.09500 182.19600 1.000 67.43000 1359 GLU A C 1
ATOM 19452 O O . GLU A 1 1363 ? 180.87900 177.52400 183.28300 1.000 67.43000 1359 GLU A O 1
ATOM 19464 N N . MET A 1 1364 ? 179.98800 178.39100 181.40700 1.000 65.53000 1360 MET A N 1
ATOM 19465 C CA . MET A 1 1364 ? 178.63600 177.99700 181.78900 1.000 65.53000 1360 MET A CA 1
ATOM 19466 C C . MET A 1 1364 ? 178.49400 176.48000 181.81200 1.000 65.53000 1360 MET A C 1
ATOM 19467 O O . MET A 1 1364 ? 177.83300 175.92500 182.69800 1.000 65.53000 1360 MET A O 1
ATOM 19481 N N . GLU A 1 1365 ? 179.10800 175.79200 180.84700 1.000 63.83000 1361 GLU A N 1
ATOM 19482 C CA . GLU A 1 1365 ? 179.07200 174.33300 180.85000 1.000 63.83000 1361 GLU A CA 1
ATOM 19483 C C . GLU A 1 1365 ? 179.76800 173.77200 182.08200 1.000 63.83000 1361 GLU A C 1
ATOM 19484 O O . GLU A 1 1365 ? 179.27500 172.82500 182.70700 1.000 63.83000 1361 GLU A O 1
ATOM 19496 N N . THR A 1 1366 ? 180.91600 174.34400 182.45000 1.000 65.08000 1362 THR A N 1
ATOM 19497 C CA . THR A 1 1366 ? 181.61700 173.88600 183.64600 1.000 65.08000 1362 THR A CA 1
ATOM 19498 C C . THR A 1 1366 ? 180.78900 174.14300 184.89900 1.000 65.08000 1362 THR A C 1
ATOM 19499 O O . THR A 1 1366 ? 180.75600 173.31200 185.81200 1.000 65.08000 1362 THR A O 1
ATOM 19510 N N . ALA A 1 1367 ? 180.10600 175.28900 184.95800 1.000 63.99000 1363 ALA A N 1
ATOM 19511 C CA . ALA A 1 1367 ? 179.25700 175.58000 186.10800 1.000 63.99000 1363 ALA A CA 1
ATOM 19512 C C . ALA A 1 1367 ? 178.09900 174.59400 186.19900 1.000 63.99000 1363 ALA A C 1
ATOM 19513 O O . ALA A 1 1367 ? 177.75500 174.12400 187.29000 1.000 63.99000 1363 ALA A O 1
ATOM 19520 N N . ASN A 1 1368 ? 177.48100 174.27100 185.06100 1.000 62.22000 1364 ASN A N 1
ATOM 19521 C CA . ASN A 1 1368 ? 176.39300 173.29800 185.06600 1.000 62.22000 1364 ASN A CA 1
ATOM 19522 C C . ASN A 1 1368 ? 176.89400 171.92100 185.48200 1.000 62.22000 1364 ASN A C 1
ATOM 19523 O O . ASN A 1 1368 ? 176.21400 171.20000 186.22300 1.000 62.22000 1364 ASN A O 1
ATOM 19534 N N . LEU A 1 1369 ? 178.08400 171.53600 185.01400 1.000 64.35000 1365 LEU A N 1
ATOM 19535 C CA . LEU A 1 1369 ? 178.66100 170.26300 185.43000 1.000 64.35000 1365 LEU A CA 1
ATOM 19536 C C . LEU A 1 1369 ? 178.93000 170.25000 186.92900 1.000 64.35000 1365 LEU A C 1
ATOM 19537 O O . LEU A 1 1369 ? 178.69700 169.24000 187.60000 1.000 64.35000 1365 LEU A O 1
ATOM 19553 N N . ASN A 1 1370 ? 179.41300 171.36900 187.47300 1.000 67.25000 1366 ASN A N 1
ATOM 19554 C CA . ASN A 1 1370 ? 179.65600 171.44300 188.91000 1.000 67.25000 1366 ASN A CA 1
ATOM 19555 C C . ASN A 1 1370 ? 178.35400 171.34100 189.69500 1.000 67.25000 1366 ASN A C 1
ATOM 19556 O O . ASN A 1 1370 ? 178.30200 170.68100 190.73800 1.000 67.25000 1366 ASN A O 1
ATOM 19567 N N . LEU A 1 1371 ? 177.29200 171.98900 189.21200 1.000 65.65000 1367 LEU A N 1
ATOM 19568 C CA . LEU A 1 1371 ? 176.00500 171.89400 189.89500 1.000 65.65000 1367 LEU A CA 1
ATOM 19569 C C . LEU A 1 1371 ? 175.46000 170.47100 189.84900 1.000 65.65000 1367 LEU A C 1
ATOM 19570 O O . LEU A 1 1371 ? 174.92200 169.97200 190.84600 1.000 65.65000 1367 LEU A O 1
ATOM 19586 N N . SER A 1 1372 ? 175.58900 169.80000 188.70200 1.000 65.18000 1368 SER A N 1
ATOM 19587 C CA . SER A 1 1372 ? 175.15900 168.40700 188.61600 1.000 65.18000 1368 SER A CA 1
ATOM 19588 C C . SER A 1 1372 ? 175.97900 167.52500 189.54900 1.000 65.18000 1368 SER A C 1
ATOM 19589 O O . SER A 1 1372 ? 175.44500 166.60300 190.17800 1.000 65.18000 1368 SER A O 1
ATOM 19597 N N . LEU A 1 1373 ? 177.28200 167.79600 189.65500 1.000 69.43000 1369 LEU A N 1
ATOM 19598 C CA . LEU A 1 1373 ? 178.12600 167.03200 190.56600 1.000 69.43000 1369 LEU A CA 1
ATOM 19599 C C . LEU A 1 1373 ? 177.71000 167.25800 192.01300 1.000 69.43000 1369 LEU A C 1
ATOM 19600 O O . LEU A 1 1373 ? 177.71100 166.32400 192.82000 1.000 69.43000 1369 LEU A O 1
ATOM 19616 N N . VAL A 1 1374 ? 177.34200 168.49300 192.35900 1.000 70.79000 1370 VAL A N 1
ATOM 19617 C CA . VAL A 1 1374 ? 176.89100 168.77600 193.71900 1.000 70.79000 1370 VAL A CA 1
ATOM 19618 C C . VAL A 1 1374 ? 175.57200 168.06700 194.00200 1.000 70.79000 1370 VAL A C 1
ATOM 19619 O O . VAL A 1 1374 ? 175.35400 167.54700 195.10300 1.000 70.79000 1370 VAL A O 1
ATOM 19632 N N . GLU A 1 1375 ? 174.67000 168.03500 193.01900 1.000 69.50000 1371 GLU A N 1
ATOM 19633 C CA . GLU A 1 1375 ? 173.41700 167.30700 193.20000 1.000 69.50000 1371 GLU A CA 1
ATOM 19634 C C . GLU A 1 1375 ? 173.67500 165.81800 193.39800 1.000 69.50000 1371 GLU A C 1
ATOM 19635 O O . GLU A 1 1375 ? 173.06400 165.17900 194.26600 1.000 69.50000 1371 GLU A O 1
ATOM 19647 N N . ALA A 1 1376 ? 174.58000 165.24700 192.60000 1.000 71.02000 1372 ALA A N 1
ATOM 19648 C CA . ALA A 1 1376 ? 174.92900 163.84100 192.76700 1.000 71.02000 1372 ALA A CA 1
ATOM 19649 C C . ALA A 1 1376 ? 175.56300 163.59300 194.13000 1.000 71.02000 1372 ALA A C 1
ATOM 19650 O O . ALA A 1 1376 ? 175.33000 162.55100 194.75200 1.000 71.02000 1372 ALA A O 1
ATOM 19657 N N . GLN A 1 1377 ? 176.36700 164.54300 194.61200 1.000 73.68000 1373 GLN A N 1
ATOM 19658 C CA . GLN A 1 1377 ? 176.97300 164.40000 195.93100 1.000 73.68000 1373 GLN A CA 1
ATOM 19659 C C . GLN A 1 1377 ? 175.91900 164.44000 197.02700 1.000 73.68000 1373 GLN A C 1
ATOM 19660 O O . GLN A 1 1377 ? 176.01400 163.70200 198.01000 1.000 73.68000 1373 GLN A O 1
ATOM 19674 N N . VAL A 1 1378 ? 174.90300 165.29100 196.87800 1.000 76.06000 1374 VAL A N 1
ATOM 19675 C CA . VAL A 1 1378 ? 173.82600 165.33100 197.86400 1.000 76.06000 1374 VAL A CA 1
ATOM 19676 C C . VAL A 1 1378 ? 173.03900 164.02500 197.84700 1.000 76.06000 1374 VAL A C 1
ATOM 19677 O O . VAL A 1 1378 ? 172.65000 163.49800 198.90000 1.000 76.06000 1374 VAL A O 1
ATOM 19690 N N . SER A 1 1379 ? 172.78800 163.48200 196.65400 1.000 74.62000 1375 SER A N 1
ATOM 19691 C CA . SER A 1 1379 ? 172.09200 162.20200 196.56000 1.000 74.62000 1375 SER A CA 1
ATOM 19692 C C . SER A 1 1379 ? 172.90300 161.09300 197.22300 1.000 74.62000 1375 SER A C 1
ATOM 19693 O O . SER A 1 1379 ? 172.36200 160.27200 197.97600 1.000 74.62000 1375 SER A O 1
ATOM 19701 N N . LEU A 1 1380 ? 174.21000 161.05400 196.94900 1.000 78.30000 1376 LEU A N 1
ATOM 19702 C CA . LEU A 1 1380 ? 175.07600 160.07600 197.59700 1.000 78.30000 1376 LEU A CA 1
ATOM 19703 C C . LEU A 1 1380 ? 175.11100 160.28200 199.10400 1.000 78.30000 1376 LEU A C 1
ATOM 19704 O O . LEU A 1 1380 ? 175.19700 159.31000 199.86000 1.000 78.30000 1376 LEU A O 1
ATOM 19720 N N . PHE A 1 1381 ? 175.04700 161.53400 199.55700 1.000 85.85000 1377 PHE A N 1
ATOM 19721 C CA . PHE A 1 1381 ? 175.01600 161.81000 200.98700 1.000 85.85000 1377 PHE A CA 1
ATOM 19722 C C . PHE A 1 1381 ? 173.77000 161.21500 201.62400 1.000 85.85000 1377 PHE A C 1
ATOM 19723 O O . PHE A 1 1381 ? 173.84400 160.57200 202.67500 1.000 85.85000 1377 PHE A O 1
ATOM 19740 N N . HIS A 1 1382 ? 172.60900 161.42700 201.00200 1.000 83.51000 1378 HIS A N 1
ATOM 19741 C CA . HIS A 1 1382 ? 171.37800 160.84000 201.52900 1.000 83.51000 1378 HIS A CA 1
ATOM 19742 C C . HIS A 1 1382 ? 171.45200 159.31600 201.53300 1.000 83.51000 1378 HIS A C 1
ATOM 19743 O O . HIS A 1 1382 ? 171.06100 158.66400 202.51400 1.000 83.51000 1378 HIS A O 1
ATOM 19757 N N . ALA A 1 1383 ? 171.94600 158.73000 200.43900 1.000 83.53000 1379 ALA A N 1
ATOM 19758 C CA . ALA A 1 1383 ? 172.04000 157.27500 200.35700 1.000 83.53000 1379 ALA A CA 1
ATOM 19759 C C . ALA A 1 1383 ? 172.94700 156.72400 201.45000 1.000 83.53000 1379 ALA A C 1
ATOM 19760 O O . ALA A 1 1383 ? 172.59800 155.75400 202.13400 1.000 83.53000 1379 ALA A O 1
ATOM 19767 N N . TRP A 1 1384 ? 174.12200 157.33300 201.62800 1.000 87.14000 1380 TRP A N 1
ATOM 19768 C CA . TRP A 1 1384 ? 175.05000 156.87600 202.65400 1.000 87.14000 1380 TRP A CA 1
ATOM 19769 C C . TRP A 1 1384 ? 174.49700 157.11600 204.05100 1.000 87.14000 1380 TRP A C 1
ATOM 19770 O O . TRP A 1 1384 ? 174.75400 156.32200 204.96000 1.000 87.14000 1380 TRP A O 1
ATOM 19791 N N . GLU A 1 1385 ? 173.74000 158.19700 204.24300 1.000 93.68000 1381 GLU A N 1
ATOM 19792 C CA . GLU A 1 1385 ? 173.08600 158.42500 205.52500 1.000 93.68000 1381 GLU A CA 1
ATOM 19793 C C . GLU A 1 1385 ? 172.15200 157.27400 205.86000 1.000 93.68000 1381 GLU A C 1
ATOM 19794 O O . GLU A 1 1385 ? 172.21800 156.70200 206.95300 1.000 93.68000 1381 GLU A O 1
ATOM 19806 N N . TYR A 1 1386 ? 171.27200 156.91700 204.92200 1.000 89.88000 1382 TYR A N 1
ATOM 19807 C CA . TYR A 1 1386 ? 170.36400 155.79700 205.16100 1.000 89.88000 1382 TYR A CA 1
ATOM 19808 C C . TYR A 1 1386 ? 171.13900 154.50400 205.40000 1.000 89.88000 1382 TYR A C 1
ATOM 19809 O O . TYR A 1 1386 ? 170.81900 153.73600 206.32100 1.000 89.88000 1382 TYR A O 1
ATOM 19827 N N . LEU A 1 1387 ? 172.16300 154.25100 204.58300 1.000 89.09000 1383 LEU A N 1
ATOM 19828 C CA . LEU A 1 1387 ? 172.93100 153.01500 204.70400 1.000 89.09000 1383 LEU A CA 1
ATOM 19829 C C . LEU A 1 1387 ? 173.58600 152.90700 206.07500 1.000 89.09000 1383 LEU A C 1
ATOM 19830 O O . LEU A 1 1387 ? 173.48800 151.87300 206.74300 1.000 89.09000 1383 LEU A O 1
ATOM 19846 N N . LEU A 1 1388 ? 174.26500 153.96900 206.51100 1.000 93.97000 1384 LEU A N 1
ATOM 19847 C CA . LEU A 1 1388 ? 174.94200 153.92900 207.80100 1.000 93.97000 1384 LEU A CA 1
ATOM 19848 C C . LEU A 1 1388 ? 173.94600 153.89600 208.95200 1.000 93.97000 1384 LEU A C 1
ATOM 19849 O O . LEU A 1 1388 ? 174.20900 153.25500 209.97400 1.000 93.97000 1384 LEU A O 1
ATOM 19865 N N . LEU A 1 1389 ? 172.79600 154.55900 208.80400 1.000 96.38000 1385 LEU A N 1
ATOM 19866 C CA . LEU A 1 1389 ? 171.77500 154.49500 209.84300 1.000 96.38000 1385 LEU A CA 1
ATOM 19867 C C . LEU A 1 1389 ? 171.28800 153.06600 210.03600 1.000 96.38000 1385 LEU A C 1
ATOM 19868 O O . LEU A 1 1389 ? 171.13000 152.60400 211.17200 1.000 96.38000 1385 LEU A O 1
ATOM 19884 N N . GLU A 1 1390 ? 171.05200 152.34400 208.93700 1.000 91.58000 1386 GLU A N 1
ATOM 19885 C CA . GLU A 1 1390 ? 170.60600 150.96000 209.07300 1.000 91.58000 1386 GLU A CA 1
ATOM 19886 C C . GLU A 1 1390 ? 171.73600 150.04800 209.53900 1.000 91.58000 1386 GLU A C 1
ATOM 19887 O O . GLU A 1 1390 ? 171.48900 149.08500 210.27600 1.000 91.58000 1386 GLU A O 1
ATOM 19899 N N . LEU A 1 1391 ? 172.97600 150.33300 209.13400 1.000 92.01000 1387 LEU A N 1
ATOM 19900 C CA . LEU A 1 1391 ? 174.09600 149.48800 209.54000 1.000 92.01000 1387 LEU A CA 1
ATOM 19901 C C . LEU A 1 1391 ? 174.39000 149.63300 211.02800 1.000 92.01000 1387 LEU A C 1
ATOM 19902 O O . LEU A 1 1391 ? 174.75400 148.65500 211.69100 1.000 92.01000 1387 LEU A O 1
ATOM 19918 N N . THR A 1 1392 ? 174.24700 150.84500 211.57000 1.000 97.89000 1388 THR A N 1
ATOM 19919 C CA . THR A 1 1392 ? 174.46500 151.04700 212.99800 1.000 97.89000 1388 THR A CA 1
ATOM 19920 C C . THR A 1 1392 ? 173.59600 150.10700 213.82200 1.000 97.89000 1388 THR A C 1
ATOM 19921 O O . THR A 1 1392 ? 174.02500 149.60500 214.86700 1.000 97.89000 1388 THR A O 1
ATOM 19932 N N . LEU A 1 1393 ? 172.36700 149.85800 213.36600 1.000 97.30000 1389 LEU A N 1
ATOM 19933 C CA . LEU A 1 1393 ? 171.50200 148.90100 214.04500 1.000 97.30000 1389 LEU A CA 1
ATOM 19934 C C . LEU A 1 1393 ? 171.87200 147.47000 213.67600 1.000 97.30000 1389 LEU A C 1
ATOM 19935 O O . LEU A 1 1393 ? 171.86500 146.58200 214.53600 1.000 97.30000 1389 LEU A O 1
ATOM 19951 N N . SER A 1 1394 ? 172.20700 147.22900 212.40600 1.000 94.22000 1390 SER A N 1
ATOM 19952 C CA . SER A 1 1394 ? 172.58200 145.88300 211.98400 1.000 94.22000 1390 SER A CA 1
ATOM 19953 C C . SER A 1 1394 ? 173.87600 145.43700 212.65400 1.000 94.22000 1390 SER A C 1
ATOM 19954 O O . SER A 1 1394 ? 173.97400 144.30600 213.14600 1.000 94.22000 1390 SER A O 1
ATOM 19962 N N . LEU A 1 1395 ? 174.88000 146.31100 212.68400 1.000 93.91000 1391 LEU A N 1
ATOM 19963 C CA . LEU A 1 1395 ? 176.18100 145.98300 213.27000 1.000 93.91000 1391 LEU A CA 1
ATOM 19964 C C . LEU A 1 1395 ? 176.18300 146.28500 214.77000 1.000 93.91000 1391 LEU A C 1
ATOM 19965 O O . LEU A 1 1395 ? 176.97800 147.07200 215.28400 1.000 93.91000 1391 LEU A O 1
ATOM 19981 N N . LEU A 1 1396 ? 175.26100 145.63300 215.47500 1.000 96.63000 1392 LEU A N 1
ATOM 19982 C CA . LEU A 1 1396 ? 175.14300 145.79100 216.91900 1.000 96.63000 1392 LEU A CA 1
ATOM 19983 C C . LEU A 1 1396 ? 176.21200 145.01300 217.68800 1.000 96.63000 1392 LEU A C 1
ATOM 19984 O O . LEU A 1 1396 ? 176.69500 145.51000 218.71300 1.000 96.63000 1392 LEU A O 1
ATOM 20000 N N . PRO A 1 1397 ? 176.62400 143.80100 217.25200 1.000 98.24000 1393 PRO A N 1
ATOM 20001 C CA . PRO A 1 1397 ? 177.54600 143.02200 218.09100 1.000 98.24000 1393 PRO A CA 1
ATOM 20002 C C . PRO A 1 1397 ? 178.95300 143.59600 218.11600 1.000 98.24000 1393 PRO A C 1
ATOM 20003 O O . PRO A 1 1397 ? 179.23900 144.59200 217.44400 1.000 98.24000 1393 PRO A O 1
ATOM 20014 N N . LYS A 1 1398 ? 179.84100 142.96900 218.89000 1.000 100.60000 1394 LYS A N 1
ATOM 20015 C CA . LYS A 1 1398 ? 181.21700 143.44100 219.04400 1.000 100.60000 1394 LYS A CA 1
ATOM 20016 C C . LYS A 1 1398 ? 182.09800 142.72700 218.02100 1.000 100.60000 1394 LYS A C 1
ATOM 20017 O O . LYS A 1 1398 ? 182.73600 141.70900 218.29600 1.000 100.60000 1394 LYS A O 1
ATOM 20036 N N . LYS A 1 1399 ? 182.12800 143.28600 216.81400 1.000 99.94000 1395 LYS A N 1
ATOM 20037 C CA . LYS A 1 1399 ? 182.98100 142.77000 215.75300 1.000 99.94000 1395 LYS A CA 1
ATOM 20038 C C . LYS A 1 1399 ? 183.23100 143.88500 214.74900 1.000 99.94000 1395 LYS A C 1
ATOM 20039 O O . LYS A 1 1399 ? 182.39300 144.77300 214.57100 1.000 99.94000 1395 LYS A O 1
ATOM 20058 N N . GLU A 1 1400 ? 184.39300 143.82200 214.09600 1.000 99.56000 1396 GLU A N 1
ATOM 20059 C CA . GLU A 1 1400 ? 184.82600 144.84600 213.14800 1.000 99.56000 1396 GLU A CA 1
ATOM 20060 C C . GLU A 1 1400 ? 184.50500 146.24100 213.67100 1.000 99.56000 1396 GLU A C 1
ATOM 20061 O O . GLU A 1 1400 ? 184.03600 147.10200 212.91900 1.000 99.56000 1396 GLU A O 1
ATOM 20073 N N . ASN A 1 1401 ? 184.75900 146.47100 214.96000 1.000 102.55000 1397 ASN A N 1
ATOM 20074 C CA . ASN A 1 1401 ? 184.42300 147.75000 215.57400 1.000 102.55000 1397 ASN A CA 1
ATOM 20075 C C . ASN A 1 1401 ? 185.42500 148.84100 215.22100 1.000 102.55000 1397 ASN A C 1
ATOM 20076 O O . ASN A 1 1401 ? 185.04900 150.01600 215.14600 1.000 102.55000 1397 ASN A O 1
ATOM 20087 N N . ALA A 1 1402 ? 186.69100 148.48200 215.00800 1.000 103.32000 1398 ALA A N 1
ATOM 20088 C CA . ALA A 1 1402 ? 187.70900 149.48500 214.71300 1.000 103.32000 1398 ALA A CA 1
ATOM 20089 C C . ALA A 1 1402 ? 187.37400 150.24700 213.43600 1.000 103.32000 1398 ALA A C 1
ATOM 20090 O O . ALA A 1 1402 ? 187.30700 151.48200 213.43000 1.000 103.32000 1398 ALA A O 1
ATOM 20097 N N . ALA A 1 1403 ? 187.16800 149.51900 212.33500 1.000 100.48000 1399 ALA A N 1
ATOM 20098 C CA . ALA A 1 1403 ? 186.88400 150.17100 211.06100 1.000 100.48000 1399 ALA A CA 1
ATOM 20099 C C . ALA A 1 1403 ? 185.56900 150.93700 211.11400 1.000 100.48000 1399 ALA A C 1
ATOM 20100 O O . ALA A 1 1403 ? 185.45700 152.03300 210.55400 1.000 100.48000 1399 ALA A O 1
ATOM 20107 N N . PHE A 1 1404 ? 184.55900 150.37400 211.78000 1.000 100.10000 1400 PHE A N 1
ATOM 20108 C CA . PHE A 1 1404 ? 183.27400 151.05700 211.89300 1.000 100.10000 1400 PHE A CA 1
ATOM 20109 C C . PHE A 1 1404 ? 183.42600 152.38800 212.62100 1.000 100.10000 1400 PHE A C 1
ATOM 20110 O O . PHE A 1 1404 ? 182.92600 153.42400 212.16100 1.000 100.10000 1400 PHE A O 1
ATOM 20127 N N . ALA A 1 1405 ? 184.11100 152.37700 213.76600 1.000 101.61000 1401 ALA A N 1
ATOM 20128 C CA . ALA A 1 1405 ? 184.31300 153.61100 214.51700 1.000 101.61000 1401 ALA A CA 1
ATOM 20129 C C . ALA A 1 1405 ? 185.13700 154.61100 213.71800 1.000 101.61000 1401 ALA A C 1
ATOM 20130 O O . ALA A 1 1405 ? 184.85100 155.81400 213.73400 1.000 101.61000 1401 ALA A O 1
ATOM 20137 N N . ARG A 1 1406 ? 186.16500 154.13500 213.01100 1.000 100.52000 1402 ARG A N 1
ATOM 20138 C CA . ARG A 1 1406 ? 186.97400 155.03600 212.19600 1.000 100.52000 1402 ARG A CA 1
ATOM 20139 C C . ARG A 1 1406 ? 186.12700 155.70100 211.11900 1.000 100.52000 1402 ARG A C 1
ATOM 20140 O O . ARG A 1 1406 ? 186.21800 156.91500 210.90100 1.000 100.52000 1402 ARG A O 1
ATOM 20161 N N . GLN A 1 1407 ? 185.29000 154.91800 210.43500 1.000 95.47000 1403 GLN A N 1
ATOM 20162 C CA . GLN A 1 1407 ? 184.43600 155.47800 209.39300 1.000 95.47000 1403 GLN A CA 1
ATOM 20163 C C . GLN A 1 1407 ? 183.45000 156.48400 209.97200 1.000 95.47000 1403 GLN A C 1
ATOM 20164 O O . GLN A 1 1407 ? 183.23100 157.55400 209.39200 1.000 95.47000 1403 GLN A O 1
ATOM 20178 N N . VAL A 1 1408 ? 182.84200 156.15800 211.11500 1.000 98.83000 1404 VAL A N 1
ATOM 20179 C CA . VAL A 1 1408 ? 181.87200 157.06800 211.72000 1.000 98.83000 1404 VAL A CA 1
ATOM 20180 C C . VAL A 1 1408 ? 182.54700 158.37800 212.10900 1.000 98.83000 1404 VAL A C 1
ATOM 20181 O O . VAL A 1 1408 ? 182.01800 159.47000 211.86000 1.000 98.83000 1404 VAL A O 1
ATOM 20194 N N . LEU A 1 1409 ? 183.72700 158.29000 212.72800 1.000 100.18000 1405 LEU A N 1
ATOM 20195 C CA . LEU A 1 1409 ? 184.43400 159.49800 213.13500 1.000 100.18000 1405 LEU A CA 1
ATOM 20196 C C . LEU A 1 1409 ? 184.85100 160.32400 211.92600 1.000 100.18000 1405 LEU A C 1
ATOM 20197 O O . LEU A 1 1409 ? 184.76200 161.55700 211.94800 1.000 100.18000 1405 LEU A O 1
ATOM 20213 N N . GLN A 1 1410 ? 185.30600 159.66500 210.85800 1.000 95.58000 1406 GLN A N 1
ATOM 20214 C CA . GLN A 1 1410 ? 185.68300 160.39600 209.65300 1.000 95.58000 1406 GLN A CA 1
ATOM 20215 C C . GLN A 1 1410 ? 184.47900 161.10500 209.04600 1.000 95.58000 1406 GLN A C 1
ATOM 20216 O O . GLN A 1 1410 ? 184.58300 162.25600 208.60800 1.000 95.58000 1406 GLN A O 1
ATOM 20230 N N . VAL A 1 1411 ? 183.32500 160.43500 209.01600 1.000 94.27000 1407 VAL A N 1
ATOM 20231 C CA . VAL A 1 1411 ? 182.12000 161.06000 208.47800 1.000 94.27000 1407 VAL A CA 1
ATOM 20232 C C . VAL A 1 1411 ? 181.72600 162.26700 209.31900 1.000 94.27000 1407 VAL A C 1
ATOM 20233 O O . VAL A 1 1411 ? 181.38700 163.33100 208.78600 1.000 94.27000 1407 VAL A O 1
ATOM 20246 N N . VAL A 1 1412 ? 181.75900 162.12100 210.64600 1.000 99.33000 1408 VAL A N 1
ATOM 20247 C CA . VAL A 1 1412 ? 181.38200 163.23100 211.51700 1.000 99.33000 1408 VAL A CA 1
ATOM 20248 C C . VAL A 1 1412 ? 182.33600 164.40300 211.32700 1.000 99.33000 1408 VAL A C 1
ATOM 20249 O O . VAL A 1 1412 ? 181.91300 165.56500 211.27400 1.000 99.33000 1408 VAL A O 1
ATOM 20262 N N . GLU A 1 1413 ? 183.63700 164.12100 211.22200 1.000 99.46000 1409 GLU A N 1
ATOM 20263 C CA . GLU A 1 1413 ? 184.61000 165.19100 211.02700 1.000 99.46000 1409 GLU A CA 1
ATOM 20264 C C . GLU A 1 1413 ? 184.40500 165.88700 209.68800 1.000 99.46000 1409 GLU A C 1
ATOM 20265 O O . GLU A 1 1413 ? 184.47300 167.11800 209.60700 1.000 99.46000 1409 GLU A O 1
ATOM 20277 N N . GLN A 1 1414 ? 184.15400 165.11800 208.62500 1.000 94.58000 1410 GLN A N 1
ATOM 20278 C CA . GLN A 1 1414 ? 183.91100 165.72600 207.32200 1.000 94.58000 1410 GLN A CA 1
ATOM 20279 C C . GLN A 1 1414 ? 182.66400 166.59900 207.35000 1.000 94.58000 1410 GLN A C 1
ATOM 20280 O O . GLN A 1 1414 ? 182.64800 167.69100 206.77000 1.000 94.58000 1410 GLN A O 1
ATOM 20294 N N . CYS A 1 1415 ? 181.60800 166.13900 208.02400 1.000 95.85000 1411 CYS A N 1
ATOM 20295 C CA . CYS A 1 1415 ? 180.39500 166.94400 208.13200 1.000 95.85000 1411 CYS A CA 1
ATOM 20296 C C . CYS A 1 1415 ? 180.66500 168.23700 208.89300 1.000 95.85000 1411 CYS A C 1
ATOM 20297 O O . CYS A 1 1415 ? 180.25500 169.32300 208.46400 1.000 95.85000 1411 CYS A O 1
ATOM 20305 N N . LEU A 1 1416 ? 181.35800 168.14000 210.03100 1.000 101.74000 1412 LEU A N 1
ATOM 20306 C CA . LEU A 1 1416 ? 181.64200 169.33200 210.82200 1.000 101.74000 1412 LEU A CA 1
ATOM 20307 C C . LEU A 1 1416 ? 182.54200 170.30300 210.07000 1.000 101.74000 1412 LEU A C 1
ATOM 20308 O O . LEU A 1 1416 ? 182.43200 171.52100 210.25600 1.000 101.74000 1412 LEU A O 1
ATOM 20324 N N . GLU A 1 1417 ? 183.43300 169.79200 209.21800 1.000 96.62000 1413 GLU A N 1
ATOM 20325 C CA . GLU A 1 1417 ? 184.28900 170.67500 208.43300 1.000 96.62000 1413 GLU A CA 1
ATOM 20326 C C . GLU A 1 1417 ? 183.50700 171.33800 207.30600 1.000 96.62000 1413 GLU A C 1
ATOM 20327 O O . GLU A 1 1417 ? 183.69400 172.52800 207.03000 1.000 96.62000 1413 GLU A O 1
ATOM 20339 N N . ALA A 1 1418 ? 182.62500 170.58400 206.64400 1.000 92.11000 1414 ALA A N 1
ATOM 20340 C CA . ALA A 1 1418 ? 181.80000 171.17000 205.59500 1.000 92.11000 1414 ALA A CA 1
ATOM 20341 C C . ALA A 1 1418 ? 180.85100 172.21800 206.15700 1.000 92.11000 1414 ALA A C 1
ATOM 20342 O O . ALA A 1 1418 ? 180.53100 173.19700 205.47200 1.000 92.11000 1414 ALA A O 1
ATOM 20349 N N . ASN A 1 1419 ? 180.38900 172.03400 207.39600 1.000 94.56000 1415 ASN A N 1
ATOM 20350 C CA . ASN A 1 1419 ? 179.51300 173.02600 208.00900 1.000 94.56000 1415 ASN A CA 1
ATOM 20351 C C . ASN A 1 1419 ? 180.21700 174.36600 208.18300 1.000 94.56000 1415 ASN A C 1
ATOM 20352 O O . ASN A 1 1419 ? 179.56000 175.41300 208.20700 1.000 94.56000 1415 ASN A O 1
ATOM 20363 N N . GLN A 1 1420 ? 181.54500 174.35600 208.30400 1.000 99.53000 1416 GLN A N 1
ATOM 20364 C CA . GLN A 1 1420 ? 182.30700 175.58500 208.49300 1.000 99.53000 1416 GLN A CA 1
ATOM 20365 C C . GLN A 1 1420 ? 182.81100 176.16400 207.17700 1.000 99.53000 1416 GLN A C 1
ATOM 20366 O O . GLN A 1 1420 ? 182.84100 177.38900 207.01200 1.000 99.53000 1416 GLN A O 1
ATOM 20380 N N . ARG A 1 1421 ? 183.20800 175.31100 206.23700 1.000 89.26000 1417 ARG A N 1
ATOM 20381 C CA . ARG A 1 1421 ? 183.72200 175.78000 204.96100 1.000 89.26000 1417 ARG A CA 1
ATOM 20382 C C . ARG A 1 1421 ? 182.60300 176.43900 204.15400 1.000 89.26000 1417 ARG A C 1
ATOM 20383 O O . ARG A 1 1421 ? 181.44700 176.51800 204.58300 1.000 89.26000 1417 ARG A O 1
ATOM 20404 N N . SER A 1 1422 ? 182.96000 176.92700 202.96800 1.000 85.44000 1418 SER A N 1
ATOM 20405 C CA . SER A 1 1422 ? 182.01400 177.65500 202.13100 1.000 85.44000 1418 SER A CA 1
ATOM 20406 C C . SER A 1 1422 ? 180.75200 176.83500 201.89700 1.000 85.44000 1418 SER A C 1
ATOM 20407 O O . SER A 1 1422 ? 180.81600 175.67000 201.49300 1.000 85.44000 1418 SER A O 1
ATOM 20415 N N . GLN A 1 1423 ? 179.60200 177.45300 202.15500 1.000 86.13000 1419 GLN A N 1
ATOM 20416 C CA . GLN A 1 1423 ? 178.31000 176.81200 201.97900 1.000 86.13000 1419 GLN A CA 1
ATOM 20417 C C . GLN A 1 1423 ? 177.77100 177.06900 200.57900 1.000 86.13000 1419 GLN A C 1
ATOM 20418 O O . GLN A 1 1423 ? 178.14500 178.04700 199.92500 1.000 86.13000 1419 GLN A O 1
ATOM 20432 N N . PRO A 1 1424 ? 176.88500 176.20700 200.08600 1.000 81.08000 1420 PRO A N 1
ATOM 20433 C CA . PRO A 1 1424 ? 176.30000 176.42300 198.76200 1.000 81.08000 1420 PRO A CA 1
ATOM 20434 C C . PRO A 1 1424 ? 175.16600 177.42900 198.82700 1.000 81.08000 1420 PRO A C 1
ATOM 20435 O O . PRO A 1 1424 ? 174.68400 177.76500 199.91900 1.000 81.08000 1420 PRO A O 1
ATOM 20446 N N . PRO A 1 1425 ? 174.71100 177.93300 197.68300 1.000 74.31000 1421 PRO A N 1
ATOM 20447 C CA . PRO A 1 1425 ? 173.59800 178.88600 197.69000 1.000 74.31000 1421 PRO A CA 1
ATOM 20448 C C . PRO A 1 1425 ? 172.29300 178.21900 198.09600 1.000 74.31000 1421 PRO A C 1
ATOM 20449 O O . PRO A 1 1425 ? 172.10100 177.01000 197.94800 1.000 74.31000 1421 PRO A O 1
ATOM 20460 N N . GLU A 1 1426 ? 171.38200 179.04100 198.61900 1.000 76.35000 1422 GLU A N 1
ATOM 20461 C CA . GLU A 1 1426 ? 170.08800 178.55600 199.07900 1.000 76.35000 1422 GLU A CA 1
ATOM 20462 C C . GLU A 1 1426 ? 169.02100 178.58600 197.99500 1.000 76.35000 1422 GLU A C 1
ATOM 20463 O O . GLU A 1 1426 ? 168.02400 177.86300 198.10700 1.000 76.35000 1422 GLU A O 1
ATOM 20475 N N . ASN A 1 1427 ? 169.20300 179.39800 196.95100 1.000 71.16000 1423 ASN A N 1
ATOM 20476 C CA . ASN A 1 1427 ? 168.20500 179.48000 195.89100 1.000 71.16000 1423 ASN A CA 1
ATOM 20477 C C . ASN A 1 1427 ? 168.35500 178.35500 194.87500 1.000 71.16000 1423 ASN A C 1
ATOM 20478 O O . ASN A 1 1427 ? 167.36300 177.95100 194.25700 1.000 71.16000 1423 ASN A O 1
ATOM 20489 N N . ILE A 1 1428 ? 169.56900 177.84100 194.68800 1.000 68.48000 1424 ILE A N 1
ATOM 20490 C CA . ILE A 1 1428 ? 169.78500 176.75500 193.73600 1.000 68.48000 1424 ILE A CA 1
ATOM 20491 C C . ILE A 1 1428 ? 169.48700 175.40900 194.38600 1.000 68.48000 1424 ILE A C 1
ATOM 20492 O O . ILE A 1 1428 ? 168.61800 174.65700 193.93000 1.000 68.48000 1424 ILE A O 1
ATOM 20508 N N . PHE A 1 1429 ? 170.20200 175.09000 195.45900 1.000 70.72000 1425 PHE A N 1
ATOM 20509 C CA . PHE A 1 1429 ? 170.03400 173.83400 196.17300 1.000 70.72000 1425 PHE A CA 1
ATOM 20510 C C . PHE A 1 1429 ? 169.27800 174.06100 197.47800 1.000 70.72000 1425 PHE A C 1
ATOM 20511 O O . PHE A 1 1429 ? 169.00300 175.19300 197.88400 1.000 70.72000 1425 PHE A O 1
ATOM 20528 N N . VAL A 1 1430 ? 168.94300 172.95700 198.13900 1.000 77.92000 1426 VAL A N 1
ATOM 20529 C CA . VAL A 1 1430 ? 168.22400 173.01300 199.40500 1.000 77.92000 1426 VAL A CA 1
ATOM 20530 C C . VAL A 1 1430 ? 169.18600 173.40900 200.51600 1.000 77.92000 1426 VAL A C 1
ATOM 20531 O O . VAL A 1 1430 ? 170.37600 173.07700 200.49000 1.000 77.92000 1426 VAL A O 1
ATOM 20544 N N . VAL A 1 1431 ? 168.66300 174.13300 201.50800 1.000 83.11000 1427 VAL A N 1
ATOM 20545 C CA . VAL A 1 1431 ? 169.49000 174.56800 202.62600 1.000 83.11000 1427 VAL A CA 1
ATOM 20546 C C . VAL A 1 1431 ? 170.00600 173.35000 203.37500 1.000 83.11000 1427 VAL A C 1
ATOM 20547 O O . VAL A 1 1431 ? 169.23900 172.45000 203.74200 1.000 83.11000 1427 VAL A O 1
ATOM 20560 N N . LEU A 1 1432 ? 171.32100 173.31200 203.60200 1.000 87.29000 1428 LEU A N 1
ATOM 20561 C CA . LEU A 1 1432 ? 171.93600 172.18300 204.28800 1.000 87.29000 1428 LEU A CA 1
ATOM 20562 C C . LEU A 1 1432 ? 171.72100 172.22200 205.79500 1.000 87.29000 1428 LEU A C 1
ATOM 20563 O O . LEU A 1 1432 ? 171.83900 171.18100 206.44900 1.000 87.29000 1428 LEU A O 1
ATOM 20579 N N . GLY A 1 1433 ? 171.41600 173.38900 206.35700 1.000 94.43000 1429 GLY A N 1
ATOM 20580 C CA . GLY A 1 1433 ? 171.17000 173.50300 207.78100 1.000 94.43000 1429 GLY A CA 1
ATOM 20581 C C . GLY A 1 1433 ? 170.08800 172.56100 208.26500 1.000 94.43000 1429 GLY A C 1
ATOM 20582 O O . GLY A 1 1433 ? 168.97200 172.56300 207.73700 1.000 94.43000 1429 GLY A O 1
ATOM 20586 N N . HIS A 1 1434 ? 170.41100 171.74600 209.26800 1.000 99.68000 1430 HIS A N 1
ATOM 20587 C CA . HIS A 1 1434 ? 169.53800 170.74800 209.88100 1.000 99.68000 1430 HIS A CA 1
ATOM 20588 C C . HIS A 1 1434 ? 169.37800 169.52200 208.98700 1.000 99.68000 1430 HIS A C 1
ATOM 20589 O O . HIS A 1 1434 ? 168.73200 168.55300 209.40600 1.000 99.68000 1430 HIS A O 1
ATOM 20603 N N . ALA A 1 1435 ? 169.94500 169.51900 207.78000 1.000 92.19000 1431 ALA A N 1
ATOM 20604 C CA . ALA A 1 1435 ? 169.83100 168.37300 206.88800 1.000 92.19000 1431 ALA A CA 1
ATOM 20605 C C . ALA A 1 1435 ? 170.93300 167.34800 207.10700 1.000 92.19000 1431 ALA A C 1
ATOM 20606 O O . ALA A 1 1435 ? 170.69500 166.14700 206.92900 1.000 92.19000 1431 ALA A O 1
ATOM 20613 N N . ARG A 1 1436 ? 172.13200 167.79100 207.49000 1.000 91.10000 1432 ARG A N 1
ATOM 20614 C CA . ARG A 1 1436 ? 173.25900 166.89700 207.72800 1.000 91.10000 1432 ARG A CA 1
ATOM 20615 C C . ARG A 1 1436 ? 173.70700 166.89700 209.18500 1.000 91.10000 1432 ARG A C 1
ATOM 20616 O O . ARG A 1 1436 ? 174.73600 166.29000 209.50500 1.000 91.10000 1432 ARG A O 1
ATOM 20637 N N . ALA A 1 1437 ? 172.96700 167.55900 210.07400 1.000 100.45000 1433 ALA A N 1
ATOM 20638 C CA . ALA A 1 1437 ? 173.29400 167.56800 211.49400 1.000 100.45000 1433 ALA A CA 1
ATOM 20639 C C . ALA A 1 1437 ? 172.71600 166.35200 212.21100 1.000 100.45000 1433 ALA A C 1
ATOM 20640 O O . ALA A 1 1437 ? 173.41400 165.70000 212.99600 1.000 100.45000 1433 ALA A O 1
ATOM 20647 N N . GLY A 1 1438 ? 171.44400 166.04100 211.95200 1.000 101.27000 1434 GLY A N 1
ATOM 20648 C CA . GLY A 1 1438 ? 170.83600 164.87200 212.56200 1.000 101.27000 1434 GLY A CA 1
ATOM 20649 C C . GLY A 1 1438 ? 171.56600 163.58700 212.23100 1.000 101.27000 1434 GLY A C 1
ATOM 20650 O O . GLY A 1 1438 ? 171.52900 162.63100 213.00800 1.000 101.27000 1434 GLY A O 1
ATOM 20654 N N . LEU A 1 1439 ? 172.24200 163.54600 211.08200 1.000 96.05000 1435 LEU A N 1
ATOM 20655 C CA . LEU A 1 1439 ? 173.04000 162.37800 210.72600 1.000 96.05000 1435 LEU A CA 1
ATOM 20656 C C . LEU A 1 1439 ? 174.10200 162.10900 211.78600 1.000 96.05000 1435 LEU A C 1
ATOM 20657 O O . LEU A 1 1439 ? 174.12200 161.04300 212.41500 1.000 96.05000 1435 LEU A O 1
ATOM 20673 N N . ALA A 1 1440 ? 175.00500 163.07200 211.99100 1.000 101.06000 1436 ALA A N 1
ATOM 20674 C CA . ALA A 1 1440 ? 176.02200 162.92000 213.02300 1.000 101.06000 1436 ALA A CA 1
ATOM 20675 C C . ALA A 1 1440 ? 175.39500 162.77600 214.40200 1.000 101.06000 1436 ALA A C 1
ATOM 20676 O O . ALA A 1 1440 ? 175.93800 162.07000 215.25900 1.000 101.06000 1436 ALA A O 1
ATOM 20683 N N . LEU A 1 1441 ? 174.25500 163.42900 214.63400 1.000 105.63000 1437 LEU A N 1
ATOM 20684 C CA . LEU A 1 1441 ? 173.57500 163.30000 215.91800 1.000 105.63000 1437 LEU A CA 1
ATOM 20685 C C . LEU A 1 1441 ? 173.24800 161.84000 216.21100 1.000 105.63000 1437 LEU A C 1
ATOM 20686 O O . LEU A 1 1441 ? 173.63900 161.29600 217.25000 1.000 105.63000 1437 LEU A O 1
ATOM 20702 N N . THR A 1 1442 ? 172.52700 161.18900 215.29600 1.000 101.66000 1438 THR A N 1
ATOM 20703 C CA . THR A 1 1442 ? 172.14600 159.79700 215.51200 1.000 101.66000 1438 THR A CA 1
ATOM 20704 C C . THR A 1 1442 ? 173.35900 158.87700 215.49400 1.000 101.66000 1438 THR A C 1
ATOM 20705 O O . THR A 1 1442 ? 173.38200 157.87600 216.22000 1.000 101.66000 1438 THR A O 1
ATOM 20716 N N . LEU A 1 1443 ? 174.37700 159.19200 214.68800 1.000 99.25000 1439 LEU A N 1
ATOM 20717 C CA . LEU A 1 1443 ? 175.59200 158.38300 214.70600 1.000 99.25000 1439 LEU A CA 1
ATOM 20718 C C . LEU A 1 1443 ? 176.22600 158.39000 216.09100 1.000 99.25000 1439 LEU A C 1
ATOM 20719 O O . LEU A 1 1443 ? 176.53500 157.33100 216.65200 1.000 99.25000 1439 LEU A O 1
ATOM 20735 N N . LEU A 1 1444 ? 176.43300 159.58100 216.65700 1.000 105.49000 1440 LEU A N 1
ATOM 20736 C CA . LEU A 1 1444 ? 177.02000 159.67300 217.98900 1.000 105.49000 1440 LEU A CA 1
ATOM 20737 C C . LEU A 1 1444 ? 176.11700 159.02900 219.03200 1.000 105.49000 1440 LEU A C 1
ATOM 20738 O O . LEU A 1 1444 ? 176.60000 158.38000 219.96500 1.000 105.49000 1440 LEU A O 1
ATOM 20754 N N . GLN A 1 1445 ? 174.79900 159.19000 218.88700 1.000 107.09000 1441 GLN A N 1
ATOM 20755 C CA . GLN A 1 1445 ? 173.87300 158.57200 219.83000 1.000 107.09000 1441 GLN A CA 1
ATOM 20756 C C . GLN A 1 1445 ? 174.03400 157.05700 219.83900 1.000 107.09000 1441 GLN A C 1
ATOM 20757 O O . GLN A 1 1445 ? 174.14800 156.43600 220.90200 1.000 107.09000 1441 GLN A O 1
ATOM 20771 N N . ARG A 1 1446 ? 174.05000 156.44200 218.65400 1.000 102.47000 1442 ARG A N 1
ATOM 20772 C CA . ARG A 1 1446 ? 174.15800 154.98900 218.58100 1.000 102.47000 1442 ARG A CA 1
ATOM 20773 C C . ARG A 1 1446 ? 175.53500 154.51200 219.03000 1.000 102.47000 1442 ARG A C 1
ATOM 20774 O O . ARG A 1 1446 ? 175.65200 153.46900 219.68400 1.000 102.47000 1442 ARG A O 1
ATOM 20795 N N . LEU A 1 1447 ? 176.59000 155.26200 218.69800 1.000 103.93000 1443 LEU A N 1
ATOM 20796 C CA . LEU A 1 1447 ? 177.92500 154.86900 219.13700 1.000 103.93000 1443 LEU A CA 1
ATOM 20797 C C . LEU A 1 1447 ? 178.06900 154.97300 220.65000 1.000 103.93000 1443 LEU A C 1
ATOM 20798 O O . LEU A 1 1447 ? 178.80200 154.18300 221.25600 1.000 103.93000 1443 LEU A O 1
ATOM 20814 N N . ALA A 1 1448 ? 177.38300 155.93200 221.27700 1.000 107.90000 1444 ALA A N 1
ATOM 20815 C CA . ALA A 1 1448 ? 177.39200 156.01000 222.73300 1.000 107.90000 1444 ALA A CA 1
ATOM 20816 C C . ALA A 1 1448 ? 176.55600 154.89200 223.34200 1.000 107.90000 1444 ALA A C 1
ATOM 20817 O O . ALA A 1 1448 ? 176.92000 154.33300 224.38300 1.000 107.90000 1444 ALA A O 1
ATOM 20824 N N . ASP A 1 1449 ? 175.43100 154.55400 222.70700 1.000 105.97000 1445 ASP A N 1
ATOM 20825 C CA . ASP A 1 1449 ? 174.65200 153.40500 223.15600 1.000 105.97000 1445 ASP A CA 1
ATOM 20826 C C . ASP A 1 1449 ? 175.48800 152.13300 223.10600 1.000 105.97000 1445 ASP A C 1
ATOM 20827 O O . ASP A 1 1449 ? 175.34900 151.25300 223.96400 1.000 105.97000 1445 ASP A O 1
ATOM 20836 N N . ALA A 1 1450 ? 176.36300 152.01900 222.10500 1.000 103.99000 1446 ALA A N 1
ATOM 20837 C CA . ALA A 1 1450 ? 177.26600 150.88000 222.01400 1.000 103.99000 1446 ALA A CA 1
ATOM 20838 C C . ALA A 1 1450 ? 178.51100 151.05200 222.87400 1.000 103.99000 1446 ALA A C 1
ATOM 20839 O O . ALA A 1 1450 ? 179.14000 150.05100 223.23700 1.000 103.99000 1446 ALA A O 1
ATOM 20846 N N . ASN A 1 1451 ? 178.87900 152.29000 223.20600 1.000 107.04000 1447 ASN A N 1
ATOM 20847 C CA . ASN A 1 1451 ? 180.04300 152.57400 224.04500 1.000 107.04000 1447 ASN A CA 1
ATOM 20848 C C . ASN A 1 1451 ? 181.31900 152.02100 223.40600 1.000 107.04000 1447 ASN A C 1
ATOM 20849 O O . ASN A 1 1451 ? 182.02800 151.18900 223.97600 1.000 107.04000 1447 ASN A O 1
ATOM 20860 N N . GLN A 1 1452 ? 181.60000 152.50500 222.19900 1.000 106.50000 1448 GLN A N 1
ATOM 20861 C CA . GLN A 1 1452 ? 182.77000 152.08400 221.43400 1.000 106.50000 1448 GLN A CA 1
ATOM 20862 C C . GLN A 1 1452 ? 183.46800 153.30700 220.84400 1.000 106.50000 1448 GLN A C 1
ATOM 20863 O O . GLN A 1 1452 ? 183.82400 153.34500 219.66600 1.000 106.50000 1448 GLN A O 1
ATOM 20877 N N . LEU A 1 1453 ? 183.67000 154.34600 221.68600 1.000 107.28000 1449 LEU A N 1
ATOM 20878 C CA . LEU A 1 1453 ? 184.30900 155.57200 221.23700 1.000 107.28000 1449 LEU A CA 1
ATOM 20879 C C . LEU A 1 1453 ? 185.74900 155.64500 221.73500 1.000 107.28000 1449 LEU A C 1
ATOM 20880 O O . LEU A 1 1453 ? 186.05400 155.19100 222.84200 1.000 107.28000 1449 LEU A O 1
ATOM 20896 N N . PRO A 1 1454 ? 186.66800 156.21400 220.94100 1.000 107.96000 1450 PRO A N 1
ATOM 20897 C CA . PRO A 1 1454 ? 188.06600 156.30300 221.38300 1.000 107.96000 1450 PRO A CA 1
ATOM 20898 C C . PRO A 1 1454 ? 188.34200 157.52300 222.24800 1.000 107.96000 1450 PRO A C 1
ATOM 20899 O O . PRO A 1 1454 ? 189.50300 157.88500 222.46000 1.000 107.96000 1450 PRO A O 1
ATOM 20910 N N . ARG A 1 1455 ? 187.28400 158.16000 222.74800 1.000 109.26000 1451 ARG A N 1
ATOM 20911 C CA . ARG A 1 1455 ? 187.38900 159.36000 223.58100 1.000 109.26000 1451 ARG A CA 1
ATOM 20912 C C . ARG A 1 1455 ? 188.40600 160.34100 223.00200 1.000 109.26000 1451 ARG A C 1
ATOM 20913 O O . ARG A 1 1455 ? 189.31600 160.81800 223.68400 1.000 109.26000 1451 ARG A O 1
ATOM 20934 N N . ASP A 1 1456 ? 188.23500 160.64700 221.71700 1.000 110.60000 1452 ASP A N 1
ATOM 20935 C CA . ASP A 1 1456 ? 189.10300 161.57600 220.99500 1.000 110.60000 1452 ASP A CA 1
ATOM 20936 C C . ASP A 1 1456 ? 188.42700 162.92400 220.78000 1.000 110.60000 1452 ASP A C 1
ATOM 20937 O O . ASP A 1 1456 ? 188.59600 163.56000 219.73600 1.000 110.60000 1452 ASP A O 1
ATOM 20946 N N . VAL A 1 1457 ? 187.64700 163.38300 221.76200 1.000 112.17000 1453 VAL A N 1
ATOM 20947 C CA . VAL A 1 1457 ? 186.93500 164.65000 221.63700 1.000 112.17000 1453 VAL A CA 1
ATOM 20948 C C . VAL A 1 1457 ? 187.85500 165.85500 221.75400 1.000 112.17000 1453 VAL A C 1
ATOM 20949 O O . VAL A 1 1457 ? 187.41700 166.98300 221.50200 1.000 112.17000 1453 VAL A O 1
ATOM 20962 N N . THR A 1 1458 ? 189.12300 165.64800 222.12200 1.000 112.35000 1454 THR A N 1
ATOM 20963 C CA . THR A 1 1458 ? 190.04900 166.76700 222.26300 1.000 112.35000 1454 THR A CA 1
ATOM 20964 C C . THR A 1 1458 ? 190.10000 167.62300 221.00400 1.000 112.35000 1454 THR A C 1
ATOM 20965 O O . THR A 1 1458 ? 190.32500 168.83600 221.08600 1.000 112.35000 1454 THR A O 1
ATOM 20976 N N . HIS A 1 1459 ? 189.89500 167.01400 219.83300 1.000 111.12000 1455 HIS A N 1
ATOM 20977 C CA . HIS A 1 1459 ? 189.90400 167.73400 218.56800 1.000 111.12000 1455 HIS A CA 1
ATOM 20978 C C . HIS A 1 1459 ? 188.54200 167.79600 217.89400 1.000 111.12000 1455 HIS A C 1
ATOM 20979 O O . HIS A 1 1459 ? 188.31700 168.69600 217.07900 1.000 111.12000 1455 HIS A O 1
ATOM 20993 N N . LEU A 1 1460 ? 187.63300 166.87200 218.21300 1.000 107.30000 1456 LEU A N 1
ATOM 20994 C CA . LEU A 1 1460 ? 186.32300 166.87100 217.57100 1.000 107.30000 1456 LEU A CA 1
ATOM 20995 C C . LEU A 1 1460 ? 185.46400 168.03900 218.03700 1.000 107.30000 1456 LEU A C 1
ATOM 20996 O O . LEU A 1 1460 ? 184.62300 168.53000 217.27500 1.000 107.30000 1456 LEU A O 1
ATOM 21012 N N . LEU A 1 1461 ? 185.65700 168.49700 219.27500 1.000 113.48000 1457 LEU A N 1
ATOM 21013 C CA . LEU A 1 1461 ? 184.84400 169.58000 219.81400 1.000 113.48000 1457 LEU A CA 1
ATOM 21014 C C . LEU A 1 1461 ? 185.24300 170.94400 219.26600 1.000 113.48000 1457 LEU A C 1
ATOM 21015 O O . LEU A 1 1461 ? 184.45500 171.89100 219.36900 1.000 113.48000 1457 LEU A O 1
ATOM 21031 N N . ALA A 1 1462 ? 186.44000 171.06700 218.68800 1.000 111.65000 1458 ALA A N 1
ATOM 21032 C CA . ALA A 1 1462 ? 186.87000 172.35400 218.15100 1.000 111.65000 1458 ALA A CA 1
ATOM 21033 C C . ALA A 1 1462 ? 185.96500 172.80700 217.01200 1.000 111.65000 1458 ALA A C 1
ATOM 21034 O O . ALA A 1 1462 ? 185.56300 173.97500 216.95500 1.000 111.65000 1458 ALA A O 1
ATOM 21041 N N . LEU A 1 1463 ? 185.63600 171.89600 216.09400 1.000 107.18000 1459 LEU A N 1
ATOM 21042 C CA . LEU A 1 1463 ? 184.76000 172.25400 214.98300 1.000 107.18000 1459 LEU A CA 1
ATOM 21043 C C . LEU A 1 1463 ? 183.37100 172.63200 215.48000 1.000 107.18000 1459 LEU A C 1
ATOM 21044 O O . LEU A 1 1463 ? 182.76100 173.58400 214.97900 1.000 107.18000 1459 LEU A O 1
ATOM 21060 N N . VAL A 1 1464 ? 182.85500 171.90100 216.47000 1.000 109.42000 1460 VAL A N 1
ATOM 21061 C CA . VAL A 1 1464 ? 181.53200 172.20900 217.00500 1.000 109.42000 1460 VAL A CA 1
ATOM 21062 C C . VAL A 1 1464 ? 181.53300 173.58400 217.66000 1.000 109.42000 1460 VAL A C 1
ATOM 21063 O O . VAL A 1 1464 ? 180.59100 174.36800 217.49300 1.000 109.42000 1460 VAL A O 1
ATOM 21076 N N . SER A 1 1465 ? 182.59000 173.90100 218.41100 1.000 112.08000 1461 SER A N 1
ATOM 21077 C CA . SER A 1 1465 ? 182.67400 175.21400 219.04200 1.000 112.08000 1461 SER A CA 1
ATOM 21078 C C . SER A 1 1465 ? 182.77400 176.31900 217.99900 1.000 112.08000 1461 SER A C 1
ATOM 21079 O O . SER A 1 1465 ? 182.11900 177.36000 218.12300 1.000 112.08000 1461 SER A O 1
ATOM 21087 N N . SER A 1 1466 ? 183.58900 176.11100 216.96200 1.000 110.55000 1462 SER A N 1
ATOM 21088 C CA . SER A 1 1466 ? 183.69900 177.10700 215.90200 1.000 110.55000 1462 SER A CA 1
ATOM 21089 C C . SER A 1 1466 ? 182.35600 177.32600 215.21700 1.000 110.55000 1462 SER A C 1
ATOM 21090 O O . SER A 1 1466 ? 181.98400 178.46500 214.91000 1.000 110.55000 1462 SER A O 1
ATOM 21098 N N . ALA A 1 1467 ? 181.61200 176.24600 214.97200 1.000 108.63000 1463 ALA A N 1
ATOM 21099 C CA . ALA A 1 1467 ? 180.30100 176.37600 214.34400 1.000 108.63000 1463 ALA A CA 1
ATOM 21100 C C . ALA A 1 1467 ? 179.34000 177.14000 215.24500 1.000 108.63000 1463 ALA A C 1
ATOM 21101 O O . ALA A 1 1467 ? 178.62200 178.03800 214.78900 1.000 108.63000 1463 ALA A O 1
ATOM 21108 N N . ILE A 1 1468 ? 179.31500 176.79800 216.53600 1.000 113.72000 1464 ILE A N 1
ATOM 21109 C CA . ILE A 1 1468 ? 178.42900 177.48800 217.46900 1.000 113.72000 1464 ILE A CA 1
ATOM 21110 C C . ILE A 1 1468 ? 178.79200 178.96200 217.56500 1.000 113.72000 1464 ILE A C 1
ATOM 21111 O O . ILE A 1 1468 ? 177.92300 179.81000 217.80100 1.000 113.72000 1464 ILE A O 1
ATOM 21127 N N . HIS A 1 1469 ? 180.07200 179.29400 217.39000 1.000 114.60000 1465 HIS A N 1
ATOM 21128 C CA . HIS A 1 1469 ? 180.48900 180.69000 217.46500 1.000 114.60000 1465 HIS A CA 1
ATOM 21129 C C . HIS A 1 1469 ? 180.15600 181.44500 216.18300 1.000 114.60000 1465 HIS A C 1
ATOM 21130 O O . HI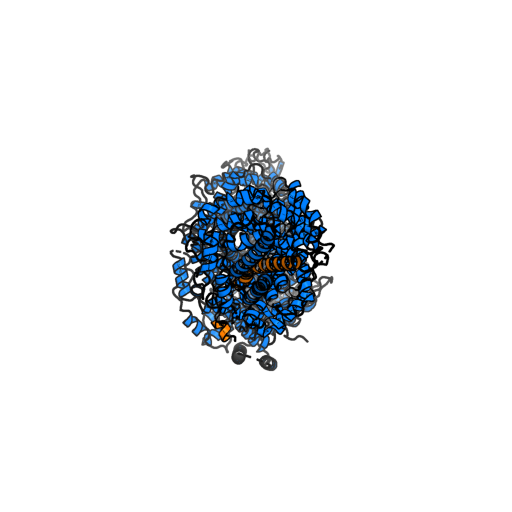S A 1 1469 ? 179.83500 182.63800 216.23100 1.000 114.60000 1465 HIS A O 1
ATOM 21144 N N . ALA A 1 1470 ? 180.22500 180.77300 215.03500 1.000 112.28000 1466 ALA A N 1
ATOM 21145 C CA . ALA A 1 1470 ? 179.98100 181.39600 213.73500 1.000 112.28000 1466 ALA A CA 1
ATOM 21146 C C . ALA A 1 1470 ? 178.60300 181.05000 213.18400 1.000 112.28000 1466 ALA A C 1
ATOM 21147 O O . ALA A 1 1470 ? 178.43100 180.90000 211.97100 1.000 112.28000 1466 ALA A O 1
ATOM 21154 N N . VAL A 1 1471 ? 177.60100 180.91900 214.05400 1.000 115.49000 1467 VAL A N 1
ATOM 21155 C CA . VAL A 1 1471 ? 176.23900 180.59000 213.64600 1.000 115.49000 1467 VAL A CA 1
ATOM 21156 C C . VAL A 1 1471 ? 175.29500 181.77400 213.76900 1.000 115.49000 1467 VAL A C 1
ATOM 21157 O O . VAL A 1 1471 ? 174.13000 181.66600 213.35900 1.000 115.49000 1467 VAL A O 1
ATOM 21170 N N . GLU A 1 1472 ? 175.75500 182.90100 214.31200 1.000 118.92000 1468 GLU A N 1
ATOM 21171 C CA . GLU A 1 1472 ? 174.98500 184.13300 214.49700 1.000 118.92000 1468 GLU A CA 1
ATOM 21172 C C . GLU A 1 1472 ? 174.01800 184.03200 215.67000 1.000 118.92000 1468 GLU A C 1
ATOM 21173 O O . GLU A 1 1472 ? 173.21700 184.95600 215.87800 1.000 118.92000 1468 GLU A O 1
ATOM 21185 N N . ASN A 1 1473 ? 174.06100 182.94600 216.44100 1.000 120.74000 1469 ASN A N 1
ATOM 21186 C CA . ASN A 1 1473 ? 173.22300 182.78700 217.62300 1.000 120.74000 1469 ASN A CA 1
ATOM 21187 C C . ASN A 1 1473 ? 171.74300 182.85500 217.26000 1.000 120.74000 1469 ASN A C 1
ATOM 21188 O O . ASN A 1 1473 ? 171.05200 183.80500 217.65000 1.000 120.74000 1469 ASN A O 1
ATOM 21199 N N . PRO A 1 1474 ? 171.21700 181.87200 216.51200 1.000 118.07000 1470 PRO A N 1
ATOM 21200 C CA . PRO A 1 1474 ? 169.78000 181.81200 216.21900 1.000 118.07000 1470 PRO A CA 1
ATOM 21201 C C . PRO A 1 1474 ? 168.98900 181.09300 217.31200 1.000 118.07000 1470 PRO A C 1
ATOM 21202 O O . PRO A 1 1474 ? 168.25600 180.13200 217.05000 1.000 118.07000 1470 PRO A O 1
ATOM 21213 N N . PHE A 1 1475 ? 169.13700 181.55500 218.55500 1.000 119.46000 1471 PHE A N 1
ATOM 21214 C CA . PHE A 1 1475 ? 168.48500 180.88400 219.67600 1.000 119.46000 1471 PHE A CA 1
ATOM 21215 C C . PHE A 1 1475 ? 166.96900 180.90000 219.52600 1.000 119.46000 1471 PHE A C 1
ATOM 21216 O O . PHE A 1 1475 ? 166.29300 179.92700 219.88000 1.000 119.46000 1471 PHE A O 1
ATOM 21233 N N . GLY A 1 1476 ? 166.41700 181.99400 219.00500 1.000 119.37000 1472 GLY A N 1
ATOM 21234 C CA . GLY A 1 1476 ? 164.98200 182.11700 218.84100 1.000 119.37000 1472 GLY A CA 1
ATOM 21235 C C . GLY A 1 1476 ? 164.58300 182.58700 217.45800 1.000 119.37000 1472 GLY A C 1
ATOM 21236 O O . GLY A 1 1476 ? 163.45400 183.04400 217.25200 1.000 119.37000 1472 GLY A O 1
ATOM 21240 N N . ALA A 1 1477 ? 165.49900 182.48100 216.50000 1.000 116.84000 1473 ALA A N 1
ATOM 21241 C CA . ALA A 1 1477 ? 165.22700 182.89400 215.13000 1.000 116.84000 1473 ALA A CA 1
ATOM 21242 C C . ALA A 1 1477 ? 164.40900 181.81100 214.42800 1.000 116.84000 1473 ALA A C 1
ATOM 21243 O O . ALA A 1 1477 ? 164.00800 180.81000 215.02900 1.000 116.84000 1473 ALA A O 1
ATOM 21250 N N . ASN A 1 1478 ? 164.15000 182.00500 213.13300 1.000 114.67000 1474 ASN A N 1
ATOM 21251 C CA . ASN A 1 1478 ? 163.37700 181.02100 212.38300 1.000 114.67000 1474 ASN A CA 1
ATOM 21252 C C . ASN A 1 1478 ? 164.12200 179.69900 212.25800 1.000 114.67000 1474 ASN A C 1
ATOM 21253 O O . ASN A 1 1478 ? 163.49300 178.64300 212.12900 1.000 114.67000 1474 ASN A O 1
ATOM 21264 N N . ASP A 1 1479 ? 165.45300 179.73300 212.29400 1.000 113.82000 1475 ASP A N 1
ATOM 21265 C CA . ASP A 1 1479 ? 166.26500 178.52400 212.15500 1.000 113.82000 1475 ASP A CA 1
ATOM 21266 C C . ASP A 1 1479 ? 166.47900 177.86700 213.52100 1.000 113.82000 1475 ASP A C 1
ATOM 21267 O O . ASP A 1 1479 ? 167.59300 177.75000 214.03000 1.000 113.82000 1475 ASP A O 1
ATOM 21276 N N . LEU A 1 1480 ? 165.36900 177.43300 214.11300 1.000 113.27000 1476 LEU A N 1
ATOM 21277 C CA . LEU A 1 1480 ? 165.38700 176.79200 215.42300 1.000 113.27000 1476 LEU A CA 1
ATOM 21278 C C . LEU A 1 1480 ? 165.85500 175.34200 215.32500 1.000 113.27000 1476 LEU A C 1
ATOM 21279 O O . LEU A 1 1480 ? 166.61700 174.88600 216.18700 1.000 113.27000 1476 LEU A O 1
ATOM 21295 N N . PRO A 1 1481 ? 165.41400 174.57800 214.31700 1.000 109.01000 1477 PRO A N 1
ATOM 21296 C CA . PRO A 1 1481 ? 165.88300 173.18400 214.22000 1.000 109.01000 1477 PRO A CA 1
ATOM 21297 C C . PRO A 1 1481 ? 167.39400 173.06200 214.14400 1.000 109.01000 1477 PRO A C 1
ATOM 21298 O O . PRO A 1 1481 ? 167.96600 172.13800 214.73600 1.000 109.01000 1477 PRO A O 1
ATOM 21309 N N . TYR A 1 1482 ? 168.05900 173.96700 213.42200 1.000 107.38000 1478 TYR A N 1
ATOM 21310 C CA . TYR A 1 1482 ? 169.51500 173.91700 213.33500 1.000 107.38000 1478 TYR A CA 1
ATOM 21311 C C . TYR A 1 1482 ? 170.15200 174.12900 214.70300 1.000 107.38000 1478 TYR A C 1
ATOM 21312 O O . TYR A 1 1482 ? 171.07800 173.40300 215.08800 1.000 107.38000 1478 TYR A O 1
ATOM 21330 N N . PHE A 1 1483 ? 169.66400 175.11800 215.45400 1.000 113.76000 1479 PHE A N 1
ATOM 21331 C CA . PHE A 1 1483 ? 170.18000 175.35000 216.79800 1.000 113.76000 1479 PHE A CA 1
ATOM 21332 C C . PHE A 1 1483 ? 169.95300 174.13500 217.68900 1.000 113.76000 1479 PHE A C 1
ATOM 21333 O O . PHE A 1 1483 ? 170.84800 173.73100 218.44200 1.000 113.76000 1479 PHE A O 1
ATOM 21350 N N . ARG A 1 1484 ? 168.76600 173.53000 217.60900 1.000 112.71000 1480 ARG A N 1
ATOM 21351 C CA . ARG A 1 1484 ? 168.46500 172.38100 218.45900 1.000 112.71000 1480 ARG A CA 1
ATOM 21352 C C . ARG A 1 1484 ? 169.35500 171.19000 218.12000 1.000 112.71000 1480 ARG A C 1
ATOM 21353 O O . ARG A 1 1484 ? 169.85600 170.50500 219.02100 1.000 112.71000 1480 ARG A O 1
ATOM 21374 N N . THR A 1 1485 ? 169.56100 170.92100 216.82800 1.000 107.84000 1481 THR A N 1
ATOM 21375 C CA . THR A 1 1485 ? 170.40000 169.78700 216.45300 1.000 107.84000 1481 THR A CA 1
ATOM 21376 C C . THR A 1 1485 ? 171.85800 170.04300 216.81200 1.000 107.84000 1481 THR A C 1
ATOM 21377 O O . THR A 1 1485 ? 172.56700 169.11800 217.22200 1.000 107.84000 1481 THR A O 1
ATOM 21388 N N . LEU A 1 1486 ? 172.32500 171.28800 216.68400 1.000 109.98000 1482 LEU A N 1
ATOM 21389 C CA . LEU A 1 1486 ? 173.67800 171.60300 217.13600 1.000 109.98000 1482 LEU A CA 1
ATOM 21390 C C . LEU A 1 1486 ? 173.81100 171.40200 218.64100 1.000 109.98000 1482 LEU A C 1
ATOM 21391 O O . LEU A 1 1486 ? 174.83500 170.89900 219.12200 1.000 109.98000 1482 LEU A O 1
ATOM 21407 N N . LEU A 1 1487 ? 172.78700 171.79500 219.40100 1.000 114.32000 1483 LEU A N 1
ATOM 21408 C CA . LEU A 1 1487 ? 172.82300 171.59300 220.84600 1.000 114.32000 1483 LEU A CA 1
ATOM 21409 C C . LEU A 1 1487 ? 172.87400 170.11000 221.19100 1.000 114.32000 1483 LEU A C 1
ATOM 21410 O O . LEU A 1 1487 ? 173.64300 169.69500 222.06400 1.000 114.32000 1483 LEU A O 1
ATOM 21426 N N . LYS A 1 1488 ? 172.06800 169.29300 220.51200 1.000 111.38000 1484 LYS A N 1
ATOM 21427 C CA . LYS A 1 1488 ? 172.10000 167.85700 220.77600 1.000 111.38000 1484 LYS A CA 1
ATOM 21428 C C . LYS A 1 1488 ? 173.44100 167.24900 220.37400 1.000 111.38000 1484 LYS A C 1
ATOM 21429 O O . LYS A 1 1488 ? 173.95600 166.35200 221.05700 1.000 111.38000 1484 LYS A O 1
ATOM 21448 N N . ILE A 1 1489 ? 174.02800 167.73200 219.27600 1.000 108.95000 1485 ILE A N 1
ATOM 21449 C CA . ILE A 1 1489 ? 175.32400 167.22300 218.83600 1.000 108.95000 1485 ILE A CA 1
ATOM 21450 C C . ILE A 1 1489 ? 176.39400 167.53600 219.87400 1.000 108.95000 1485 ILE A C 1
ATOM 21451 O O . ILE A 1 1489 ? 177.17900 166.66400 220.26400 1.000 108.95000 1485 ILE A O 1
ATOM 21467 N N . LEU A 1 1490 ? 176.45200 168.79000 220.33000 1.000 114.05000 1486 LEU A N 1
ATOM 21468 C CA . LEU A 1 1490 ? 177.44200 169.13700 221.34400 1.000 114.05000 1486 LEU A CA 1
ATOM 21469 C C . LEU A 1 1490 ? 177.16900 168.40700 222.65300 1.000 114.05000 1486 LEU A C 1
ATOM 21470 O O . LEU A 1 1490 ? 178.11100 168.07100 223.38000 1.000 114.05000 1486 LEU A O 1
ATOM 21486 N N . PHE A 1 1491 ? 175.89900 168.12800 222.95800 1.000 115.42000 1487 PHE A N 1
ATOM 21487 C CA . PHE A 1 1491 ? 175.57500 167.35000 224.14800 1.000 115.42000 1487 PHE A CA 1
ATOM 21488 C C . PHE A 1 1491 ? 176.17300 165.95200 224.06400 1.000 115.42000 1487 PHE A C 1
ATOM 21489 O O . PHE A 1 1491 ? 176.85600 165.49800 224.98900 1.000 115.42000 1487 PHE A O 1
ATOM 21506 N N . VAL A 1 1492 ? 175.92100 165.25000 222.95700 1.000 110.99000 1488 VAL A N 1
ATOM 21507 C CA . VAL A 1 1492 ? 176.46200 163.90000 222.81800 1.000 110.99000 1488 VAL A CA 1
ATOM 21508 C C . VAL A 1 1492 ? 177.98500 163.93700 222.77100 1.000 110.99000 1488 VAL A C 1
ATOM 21509 O O . VAL A 1 1492 ? 178.65200 163.02800 223.28200 1.000 110.99000 1488 VAL A O 1
ATOM 21522 N N . VAL A 1 1493 ? 178.56100 164.99100 222.19000 1.000 111.69000 1489 VAL A N 1
ATOM 21523 C CA . VAL A 1 1493 ? 180.01600 165.08800 222.10600 1.000 111.69000 1489 VAL A CA 1
ATOM 21524 C C . VAL A 1 1493 ? 180.62100 165.23900 223.49700 1.000 111.69000 1489 VAL A C 1
ATOM 21525 O O . VAL A 1 1493 ? 181.57300 164.53600 223.85700 1.000 111.69000 1489 VAL A O 1
ATOM 21538 N N . LEU A 1 1494 ? 180.08400 166.16000 224.30100 1.000 115.73000 1490 LEU A N 1
ATOM 21539 C CA . LEU A 1 1494 ? 180.61700 166.34900 225.64500 1.000 115.73000 1490 LEU A CA 1
ATOM 21540 C C . LEU A 1 1494 ? 180.32000 165.14900 226.53500 1.000 115.73000 1490 LEU A C 1
ATOM 21541 O O . LEU A 1 1494 ? 181.08400 164.86900 227.46600 1.000 115.73000 1490 LEU A O 1
ATOM 21557 N N . ARG A 1 1495 ? 179.23800 164.41700 226.26000 1.000 116.22000 1491 ARG A N 1
ATOM 21558 C CA . ARG A 1 1495 ? 178.97900 163.19000 227.00500 1.000 116.22000 1491 ARG A CA 1
ATOM 21559 C C . ARG A 1 1495 ? 180.03000 162.13400 226.68700 1.000 116.22000 1491 ARG A C 1
ATOM 21560 O O . ARG A 1 1495 ? 180.57600 161.49300 227.59300 1.000 116.22000 1491 ARG A O 1
ATOM 21581 N N . ALA A 1 1496 ? 180.32400 161.93700 225.40000 1.000 113.17000 1492 ALA A N 1
ATOM 21582 C CA . ALA A 1 1496 ? 181.39200 161.01800 225.02200 1.000 113.17000 1492 ALA A CA 1
ATOM 21583 C C . ALA A 1 1496 ? 182.72000 161.44700 225.63100 1.000 113.17000 1492 ALA A C 1
ATOM 21584 O O . ALA A 1 1496 ? 183.51400 160.60500 226.06700 1.000 113.17000 1492 ALA A O 1
ATOM 21591 N N . ALA A 1 1497 ? 182.98000 162.75600 225.66800 1.000 115.87000 1493 ALA A N 1
ATOM 21592 C CA . ALA A 1 1497 ? 184.20800 163.24800 226.28200 1.000 115.87000 1493 ALA A CA 1
ATOM 21593 C C . ALA A 1 1497 ? 184.24700 162.92100 227.76900 1.000 115.87000 1493 ALA A C 1
ATOM 21594 O O . ALA A 1 1497 ? 185.30400 162.57400 228.31000 1.000 115.87000 1493 ALA A O 1
ATOM 21601 N N . LYS A 1 1498 ? 183.10300 163.03000 228.44900 1.000 120.30000 1494 LYS A N 1
ATOM 21602 C CA . LYS A 1 1498 ? 183.05200 162.70100 229.87000 1.000 120.30000 1494 LYS A CA 1
ATOM 21603 C C . LYS A 1 1498 ? 183.49400 161.26700 230.12800 1.000 120.30000 1494 LYS A C 1
ATOM 21604 O O . LYS A 1 1498 ? 184.07800 160.97700 231.17900 1.000 120.30000 1494 LYS A O 1
ATOM 21623 N N . GLN A 1 1499 ? 183.22600 160.35700 229.18900 1.000 115.72000 1495 GLN A N 1
ATOM 21624 C CA . GLN A 1 1499 ? 183.61500 158.96400 229.37200 1.000 115.72000 1495 GLN A CA 1
ATOM 21625 C C . GLN A 1 1499 ? 185.12700 158.79100 229.43400 1.000 115.72000 1495 GLN A C 1
ATOM 21626 O O . GLN A 1 1499 ? 185.60200 157.78300 229.96800 1.000 115.72000 1495 GLN A O 1
ATOM 21640 N N . GLY A 1 1500 ? 185.88800 159.74300 228.90500 1.000 113.77000 1496 GLY A N 1
ATOM 21641 C CA . GLY A 1 1500 ? 187.33700 159.66000 228.92600 1.000 113.77000 1496 GLY A CA 1
ATOM 21642 C C . GLY A 1 1500 ? 187.93400 160.17000 230.22300 1.000 113.77000 1496 GLY A C 1
ATOM 21643 O O . GLY A 1 1500 ? 188.39100 159.38700 231.05600 1.000 113.77000 1496 GLY A O 1
ATOM 21647 N N . VAL A 1 1509 ? 194.21400 167.33300 233.02900 1.000 122.44000 1505 VAL A N 1
ATOM 21648 C CA . VAL A 1 1509 ? 193.88400 166.78800 231.71900 1.000 122.44000 1505 VAL A CA 1
ATOM 21649 C C . VAL A 1 1509 ? 193.77800 167.92100 230.70400 1.000 122.44000 1505 VAL A C 1
ATOM 21650 O O . VAL A 1 1509 ? 193.42200 169.04700 231.05200 1.000 122.44000 1505 VAL A O 1
ATOM 21662 N N . ALA A 1 1510 ? 194.08800 167.61600 229.44600 1.000 121.57000 1506 ALA A N 1
ATOM 21663 C CA . ALA A 1 1510 ? 194.05300 168.59900 228.37100 1.000 121.57000 1506 ALA A CA 1
ATOM 21664 C C . ALA A 1 1510 ? 192.64900 168.83700 227.82700 1.000 121.57000 1506 ALA A C 1
ATOM 21665 O O . ALA A 1 1510 ? 192.51200 169.46800 226.77300 1.000 121.57000 1506 ALA A O 1
ATOM 21672 N N . ILE A 1 1511 ? 191.61300 168.35300 228.51100 1.000 121.15000 1507 ILE A N 1
ATOM 21673 C CA . ILE A 1 1511 ? 190.24100 168.53400 228.05100 1.000 121.15000 1507 ILE A CA 1
ATOM 21674 C C . ILE A 1 1511 ? 189.52600 169.67000 228.77900 1.000 121.15000 1507 ILE A C 1
ATOM 21675 O O . ILE A 1 1511 ? 188.55200 170.21700 228.23800 1.000 121.15000 1507 ILE A O 1
ATOM 21691 N N . THR A 1 1512 ? 189.97600 170.04300 229.97800 1.000 122.94000 1508 THR A N 1
ATOM 21692 C CA . THR A 1 1512 ? 189.27600 171.07000 230.74500 1.000 122.94000 1508 THR A CA 1
ATOM 21693 C C . THR A 1 1512 ? 189.33600 172.42200 230.04200 1.000 122.94000 1508 THR A C 1
ATOM 21694 O O . THR A 1 1512 ? 188.32400 173.12800 229.94600 1.000 122.94000 1508 THR A O 1
ATOM 21705 N N . GLN A 1 1513 ? 190.51500 172.80500 229.54400 1.000 121.43000 1509 GLN A N 1
ATOM 21706 C CA . GLN A 1 1513 ? 190.64900 174.10900 228.90400 1.000 121.43000 1509 GLN A CA 1
ATOM 21707 C C . GLN A 1 1513 ? 189.92500 174.15200 227.56500 1.000 121.43000 1509 GLN A C 1
ATOM 21708 O O . GLN A 1 1513 ? 189.53200 175.23100 227.10900 1.000 121.43000 1509 GLN A O 1
ATOM 21722 N N . GLN A 1 1514 ? 189.74100 172.99700 226.92400 1.000 118.94000 1510 GLN A N 1
ATOM 21723 C CA . GLN A 1 1514 ? 189.02000 172.94200 225.66000 1.000 118.94000 1510 GLN A CA 1
ATOM 21724 C C . GLN A 1 1514 ? 187.51300 172.84900 225.85200 1.000 118.94000 1510 GLN A C 1
ATOM 21725 O O . GLN A 1 1514 ? 186.76300 173.21400 224.94000 1.000 118.94000 1510 GLN A O 1
ATOM 21739 N N . VAL A 1 1515 ? 187.05400 172.37700 227.01100 1.000 121.03000 1511 VAL A N 1
ATOM 21740 C CA . VAL A 1 1515 ? 185.62600 172.22100 227.26000 1.000 121.03000 1511 VAL A CA 1
ATOM 21741 C C . VAL A 1 1515 ? 185.03300 173.38300 228.05300 1.000 121.03000 1511 VAL A C 1
ATOM 21742 O O . VAL A 1 1515 ? 183.81000 173.58700 228.00200 1.000 121.03000 1511 VAL A O 1
ATOM 21755 N N . LEU A 1 1516 ? 185.85200 174.14900 228.78000 1.000 121.94000 1512 LEU A N 1
ATOM 21756 C CA . LEU A 1 1516 ? 185.31500 175.26500 229.55000 1.000 121.94000 1512 LEU A CA 1
ATOM 21757 C C . LEU A 1 1516 ? 184.74900 176.36600 228.66200 1.000 121.94000 1512 LEU A C 1
ATOM 21758 O O . LEU A 1 1516 ? 184.00200 177.21800 229.15600 1.000 121.94000 1512 LEU A O 1
ATOM 21774 N N . THR A 1 1517 ? 185.08300 176.37200 227.37000 1.000 120.43000 1513 THR A N 1
ATOM 21775 C CA . THR A 1 1517 ? 184.55300 177.40200 226.48200 1.000 120.43000 1513 THR A CA 1
ATOM 21776 C C . THR A 1 1517 ? 183.03500 177.31200 226.38300 1.000 120.43000 1513 THR A C 1
ATOM 21777 O O . THR A 1 1517 ? 182.34300 178.33700 226.38900 1.000 120.43000 1513 THR A O 1
ATOM 21788 N N . ILE A 1 1518 ? 182.49700 176.09300 226.30200 1.000 120.99000 1514 ILE A N 1
ATOM 21789 C CA . ILE A 1 1518 ? 181.05000 175.93000 226.21500 1.000 120.99000 1514 ILE A CA 1
ATOM 21790 C C . ILE A 1 1518 ? 180.39300 176.28300 227.54300 1.000 120.99000 1514 ILE A C 1
ATOM 21791 O O . ILE A 1 1518 ? 179.27900 176.82000 227.56900 1.000 120.99000 1514 ILE A O 1
ATOM 21807 N N . LEU A 1 1519 ? 181.06100 175.99200 228.66100 1.000 125.29000 1515 LEU A N 1
ATOM 21808 C CA . LEU A 1 1519 ? 180.49300 176.31100 229.96500 1.000 125.29000 1515 LEU A CA 1
ATOM 21809 C C . LEU A 1 1519 ? 180.53000 177.80700 230.24500 1.000 125.29000 1515 LEU A C 1
ATOM 21810 O O . LEU A 1 1519 ? 179.71800 178.31000 231.03100 1.000 125.29000 1515 LEU A O 1
ATOM 21826 N N . ASP A 1 1520 ? 181.45700 178.53200 229.61900 1.000 125.96000 1516 ASP A N 1
ATOM 21827 C CA . ASP A 1 1520 ? 181.61900 179.95500 229.89000 1.000 125.96000 1516 ASP A CA 1
ATOM 21828 C C . ASP A 1 1520 ? 180.83600 180.83000 228.91400 1.000 125.96000 1516 ASP A C 1
ATOM 21829 O O . ASP A 1 1520 ? 180.07700 181.70600 229.33900 1.000 125.96000 1516 ASP A O 1
ATOM 21838 N N . ARG A 1 1521 ? 181.00400 180.60700 227.61100 1.000 123.33000 1517 ARG A N 1
ATOM 21839 C CA . ARG A 1 1521 ? 180.46200 181.50900 226.60100 1.000 123.33000 1517 ARG A CA 1
ATOM 21840 C C . ARG A 1 1521 ? 179.19300 180.99400 225.93700 1.000 123.33000 1517 ARG A C 1
ATOM 21841 O O . ARG A 1 1521 ? 178.38100 181.80400 225.47800 1.000 123.33000 1517 ARG A O 1
ATOM 21862 N N . VAL A 1 1522 ? 178.99500 179.67900 225.87300 1.000 122.27000 1518 VAL A N 1
ATOM 21863 C CA . VAL A 1 1522 ? 177.87400 179.11300 225.13000 1.000 122.27000 1518 VAL A CA 1
ATOM 21864 C C . VAL A 1 1522 ? 176.66000 178.97000 226.03800 1.000 122.27000 1518 VAL A C 1
ATOM 21865 O O . VAL A 1 1522 ? 175.60700 179.56600 225.78200 1.000 122.27000 1518 VAL A O 1
ATOM 21878 N N . VAL A 1 1523 ? 176.79500 178.17900 227.10500 1.000 124.91000 1519 VAL A N 1
ATOM 21879 C CA . VAL A 1 1523 ? 175.64600 177.88900 227.95900 1.000 124.91000 1519 VAL A CA 1
ATOM 21880 C C . VAL A 1 1523 ? 175.10300 179.16800 228.58300 1.000 124.91000 1519 VAL A C 1
ATOM 21881 O O . VAL A 1 1523 ? 173.88700 179.39500 228.61000 1.000 124.91000 1519 VAL A O 1
ATOM 21894 N N . ALA A 1 1524 ? 175.99000 180.02800 229.08800 1.000 125.89000 1520 ALA A N 1
ATOM 21895 C CA . ALA A 1 1524 ? 175.54100 181.24300 229.76000 1.000 125.89000 1520 ALA A CA 1
ATOM 21896 C C . ALA A 1 1524 ? 174.83100 182.17900 228.78900 1.000 125.89000 1520 ALA A C 1
ATOM 21897 O O . ALA A 1 1524 ? 173.76200 182.71800 229.09800 1.000 125.89000 1520 ALA A O 1
ATOM 21904 N N . ARG A 1 1525 ? 175.41500 182.38600 227.60700 1.000 124.49000 1521 ARG A N 1
ATOM 21905 C CA . ARG A 1 1525 ? 174.81400 183.28700 226.62900 1.000 124.49000 1521 ARG A CA 1
ATOM 21906 C C . ARG A 1 1525 ? 173.45200 182.77500 226.17700 1.000 124.49000 1521 ARG A C 1
ATOM 21907 O O . ARG A 1 1525 ? 172.48000 183.53700 226.10700 1.000 124.49000 1521 ARG A O 1
ATOM 21928 N N . CYS A 1 1526 ? 173.36400 181.48200 225.85900 1.000 124.20000 1522 CYS A N 1
ATOM 21929 C CA . CYS A 1 1526 ? 172.09200 180.91600 225.42100 1.000 124.20000 1522 CYS A CA 1
ATOM 21930 C C . CYS A 1 1526 ? 171.04600 180.99300 226.52600 1.000 124.20000 1522 CYS A C 1
ATOM 21931 O O . CYS A 1 1526 ? 169.88000 181.31300 226.26500 1.000 124.20000 1522 CYS A O 1
ATOM 21939 N N . PHE A 1 1527 ? 171.44200 180.70400 227.76800 1.000 128.13000 1523 PHE A N 1
ATOM 21940 C CA . PHE A 1 1527 ? 170.49500 180.77400 228.87500 1.000 128.13000 1523 PHE A CA 1
ATOM 21941 C C . PHE A 1 1527 ? 169.99500 182.19800 229.07600 1.000 128.13000 1523 PHE A C 1
ATOM 21942 O O . PHE A 1 1527 ? 168.79800 182.41800 229.30000 1.000 128.13000 1523 PHE A O 1
ATOM 21959 N N . ARG A 1 1528 ? 170.89500 183.18100 229.00100 1.000 127.12000 1524 ARG A N 1
ATOM 21960 C CA . ARG A 1 1528 ? 170.48000 184.57100 229.15800 1.000 127.12000 1524 ARG A CA 1
ATOM 21961 C C . ARG A 1 1528 ? 169.54400 184.99200 228.03200 1.000 127.12000 1524 ARG A C 1
ATOM 21962 O O . ARG A 1 1528 ? 168.53800 185.67000 228.27200 1.000 127.12000 1524 ARG A O 1
ATOM 21983 N N . ALA A 1 1529 ? 169.85800 184.59800 226.79600 1.000 124.93000 1525 ALA A N 1
ATOM 21984 C CA . ALA A 1 1529 ? 168.98700 184.93300 225.67400 1.000 124.93000 1525 ALA A CA 1
ATOM 21985 C C . ALA A 1 1529 ? 167.60700 184.31200 225.84800 1.000 124.93000 1525 ALA A C 1
ATOM 21986 O O . ALA A 1 1529 ? 166.58700 184.96600 225.59700 1.000 124.93000 1525 ALA A O 1
ATOM 21993 N N . LEU A 1 1530 ? 167.55400 183.05000 226.28000 1.000 125.43000 1526 LEU A N 1
ATOM 21994 C CA . LEU A 1 1530 ? 166.26700 182.39300 226.48100 1.000 125.43000 1526 LEU A CA 1
ATOM 21995 C C . LEU A 1 1530 ? 165.47600 183.06600 227.59600 1.000 125.43000 1526 LEU A C 1
ATOM 21996 O O . LEU A 1 1530 ? 164.26400 183.27300 227.46700 1.000 125.43000 1526 LEU A O 1
ATOM 22012 N N . ALA A 1 1531 ? 166.14400 183.41600 228.69900 1.000 127.69000 1527 ALA A N 1
ATOM 22013 C CA . ALA A 1 1531 ? 165.45500 184.08400 229.79700 1.000 127.69000 1527 ALA A CA 1
ATOM 22014 C C . ALA A 1 1531 ? 164.94900 185.45900 229.38400 1.000 127.69000 1527 ALA A C 1
ATOM 22015 O O . ALA A 1 1531 ? 163.89000 185.89600 229.84900 1.000 127.69000 1527 ALA A O 1
ATOM 22022 N N . ALA A 1 1532 ? 165.68800 186.15700 228.51900 1.000 126.78000 1528 ALA A N 1
ATOM 22023 C CA . ALA A 1 1532 ? 165.24600 187.47100 228.06800 1.000 126.78000 1528 ALA A CA 1
ATOM 22024 C C . ALA A 1 1532 ? 164.10400 187.36600 227.06500 1.000 126.78000 1528 ALA A C 1
ATOM 22025 O O . ALA A 1 1532 ? 163.23000 188.24000 227.03100 1.000 126.78000 1528 ALA A O 1
ATOM 22032 N N . LEU A 1 1533 ? 164.09100 186.31300 226.24600 1.000 125.20000 1529 LEU A N 1
ATOM 22033 C CA . LEU A 1 1533 ? 163.02500 186.15800 225.26200 1.000 125.20000 1529 LEU A CA 1
ATOM 22034 C C . LEU A 1 1533 ? 161.73300 185.67500 225.91100 1.000 125.20000 1529 LEU A C 1
ATOM 22035 O O . LEU A 1 1533 ? 160.65200 186.18800 225.60100 1.000 125.20000 1529 LEU A O 1
ATOM 22051 N N . VAL A 1 1534 ? 161.82200 184.69600 226.81500 1.000 127.04000 1530 VAL A N 1
ATOM 22052 C CA . VAL A 1 1534 ? 160.62800 184.16100 227.45700 1.000 127.04000 1530 VAL A CA 1
ATOM 22053 C C . VAL A 1 1534 ? 159.92100 185.21600 228.29400 1.000 127.04000 1530 VAL A C 1
ATOM 22054 O O . VAL A 1 1534 ? 158.71600 185.09900 228.54300 1.000 127.04000 1530 VAL A O 1
ATOM 22067 N N . HIS A 1 1535 ? 160.64200 186.24700 228.73200 1.000 126.47000 1531 HIS A N 1
ATOM 22068 C CA . HIS A 1 1535 ? 160.08400 187.32300 229.55300 1.000 126.47000 1531 HIS A CA 1
ATOM 22069 C C . HIS A 1 1535 ? 159.12600 186.79200 230.61700 1.000 126.47000 1531 HIS A C 1
ATOM 22070 O O . HIS A 1 1535 ? 159.39000 185.76900 231.24800 1.000 126.47000 1531 HIS A O 1
ATOM 22084 N N . THR A 1 1547 ? 158.38400 175.90900 222.35900 1.000 122.08000 1543 THR A N 1
ATOM 22085 C CA . THR A 1 1547 ? 159.57600 176.55100 221.81800 1.000 122.08000 1543 THR A CA 1
ATOM 22086 C C . THR A 1 1547 ? 160.60600 176.78500 222.91700 1.000 122.08000 1543 THR A C 1
ATOM 22087 O O . THR A 1 1547 ? 161.69100 176.20300 222.90000 1.000 122.08000 1543 THR A O 1
ATOM 22097 N N . ALA A 1 1548 ? 160.25800 177.64000 223.87500 1.000 125.88000 1544 ALA A N 1
ATOM 22098 C CA . ALA A 1 1548 ? 161.15300 177.98200 224.97200 1.000 125.88000 1544 ALA A CA 1
ATOM 22099 C C . ALA A 1 1548 ? 161.31400 176.81900 225.94800 1.000 125.88000 1544 ALA A C 1
ATOM 22100 O O . ALA A 1 1548 ? 162.43000 176.56900 226.42100 1.000 125.88000 1544 ALA A O 1
ATOM 22107 N N . PRO A 1 1549 ? 160.24200 176.09400 226.28800 1.000 126.56000 1545 PRO A N 1
ATOM 22108 C CA . PRO A 1 1549 ? 160.40400 174.99300 227.25700 1.000 126.56000 1545 PRO A CA 1
ATOM 22109 C C . PRO A 1 1549 ? 161.40400 173.93700 226.81200 1.000 126.56000 1545 PRO A C 1
ATOM 22110 O O . PRO A 1 1549 ? 162.30400 173.57500 227.58300 1.000 126.56000 1545 PRO A O 1
ATOM 22121 N N . GLU A 1 1550 ? 161.26700 173.42400 225.58700 1.000 124.32000 1546 GLU A N 1
ATOM 22122 C CA . GLU A 1 1550 ? 162.16100 172.36300 225.13400 1.000 124.32000 1546 GLU A CA 1
ATOM 22123 C C . GLU A 1 1550 ? 163.59200 172.86700 224.99300 1.000 124.32000 1546 GLU A C 1
ATOM 22124 O O . GLU A 1 1550 ? 164.54200 172.14800 225.32400 1.000 124.32000 1546 GLU A O 1
ATOM 22136 N N . ASP A 1 1551 ? 163.77100 174.09900 224.51300 1.000 122.75000 1547 ASP A N 1
ATOM 22137 C CA . ASP A 1 1551 ? 165.11800 174.64800 224.39300 1.000 122.75000 1547 ASP A CA 1
ATOM 22138 C C . ASP A 1 1551 ? 165.76900 174.80600 225.76100 1.000 122.75000 1547 ASP A C 1
ATOM 22139 O O . ASP A 1 1551 ? 166.95000 174.48000 225.94000 1.000 122.75000 1547 ASP A O 1
ATOM 22148 N N . LEU A 1 1552 ? 165.01400 175.30300 226.74300 1.000 125.88000 1548 LEU A N 1
ATOM 22149 C CA . LEU A 1 1552 ? 165.56000 175.45500 228.08600 1.000 125.88000 1548 LEU A CA 1
ATOM 22150 C C . LEU A 1 1552 ? 165.88700 174.10000 228.70100 1.000 125.88000 1548 LEU A C 1
ATOM 22151 O O . LEU A 1 1552 ? 166.91100 173.95100 229.37700 1.000 125.88000 1548 LEU A O 1
ATOM 22167 N N . ALA A 1 1553 ? 165.03700 173.09600 228.47000 1.000 124.74000 1549 ALA A N 1
ATOM 22168 C CA . ALA A 1 1553 ? 165.32300 171.76000 228.98300 1.000 124.74000 1549 ALA A CA 1
ATOM 22169 C C . ALA A 1 1553 ? 166.57600 171.18300 228.33600 1.000 124.74000 1549 ALA A C 1
ATOM 22170 O O . ALA A 1 1553 ? 167.39000 170.53300 229.00400 1.000 124.74000 1549 ALA A O 1
ATOM 22177 N N . LEU A 1 1554 ? 166.74900 171.41200 227.03300 1.000 118.08000 1550 LEU A N 1
ATOM 22178 C CA . LEU A 1 1554 ? 167.94400 170.93000 226.35100 1.000 118.08000 1550 LEU A CA 1
ATOM 22179 C C . LEU A 1 1554 ? 169.19300 171.62100 226.88200 1.000 118.08000 1550 LEU A C 1
ATOM 22180 O O . LEU A 1 1554 ? 170.23100 170.97800 227.06900 1.000 118.08000 1550 LEU A O 1
ATOM 22196 N N . ILE A 1 1555 ? 169.11200 172.92900 227.13800 1.000 122.82000 1551 ILE A N 1
ATOM 22197 C CA . ILE A 1 1555 ? 170.25600 173.64300 227.70100 1.000 122.82000 1551 ILE A CA 1
ATOM 22198 C C . ILE A 1 1555 ? 170.56700 173.12700 229.10100 1.000 122.82000 1551 ILE A C 1
ATOM 22199 O O . ILE A 1 1555 ? 171.73600 172.99100 229.48600 1.000 122.82000 1551 ILE A O 1
ATOM 22215 N N . THR A 1 1556 ? 169.52800 172.83400 229.88500 1.000 125.71000 1552 THR A N 1
ATOM 22216 C CA . THR A 1 1556 ? 169.73600 172.28800 231.22200 1.000 125.71000 1552 THR A CA 1
ATOM 22217 C C . THR A 1 1556 ? 170.43600 170.93700 231.15300 1.000 125.71000 1552 THR A C 1
ATOM 22218 O O . THR A 1 1556 ? 171.37500 170.66900 231.91200 1.000 125.71000 1552 THR A O 1
ATOM 22229 N N . ALA A 1 1557 ? 169.98500 170.06700 230.24700 1.000 120.89000 1553 ALA A N 1
ATOM 22230 C CA . ALA A 1 1557 ? 170.63300 168.76900 230.08500 1.000 120.89000 1553 ALA A CA 1
ATOM 22231 C C . ALA A 1 1557 ? 172.07400 168.93100 229.62000 1.000 120.89000 1553 ALA A C 1
ATOM 22232 O O . ALA A 1 1557 ? 172.96700 168.19900 230.06500 1.000 120.89000 1553 ALA A O 1
ATOM 22239 N N . ILE A 1 1558 ? 172.32000 169.88400 228.71900 1.000 118.78000 1554 ILE A N 1
ATOM 22240 C CA . ILE A 1 1558 ? 173.67900 170.14800 228.25500 1.000 118.78000 1554 ILE A CA 1
ATOM 22241 C C . ILE A 1 1558 ? 174.57100 170.52900 229.42800 1.000 118.78000 1554 ILE A C 1
ATOM 22242 O O . ILE A 1 1558 ? 175.67200 169.99400 229.59500 1.000 118.78000 1554 ILE A O 1
ATOM 22258 N N . LEU A 1 1559 ? 174.11100 171.47200 230.25200 1.000 125.83000 1555 LEU A N 1
ATOM 22259 C CA . LEU A 1 1559 ? 174.91600 171.90700 231.38800 1.000 125.83000 1555 LEU A CA 1
ATOM 22260 C C . LEU A 1 1559 ? 175.13500 170.76700 232.37500 1.000 125.83000 1555 LEU A C 1
ATOM 22261 O O . LEU A 1 1559 ? 176.23700 170.60500 232.91500 1.000 125.83000 1555 LEU A O 1
ATOM 22277 N N . GLN A 1 1560 ? 174.09900 169.96200 232.62100 1.000 125.46000 1556 GLN A N 1
ATOM 22278 C CA . GLN A 1 1560 ? 174.23600 168.83800 233.54200 1.000 125.46000 1556 GLN A CA 1
ATOM 22279 C C . GLN A 1 1560 ? 175.28600 167.85200 233.04500 1.000 125.46000 1556 GLN A C 1
ATOM 22280 O O . GLN A 1 1560 ? 176.15100 167.40900 233.80900 1.000 125.46000 1556 GLN A O 1
ATOM 22294 N N . ALA A 1 1561 ? 175.22400 167.49500 231.76000 1.000 121.34000 1557 ALA A N 1
ATOM 22295 C CA . ALA A 1 1561 ? 176.18200 166.54700 231.20600 1.000 121.34000 1557 ALA A CA 1
ATOM 22296 C C . ALA A 1 1561 ? 177.57700 167.14400 231.07100 1.000 121.34000 1557 ALA A C 1
ATOM 22297 O O . ALA A 1 1561 ? 178.55700 166.39200 231.04400 1.000 121.34000 1557 ALA A O 1
ATOM 22304 N N . CYS A 1 1562 ? 177.69000 168.47100 230.98600 1.000 121.59000 1558 CYS A N 1
ATOM 22305 C CA . CYS A 1 1562 ? 179.00000 169.09800 230.86900 1.000 121.59000 1558 CYS A CA 1
ATOM 22306 C C . CYS A 1 1562 ? 179.67900 169.26200 232.22100 1.000 121.59000 1558 CYS A C 1
ATOM 22307 O O . CYS A 1 1562 ? 180.90900 169.17600 232.30500 1.000 121.59000 1558 CYS A O 1
ATOM 22315 N N . LEU A 1 1563 ? 178.90700 169.49500 233.28400 1.000 125.76000 1559 LEU A N 1
ATOM 22316 C CA . LEU A 1 1563 ? 179.48400 169.63800 234.61600 1.000 125.76000 1559 LEU A CA 1
ATOM 22317 C C . LEU A 1 1563 ? 179.95800 168.31500 235.20500 1.000 125.76000 1559 LEU A C 1
ATOM 22318 O O . LEU A 1 1563 ? 180.43900 168.30900 236.34400 1.000 125.76000 1559 LEU A O 1
ATOM 22334 N N . SER A 1 1564 ? 179.84100 167.20800 234.47400 1.000 124.19000 1560 SER A N 1
ATOM 22335 C CA . SER A 1 1564 ? 180.25100 165.89800 234.96000 1.000 124.19000 1560 SER A CA 1
ATOM 22336 C C . SER A 1 1564 ? 181.60300 165.45700 234.41400 1.000 124.19000 1560 SER A C 1
ATOM 22337 O O . SER A 1 1564 ? 182.05200 164.35200 234.73400 1.000 124.19000 1560 SER A O 1
ATOM 22345 N N . VAL A 1 1565 ? 182.25800 166.28200 233.60700 1.000 123.37000 1561 VAL A N 1
ATOM 22346 C CA . VAL A 1 1565 ? 183.55700 165.89700 233.04400 1.000 123.37000 1561 VAL A CA 1
ATOM 22347 C C . VAL A 1 1565 ? 184.58400 165.81800 234.16800 1.000 123.37000 1561 VAL A C 1
ATOM 22348 O O . VAL A 1 1565 ? 184.58200 166.68500 235.06100 1.000 123.37000 1561 VAL A O 1
ATOM 22361 N N . PRO A 1 1566 ? 185.47000 164.81500 234.18200 1.000 123.97000 1562 PRO A N 1
ATOM 22362 C CA . PRO A 1 1566 ? 186.44700 164.73600 235.28300 1.000 123.97000 1562 PRO A CA 1
ATOM 22363 C C . PRO A 1 1566 ? 187.33000 165.96600 235.39600 1.000 123.97000 1562 PRO A C 1
ATOM 22364 O O . PRO A 1 1566 ? 187.69200 166.36400 236.51000 1.000 123.97000 1562 PRO A O 1
ATOM 22375 N N . GLY A 1 1567 ? 187.68900 166.58300 234.27000 1.000 125.34000 1563 GLY A N 1
ATOM 22376 C CA . GLY A 1 1567 ? 188.55400 167.75100 234.29100 1.000 125.34000 1563 GLY A CA 1
ATOM 22377 C C . GLY A 1 1567 ? 187.97800 168.94400 235.02700 1.000 125.34000 1563 GLY A C 1
ATOM 22378 O O . GLY A 1 1567 ? 188.72500 169.88300 235.32500 1.000 125.34000 1563 GLY A O 1
ATOM 22382 N N . ILE A 1 1568 ? 186.67800 168.93400 235.32500 1.000 126.88000 1564 ILE A N 1
ATOM 22383 C CA . ILE A 1 1568 ? 186.06400 170.04500 236.04500 1.000 126.88000 1564 ILE A CA 1
ATOM 22384 C C . ILE A 1 1568 ? 186.12700 169.86300 237.55800 1.000 126.88000 1564 ILE A C 1
ATOM 22385 O O . ILE A 1 1568 ? 186.03100 170.85400 238.29500 1.000 126.88000 1564 ILE A O 1
ATOM 22401 N N . GLU A 1 1569 ? 186.29300 168.62900 238.04200 1.000 128.70000 1565 GLU A N 1
ATOM 22402 C CA . GLU A 1 1569 ? 186.37900 168.40200 239.48000 1.000 128.70000 1565 GLU A CA 1
ATOM 22403 C C . GLU A 1 1569 ? 187.55700 169.13400 240.10800 1.000 128.70000 1565 GLU A C 1
ATOM 22404 O O . GLU A 1 1569 ? 187.54300 169.38200 241.31900 1.000 128.70000 1565 GLU A O 1
ATOM 22416 N N . GLN A 1 1570 ? 188.57300 169.48600 239.31600 1.000 128.36000 1566 GLN A N 1
ATOM 22417 C CA . GLN A 1 1570 ? 189.72800 170.22000 239.81000 1.000 128.36000 1566 GLN A CA 1
ATOM 22418 C C . GLN A 1 1570 ? 189.72600 171.68900 239.41700 1.000 128.36000 1566 GLN A C 1
ATOM 22419 O O . GLN A 1 1570 ? 190.37300 172.49200 240.09700 1.000 128.36000 1566 GLN A O 1
ATOM 22433 N N . CYS A 1 1571 ? 189.02200 172.05900 238.34400 1.000 129.93000 1567 CYS A N 1
ATOM 22434 C CA . CYS A 1 1571 ? 188.93100 173.44400 237.89800 1.000 129.93000 1567 CYS A CA 1
ATOM 22435 C C . CYS A 1 1571 ? 187.72300 174.16700 238.48100 1.000 129.93000 1567 CYS A C 1
ATOM 22436 O O . CYS A 1 1571 ? 187.21700 175.11800 237.86900 1.000 129.93000 1567 CYS A O 1
ATOM 22444 N N . GLN A 1 1572 ? 187.23900 173.73400 239.64800 1.000 132.49000 1568 GLN A N 1
ATOM 22445 C CA . GLN A 1 1572 ? 186.09100 174.39300 240.26000 1.000 132.49000 1568 GLN A CA 1
ATOM 22446 C C . GLN A 1 1572 ? 186.41500 175.83500 240.62800 1.000 132.49000 1568 GLN A C 1
ATOM 22447 O O . GLN A 1 1572 ? 185.61500 176.74400 240.37500 1.000 132.49000 1568 GLN A O 1
ATOM 22461 N N . VAL A 1 1573 ? 187.58300 176.06400 241.23300 1.000 132.29000 1569 VAL A N 1
ATOM 22462 C CA . VAL A 1 1573 ? 187.96500 177.42000 241.61800 1.000 132.29000 1569 VAL A CA 1
ATOM 22463 C C . VAL A 1 1573 ? 188.12400 178.29800 240.38400 1.000 132.29000 1569 VAL A C 1
ATOM 22464 O O . VAL A 1 1573 ? 187.84600 179.50300 240.42000 1.000 132.29000 1569 VAL A O 1
ATOM 22477 N N . GLN A 1 1574 ? 188.57200 177.71100 239.27200 1.000 130.17000 1570 GLN A N 1
ATOM 22478 C CA . GLN A 1 1574 ? 188.76100 178.49100 238.05300 1.000 130.17000 1570 GLN A CA 1
ATOM 22479 C C . GLN A 1 1574 ? 187.42600 178.84100 237.40700 1.000 130.17000 1570 GLN A C 1
ATOM 22480 O O . GLN A 1 1574 ? 187.23700 179.96600 236.93100 1.000 130.17000 1570 GLN A O 1
ATOM 22494 N N . VAL A 1 1575 ? 186.48700 177.89100 237.38000 1.000 130.68000 1571 VAL A N 1
ATOM 22495 C CA . VAL A 1 1575 ? 185.19200 178.13500 236.74500 1.000 130.68000 1571 VAL A CA 1
ATOM 22496 C C . VAL A 1 1575 ? 184.22800 178.89700 237.63800 1.000 130.68000 1571 VAL A C 1
ATOM 22497 O O . VAL A 1 1575 ? 183.19900 179.38000 237.14800 1.000 130.68000 1571 VAL A O 1
ATOM 22510 N N . LEU A 1 1576 ? 184.51700 179.01300 238.93600 1.000 133.72000 1572 LEU A N 1
ATOM 22511 C CA . LEU A 1 1576 ? 183.63700 179.77400 239.81700 1.000 133.72000 1572 LEU A CA 1
ATOM 22512 C C . LEU A 1 1576 ? 183.47800 181.20800 239.32600 1.000 133.72000 1572 LEU A C 1
ATOM 22513 O O . LEU A 1 1576 ? 182.36400 181.74300 239.28500 1.000 133.72000 1572 LEU A O 1
ATOM 22529 N N . ASN A 1 1577 ? 184.58600 181.84600 238.94200 1.000 133.02000 1573 ASN A N 1
ATOM 22530 C CA . ASN A 1 1577 ? 184.52200 183.24400 238.52900 1.000 133.02000 1573 ASN A CA 1
ATOM 22531 C C . ASN A 1 1577 ? 183.74700 183.40500 237.22700 1.000 133.02000 1573 ASN A C 1
ATOM 22532 O O . ASN A 1 1577 ? 182.91400 184.31100 237.10400 1.000 133.02000 1573 ASN A O 1
ATOM 22543 N N . ILE A 1 1578 ? 183.99700 182.53600 236.24500 1.000 130.12000 1574 ILE A N 1
ATOM 22544 C CA . ILE A 1 1578 ? 183.30500 182.65900 234.96600 1.000 130.12000 1574 ILE A CA 1
ATOM 22545 C C . ILE A 1 1578 ? 181.84200 182.24700 235.06700 1.000 130.12000 1574 ILE A C 1
ATOM 22546 O O . ILE A 1 1578 ? 181.03800 182.64100 234.21300 1.000 130.12000 1574 ILE A O 1
ATOM 22562 N N . MET A 1 1579 ? 181.47000 181.46600 236.08300 1.000 131.74000 1575 MET A N 1
ATOM 22563 C CA . MET A 1 1579 ? 180.06700 181.13000 236.29300 1.000 131.74000 1575 MET A CA 1
ATOM 22564 C C . MET A 1 1579 ? 179.32800 182.18600 237.10100 1.000 131.74000 1575 MET A C 1
ATOM 22565 O O . MET A 1 1579 ? 178.12200 182.37400 236.90200 1.000 131.74000 1575 MET A O 1
ATOM 22579 N N . ALA A 1 1580 ? 180.01800 182.88100 238.00500 1.000 132.11000 1576 ALA A N 1
ATOM 22580 C CA . ALA A 1 1580 ? 179.39700 183.92600 238.80700 1.000 132.11000 1576 ALA A CA 1
ATOM 22581 C C . ALA A 1 1580 ? 179.44400 185.29600 238.14200 1.000 132.11000 1576 ALA A C 1
ATOM 22582 O O . ALA A 1 1580 ? 178.74000 186.20700 238.59100 1.000 132.11000 1576 ALA A O 1
ATOM 22589 N N . ALA A 1 1581 ? 180.25000 185.46600 237.09100 1.000 131.33000 1577 ALA A N 1
ATOM 22590 C CA . ALA A 1 1581 ? 180.30900 186.75700 236.41400 1.000 131.33000 1577 ALA A CA 1
ATOM 22591 C C . ALA A 1 1581 ? 178.97800 187.11200 235.76500 1.000 131.33000 1577 ALA A C 1
ATOM 22592 O O . ALA A 1 1581 ? 178.62300 188.29400 235.69200 1.000 131.33000 1577 ALA A O 1
ATOM 22599 N N . HIS A 1 1582 ? 178.23300 186.11300 235.28900 1.000 129.48000 1578 HIS A N 1
ATOM 22600 C CA . HIS A 1 1582 ? 176.94300 186.36900 234.66100 1.000 129.48000 1578 HIS A CA 1
ATOM 22601 C C . HIS A 1 1582 ? 175.80800 186.46900 235.67100 1.000 129.48000 1578 HIS A C 1
ATOM 22602 O O . HIS A 1 1582 ? 174.76900 187.06000 235.35700 1.000 129.48000 1578 HIS A O 1
ATOM 22616 N N . ASP A 1 1583 ? 175.98200 185.91300 236.87000 1.000 132.79000 1579 ASP A N 1
ATOM 22617 C CA . ASP A 1 1583 ? 174.95400 185.95100 237.91000 1.000 132.79000 1579 ASP A CA 1
ATOM 22618 C C . ASP A 1 1583 ? 173.65500 185.32000 237.40900 1.000 132.79000 1579 ASP A C 1
ATOM 22619 O O . ASP A 1 1583 ? 172.57400 185.90600 237.49700 1.000 132.79000 1579 ASP A O 1
ATOM 22628 N N . VAL A 1 1584 ? 173.77300 184.10300 236.87400 1.000 131.79000 1580 VAL A N 1
ATOM 22629 C CA . VAL A 1 1584 ? 172.61200 183.40900 236.33200 1.000 131.79000 1580 VAL A CA 1
ATOM 22630 C C . VAL A 1 1584 ? 171.62100 183.02200 237.42200 1.000 131.79000 1580 VAL A C 1
ATOM 22631 O O . VAL A 1 1584 ? 170.45000 182.75500 237.12200 1.000 131.79000 1580 VAL A O 1
ATOM 22644 N N . PHE A 1 1585 ? 172.05600 182.98100 238.68300 1.000 134.97000 1581 PHE A N 1
ATOM 22645 C CA . PHE A 1 1585 ? 171.15700 182.58100 239.76000 1.000 134.97000 1581 PHE A CA 1
ATOM 22646 C C . PHE A 1 1585 ? 169.99300 183.55400 239.90000 1.000 134.97000 1581 PHE A C 1
ATOM 22647 O O . PHE A 1 1585 ? 168.86100 183.14300 240.18300 1.000 134.97000 1581 PHE A O 1
ATOM 22664 N N . GLN A 1 1586 ? 170.24900 184.84900 239.70300 1.000 134.20000 1582 GLN A N 1
ATOM 22665 C CA . GLN A 1 1586 ? 169.18300 185.83800 239.82800 1.000 134.20000 1582 GLN A CA 1
ATOM 22666 C C . GLN A 1 1586 ? 168.09100 185.59800 238.79300 1.000 134.20000 1582 GLN A C 1
ATOM 22667 O O . GLN A 1 1586 ? 166.90300 185.53400 239.13000 1.000 134.20000 1582 GLN A O 1
ATOM 22681 N N . VAL A 1 1587 ? 168.47500 185.46200 237.52100 1.000 132.61000 1583 VAL A N 1
ATOM 22682 C CA . VAL A 1 1587 ? 167.48100 185.23100 236.47800 1.000 132.61000 1583 VAL A CA 1
ATOM 22683 C C . VAL A 1 1587 ? 166.81200 183.87600 236.66200 1.000 132.61000 1583 VAL A C 1
ATOM 22684 O O . VAL A 1 1587 ? 165.62200 183.71800 236.36100 1.000 132.61000 1583 VAL A O 1
ATOM 22697 N N . ALA A 1 1588 ? 167.54700 182.88000 237.16200 1.000 133.91000 1584 ALA A N 1
ATOM 22698 C CA . ALA A 1 1588 ? 166.94300 181.57600 237.41200 1.000 133.91000 1584 ALA A CA 1
ATOM 22699 C C . ALA A 1 1588 ? 165.84200 181.68000 238.46100 1.000 133.91000 1584 ALA A C 1
ATOM 22700 O O . ALA A 1 1588 ? 164.72900 181.18000 238.26400 1.000 133.91000 1584 ALA A O 1
ATOM 22707 N N . VAL A 1 1589 ? 166.13700 182.33800 239.58500 1.000 136.49000 1585 VAL A N 1
ATOM 22708 C CA . VAL A 1 1589 ? 165.13300 182.50700 240.63000 1.000 136.49000 1585 VAL A CA 1
ATOM 22709 C C . VAL A 1 1589 ? 163.97700 183.36200 240.13200 1.000 136.49000 1585 VAL A C 1
ATOM 22710 O O . VAL A 1 1589 ? 162.82100 183.14000 240.51300 1.000 136.49000 1585 VAL A O 1
ATOM 22723 N N . ALA A 1 1590 ? 164.26000 184.34900 239.27800 1.000 135.87000 1586 ALA A N 1
ATOM 22724 C CA . ALA A 1 1590 ? 163.19200 185.17800 238.72900 1.000 135.87000 1586 ALA A CA 1
ATOM 22725 C C . ALA A 1 1590 ? 162.23900 184.34500 237.88100 1.000 135.87000 1586 ALA A C 1
ATOM 22726 O O . ALA A 1 1590 ? 161.01700 184.39800 238.06500 1.000 135.87000 1586 ALA A O 1
ATOM 22733 N N . LEU A 1 1591 ? 162.78300 183.56800 236.94200 1.000 132.67000 1587 LEU A N 1
ATOM 22734 C CA . LEU A 1 1591 ? 161.94000 182.70000 236.12600 1.000 132.67000 1587 LEU A CA 1
ATOM 22735 C C . LEU A 1 1591 ? 161.23000 181.65400 236.97500 1.000 132.67000 1587 LEU A C 1
ATOM 22736 O O . LEU A 1 1591 ? 160.13700 181.20100 236.61500 1.000 132.67000 1587 LEU A O 1
ATOM 22752 N N . PHE A 1 1592 ? 161.82800 181.25700 238.10100 1.000 137.12000 1588 PHE A N 1
ATOM 22753 C CA . PHE A 1 1592 ? 161.17600 180.28900 238.97600 1.000 137.12000 1588 PHE A CA 1
ATOM 22754 C C . PHE A 1 1592 ? 159.93900 180.87600 239.64100 1.000 137.12000 1588 PHE A C 1
ATOM 22755 O O . PHE A 1 1592 ? 158.96600 180.15300 239.88400 1.000 137.12000 1588 PHE A O 1
ATOM 22772 N N . SER A 1 1593 ? 159.95200 182.17100 239.94100 1.000 137.43000 1589 SER A N 1
ATOM 22773 C CA . SER A 1 1593 ? 158.81400 182.82000 240.58100 1.000 137.43000 1589 SER A CA 1
ATOM 22774 C C . SER A 1 1593 ? 157.63900 182.92600 239.61500 1.000 137.43000 1589 SER A C 1
ATOM 22775 O O . SER A 1 1593 ? 157.77500 182.64700 238.42400 1.000 137.43000 1589 SER A O 1
ATOM 22783 N N . PRO A 1 1622 ? 153.72100 175.41000 234.54000 1.000 136.04000 1618 PRO A N 1
ATOM 22784 C CA . PRO A 1 1622 ? 154.88600 175.82800 235.32700 1.000 136.04000 1618 PRO A CA 1
ATOM 22785 C C . PRO A 1 1622 ? 156.16200 175.09200 234.92700 1.000 136.04000 1618 PRO A C 1
ATOM 22786 O O . PRO A 1 1622 ? 157.06600 174.93200 235.74700 1.000 136.04000 1618 PRO A O 1
ATOM 22797 N N . VAL A 1 1623 ? 156.23000 174.65100 233.66800 1.000 133.62000 1619 VAL A N 1
ATOM 22798 C CA . VAL A 1 1623 ? 157.41400 173.94000 233.19500 1.000 133.62000 1619 VAL A CA 1
ATOM 22799 C C . VAL A 1 1623 ? 158.64100 174.83700 233.26000 1.000 133.62000 1619 VAL A C 1
ATOM 22800 O O . VAL A 1 1623 ? 159.75500 174.36100 233.51300 1.000 133.62000 1619 VAL A O 1
ATOM 22813 N N . TYR A 1 1624 ? 158.46500 176.14100 233.03400 1.000 130.09000 1620 TYR A N 1
ATOM 22814 C CA . TYR A 1 1624 ? 159.59500 177.06000 233.11600 1.000 130.09000 1620 TYR A CA 1
ATOM 22815 C C . TYR A 1 1624 ? 160.20300 177.05400 234.51200 1.000 130.09000 1620 TYR A C 1
ATOM 22816 O O . TYR A 1 1624 ? 161.43100 177.05400 234.66500 1.000 130.09000 1620 TYR A O 1
ATOM 22834 N N . GLY A 1 1625 ? 159.35800 177.05200 235.54500 1.000 134.29000 1621 GLY A N 1
ATOM 22835 C CA . GLY A 1 1625 ? 159.87000 176.98400 236.90300 1.000 134.29000 1621 GLY A CA 1
ATOM 22836 C C . GLY A 1 1625 ? 160.62100 175.69600 237.17400 1.000 134.29000 1621 GLY A C 1
ATOM 22837 O O . GLY A 1 1625 ? 161.66900 175.70300 237.82300 1.000 134.29000 1621 GLY A O 1
ATOM 22841 N N . GLU A 1 1626 ? 160.09900 174.57300 236.67700 1.000 136.30000 1622 GLU A N 1
ATOM 22842 C CA . GLU A 1 1626 ? 160.78500 173.29600 236.84700 1.000 136.30000 1622 GLU A CA 1
ATOM 22843 C C . GLU A 1 1626 ? 162.15700 173.32400 236.18600 1.000 136.30000 1622 GLU A C 1
ATOM 22844 O O . GLU A 1 1626 ? 163.15200 172.86700 236.76400 1.000 136.30000 1622 GLU A O 1
ATOM 22856 N N . LEU A 1 1627 ? 162.22800 173.85200 234.96300 1.000 130.82000 1623 LEU A N 1
ATOM 22857 C CA . LEU A 1 1627 ? 163.50300 173.89200 234.25600 1.000 130.82000 1623 LEU A CA 1
ATOM 22858 C C . LEU A 1 1627 ? 164.48800 174.82500 234.95000 1.000 130.82000 1623 LEU A C 1
ATOM 22859 O O . LEU A 1 1627 ? 165.67900 174.51200 235.04700 1.000 130.82000 1623 LEU A O 1
ATOM 22875 N N . ALA A 1 1628 ? 164.01100 175.96600 235.45300 1.000 133.86000 1624 ALA A N 1
ATOM 22876 C CA . ALA A 1 1628 ? 164.89400 176.86700 236.18800 1.000 133.86000 1624 ALA A CA 1
ATOM 22877 C C . ALA A 1 1628 ? 165.39200 176.21700 237.47300 1.000 133.86000 1624 ALA A C 1
ATOM 22878 O O . ALA A 1 1628 ? 166.55500 176.39500 237.86200 1.000 133.86000 1624 ALA A O 1
ATOM 22885 N N . LEU A 1 1629 ? 164.52500 175.45900 238.14800 1.000 136.65000 1625 LEU A N 1
ATOM 22886 C CA . LEU A 1 1629 ? 164.93800 174.76700 239.36300 1.000 136.65000 1625 LEU A CA 1
ATOM 22887 C C . LEU A 1 1629 ? 166.00200 173.72200 239.05700 1.000 136.65000 1625 LEU A C 1
ATOM 22888 O O . LEU A 1 1629 ? 167.00900 173.62300 239.76700 1.000 136.65000 1625 LEU A O 1
ATOM 22904 N N . LEU A 1 1630 ? 165.80100 172.93700 237.99600 1.000 134.99000 1626 LEU A N 1
ATOM 22905 C CA . LEU A 1 1630 ? 166.81500 171.96100 237.60400 1.000 134.99000 1626 LEU A CA 1
ATOM 22906 C C . LEU A 1 1630 ? 168.11700 172.64900 237.21200 1.000 134.99000 1626 LEU A C 1
ATOM 22907 O O . LEU A 1 1630 ? 169.21000 172.13600 237.48800 1.000 134.99000 1626 LEU A O 1
ATOM 22923 N N . PHE A 1 1631 ? 168.02200 173.81400 236.56700 1.000 130.94000 1627 PHE A N 1
ATOM 22924 C CA . PHE A 1 1631 ? 169.22000 174.53900 236.15800 1.000 130.94000 1627 PHE A CA 1
ATOM 22925 C C . PHE A 1 1631 ? 170.01700 175.00300 237.37000 1.000 130.94000 1627 PHE A C 1
ATOM 22926 O O . PHE A 1 1631 ? 171.23300 174.78800 237.44700 1.000 130.94000 1627 PHE A O 1
ATOM 22943 N N . LEU A 1 1632 ? 169.35000 175.64400 238.33200 1.000 136.69000 1628 LEU A N 1
ATOM 22944 C CA . LEU A 1 1632 ? 170.05600 176.06800 239.53700 1.000 136.69000 1628 LEU A CA 1
ATOM 22945 C C . LEU A 1 1632 ? 170.55300 174.87200 240.34100 1.000 136.69000 1628 LEU A C 1
ATOM 22946 O O . LEU A 1 1632 ? 171.58600 174.96600 241.01600 1.000 136.69000 1628 LEU A O 1
ATOM 22962 N N . LEU A 1 1633 ? 169.85400 173.73700 240.26500 1.000 136.25000 1629 LEU A N 1
ATOM 22963 C CA . LEU A 1 1633 ? 170.32700 172.52700 240.92800 1.000 136.25000 1629 LEU A CA 1
ATOM 22964 C C . LEU A 1 1633 ? 171.65500 172.07400 240.33400 1.000 136.25000 1629 LEU A C 1
ATOM 22965 O O . LEU A 1 1633 ? 172.64800 171.90600 241.05000 1.000 136.25000 1629 LEU A O 1
ATOM 22981 N N . GLU A 1 1634 ? 171.68800 171.86800 239.01500 1.000 130.20000 1630 GLU A N 1
ATOM 22982 C CA . GLU A 1 1634 ? 172.93500 171.46900 238.37100 1.000 130.20000 1630 GLU A CA 1
ATOM 22983 C C . GLU A 1 1634 ? 174.02800 172.50800 238.58800 1.000 130.20000 1630 GLU A C 1
ATOM 22984 O O . GLU A 1 1634 ? 175.21200 172.15800 238.64700 1.000 130.20000 1630 GLU A O 1
ATOM 22996 N N . LEU A 1 1635 ? 173.65600 173.78500 238.71000 1.000 133.83000 1631 LEU A N 1
ATOM 22997 C CA . LEU A 1 1635 ? 174.64400 174.80800 239.03500 1.000 133.83000 1631 LEU A CA 1
ATOM 22998 C C . LEU A 1 1635 ? 175.21900 174.59300 240.42900 1.000 133.83000 1631 LEU A C 1
ATOM 22999 O O . LEU A 1 1635 ? 176.42200 174.77700 240.64600 1.000 133.83000 1631 LEU A O 1
ATOM 23015 N N . SER A 1 1636 ? 174.37600 174.20400 241.38700 1.000 138.62000 1632 SER A N 1
ATOM 23016 C CA . SER A 1 1636 ? 174.83600 173.97100 242.75100 1.000 138.62000 1632 SER A CA 1
ATOM 23017 C C . SER A 1 1636 ? 175.64200 172.68600 242.89900 1.000 138.62000 1632 SER A C 1
ATOM 23018 O O . SER A 1 1636 ? 176.00200 172.33600 244.02800 1.000 138.62000 1632 SER A O 1
ATOM 23026 N N . ALA A 1 1637 ? 175.93200 171.97800 241.80500 1.000 135.32000 1633 ALA A N 1
ATOM 23027 C CA . ALA A 1 1637 ? 176.70800 170.74700 241.90200 1.000 135.32000 1633 ALA A CA 1
ATOM 23028 C C . ALA A 1 1637 ? 178.10400 170.98600 242.46200 1.000 135.32000 1633 ALA A C 1
ATOM 23029 O O . ALA A 1 1637 ? 178.70600 170.05700 243.01000 1.000 135.32000 1633 ALA A O 1
ATOM 23036 N N . LEU A 1 1638 ? 178.63500 172.21800 242.33700 1.000 134.78000 1634 LEU A N 1
ATOM 23037 C CA . LEU A 1 1638 ? 179.96000 172.52300 242.85400 1.000 134.78000 1634 LEU A CA 1
ATOM 23038 C C . LEU A 1 1638 ? 179.86700 173.06100 244.27900 1.000 134.78000 1634 LEU A C 1
ATOM 23039 O O . LEU A 1 1638 ? 178.86200 173.67200 244.65400 1.000 134.78000 1634 LEU A O 1
ATOM 23055 N N . PRO A 1 1639 ? 180.90600 172.85700 245.09500 1.000 136.28000 1635 PRO A N 1
ATOM 23056 C CA . PRO A 1 1639 ? 180.82500 173.31800 246.49200 1.000 136.28000 1635 PRO A CA 1
ATOM 23057 C C . PRO A 1 1639 ? 180.67400 174.82300 246.62000 1.000 136.28000 1635 PRO A C 1
ATOM 23058 O O . PRO A 1 1639 ? 179.85200 175.29400 247.41600 1.000 136.28000 1635 PRO A O 1
ATOM 23069 N N . ALA A 1 1640 ? 181.44900 175.59500 245.85700 1.000 137.57000 1636 ALA A N 1
ATOM 23070 C CA . ALA A 1 1640 ? 181.32200 177.04800 245.90800 1.000 137.57000 1636 ALA A CA 1
ATOM 23071 C C . ALA A 1 1640 ? 179.92000 177.48400 245.50200 1.000 137.57000 1636 ALA A C 1
ATOM 23072 O O . ALA A 1 1640 ? 179.25100 178.22700 246.23000 1.000 137.57000 1636 ALA A O 1
ATOM 23079 N N . LEU A 1 1641 ? 179.45800 177.03100 244.33400 1.000 136.79000 1637 LEU A N 1
ATOM 23080 C CA . LEU A 1 1641 ? 178.09800 177.34200 243.91100 1.000 136.79000 1637 LEU A CA 1
ATOM 23081 C C . LEU A 1 1641 ? 177.07200 176.73700 244.85900 1.000 136.79000 1637 LEU A C 1
ATOM 23082 O O . LEU A 1 1641 ? 176.00700 177.32500 245.08000 1.000 136.79000 1637 LEU A O 1
ATOM 23098 N N . ALA A 1 1642 ? 177.37500 175.57000 245.43300 1.000 139.27000 1638 ALA A N 1
ATOM 23099 C CA . ALA A 1 1642 ? 176.46300 174.96200 246.39500 1.000 139.27000 1638 ALA A CA 1
ATOM 23100 C C . ALA A 1 1642 ? 176.20900 175.89900 247.56900 1.000 139.27000 1638 ALA A C 1
ATOM 23101 O O . ALA A 1 1642 ? 175.05700 176.17100 247.92200 1.000 139.27000 1638 ALA A O 1
ATOM 23108 N N . GLU A 1 1643 ? 177.27700 176.41300 248.18200 1.000 140.08000 1639 GLU A N 1
ATOM 23109 C CA . GLU A 1 1643 ? 177.10400 177.32200 249.31100 1.000 140.08000 1639 GLU A CA 1
ATOM 23110 C C . GLU A 1 1643 ? 176.50700 178.65100 248.86300 1.000 140.08000 1639 GLU A C 1
ATOM 23111 O O . GLU A 1 1643 ? 175.69200 179.24500 249.58100 1.000 140.08000 1639 GLU A O 1
ATOM 23123 N N . HIS A 1 1644 ? 176.89600 179.13500 247.68000 1.000 138.54000 1640 HIS A N 1
ATOM 23124 C CA . HIS A 1 1644 ? 176.32300 180.37600 247.17000 1.000 138.54000 1640 HIS A CA 1
ATOM 23125 C C . HIS A 1 1644 ? 174.80800 180.27700 247.06500 1.000 138.54000 1640 HIS A C 1
ATOM 23126 O O . HIS A 1 1644 ? 174.08800 181.21700 247.42300 1.000 138.54000 1640 HIS A O 1
ATOM 23140 N N . LEU A 1 1645 ? 174.30300 179.14300 246.57400 1.000 140.78000 1641 LEU A N 1
ATOM 23141 C CA . LEU A 1 1645 ? 172.86100 178.95000 246.48300 1.000 140.78000 1641 LEU A CA 1
ATOM 23142 C C . LEU A 1 1645 ? 172.24200 178.65300 247.84300 1.000 140.78000 1641 LEU A C 1
ATOM 23143 O O . LEU A 1 1645 ? 171.09000 179.02800 248.08900 1.000 140.78000 1641 LEU A O 1
ATOM 23159 N N . ALA A 1 1646 ? 172.98200 177.98900 248.73400 1.000 142.61000 1642 ALA A N 1
ATOM 23160 C CA . ALA A 1 1646 ? 172.48600 177.73300 250.07900 1.000 142.61000 1642 ALA A CA 1
ATOM 23161 C C . ALA A 1 1646 ? 172.40300 179.00400 250.91100 1.000 142.61000 1642 ALA A C 1
ATOM 23162 O O . ALA A 1 1646 ? 171.76400 178.99600 251.96900 1.000 142.61000 1642 ALA A O 1
ATOM 23169 N N . CYS A 1 1647 ? 173.03300 180.08600 250.46200 1.000 143.92000 1643 CYS A N 1
ATOM 23170 C CA . CYS A 1 1647 ? 172.95800 181.34600 251.18300 1.000 143.92000 1643 CYS A CA 1
ATOM 23171 C C . CYS A 1 1647 ? 171.50100 181.78800 251.33100 1.000 143.92000 1643 CYS A C 1
ATOM 23172 O O . CYS A 1 1647 ? 170.58400 181.23800 250.71500 1.000 143.92000 1643 CYS A O 1
ATOM 23180 N N . ASP A 1 1648 ? 171.29700 182.80700 252.17000 1.000 147.73000 1644 ASP A N 1
ATOM 23181 C CA . ASP A 1 1648 ? 169.94800 183.26600 252.48100 1.000 147.73000 1644 ASP A CA 1
ATOM 23182 C C . ASP A 1 1648 ? 169.17500 183.70400 251.24300 1.000 147.73000 1644 ASP A C 1
ATOM 23183 O O . ASP A 1 1648 ? 167.94700 183.83000 251.30700 1.000 147.73000 1644 ASP A O 1
ATOM 23192 N N . GLY A 1 1649 ? 169.85800 183.94500 250.12200 1.000 144.75000 1645 GLY A N 1
ATOM 23193 C CA . GLY A 1 1649 ? 169.16100 184.36600 248.91900 1.000 144.75000 1645 GLY A CA 1
ATOM 23194 C C . GLY A 1 1649 ? 168.12500 183.36700 248.44400 1.000 144.75000 1645 GLY A C 1
ATOM 23195 O O . GLY A 1 1649 ? 167.13900 183.74600 247.80600 1.000 144.75000 1645 GLY A O 1
ATOM 23199 N N . LEU A 1 1650 ? 168.32700 182.08200 248.74400 1.000 143.56000 1646 LEU A N 1
ATOM 23200 C CA . LEU A 1 1650 ? 167.41000 181.05200 248.26700 1.000 143.56000 1646 LEU A CA 1
ATOM 23201 C C . LEU A 1 1650 ? 166.15400 180.97600 249.12800 1.000 143.56000 1646 LEU A C 1
ATOM 23202 O O . LEU A 1 1650 ? 165.03500 181.07700 248.61300 1.000 143.56000 1646 LEU A O 1
ATOM 23218 N N . LEU A 1 1651 ? 166.32300 180.79900 250.44200 1.000 146.43000 1647 LEU A N 1
ATOM 23219 C CA . LEU A 1 1651 ? 165.17600 180.58200 251.31900 1.000 146.43000 1647 LEU A CA 1
ATOM 23220 C C . LEU A 1 1651 ? 164.13400 181.68300 251.17500 1.000 146.43000 1647 LEU A C 1
ATOM 23221 O O . LEU A 1 1651 ? 162.93200 181.41900 251.29800 1.000 146.43000 1647 LEU A O 1
ATOM 23237 N N . GLY A 1 1652 ? 164.56600 182.91200 250.90700 1.000 145.12000 1648 GLY A N 1
ATOM 23238 C CA . GLY A 1 1652 ? 163.64000 184.01000 250.71600 1.000 145.12000 1648 GLY A CA 1
ATOM 23239 C C . GLY A 1 1652 ? 162.58600 183.70300 249.67200 1.000 145.12000 1648 GLY A C 1
ATOM 23240 O O . GLY A 1 1652 ? 161.39100 183.64800 249.97900 1.000 145.12000 1648 GLY A O 1
ATOM 23244 N N . HIS A 1 1653 ? 163.02100 183.49000 248.42800 1.000 144.35000 1649 HIS A N 1
ATOM 23245 C CA . HIS A 1 1653 ? 162.07500 183.18000 247.36200 1.000 144.35000 1649 HIS A CA 1
ATOM 23246 C C . HIS A 1 1653 ? 161.45000 181.80300 247.54700 1.000 144.35000 1649 HIS A C 1
ATOM 23247 O O . HIS A 1 1653 ? 160.30700 181.58400 247.13100 1.000 144.35000 1649 HIS A O 1
ATOM 23261 N N . LEU A 1 1654 ? 162.17400 180.86600 248.16500 1.000 144.90000 1650 LEU A N 1
ATOM 23262 C CA . LEU A 1 1654 ? 161.61400 179.53900 248.39500 1.000 144.90000 1650 LEU A CA 1
ATOM 23263 C C . LEU A 1 1654 ? 160.37300 179.61500 249.27500 1.000 144.90000 1650 LEU A C 1
ATOM 23264 O O . LEU A 1 1654 ? 159.40600 178.87300 249.06500 1.000 144.90000 1650 LEU A O 1
ATOM 23280 N N . ALA A 1 1655 ? 160.38300 180.50600 250.26600 1.000 144.45000 1651 ALA A N 1
ATOM 23281 C CA . ALA A 1 1655 ? 159.23100 180.69600 251.13600 1.000 144.45000 1651 ALA A CA 1
ATOM 23282 C C . ALA A 1 1655 ? 158.25200 181.73300 250.60600 1.000 144.45000 1651 ALA A C 1
ATOM 23283 O O . ALA A 1 1655 ? 157.08700 181.73100 251.02000 1.000 144.45000 1651 ALA A O 1
ATOM 23290 N N . ALA A 1 1656 ? 158.69000 182.61000 249.70500 1.000 144.78000 1652 ALA A N 1
ATOM 23291 C CA . ALA A 1 1656 ? 157.83200 183.63100 249.12200 1.000 144.78000 1652 ALA A CA 1
ATOM 23292 C C . ALA A 1 1656 ? 157.34000 183.27000 247.72600 1.000 144.78000 1652 ALA A C 1
ATOM 23293 O O . ALA A 1 1656 ? 156.57100 184.03700 247.13900 1.000 144.78000 1652 ALA A O 1
ATOM 23300 N N . ALA A 1 1657 ? 157.76200 182.13000 247.18300 1.000 144.23000 1653 ALA A N 1
ATOM 23301 C CA . ALA A 1 1657 ? 157.33100 181.73800 245.84800 1.000 144.23000 1653 ALA A CA 1
ATOM 23302 C C . ALA A 1 1657 ? 155.81800 181.57400 245.80100 1.000 144.23000 1653 ALA A C 1
ATOM 23303 O O . ALA A 1 1657 ? 155.18900 181.15100 246.77500 1.000 144.23000 1653 ALA A O 1
ATOM 23310 N N . ARG A 1 1658 ? 155.23000 181.91600 244.65100 1.000 145.37000 1654 ARG A N 1
ATOM 23311 C CA . ARG A 1 1658 ? 153.78800 181.79000 244.48600 1.000 145.37000 1654 ARG A CA 1
ATOM 23312 C C . ARG A 1 1658 ? 153.33500 180.33700 244.44100 1.000 145.37000 1654 ARG A C 1
ATOM 23313 O O . ARG A 1 1658 ? 152.14900 180.06400 244.65400 1.000 145.37000 1654 ARG A O 1
ATOM 23334 N N . LEU A 1 1659 ? 154.24800 179.40000 244.17000 1.000 145.04000 1655 LEU A N 1
ATOM 23335 C CA . LEU A 1 1659 ? 153.88000 177.98900 244.15100 1.000 145.04000 1655 LEU A CA 1
ATOM 23336 C C . LEU A 1 1659 ? 153.37900 177.50900 245.50600 1.000 145.04000 1655 LEU A C 1
ATOM 23337 O O . LEU A 1 1659 ? 152.69100 176.48400 245.57300 1.000 145.04000 1655 LEU A O 1
ATOM 23353 N N . ALA A 1 1660 ? 153.70900 178.22400 246.58600 1.000 147.53000 1656 ALA A N 1
ATOM 23354 C CA . ALA A 1 1660 ? 153.23300 177.82800 247.90700 1.000 147.53000 1656 ALA A CA 1
ATOM 23355 C C . ALA A 1 1660 ? 151.71400 177.75000 247.95400 1.000 147.53000 1656 ALA A C 1
ATOM 23356 O O . ALA A 1 1660 ? 151.15900 176.93400 248.69900 1.000 147.53000 1656 ALA A O 1
ATOM 23363 N N . GLY A 1 1661 ? 151.02500 178.58200 247.17100 1.000 148.46000 1657 GLY A N 1
ATOM 23364 C CA . GLY A 1 1661 ? 149.57300 178.51900 247.14400 1.000 148.46000 1657 GLY A CA 1
ATOM 23365 C C . GLY A 1 1661 ? 149.06300 177.14200 246.76900 1.000 148.46000 1657 GLY A C 1
ATOM 23366 O O . GLY A 1 1661 ? 148.15500 176.60400 247.40800 1.000 148.46000 1657 GLY A O 1
ATOM 23370 N N . TYR A 1 1662 ? 149.64400 176.55000 245.72400 1.000 147.30000 1658 TYR A N 1
ATOM 23371 C CA . TYR A 1 1662 ? 149.25100 175.20700 245.31400 1.000 147.30000 1658 TYR A CA 1
ATOM 23372 C C . TYR A 1 1662 ? 149.85600 174.13700 246.21300 1.000 147.30000 1658 TYR A C 1
ATOM 23373 O O . TYR A 1 1662 ? 149.23100 173.09300 246.43200 1.000 147.30000 1658 TYR A O 1
ATOM 23391 N N . MET A 1 1663 ? 151.06100 174.37200 246.73900 1.000 148.31000 1659 MET A N 1
ATOM 23392 C CA . MET A 1 1663 ? 151.69700 173.37300 247.59200 1.000 148.31000 1659 MET A CA 1
ATOM 23393 C C . MET A 1 1663 ? 150.91200 173.16400 248.88200 1.000 148.31000 1659 MET A C 1
ATOM 23394 O O . MET A 1 1663 ? 150.74400 172.02500 249.33400 1.000 148.31000 1659 MET A O 1
ATOM 23408 N N . ARG A 1 1664 ? 150.42200 174.24800 249.48800 1.000 149.12000 1660 ARG A N 1
ATOM 23409 C CA . ARG A 1 1664 ? 149.67200 174.12000 250.73300 1.000 149.12000 1660 ARG A CA 1
ATOM 23410 C C . ARG A 1 1664 ? 148.38700 173.32600 250.53600 1.000 149.12000 1660 ARG A C 1
ATOM 23411 O O . ARG A 1 1664 ? 147.89400 172.70000 251.48200 1.000 149.12000 1660 ARG A O 1
ATOM 23432 N N . ARG A 1 1665 ? 147.83300 173.33600 249.32700 1.000 150.09000 1661 ARG A N 1
ATOM 23433 C CA . ARG A 1 1665 ? 146.60200 172.60400 249.06500 1.000 150.09000 1661 ARG A CA 1
ATOM 23434 C C . ARG A 1 1665 ? 146.84600 171.10400 249.17500 1.000 150.09000 1661 ARG A C 1
ATOM 23435 O O . ARG A 1 1665 ? 147.91100 170.60100 248.80700 1.000 150.09000 1661 ARG A O 1
ATOM 23456 N N . THR A 1 1666 ? 145.84600 170.38700 249.68600 1.000 151.17000 1662 THR A N 1
ATOM 23457 C CA . THR A 1 1666 ? 145.95600 168.95000 249.90400 1.000 151.17000 1662 THR A CA 1
ATOM 23458 C C . THR A 1 1666 ? 145.84200 168.13800 248.62000 1.000 151.17000 1662 THR A C 1
ATOM 23459 O O . THR A 1 1666 ? 145.95700 166.90900 248.67500 1.000 151.17000 1662 THR A O 1
ATOM 23470 N N . ASN A 1 1667 ? 145.62100 168.78300 247.47300 1.000 150.31000 1663 ASN A N 1
ATOM 23471 C CA . ASN A 1 1667 ? 145.47800 168.05700 246.21700 1.000 150.31000 1663 ASN A CA 1
ATOM 23472 C C . ASN A 1 1667 ? 146.80600 167.54300 245.67700 1.000 150.31000 1663 ASN A C 1
ATOM 23473 O O . ASN A 1 1667 ? 146.80600 166.82700 244.66900 1.000 150.31000 1663 ASN A O 1
ATOM 23484 N N . VAL A 1 1668 ? 147.92800 167.88700 246.31200 1.000 149.50000 1664 VAL A N 1
ATOM 23485 C CA . VAL A 1 1668 ? 149.22300 167.42300 245.83100 1.000 149.50000 1664 VAL A CA 1
ATOM 23486 C C . VAL A 1 1668 ? 149.27700 165.90300 245.88500 1.000 149.50000 1664 VAL A C 1
ATOM 23487 O O . VAL A 1 1668 ? 148.74500 165.27100 246.80700 1.000 149.50000 1664 VAL A O 1
ATOM 23500 N N . GLY A 1 1669 ? 149.92500 165.30800 244.88700 1.000 148.50000 1665 GLY A N 1
ATOM 23501 C CA . GLY A 1 1669 ? 150.06100 163.87400 244.81400 1.000 148.50000 1665 GLY A CA 1
ATOM 23502 C C . GLY A 1 1669 ? 150.68800 163.42800 243.50900 1.000 148.50000 1665 GLY A C 1
ATOM 23503 O O . GLY A 1 1669 ? 150.69200 164.16000 242.51400 1.000 148.50000 1665 GLY A O 1
ATOM 23507 N N . PRO A 1 1670 ? 151.23600 162.20900 243.48600 1.000 147.41000 1666 PRO A N 1
ATOM 23508 C CA . PRO A 1 1670 ? 151.87200 161.73500 242.24600 1.000 147.41000 1666 PRO A CA 1
ATOM 23509 C C . PRO A 1 1670 ? 150.87600 161.43000 241.14300 1.000 147.41000 1666 PRO A C 1
ATOM 23510 O O . PRO A 1 1670 ? 151.11900 161.78300 239.98200 1.000 147.41000 1666 PRO A O 1
ATOM 23521 N N . PHE A 1 1671 ? 149.75800 160.78300 241.47200 1.000 149.01000 1667 PHE A N 1
ATOM 23522 C CA . PHE A 1 1671 ? 148.74000 160.41300 240.49600 1.000 149.01000 1667 PHE A CA 1
ATOM 23523 C C . PHE A 1 1671 ? 147.48400 161.27100 240.63200 1.000 149.01000 1667 PHE A C 1
ATOM 23524 O O . PHE A 1 1671 ? 146.38300 160.82700 240.29800 1.000 149.01000 1667 PHE A O 1
ATOM 23541 N N . ALA A 1 1672 ? 147.63600 162.49800 241.12400 1.000 149.58000 1668 ALA A N 1
ATOM 23542 C CA . ALA A 1 1672 ? 146.49100 163.38400 241.27900 1.000 149.58000 1668 ALA A CA 1
ATOM 23543 C C . ALA A 1 1672 ? 145.84900 163.66500 239.92600 1.000 149.58000 1668 ALA A C 1
ATOM 23544 O O . ALA A 1 1672 ? 146.53700 163.87600 238.92300 1.000 149.58000 1668 ALA A O 1
ATOM 23551 N N . GLU A 1 1673 ? 144.51400 163.66400 239.90300 1.000 150.94000 1669 GLU A N 1
ATOM 23552 C CA . GLU A 1 1673 ? 143.79800 163.92200 238.65800 1.000 150.94000 1669 GLU A CA 1
ATOM 23553 C C . GLU A 1 1673 ? 144.15900 165.28800 238.08800 1.000 150.94000 1669 GLU A C 1
ATOM 23554 O O . GLU A 1 1673 ? 144.22400 165.46200 236.86500 1.000 150.94000 1669 GLU A O 1
ATOM 23566 N N . ASN A 1 1674 ? 144.39800 166.26800 238.95600 1.000 149.87000 1670 ASN A N 1
ATOM 23567 C CA . ASN A 1 1674 ? 144.75800 167.60300 238.49700 1.000 149.87000 1670 ASN A CA 1
ATOM 23568 C C . ASN A 1 1674 ? 146.17400 167.60000 237.93500 1.000 149.87000 1670 ASN A C 1
ATOM 23569 O O . ASN A 1 1674 ? 147.09800 167.05700 238.54900 1.000 149.87000 1670 ASN A O 1
ATOM 23580 N N . ALA A 1 1675 ? 146.34300 168.21100 236.76000 1.000 148.00000 1671 ALA A N 1
ATOM 23581 C CA . ALA A 1 1675 ? 147.66000 168.24900 236.13300 1.000 148.00000 1671 ALA A CA 1
ATOM 23582 C C . ALA A 1 1675 ? 148.63100 169.10500 236.93700 1.000 148.00000 1671 ALA A C 1
ATOM 23583 O O . ALA A 1 1675 ? 149.79900 168.73400 237.10700 1.000 148.00000 1671 ALA A O 1
ATOM 23590 N N . GLY A 1 1676 ? 148.17000 170.25200 237.43700 1.000 146.59000 1672 GLY A N 1
ATOM 23591 C CA . GLY A 1 1676 ? 149.05100 171.11900 238.20200 1.000 146.59000 1672 GLY A CA 1
ATOM 23592 C C . GLY A 1 1676 ? 149.54600 170.46900 239.48000 1.000 146.59000 1672 GLY A C 1
ATOM 23593 O O . GLY A 1 1676 ? 150.71400 170.61300 239.85000 1.000 146.59000 1672 GLY A O 1
ATOM 23597 N N . ALA A 1 1677 ? 148.66400 169.74800 240.17500 1.000 148.40000 1673 ALA A N 1
ATOM 23598 C CA . ALA A 1 1677 ? 149.06400 169.08400 241.41100 1.000 148.40000 1673 ALA A CA 1
ATOM 23599 C C . ALA A 1 1677 ? 150.14800 168.04700 241.14700 1.000 148.40000 1673 ALA A C 1
ATOM 23600 O O . ALA A 1 1677 ? 151.15700 167.99000 241.85900 1.000 148.40000 1673 ALA A O 1
ATOM 23607 N N . ALA A 1 1678 ? 149.95400 167.21400 240.12200 1.000 147.63000 1674 ALA A N 1
ATOM 23608 C CA . ALA A 1 1678 ? 150.95500 166.20500 239.79300 1.000 147.63000 1674 ALA A CA 1
ATOM 23609 C C . ALA A 1 1678 ? 152.25900 166.85200 239.34400 1.000 147.63000 1674 ALA A C 1
ATOM 23610 O O . ALA A 1 1678 ? 153.34800 166.37400 239.68500 1.000 147.63000 1674 ALA A O 1
ATOM 23617 N N . ARG A 1 1679 ? 152.17000 167.94100 238.57800 1.000 143.22000 1675 ARG A N 1
ATOM 23618 C CA . ARG A 1 1679 ? 153.37500 168.63500 238.13900 1.000 143.22000 1675 ARG A CA 1
ATOM 23619 C C . ARG A 1 1679 ? 154.16100 169.16700 239.33100 1.000 143.22000 1675 ARG A C 1
ATOM 23620 O O . ARG A 1 1679 ? 155.38600 169.01400 239.40200 1.000 143.22000 1675 ARG A O 1
ATOM 23641 N N . CYS A 1 1680 ? 153.46800 169.79600 240.28300 1.000 146.60000 1676 CYS A N 1
ATOM 23642 C CA . CYS A 1 1680 ? 154.14600 170.31300 241.46700 1.000 146.60000 1676 CYS A CA 1
ATOM 23643 C C . CYS A 1 1680 ? 154.73700 169.18200 242.29900 1.000 146.60000 1676 CYS A C 1
ATOM 23644 O O . CYS A 1 1680 ? 155.85500 169.30000 242.81600 1.000 146.60000 1676 CYS A O 1
ATOM 23652 N N . TYR A 1 1681 ? 154.00200 168.07700 242.44000 1.000 147.57000 1677 TYR A N 1
ATOM 23653 C CA . TYR A 1 1681 ? 154.52200 166.93900 243.19100 1.000 147.57000 1677 TYR A CA 1
ATOM 23654 C C . TYR A 1 1681 ? 155.79300 166.39900 242.55000 1.000 147.57000 1677 TYR A C 1
ATOM 23655 O O . TYR A 1 1681 ? 156.76600 166.08700 243.24800 1.000 147.57000 1677 TYR A O 1
ATOM 23673 N N . ALA A 1 1682 ? 155.80700 166.28400 241.22100 1.000 144.58000 1678 ALA A N 1
ATOM 23674 C CA . ALA A 1 1682 ? 157.00100 165.80500 240.53400 1.000 144.58000 1678 ALA A CA 1
ATOM 23675 C C . ALA A 1 1682 ? 158.15700 166.78500 240.69200 1.000 144.58000 1678 ALA A C 1
ATOM 23676 O O . ALA A 1 1682 ? 159.29900 166.37400 240.92800 1.000 144.58000 1678 ALA A O 1
ATOM 23683 N N . ILE A 1 1683 ? 157.88200 168.08500 240.56300 1.000 142.18000 1679 ILE A N 1
ATOM 23684 C CA . ILE A 1 1683 ? 158.93500 169.08600 240.71500 1.000 142.18000 1679 ILE A CA 1
ATOM 23685 C C . ILE A 1 1683 ? 159.53500 169.01600 242.11200 1.000 142.18000 1679 ILE A C 1
ATOM 23686 O O . ILE A 1 1683 ? 160.74700 169.18900 242.29500 1.000 142.18000 1679 ILE A O 1
ATOM 23702 N N . TRP A 1 1684 ? 158.69900 168.76200 243.12000 1.000 146.13000 1680 TRP A N 1
ATOM 23703 C CA . TRP A 1 1684 ? 159.18700 168.69800 244.49300 1.000 146.13000 1680 TRP A CA 1
ATOM 23704 C C . TRP A 1 1684 ? 159.91800 167.39400 244.78700 1.000 146.13000 1680 TRP A C 1
ATOM 23705 O O . TRP A 1 1684 ? 160.86400 167.38700 245.58200 1.000 146.13000 1680 TRP A O 1
ATOM 23726 N N . ALA A 1 1685 ? 159.50400 166.29000 244.16400 1.000 145.06000 1681 ALA A N 1
ATOM 23727 C CA . ALA A 1 1685 ? 160.11100 165.00000 244.47000 1.000 145.06000 1681 ALA A CA 1
ATOM 23728 C C . ALA A 1 1685 ? 161.42000 164.79200 243.71700 1.000 145.06000 1681 ALA A C 1
ATOM 23729 O O . ALA A 1 1685 ? 162.38300 164.26000 244.28100 1.000 145.06000 1681 ALA A O 1
ATOM 23736 N N . LYS A 1 1686 ? 161.47800 165.20200 242.44800 1.000 142.97000 1682 LYS A N 1
ATOM 23737 C CA . LYS A 1 1686 ? 162.63300 164.89300 241.61400 1.000 142.97000 1682 LYS A CA 1
ATOM 23738 C C . LYS A 1 1686 ? 163.73200 165.94500 241.69100 1.000 142.97000 1682 LYS A C 1
ATOM 23739 O O . LYS A 1 1686 ? 164.89300 165.62200 241.41500 1.000 142.97000 1682 LYS A O 1
ATOM 23758 N N . CYS A 1 1687 ? 163.40600 167.18200 242.05800 1.000 141.01000 1683 CYS A N 1
ATOM 23759 C CA . CYS A 1 1687 ? 164.36400 168.28000 242.00200 1.000 141.01000 1683 CYS A CA 1
ATOM 23760 C C . CYS A 1 1687 ? 164.60000 168.95700 243.34100 1.000 141.01000 1683 CYS A C 1
ATOM 23761 O O . CYS A 1 1687 ? 165.72200 169.39200 243.61400 1.000 141.01000 1683 CYS A O 1
ATOM 23769 N N . LEU A 1 1688 ? 163.57900 169.06000 244.19300 1.000 144.03000 1684 LEU A N 1
ATOM 23770 C CA . LEU A 1 1688 ? 163.73500 169.81900 245.43000 1.000 144.03000 1684 LEU A CA 1
ATOM 23771 C C . LEU A 1 1688 ? 164.58200 169.06300 246.44800 1.000 144.03000 1684 LEU A C 1
ATOM 23772 O O . LEU A 1 1688 ? 165.37800 169.67200 247.17200 1.000 144.03000 1684 LEU A O 1
ATOM 23788 N N . LEU A 1 1689 ? 164.43600 167.74100 246.51700 1.000 144.17000 1685 LEU A N 1
ATOM 23789 C CA . LEU A 1 1689 ? 165.11700 166.96200 247.54500 1.000 144.17000 1685 LEU A CA 1
ATOM 23790 C C . LEU A 1 1689 ? 166.60700 166.82500 247.23900 1.000 144.17000 1685 LEU A C 1
ATOM 23791 O O . LEU A 1 1689 ? 167.43500 166.95100 248.15300 1.000 144.17000 1685 LEU A O 1
ATOM 23807 N N . PRO A 1 1690 ? 167.00000 166.55700 245.98800 1.000 142.87000 1686 PRO A N 1
ATOM 23808 C CA . PRO A 1 1690 ? 168.44000 166.58400 245.67900 1.000 142.87000 1686 PRO A CA 1
ATOM 23809 C C . PRO A 1 1690 ? 169.06600 167.94400 245.92700 1.000 142.87000 1686 PRO A C 1
ATOM 23810 O O . PRO A 1 1690 ? 170.19500 168.02300 246.42500 1.000 142.87000 1686 PRO A O 1
ATOM 23821 N N . LEU A 1 1691 ? 168.35600 169.02400 245.59300 1.000 142.60000 1687 LEU A N 1
ATOM 23822 C CA . LEU A 1 1691 ? 168.87000 170.36100 245.87300 1.000 142.60000 1687 LEU A CA 1
ATOM 23823 C C . LEU A 1 1691 ? 169.02400 170.58600 247.37100 1.000 142.60000 1687 LEU A C 1
ATOM 23824 O O . LEU A 1 1691 ? 170.00300 171.19600 247.81900 1.000 142.60000 1687 LEU A O 1
ATOM 23840 N N . LEU A 1 1692 ? 168.05900 170.11200 248.16200 1.000 147.08000 1688 LEU A N 1
ATOM 23841 C CA . LEU A 1 1692 ? 168.16300 170.22800 249.61300 1.000 147.08000 1688 LEU A CA 1
ATOM 23842 C C . LEU A 1 1692 ? 169.38700 169.48100 250.12500 1.000 147.08000 1688 LEU A C 1
ATOM 23843 O O . LEU A 1 1692 ? 170.16100 170.00700 250.93200 1.000 147.08000 1688 LEU A O 1
ATOM 23859 N N . LEU A 1 1693 ? 169.57600 168.24300 249.66200 1.000 146.44000 1689 LEU A N 1
ATOM 23860 C CA . LEU A 1 1693 ? 170.74800 167.47400 250.07100 1.000 146.44000 1689 LEU A CA 1
ATOM 23861 C C . LEU A 1 1693 ? 172.03600 168.18900 249.68500 1.000 146.44000 1689 LEU A C 1
ATOM 23862 O O . LEU A 1 1693 ? 173.00100 168.20800 250.45900 1.000 146.44000 1689 LEU A O 1
ATOM 23878 N N . ASN A 1 1694 ? 172.07100 168.78300 248.49100 1.000 144.17000 1690 ASN A N 1
ATOM 23879 C CA . ASN A 1 1694 ? 173.27500 169.47400 248.04200 1.000 144.17000 1690 ASN A CA 1
ATOM 23880 C C . ASN A 1 1694 ? 173.57400 170.68100 248.92200 1.000 144.17000 1690 ASN A C 1
ATOM 23881 O O . ASN A 1 1694 ? 174.70600 170.86000 249.38800 1.000 144.17000 1690 ASN A O 1
ATOM 23892 N N . ILE A 1 1695 ? 172.56800 171.52600 249.16100 1.000 145.15000 1691 ILE A N 1
ATOM 23893 C CA . ILE A 1 1695 ? 172.79400 172.71300 249.98100 1.000 145.15000 1691 ILE A CA 1
ATOM 23894 C C . ILE A 1 1695 ? 173.12300 172.32200 251.41600 1.000 145.15000 1691 ILE A C 1
ATOM 23895 O O . ILE A 1 1695 ? 173.79000 173.07700 252.13400 1.000 145.15000 1691 ILE A O 1
ATOM 23911 N N . LEU A 1 1696 ? 172.66900 171.14800 251.86300 1.000 148.21000 1692 LEU A N 1
ATOM 23912 C CA . LEU A 1 1696 ? 173.00100 170.69500 253.20800 1.000 148.21000 1692 LEU A CA 1
ATOM 23913 C C . LEU A 1 1696 ? 174.42400 170.16000 253.29000 1.000 148.21000 1692 LEU A C 1
ATOM 23914 O O . LEU A 1 1696 ? 175.09300 170.34600 254.31300 1.000 148.21000 1692 LEU A O 1
ATOM 23930 N N . ALA A 1 1697 ? 174.90300 169.50300 252.23100 1.000 146.32000 1693 ALA A N 1
ATOM 23931 C CA . ALA A 1 1697 ? 176.26400 168.97600 252.24100 1.000 146.32000 1693 ALA A CA 1
ATOM 23932 C C . ALA A 1 1697 ? 177.27800 170.07300 252.54400 1.000 146.32000 1693 ALA A C 1
ATOM 23933 O O . ALA A 1 1697 ? 178.26100 169.84000 253.25800 1.000 146.32000 1693 ALA A O 1
ATOM 23940 N N . ALA A 1 1698 ? 177.05700 171.27500 252.01000 1.000 143.83000 1694 ALA A N 1
ATOM 23941 C CA . ALA A 1 1698 ? 177.96700 172.38500 252.27400 1.000 143.83000 1694 ALA A CA 1
ATOM 23942 C C . ALA A 1 1698 ? 178.00100 172.71800 253.76100 1.000 143.83000 1694 ALA A C 1
ATOM 23943 O O . ALA A 1 1698 ? 179.05400 172.64300 254.40600 1.000 143.83000 1694 ALA A O 1
ATOM 23950 N N . LEU A 1 1699 ? 176.85300 173.08900 254.32300 1.000 147.82000 1695 LEU A N 1
ATOM 23951 C CA . LEU A 1 1699 ? 176.76000 173.42400 255.74000 1.000 147.82000 1695 LEU A CA 1
ATOM 23952 C C . LEU A 1 1699 ? 175.35500 173.09600 256.21800 1.000 147.82000 1695 LEU A C 1
ATOM 23953 O O . LEU A 1 1699 ? 174.37900 173.64300 255.69600 1.000 147.82000 1695 LEU A O 1
ATOM 23969 N N . GLY A 1 1700 ? 175.25600 172.20800 257.20500 1.000 150.42000 1696 GLY A N 1
ATOM 23970 C CA . GLY A 1 1700 ? 173.96900 171.77700 257.71500 1.000 150.42000 1696 GLY A CA 1
ATOM 23971 C C . GLY A 1 1700 ? 173.63200 172.36400 259.07000 1.000 150.42000 1696 GLY A C 1
ATOM 23972 O O . GLY A 1 1700 ? 172.46400 172.63900 259.36200 1.000 150.42000 1696 GLY A O 1
ATOM 23976 N N . SER A 1 1701 ? 174.65200 172.55900 259.91000 1.000 151.43000 1697 SER A N 1
ATOM 23977 C CA . SER A 1 1701 ? 174.41100 173.05400 261.26200 1.000 151.43000 1697 SER A CA 1
ATOM 23978 C C . SER A 1 1701 ? 173.71800 174.41100 261.25200 1.000 151.43000 1697 SER A C 1
ATOM 23979 O O . SER A 1 1701 ? 172.91500 174.70200 262.14600 1.000 151.43000 1697 SER A O 1
ATOM 23987 N N . THR A 1 1702 ? 174.01100 175.25000 260.25900 1.000 150.80000 1698 THR A N 1
ATOM 23988 C CA . THR A 1 1702 ? 173.42700 176.58400 260.19200 1.000 150.80000 1698 THR A CA 1
ATOM 23989 C C . THR A 1 1702 ? 172.06600 176.58900 259.50600 1.000 150.80000 1698 THR A C 1
ATOM 23990 O O . THR A 1 1702 ? 171.16100 177.31500 259.93400 1.000 150.80000 1698 THR A O 1
ATOM 24001 N N . VAL A 1 1703 ? 171.89900 175.79100 258.44500 1.000 150.86000 1699 VAL A N 1
ATOM 24002 C CA . VAL A 1 1703 ? 170.64600 175.77500 257.69500 1.000 150.86000 1699 VAL A CA 1
ATOM 24003 C C . VAL A 1 1703 ? 169.63900 174.78000 258.25400 1.000 150.86000 1699 VAL A C 1
ATOM 24004 O O . VAL A 1 1703 ? 168.55600 174.62100 257.67500 1.000 150.86000 1699 VAL A O 1
ATOM 24017 N N . ALA A 1 1704 ? 169.95800 174.10200 259.35700 1.000 152.47000 1700 ALA A N 1
ATOM 24018 C CA . ALA A 1 1704 ? 169.00000 173.16800 259.94400 1.000 152.47000 1700 ALA A CA 1
ATOM 24019 C C . ALA A 1 1704 ? 167.70400 173.85400 260.35200 1.000 152.47000 1700 ALA A C 1
ATOM 24020 O O . ALA A 1 1704 ? 166.62400 173.31900 260.04400 1.000 152.47000 1700 ALA A O 1
ATOM 24027 N N . PRO A 1 1705 ? 167.72200 174.99300 261.05000 1.000 152.98000 1701 PRO A N 1
ATOM 24028 C CA . PRO A 1 1705 ? 166.45600 175.69700 261.32000 1.000 152.98000 1701 PRO A CA 1
ATOM 24029 C C . PRO A 1 1705 ? 165.63000 175.95100 260.07000 1.000 152.98000 1701 PRO A C 1
ATOM 24030 O O . PRO A 1 1705 ? 164.40200 175.80200 260.10100 1.000 152.98000 1701 PRO A O 1
ATOM 24041 N N . GLU A 1 1706 ? 166.27400 176.33000 258.96500 1.000 151.42000 1702 GLU A N 1
ATOM 24042 C CA . GLU A 1 1706 ? 165.53500 176.66400 257.75200 1.000 151.42000 1702 GLU A CA 1
ATOM 24043 C C . GLU A 1 1706 ? 164.80700 175.44500 257.19600 1.000 151.42000 1702 GLU A C 1
ATOM 24044 O O . GLU A 1 1706 ? 163.61400 175.51500 256.87600 1.000 151.42000 1702 GLU A O 1
ATOM 24056 N N . VAL A 1 1707 ? 165.51100 174.31900 257.06600 1.000 151.12000 1703 VAL A N 1
ATOM 24057 C CA . VAL A 1 1707 ? 164.87500 173.11600 256.53900 1.000 151.12000 1703 VAL A CA 1
ATOM 24058 C C . VAL A 1 1707 ? 163.81100 172.61000 257.50500 1.000 151.12000 1703 VAL A C 1
ATOM 24059 O O . VAL A 1 1707 ? 162.76100 172.11100 257.08500 1.000 151.12000 1703 VAL A O 1
ATOM 24072 N N . ALA A 1 1708 ? 164.05300 172.74200 258.81100 1.000 152.08000 1704 ALA A N 1
ATOM 24073 C CA . ALA A 1 1708 ? 163.04800 172.32900 259.78600 1.000 152.08000 1704 ALA A CA 1
ATOM 24074 C C . ALA A 1 1708 ? 161.77500 173.15300 259.63900 1.000 152.08000 1704 ALA A C 1
ATOM 24075 O O . ALA A 1 1708 ? 160.66400 172.61200 259.70200 1.000 152.08000 1704 ALA A O 1
ATOM 24082 N N . TRP A 1 1709 ? 161.91700 174.46500 259.44400 1.000 152.19000 1705 TRP A N 1
ATOM 24083 C CA . TRP A 1 1709 ? 160.74700 175.31500 259.24900 1.000 152.19000 1705 TRP A CA 1
ATOM 24084 C C . TRP A 1 1709 ? 160.04100 174.98300 257.94100 1.000 152.19000 1705 TRP A C 1
ATOM 24085 O O . TRP A 1 1709 ? 158.80700 174.92900 257.89100 1.000 152.19000 1705 TRP A O 1
ATOM 24106 N N . VAL A 1 1710 ? 160.80600 174.75300 256.87100 1.000 149.79000 1706 VAL A N 1
ATOM 24107 C CA . VAL A 1 1710 ? 160.19800 174.40400 255.59100 1.000 149.79000 1706 VAL A CA 1
ATOM 24108 C C . VAL A 1 1710 ? 159.43200 173.09400 255.70000 1.000 149.79000 1706 VAL A C 1
ATOM 24109 O O . VAL A 1 1710 ? 158.39200 172.91700 255.05300 1.000 149.79000 1706 VAL A O 1
ATOM 24122 N N . LEU A 1 1711 ? 159.92400 172.15700 256.51300 1.000 151.93000 1707 LEU A N 1
ATOM 24123 C CA . LEU A 1 1711 ? 159.23100 170.88300 256.67600 1.000 151.93000 1707 LEU A CA 1
ATOM 24124 C C . LEU A 1 1711 ? 157.97200 171.04500 257.52000 1.000 151.93000 1707 LEU A C 1
ATOM 24125 O O . LEU A 1 1711 ? 156.88600 170.61300 257.11800 1.000 151.93000 1707 LEU A O 1
ATOM 24141 N N . ASN A 1 1712 ? 158.09600 171.66500 258.69500 1.000 153.09000 1708 ASN A N 1
ATOM 24142 C CA . ASN A 1 1712 ? 156.94400 171.80700 259.57900 1.000 153.09000 1708 ASN A CA 1
ATOM 24143 C C . ASN A 1 1712 ? 155.91200 172.79500 259.04900 1.000 153.09000 1708 ASN A C 1
ATOM 24144 O O . ASN A 1 1712 ? 154.80100 172.84700 259.58700 1.000 153.09000 1708 ASN A O 1
ATOM 24155 N N . GLN A 1 1713 ? 156.24500 173.57100 258.01800 1.000 151.25000 1709 GLN A N 1
ATOM 24156 C CA . GLN A 1 1713 ? 155.28800 174.49200 257.41800 1.000 151.25000 1709 GLN A CA 1
ATOM 24157 C C . GLN A 1 1713 ? 154.45200 173.83700 256.32800 1.000 151.25000 1709 GLN A C 1
ATOM 24158 O O . GLN A 1 1713 ? 153.32400 174.27800 256.07500 1.000 151.25000 1709 GLN A O 1
ATOM 24172 N N . PHE A 1 1714 ? 154.97400 172.79800 255.68000 1.000 148.96000 1710 PHE A N 1
ATOM 24173 C CA . PHE A 1 1714 ? 154.27900 172.09300 254.60300 1.000 148.96000 1710 PHE A CA 1
ATOM 24174 C C . PHE A 1 1714 ? 154.29600 170.59900 254.89900 1.000 148.96000 1710 PHE A C 1
ATOM 24175 O O . PHE A 1 1714 ? 154.98900 169.82500 254.22700 1.000 148.96000 1710 PHE A O 1
ATOM 24192 N N . PRO A 1 1715 ? 153.53900 170.15600 255.90800 1.000 150.09000 1711 PRO A N 1
ATOM 24193 C CA . PRO A 1 1715 ? 153.49900 168.72000 256.22300 1.000 150.09000 1711 PRO A CA 1
ATOM 24194 C C . PRO A 1 1715 ? 152.68300 167.89700 255.24000 1.000 150.09000 1711 PRO A C 1
ATOM 24195 O O . PRO A 1 1715 ? 152.73400 166.66100 255.30600 1.000 150.09000 1711 PRO A O 1
ATOM 24206 N N . ASN A 1 1716 ? 151.93300 168.53600 254.33800 1.000 149.52000 1712 ASN A N 1
ATOM 24207 C CA . ASN A 1 1716 ? 151.11600 167.78200 253.39300 1.000 149.52000 1712 ASN A CA 1
ATOM 24208 C C . ASN A 1 1716 ? 151.97900 166.91000 252.49100 1.000 149.52000 1712 ASN A C 1
ATOM 24209 O O . ASN A 1 1716 ? 151.60000 165.78100 252.16100 1.000 149.52000 1712 ASN A O 1
ATOM 24220 N N . LEU A 1 1717 ? 153.14600 167.41500 252.08300 1.000 149.57000 1713 LEU A N 1
ATOM 24221 C CA . LEU A 1 1717 ? 154.03000 166.62400 251.23500 1.000 149.57000 1713 LEU A CA 1
ATOM 24222 C C . LEU A 1 1717 ? 154.53400 165.39000 251.97200 1.000 149.57000 1713 LEU A C 1
ATOM 24223 O O . LEU A 1 1717 ? 154.55700 164.28700 251.41000 1.000 149.57000 1713 LEU A O 1
ATOM 24239 N N . LEU A 1 1718 ? 154.93300 165.55200 253.23600 1.000 150.74000 1714 LEU A N 1
ATOM 24240 C CA . LEU A 1 1718 ? 155.37800 164.40500 254.01900 1.000 150.74000 1714 LEU A CA 1
ATOM 24241 C C . LEU A 1 1718 ? 154.25100 163.39700 254.20200 1.000 150.74000 1714 LEU A C 1
ATOM 24242 O O . LEU A 1 1718 ? 154.46700 162.18400 254.09300 1.000 150.74000 1714 LEU A O 1
ATOM 24258 N N . GLN A 1 1719 ? 153.03900 163.88100 254.48400 1.000 150.52000 1715 GLN A N 1
ATOM 24259 C CA . GLN A 1 1719 ? 151.90400 162.97900 254.64800 1.000 150.52000 1715 GLN A CA 1
ATOM 24260 C C . GLN A 1 1719 ? 151.63700 162.19900 253.36600 1.000 150.52000 1715 GLN A C 1
ATOM 24261 O O . GLN A 1 1719 ? 151.42400 160.98200 253.39800 1.000 150.52000 1715 GLN A O 1
ATOM 24275 N N . SER A 1 1720 ? 151.64800 162.88700 252.22200 1.000 150.09000 1716 SER A N 1
ATOM 24276 C CA . SER A 1 1720 ? 151.40300 162.21100 250.95400 1.000 150.09000 1716 SER A CA 1
ATOM 24277 C C . SER A 1 1720 ? 152.50800 161.21500 250.62600 1.000 150.09000 1716 SER A C 1
ATOM 24278 O O . SER A 1 1720 ? 152.23600 160.16400 250.03500 1.000 150.09000 1716 SER A O 1
ATOM 24286 N N . SER A 1 1721 ? 153.75300 161.52200 250.99800 1.000 150.15000 1717 SER A N 1
ATOM 24287 C CA . SER A 1 1721 ? 154.85200 160.61200 250.69500 1.000 150.15000 1717 SER A CA 1
ATOM 24288 C C . SER A 1 1721 ? 154.81700 159.38100 251.59200 1.000 150.15000 1717 SER A C 1
ATOM 24289 O O . SER A 1 1721 ? 155.16300 158.27800 251.15300 1.000 150.15000 1717 SER A O 1
ATOM 24297 N N . VAL A 1 1722 ? 154.40200 159.54500 252.85300 1.000 150.75000 1718 VAL A N 1
ATOM 24298 C CA . VAL A 1 1722 ? 154.38500 158.42200 253.79000 1.000 150.75000 1718 VAL A CA 1
ATOM 24299 C C . VAL A 1 1722 ? 153.08400 157.63300 253.75200 1.000 150.75000 1718 VAL A C 1
ATOM 24300 O O . VAL A 1 1722 ? 153.03200 156.52200 254.30300 1.000 150.75000 1718 VAL A O 1
ATOM 24313 N N . GLU A 1 1723 ? 152.03500 158.16100 253.12100 1.000 150.44000 1719 GLU A N 1
ATOM 24314 C CA . GLU A 1 1723 ? 150.75200 157.47300 253.05000 1.000 150.44000 1719 GLU A CA 1
ATOM 24315 C C . GLU A 1 1723 ? 150.51900 156.76400 251.72500 1.000 150.44000 1719 GLU A C 1
ATOM 24316 O O . GLU A 1 1723 ? 149.75600 155.79300 251.68300 1.000 150.44000 1719 GLU A O 1
ATOM 24328 N N . ARG A 1 1724 ? 151.15300 157.22000 250.64300 1.000 148.74000 1720 ARG A N 1
ATOM 24329 C CA . ARG A 1 1724 ? 150.94200 156.58800 249.34400 1.000 148.74000 1720 ARG A CA 1
ATOM 24330 C C . ARG A 1 1724 ? 151.45500 155.15300 249.34500 1.000 148.74000 1720 ARG A C 1
ATOM 24331 O O . ARG A 1 1724 ? 150.76200 154.23300 248.89600 1.000 148.74000 1720 ARG A O 1
ATOM 24352 N N . ILE A 1 1725 ? 152.66800 154.94300 249.84700 1.000 149.59000 1721 ILE A N 1
ATOM 24353 C CA . ILE A 1 1725 ? 153.26000 153.61000 249.89300 1.000 149.59000 1721 ILE A CA 1
ATOM 24354 C C . ILE A 1 1725 ? 152.63100 152.83700 251.04400 1.000 149.59000 1721 ILE A C 1
ATOM 24355 O O . ILE A 1 1725 ? 152.72500 153.24600 252.20700 1.000 149.59000 1721 ILE A O 1
ATOM 24371 N N . GLU A 1 1726 ? 151.98800 151.72000 250.72400 1.000 149.98000 1722 GLU A N 1
ATOM 24372 C CA . GLU A 1 1726 ? 151.35200 150.87100 251.71900 1.000 149.98000 1722 GLU A CA 1
ATOM 24373 C C . GLU A 1 1726 ? 151.47300 149.42700 251.26200 1.000 149.98000 1722 GLU A C 1
ATOM 24374 O O . GLU A 1 1726 ? 151.70900 149.16600 250.07600 1.000 149.98000 1722 GLU A O 1
ATOM 24386 N N . PRO A 1 1727 ? 151.32000 148.45800 252.17900 1.000 150.42000 1723 PRO A N 1
ATOM 24387 C CA . PRO A 1 1727 ? 151.40600 147.04000 251.81200 1.000 150.42000 1723 PRO A CA 1
ATOM 24388 C C . PRO A 1 1727 ? 150.44200 146.65700 250.69200 1.000 150.42000 1723 PRO A C 1
ATOM 24389 O O . PRO A 1 1727 ? 150.86100 146.60200 249.53600 1.000 150.42000 1723 PRO A O 1
ATOM 24400 N N . LEU A 1 1749 ? 162.41700 153.52000 242.82500 1.000 146.04000 1745 LEU A N 1
ATOM 24401 C CA . LEU A 1 1749 ? 161.40400 154.54200 242.58800 1.000 146.04000 1745 LEU A CA 1
ATOM 24402 C C . LEU A 1 1749 ? 161.87200 155.88900 243.12800 1.000 146.04000 1745 LEU A C 1
ATOM 24403 O O . LEU A 1 1749 ? 162.70800 155.95000 244.03000 1.000 146.04000 1745 LEU A O 1
ATOM 24418 N N . LEU A 1 1750 ? 161.32700 156.97200 242.56900 1.000 144.13000 1746 LEU A N 1
ATOM 24419 C CA . LEU A 1 1750 ? 161.72500 158.30900 242.99500 1.000 144.13000 1746 LEU A CA 1
ATOM 24420 C C . LEU A 1 1750 ? 161.37200 158.58200 244.45200 1.000 144.13000 1746 LEU A C 1
ATOM 24421 O O . LEU A 1 1750 ? 161.90100 159.53300 245.03700 1.000 144.13000 1746 LEU A O 1
ATOM 24437 N N . GLU A 1 1751 ? 160.49300 157.77400 245.05100 1.000 147.89000 1747 GLU A N 1
ATOM 24438 C CA . GLU A 1 1751 ? 160.13000 157.97800 246.44800 1.000 147.89000 1747 GLU A CA 1
ATOM 24439 C C . GLU A 1 1751 ? 161.14800 157.35900 247.39700 1.000 147.89000 1747 GLU A C 1
ATOM 24440 O O . GLU A 1 1751 ? 161.29000 157.82400 248.53500 1.000 147.89000 1747 GLU A O 1
ATOM 24452 N N . ILE A 1 1752 ? 161.86100 156.32100 246.95800 1.000 148.46000 1748 ILE A N 1
ATOM 24453 C CA . ILE A 1 1752 ? 162.90600 155.74400 247.79600 1.000 148.46000 1748 ILE A CA 1
ATOM 24454 C C . ILE A 1 1752 ? 164.04200 156.74300 247.97800 1.000 148.46000 1748 ILE A C 1
ATOM 24455 O O . ILE A 1 1752 ? 164.66200 156.81500 249.04700 1.000 148.46000 1748 ILE A O 1
ATOM 24471 N N . SER A 1 1753 ? 164.33400 157.52900 246.93900 1.000 149.04000 1749 SER A N 1
ATOM 24472 C CA . SER A 1 1753 ? 165.30500 158.60700 247.08600 1.000 149.04000 1749 SER A CA 1
ATOM 24473 C C . SER A 1 1753 ? 164.83800 159.61600 248.12600 1.000 149.04000 1749 SER A C 1
ATOM 24474 O O . SER A 1 1753 ? 165.64300 160.13100 248.90800 1.000 149.04000 1749 SER A O 1
ATOM 24482 N N . GLU A 1 1754 ? 163.53400 159.90400 248.15600 1.000 148.37000 1750 GLU A N 1
ATOM 24483 C CA . GLU A 1 1754 ? 163.00200 160.80100 249.17600 1.000 148.37000 1750 GLU A CA 1
ATOM 24484 C C . GLU A 1 1754 ? 163.15600 160.20100 250.56700 1.000 148.37000 1750 GLU A C 1
ATOM 24485 O O . GLU A 1 1754 ? 163.49000 160.91000 251.52300 1.000 148.37000 1750 GLU A O 1
ATOM 24497 N N . ILE A 1 1755 ? 162.90200 158.89800 250.70300 1.000 150.38000 1751 ILE A N 1
ATOM 24498 C CA . ILE A 1 1755 ? 163.07000 158.24600 251.99900 1.000 150.38000 1751 ILE A CA 1
ATOM 24499 C C . ILE A 1 1755 ? 164.52000 158.34100 252.45400 1.000 150.38000 1751 ILE A C 1
ATOM 24500 O O . ILE A 1 1755 ? 164.80500 158.63100 253.62300 1.000 150.38000 1751 ILE A O 1
ATOM 24516 N N . HIS A 1 1756 ? 165.46100 158.10200 251.53700 1.000 149.45000 1752 HIS A N 1
ATOM 24517 C CA . HIS A 1 1756 ? 166.87400 158.19100 251.89100 1.000 149.45000 1752 HIS A CA 1
ATOM 24518 C C . HIS A 1 1756 ? 167.25800 159.61700 252.26900 1.000 149.45000 1752 HIS A C 1
ATOM 24519 O O . HIS A 1 1756 ? 168.02600 159.83200 253.21500 1.000 149.45000 1752 HIS A O 1
ATOM 24533 N N . SER A 1 1757 ? 166.74100 160.60400 251.53500 1.000 148.87000 1753 SER A N 1
ATOM 24534 C CA . SER A 1 1757 ? 167.03100 161.99600 251.86000 1.000 148.87000 1753 SER A CA 1
ATOM 24535 C C . SER A 1 1757 ? 166.49800 162.35600 253.24000 1.000 148.87000 1753 SER A C 1
ATOM 24536 O O . SER A 1 1757 ? 167.17800 163.03300 254.01900 1.000 148.87000 1753 SER A O 1
ATOM 24544 N N . LEU A 1 1758 ? 165.28100 161.91100 253.55900 1.000 151.41000 1754 LEU A N 1
ATOM 24545 C CA . LEU A 1 1758 ? 164.71800 162.18400 254.87700 1.000 151.41000 1754 LEU A CA 1
ATOM 24546 C C . LEU A 1 1758 ? 165.52500 161.49600 255.97000 1.000 151.41000 1754 LEU A C 1
ATOM 24547 O O . LEU A 1 1758 ? 165.74000 162.06600 257.04400 1.000 151.41000 1754 LEU A O 1
ATOM 24563 N N . ALA A 1 1759 ? 165.98400 160.26900 255.71400 1.000 151.89000 1755 ALA A N 1
ATOM 24564 C CA . ALA A 1 1759 ? 166.80400 159.56800 256.69700 1.000 151.89000 1755 ALA A CA 1
ATOM 24565 C C . ALA A 1 1759 ? 168.11100 160.31100 256.94500 1.000 151.89000 1755 ALA A C 1
ATOM 24566 O O . ALA A 1 1759 ? 168.53600 160.48200 258.09500 1.000 151.89000 1755 ALA A O 1
ATOM 24573 N N . LEU A 1 1760 ? 168.76400 160.76200 255.87200 1.000 151.74000 1756 LEU A N 1
ATOM 24574 C CA . LEU A 1 1760 ? 170.01400 161.49900 256.02500 1.000 151.74000 1756 LEU A CA 1
ATOM 24575 C C . LEU A 1 1760 ? 169.78500 162.81500 256.75800 1.000 151.74000 1756 LEU A C 1
ATOM 24576 O O . LEU A 1 1760 ? 170.58800 163.20800 257.61500 1.000 151.74000 1756 LEU A O 1
ATOM 24592 N N . LEU A 1 1761 ? 168.69400 163.51300 256.43200 1.000 152.65000 1757 LEU A N 1
ATOM 24593 C CA . LEU A 1 1761 ? 168.37900 164.75800 257.12300 1.000 152.65000 1757 LEU A CA 1
ATOM 24594 C C . LEU A 1 1761 ? 168.14500 164.51400 258.60800 1.000 152.65000 1757 LEU A C 1
ATOM 24595 O O . LEU A 1 1761 ? 168.62700 165.27600 259.45400 1.000 152.65000 1757 LEU A O 1
ATOM 24611 N N . THR A 1 1762 ? 167.40500 163.45500 258.94300 1.000 154.26000 1758 THR A N 1
ATOM 24612 C CA . THR A 1 1762 ? 167.17800 163.11900 260.34400 1.000 154.26000 1758 THR A CA 1
ATOM 24613 C C . THR A 1 1762 ? 168.49600 162.83000 261.05000 1.000 154.26000 1758 THR A C 1
ATOM 24614 O O . THR A 1 1762 ? 168.73900 163.31100 262.16300 1.000 154.26000 1758 THR A O 1
ATOM 24625 N N . ARG A 1 1763 ? 169.36700 162.04900 260.40900 1.000 155.02000 1759 ARG A N 1
ATOM 24626 C CA . ARG A 1 1763 ? 170.64700 161.70900 261.02100 1.000 155.02000 1759 ARG A CA 1
ATOM 24627 C C . ARG A 1 1763 ? 171.47600 162.96100 261.28800 1.000 155.02000 1759 ARG A C 1
ATOM 24628 O O . ARG A 1 1763 ? 172.01900 163.13900 262.38600 1.000 155.02000 1759 ARG A O 1
ATOM 24649 N N . VAL A 1 1764 ? 171.58000 163.84600 260.29400 1.000 154.58000 1760 VAL A N 1
ATOM 24650 C CA . VAL A 1 1764 ? 172.43100 165.02200 260.45100 1.000 154.58000 1760 VAL A CA 1
ATOM 24651 C C . VAL A 1 1764 ? 171.84100 165.98100 261.47900 1.000 154.58000 1760 VAL A C 1
ATOM 24652 O O . VAL A 1 1764 ? 172.57100 166.55500 262.29700 1.000 154.58000 1760 VAL A O 1
ATOM 24665 N N . LEU A 1 1765 ? 170.51700 166.16700 261.47100 1.000 156.09000 1761 LEU A N 1
ATOM 24666 C CA . LEU A 1 1765 ? 169.91900 167.07300 262.44500 1.000 156.09000 1761 LEU A CA 1
ATOM 24667 C C . LEU A 1 1765 ? 170.01700 166.51100 263.85700 1.000 156.09000 1761 LEU A C 1
ATOM 24668 O O . LEU A 1 1765 ? 170.16800 167.27700 264.81300 1.000 156.09000 1761 LEU A O 1
ATOM 24684 N N . ALA A 1 1766 ? 169.96000 165.18600 264.01300 1.000 157.10000 1762 ALA A N 1
ATOM 24685 C CA . ALA A 1 1766 ? 170.16600 164.59900 265.33200 1.000 157.10000 1762 ALA A CA 1
ATOM 24686 C C . ALA A 1 1766 ? 171.60800 164.77800 265.78800 1.000 157.10000 1762 ALA A C 1
ATOM 24687 O O . ALA A 1 1766 ? 171.86100 165.12500 266.94800 1.000 157.10000 1762 ALA A O 1
ATOM 24694 N N . ALA A 1 1767 ? 172.56800 164.54800 264.88800 1.000 157.07000 1763 ALA A N 1
ATOM 24695 C CA . ALA A 1 1767 ? 173.96800 164.77400 265.23200 1.000 157.07000 1763 ALA A CA 1
ATOM 24696 C C . ALA A 1 1767 ? 174.20400 166.22300 265.63800 1.000 157.07000 1763 ALA A C 1
ATOM 24697 O O . ALA A 1 1767 ? 175.00300 166.50300 266.53900 1.000 157.07000 1763 ALA A O 1
ATOM 24704 N N . CYS A 1 1768 ? 173.51700 167.16100 264.98200 1.000 157.28000 1764 CYS A N 1
ATOM 24705 C CA . CYS A 1 1768 ? 173.66800 168.57000 265.33200 1.000 157.28000 1764 CYS A CA 1
ATOM 24706 C C . CYS A 1 1768 ? 173.03200 168.87000 266.68500 1.000 157.28000 1764 CYS A C 1
ATOM 24707 O O . CYS A 1 1768 ? 173.65200 169.50300 267.54800 1.000 157.28000 1764 CYS A O 1
ATOM 24715 N N . ARG A 1 1769 ? 171.79000 168.42400 266.88900 1.000 158.75000 1765 ARG A N 1
ATOM 24716 C CA . ARG A 1 1769 ? 171.10400 168.65900 268.15300 1.000 158.75000 1765 ARG A CA 1
ATOM 24717 C C . ARG A 1 1769 ? 171.80800 167.98700 269.32200 1.000 158.75000 1765 ARG A C 1
ATOM 24718 O O . ARG A 1 1769 ? 171.59300 168.38600 270.47200 1.000 158.75000 1765 ARG A O 1
ATOM 24739 N N . ALA A 1 1770 ? 172.64000 166.97600 269.05900 1.000 158.94000 1766 ALA A N 1
ATOM 24740 C CA . ALA A 1 1770 ? 173.38200 166.33100 270.13500 1.000 158.94000 1766 ALA A CA 1
ATOM 24741 C C . ALA A 1 1770 ? 174.23200 167.32000 270.92300 1.000 158.94000 1766 ALA A C 1
ATOM 24742 O O . ALA A 1 1770 ? 174.57000 167.04500 272.07900 1.000 158.94000 1766 ALA A O 1
ATOM 24749 N N . GLN A 1 1771 ? 174.58300 168.45900 270.32700 1.000 159.57000 1767 GLN A N 1
ATOM 24750 C CA . GLN A 1 1771 ? 175.38600 169.48200 270.98700 1.000 159.57000 1767 GLN A CA 1
ATOM 24751 C C . GLN A 1 1771 ? 174.53900 170.62400 271.53500 1.000 159.57000 1767 GLN A C 1
ATOM 24752 O O . GLN A 1 1771 ? 174.67100 170.98500 272.70800 1.000 159.57000 1767 GLN A O 1
ATOM 24766 N N . ASN A 1 1772 ? 173.67100 171.20100 270.70800 1.000 158.62000 1768 ASN A N 1
ATOM 24767 C CA . ASN A 1 1772 ? 172.82400 172.31600 271.10000 1.000 158.62000 1768 ASN A CA 1
ATOM 24768 C C . ASN A 1 1772 ? 171.35700 171.92000 270.98600 1.000 158.62000 1768 ASN A C 1
ATOM 24769 O O . ASN A 1 1772 ? 171.00400 170.94600 270.31600 1.000 158.62000 1768 ASN A O 1
ATOM 24780 N N . ALA A 1 1773 ? 170.50200 172.69300 271.65800 1.000 158.48000 1769 ALA A N 1
ATOM 24781 C CA . ALA A 1 1773 ? 169.06800 172.44900 271.65900 1.000 158.48000 1769 ALA A CA 1
ATOM 24782 C C . ALA A 1 1773 ? 168.24600 173.61800 271.13800 1.000 158.48000 1769 ALA A C 1
ATOM 24783 O O . ALA A 1 1773 ? 167.03400 173.46000 270.95100 1.000 158.48000 1769 ALA A O 1
ATOM 24790 N N . ARG A 1 1774 ? 168.85800 174.78000 270.90000 1.000 160.31000 1770 ARG A N 1
ATOM 24791 C CA . ARG A 1 1774 ? 168.09800 175.93000 270.42000 1.000 160.31000 1770 ARG A CA 1
ATOM 24792 C C . ARG A 1 1774 ? 167.49700 175.65900 269.04600 1.000 160.31000 1770 ARG A C 1
ATOM 24793 O O . ARG A 1 1774 ? 166.33300 175.99300 268.79200 1.000 160.31000 1770 ARG A O 1
ATOM 24814 N N . ASP A 1 1775 ? 168.27100 175.05700 268.14900 1.000 158.32000 1771 ASP A N 1
ATOM 24815 C CA . ASP A 1 1775 ? 167.81300 174.78100 266.79700 1.000 158.32000 1771 ASP A CA 1
ATOM 24816 C C . ASP A 1 1775 ? 167.15500 173.40500 266.72300 1.000 158.32000 1771 ASP A C 1
ATOM 24817 O O . ASP A 1 1775 ? 167.26200 172.58200 267.63400 1.000 158.32000 1771 ASP A O 1
ATOM 24826 N N . VAL A 1 1776 ? 166.46500 173.16400 265.61200 1.000 157.63000 1772 VAL A N 1
ATOM 24827 C CA . VAL A 1 1776 ? 165.77200 171.89900 265.38200 1.000 157.63000 1772 VAL A CA 1
ATOM 24828 C C . VAL A 1 1776 ? 164.74500 171.69800 266.49000 1.000 157.63000 1772 VAL A C 1
ATOM 24829 O O . VAL A 1 1776 ? 164.89400 170.78500 267.31500 1.000 157.63000 1772 VAL A O 1
ATOM 24842 N N . PRO A 1 1777 ? 163.69700 172.52400 266.55600 1.000 159.35000 1773 PRO A N 1
ATOM 24843 C CA . PRO A 1 1777 ? 162.70700 172.34100 267.63000 1.000 159.35000 1773 PRO A CA 1
ATOM 24844 C C . PRO A 1 1777 ? 161.88300 171.07600 267.47300 1.000 159.35000 1773 PRO A C 1
ATOM 24845 O O . PRO A 1 1777 ? 161.58900 170.40800 268.47200 1.000 159.35000 1773 PRO A O 1
ATOM 24856 N N . GLU A 1 1778 ? 161.50100 170.72700 266.24600 1.000 157.74000 1774 GLU A N 1
ATOM 24857 C CA . GLU A 1 1778 ? 160.69100 169.54600 265.98800 1.000 157.74000 1774 GLU A CA 1
ATOM 24858 C C . GLU A 1 1778 ? 161.20900 168.84900 264.74000 1.000 157.74000 1774 GLU A C 1
ATOM 24859 O O . GLU A 1 1778 ? 161.50900 169.49900 263.73500 1.000 157.74000 1774 GLU A O 1
ATOM 24871 N N . VAL A 1 1779 ? 161.31000 167.52000 264.81100 1.000 156.81000 1775 VAL A N 1
ATOM 24872 C CA . VAL A 1 1779 ? 161.83000 166.75100 263.68400 1.000 156.81000 1775 VAL A CA 1
ATOM 24873 C C . VAL A 1 1779 ? 160.75900 166.46300 262.64000 1.000 156.81000 1775 VAL A C 1
ATOM 24874 O O . VAL A 1 1779 ? 161.09600 166.23300 261.47200 1.000 156.81000 1775 VAL A O 1
ATOM 24887 N N . THR A 1 1780 ? 159.48600 166.47700 263.02700 1.000 155.22000 1776 THR A N 1
ATOM 24888 C CA . THR A 1 1780 ? 158.35600 166.21300 262.13400 1.000 155.22000 1776 THR A CA 1
ATOM 24889 C C . THR A 1 1780 ? 158.67300 165.07200 261.16800 1.000 155.22000 1776 THR A C 1
ATOM 24890 O O . THR A 1 1780 ? 158.59600 165.20200 259.94600 1.000 155.22000 1776 THR A O 1
ATOM 24901 N N . TRP A 1 1781 ? 159.03100 163.93000 261.75100 1.000 156.19000 1777 TRP A N 1
ATOM 24902 C CA . TRP A 1 1781 ? 159.34400 162.73900 260.97600 1.000 156.19000 1777 TRP A CA 1
ATOM 24903 C C . TRP A 1 1781 ? 159.19700 161.52100 261.87600 1.000 156.19000 1777 TRP A C 1
ATOM 24904 O O . TRP A 1 1781 ? 159.70600 161.50900 262.99900 1.000 156.19000 1777 TRP A O 1
ATOM 24925 N N . ASP A 1 1782 ? 158.50000 160.50500 261.37400 1.000 156.34000 1778 ASP A N 1
ATOM 24926 C CA . ASP A 1 1782 ? 158.25700 159.27300 262.10900 1.000 156.34000 1778 ASP A CA 1
ATOM 24927 C C . ASP A 1 1782 ? 159.18300 158.17700 261.60000 1.000 156.34000 1778 ASP A C 1
ATOM 24928 O O . ASP A 1 1782 ? 159.40000 158.04500 260.39100 1.000 156.34000 1778 ASP A O 1
ATOM 24937 N N . GLY A 1 1783 ? 159.72600 157.39400 262.52900 1.000 155.13000 1779 GLY A N 1
ATOM 24938 C CA . GLY A 1 1783 ? 160.63000 156.31700 262.17800 1.000 155.13000 1779 GLY A CA 1
ATOM 24939 C C . GLY A 1 1783 ? 159.95800 154.96000 262.16400 1.000 155.13000 1779 GLY A C 1
ATOM 24940 O O . GLY A 1 1783 ? 160.25600 154.12200 261.30900 1.000 155.13000 1779 GLY A O 1
ATOM 24944 N N . ALA A 1 1784 ? 159.04200 154.73400 263.10800 1.000 155.58000 1780 ALA A N 1
ATOM 24945 C CA . ALA A 1 1784 ? 158.36800 153.44200 263.19200 1.000 155.58000 1780 ALA A CA 1
ATOM 24946 C C . ALA A 1 1784 ? 157.64100 153.11800 261.89300 1.000 155.58000 1780 ALA A C 1
ATOM 24947 O O . ALA A 1 1784 ? 157.76800 152.01200 261.35500 1.000 155.58000 1780 ALA A O 1
ATOM 24954 N N . LYS A 1 1785 ? 156.87000 154.07500 261.37300 1.000 154.45000 1781 LYS A N 1
ATOM 24955 C CA . LYS A 1 1785 ? 156.13700 153.84200 260.13300 1.000 154.45000 1781 LYS A CA 1
ATOM 24956 C C . LYS A 1 1785 ? 157.09200 153.58100 258.97600 1.000 154.45000 1781 LYS A C 1
ATOM 24957 O O . LYS A 1 1785 ? 156.89200 152.65000 258.18700 1.000 154.45000 1781 LYS A O 1
ATOM 24976 N N . VAL A 1 1786 ? 158.14400 154.39400 258.86000 1.000 154.85000 1782 VAL A N 1
ATOM 24977 C CA . VAL A 1 1786 ? 159.10100 154.21600 257.77200 1.000 154.85000 1782 VAL A CA 1
ATOM 24978 C C . VAL A 1 1786 ? 159.83200 152.88700 257.91600 1.000 154.85000 1782 VAL A C 1
ATOM 24979 O O . VAL A 1 1786 ? 160.11400 152.20600 256.92100 1.000 154.85000 1782 VAL A O 1
ATOM 24992 N N . LEU A 1 1787 ? 160.15900 152.49900 259.15000 1.000 154.93000 1783 LEU A N 1
ATOM 24993 C CA . LEU A 1 1787 ? 160.82400 151.21800 259.37000 1.000 154.93000 1783 LEU A CA 1
ATOM 24994 C C . LEU A 1 1787 ? 159.92800 150.06100 258.94500 1.000 154.93000 1783 LEU A C 1
ATOM 24995 O O . LEU A 1 1787 ? 160.36600 149.14800 258.23500 1.000 154.93000 1783 LEU A O 1
ATOM 25011 N N . GLU A 1 1788 ? 158.66300 150.08400 259.37100 1.000 155.80000 1784 GLU A N 1
ATOM 25012 C CA . GLU A 1 1788 ? 157.73500 149.03200 258.96900 1.000 155.80000 1784 GLU A CA 1
ATOM 25013 C C . GLU A 1 1788 ? 157.55900 149.00600 257.45600 1.000 155.80000 1784 GLU A C 1
ATOM 25014 O O . GLU A 1 1788 ? 157.44400 147.93100 256.85400 1.000 155.80000 1784 GLU A O 1
ATOM 25026 N N . CYS A 1 1789 ? 157.54100 150.18000 256.82200 1.000 154.67000 1785 CYS A N 1
ATOM 25027 C CA . CYS A 1 1789 ? 157.40000 150.24000 255.37200 1.000 154.67000 1785 CYS A CA 1
ATOM 25028 C C . CYS A 1 1789 ? 158.58900 149.58100 254.68300 1.000 154.67000 1785 CYS A C 1
ATOM 25029 O O . CYS A 1 1789 ? 158.42500 148.67500 253.85900 1.000 154.67000 1785 CYS A O 1
ATOM 25037 N N . VAL A 1 1790 ? 159.80500 150.02500 255.01400 1.000 154.84000 1786 VAL A N 1
ATOM 25038 C CA . VAL A 1 1790 ? 160.99400 149.45500 254.39200 1.000 154.84000 1786 VAL A CA 1
ATOM 25039 C C . VAL A 1 1790 ? 161.14200 147.97800 254.72800 1.000 154.84000 1786 VAL A C 1
ATOM 25040 O O . VAL A 1 1790 ? 161.79600 147.23900 253.98400 1.000 154.84000 1786 VAL A O 1
ATOM 25053 N N . GLU A 1 1791 ? 160.54900 147.52300 255.83400 1.000 155.04000 1787 GLU A N 1
ATOM 25054 C CA . GLU A 1 1791 ? 160.58700 146.10200 256.16000 1.000 155.04000 1787 GLU A CA 1
ATOM 25055 C C . GLU A 1 1791 ? 159.62300 145.31000 255.28400 1.000 155.04000 1787 GLU A C 1
ATOM 25056 O O . GLU A 1 1791 ? 159.97500 144.24600 254.76500 1.000 155.04000 1787 GLU A O 1
ATOM 25068 N N . TYR A 1 1792 ? 158.40200 145.81500 255.10900 1.000 154.61000 1788 TYR A N 1
ATOM 25069 C CA . TYR A 1 1792 ? 157.40600 145.15000 254.27900 1.000 154.61000 1788 TYR A CA 1
ATOM 25070 C C . TYR A 1 1792 ? 157.67400 145.30700 252.78800 1.000 154.61000 1788 TYR A C 1
ATOM 25071 O O . TYR A 1 1792 ? 156.93400 144.73400 251.98100 1.000 154.61000 1788 TYR A O 1
ATOM 25089 N N . TRP A 1 1793 ? 158.70300 146.05800 252.40300 1.000 151.81000 1789 TRP A N 1
ATOM 25090 C CA . TRP A 1 1793 ? 159.07900 146.25200 251.00800 1.000 151.81000 1789 TRP A CA 1
ATOM 25091 C C . TRP A 1 1793 ? 160.50100 145.76300 250.76100 1.000 151.81000 1789 TRP A C 1
ATOM 25092 O O . TRP A 1 1793 ? 161.29700 146.41500 250.08100 1.000 151.81000 1789 TRP A O 1
ATOM 25113 N N . LEU A 1 1794 ? 160.83400 144.60200 251.31600 1.000 151.18000 1790 LEU A N 1
ATOM 25114 C CA . LEU A 1 1794 ? 162.16200 144.02200 251.14800 1.000 151.18000 1790 LEU A CA 1
ATOM 25115 C C . LEU A 1 1794 ? 162.14900 142.54000 251.50700 1.000 151.18000 1790 LEU A C 1
ATOM 25116 O O . LEU A 1 1794 ? 162.98000 141.76900 251.02900 1.000 151.18000 1790 LEU A O 1
ATOM 25132 N N . LYS A 1 1798 ? 158.92500 139.28200 243.61500 1.000 151.93000 1794 LYS A N 1
ATOM 25133 C CA . LYS A 1 1798 ? 158.09900 139.33900 242.41500 1.000 151.93000 1794 LYS A CA 1
ATOM 25134 C C . LYS A 1 1798 ? 156.86900 140.20900 242.64900 1.000 151.93000 1794 LYS A C 1
ATOM 25135 O O . LYS A 1 1798 ? 156.38200 140.87000 241.73200 1.000 151.93000 1794 LYS A O 1
ATOM 25153 N N . VAL A 1 1799 ? 156.37000 140.20400 243.88700 1.000 150.56000 1795 VAL A N 1
ATOM 25154 C CA . VAL A 1 1799 ? 155.20100 141.00600 244.22700 1.000 150.56000 1795 VAL A CA 1
ATOM 25155 C C . VAL A 1 1799 ? 155.48100 142.49400 244.07500 1.000 150.56000 1795 VAL A C 1
ATOM 25156 O O . VAL A 1 1799 ? 154.54400 143.28800 243.93700 1.000 150.56000 1795 VAL A O 1
ATOM 25169 N N . LEU A 1 1800 ? 156.75400 142.89500 244.09600 1.000 149.93000 1796 LEU A N 1
ATOM 25170 C CA . LEU A 1 1800 ? 157.09300 144.30700 243.95800 1.000 149.93000 1796 LEU A CA 1
ATOM 25171 C C . LEU A 1 1800 ? 156.60100 144.89300 242.64100 1.000 149.93000 1796 LEU A C 1
ATOM 25172 O O . LEU A 1 1800 ? 156.39100 146.10800 242.55800 1.000 149.93000 1796 LEU A O 1
ATOM 25188 N N . ARG A 1 1801 ? 156.40800 144.06300 241.61700 1.000 149.28000 1797 ARG A N 1
ATOM 25189 C CA . ARG A 1 1801 ? 155.95400 144.52500 240.31100 1.000 149.28000 1797 ARG A CA 1
ATOM 25190 C C . ARG A 1 1801 ? 154.46000 144.82500 240.27100 1.000 149.28000 1797 ARG A C 1
ATOM 25191 O O . ARG A 1 1801 ? 153.92000 145.04900 239.18200 1.000 149.28000 1797 ARG A O 1
ATOM 25212 N N . GLU A 1 1802 ? 153.78200 144.83400 241.42100 1.000 149.92000 1798 GLU A N 1
ATOM 25213 C CA . GLU A 1 1802 ? 152.34700 145.09800 241.42700 1.000 149.92000 1798 GLU A CA 1
ATOM 25214 C C . GLU A 1 1802 ? 152.04400 146.51900 240.96800 1.000 149.92000 1798 GLU A C 1
ATOM 25215 O O . GLU A 1 1802 ? 151.10700 146.74200 240.19200 1.000 149.92000 1798 GLU A O 1
ATOM 25227 N N . ARG A 1 1803 ? 152.82200 147.49200 241.43500 1.000 147.63000 1799 ARG A N 1
ATOM 25228 C CA . ARG A 1 1803 ? 152.6100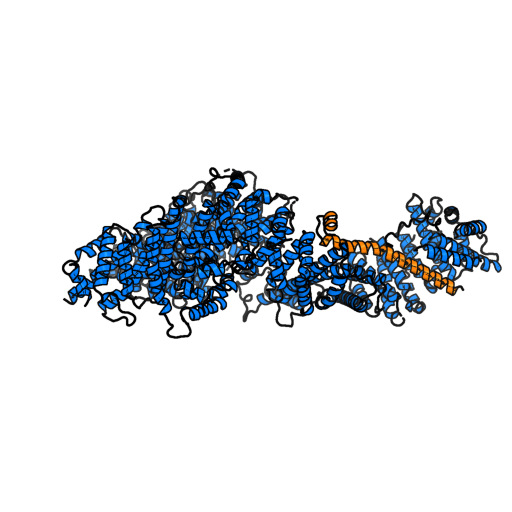0 148.90200 241.12900 1.000 147.63000 1799 ARG A CA 1
ATOM 25229 C C . ARG A 1 1803 ? 153.83400 149.50700 240.45100 1.000 147.63000 1799 ARG A C 1
ATOM 25230 O O . ARG A 1 1803 ? 154.26600 150.61400 240.78000 1.000 147.63000 1799 ARG A O 1
ATOM 25251 N N . LEU A 1 1804 ? 154.41000 148.78400 239.49400 1.000 147.11000 1800 LEU A N 1
ATOM 25252 C CA . LEU A 1 1804 ? 155.55000 149.25400 238.70800 1.000 147.11000 1800 LEU A CA 1
ATOM 25253 C C . LEU A 1 1804 ? 155.09100 149.37000 237.25700 1.000 147.11000 1800 LEU A C 1
ATOM 25254 O O . LEU A 1 1804 ? 155.09100 148.38700 236.51200 1.000 147.11000 1800 LEU A O 1
ATOM 25270 N N . VAL A 1 1805 ? 154.69800 150.57700 236.86300 1.000 144.00000 1801 VAL A N 1
ATOM 25271 C CA . VAL A 1 1805 ? 154.23100 150.84400 235.50400 1.000 144.00000 1801 VAL A CA 1
ATOM 25272 C C . VAL A 1 1805 ? 154.91100 152.10600 234.98700 1.000 144.00000 1801 VAL A C 1
ATOM 25273 O O . VAL A 1 1805 ? 154.27300 153.16700 234.91200 1.000 144.00000 1801 VAL A O 1
ATOM 25286 N N . PRO A 1 1806 ? 156.19100 152.04500 234.62200 1.000 141.42000 1802 PRO A N 1
ATOM 25287 C CA . PRO A 1 1806 ? 156.87700 153.24500 234.11800 1.000 141.42000 1802 PRO A CA 1
ATOM 25288 C C . PRO A 1 1806 ? 156.15600 153.83000 232.91300 1.000 141.42000 1802 PRO A C 1
ATOM 25289 O O . PRO A 1 1806 ? 155.95200 153.15600 231.90100 1.000 141.42000 1802 PRO A O 1
ATOM 25300 N N . LEU A 1 1807 ? 155.77000 155.10000 233.03200 1.000 138.17000 1803 LEU A N 1
ATOM 25301 C CA . LEU A 1 1807 ? 155.06600 155.79100 231.95800 1.000 138.17000 1803 LEU A CA 1
ATOM 25302 C C . LEU A 1 1807 ? 156.01300 156.59000 231.07100 1.000 138.17000 1803 LEU A C 1
ATOM 25303 O O . LEU A 1 1807 ? 155.80200 156.67000 229.85600 1.000 138.17000 1803 LEU A O 1
ATOM 25319 N N . GLY A 1 1808 ? 157.05200 157.18200 231.65300 1.000 136.12000 1804 GLY A N 1
ATOM 25320 C CA . GLY A 1 1808 ? 158.00400 157.96200 230.90000 1.000 136.12000 1804 GLY A CA 1
ATOM 25321 C C . GLY A 1 1808 ? 158.86600 157.10200 229.99800 1.000 136.12000 1804 GLY A C 1
ATOM 25322 O O . GLY A 1 1808 ? 158.78700 157.17800 228.76800 1.000 136.12000 1804 GLY A O 1
ATOM 25326 N N . PRO A 1 1809 ? 159.71200 156.26000 230.59700 1.000 135.89000 1805 PRO A N 1
ATOM 25327 C CA . PRO A 1 1809 ? 160.59500 155.39300 229.80100 1.000 135.89000 1805 PRO A CA 1
ATOM 25328 C C . PRO A 1 1809 ? 159.82100 154.22000 229.21700 1.000 135.89000 1805 PRO A C 1
ATOM 25329 O O . PRO A 1 1809 ? 159.26900 153.39700 229.95200 1.000 135.89000 1805 PRO A O 1
ATOM 25340 N N . ARG A 1 1810 ? 159.78300 154.14400 227.88200 1.000 135.81000 1806 ARG A N 1
ATOM 25341 C CA . ARG A 1 1810 ? 159.09300 153.05500 227.20100 1.000 135.81000 1806 ARG A CA 1
ATOM 25342 C C . ARG A 1 1810 ? 159.89300 152.52400 226.01500 1.000 135.81000 1806 ARG A C 1
ATOM 25343 O O . ARG A 1 1810 ? 159.32100 151.85900 225.14300 1.000 135.81000 1806 ARG A O 1
ATOM 25364 N N . GLU A 1 1811 ? 161.19700 152.79800 225.96000 1.000 131.58000 1807 GLU A N 1
ATOM 25365 C CA . GLU A 1 1811 ? 162.04400 152.34900 224.86400 1.000 131.58000 1807 GLU A CA 1
ATOM 25366 C C . GLU A 1 1811 ? 163.11300 151.35800 225.30200 1.000 131.58000 1807 GLU A C 1
ATOM 25367 O O . GLU A 1 1811 ? 163.87900 150.88500 224.45400 1.000 131.58000 1807 GLU A O 1
ATOM 25379 N N . VAL A 1 1812 ? 163.19100 151.03200 226.58900 1.000 135.54000 1808 VAL A N 1
ATOM 25380 C CA . VAL A 1 1812 ? 164.18600 150.09000 227.08500 1.000 135.54000 1808 VAL A CA 1
ATOM 25381 C C . VAL A 1 1812 ? 163.55600 149.16600 228.12000 1.000 135.54000 1808 VAL A C 1
ATOM 25382 O O . VAL A 1 1812 ? 162.43900 149.40300 228.57900 1.000 135.54000 1808 VAL A O 1
ATOM 25395 N N . ASN A 1 1836 ? 165.32400 144.61900 236.43600 1.000 145.05000 1832 ASN A N 1
ATOM 25396 C CA . ASN A 1 1836 ? 166.47300 144.70600 235.54300 1.000 145.05000 1832 ASN A CA 1
ATOM 25397 C C . ASN A 1 1836 ? 166.91800 146.15300 235.35600 1.000 145.05000 1832 ASN A C 1
ATOM 25398 O O . ASN A 1 1836 ? 168.09300 146.42100 235.10200 1.000 145.05000 1832 ASN A O 1
ATOM 25408 N N . ARG A 1 1837 ? 165.97400 147.08400 235.48400 1.000 142.34000 1833 ARG A N 1
ATOM 25409 C CA . ARG A 1 1837 ? 166.23800 148.50700 235.31300 1.000 142.34000 1833 ARG A CA 1
ATOM 25410 C C . ARG A 1 1837 ? 166.17100 149.28100 236.62100 1.000 142.34000 1833 ARG A C 1
ATOM 25411 O O . ARG A 1 1837 ? 167.08000 150.06000 236.92500 1.000 142.34000 1833 ARG A O 1
ATOM 25432 N N . LEU A 1 1838 ? 165.11100 149.08600 237.40900 1.000 144.81000 1834 LEU A N 1
ATOM 25433 C CA . LEU A 1 1838 ? 164.90100 149.85200 238.62900 1.000 144.81000 1834 LEU A CA 1
ATOM 25434 C C . LEU A 1 1838 ? 165.11700 149.05300 239.90500 1.000 144.81000 1834 LEU A C 1
ATOM 25435 O O . LEU A 1 1838 ? 165.31500 149.65900 240.96200 1.000 144.81000 1834 LEU A O 1
ATOM 25451 N N . GLU A 1 1839 ? 165.08700 147.72000 239.84000 1.000 147.34000 1835 GLU A N 1
ATOM 25452 C CA . GLU A 1 1839 ? 165.26300 146.92300 241.05100 1.000 147.34000 1835 GLU A CA 1
ATOM 25453 C C . GLU A 1 1839 ? 166.67600 147.06400 241.60800 1.000 147.34000 1835 GLU A C 1
ATOM 25454 O O . GLU A 1 1839 ? 166.86700 147.08200 242.83000 1.000 147.34000 1835 GLU A O 1
ATOM 25466 N N . GLU A 1 1840 ? 167.67800 147.15800 240.73100 1.000 148.41000 1836 GLU A N 1
ATOM 25467 C CA . GLU A 1 1840 ? 169.04600 147.38100 241.19100 1.000 148.41000 1836 GLU A CA 1
ATOM 25468 C C . GLU A 1 1840 ? 169.15200 148.69200 241.96200 1.000 148.41000 1836 GLU A C 1
ATOM 25469 O O . GLU A 1 1840 ? 169.72500 148.74000 243.05800 1.000 148.41000 1836 GLU A O 1
ATOM 25481 N N . LYS A 1 1841 ? 168.60900 149.77200 241.39700 1.000 145.09000 1837 LYS A N 1
ATOM 25482 C CA . LYS A 1 1841 ? 168.64300 151.05800 242.08300 1.000 145.09000 1837 LYS A CA 1
ATOM 25483 C C . LYS A 1 1841 ? 167.85900 151.00300 243.38800 1.000 145.09000 1837 LYS A C 1
ATOM 25484 O O . LYS A 1 1841 ? 168.26100 151.60600 244.38900 1.000 145.09000 1837 LYS A O 1
ATOM 25503 N N . ALA A 1 1842 ? 166.74000 150.27700 243.39900 1.000 146.88000 1838 ALA A N 1
ATOM 25504 C CA . ALA A 1 1842 ? 165.94200 150.16600 244.61500 1.000 146.88000 1838 ALA A CA 1
ATOM 25505 C C . ALA A 1 1842 ? 166.72700 149.47200 245.72100 1.000 146.88000 1838 ALA A C 1
ATOM 25506 O O . ALA A 1 1842 ? 166.75800 149.94100 246.86500 1.000 146.88000 1838 ALA A O 1
ATOM 25513 N N . VAL A 1 1843 ? 167.37200 148.34800 245.39800 1.000 149.37000 1839 VAL A N 1
ATOM 25514 C CA . VAL A 1 1843 ? 168.13900 147.63500 246.41500 1.000 149.37000 1839 VAL A CA 1
ATOM 25515 C C . VAL A 1 1843 ? 169.34400 148.45900 246.85100 1.000 149.37000 1839 VAL A C 1
ATOM 25516 O O . VAL A 1 1843 ? 169.72500 148.43500 248.02700 1.000 149.37000 1839 VAL A O 1
ATOM 25529 N N . GLY A 1 1844 ? 169.95700 149.20800 245.93100 1.000 150.07000 1840 GLY A N 1
ATOM 25530 C CA . GLY A 1 1844 ? 171.05200 150.08000 246.32400 1.000 150.07000 1840 GLY A CA 1
ATOM 25531 C C . GLY A 1 1844 ? 170.60900 151.16300 247.28900 1.000 150.07000 1840 GLY A C 1
ATOM 25532 O O . GLY A 1 1844 ? 171.28500 151.44100 248.28300 1.000 150.07000 1840 GLY A O 1
ATOM 25536 N N . LEU A 1 1845 ? 169.46100 151.78600 247.01300 1.000 147.77000 1841 LEU A N 1
ATOM 25537 C CA . LEU A 1 1845 ? 168.93800 152.80400 247.91700 1.000 147.77000 1841 LEU A CA 1
ATOM 25538 C C . LEU A 1 1845 ? 168.56000 152.20200 249.26400 1.000 147.77000 1841 LEU A C 1
ATOM 25539 O O . LEU A 1 1845 ? 168.74900 152.83600 250.30700 1.000 147.77000 1841 LEU A O 1
ATOM 25555 N N . LEU A 1 1846 ? 168.02700 150.97800 249.26600 1.000 150.02000 1842 LEU A N 1
ATOM 25556 C CA . LEU A 1 1846 ? 167.70900 150.32300 250.53100 1.000 150.02000 1842 LEU A CA 1
ATOM 25557 C C . LEU A 1 1846 ? 168.97200 150.03800 251.33500 1.000 150.02000 1842 LEU A C 1
ATOM 25558 O O . LEU A 1 1846 ? 168.99200 150.22100 252.55900 1.000 150.02000 1842 LEU A O 1
ATOM 25574 N N . VAL A 1 1847 ? 170.03700 149.59000 250.66700 1.000 150.26000 1843 VAL A N 1
ATOM 25575 C CA . VAL A 1 1847 ? 171.30400 149.36500 251.35700 1.000 150.26000 1843 VAL A CA 1
ATOM 25576 C C . VAL A 1 1847 ? 171.84000 150.67600 251.91800 1.000 150.26000 1843 VAL A C 1
ATOM 25577 O O . VAL A 1 1847 ? 172.35700 150.72400 253.04000 1.000 150.26000 1843 VAL A O 1
ATOM 25590 N N . GLY A 1 1848 ? 171.72500 151.76000 251.14800 1.000 151.04000 1844 GLY A N 1
ATOM 25591 C CA . GLY A 1 1848 ? 172.15300 153.05600 251.65200 1.000 151.04000 1844 GLY A CA 1
ATOM 25592 C C . GLY A 1 1848 ? 171.36600 153.49200 252.87400 1.000 151.04000 1844 GLY A C 1
ATOM 25593 O O . GLY A 1 1848 ? 171.93300 154.00600 253.84200 1.000 151.04000 1844 GLY A O 1
ATOM 25597 N N . VAL A 1 1849 ? 170.04600 153.29800 252.84300 1.000 151.24000 1845 VAL A N 1
ATOM 25598 C CA . VAL A 1 1849 ? 169.21100 153.64500 253.98900 1.000 151.24000 1845 VAL A CA 1
ATOM 25599 C C . VAL A 1 1849 ? 169.62400 152.83000 255.20800 1.000 151.24000 1845 VAL A C 1
ATOM 25600 O O . VAL A 1 1849 ? 169.74200 153.35600 256.32100 1.000 151.24000 1845 VAL A O 1
ATOM 25613 N N . ARG A 1 1850 ? 169.84600 151.52700 255.01500 1.000 152.66000 1846 ARG A N 1
ATOM 25614 C CA . ARG A 1 1850 ? 170.30100 150.68700 256.11800 1.000 152.66000 1846 ARG A CA 1
ATOM 25615 C C . ARG A 1 1850 ? 171.65000 151.14900 256.65200 1.000 152.66000 1846 ARG A C 1
ATOM 25616 O O . ARG A 1 1850 ? 171.90500 151.05900 257.85900 1.000 152.66000 1846 ARG A O 1
ATOM 25637 N N . GLU A 1 1851 ? 172.52400 151.64500 255.77500 1.000 151.81000 1847 GLU A N 1
ATOM 25638 C CA . GLU A 1 1851 ? 173.84300 152.09100 256.20800 1.000 151.81000 1847 GLU A CA 1
ATOM 25639 C C . GLU A 1 1851 ? 173.78000 153.40900 256.97000 1.000 151.81000 1847 GLU A C 1
ATOM 25640 O O . GLU A 1 1851 ? 174.55100 153.60800 257.91600 1.000 151.81000 1847 GLU A O 1
ATOM 25652 N N . VAL A 1 1852 ? 172.88200 154.31200 256.58300 1.000 151.85000 1848 VAL A N 1
ATOM 25653 C CA . VAL A 1 1852 ? 172.77800 155.59400 257.27300 1.000 151.85000 1848 VAL A CA 1
ATOM 25654 C C . VAL A 1 1852 ? 171.91300 155.49400 258.52800 1.000 151.85000 1848 VAL A C 1
ATOM 25655 O O . VAL A 1 1852 ? 172.16500 156.20500 259.50700 1.000 151.85000 1848 VAL A O 1
ATOM 25668 N N . LEU A 1 1853 ? 170.89800 154.63000 258.52500 1.000 152.24000 1849 LEU A N 1
ATOM 25669 C CA . LEU A 1 1853 ? 170.02900 154.45600 259.68200 1.000 152.24000 1849 LEU A CA 1
ATOM 25670 C C . LEU A 1 1853 ? 170.45200 153.30800 260.58600 1.000 152.24000 1849 LEU A C 1
ATOM 25671 O O . LEU A 1 1853 ? 170.17300 153.34900 261.78800 1.000 152.24000 1849 LEU A O 1
ATOM 25687 N N . GLU A 1 1854 ? 171.11500 152.29100 260.04200 1.000 154.34000 1850 GLU A N 1
ATOM 25688 C CA . GLU A 1 1854 ? 171.55100 151.14600 260.83400 1.000 154.34000 1850 GLU A CA 1
ATOM 25689 C C . GLU A 1 1854 ? 173.02800 150.85400 260.59100 1.000 154.34000 1850 GLU A C 1
ATOM 25690 O O . GLU A 1 1854 ? 173.83100 151.76900 260.41200 1.000 154.34000 1850 GLU A O 1
ATOM 25702 N N . ASP B 2 9 ? 159.48000 131.02900 203.56600 1.000 94.90000 247 ASP B N 1
ATOM 25703 C CA . ASP B 2 9 ? 159.95800 132.36800 203.88800 1.000 94.90000 247 ASP B CA 1
ATOM 25704 C C . ASP B 2 9 ? 159.34600 133.39200 202.93800 1.000 94.90000 247 ASP B C 1
ATOM 25705 O O . ASP B 2 9 ? 158.81900 134.41800 203.37200 1.000 94.90000 247 ASP B O 1
ATOM 25713 N N . VAL B 2 10 ? 159.41900 133.10600 201.63700 1.000 95.57000 248 VAL B N 1
ATOM 25714 C CA . VAL B 2 10 ? 158.86400 134.02200 200.64400 1.000 95.57000 248 VAL B CA 1
ATOM 25715 C C . VAL B 2 10 ? 157.35300 134.12700 200.80700 1.000 95.57000 248 VAL B C 1
ATOM 25716 O O . VAL B 2 10 ? 156.76500 135.19700 200.60900 1.000 95.57000 248 VAL B O 1
ATOM 25729 N N . ASP B 2 11 ? 156.70100 133.02100 201.17100 1.000 96.02000 249 ASP B N 1
ATOM 25730 C CA . ASP B 2 11 ? 155.25800 133.05000 201.38300 1.000 96.02000 249 ASP B CA 1
ATOM 25731 C C . ASP B 2 11 ? 154.88900 134.04300 202.47800 1.000 96.02000 249 ASP B C 1
ATOM 25732 O O . ASP B 2 11 ? 154.02500 134.90600 202.28600 1.000 96.02000 249 ASP B O 1
ATOM 25741 N N . THR B 2 12 ? 155.54200 133.93800 203.63800 1.000 95.33000 250 THR B N 1
ATOM 25742 C CA . THR B 2 12 ? 155.25500 134.86200 204.73100 1.000 95.33000 250 THR B CA 1
ATOM 25743 C C . THR B 2 12 ? 155.64600 136.28800 204.36200 1.000 95.33000 250 THR B C 1
ATOM 25744 O O . THR B 2 12 ? 154.94500 137.24300 204.71700 1.000 95.33000 250 THR B O 1
ATOM 25755 N N . TYR B 2 13 ? 156.76600 136.45200 203.65300 1.000 92.41000 251 TYR B N 1
ATOM 25756 C CA . TYR B 2 13 ? 157.19000 137.78600 203.24200 1.000 92.41000 251 TYR B CA 1
ATOM 25757 C C . TYR B 2 13 ? 156.13600 138.45300 202.36900 1.000 92.41000 251 TYR B C 1
ATOM 25758 O O . TYR B 2 13 ? 155.84000 139.64200 202.53600 1.000 92.41000 251 TYR B O 1
ATOM 25776 N N . LEU B 2 14 ? 155.55700 137.70300 201.42800 1.000 92.10000 252 LEU B N 1
ATOM 25777 C CA . LEU B 2 14 ? 154.52500 138.26900 200.56600 1.000 92.10000 252 LEU B CA 1
ATOM 25778 C C . LEU B 2 14 ? 153.20500 138.43800 201.30800 1.000 92.10000 252 LEU B C 1
ATOM 25779 O O . LEU B 2 14 ? 152.41900 139.33100 200.97400 1.000 92.10000 252 LEU B O 1
ATOM 25795 N N . SER B 2 15 ? 152.94400 137.59700 202.31100 1.000 94.40000 253 SER B N 1
ATOM 25796 C CA . SER B 2 15 ? 151.70000 137.71700 203.06500 1.000 94.40000 253 SER B CA 1
ATOM 25797 C C . SER B 2 15 ? 151.70600 138.95900 203.94700 1.000 94.40000 253 SER B C 1
ATOM 25798 O O . SER B 2 15 ? 150.70100 139.67500 204.02400 1.000 94.40000 253 SER B O 1
ATOM 25806 N N . ASN B 2 16 ? 152.82500 139.23200 204.61800 1.000 95.04000 254 ASN B N 1
ATOM 25807 C CA . ASN B 2 16 ? 152.94000 140.37600 205.51100 1.000 95.04000 254 ASN B CA 1
ATOM 25808 C C . ASN B 2 16 ? 153.49500 141.61300 204.81200 1.000 95.04000 254 ASN B C 1
ATOM 25809 O O . ASN B 2 16 ? 154.06900 142.48400 205.47600 1.000 95.04000 254 ASN B O 1
ATOM 25820 N N . LEU B 2 17 ? 153.33600 141.71000 203.49600 1.000 91.40000 255 LEU B N 1
ATOM 25821 C CA . LEU B 2 17 ? 153.83500 142.84800 202.73900 1.000 91.40000 255 LEU B CA 1
ATOM 25822 C C . LEU B 2 17 ? 152.75200 143.91100 202.60300 1.000 91.40000 255 LEU B C 1
ATOM 25823 O O . LEU B 2 17 ? 151.56000 143.60600 202.51400 1.000 91.40000 255 LEU B O 1
ATOM 25839 N N . GLN B 2 18 ? 153.18400 145.17000 202.58700 1.000 90.70000 256 GLN B N 1
ATOM 25840 C CA . GLN B 2 18 ? 152.29300 146.31300 202.45500 1.000 90.70000 256 GLN B CA 1
ATOM 25841 C C . GLN B 2 18 ? 152.64300 147.08900 201.19300 1.000 90.70000 256 GLN B C 1
ATOM 25842 O O . GLN B 2 18 ? 153.82100 147.31400 200.89800 1.000 90.70000 256 GLN B O 1
ATOM 25856 N N . THR B 2 19 ? 151.61500 147.49400 200.45300 1.000 90.77000 257 THR B N 1
ATOM 25857 C CA . THR B 2 19 ? 151.80000 148.24800 199.21300 1.000 90.77000 257 THR B CA 1
ATOM 25858 C C . THR B 2 19 ? 152.15400 149.68700 199.56900 1.000 90.77000 257 THR B C 1
ATOM 25859 O O . THR B 2 19 ? 151.27900 150.50800 199.85500 1.000 90.77000 257 THR B O 1
ATOM 25870 N N . LYS B 2 20 ? 153.44700 149.99600 199.55800 1.000 87.52000 258 LYS B N 1
ATOM 25871 C CA . LYS B 2 20 ? 153.92300 151.33600 199.87600 1.000 87.52000 258 LYS B CA 1
ATOM 25872 C C . LYS B 2 20 ? 155.40000 151.41500 199.52100 1.000 87.52000 258 LYS B C 1
ATOM 25873 O O . LYS B 2 20 ? 156.10200 150.40000 199.48200 1.000 87.52000 258 LYS B O 1
ATOM 25892 N N . THR B 2 21 ? 155.86000 152.63700 199.26000 1.000 83.87000 259 THR B N 1
ATOM 25893 C CA . THR B 2 21 ? 157.25200 152.84300 198.88300 1.000 83.87000 259 THR B CA 1
ATOM 25894 C C . THR B 2 21 ? 158.18200 152.36500 199.99200 1.000 83.87000 259 THR B C 1
ATOM 25895 O O . THR B 2 21 ? 157.86900 152.47400 201.18000 1.000 83.87000 259 THR B O 1
ATOM 25906 N N . THR B 2 22 ? 159.33700 151.82900 199.59200 1.000 81.58000 260 THR B N 1
ATOM 25907 C CA . THR B 2 22 ? 160.28300 151.29000 200.56300 1.000 81.58000 260 THR B CA 1
ATOM 25908 C C . THR B 2 22 ? 161.06600 152.39500 201.26200 1.000 81.58000 260 THR B C 1
ATOM 25909 O O . THR B 2 22 ? 161.35500 152.28900 202.45900 1.000 81.58000 260 THR B O 1
ATOM 25920 N N . LEU B 2 23 ? 161.41900 153.45800 200.53600 1.000 83.15000 261 LEU B N 1
ATOM 25921 C CA . LEU B 2 23 ? 162.20300 154.53700 201.12700 1.000 83.15000 261 LEU B CA 1
ATOM 25922 C C . LEU B 2 23 ? 161.47500 155.24000 202.26600 1.000 83.15000 261 LEU B C 1
ATOM 25923 O O . LEU B 2 23 ? 162.10900 156.00100 203.00500 1.000 83.15000 261 LEU B O 1
ATOM 25939 N N . SER B 2 24 ? 160.17200 155.00900 202.42800 1.000 87.35000 262 SER B N 1
ATOM 25940 C CA . SER B 2 24 ? 159.42600 155.59600 203.53300 1.000 87.35000 262 SER B CA 1
ATOM 25941 C C . SER B 2 24 ? 159.49800 154.75200 204.79700 1.000 87.35000 262 SER B C 1
ATOM 25942 O O . SER B 2 24 ? 159.47800 155.30500 205.90300 1.000 87.35000 262 SER B O 1
ATOM 25950 N N . MET B 2 25 ? 159.57900 153.42700 204.66000 1.000 88.95000 263 MET B N 1
ATOM 25951 C CA . MET B 2 25 ? 159.69300 152.56800 205.83300 1.000 88.95000 263 MET B CA 1
ATOM 25952 C C . MET B 2 25 ? 161.04800 152.74500 206.50700 1.000 88.95000 263 MET B C 1
ATOM 25953 O O . MET B 2 25 ? 161.13100 152.88000 207.73400 1.000 88.95000 263 MET B O 1
ATOM 25967 N N . ILE B 2 26 ? 162.12600 152.74600 205.71900 1.000 88.66000 264 ILE B N 1
ATOM 25968 C CA . ILE B 2 26 ? 163.45700 152.94900 206.28400 1.000 88.66000 264 ILE B CA 1
ATOM 25969 C C . ILE B 2 26 ? 163.55200 154.31300 206.95200 1.000 88.66000 264 ILE B C 1
ATOM 25970 O O . ILE B 2 26 ? 164.31500 154.49300 207.90900 1.000 88.66000 264 ILE B O 1
ATOM 25986 N N . ALA B 2 27 ? 162.78700 155.29300 206.46500 1.000 93.06000 265 ALA B N 1
ATOM 25987 C CA . ALA B 2 27 ? 162.78800 156.61300 207.08400 1.000 93.06000 265 ALA B CA 1
ATOM 25988 C C . ALA B 2 27 ? 162.30500 156.57000 208.52700 1.000 93.06000 265 ALA B C 1
ATOM 25989 O O . ALA B 2 27 ? 162.60300 157.49100 209.29600 1.000 93.06000 265 ALA B O 1
ATOM 25996 N N . ASP B 2 28 ? 161.56700 155.52600 208.91100 1.000 97.29000 266 ASP B N 1
ATOM 25997 C CA . ASP B 2 28 ? 161.10800 155.40400 210.29000 1.000 97.29000 266 ASP B CA 1
ATOM 25998 C C . ASP B 2 28 ? 162.26500 155.30800 211.27500 1.000 97.29000 266 ASP B C 1
ATOM 25999 O O . ASP B 2 28 ? 162.05400 155.48500 212.48100 1.000 97.29000 266 ASP B O 1
ATOM 26008 N N . GLY B 2 29 ? 163.47600 155.01500 210.79600 1.000 101.32000 267 GLY B N 1
ATOM 26009 C CA . GLY B 2 29 ? 164.62200 154.97900 211.68900 1.000 101.32000 267 GLY B CA 1
ATOM 26010 C C . GLY B 2 29 ? 164.89200 156.32100 212.34000 1.000 101.32000 267 GLY B C 1
ATOM 26011 O O . GLY B 2 29 ? 165.26700 156.38900 213.51300 1.000 101.32000 267 GLY B O 1
ATOM 26015 N N . LEU B 2 30 ? 164.70400 157.40800 211.58900 1.000 102.22000 268 LEU B N 1
ATOM 26016 C CA . LEU B 2 30 ? 164.88800 158.74000 212.15500 1.000 102.22000 268 LEU B CA 1
ATOM 26017 C C . LEU B 2 30 ? 163.91000 158.98300 213.29800 1.000 102.22000 268 LEU B C 1
ATOM 26018 O O . LEU B 2 30 ? 164.29400 159.47200 214.36700 1.000 102.22000 268 LEU B O 1
ATOM 26034 N N . GLU B 2 31 ? 162.63500 158.64700 213.08800 1.000 105.48000 269 GLU B N 1
ATOM 26035 C CA . GLU B 2 31 ? 161.64200 158.82600 214.14100 1.000 105.48000 269 GLU B CA 1
ATOM 26036 C C . GLU B 2 31 ? 161.95200 157.94400 215.34400 1.000 105.48000 269 GLU B C 1
ATOM 26037 O O . GLU B 2 31 ? 161.80800 158.37600 216.49400 1.000 105.48000 269 GLU B O 1
ATOM 26049 N N . ARG B 2 32 ? 162.37700 156.70200 215.10000 1.000 104.87000 270 ARG B N 1
ATOM 26050 C CA . ARG B 2 32 ? 162.70900 155.81200 216.20700 1.000 104.87000 270 ARG B CA 1
ATOM 26051 C C . ARG B 2 32 ? 163.87600 156.36000 217.01900 1.000 104.87000 270 ARG B C 1
ATOM 26052 O O . ARG B 2 32 ? 163.85300 156.32800 218.25400 1.000 104.87000 270 ARG B O 1
ATOM 26073 N N . SER B 2 33 ? 164.90400 156.87500 216.34100 1.000 106.34000 271 SER B N 1
ATOM 26074 C CA . SER B 2 33 ? 166.03800 157.45700 217.05100 1.000 106.34000 271 SER B CA 1
ATOM 26075 C C . SER B 2 33 ? 165.62100 158.70200 217.82500 1.000 106.34000 271 SER B C 1
ATOM 26076 O O . SER B 2 33 ? 166.06700 158.91300 218.95800 1.000 106.34000 271 SER B O 1
ATOM 26084 N N . ALA B 2 34 ? 164.76500 159.53700 217.23100 1.000 108.66000 272 ALA B N 1
ATOM 26085 C CA . ALA B 2 34 ? 164.31300 160.74000 217.92200 1.000 108.66000 272 ALA B CA 1
ATOM 26086 C C . ALA B 2 34 ? 163.49600 160.38800 219.15800 1.000 108.66000 272 ALA B C 1
ATOM 26087 O O . ALA B 2 34 ? 163.56200 161.08800 220.17600 1.000 108.66000 272 ALA B O 1
ATOM 26094 N N . ARG B 2 35 ? 162.71700 159.30700 219.08900 1.000 111.84000 273 ARG B N 1
ATOM 26095 C CA . ARG B 2 35 ? 161.92100 158.89200 220.23900 1.000 111.84000 273 ARG B CA 1
ATOM 26096 C C . ARG B 2 35 ? 162.76900 158.21100 221.30500 1.000 111.84000 273 ARG B C 1
ATOM 26097 O O . ARG B 2 35 ? 162.46400 158.32600 222.49800 1.000 111.84000 273 ARG B O 1
ATOM 26118 N N . ASP B 2 36 ? 163.82700 157.50300 220.90400 1.000 114.86000 274 ASP B N 1
ATOM 26119 C CA . ASP B 2 36 ? 164.70700 156.85900 221.87000 1.000 114.86000 274 ASP B CA 1
ATOM 26120 C C . ASP B 2 36 ? 165.69100 157.83200 222.50500 1.000 114.86000 274 ASP B C 1
ATOM 26121 O O . ASP B 2 36 ? 166.21500 157.54400 223.58700 1.000 114.86000 274 ASP B O 1
ATOM 26130 N N . PHE B 2 37 ? 165.96100 158.96700 221.85300 1.000 112.88000 275 PHE B N 1
ATOM 26131 C CA . PHE B 2 37 ? 166.86000 159.95500 222.43800 1.000 112.88000 275 PHE B CA 1
ATOM 26132 C C . PHE B 2 37 ? 166.32000 160.48900 223.75700 1.000 112.88000 275 PHE B C 1
ATOM 26133 O O . PHE B 2 37 ? 167.09800 160.80600 224.66200 1.000 112.88000 275 PHE B O 1
ATOM 26150 N N . ASP B 2 38 ? 164.99600 160.59300 223.88900 1.000 117.68000 276 ASP B N 1
ATOM 26151 C CA . ASP B 2 38 ? 164.41500 161.05700 225.14500 1.000 117.68000 276 ASP B CA 1
ATOM 26152 C C . ASP B 2 38 ? 164.75000 160.10100 226.28300 1.000 117.68000 276 ASP B C 1
ATOM 26153 O O . ASP B 2 38 ? 165.23200 160.52000 227.34200 1.000 117.68000 276 ASP B O 1
ATOM 26162 N N . ALA B 2 39 ? 164.49600 158.80500 226.08100 1.000 122.52000 277 ALA B N 1
ATOM 26163 C CA . ALA B 2 39 ? 164.83000 157.82200 227.10500 1.000 122.52000 277 ALA B CA 1
ATOM 26164 C C . ALA B 2 39 ? 166.33000 157.76900 227.35700 1.000 122.52000 277 ALA B C 1
ATOM 26165 O O . ALA B 2 39 ? 166.76200 157.56000 228.49600 1.000 122.52000 277 ALA B O 1
ATOM 26172 N N . PHE B 2 40 ? 167.14000 157.96200 226.31400 1.000 116.07000 278 PHE B N 1
ATOM 26173 C CA . PHE B 2 40 ? 168.58800 157.95100 226.49500 1.000 116.07000 278 PHE B CA 1
ATOM 26174 C C . PHE B 2 40 ? 169.03100 159.10800 227.38300 1.000 116.07000 278 PHE B C 1
ATOM 26175 O O . PHE B 2 40 ? 169.84400 158.92900 228.29700 1.000 116.07000 278 PHE B O 1
ATOM 26192 N N . LEU B 2 41 ? 168.49600 160.30500 227.13400 1.000 119.68000 279 LEU B N 1
ATOM 26193 C CA . LEU B 2 41 ? 168.82800 161.45500 227.96800 1.000 119.68000 279 LEU B CA 1
ATOM 26194 C C . LEU B 2 41 ? 168.31500 161.26700 229.39100 1.000 119.68000 279 LEU B C 1
ATOM 26195 O O . LEU B 2 41 ? 168.97300 161.67600 230.35600 1.000 119.68000 279 LEU B O 1
ATOM 26211 N N . GLU B 2 42 ? 167.13900 160.65200 229.54200 1.000 123.26000 280 GLU B N 1
ATOM 26212 C CA . GLU B 2 42 ? 166.62300 160.36600 230.87700 1.000 123.26000 280 GLU B CA 1
ATOM 26213 C C . GLU B 2 42 ? 167.56700 159.44100 231.63700 1.000 123.26000 280 GLU B C 1
ATOM 26214 O O . GLU B 2 42 ? 167.89600 159.68900 232.80300 1.000 123.26000 280 GLU B O 1
ATOM 26226 N N . GLU B 2 43 ? 168.01300 158.36500 230.98700 1.000 124.73000 281 GLU B N 1
ATOM 26227 C CA . GLU B 2 43 ? 168.95900 157.45600 231.62700 1.000 124.73000 281 GLU B CA 1
ATOM 26228 C C . GLU B 2 43 ? 170.27300 158.16200 231.93700 1.000 124.73000 281 GLU B C 1
ATOM 26229 O O . GLU B 2 43 ? 170.89700 157.90200 232.97200 1.000 124.73000 281 GLU B O 1
ATOM 26241 N N . ASN B 2 44 ? 170.70900 159.05800 231.05000 1.000 122.14000 282 ASN B N 1
ATOM 26242 C CA . ASN B 2 44 ? 171.94100 159.80300 231.29200 1.000 122.14000 282 ASN B CA 1
ATOM 26243 C C . ASN B 2 44 ? 171.82600 160.65100 232.55200 1.000 122.14000 282 ASN B C 1
ATOM 26244 O O . ASN B 2 44 ? 172.70200 160.61300 233.42300 1.000 122.14000 282 ASN B O 1
ATOM 26255 N N . VAL B 2 45 ? 170.75200 161.43500 232.66100 1.000 125.46000 283 VAL B N 1
ATOM 26256 C CA . VAL B 2 45 ? 170.58800 162.28000 233.84000 1.000 125.46000 283 VAL B CA 1
ATOM 26257 C C . VAL B 2 45 ? 170.40700 161.42700 235.09000 1.000 125.46000 283 VAL B C 1
ATOM 26258 O O . VAL B 2 45 ? 170.87600 161.79600 236.17400 1.000 125.46000 283 VAL B O 1
ATOM 26271 N N . THR B 2 46 ? 169.75000 160.27100 234.96700 1.000 129.99000 284 THR B N 1
ATOM 26272 C CA . THR B 2 46 ? 169.56500 159.40500 236.12600 1.000 129.99000 284 THR B CA 1
ATOM 26273 C C . THR B 2 46 ? 170.90100 158.86400 236.62300 1.000 129.99000 284 THR B C 1
ATOM 26274 O O . THR B 2 46 ? 171.18800 158.89900 237.82600 1.000 129.99000 284 THR B O 1
ATOM 26285 N N . LEU B 2 47 ? 171.73500 158.35900 235.71100 1.000 128.15000 285 LEU B N 1
ATOM 26286 C CA . LEU B 2 47 ? 173.04000 157.85400 236.12300 1.000 128.15000 285 LEU B CA 1
ATOM 26287 C C . LEU B 2 47 ? 173.94300 158.98000 236.61000 1.000 128.15000 285 LEU B C 1
ATOM 26288 O O . LEU B 2 47 ? 174.79000 158.75700 237.48100 1.000 128.15000 285 LEU B O 1
ATOM 26304 N N . GLU B 2 48 ? 173.76400 160.19500 236.08800 1.000 129.28000 286 GLU B N 1
ATOM 26305 C CA . GLU B 2 48 ? 174.53100 161.33000 236.59300 1.000 129.28000 286 GLU B CA 1
ATOM 26306 C C . GLU B 2 48 ? 174.14300 161.64800 238.03100 1.000 129.28000 286 GLU B C 1
ATOM 26307 O O . GLU B 2 48 ? 175.00900 161.87900 238.88400 1.000 129.28000 286 GLU B O 1
ATOM 26319 N N . TRP B 2 49 ? 172.83900 161.67100 238.31800 1.000 130.28000 287 TRP B N 1
ATOM 26320 C CA . TRP B 2 49 ? 172.39100 161.87400 239.69200 1.000 130.28000 287 TRP B CA 1
ATOM 26321 C C . TRP B 2 49 ? 172.89100 160.75700 240.59800 1.000 130.28000 287 TRP B C 1
ATOM 26322 O O . TRP B 2 49 ? 173.27500 161.00200 241.74900 1.000 130.28000 287 TRP B O 1
ATOM 26343 N N . GLU B 2 50 ? 172.89600 159.52000 240.09600 1.000 136.06000 288 GLU B N 1
ATOM 26344 C CA . GLU B 2 50 ? 173.39500 158.40200 240.88900 1.000 136.06000 288 GLU B CA 1
ATOM 26345 C C . GLU B 2 50 ? 174.87500 158.57300 241.21000 1.000 136.06000 288 GLU B C 1
ATOM 26346 O O . GLU B 2 50 ? 175.30200 158.34700 242.34700 1.000 136.06000 288 GLU B O 1
ATOM 26358 N N . ALA B 2 51 ? 175.67400 158.96900 240.21700 1.000 136.35000 289 ALA B N 1
ATOM 26359 C CA . ALA B 2 51 ? 177.09800 159.18200 240.45300 1.000 136.35000 289 ALA B CA 1
ATOM 26360 C C . ALA B 2 51 ? 177.32800 160.33500 241.42100 1.000 136.35000 289 ALA B C 1
ATOM 26361 O O . ALA B 2 51 ? 178.23300 160.28000 242.26200 1.000 136.35000 289 ALA B O 1
ATOM 26368 N N . GLN B 2 52 ? 176.52000 161.39300 241.31700 1.000 139.74000 290 GLN B N 1
ATOM 26369 C CA . GLN B 2 52 ? 176.64100 162.50800 242.24900 1.000 139.74000 290 GLN B CA 1
ATOM 26370 C C . GLN B 2 52 ? 176.33800 162.05900 243.67300 1.000 139.74000 290 GLN B C 1
ATOM 26371 O O . GLN B 2 52 ? 177.06200 162.40000 244.61600 1.000 139.74000 290 GLN B O 1
ATOM 26385 N N . ARG B 2 53 ? 175.26400 161.28700 243.84800 1.000 143.60000 291 ARG B N 1
ATOM 26386 C CA . ARG B 2 53 ? 174.93800 160.77200 245.17400 1.000 143.60000 291 ARG B CA 1
ATOM 26387 C C . ARG B 2 53 ? 176.04400 159.86400 245.69500 1.000 143.60000 291 ARG B C 1
ATOM 26388 O O . ARG B 2 53 ? 176.38400 159.90400 246.88400 1.000 143.60000 291 ARG B O 1
ATOM 26409 N N . LYS B 2 54 ? 176.62600 159.04300 244.81800 1.000 142.37000 292 LYS B N 1
ATOM 26410 C CA . LYS B 2 54 ? 177.69700 158.14900 245.24300 1.000 142.37000 292 LYS B CA 1
ATOM 26411 C C . LYS B 2 54 ? 178.92500 158.93200 245.69200 1.000 142.37000 292 LYS B C 1
ATOM 26412 O O . LYS B 2 54 ? 179.53700 158.60600 246.71600 1.000 142.37000 292 LYS B O 1
ATOM 26431 N N . ARG B 2 55 ? 179.30200 159.97000 244.94100 1.000 140.59000 293 ARG B N 1
ATOM 26432 C CA . ARG B 2 55 ? 180.46400 160.76300 245.32800 1.000 140.59000 293 ARG B CA 1
ATOM 26433 C C . ARG B 2 55 ? 180.19200 161.53200 246.61500 1.000 140.59000 293 ARG B C 1
ATOM 26434 O O . ARG B 2 55 ? 181.08700 161.68100 247.45400 1.000 140.59000 293 ARG B O 1
ATOM 26455 N N . ILE B 2 56 ? 178.96000 162.01200 246.80000 1.000 143.30000 294 ILE B N 1
ATOM 26456 C CA . ILE B 2 56 ? 178.61800 162.69200 248.04500 1.000 143.30000 294 ILE B CA 1
ATOM 26457 C C . ILE B 2 56 ? 178.70600 161.72600 249.22100 1.000 143.30000 294 ILE B C 1
ATOM 26458 O O . ILE B 2 56 ? 179.19900 162.08000 250.29900 1.000 143.30000 294 ILE B O 1
ATOM 26474 N N . TYR B 2 57 ? 178.23400 160.49100 249.03300 1.000 145.43000 295 TYR B N 1
ATOM 26475 C CA . TYR B 2 57 ? 178.32400 159.49600 250.09700 1.000 145.43000 295 TYR B CA 1
ATOM 26476 C C . TYR B 2 57 ? 179.77600 159.16300 250.41600 1.000 145.43000 295 TYR B C 1
ATOM 26477 O O . TYR B 2 57 ? 180.14800 159.03100 251.58800 1.000 145.43000 295 TYR B O 1
ATOM 26495 N N . GLN B 2 58 ? 180.61200 159.02300 249.38500 1.000 144.41000 296 GLN B N 1
ATOM 26496 C CA . GLN B 2 58 ? 182.02500 158.74400 249.61800 1.000 144.41000 296 GLN B CA 1
ATOM 26497 C C . GLN B 2 58 ? 182.71900 159.91500 250.30200 1.000 144.41000 296 GLN B C 1
ATOM 26498 O O . GLN B 2 58 ? 183.66300 159.70900 251.07300 1.000 144.41000 296 GLN B O 1
ATOM 26512 N N . HIS B 2 59 ? 182.27000 161.14300 250.03400 1.000 145.18000 297 HIS B N 1
ATOM 26513 C CA . HIS B 2 59 ? 182.84600 162.30100 250.70800 1.000 145.18000 297 HIS B CA 1
ATOM 26514 C C . HIS B 2 59 ? 182.43100 162.34600 252.17300 1.000 145.18000 297 HIS B C 1
ATOM 26515 O O . HIS B 2 59 ? 183.25700 162.62800 253.04900 1.000 145.18000 297 HIS B O 1
ATOM 26529 N N . PHE B 2 60 ? 181.15600 162.07300 252.46000 1.000 144.67000 298 PHE B N 1
ATOM 26530 C CA . PHE B 2 60 ? 180.70600 162.03700 253.84800 1.000 144.67000 298 PHE B CA 1
ATOM 26531 C C . PHE B 2 60 ? 181.40500 160.92200 254.61700 1.000 144.67000 298 PHE B C 1
ATOM 26532 O O . PHE B 2 60 ? 181.92600 161.14200 255.71700 1.000 144.67000 298 PHE B O 1
ATOM 26549 N N . GLY B 2 61 ? 181.42400 159.71800 254.05400 1.000 145.30000 299 GLY B N 1
ATOM 26550 C CA . GLY B 2 61 ? 182.06400 158.58600 254.69800 1.000 145.30000 299 GLY B CA 1
ATOM 26551 C C . GLY B 2 61 ? 181.29000 158.07700 255.89700 1.000 145.30000 299 GLY B C 1
ATOM 26552 O O . GLY B 2 61 ? 180.13700 158.45500 256.10900 1.000 145.30000 299 GLY B O 1
#

Organism: Chaetomium thermophilum (strain DSM 1495 / CBS 144.50 / IMI 039719) (NCBI:txid759272)

Solvent-accessible surface area: 74057 Å² total; per-residue (Å²): 173,94,73,26,185,37,15,4,10,77,17,127,36,4,53,100,34,149,50,44,2,19,6,9,64,37,3,13,16,0,17,49,78,64,38,74,43,12,10,46,6,101,36,0,20,82,1,5,91,35,24,41,0,5,58,22,7,26,59,4,36,120,15,20,63,87,118,135,39,95,135,88,0,65,67,54,11,59,160,90,57,115,50,5,62,121,2,0,70,62,0,19,87,10,9,56,6,8,37,24,12,0,1,6,4,1,2,2,2,87,46,39,65,19,64,21,11,7,88,45,101,15,9,61,111,3,15,49,25,8,94,133,19,32,86,113,23,85,101,29,98,61,107,80,37,81,85,28,114,83,30,69,88,57,11,88,51,100,44,111,32,25,75,27,2,6,42,16,2,4,23,7,14,34,1,5,12,17,2,4,4,2,10,6,12,55,13,32,21,26,44,63,85,46,89,167,70,20,47,55,16,26,99,24,5,0,120,81,7,3,32,38,26,75,124,89,139,107,14,50,94,60,93,5,76,71,7,4,40,26,4,4,70,32,1,60,53,2,14,55,44,12,99,63,56,24,94,141,9,30,139,88,35,58,64,147,66,10,84,58,43,15,20,71,2,7,2,8,8,2,0,6,3,0,2,0,1,7,8,6,20,2,43,34,55,64,105,18,18,55,33,129,17,2,14,81,4,3,81,26,0,30,87,5,45,7,3,16,63,6,3,42,113,155,89,0,59,79,5,4,67,0,1,61,0,2,4,1,0,0,0,9,18,6,2,21,8,33,66,0,10,70,24,16,105,101,106,91,159,14,142,35,65,107,2,2,6,79,31,18,127,4,0,30,40,1,19,63,2,4,47,62,2,33,116,52,65,26,51,6,4,27,0,2,2,6,0,2,4,13,0,1,51,31,7,30,72,22,35,93,153,141,93,77,54,16,41,79,2,2,131,111,31,187,6,26,144,67,51,64,49,4,100,101,16,22,122,75,0,55,52,213,9,74,0,16,101,15,2,23,68,2,0,75,14,0,0,38,3,30,64,2,0,13,34,47,15,12,0,4,23,1,0,16,6,0,0,25,1,6,9,63,6,20,189,73,35,100,77,89,63,74,16,11,105,3,8,24,39,0,5,12,5,57,26,71,1,53,66,4,89,62,77,106,28,15,87,25,32,30,75,0,22,15,13,3,28,74,51,144,46,0,67,68,62,23,0,68,49,8,6,10,63,4,9,98,40,1,53,5,0,1,28,10,0,37,5,4,3,12,14,4,10,46,43,143,123,56,26,101,24,5,16,10,42,5,69,169,0,58,17,4,3,17,55,79,24,105,26,40,80,164,17,81,106,70,46,172,120,67,158,140,39,50,16,9,130,18,60,126,98,25,95,10,34,79,140,157,9,92,6,70,108,38,10,76,3,106,73,40,136,25,2,33,25,75,48,139,18,12,3,2,0,3,7,1,15,19,1,14,36,58,15,35,143,123,135,49,119,73,5,22,41,77,7,75,45,70,40,4,6,56,0,0,7,2,4,0,0,2,0,51,0,10,16,44,30,18,114,55,203,66,44,60,113,90,7,6,87,82,2,23,156,53,2,28,99,10,8,40,154,133,22,38,6,19,38,1,2,7,46,7,0,56,30,31,0,112,103,69,6,83,100,16,94,22,46,54,8,33,1,2,0,8,0,6,10,2,2,19,4,3,8,69,28,29,12,4,96,0,0,38,4,13,33,170,4,20,7,11,45,48,72,94,82,61,1,69,8,31,105,20,46,35,75,50,37,4,105,42,92,85,17,44,9,15,14,0,0,2,42,1,5,18,18,0,2,62,22,2,15,36,40,19,92,132,60,164,46,39,46,130,161,47,19,22,105,3,0,58,13,0,0,58,6,3,15,44,4,1,37,10,5,12,52,6,133,30,140,64,59,26,22,32,5,13,0,4,36,15,1,0,11,2,2,49,94,0,0,39,18,17,20,20,4,56,15,112,5,12,56,12,0,51,54,0,2,58,65,2,13,66,16,4,6,76,19,62,136,97,20,27,34,76,22,14,31,13,7,0,13,1,4,5,17,1,28,76,52,110,97,50,37,6,37,11,8,73,57,130,9,30,17,96,3,0,55,20,1,3,33,0,6,22,2,4,1,12,0,2,37,70,105,66,60,107,153,22,65,4,23,89,14,3,4,21,5,0,3,1,1,3,21,0,9,12,24,36,27,53,5,34,10,24,0,1,60,1,13,24,0,5,10,56,2,8,43,195,82,158,32,59,63,11,79,40,55,10,16,59,17,7,0,58,10,8,14,60,32,6,57,31,2,7,88,23,15,44,27,46,108,32,1,12,21,2,0,97,7,0,3,13,2,1,109,15,131,22,94,88,14,0,22,13,4,5,55,32,187,126,18,133,40,5,0,9,33,30,2,17,63,41,24,64,106,22,127,97,50,63,41,72,9,2,26,6,1,9,26,4,8,9,0,0,0,11,95,51,8,95,6,6,7,40,16,22,58,129,118,67,117,42,12,18,111,89,11,39,36,56,11,101,134,6,75,6,99,19,89,173,75,146,28,68,30,44,6,1,44,25,0,29,10,11,0,28,24,0,38,0,4,2,6,3,5,31,8,7,77,89,41,218,98,7,124,153,22,1,26,84,1,20,75,9,3,56,5,13,34,132,14,0,2,46,15,132,16,20,55,46,82,51,25,31,79,7,31,155,65,2,57,160,121,46,117,58,14,100,31,55,15,1,64,36,31,112,17,76,67,79,64,33,13,92,6,8,17,23,0,32,95,18,0,84,118,7,8,47,76,92,91,25,13,40,43,114,182,124,42,36,18,43,115,52,3,28,51,1,0,19,9,4,0,8,1,50,0,6,18,23,0,10,67,4,6,18,67,0,6,10,9,3,14,56,30,22,124,51,144,79,69,31,74,57,32,6,147,27,0,28,66,2,0,58,25,2,6,68,5,21,66,68,71,83,27,36,131,110,32,16,100,82,18,27,92,44,13,2,28,5,2,18,7,2,6,4,44,4,7,76,44,102,75,47,55,161,74,10,72,105,11,5,32,32,1,11,51,5,7,69,82,24,167,44,14,61,39,53,149,56,31,61,32,9,86,2,4,4,39,2,1,1,4,2,0,26,8,3,58,105,50,121,68,32,21,98,51,2,61,32,1,2,43,139,5,7,14,50,4,2,118,16,14,12,78,91,25,191,98,14,33,69,7,1,39,18,5,4,6,8,1,16,17,2,18,7,2,61,8,8,91,148,13,48,121,108,4,61,88,40,11,50,83,78,64,12,12,118,55,0,17,58,34,20,78,93,46,80,8,37,15,0,10,38,4,2,27,8,0,0,36,7,80,22,2,5,106,95,8,18,72,105,53,19,58,33,86,57,54,80,12,208,40,16,54,149,28,148,164,117,50,14,8,42,138,25,147,62,87,37,6,27,98,10,6,29,9,8,3,98,2,42,13,49,9,16,38,16,19,15,40,50,98,14,69,91,24,6,50,69,13,8,160,36,18,54,58,22,58,18,14,15,99,22,13,53,98,107,35,90,130,75,62,11,33,42,2,36,13,4,17,0,25,8,25,134,41,18,51,51,31,140,82,157,101,80,220,20,5,103,106,51,36,55,103,22,78,100,13,85,76,23,13,108,136,71,125,181,117,85,154,128,144,76,114,50,153,40,42,175,74,103,135,93,62,95,119,70,21,75,40,15,24,94,15,5,115,105,31,50,143,109,100,111,89,24,76,97,104,64,103,138,117,30,7,82,31,36,15,38,65,2,76,102,88,10,65,159,48,16,87,5,32,36,72,59,9,26,47,85,22,90,78,44,37,58,116,87,36,82,111,154,88,90

Radius of gyration: 46.45 Å; Cα contacts (8 Å, |Δi|>4): 2133; chains: 2; bounding box: 64×92×171 Å

Foldseek 3Di:
DQDCCLQQPAPVCLVLVVFPHPFLLNLLVCLAVVDPQQCLFPSNLVVLLGLNVLVCLLQVCLLFPADPPVVVLVVRLPVVSVVLQVQLVVVVQQGRGYSVSSSSLSSNCVLLVLLVLLLDADAQLLLVLQVVLLCLVPPHDNPDHHHPVVSVVVCPDDLNVSLSSVLSVLVSLLSSLSSSLSLLCCLLFPWPPDDPSSVVSSQSSCCSNQNQHPVDPDGRLPSLLVSLVSLLVVLLVLLVCLVPPGPSDDPVSPDPVNNVSSLLSSLSNLLSSLLSNLSSLLSDQQDADELVRVLVSLLSCLVCLLVCVSVVDPVCVVSSLLSLLSSLLSLLRNVNLVNLLCCLVVVDDSVRYDHPLLPLSSLLSNVVSLVSNVVVPDLSSLLVLLSNLLSVVSNQVSVVVVCPNNVCNCPVVPVNVPSPPSVVSNVVSPVVVSVLVSLLSSLLCLADALSHWAHHLRSLSSLQSVVSSCLSVLVVDDDDVSVLVSVLSNQLVPHDLVNFDPDGTGVSSCVSLCVCVVDPSSVVRQVLVVLQCPPVVVQSNLSNLLSNLSRCLPVPVCNCVSVCCQFWRFKHFADDAPLCPVFWDFPPPDPVFRKTFGDDQDDAPVCADGDGGGWMWTCPVSIMTGDTGRNLQVLLQLLLCVLVVDDDNSHGDHADLLSLLSVLQSLLSNLQSQCNSCVDPPHPVCRNVVSQVSNQPNHPPVDGSLVSLLSLLCVLLQAAVVPDDLSSLSNLLSSLSNLLSVCRLQVQVSLLCLLQSCAQPRDPGHRHLLRVFDQEACEPSNLSNLLSNLVSLLSLLVSLLLQQDSNPHDDLVSLLVSLQSSLNSLQSCLLRLSRYHYPDVLSSLSSLLSSLLSLLSLLCSQQQFDFCSSVSSNVSNVVSLCCQFPNDPVSNSSNLSVLVSLLVCLSNPDDDSISVSSVVSSLSSLLSSLSSLLSSLLVCLPPDNQDGPCLSSVLSVLLSLLSNCSRPVSSQLSSLSSLLSSLVSCQVRLGPQSCSNNDDVSLLSSLSVLLDQPSSRDGQPSNLSSLSSLLSCLLGPHDPSVCCQQCVCLDSSHNVVVLLVCLLPVVPDDLSSLLSSLSSLVSCCVRPVVRSLVNCVVVVVRNVVSLLVLLVPPAQPCCVDPDQLCLLSSLLSLLSSLLVLLSSLVVVVVVPNNQVVVVVCLVRCPNCLRQALQLVLLPVPLVVVLQVVCCVVRVPDGPQRQARSPSDCQDLALRNGGHLVSCCVNVVPDPFCCDPPRDGNVVSSSSNSSSLSSSVSNVSRNVSVLSNLLVVLVVVLDPPPLVSNQVSLVSSLQSNLVNLPPDDDDPVSDPDCQLVCLVSNLVSLVSCVVSVSHPLPLLPVVVSLVVNLVPVVPPLPPPSPSSVLSSLSNLQSSLLSNLVDVSVCVVLVCCVQPPLLVSLVVLLVVVCVSLVSLQSSLSSLLSNCNRPSVLPCVVVCVCSNPVSVVLVSLLVLLLPSSVLSSLSNLLSQLPDLVSLQVCLPPVPLVCVVVRPCVVVLLDLQAACPRPDPSNNVVLCSCLVRVLSSVVSNVVNPPLVCQQVVLCVCVVRVSSVCRLLVVQDCPSSLVVVLSLLLSVLVVVVSVVVPPPGCVDSSDDDVSVVVRLVSVPVCVCVPDDDDPDDPDVPCVVVNVVSSVSSVVSND/DVVVCVVPDDPDDPVVVVVCVVVVVVVVVVVVVVVVVVVVVVVVVVVVVVVVD

GO terms:
  GO:0005515 protein binding (F, IPI)

B-factor: mean 78.15, std 32.07, range [30.0, 160.31]

Secondary structure (DSSP, 8-state):
----TTTS--HHHHHHSSS----HHHHHHHHHHT-HHHHT-HHHHHHHHSHHHHHHHH-HHHHT-----HHHHHHHH----HHHHHHHHHHHHHSSS-HHHHHHHHHHHHHTHHHHHHTSPP-HHHHHHHHHHT-----S-SSS---HHHHHHHHTSHHHHHHHHHHHHHHHHHHHHHHHHHHHHHHHS--SS--HHHHHHHHHHHHHHT---TTSSS---HHHHTHHHHHHHHHHHHHHHHHS--SSS-TTT--HHHHHHHHHHHHHHHHHHHHHHHHHHHTT-SSPPPHHHHHHHHHHHHHHTTTHHHH-SSSSHHHHHHHHHHHHHHHHHHHTHHHHHHHHHH----SS---GGG-HHHHHHHHHHHHHHHHHT-STHHHHHHHHHHHHHHHHHHHHHH--THHHHHHHTSTTT--HHHHHHHHHHHGGGHHHHHHHHHHHHTSSSTT-SS-HHHHHHHHHHHHHHHHHTTTTSPP-HHHHHHHHHHHTTT--TT--------HHHHHHHHHHHHSHHHIIIIIHHHHHS-BTTHHHHHHHHHHHHHHSSS-GGGSSHHHHHHHSBS-EEEPPPGGGGGS-EE--S-TTTTEEE--S---TT-----PPTT-EEE----EEE---B-HHHHHHHHHHHHHTT---TTSPPPPPHHHHHHHHHHHHHHHHHHHHHHHSTTS-TTHHHHHHHHHTTTS-SS--HHHHHHHHHHHHTTS-TTS--HHHHHHHHHHHHHHHHHHHH-HHHHHHHHTT-SSSS--SSS--GGGG-SS----HHHHHHHHHHHHHHHHHHHHHH------TT--HHHHHHHHHHHHHHHHHHHHHTTT---SSHHHHHHHHHHHHHHHHHHHHHHHS--SGGG-SSHHHHHHHHHHHHS--SSSTTTTTHHHHHHHHHHHTPPP-SS-HHHHHHHHHHHHHHHHHHHHHHHHHHTTT-S--THHHHHHHHHHHHTTGGGT-GGGHHHHHHHHHHHHHHHH------HHHHH-HHHHHHHHHHHTSSSTTT--SHHHHHHHHHHHHHHHSS--HHHHHHHT----SSSHHHHHHHHHTTTTTS-HHHHHHHHHHHHHHHHHSHHHHHHHHHHTHHHHHHHHHHHHHT--S--SSSS-SSHHHHHHHHHHHHHHHHHHHHHHHHHTT--HHHHHHHGGG-HHHHHHSS---TT-HHHHHHHHHHHHHH-SSS-SGGGB--S-S---SSTTSSB-HHHHHHHSTTSTTSS-TTS-SHHHHHHHHHHHHHHHHHHHHHHHHHHHHHHHHHHHT-SSSSHHHHHHHHHHHHHHHHHHHHSPPPPTTTS---TTTSHHHHHHHHHHHHHHT-----HHHHHHHHHHHHHTS---SSSS-HHHHHHHHHHHHHHHHHHHT--TTHHHHHHIIIIIHHHHHHHHHHHH--HHHHHHHHHHHHHHHTT-GGGTT-HHHHHHHHHTTTHHHHHHHHH--HHHHHHHHHHHHHTTSHHHHHHHHSHHHHHHHHH-TTHHHHHSTT--TT-SSHHHHHHHHHIIIIIHHHHHHHHHH--TTTHHHHHHHHHH-HHHHHHHHHH----HHHHHHHHHHHHHHHHHHHHTT-SSS-------SHHHHHHHHHT--GGGGG---SS------SHHHHHHHHHHHHHHH-/-HHHHHHT--SS-HHHHTTHHHHHHHHHHHHHHHHHHHHHHHHHHHHHHHHH-

Sequence (1694 aa):
TLTDRTYLPPLEDCLTGRTVILSWRLVASALEDADLARLTSPALSTFLRDGFVHELLKHPARVFEPKDLKQEFETKTSSGVDTIKKDALWLADAVAINQVAALRIVLIEYQTRAHSHLVLPLSTQDVANIQEAAGILSLLNPASAVDAETMWCDFETEARRRERILATYLSERRSFTAAVDALVTFLLHSAPGQHKDLDSLRRALLKDAFAFDEDLDVPDRSKLLTMAPTYMNLVEDCIARAQALPAKLGESFKTEAFELDWLRTAITEAVHSLSIAFQALDLDTPYFAPHELLSEWFELMNSSLFLESILGFEVVADLAMPARSLVSAICLKMLNIDRTIQFLHDFDYPDGEEPYLLSSQTLNKIHTAVTNAVNSGVAASLPVAFAWSLIVHQMHLGYQERASPYDDFLREQRLDNDIAPVEQIAMLATSRGQVYQVMSEMALCLGTTHEAAFRPAVGARARLVFQDLLKRSAYLIPYQDEPVFSLLAILATGRQYWDVTDALSASSLNQVYTDMLDDETLFTQFTMQAINRFPYEFNPFSVLCRVLAAALITNKDKADVVTGWLWRTPTLTVDWNPAWDRSYELCFEDENTNSFRLTRDVDLFGERFIIPEGTLGRFVTTARLEFEHSALALLGKRLEVKAAEEICDSGMAPLDVDEQAEAVAMLATVLRAESLKSTAKGGDPEAPLKFLKEASRLLPHNKDILTVISDTIDGLVEKELLELDGPQIAVLASCLQFLHAALAVCPGRVWAYMSRCALIAGDARPGRLSRITGSLDMYAERFDLLSSAVKLFAALIDSAACSAVPWLGTSEKILSRVALAIAQAALDVYESTTTWRFRSELDRSILVRDVVGLMHKLVVHAHTLSSHLTSTLSPAAAHIISSFLTPPPSASSLRFQPLLGTLLVALITPRATLYPGQSRILAERVTSVLAFCTSLLRAADFLGQTHIPLQTHLFQSACLLARLPAANAVYRAPVLELLRALVEVAGRAEPPSLLGYLGSHAARSFISLVEGIDKPFGRVEHAVVTWRFFAAVIRNRQQWMAGCLLTGRVGEGSVLAAAMERLREVKSLDVQEAVAVMDFVVSAQNYWPWTIFAVRKEKEVVDALRGYVRGLKAPGMVMKTDGAAAAAFQARIAAYVAETFAMQLYHMRQMRQAEKFAGELVADLDYFLREGVMVWGYNASLHGNFARNFAKRFPGVEVDDFKRTMWLPRELGKGYYYALEVAEQMLGFDAGWGGVKQSGFRKEMETANLNLSLVEAQVSLFHAWEYLLLELTLSLLPKKENAAFARQVLQVVEQCLEANQRSQPPENIFVVLGHARAGLALTLLQRLADANQLPRDVTHLLALVSSAIHAVENPFGANDLPYFRTLLKILFVVLRAAKQGVAITQQVLTILDRVVARCFRALAALVHTAPEDLALITAILQACLSVPGIEQCQVQVLNIMAAHDVFQVAVALFSPVYGELALLFLLELSALPALAEHLACDGLLGHLAAARLAGYMRRTNVGPFAENAGAARCYAIWAKCLLPLLLNILAALGSTVAPEVAWVLNQFPNLLQSSVERIEPLLEISEIHSLALLTRVLAACRAQNARDVPEVTWDGAKVLECVEYWLKVLRERLVPLGPREVNRLEEKAVGLLVGVREVLEDVDTYLSNLQTKTTLSMIADGLERSARDFDAFLEENVTLEWEAQRKRIYQHFG

InterPro domains:
  IPR018864 Nucleoporin Nup188, N-terminal [PF10487] (305-421)
  IPR041634 Nuclear pore protein Nup188, C-terminal [PF18378] (1456-1849)
  IPR044840 Nucleoporin Nup188 [PTHR31431] (16-1796)
  IPR048883 Nucleoporin Nup188, N-terminal subdomain III [PF21093] (737-1147)